Protein 9W1K (pdb70)

B-factor: mean 54.76, std 20.04, range [15.86, 116.11]

InterPro domains:
  IPR011042 Six-bladed beta-propeller, TolB-like [G3DSA:2.120.10.30] (25-412)
  IPR017996 Major royal jelly/yellow-related [PF03022] (119-408)
  IPR017996 Major royal jelly/yellow-related [PTHR10009] (4-417)

Foldseek 3Di:
DKAFAEFELWAAADDDVVQVVPPQSADTLQFFWQDWDDDDQKIKIATFQLDTHDQFGIWIFGGDDDDPPYRTHTYHAPHSQQRGQDPVLADDPSHAHHWAYWAQDPQQKIKTKRLCWHNHVVDTGRSDAMKIWIARNVVSHTDDIAGDDCQAPPGSPFQRDKDWDAQPPDRQAIKMWTQRQPVLKIKIAGRNVSDIHIAHDPQQWADPVQQWAAAPNDTDGDGGGKAEWEWAQQDPVHRWTWIWITTQRYQWIKIAICVLVVDRVCRVDPDNDCRIGTLDGQDPQFRFHYWYADHVQCKIWTHRARQLFIKIARPVDRRDNQLMDTLTHDSPQRRGFSDWHADPPQKIKTKHRNVVCSVPHPRRSVDTRIIMMMDRNCVSCPVHSRGPVHDGDDD/DVFWAFAEFELWAAADDDCVLVVDPQSADTLQWFWLEWADDDQKIWTATFAQDTNDQFGIWIGGGDDDPHPYRDHTYHAPHSVQGGQDPVLADDPRHAHGWAYWAADDQQKIKTKRLCWHNYVVDTDNSDAIKMWIARNVVRHTDDIAGADCQAPPRSVQQRDKDKDAAPPDGQFIKMWTQRFDVQWIKIATRNVSHIHIAHDPQQWADPVQFWAAAPNFTDGDGTGKAEWEWEQQDPVPRWIKIWITTQRYQWIKIAIVVQVVDRVCRPDPDNDCRIGTLGGQDDQFRFHYWYADHPQRKIWTHRARQQFIKMARPVDRRDNQLMDTLGHDSPQAHGFSDWHADPPQKIKIKHQQVSCSVRHPRGSVDIRIIIMIGHNQVSCVPHSSGPVDDGDDDD/DKFFAEFELWAAADDDCCCVPPPQLADTLQWFWQEWDDDDQKIKTATFAQATNDQFGIWMDGGDDDPRDYHTYTYHAPHSVQRGDDPVLADDQSHAHGWAYWAADPQQKIKTKRQCWHNYVPDTDRSYAIKIWIANNVVSHTDDIAGDDCQAPNGSPFQRDKDKDAQPPDRQFIWIWTQGFPVQKIKIAGRNVSDIFIAHDPQQWADVVQFWAQAPNDTDGDRTGKAEWEWEQQDPPVRKTWIWITTQRFQWIKIAIVVLVVDRVSRPDPDNPPGIGTQDGQDDQQRFHYKYADHPQRKIWTHRQRQLFIKMARPVARRDNQLIGTLDHDSPQRRGWSDWYADPPQKIKIKFGQVVCVVPNNRRSVDTRIIMMIDRNCVRCPPHSSGPVDDTPDND/DWFFAEFALWAAADDPVCQVPPDQSADGLQFFWQEWDDDPQKTKIAGFQQDGHDQFGIWIDGGDDDPNPYHTHTYHAPHSQQGGQDPVLADDPSHQHGWAYWAADPQQKIKTKRLQWHNHPPDIGRSDAIKIWIARNVVRHTDDIAGDDCQADPRSPFQREKDWQADPVDRQFIKIWTQRFPVLKIKIAGRNVSDIHIAHDPQQWADPVQQWAAAPNDTDGDRTGKAEWEWAAADPPPGKTWIWITTQRYQWIKIAIVVQVVDRVCRPDPDNPCRIGTLGGQDPQFRFHYKYADHVLCKIWTHRARQLFIKIARPVARRDNQLMDTLDHDSPQSGGFSDWHQDPPQKIKTKHRNVSCSVRHHRDSVDTRIIMIMDRNCVSCVPHSSGPVDDGPDRD

Radius of gyration: 39.36 Å; Cα contacts (8 Å, |Δi|>4): 4358; chains: 4; bounding box: 114×80×109 Å

Sequence (1585 aa):
QVEEVLKWQQVEFDVPASVLSAPDGYIPINNIPMSGVHYKNRVFVTVPRRRWGIPSTLNVVELEPPYPVTNPVLKPYPSFELNELRADLQPDANRLVTVYRPRVDRCDRLWFVDTGMMEIPGNFTVVQRPSIWSIDLKTNQPLSRYEIPQKDVETGYGLTSITLDVDPDDCSKVFVYISDLQTYRMVVYDHENQKSWRFLHNYFFLNPLEGDFNIQGIPFAWDDGIFSIALSNPDPMTKFRTAYFHALSSNSEFTVSTAVLRNETASKRGYHGDDFKLLGYRGAQSQSSIHGFHPETGVIFFALIQLNAVSCWDTRKPFAPQNMAIVYKNDRDIIYPNDLSIDQEGNVWFMSNSIIKLLYTQLSLEEFNFHIWRANIKEIIKGTVCDPTVPPNVDQRQVEEVLKWQQVEFDVPASVLSAPDGYIPINNIPMSGVHYKNRVFVTVPRRRWGIPSTLNVVELEPPYPVTNPVLKPYPSFELNELRADLQPDANRLVTVYRPRVDRCDRLWFVDTGMMEIPGNFTVVQRPSIWSIDLKTNQPLSRYEIPQKDVETGYGLTSITLDVDPDDCSKVFVYISDLQTYRMVVYDHENQKSWRFLHNYFFLNPLEGDFNIQGIPFAWDDGIFSIALSNPDPMTKFRTAYFHALSSNSEFTVSTAVLRNETASKRGYHGDDFKLLGYRGAQSQSSIHGFHPETGVIFFALIQLNAVSCWDTRKPFAPQNMAIVYKNDRDIIYPNDLSIDQEGNVWFMSNSIIKLLYTQLSLEEFNFHIWRANIKEIIKGTVCDPTVPPNVDHQVEEVLKWQQVEFDVPASVLSAPDGYIPINNIPMSGVHYKNRVFVTVPRRRWGIPSTLNVVELEPPYPVTNPVLKPYPSFELNELRADLQPDANRLVTVYRPRVDRCDRLWFVDTGMMEIPGNFTVVQRPSIWSIDLKTNQPLSRYEIPQKDVETGYGLTSITLDVDPDDCSKVFVYISDLQTYRMVVYDHENQKSWRFLHNYFFLNPLEGDFNIQGIPFAWDDGIFSIALSNPDPMTKFRTAYFHALSSNSEFTVSTAVLRNETASKRGYHGDDFKLLGYRGAQSQSSIHGFHPETGVIFFALIQLNAVSCWDTRKPFAPQNMAIVYKNDRDIIYPNDLSIDQEGNVWFMSNSIIKLLYTQLSLEEFNFHIWRANIKEIIKGTVCDPTVPPNVDHQVEEVLKWQQVEFDVPASVLSAPDGYIPINNIPMSGVHYKNRVFVTVPRRRWGIPSTLNVVELEPPYPVTNPVLKPYPSFELNELRADLQPDANRLVTVYRPRVDRCDRLWFVDTGMMEIPGNFTVVQRPSIWSIDLKTNQPLSRYEIPQKDVETGYGLTSITLDVDPDDCSKVFVYISDLQTYRMVVYDHENQKSWRFLHNYFFLNPLEGDFNIQGIPFAWDDGIFSIALSNPDPMTKFRTAYFHALSSNSEFTVSTAVLRNETASKRGYHGDDFKLLGYRGAQSQSSIHGFHPETGVIFFALIQLNAVSCWDTRKPFAPQNMAIVYKNDRDIIYPNDLSIDQEGNVWFMSNSIIKLLYTQLSLEEFNFHIWRANIKEIIKGTVCDPTVPPNVDH

Nearest PDB structures (foldseek):
  3q6k-assembly1_A  TM=8.637E-01  e=5.151E-32  Lutzomyia longipalpis
  5yyl-assembly1_A-2  TM=8.423E-01  e=3.377E-31  Apis mellifera
  7asd-assembly1_AA  TM=8.456E-01  e=2.095E-30  Apis mellifera
  5yyl-assembly1_B-2  TM=8.384E-01  e=1.630E-26  Apis mellifera
  4qrj-assembly2_B  TM=5.498E-01  e=7.530E-05  Bacteroides uniformis ATCC 8492

Organism: Aedes aegypti (NCBI:txid7159)

Structure (mmCIF, N/CA/C/O backbone):
data_9W1K
#
_entry.id   9W1K
#
_cell.length_a   88.760
_cell.length_b   105.073
_cell.length_c   101.404
_cell.angle_alpha   90.00
_cell.angle_beta   109.97
_cell.angle_gamma   90.00
#
_symmetry.space_group_name_H-M   'P 1 21 1'
#
loop_
_entity.id
_entity.type
_entity.pdbx_description
1 polymer 'Dopachrome conversion enzyme'
2 branched beta-D-mannopyranose-(1-3)-[alpha-L-fucopyranose-(1-6)]2-acetamido-2-deoxy-beta-D-glucopyranose
3 branched beta-D-mannopyranose-(1-3)-[alpha-L-fucopyranose-(1-6)]2-acetamido-2-deoxy-alpha-D-glucopyranose
4 branched beta-D-mannopyranose-(1-4)-[alpha-L-fucopyranose-(1-6)]2-acetamido-2-deoxy-alpha-D-glucopyranose
5 branched beta-D-mannopyranose-(1-3)-[alpha-L-arabinopyranose-(1-6)]beta-D-mannopyranose-(1-4)-beta-D-mannopyranose-(1-3)-[alpha-L-fucopyranose-(1-6)]2-acetamido-2-deoxy-alpha-D-glucopyranose
6 branched alpha-L-fucopyranose-(1-4)-2-acetamido-2-deoxy-beta-D-glucopyranose-(1-3)-[alpha-L-fucopyranose-(1-6)]2-acetamido-2-deoxy-beta-D-glucopyranose
7 branched beta-D-mannopyranose-(1-4)-2-acetamido-2-deoxy-beta-D-glucopyranose
8 branched beta-D-mannopyranose-(1-4)-2-acetamido-2-deoxy-alpha-D-glucopyranose
9 branched 2-acetamido-2-deoxy-beta-D-glucopyranose-(1-3)-[alpha-L-fucopyranose-(1-6)]2-acetamido-2-deoxy-beta-D-glucopyranose
10 non-polymer 'CALCIUM ION'
11 non-polymer 'ACETIC ACID'
12 water water
#
loop_
_atom_site.group_PDB
_atom_site.id
_atom_site.type_symbol
_atom_site.label_atom_id
_atom_site.label_alt_id
_atom_site.label_comp_id
_atom_site.label_asym_id
_atom_site.label_entity_id
_atom_site.label_seq_id
_atom_site.pdbx_PDB_ins_code
_atom_site.Cartn_x
_atom_site.Cartn_y
_atom_site.Cartn_z
_atom_site.occupancy
_atom_site.B_iso_or_equiv
_atom_site.auth_seq_id
_atom_site.auth_comp_id
_atom_site.auth_asym_id
_atom_site.auth_atom_id
_atom_site.pdbx_PDB_model_num
ATOM 1 N N . GLN A 1 23 ? 66.654 2.572 6.150 1.00 48.75 23 GLN A N 1
ATOM 2 C CA . GLN A 1 23 ? 65.862 1.908 7.227 1.00 49.28 23 GLN A CA 1
ATOM 3 C C . GLN A 1 23 ? 64.764 1.016 6.637 1.00 49.39 23 GLN A C 1
ATOM 4 O O . GLN A 1 23 ? 64.433 -0.033 7.197 1.00 49.17 23 GLN A O 1
ATOM 10 N N . VAL A 1 24 ? 64.198 1.454 5.514 1.00 49.39 24 VAL A N 1
ATOM 11 C CA . VAL A 1 24 ? 63.309 0.629 4.698 1.00 49.00 24 VAL A CA 1
ATOM 12 C C . VAL A 1 24 ? 63.972 0.472 3.333 1.00 48.71 24 VAL A C 1
ATOM 13 O O . VAL A 1 24 ? 64.141 1.451 2.603 1.00 48.80 24 VAL A O 1
ATOM 17 N N . GLU A 1 25 ? 64.366 -0.752 2.995 1.00 48.28 25 GLU A N 1
ATOM 18 C CA . GLU A 1 25 ? 64.969 -0.997 1.688 1.00 48.36 25 GLU A CA 1
ATOM 19 C C . GLU A 1 25 ? 63.999 -1.656 0.716 1.00 47.52 25 GLU A C 1
ATOM 20 O O . GLU A 1 25 ? 63.284 -2.598 1.072 1.00 46.93 25 GLU A O 1
ATOM 26 N N . GLU A 1 26 ? 63.978 -1.138 -0.509 1.00 46.73 26 GLU A N 1
ATOM 27 C CA . GLU A 1 26 ? 63.202 -1.732 -1.587 1.00 46.14 26 GLU A CA 1
ATOM 28 C C . GLU A 1 26 ? 63.985 -2.904 -2.167 1.00 45.53 26 GLU A C 1
ATOM 29 O O . GLU A 1 26 ? 65.008 -2.713 -2.825 1.00 45.88 26 GLU A O 1
ATOM 35 N N . VAL A 1 27 ? 63.501 -4.114 -1.905 1.00 44.55 27 VAL A N 1
ATOM 36 C CA . VAL A 1 27 ? 64.188 -5.334 -2.318 1.00 44.10 27 VAL A CA 1
ATOM 37 C C . VAL A 1 27 ? 63.954 -5.637 -3.798 1.00 44.07 27 VAL A C 1
ATOM 38 O O . VAL A 1 27 ? 64.905 -5.876 -4.543 1.00 44.27 27 VAL A O 1
ATOM 42 N N . LEU A 1 28 ? 62.689 -5.626 -4.213 1.00 43.67 28 LEU A N 1
ATOM 43 C CA . LEU A 1 28 ? 62.313 -6.040 -5.562 1.00 43.45 28 LEU A CA 1
ATOM 44 C C . LEU A 1 28 ? 61.394 -5.034 -6.240 1.00 43.84 28 LEU A C 1
ATOM 45 O O . LEU A 1 28 ? 60.543 -4.426 -5.590 1.00 44.17 28 LEU A O 1
ATOM 50 N N . LYS A 1 29 ? 61.572 -4.865 -7.548 1.00 44.44 29 LYS A N 1
ATOM 51 C CA . LYS A 1 29 ? 60.656 -4.056 -8.357 1.00 45.07 29 LYS A CA 1
ATOM 52 C C . LYS A 1 29 ? 60.553 -4.538 -9.806 1.00 45.82 29 LYS A C 1
ATOM 53 O O . LYS A 1 29 ? 61.524 -5.045 -10.377 1.00 45.67 29 LYS A O 1
ATOM 59 N N . TRP A 1 30 ? 59.364 -4.375 -10.383 1.00 46.60 30 TRP A N 1
ATOM 60 C CA . TRP A 1 30 ? 59.096 -4.777 -11.759 1.00 47.32 30 TRP A CA 1
ATOM 61 C C . TRP A 1 30 ? 58.430 -3.673 -12.562 1.00 48.23 30 TRP A C 1
ATOM 62 O O . TRP A 1 30 ? 57.595 -2.928 -12.045 1.00 48.54 30 TRP A O 1
ATOM 73 N N . GLN A 1 31 ? 58.804 -3.584 -13.834 1.00 49.42 31 GLN A N 1
ATOM 74 C CA . GLN A 1 31 ? 58.041 -2.821 -14.812 1.00 50.55 31 GLN A CA 1
ATOM 75 C C . GLN A 1 31 ? 56.929 -3.729 -15.322 1.00 50.89 31 GLN A C 1
ATOM 76 O O . GLN A 1 31 ? 55.793 -3.294 -15.528 1.00 50.58 31 GLN A O 1
ATOM 82 N N . GLN A 1 32 ? 57.285 -4.998 -15.518 1.00 51.16 32 GLN A N 1
ATOM 83 C CA . GLN A 1 32 ? 56.352 -6.055 -15.887 1.00 51.41 32 GLN A CA 1
ATOM 84 C C . GLN A 1 32 ? 56.894 -7.393 -15.390 1.00 52.05 32 GLN A C 1
ATOM 85 O O . GLN A 1 32 ? 58.075 -7.506 -15.047 1.00 51.80 32 GLN A O 1
ATOM 91 N N . VAL A 1 33 ? 56.030 -8.402 -15.364 1.00 53.03 33 VAL A N 1
ATOM 92 C CA . VAL A 1 33 ? 56.395 -9.725 -14.865 1.00 53.59 33 VAL A CA 1
ATOM 93 C C . VAL A 1 33 ? 56.687 -10.705 -16.006 1.00 54.47 33 VAL A C 1
ATOM 94 O O . VAL A 1 33 ? 55.902 -10.827 -16.948 1.00 54.36 33 VAL A O 1
ATOM 98 N N . GLU A 1 34 ? 57.831 -11.381 -15.912 1.00 55.58 34 GLU A N 1
ATOM 99 C CA . GLU A 1 34 ? 58.238 -12.394 -16.887 1.00 56.49 34 GLU A CA 1
ATOM 100 C C . GLU A 1 34 ? 58.473 -13.744 -16.215 1.00 57.10 34 GLU A C 1
ATOM 101 O O . GLU A 1 34 ? 58.741 -13.813 -15.011 1.00 56.49 34 GLU A O 1
ATOM 107 N N . PHE A 1 35 ? 58.380 -14.810 -17.005 1.00 58.25 35 PHE A N 1
ATOM 108 C CA . PHE A 1 35 ? 58.409 -16.170 -16.479 1.00 59.30 35 PHE A CA 1
ATOM 109 C C . PHE A 1 35 ? 59.502 -17.029 -17.107 1.00 60.31 35 PHE A C 1
ATOM 110 O O . PHE A 1 35 ? 59.894 -16.814 -18.256 1.00 59.96 35 PHE A O 1
ATOM 118 N N . ASP A 1 36 ? 59.983 -18.003 -16.337 1.00 61.94 36 ASP A N 1
ATOM 119 C CA . ASP A 1 36 ? 60.963 -18.975 -16.814 1.00 63.92 36 ASP A CA 1
ATOM 120 C C . ASP A 1 36 ? 60.244 -20.235 -17.300 1.00 64.90 36 ASP A C 1
ATOM 121 O O . ASP A 1 36 ? 60.208 -21.261 -16.613 1.00 64.23 36 ASP A O 1
ATOM 126 N N . VAL A 1 37 ? 59.653 -20.132 -18.488 1.00 66.28 37 VAL A N 1
ATOM 127 C CA . VAL A 1 37 ? 58.910 -21.233 -19.103 1.00 67.66 37 VAL A CA 1
ATOM 128 C C . VAL A 1 37 ? 59.395 -21.436 -20.545 1.00 68.96 37 VAL A C 1
ATOM 129 O O . VAL A 1 37 ? 60.081 -20.562 -21.086 1.00 69.03 37 VAL A O 1
ATOM 133 N N . PRO A 1 38 ? 59.057 -22.587 -21.171 1.00 70.09 38 PRO A N 1
ATOM 134 C CA . PRO A 1 38 ? 59.472 -22.815 -22.559 1.00 70.65 38 PRO A CA 1
ATOM 135 C C . PRO A 1 38 ? 58.880 -21.792 -23.525 1.00 71.37 38 PRO A C 1
ATOM 136 O O . PRO A 1 38 ? 57.763 -21.310 -23.309 1.00 71.70 38 PRO A O 1
ATOM 140 N N . ALA A 1 39 ? 59.630 -21.472 -24.580 1.00 71.81 39 ALA A N 1
ATOM 141 C CA . ALA A 1 39 ? 59.168 -20.560 -25.629 1.00 72.85 39 ALA A CA 1
ATOM 142 C C . ALA A 1 39 ? 57.858 -21.056 -26.240 1.00 73.40 39 ALA A C 1
ATOM 143 O O . ALA A 1 39 ? 57.123 -20.291 -26.865 1.00 73.80 39 ALA A O 1
ATOM 145 N N . SER A 1 40 ? 57.588 -22.345 -26.041 1.00 74.05 40 SER A N 1
ATOM 146 C CA . SER A 1 40 ? 56.329 -22.979 -26.411 1.00 74.72 40 SER A CA 1
ATOM 147 C C . SER A 1 40 ? 55.120 -22.228 -25.845 1.00 75.55 40 SER A C 1
ATOM 148 O O . SER A 1 40 ? 54.144 -21.979 -26.559 1.00 75.71 40 SER A O 1
ATOM 151 N N . VAL A 1 41 ? 55.205 -21.861 -24.567 1.00 76.09 41 VAL A N 1
ATOM 152 C CA . VAL A 1 41 ? 54.120 -21.176 -23.864 1.00 76.12 41 VAL A CA 1
ATOM 153 C C . VAL A 1 41 ? 54.074 -19.682 -24.207 1.00 76.87 41 VAL A C 1
ATOM 154 O O . VAL A 1 41 ? 52.992 -19.105 -24.343 1.00 77.44 41 VAL A O 1
ATOM 158 N N . LEU A 1 42 ? 55.248 -19.069 -24.353 1.00 77.48 42 LEU A N 1
ATOM 159 C CA . LEU A 1 42 ? 55.355 -17.649 -24.699 1.00 78.39 42 LEU A CA 1
ATOM 160 C C . LEU A 1 42 ? 54.924 -17.322 -26.131 1.00 79.26 42 LEU A C 1
ATOM 161 O O . LEU A 1 42 ? 54.447 -16.217 -26.397 1.00 79.46 42 LEU A O 1
ATOM 166 N N . SER A 1 43 ? 55.095 -18.278 -27.044 1.00 80.64 43 SER A N 1
ATOM 167 C CA . SER A 1 43 ? 54.760 -18.076 -28.459 1.00 81.55 43 SER A CA 1
ATOM 168 C C . SER A 1 43 ? 53.285 -18.324 -28.780 1.00 81.67 43 SER A C 1
ATOM 169 O O . SER A 1 43 ? 52.717 -17.656 -29.648 1.00 81.49 43 SER A O 1
ATOM 172 N N . ALA A 1 44 ? 52.682 -19.292 -28.087 1.00 81.61 44 ALA A N 1
ATOM 173 C CA . ALA A 1 44 ? 51.276 -19.656 -28.280 1.00 81.66 44 ALA A CA 1
ATOM 174 C C . ALA A 1 44 ? 50.343 -18.459 -28.063 1.00 82.03 44 ALA A C 1
ATOM 175 O O . ALA A 1 44 ? 50.580 -17.652 -27.158 1.00 81.74 44 ALA A O 1
ATOM 177 N N . PRO A 1 45 ? 49.287 -18.337 -28.899 1.00 82.44 45 PRO A N 1
ATOM 178 C CA . PRO A 1 45 ? 48.352 -17.207 -28.826 1.00 82.08 45 PRO A CA 1
ATOM 179 C C . PRO A 1 45 ? 47.683 -17.079 -27.459 1.00 81.44 45 PRO A C 1
ATOM 180 O O . PRO A 1 45 ? 47.075 -18.037 -26.969 1.00 81.57 45 PRO A O 1
ATOM 184 N N . ASP A 1 46 ? 47.819 -15.898 -26.858 1.00 79.59 46 ASP A N 1
ATOM 185 C CA . ASP A 1 46 ? 47.264 -15.591 -25.534 1.00 77.84 46 ASP A CA 1
ATOM 186 C C . ASP A 1 46 ? 47.833 -16.482 -24.424 1.00 76.36 46 ASP A C 1
ATOM 187 O O . ASP A 1 46 ? 47.181 -16.719 -23.404 1.00 76.55 46 ASP A O 1
ATOM 192 N N . GLY A 1 47 ? 49.052 -16.973 -24.637 1.00 74.25 47 GLY A N 1
ATOM 193 C CA . GLY A 1 47 ? 49.758 -17.766 -23.637 1.00 71.79 47 GLY A CA 1
ATOM 194 C C . GLY A 1 47 ? 50.341 -16.880 -22.552 1.00 70.27 47 GLY A C 1
ATOM 195 O O . GLY A 1 47 ? 50.421 -17.280 -21.387 1.00 70.58 47 GLY A O 1
ATOM 196 N N . TYR A 1 48 ? 50.744 -15.673 -22.943 1.00 67.67 48 TYR A N 1
ATOM 197 C CA . TYR A 1 48 ? 51.311 -14.694 -22.021 1.00 65.25 48 TYR A CA 1
ATOM 198 C C . TYR A 1 48 ? 50.991 -13.271 -22.470 1.00 64.11 48 TYR A C 1
ATOM 199 O O . TYR A 1 48 ? 51.443 -12.826 -23.528 1.00 63.88 48 TYR A O 1
ATOM 208 N N . ILE A 1 49 ? 50.193 -12.575 -21.664 1.00 62.80 49 ILE A N 1
ATOM 209 C CA . ILE A 1 49 ? 49.921 -11.153 -21.868 1.00 61.79 49 ILE A CA 1
ATOM 210 C C . ILE A 1 49 ? 50.519 -10.374 -20.691 1.00 61.18 49 ILE A C 1
ATOM 211 O O . ILE A 1 49 ? 50.124 -10.590 -19.542 1.00 60.96 49 ILE A O 1
ATOM 216 N N . PRO A 1 50 ? 51.482 -9.474 -20.975 1.00 60.57 50 PRO A N 1
ATOM 217 C CA . PRO A 1 50 ? 52.252 -8.789 -19.930 1.00 59.96 50 PRO A CA 1
ATOM 218 C C . PRO A 1 50 ? 51.399 -7.923 -19.001 1.00 59.00 50 PRO A C 1
ATOM 219 O O . PRO A 1 50 ? 51.548 -8.004 -17.779 1.00 58.91 50 PRO A O 1
ATOM 223 N N . ILE A 1 51 ? 50.510 -7.115 -19.581 1.00 57.70 51 ILE A N 1
ATOM 224 C CA . ILE A 1 51 ? 49.669 -6.186 -18.816 1.00 56.71 51 ILE A CA 1
ATOM 225 C C . ILE A 1 51 ? 48.658 -6.917 -17.920 1.00 56.11 51 ILE A C 1
ATOM 226 O O . ILE A 1 51 ? 48.148 -6.351 -16.949 1.00 56.29 51 ILE A O 1
ATOM 231 N N . ASN A 1 52 ? 48.395 -8.179 -18.253 1.00 54.85 52 ASN A N 1
ATOM 232 C CA . ASN A 1 52 ? 47.479 -9.023 -17.497 1.00 53.56 52 ASN A CA 1
ATOM 233 C C . ASN A 1 52 ? 48.111 -9.610 -16.241 1.00 52.63 52 ASN A C 1
ATOM 234 O O . ASN A 1 52 ? 47.403 -9.999 -15.310 1.00 52.81 52 ASN A O 1
ATOM 239 N N . ASN A 1 53 ? 49.440 -9.672 -16.219 1.00 51.34 53 ASN A N 1
ATOM 240 C CA . ASN A 1 53 ? 50.156 -10.308 -15.115 1.00 50.17 53 ASN A CA 1
ATOM 241 C C . ASN A 1 53 ? 50.477 -9.382 -13.942 1.00 49.41 53 ASN A C 1
ATOM 242 O O . ASN A 1 53 ? 51.553 -8.777 -13.877 1.00 49.49 53 ASN A O 1
ATOM 247 N N . ILE A 1 54 ? 49.519 -9.277 -13.024 1.00 48.20 54 ILE A N 1
ATOM 248 C CA . ILE A 1 54 ? 49.678 -8.478 -11.815 1.00 46.60 54 ILE A CA 1
ATOM 249 C C . ILE A 1 54 ? 49.991 -9.396 -10.637 1.00 45.84 54 ILE A C 1
ATOM 250 O O . ILE A 1 54 ? 49.196 -10.283 -10.308 1.00 45.38 54 ILE A O 1
ATOM 255 N N . PRO A 1 55 ? 51.160 -9.194 -10.010 1.00 45.62 55 PRO A N 1
ATOM 256 C CA . PRO A 1 55 ? 51.514 -9.976 -8.831 1.00 45.65 55 PRO A CA 1
ATOM 257 C C . PRO A 1 55 ? 50.743 -9.506 -7.599 1.00 45.76 55 PRO A C 1
ATOM 258 O O . PRO A 1 55 ? 50.475 -8.313 -7.451 1.00 45.77 55 PRO A O 1
ATOM 262 N N . MET A 1 56 ? 50.387 -10.444 -6.730 1.00 46.14 56 MET A N 1
ATOM 263 C CA . MET A 1 56 ? 49.506 -10.145 -5.614 1.00 46.53 56 MET A CA 1
ATOM 264 C C . MET A 1 56 ? 50.188 -10.288 -4.265 1.00 46.41 56 MET A C 1
ATOM 265 O O . MET A 1 56 ? 49.728 -9.719 -3.277 1.00 46.61 56 MET A O 1
ATOM 270 N N . SER A 1 57 ? 51.270 -11.057 -4.216 1.00 46.22 57 SER A N 1
ATOM 271 C CA . SER A 1 57 ? 52.020 -11.198 -2.976 1.00 46.55 57 SER A CA 1
ATOM 272 C C . SER A 1 57 ? 53.469 -11.566 -3.229 1.00 46.95 57 SER A C 1
ATOM 273 O O . SER A 1 57 ? 53.794 -12.210 -4.229 1.00 47.23 57 SER A O 1
ATOM 276 N N . GLY A 1 58 ? 54.330 -11.140 -2.309 1.00 47.16 58 GLY A N 1
ATOM 277 C CA . GLY A 1 58 ? 55.710 -11.603 -2.246 1.00 47.64 58 GLY A CA 1
ATOM 278 C C . GLY A 1 58 ? 56.125 -11.869 -0.809 1.00 48.06 58 GLY A C 1
ATOM 279 O O . GLY A 1 58 ? 56.279 -10.931 -0.023 1.00 48.14 58 GLY A O 1
ATOM 280 N N . VAL A 1 59 ? 56.297 -13.145 -0.460 1.00 48.05 59 VAL A N 1
ATOM 281 C CA . VAL A 1 59 ? 56.726 -13.528 0.892 1.00 47.96 59 VAL A CA 1
ATOM 282 C C . VAL A 1 59 ? 58.151 -14.081 0.904 1.00 48.06 59 VAL A C 1
ATOM 283 O O . VAL A 1 59 ? 58.615 -14.650 -0.086 1.00 48.05 59 VAL A O 1
ATOM 287 N N . HIS A 1 60 ? 58.823 -13.921 2.040 1.00 47.89 60 HIS A N 1
ATOM 288 C CA . HIS A 1 60 ? 60.247 -14.202 2.152 1.00 48.41 60 HIS A CA 1
ATOM 289 C C . HIS A 1 60 ? 60.542 -15.477 2.931 1.00 49.15 60 HIS A C 1
ATOM 290 O O . HIS A 1 60 ? 59.885 -15.775 3.930 1.00 49.38 60 HIS A O 1
ATOM 297 N N . TYR A 1 61 ? 61.542 -16.216 2.454 1.00 50.04 61 TYR A N 1
ATOM 298 C CA . TYR A 1 61 ? 62.080 -17.379 3.153 1.00 51.21 61 TYR A CA 1
ATOM 299 C C . TYR A 1 61 ? 63.517 -17.656 2.706 1.00 52.16 61 TYR A C 1
ATOM 300 O O . TYR A 1 61 ? 63.755 -17.979 1.540 1.00 52.42 61 TYR A O 1
ATOM 309 N N . LYS A 1 62 ? 64.459 -17.526 3.641 1.00 52.62 62 LYS A N 1
ATOM 310 C CA . LYS A 1 62 ? 65.887 -17.807 3.409 1.00 52.98 62 LYS A CA 1
ATOM 311 C C . LYS A 1 62 ? 66.382 -17.370 2.026 1.00 53.03 62 LYS A C 1
ATOM 312 O O . LYS A 1 62 ? 66.702 -18.206 1.176 1.00 53.46 62 LYS A O 1
ATOM 318 N N . ASN A 1 63 ? 66.427 -16.055 1.814 1.00 52.99 63 ASN A N 1
ATOM 319 C CA . ASN A 1 63 ? 66.876 -15.448 0.550 1.00 53.25 63 ASN A CA 1
ATOM 320 C C . ASN A 1 63 ? 66.047 -15.791 -0.696 1.00 52.89 63 ASN A C 1
ATOM 321 O O . ASN A 1 63 ? 66.463 -15.517 -1.823 1.00 53.06 63 ASN A O 1
ATOM 326 N N . ARG A 1 64 ? 64.879 -16.394 -0.488 1.00 52.80 64 ARG A N 1
ATOM 327 C CA . ARG A 1 64 ? 63.959 -16.692 -1.584 1.00 52.29 64 ARG A CA 1
ATOM 328 C C . ARG A 1 64 ? 62.634 -15.978 -1.351 1.00 51.21 64 ARG A C 1
ATOM 329 O O . ARG A 1 64 ? 62.044 -16.078 -0.270 1.00 50.28 64 ARG A O 1
ATOM 337 N N . VAL A 1 65 ? 62.178 -15.250 -2.368 1.00 50.39 65 VAL A N 1
ATOM 338 C CA . VAL A 1 65 ? 60.907 -14.532 -2.297 1.00 49.58 65 VAL A CA 1
ATOM 339 C C . VAL A 1 65 ? 59.885 -15.133 -3.261 1.00 49.12 65 VAL A C 1
ATOM 340 O O . VAL A 1 65 ? 60.086 -15.136 -4.480 1.00 48.89 65 VAL A O 1
ATOM 344 N N . PHE A 1 66 ? 58.794 -15.644 -2.694 1.00 48.66 66 PHE A N 1
ATOM 345 C CA . PHE A 1 66 ? 57.718 -16.252 -3.472 1.00 48.58 66 PHE A CA 1
ATOM 346 C C . PHE A 1 66 ? 56.723 -15.204 -3.947 1.00 48.12 66 PHE A C 1
ATOM 347 O O . PHE A 1 66 ? 56.187 -14.439 -3.147 1.00 48.89 66 PHE A O 1
ATOM 355 N N . VAL A 1 67 ? 56.485 -15.179 -5.255 1.00 46.96 67 VAL A N 1
ATOM 356 C CA . VAL A 1 67 ? 55.606 -14.187 -5.865 1.00 46.07 67 VAL A CA 1
ATOM 357 C C . VAL A 1 67 ? 54.423 -14.861 -6.558 1.00 45.48 67 VAL A C 1
ATOM 358 O O . VAL A 1 67 ? 54.602 -15.776 -7.360 1.00 45.39 67 VAL A O 1
ATOM 362 N N . THR A 1 68 ? 53.217 -14.402 -6.240 1.00 44.88 68 THR A N 1
ATOM 363 C CA . THR A 1 68 ? 52.005 -14.968 -6.825 1.00 44.55 68 THR A CA 1
ATOM 364 C C . THR A 1 68 ? 51.400 -14.058 -7.881 1.00 44.23 68 THR A C 1
ATOM 365 O O . THR A 1 68 ? 51.435 -12.837 -7.748 1.00 44.03 68 THR A O 1
ATOM 369 N N . VAL A 1 69 ? 50.854 -14.667 -8.931 1.00 44.15 69 VAL A N 1
ATOM 370 C CA . VAL A 1 69 ? 50.105 -13.945 -9.956 1.00 44.26 69 VAL A CA 1
ATOM 371 C C . VAL A 1 69 ? 48.754 -14.640 -10.153 1.00 44.52 69 VAL A C 1
ATOM 372 O O . VAL A 1 69 ? 48.653 -15.592 -10.933 1.00 44.38 69 VAL A O 1
ATOM 376 N N . PRO A 1 70 ? 47.716 -14.178 -9.426 1.00 44.74 70 PRO A N 1
ATOM 377 C CA . PRO A 1 70 ? 46.361 -14.730 -9.521 1.00 44.95 70 PRO A CA 1
ATOM 378 C C . PRO A 1 70 ? 45.799 -14.578 -10.927 1.00 45.28 70 PRO A C 1
ATOM 379 O O . PRO A 1 70 ? 46.045 -13.560 -11.579 1.00 45.17 70 PRO A O 1
ATOM 383 N N . ARG A 1 71 ? 45.051 -15.580 -11.384 1.00 45.88 71 ARG A N 1
ATOM 384 C CA . ARG A 1 71 ? 44.566 -15.599 -12.767 1.00 46.44 71 ARG A CA 1
ATOM 385 C C . ARG A 1 71 ? 43.224 -14.888 -12.949 1.00 46.21 71 ARG A C 1
ATOM 386 O O . ARG A 1 71 ? 42.206 -15.512 -13.246 1.00 45.77 71 ARG A O 1
ATOM 394 N N . ARG A 1 72 ? 43.247 -13.571 -12.772 1.00 46.58 72 ARG A N 1
ATOM 395 C CA . ARG A 1 72 ? 42.079 -12.724 -13.000 1.00 47.10 72 ARG A CA 1
ATOM 396 C C . ARG A 1 72 ? 41.990 -12.362 -14.479 1.00 47.48 72 ARG A C 1
ATOM 397 O O . ARG A 1 72 ? 41.076 -11.654 -14.903 1.00 47.44 72 ARG A O 1
ATOM 405 N N . ARG A 1 73 ? 42.962 -12.843 -15.252 1.00 47.89 73 ARG A N 1
ATOM 406 C CA . ARG A 1 73 ? 43.052 -12.577 -16.682 1.00 48.36 73 ARG A CA 1
ATOM 407 C C . ARG A 1 73 ? 43.546 -13.816 -17.422 1.00 49.31 73 ARG A C 1
ATOM 408 O O . ARG A 1 73 ? 44.006 -14.780 -16.804 1.00 49.00 73 ARG A O 1
ATOM 416 N N . TRP A 1 74 ? 43.450 -13.779 -18.749 1.00 50.53 74 TRP A N 1
ATOM 417 C CA . TRP A 1 74 ? 44.090 -14.774 -19.601 1.00 51.15 74 TRP A CA 1
ATOM 418 C C . TRP A 1 74 ? 45.564 -14.425 -19.788 1.00 51.51 74 TRP A C 1
ATOM 419 O O . TRP A 1 74 ? 45.965 -13.274 -19.603 1.00 51.92 74 TRP A O 1
ATOM 430 N N . GLY A 1 75 ? 46.366 -15.423 -20.151 1.00 51.46 75 GLY A N 1
ATOM 431 C CA . GLY A 1 75 ? 47.781 -15.210 -20.443 1.00 51.29 75 GLY A CA 1
ATOM 432 C C . GLY A 1 75 ? 48.648 -15.079 -19.207 1.00 51.30 75 GLY A C 1
ATOM 433 O O . GLY A 1 75 ? 49.557 -14.245 -19.161 1.00 51.12 75 GLY A O 1
ATOM 434 N N . ILE A 1 76 ? 48.361 -15.903 -18.203 1.00 51.29 76 ILE A N 1
ATOM 435 C CA . ILE A 1 76 ? 49.150 -15.949 -16.975 1.00 51.60 76 ILE A CA 1
ATOM 436 C C . ILE A 1 76 ? 49.741 -17.354 -16.834 1.00 51.88 76 ILE A C 1
ATOM 437 O O . ILE A 1 76 ? 49.066 -18.268 -16.352 1.00 51.86 76 ILE A O 1
ATOM 442 N N . PRO A 1 77 ? 51.003 -17.527 -17.275 1.00 52.20 77 PRO A N 1
ATOM 443 C CA . PRO A 1 77 ? 51.681 -18.827 -17.349 1.00 52.38 77 PRO A CA 1
ATOM 444 C C . PRO A 1 77 ? 51.760 -19.594 -16.028 1.00 52.26 77 PRO A C 1
ATOM 445 O O . PRO A 1 77 ? 51.540 -20.806 -16.012 1.00 52.11 77 PRO A O 1
ATOM 449 N N . SER A 1 78 ? 52.069 -18.896 -14.938 1.00 52.20 78 SER A N 1
ATOM 450 C CA . SER A 1 78 ? 52.253 -19.537 -13.641 1.00 51.82 78 SER A CA 1
ATOM 451 C C . SER A 1 78 ? 51.644 -18.696 -12.526 1.00 51.20 78 SER A C 1
ATOM 452 O O . SER A 1 78 ? 51.917 -17.499 -12.427 1.00 51.07 78 SER A O 1
ATOM 455 N N . THR A 1 79 ? 50.818 -19.322 -11.693 1.00 50.64 79 THR A N 1
ATOM 456 C CA . THR A 1 79 ? 50.181 -18.608 -10.585 1.00 50.34 79 THR A CA 1
ATOM 457 C C . THR A 1 79 ? 51.117 -18.456 -9.380 1.00 50.19 79 THR A C 1
ATOM 458 O O . THR A 1 79 ? 51.156 -17.397 -8.753 1.00 49.94 79 THR A O 1
ATOM 462 N N . LEU A 1 80 ? 51.873 -19.507 -9.071 1.00 50.15 80 LEU A N 1
ATOM 463 C CA . LEU A 1 80 ? 52.827 -19.473 -7.966 1.00 50.51 80 LEU A CA 1
ATOM 464 C C . LEU A 1 80 ? 54.253 -19.454 -8.497 1.00 50.96 80 LEU A C 1
ATOM 465 O O . LEU A 1 80 ? 54.604 -20.223 -9.395 1.00 51.16 80 LEU A O 1
ATOM 470 N N . ASN A 1 81 ? 55.069 -18.565 -7.938 1.00 51.20 81 ASN A N 1
ATOM 471 C CA . ASN A 1 81 ? 56.427 -18.358 -8.426 1.00 51.46 81 ASN A CA 1
ATOM 472 C C . ASN A 1 81 ? 57.434 -18.148 -7.300 1.00 51.74 81 ASN A C 1
ATOM 473 O O . ASN A 1 81 ? 57.056 -17.937 -6.146 1.00 51.77 81 ASN A O 1
ATOM 478 N N . VAL A 1 82 ? 58.715 -18.227 -7.650 1.00 52.02 82 VAL A N 1
ATOM 479 C CA . VAL A 1 82 ? 59.807 -17.952 -6.723 1.00 52.19 82 VAL A CA 1
ATOM 480 C C . VAL A 1 82 ? 60.847 -17.055 -7.399 1.00 52.61 82 VAL A C 1
ATOM 481 O O . VAL A 1 82 ? 61.008 -17.082 -8.623 1.00 52.73 82 VAL A O 1
ATOM 485 N N . VAL A 1 83 ? 61.525 -16.245 -6.593 1.00 52.79 83 VAL A N 1
ATOM 486 C CA . VAL A 1 83 ? 62.644 -15.434 -7.052 1.00 53.14 83 VAL A CA 1
ATOM 487 C C . VAL A 1 83 ? 63.790 -15.562 -6.050 1.00 54.29 83 VAL A C 1
ATOM 488 O O . VAL A 1 83 ? 63.568 -15.553 -4.836 1.00 54.66 83 VAL A O 1
ATOM 492 N N . GLU A 1 84 ? 65.008 -15.707 -6.568 1.00 55.42 84 GLU A N 1
ATOM 493 C CA . GLU A 1 84 ? 66.202 -15.834 -5.733 1.00 56.02 84 GLU A CA 1
ATOM 494 C C . GLU A 1 84 ? 66.819 -14.463 -5.457 1.00 55.75 84 GLU A C 1
ATOM 495 O O . GLU A 1 84 ? 67.009 -13.663 -6.377 1.00 55.08 84 GLU A O 1
ATOM 501 N N . LEU A 1 85 ? 67.129 -14.199 -4.190 1.00 56.26 85 LEU A N 1
ATOM 502 C CA . LEU A 1 85 ? 67.670 -12.900 -3.787 1.00 57.07 85 LEU A CA 1
ATOM 503 C C . LEU A 1 85 ? 69.190 -12.830 -3.844 1.00 57.28 85 LEU A C 1
ATOM 504 O O . LEU A 1 85 ? 69.889 -13.727 -3.363 1.00 56.96 85 LEU A O 1
ATOM 509 N N . GLU A 1 86 ? 69.684 -11.746 -4.433 1.00 57.08 86 GLU A N 1
ATOM 510 C CA . GLU A 1 86 ? 71.106 -11.442 -4.448 1.00 57.51 86 GLU A CA 1
ATOM 511 C C . GLU A 1 86 ? 71.307 -9.926 -4.444 1.00 56.71 86 GLU A C 1
ATOM 512 O O . GLU A 1 86 ? 70.790 -9.227 -5.321 1.00 56.48 86 GLU A O 1
ATOM 518 N N . PRO A 1 87 ? 72.047 -9.413 -3.443 1.00 55.56 87 PRO A N 1
ATOM 519 C CA . PRO A 1 87 ? 72.404 -7.995 -3.363 1.00 54.77 87 PRO A CA 1
ATOM 520 C C . PRO A 1 87 ? 73.255 -7.563 -4.564 1.00 54.07 87 PRO A C 1
ATOM 521 O O . PRO A 1 87 ? 73.903 -8.412 -5.180 1.00 53.86 87 PRO A O 1
ATOM 525 N N . PRO A 1 88 ? 73.257 -6.256 -4.901 1.00 53.44 88 PRO A N 1
ATOM 526 C CA . PRO A 1 88 ? 72.560 -5.174 -4.208 1.00 52.89 88 PRO A CA 1
ATOM 527 C C . PRO A 1 88 ? 71.097 -5.023 -4.631 1.00 52.24 88 PRO A C 1
ATOM 528 O O . PRO A 1 88 ? 70.720 -5.425 -5.736 1.00 52.15 88 PRO A O 1
ATOM 532 N N . TYR A 1 89 ? 70.293 -4.450 -3.738 1.00 51.65 89 TYR A N 1
ATOM 533 C CA . TYR A 1 89 ? 68.871 -4.208 -3.982 1.00 50.86 89 TYR A CA 1
ATOM 534 C C . TYR A 1 89 ? 68.648 -2.747 -4.395 1.00 50.77 89 TYR A C 1
ATOM 535 O O . TYR A 1 89 ? 69.413 -1.871 -3.985 1.00 50.88 89 TYR A O 1
ATOM 544 N N . PRO A 1 90 ? 67.598 -2.470 -5.196 1.00 50.76 90 PRO A N 1
ATOM 545 C CA . PRO A 1 90 ? 66.551 -3.379 -5.672 1.00 50.48 90 PRO A CA 1
ATOM 546 C C . PRO A 1 90 ? 66.987 -4.273 -6.830 1.00 50.09 90 PRO A C 1
ATOM 547 O O . PRO A 1 90 ? 67.641 -3.803 -7.764 1.00 50.52 90 PRO A O 1
ATOM 551 N N . VAL A 1 91 ? 66.634 -5.555 -6.747 1.00 49.39 91 VAL A N 1
ATOM 552 C CA . VAL A 1 91 ? 66.828 -6.485 -7.855 1.00 48.61 91 VAL A CA 1
ATOM 553 C C . VAL A 1 91 ? 65.751 -6.179 -8.889 1.00 48.36 91 VAL A C 1
ATOM 554 O O . VAL A 1 91 ? 64.561 -6.388 -8.643 1.00 48.37 91 VAL A O 1
ATOM 558 N N . THR A 1 92 ? 66.188 -5.666 -10.034 1.00 48.33 92 THR A N 1
ATOM 559 C CA . THR A 1 92 ? 65.299 -5.147 -11.066 1.00 48.38 92 THR A CA 1
ATOM 560 C C . THR A 1 92 ? 64.795 -6.245 -12.001 1.00 48.88 92 THR A C 1
ATOM 561 O O . THR A 1 92 ? 65.589 -6.985 -12.586 1.00 49.33 92 THR A O 1
ATOM 565 N N . ASN A 1 93 ? 63.470 -6.337 -12.121 1.00 49.23 93 ASN A N 1
ATOM 566 C CA . ASN A 1 93 ? 62.798 -7.251 -13.054 1.00 49.80 93 ASN A CA 1
ATOM 567 C C . ASN A 1 93 ? 63.248 -8.718 -12.993 1.00 50.34 93 ASN A C 1
ATOM 568 O O . ASN A 1 93 ? 63.537 -9.317 -14.031 1.00 50.30 93 ASN A O 1
ATOM 573 N N . PRO A 1 94 ? 63.302 -9.307 -11.783 1.00 51.09 94 PRO A N 1
ATOM 574 C CA . PRO A 1 94 ? 63.696 -10.713 -11.712 1.00 51.97 94 PRO A CA 1
ATOM 575 C C . PRO A 1 94 ? 62.673 -11.610 -12.396 1.00 52.92 94 PRO A C 1
ATOM 576 O O . PRO A 1 94 ? 61.468 -11.438 -12.203 1.00 53.94 94 PRO A O 1
ATOM 580 N N . VAL A 1 95 ? 63.161 -12.548 -13.201 1.00 53.19 95 VAL A N 1
ATOM 581 C CA . VAL A 1 95 ? 62.306 -13.520 -13.871 1.00 53.30 95 VAL A CA 1
ATOM 582 C C . VAL A 1 95 ? 61.698 -14.451 -12.823 1.00 53.59 95 VAL A C 1
ATOM 583 O O . VAL A 1 95 ? 62.388 -14.901 -11.908 1.00 53.85 95 VAL A O 1
ATOM 587 N N . LEU A 1 96 ? 60.400 -14.710 -12.948 1.00 54.08 96 LEU A N 1
ATOM 588 C CA . LEU A 1 96 ? 59.710 -15.603 -12.027 1.00 54.56 96 LEU A CA 1
ATOM 589 C C . LEU A 1 96 ? 59.831 -17.047 -12.500 1.00 55.18 96 LEU A C 1
ATOM 590 O O . LEU A 1 96 ? 59.584 -17.344 -13.669 1.00 55.80 96 LEU A O 1
ATOM 595 N N . LYS A 1 97 ? 60.221 -17.938 -11.592 1.00 55.82 97 LYS A N 1
ATOM 596 C CA . LYS A 1 97 ? 60.296 -19.368 -11.892 1.00 56.00 97 LYS A CA 1
ATOM 597 C C . LYS A 1 97 ? 59.125 -20.097 -11.232 1.00 55.42 97 LYS A C 1
ATOM 598 O O . LYS A 1 97 ? 58.956 -20.011 -10.014 1.00 55.49 97 LYS A O 1
ATOM 604 N N . PRO A 1 98 ? 58.312 -20.812 -12.033 1.00 54.96 98 PRO A N 1
ATOM 605 C CA . PRO A 1 98 ? 57.108 -21.496 -11.550 1.00 55.19 98 PRO A CA 1
ATOM 606 C C . PRO A 1 98 ? 57.390 -22.481 -10.420 1.00 55.57 98 PRO A C 1
ATOM 607 O O . PRO A 1 98 ? 57.930 -23.563 -10.654 1.00 56.53 98 PRO A O 1
ATOM 611 N N . TYR A 1 99 ? 57.025 -22.084 -9.204 1.00 55.73 99 TYR A N 1
ATOM 612 C CA . TYR A 1 99 ? 57.236 -22.891 -8.009 1.00 56.31 99 TYR A CA 1
ATOM 613 C C . TYR A 1 99 ? 55.952 -23.653 -7.662 1.00 56.78 99 TYR A C 1
ATOM 614 O O . TYR A 1 99 ? 54.860 -23.091 -7.775 1.00 57.07 99 TYR A O 1
ATOM 623 N N . PRO A 1 100 ? 56.070 -24.934 -7.247 1.00 56.86 100 PRO A N 1
ATOM 624 C CA . PRO A 1 100 ? 57.280 -25.754 -7.101 1.00 57.00 100 PRO A CA 1
ATOM 625 C C . PRO A 1 100 ? 57.800 -26.298 -8.429 1.00 57.53 100 PRO A C 1
ATOM 626 O O . PRO A 1 100 ? 58.963 -26.698 -8.519 1.00 58.04 100 PRO A O 1
ATOM 630 N N . SER A 1 101 ? 56.935 -26.316 -9.440 1.00 58.19 101 SER A N 1
ATOM 631 C CA . SER A 1 101 ? 57.293 -26.744 -10.790 1.00 58.98 101 SER A CA 1
ATOM 632 C C . SER A 1 101 ? 56.231 -26.268 -11.763 1.00 59.61 101 SER A C 1
ATOM 633 O O . SER A 1 101 ? 55.043 -26.266 -11.434 1.00 59.84 101 SER A O 1
ATOM 636 N N . PHE A 1 102 ? 56.660 -25.876 -12.959 1.00 60.49 102 PHE A N 1
ATOM 637 C CA . PHE A 1 102 ? 55.738 -25.458 -14.015 1.00 61.61 102 PHE A CA 1
ATOM 638 C C . PHE A 1 102 ? 54.667 -26.511 -14.299 1.00 62.83 102 PHE A C 1
ATOM 639 O O . PHE A 1 102 ? 53.557 -26.174 -14.716 1.00 63.36 102 PHE A O 1
ATOM 647 N N . GLU A 1 103 ? 55.007 -27.777 -14.049 1.00 64.03 103 GLU A N 1
ATOM 648 C CA . GLU A 1 103 ? 54.081 -28.905 -14.198 1.00 64.95 103 GLU A CA 1
ATOM 649 C C . GLU A 1 103 ? 52.799 -28.734 -13.379 1.00 64.60 103 GLU A C 1
ATOM 650 O O . GLU A 1 103 ? 51.732 -29.193 -13.790 1.00 64.49 103 GLU A O 1
ATOM 656 N N . LEU A 1 104 ? 52.916 -28.081 -12.224 1.00 64.40 104 LEU A N 1
ATOM 657 C CA . LEU A 1 104 ? 51.761 -27.761 -11.385 1.00 64.07 104 LEU A CA 1
ATOM 658 C C . LEU A 1 104 ? 51.083 -26.465 -11.827 1.00 64.29 104 LEU A C 1
ATOM 659 O O . LEU A 1 104 ? 49.853 -26.375 -11.853 1.00 64.45 104 LEU A O 1
ATOM 664 N N . ASN A 1 105 ? 51.895 -25.472 -12.183 1.00 64.51 105 ASN A N 1
ATOM 665 C CA . ASN A 1 105 ? 51.402 -24.155 -12.575 1.00 64.76 105 ASN A CA 1
ATOM 666 C C . ASN A 1 105 ? 50.897 -24.087 -14.015 1.00 65.29 105 ASN A C 1
ATOM 667 O O . ASN A 1 105 ? 50.532 -23.016 -14.503 1.00 65.39 105 ASN A O 1
ATOM 672 N N . GLU A 1 106 ? 50.892 -25.230 -14.691 1.00 65.99 106 GLU A N 1
ATOM 673 C CA . GLU A 1 106 ? 50.263 -25.339 -15.997 1.00 66.39 106 GLU A CA 1
ATOM 674 C C . GLU A 1 106 ? 48.751 -25.266 -15.845 1.00 65.84 106 GLU A C 1
ATOM 675 O O . GLU A 1 106 ? 48.184 -25.820 -14.899 1.00 65.96 106 GLU A O 1
ATOM 681 N N . LEU A 1 107 ? 48.109 -24.563 -16.770 1.00 64.90 107 LEU A N 1
ATOM 682 C CA . LEU A 1 107 ? 46.658 -24.515 -16.822 1.00 64.07 107 LEU A CA 1
ATOM 683 C C . LEU A 1 107 ? 46.182 -25.530 -17.853 1.00 63.90 107 LEU A C 1
ATOM 684 O O . LEU A 1 107 ? 46.593 -25.480 -19.015 1.00 63.86 107 LEU A O 1
ATOM 689 N N . ARG A 1 108 ? 45.332 -26.457 -17.416 1.00 63.79 108 ARG A N 1
ATOM 690 C CA . ARG A 1 108 ? 44.784 -27.487 -18.298 1.00 63.85 108 ARG A CA 1
ATOM 691 C C . ARG A 1 108 ? 43.942 -26.870 -19.411 1.00 64.54 108 ARG A C 1
ATOM 692 O O . ARG A 1 108 ? 43.117 -25.989 -19.159 1.00 64.76 108 ARG A O 1
ATOM 700 N N . ALA A 1 109 ? 44.168 -27.332 -20.639 1.00 65.10 109 ALA A N 1
ATOM 701 C CA . ALA A 1 109 ? 43.448 -26.832 -21.811 1.00 65.55 109 ALA A CA 1
ATOM 702 C C . ALA A 1 109 ? 41.961 -27.171 -21.749 1.00 66.21 109 ALA A C 1
ATOM 703 O O . ALA A 1 109 ? 41.119 -26.391 -22.198 1.00 66.79 109 ALA A O 1
ATOM 705 N N . ASP A 1 110 ? 41.650 -28.336 -21.185 1.00 66.48 110 ASP A N 1
ATOM 706 C CA . ASP A 1 110 ? 40.267 -28.770 -20.998 1.00 67.01 110 ASP A CA 1
ATOM 707 C C . ASP A 1 110 ? 39.587 -28.057 -19.826 1.00 66.66 110 ASP A C 1
ATOM 708 O O . ASP A 1 110 ? 38.362 -28.118 -19.683 1.00 67.08 110 ASP A O 1
ATOM 713 N N . LEU A 1 111 ? 40.395 -27.395 -18.994 1.00 65.49 111 LEU A N 1
ATOM 714 C CA . LEU A 1 111 ? 39.925 -26.635 -17.826 1.00 63.96 111 LEU A CA 1
ATOM 715 C C . LEU A 1 111 ? 39.141 -27.490 -16.829 1.00 63.06 111 LEU A C 1
ATOM 716 O O . LEU A 1 111 ? 38.152 -27.041 -16.246 1.00 62.81 111 LEU A O 1
ATOM 721 N N . GLN A 1 112 ? 39.601 -28.722 -16.635 1.00 62.45 112 GLN A N 1
ATOM 722 C CA . GLN A 1 112 ? 38.924 -29.679 -15.763 1.00 62.17 112 GLN A CA 1
ATOM 723 C C . GLN A 1 112 ? 39.580 -29.760 -14.382 1.00 61.21 112 GLN A C 1
ATOM 724 O O . GLN A 1 112 ? 40.747 -29.390 -14.231 1.00 60.85 112 GLN A O 1
ATOM 730 N N . PRO A 1 113 ? 38.827 -30.234 -13.367 1.00 60.82 113 PRO A N 1
ATOM 731 C CA . PRO A 1 113 ? 39.376 -30.407 -12.019 1.00 60.52 113 PRO A CA 1
ATOM 732 C C . PRO A 1 113 ? 40.628 -31.278 -12.020 1.00 60.51 113 PRO A C 1
ATOM 733 O O . PRO A 1 113 ? 40.703 -32.251 -12.773 1.00 61.54 113 PRO A O 1
ATOM 737 N N . ASP A 1 114 ? 41.602 -30.915 -11.189 1.00 59.82 114 ASP A N 1
ATOM 738 C CA . ASP A 1 114 ? 42.850 -31.662 -11.067 1.00 59.23 114 ASP A CA 1
ATOM 739 C C . ASP A 1 114 ? 43.509 -31.324 -9.735 1.00 58.21 114 ASP A C 1
ATOM 740 O O . ASP A 1 114 ? 43.817 -30.162 -9.465 1.00 58.45 114 ASP A O 1
ATOM 745 N N . ALA A 1 115 ? 43.720 -32.345 -8.907 1.00 56.88 115 ALA A N 1
ATOM 746 C CA . ALA A 1 115 ? 44.347 -32.168 -7.595 1.00 55.88 115 ALA A CA 1
ATOM 747 C C . ALA A 1 115 ? 45.846 -31.880 -7.696 1.00 55.53 115 ALA A C 1
ATOM 748 O O . ALA A 1 115 ? 46.482 -31.510 -6.706 1.00 55.20 115 ALA A O 1
ATOM 750 N N . ASN A 1 116 ? 46.401 -32.050 -8.895 1.00 55.37 116 ASN A N 1
ATOM 751 C CA . ASN A 1 116 ? 47.815 -31.782 -9.149 1.00 55.37 116 ASN A CA 1
ATOM 752 C C . ASN A 1 116 ? 48.039 -30.608 -10.104 1.00 55.31 116 ASN A C 1
ATOM 753 O O . ASN A 1 116 ? 48.999 -30.591 -10.880 1.00 55.09 116 ASN A O 1
ATOM 758 N N . ARG A 1 117 ? 47.138 -29.630 -10.041 1.00 55.08 117 ARG A N 1
ATOM 759 C CA . ARG A 1 117 ? 47.284 -28.384 -10.786 1.00 54.67 117 ARG A CA 1
ATOM 760 C C . ARG A 1 117 ? 46.925 -27.197 -9.897 1.00 53.78 117 ARG A C 1
ATOM 761 O O . ARG A 1 117 ? 46.012 -27.278 -9.070 1.00 53.64 117 ARG A O 1
ATOM 769 N N . LEU A 1 118 ? 47.659 -26.102 -10.064 1.00 52.88 118 LEU A N 1
ATOM 770 C CA . LEU A 1 118 ? 47.391 -24.872 -9.329 1.00 51.89 118 LEU A CA 1
ATOM 771 C C . LEU A 1 118 ? 46.681 -23.890 -10.247 1.00 51.26 118 LEU A C 1
ATOM 772 O O . LEU A 1 118 ? 47.227 -23.478 -11.275 1.00 51.39 118 LEU A O 1
ATOM 777 N N . VAL A 1 119 ? 45.457 -23.529 -9.879 1.00 50.26 119 VAL A N 1
ATOM 778 C CA . VAL A 1 119 ? 44.634 -22.661 -10.713 1.00 49.48 119 VAL A CA 1
ATOM 779 C C . VAL A 1 119 ? 44.923 -21.193 -10.408 1.00 48.85 119 VAL A C 1
ATOM 780 O O . VAL A 1 119 ? 45.368 -20.452 -11.286 1.00 48.45 119 VAL A O 1
ATOM 784 N N . THR A 1 120 ? 44.675 -20.788 -9.163 1.00 48.53 120 THR A N 1
ATOM 785 C CA . THR A 1 120 ? 44.895 -19.411 -8.720 1.00 47.72 120 THR A CA 1
ATOM 786 C C . THR A 1 120 ? 45.245 -19.359 -7.232 1.00 46.85 120 THR A C 1
ATOM 787 O O . THR A 1 120 ? 44.502 -19.862 -6.384 1.00 46.77 120 THR A O 1
ATOM 791 N N . VAL A 1 121 ? 46.391 -18.750 -6.938 1.00 45.84 121 VAL A N 1
ATOM 792 C CA . VAL A 1 121 ? 46.871 -18.570 -5.571 1.00 44.77 121 VAL A CA 1
ATOM 793 C C . VAL A 1 121 ? 47.046 -17.071 -5.308 1.00 44.10 121 VAL A C 1
ATOM 794 O O . VAL A 1 121 ? 47.519 -16.338 -6.180 1.00 43.87 121 VAL A O 1
ATOM 798 N N . TYR A 1 122 ? 46.654 -16.623 -4.116 1.00 43.48 122 TYR A N 1
ATOM 799 C CA . TYR A 1 122 ? 46.750 -15.207 -3.751 1.00 42.99 122 TYR A CA 1
ATOM 800 C C . TYR A 1 122 ? 47.917 -14.875 -2.809 1.00 42.95 122 TYR A C 1
ATOM 801 O O . TYR A 1 122 ? 48.976 -14.460 -3.269 1.00 43.06 122 TYR A O 1
ATOM 810 N N . ARG A 1 123 ? 47.718 -15.053 -1.502 1.00 42.66 123 ARG A N 1
ATOM 811 C CA . ARG A 1 123 ? 48.718 -14.666 -0.500 1.00 42.02 123 ARG A CA 1
ATOM 812 C C . ARG A 1 123 ? 49.137 -15.841 0.380 1.00 42.58 123 ARG A C 1
ATOM 813 O O . ARG A 1 123 ? 48.415 -16.204 1.312 1.00 43.26 123 ARG A O 1
ATOM 821 N N . PRO A 1 124 ? 50.306 -16.442 0.089 1.00 42.85 124 PRO A N 1
ATOM 822 C CA . PRO A 1 124 ? 50.826 -17.535 0.909 1.00 43.18 124 PRO A CA 1
ATOM 823 C C . PRO A 1 124 ? 51.499 -17.023 2.178 1.00 43.28 124 PRO A C 1
ATOM 824 O O . PRO A 1 124 ? 51.840 -15.843 2.261 1.00 42.92 124 PRO A O 1
ATOM 828 N N . ARG A 1 125 ? 51.677 -17.906 3.158 1.00 43.62 125 ARG A N 1
ATOM 829 C CA . ARG A 1 125 ? 52.391 -17.563 4.389 1.00 44.56 125 ARG A CA 1
ATOM 830 C C . ARG A 1 125 ? 53.407 -18.645 4.763 1.00 45.67 125 ARG A C 1
ATOM 831 O O . ARG A 1 125 ? 53.158 -19.842 4.577 1.00 45.57 125 ARG A O 1
ATOM 839 N N . VAL A 1 126 ? 54.548 -18.207 5.291 1.00 46.60 126 VAL A N 1
ATOM 840 C CA . VAL A 1 126 ? 55.614 -19.104 5.738 1.00 47.39 126 VAL A CA 1
ATOM 841 C C . VAL A 1 126 ? 55.535 -19.291 7.252 1.00 48.49 126 VAL A C 1
ATOM 842 O O . VAL A 1 126 ? 55.454 -18.314 8.000 1.00 48.31 126 VAL A O 1
ATOM 846 N N . ASP A 1 127 ? 55.556 -20.545 7.699 1.00 50.21 127 ASP A N 1
ATOM 847 C CA . ASP A 1 127 ? 55.600 -20.856 9.129 1.00 51.61 127 ASP A CA 1
ATOM 848 C C . ASP A 1 127 ? 57.034 -21.106 9.610 1.00 52.45 127 ASP A C 1
ATOM 849 O O . ASP A 1 127 ? 57.977 -21.078 8.815 1.00 51.74 127 ASP A O 1
ATOM 854 N N . ARG A 1 128 ? 57.185 -21.358 10.908 1.00 53.94 128 ARG A N 1
ATOM 855 C CA . ARG A 1 128 ? 58.491 -21.637 11.507 1.00 55.32 128 ARG A CA 1
ATOM 856 C C . ARG A 1 128 ? 59.008 -23.036 11.158 1.00 56.30 128 ARG A C 1
ATOM 857 O O . ARG A 1 128 ? 60.164 -23.364 11.431 1.00 56.69 128 ARG A O 1
ATOM 865 N N . CYS A 1 129 ? 58.147 -23.848 10.551 1.00 57.65 129 CYS A N 1
ATOM 866 C CA . CYS A 1 129 ? 58.473 -25.234 10.228 1.00 58.71 129 CYS A CA 1
ATOM 867 C C . CYS A 1 129 ? 59.001 -25.435 8.804 1.00 57.53 129 CYS A C 1
ATOM 868 O O . CYS A 1 129 ? 58.966 -26.553 8.281 1.00 57.33 129 CYS A O 1
ATOM 871 N N . ASP A 1 130 ? 59.497 -24.360 8.192 1.00 56.31 130 ASP A N 1
ATOM 872 C CA . ASP A 1 130 ? 59.981 -24.379 6.804 1.00 55.84 130 ASP A CA 1
ATOM 873 C C . ASP A 1 130 ? 58.918 -24.888 5.818 1.00 55.17 130 ASP A C 1
ATOM 874 O O . ASP A 1 130 ? 59.221 -25.652 4.896 1.00 55.18 130 ASP A O 1
ATOM 879 N N . ARG A 1 131 ? 57.673 -24.466 6.028 1.00 54.03 131 ARG A N 1
ATOM 880 C CA . ARG A 1 131 ? 56.564 -24.834 5.149 1.00 52.66 131 ARG A CA 1
ATOM 881 C C . ARG A 1 131 ? 55.951 -23.614 4.484 1.00 52.07 131 ARG A C 1
ATOM 882 O O . ARG A 1 131 ? 55.890 -22.535 5.079 1.00 51.94 131 ARG A O 1
ATOM 890 N N . LEU A 1 132 ? 55.502 -23.793 3.247 1.00 51.40 132 LEU A N 1
ATOM 891 C CA . LEU A 1 132 ? 54.758 -22.759 2.549 1.00 51.11 132 LEU A CA 1
ATOM 892 C C . LEU A 1 132 ? 53.298 -23.166 2.480 1.00 51.14 132 LEU A C 1
ATOM 893 O O . LEU A 1 132 ? 52.957 -24.190 1.887 1.00 51.81 132 LEU A O 1
ATOM 898 N N . TRP A 1 133 ? 52.444 -22.365 3.104 1.00 51.07 133 TRP A N 1
ATOM 899 C CA . TRP A 1 133 ? 51.009 -22.590 3.057 1.00 50.69 133 TRP A CA 1
ATOM 900 C C . TRP A 1 133 ? 50.360 -21.605 2.095 1.00 50.66 133 TRP A C 1
ATOM 901 O O . TRP A 1 133 ? 50.684 -20.416 2.103 1.00 50.68 133 TRP A O 1
ATOM 912 N N . PHE A 1 134 ? 49.447 -22.104 1.268 1.00 50.53 134 PHE A N 1
ATOM 913 C CA . PHE A 1 134 ? 48.671 -21.246 0.374 1.00 50.63 134 PHE A CA 1
ATOM 914 C C . PHE A 1 134 ? 47.287 -21.821 0.085 1.00 50.29 134 PHE A C 1
ATOM 915 O O . PHE A 1 134 ? 46.978 -22.946 0.481 1.00 50.77 134 PHE A O 1
ATOM 923 N N . VAL A 1 135 ? 46.456 -21.035 -0.593 1.00 49.55 135 VAL A N 1
ATOM 924 C CA . VAL A 1 135 ? 45.145 -21.501 -1.025 1.00 49.34 135 VAL A CA 1
ATOM 925 C C . VAL A 1 135 ? 45.017 -21.396 -2.542 1.00 49.72 135 VAL A C 1
ATOM 926 O O . VAL A 1 135 ? 45.217 -20.328 -3.126 1.00 49.81 135 VAL A O 1
ATOM 930 N N . ASP A 1 136 ? 44.715 -22.528 -3.171 1.00 50.19 136 ASP A N 1
ATOM 931 C CA . ASP A 1 136 ? 44.355 -22.556 -4.577 1.00 50.81 136 ASP A CA 1
ATOM 932 C C . ASP A 1 136 ? 42.844 -22.395 -4.662 1.00 51.33 136 ASP A C 1
ATOM 933 O O . ASP A 1 136 ? 42.097 -23.336 -4.382 1.00 52.25 136 ASP A O 1
ATOM 938 N N . THR A 1 137 ? 42.405 -21.195 -5.040 1.00 50.71 137 THR A N 1
ATOM 939 C CA . THR A 1 137 ? 40.977 -20.865 -5.125 1.00 50.11 137 THR A CA 1
ATOM 940 C C . THR A 1 137 ? 40.232 -21.745 -6.132 1.00 49.89 137 THR A C 1
ATOM 941 O O . THR A 1 137 ? 39.040 -22.014 -5.970 1.00 49.88 137 THR A O 1
ATOM 945 N N . GLY A 1 138 ? 40.945 -22.185 -7.167 1.00 49.61 138 GLY A N 1
ATOM 946 C CA . GLY A 1 138 ? 40.373 -23.032 -8.209 1.00 49.07 138 GLY A CA 1
ATOM 947 C C . GLY A 1 138 ? 39.480 -22.256 -9.154 1.00 48.63 138 GLY A C 1
ATOM 948 O O . GLY A 1 138 ? 38.760 -22.839 -9.966 1.00 48.82 138 GLY A O 1
ATOM 949 N N . MET A 1 139 ? 39.544 -20.933 -9.049 1.00 48.25 139 MET A N 1
ATOM 950 C CA . MET A 1 139 ? 38.658 -20.048 -9.781 1.00 47.70 139 MET A CA 1
ATOM 951 C C . MET A 1 139 ? 39.454 -18.928 -10.437 1.00 47.53 139 MET A C 1
ATOM 952 O O . MET A 1 139 ? 40.396 -18.392 -9.847 1.00 47.76 139 MET A O 1
ATOM 957 N N . MET A 1 140 ? 39.068 -18.587 -11.661 1.00 47.16 140 MET A N 1
ATOM 958 C CA . MET A 1 140 ? 39.695 -17.499 -12.392 1.00 47.11 140 MET A CA 1
ATOM 959 C C . MET A 1 140 ? 38.687 -16.376 -12.603 1.00 46.71 140 MET A C 1
ATOM 960 O O . MET A 1 140 ? 37.679 -16.550 -13.291 1.00 46.78 140 MET A O 1
ATOM 965 N N . GLU A 1 141 ? 38.971 -15.225 -12.001 1.00 46.71 141 GLU A N 1
ATOM 966 C CA . GLU A 1 141 ? 38.030 -14.107 -11.965 1.00 46.72 141 GLU A CA 1
ATOM 967 C C . GLU A 1 141 ? 38.173 -13.176 -13.167 1.00 46.17 141 GLU A C 1
ATOM 968 O O . GLU A 1 141 ? 38.280 -11.957 -13.007 1.00 46.11 141 GLU A O 1
ATOM 974 N N . ILE A 1 142 ? 38.168 -13.754 -14.366 1.00 45.81 142 ILE A N 1
ATOM 975 C CA . ILE A 1 142 ? 38.235 -12.974 -15.600 1.00 45.87 142 ILE A CA 1
ATOM 976 C C . ILE A 1 142 ? 36.991 -12.093 -15.712 1.00 46.39 142 ILE A C 1
ATOM 977 O O . ILE A 1 142 ? 35.869 -12.605 -15.673 1.00 46.08 142 ILE A O 1
ATOM 982 N N . PRO A 1 143 ? 37.185 -10.763 -15.837 1.00 46.96 143 PRO A N 1
ATOM 983 C CA . PRO A 1 143 ? 36.037 -9.878 -16.009 1.00 47.76 143 PRO A CA 1
ATOM 984 C C . PRO A 1 143 ? 35.354 -10.218 -17.322 1.00 49.10 143 PRO A C 1
ATOM 985 O O . PRO A 1 143 ? 35.991 -10.180 -18.376 1.00 49.33 143 PRO A O 1
ATOM 989 N N . GLY A 1 144 ? 34.076 -10.576 -17.247 1.00 50.72 144 GLY A N 1
ATOM 990 C CA . GLY A 1 144 ? 33.341 -11.061 -18.408 1.00 52.93 144 GLY A CA 1
ATOM 991 C C . GLY A 1 144 ? 33.004 -12.533 -18.274 1.00 54.73 144 GLY A C 1
ATOM 992 O O . GLY A 1 144 ? 31.839 -12.917 -18.389 1.00 55.02 144 GLY A O 1
ATOM 993 N N . ASN A 1 145 ? 34.023 -13.363 -18.044 1.00 56.29 145 ASN A N 1
ATOM 994 C CA . ASN A 1 145 ? 33.814 -14.798 -17.825 1.00 57.67 145 ASN A CA 1
ATOM 995 C C . ASN A 1 145 ? 34.499 -15.316 -16.561 1.00 55.53 145 ASN A C 1
ATOM 996 O O . ASN A 1 145 ? 35.659 -15.737 -16.605 1.00 54.93 145 ASN A O 1
ATOM 1001 N N . PHE A 1 146 ? 33.784 -15.294 -15.440 1.00 52.98 146 PHE A N 1
ATOM 1002 C CA . PHE A 1 146 ? 34.265 -15.939 -14.223 1.00 50.57 146 PHE A CA 1
ATOM 1003 C C . PHE A 1 146 ? 34.311 -17.443 -14.475 1.00 49.23 146 PHE A C 1
ATOM 1004 O O . PHE A 1 146 ? 33.292 -18.051 -14.798 1.00 49.22 146 PHE A O 1
ATOM 1012 N N . THR A 1 147 ? 35.499 -18.030 -14.362 1.00 47.95 147 THR A N 1
ATOM 1013 C CA . THR A 1 147 ? 35.683 -19.453 -14.649 1.00 46.95 147 THR A CA 1
ATOM 1014 C C . THR A 1 147 ? 36.028 -20.257 -13.391 1.00 46.49 147 THR A C 1
ATOM 1015 O O . THR A 1 147 ? 37.141 -20.167 -12.867 1.00 46.41 147 THR A O 1
ATOM 1019 N N . VAL A 1 148 ? 35.058 -21.034 -12.910 1.00 46.00 148 VAL A N 1
ATOM 1020 C CA . VAL A 1 148 ? 35.275 -21.933 -11.779 1.00 45.82 148 VAL A CA 1
ATOM 1021 C C . VAL A 1 148 ? 35.800 -23.267 -12.306 1.00 45.98 148 VAL A C 1
ATOM 1022 O O . VAL A 1 148 ? 35.036 -24.096 -12.808 1.00 46.44 148 VAL A O 1
ATOM 1026 N N . VAL A 1 149 ? 37.112 -23.456 -12.199 1.00 45.90 149 VAL A N 1
ATOM 1027 C CA . VAL A 1 149 ? 37.773 -24.656 -12.706 1.00 45.68 149 VAL A CA 1
ATOM 1028 C C . VAL A 1 149 ? 37.560 -25.825 -11.746 1.00 45.91 149 VAL A C 1
ATOM 1029 O O . VAL A 1 149 ? 37.143 -26.911 -12.156 1.00 45.71 149 VAL A O 1
ATOM 1033 N N . GLN A 1 150 ? 37.837 -25.585 -10.467 1.00 46.32 150 GLN A N 1
ATOM 1034 C CA . GLN A 1 150 ? 37.765 -26.616 -9.437 1.00 46.69 150 GLN A CA 1
ATOM 1035 C C . GLN A 1 150 ? 37.511 -25.986 -8.072 1.00 46.40 150 GLN A C 1
ATOM 1036 O O . GLN A 1 150 ? 37.578 -24.766 -7.923 1.00 46.66 150 GLN A O 1
ATOM 1042 N N . ARG A 1 151 ? 37.230 -26.830 -7.083 1.00 46.19 151 ARG A N 1
ATOM 1043 C CA . ARG A 1 151 ? 36.994 -26.384 -5.713 1.00 46.13 151 ARG A CA 1
ATOM 1044 C C . ARG A 1 151 ? 38.278 -25.859 -5.059 1.00 46.39 151 ARG A C 1
ATOM 1045 O O . ARG A 1 151 ? 39.377 -26.266 -5.447 1.00 46.85 151 ARG A O 1
ATOM 1053 N N . PRO A 1 152 ? 38.143 -24.943 -4.075 1.00 46.56 152 PRO A N 1
ATOM 1054 C CA . PRO A 1 152 ? 39.310 -24.366 -3.400 1.00 46.28 152 PRO A CA 1
ATOM 1055 C C . PRO A 1 152 ? 40.049 -25.371 -2.522 1.00 46.07 152 PRO A C 1
ATOM 1056 O O . PRO A 1 152 ? 39.420 -26.232 -1.900 1.00 45.81 152 PRO A O 1
ATOM 1060 N N . SER A 1 153 ? 41.374 -25.252 -2.479 1.00 46.49 153 SER A N 1
ATOM 1061 C CA . SER A 1 153 ? 42.214 -26.194 -1.743 1.00 46.89 153 SER A CA 1
ATOM 1062 C C . SER A 1 153 ? 43.320 -25.525 -0.934 1.00 47.37 153 SER A C 1
ATOM 1063 O O . SER A 1 153 ? 43.914 -24.538 -1.368 1.00 46.83 153 SER A O 1
ATOM 1066 N N . ILE A 1 154 ? 43.586 -26.085 0.244 1.00 48.46 154 ILE A N 1
ATOM 1067 C CA . ILE A 1 154 ? 44.644 -25.613 1.134 1.00 49.91 154 ILE A CA 1
ATOM 1068 C C . ILE A 1 154 ? 45.856 -26.538 1.031 1.00 51.26 154 ILE A C 1
ATOM 1069 O O . ILE A 1 154 ? 45.737 -27.751 1.221 1.00 51.65 154 ILE A O 1
ATOM 1074 N N . TRP A 1 155 ? 47.016 -25.955 0.735 1.00 52.54 155 TRP A N 1
ATOM 1075 C CA . TRP A 1 155 ? 48.250 -26.716 0.542 1.00 53.91 155 TRP A CA 1
ATOM 1076 C C . TRP A 1 155 ? 49.317 -26.366 1.576 1.00 54.24 155 TRP A C 1
ATOM 1077 O O . TRP A 1 155 ? 49.268 -25.307 2.206 1.00 54.47 155 TRP A O 1
ATOM 1088 N N . SER A 1 156 ? 50.280 -27.272 1.732 1.00 54.61 156 SER A N 1
ATOM 1089 C CA . SER A 1 156 ? 51.520 -26.997 2.449 1.00 55.04 156 SER A CA 1
ATOM 1090 C C . SER A 1 156 ? 52.675 -27.601 1.658 1.00 55.66 156 SER A C 1
ATOM 1091 O O . SER A 1 156 ? 52.567 -28.720 1.150 1.00 56.09 156 SER A O 1
ATOM 1094 N N . ILE A 1 157 ? 53.768 -26.851 1.539 1.00 56.07 157 ILE A N 1
ATOM 1095 C CA . ILE A 1 157 ? 54.941 -27.291 0.783 1.00 56.11 157 ILE A CA 1
ATOM 1096 C C . ILE A 1 157 ? 56.164 -27.300 1.693 1.00 57.04 157 ILE A C 1
ATOM 1097 O O . ILE A 1 157 ? 56.429 -26.316 2.383 1.00 57.00 157 ILE A O 1
ATOM 1102 N N . ASP A 1 158 ? 56.901 -28.409 1.698 1.00 58.78 158 ASP A N 1
ATOM 1103 C CA . ASP A 1 158 ? 58.173 -28.469 2.413 1.00 60.04 158 ASP A CA 1
ATOM 1104 C C . ASP A 1 158 ? 59.209 -27.650 1.650 1.00 60.67 158 ASP A C 1
ATOM 1105 O O . ASP A 1 158 ? 59.522 -27.947 0.494 1.00 60.59 158 ASP A O 1
ATOM 1110 N N . LEU A 1 159 ? 59.725 -26.615 2.307 1.00 60.95 159 LEU A N 1
ATOM 1111 C CA . LEU A 1 159 ? 60.652 -25.674 1.681 1.00 61.18 159 LEU A CA 1
ATOM 1112 C C . LEU A 1 159 ? 62.094 -26.176 1.686 1.00 61.55 159 LEU A C 1
ATOM 1113 O O . LEU A 1 159 ? 62.964 -25.590 1.037 1.00 61.24 159 LEU A O 1
ATOM 1118 N N . LYS A 1 160 ? 62.338 -27.257 2.424 1.00 62.49 160 LYS A N 1
ATOM 1119 C CA . LYS A 1 160 ? 63.643 -27.914 2.440 1.00 62.64 160 LYS A CA 1
ATOM 1120 C C . LYS A 1 160 ? 63.819 -28.815 1.218 1.00 62.78 160 LYS A C 1
ATOM 1121 O O . LYS A 1 160 ? 64.912 -28.893 0.653 1.00 63.15 160 LYS A O 1
ATOM 1127 N N . THR A 1 161 ? 62.737 -29.480 0.816 1.00 62.84 161 THR A N 1
ATOM 1128 C CA . THR A 1 161 ? 62.769 -30.447 -0.286 1.00 62.29 161 THR A CA 1
ATOM 1129 C C . THR A 1 161 ? 62.042 -29.959 -1.542 1.00 62.05 161 THR A C 1
ATOM 1130 O O . THR A 1 161 ? 62.064 -30.638 -2.573 1.00 62.00 161 THR A O 1
ATOM 1134 N N . ASN A 1 162 ? 61.406 -28.788 -1.448 1.00 61.88 162 ASN A N 1
ATOM 1135 C CA . ASN A 1 162 ? 60.589 -28.216 -2.533 1.00 61.51 162 ASN A CA 1
ATOM 1136 C C . ASN A 1 162 ? 59.483 -29.149 -3.042 1.00 60.95 162 ASN A C 1
ATOM 1137 O O . ASN A 1 162 ? 59.053 -29.048 -4.195 1.00 60.96 162 ASN A O 1
ATOM 1142 N N . GLN A 1 163 ? 59.029 -30.050 -2.173 1.00 60.02 163 GLN A N 1
ATOM 1143 C CA . GLN A 1 163 ? 57.994 -31.020 -2.526 1.00 59.31 163 GLN A CA 1
ATOM 1144 C C . GLN A 1 163 ? 56.702 -30.753 -1.757 1.00 58.43 163 GLN A C 1
ATOM 1145 O O . GLN A 1 163 ? 56.743 -30.505 -0.548 1.00 58.67 163 GLN A O 1
ATOM 1151 N N . PRO A 1 164 ? 55.551 -30.797 -2.460 1.00 57.45 164 PRO A N 1
ATOM 1152 C CA . PRO A 1 164 ? 54.234 -30.669 -1.829 1.00 56.86 164 PRO A CA 1
ATOM 1153 C C . PRO A 1 164 ? 54.020 -31.695 -0.716 1.00 56.20 164 PRO A C 1
ATOM 1154 O O . PRO A 1 164 ? 54.341 -32.873 -0.891 1.00 56.50 164 PRO A O 1
ATOM 1158 N N . LEU A 1 165 ? 53.496 -31.241 0.419 1.00 55.47 165 LEU A N 1
ATOM 1159 C CA . LEU A 1 165 ? 53.224 -32.126 1.549 1.00 55.18 165 LEU A CA 1
ATOM 1160 C C . LEU A 1 165 ? 51.757 -32.546 1.592 1.00 54.73 165 LEU A C 1
ATOM 1161 O O . LEU A 1 165 ? 51.408 -33.637 1.139 1.00 54.92 165 LEU A O 1
ATOM 1166 N N . SER A 1 166 ? 50.903 -31.676 2.126 1.00 54.25 166 SER A N 1
ATOM 1167 C CA . SER A 1 166 ? 49.480 -31.973 2.263 1.00 53.11 166 SER A CA 1
ATOM 1168 C C . SER A 1 166 ? 48.619 -31.087 1.370 1.00 51.93 166 SER A C 1
ATOM 1169 O O . SER A 1 166 ? 48.996 -29.962 1.035 1.00 51.38 166 SER A O 1
ATOM 1172 N N . ARG A 1 167 ? 47.460 -31.614 0.990 1.00 51.29 167 ARG A N 1
ATOM 1173 C CA . ARG A 1 167 ? 46.452 -30.856 0.262 1.00 50.78 167 ARG A CA 1
ATOM 1174 C C . ARG A 1 167 ? 45.080 -31.181 0.838 1.00 50.93 167 ARG A C 1
ATOM 1175 O O . ARG A 1 167 ? 44.797 -32.333 1.173 1.00 51.49 167 ARG A O 1
ATOM 1183 N N . TYR A 1 168 ? 44.240 -30.159 0.961 1.00 50.84 168 TYR A N 1
ATOM 1184 C CA . TYR A 1 168 ? 42.880 -30.333 1.454 1.00 50.80 168 TYR A CA 1
ATOM 1185 C C . TYR A 1 168 ? 41.902 -29.576 0.573 1.00 50.75 168 TYR A C 1
ATOM 1186 O O . TYR A 1 168 ? 42.039 -28.370 0.382 1.00 51.07 168 TYR A O 1
ATOM 1195 N N . GLU A 1 169 ? 40.915 -30.289 0.040 1.00 50.63 169 GLU A N 1
ATOM 1196 C CA . GLU A 1 169 ? 39.841 -29.651 -0.710 1.00 50.83 169 GLU A CA 1
ATOM 1197 C C . GLU A 1 169 ? 38.760 -29.182 0.262 1.00 50.18 169 GLU A C 1
ATOM 1198 O O . GLU A 1 169 ? 38.254 -29.970 1.066 1.00 50.31 169 GLU A O 1
ATOM 1204 N N . ILE A 1 170 ? 38.422 -27.895 0.189 1.00 48.98 170 ILE A N 1
ATOM 1205 C CA . ILE A 1 170 ? 37.410 -27.310 1.069 1.00 48.01 170 ILE A CA 1
ATOM 1206 C C . ILE A 1 170 ? 36.006 -27.644 0.551 1.00 47.70 170 ILE A C 1
ATOM 1207 O O . ILE A 1 170 ? 35.674 -27.309 -0.588 1.00 47.40 170 ILE A O 1
ATOM 1212 N N . PRO A 1 171 ? 35.187 -28.316 1.385 1.00 47.36 171 PRO A N 1
ATOM 1213 C CA . PRO A 1 171 ? 33.851 -28.776 0.988 1.00 47.78 171 PRO A CA 1
ATOM 1214 C C . PRO A 1 171 ? 32.842 -27.644 0.771 1.00 48.51 171 PRO A C 1
ATOM 1215 O O . PRO A 1 171 ? 33.030 -26.533 1.276 1.00 48.80 171 PRO A O 1
ATOM 1219 N N . GLN A 1 172 ? 31.784 -27.950 0.021 1.00 49.08 172 GLN A N 1
ATOM 1220 C CA . GLN A 1 172 ? 30.732 -26.997 -0.342 1.00 49.33 172 GLN A CA 1
ATOM 1221 C C . GLN A 1 172 ? 30.068 -26.366 0.879 1.00 49.09 172 GLN A C 1
ATOM 1222 O O . GLN A 1 172 ? 29.672 -25.200 0.842 1.00 49.20 172 GLN A O 1
ATOM 1228 N N . LYS A 1 173 ? 29.967 -27.146 1.955 1.00 48.70 173 LYS A N 1
ATOM 1229 C CA . LYS A 1 173 ? 29.314 -26.723 3.197 1.00 48.36 173 LYS A CA 1
ATOM 1230 C C . LYS A 1 173 ? 29.995 -25.533 3.878 1.00 48.19 173 LYS A C 1
ATOM 1231 O O . LYS A 1 173 ? 29.377 -24.846 4.693 1.00 48.07 173 LYS A O 1
ATOM 1237 N N . ASP A 1 174 ? 31.260 -25.295 3.542 1.00 48.14 174 ASP A N 1
ATOM 1238 C CA . ASP A 1 174 ? 32.022 -24.203 4.140 1.00 48.34 174 ASP A CA 1
ATOM 1239 C C . ASP A 1 174 ? 32.076 -22.975 3.235 1.00 47.99 174 ASP A C 1
ATOM 1240 O O . ASP A 1 174 ? 31.833 -21.856 3.689 1.00 47.76 174 ASP A O 1
ATOM 1245 N N . VAL A 1 175 ? 32.395 -23.195 1.961 1.00 47.83 175 VAL A N 1
ATOM 1246 C CA . VAL A 1 175 ? 32.446 -22.136 0.951 1.00 47.86 175 VAL A CA 1
ATOM 1247 C C . VAL A 1 175 ? 31.956 -22.686 -0.384 1.00 47.89 175 VAL A C 1
ATOM 1248 O O . VAL A 1 175 ? 32.261 -23.824 -0.741 1.00 48.09 175 VAL A O 1
ATOM 1252 N N . GLU A 1 176 ? 31.195 -21.877 -1.114 1.00 48.17 176 GLU A N 1
ATOM 1253 C CA . GLU A 1 176 ? 30.626 -22.309 -2.384 1.00 48.49 176 GLU A CA 1
ATOM 1254 C C . GLU A 1 176 ? 31.665 -22.446 -3.502 1.00 48.49 176 GLU A C 1
ATOM 1255 O O . GLU A 1 176 ? 31.695 -23.467 -4.188 1.00 48.95 176 GLU A O 1
ATOM 1261 N N . THR A 1 177 ? 32.512 -21.432 -3.687 1.00 48.14 177 THR A N 1
ATOM 1262 C CA . THR A 1 177 ? 33.458 -21.436 -4.816 1.00 47.68 177 THR A CA 1
ATOM 1263 C C . THR A 1 177 ? 34.922 -21.160 -4.469 1.00 47.58 177 THR A C 1
ATOM 1264 O O . THR A 1 177 ? 35.815 -21.844 -4.969 1.00 49.16 177 THR A O 1
ATOM 1268 N N . GLY A 1 178 ? 35.171 -20.149 -3.644 1.00 46.14 178 GLY A N 1
ATOM 1269 C CA . GLY A 1 178 ? 36.539 -19.703 -3.380 1.00 44.92 178 GLY A CA 1
ATOM 1270 C C . GLY A 1 178 ? 36.864 -18.417 -4.118 1.00 44.15 178 GLY A C 1
ATOM 1271 O O . GLY A 1 178 ? 38.029 -18.121 -4.394 1.00 44.31 178 GLY A O 1
ATOM 1272 N N . TYR A 1 179 ? 35.813 -17.663 -4.435 1.00 43.46 179 TYR A N 1
ATOM 1273 C CA . TYR A 1 179 ? 35.893 -16.347 -5.069 1.00 42.19 179 TYR A CA 1
ATOM 1274 C C . TYR A 1 179 ? 36.673 -15.342 -4.213 1.00 41.91 179 TYR A C 1
ATOM 1275 O O . TYR A 1 179 ? 37.449 -14.544 -4.741 1.00 41.69 179 TYR A O 1
ATOM 1284 N N . GLY A 1 180 ? 36.492 -15.411 -2.896 1.00 41.66 180 GLY A N 1
ATOM 1285 C CA . GLY A 1 180 ? 37.093 -14.439 -1.986 1.00 41.22 180 GLY A CA 1
ATOM 1286 C C . GLY A 1 180 ? 38.181 -14.932 -1.053 1.00 41.16 180 GLY A C 1
ATOM 1287 O O . GLY A 1 180 ? 38.601 -14.202 -0.154 1.00 41.14 180 GLY A O 1
ATOM 1288 N N . LEU A 1 181 ? 38.652 -16.159 -1.262 1.00 40.93 181 LEU A N 1
ATOM 1289 C CA . LEU A 1 181 ? 39.688 -16.729 -0.402 1.00 40.95 181 LEU A CA 1
ATOM 1290 C C . LEU A 1 181 ? 41.069 -16.222 -0.817 1.00 41.00 181 LEU A C 1
ATOM 1291 O O . LEU A 1 181 ? 41.843 -16.937 -1.458 1.00 41.52 181 LEU A O 1
ATOM 1296 N N . THR A 1 182 ? 41.365 -14.981 -0.435 1.00 40.71 182 THR A N 1
ATOM 1297 C CA . THR A 1 182 ? 42.576 -14.283 -0.877 1.00 40.42 182 THR A CA 1
ATOM 1298 C C . THR A 1 182 ? 43.653 -14.164 0.201 1.00 39.86 182 THR A C 1
ATOM 1299 O O . THR A 1 182 ? 44.787 -13.781 -0.090 1.00 39.73 182 THR A O 1
ATOM 1303 N N . SER A 1 183 ? 43.297 -14.486 1.441 1.00 39.67 183 SER A N 1
ATOM 1304 C CA . SER A 1 183 ? 44.203 -14.299 2.569 1.00 39.65 183 SER A CA 1
ATOM 1305 C C . SER A 1 183 ? 44.065 -15.403 3.610 1.00 39.73 183 SER A C 1
ATOM 1306 O O . SER A 1 183 ? 42.964 -15.898 3.856 1.00 40.00 183 SER A O 1
ATOM 1309 N N . ILE A 1 184 ? 45.189 -15.778 4.218 1.00 39.72 184 ILE A N 1
ATOM 1310 C CA . ILE A 1 184 ? 45.212 -16.809 5.262 1.00 39.64 184 ILE A CA 1
ATOM 1311 C C . ILE A 1 184 ? 46.146 -16.455 6.421 1.00 39.69 184 ILE A C 1
ATOM 1312 O O . ILE A 1 184 ? 47.145 -15.759 6.234 1.00 39.62 184 ILE A O 1
ATOM 1317 N N . THR A 1 185 ? 45.802 -16.932 7.615 1.00 40.05 185 THR A N 1
ATOM 1318 C CA . THR A 1 185 ? 46.635 -16.751 8.803 1.00 40.55 185 THR A CA 1
ATOM 1319 C C . THR A 1 185 ? 46.917 -18.106 9.445 1.00 41.77 185 THR A C 1
ATOM 1320 O O . THR A 1 185 ? 45.999 -18.903 9.658 1.00 41.86 185 THR A O 1
ATOM 1324 N N . LEU A 1 186 ? 48.188 -18.353 9.756 1.00 43.11 186 LEU A N 1
ATOM 1325 C CA . LEU A 1 186 ? 48.627 -19.642 10.288 1.00 44.61 186 LEU A CA 1
ATOM 1326 C C . LEU A 1 186 ? 48.623 -19.681 11.809 1.00 45.99 186 LEU A C 1
ATOM 1327 O O . LEU A 1 186 ? 49.154 -18.780 12.462 1.00 46.41 186 LEU A O 1
ATOM 1332 N N . ASP A 1 187 ? 48.020 -20.730 12.361 1.00 47.58 187 ASP A N 1
ATOM 1333 C CA . ASP A 1 187 ? 48.039 -20.973 13.802 1.00 49.33 187 ASP A CA 1
ATOM 1334 C C . ASP A 1 187 ? 48.770 -22.282 14.101 1.00 50.76 187 ASP A C 1
ATOM 1335 O O . ASP A 1 187 ? 48.164 -23.357 14.137 1.00 51.35 187 ASP A O 1
ATOM 1340 N N . VAL A 1 188 ? 50.081 -22.174 14.301 1.00 52.30 188 VAL A N 1
ATOM 1341 C CA . VAL A 1 188 ? 50.938 -23.326 14.574 1.00 53.61 188 VAL A CA 1
ATOM 1342 C C . VAL A 1 188 ? 51.285 -23.365 16.061 1.00 55.13 188 VAL A C 1
ATOM 1343 O O . VAL A 1 188 ? 51.663 -22.347 16.644 1.00 55.51 188 VAL A O 1
ATOM 1347 N N . ASP A 1 189 ? 51.137 -24.541 16.667 1.00 57.05 189 ASP A N 1
ATOM 1348 C CA . ASP A 1 189 ? 51.528 -24.760 18.057 1.00 59.15 189 ASP A CA 1
ATOM 1349 C C . ASP A 1 189 ? 53.031 -24.515 18.224 1.00 59.91 189 ASP A C 1
ATOM 1350 O O . ASP A 1 189 ? 53.818 -24.925 17.369 1.00 60.05 189 ASP A O 1
ATOM 1355 N N . PRO A 1 190 ? 53.431 -23.832 19.315 1.00 60.75 190 PRO A N 1
ATOM 1356 C CA . PRO A 1 190 ? 54.851 -23.541 19.540 1.00 61.76 190 PRO A CA 1
ATOM 1357 C C . PRO A 1 190 ? 55.723 -24.795 19.656 1.00 62.90 190 PRO A C 1
ATOM 1358 O O . PRO A 1 190 ? 56.857 -24.798 19.172 1.00 63.02 190 PRO A O 1
ATOM 1362 N N . ASP A 1 191 ? 55.185 -25.846 20.273 1.00 64.04 191 ASP A N 1
ATOM 1363 C CA . ASP A 1 191 ? 55.927 -27.088 20.500 1.00 64.75 191 ASP A CA 1
ATOM 1364 C C . ASP A 1 191 ? 55.732 -28.102 19.369 1.00 64.77 191 ASP A C 1
ATOM 1365 O O . ASP A 1 191 ? 56.675 -28.405 18.633 1.00 64.69 191 ASP A O 1
ATOM 1370 N N . ASP A 1 192 ? 54.512 -28.620 19.234 1.00 65.10 192 ASP A N 1
ATOM 1371 C CA . ASP A 1 192 ? 54.191 -29.587 18.186 1.00 65.20 192 ASP A CA 1
ATOM 1372 C C . ASP A 1 192 ? 54.024 -28.885 16.840 1.00 65.20 192 ASP A C 1
ATOM 1373 O O . ASP A 1 192 ? 53.158 -28.024 16.677 1.00 65.97 192 ASP A O 1
ATOM 1378 N N . CYS A 1 193 ? 54.864 -29.265 15.881 1.00 64.55 193 CYS A N 1
ATOM 1379 C CA . CYS A 1 193 ? 54.843 -28.690 14.537 1.00 63.95 193 CYS A CA 1
ATOM 1380 C C . CYS A 1 193 ? 53.680 -29.228 13.688 1.00 63.13 193 CYS A C 1
ATOM 1381 O O . CYS A 1 193 ? 53.387 -28.699 12.612 1.00 63.26 193 CYS A O 1
ATOM 1384 N N . SER A 1 194 ? 53.011 -30.265 14.184 1.00 61.96 194 SER A N 1
ATOM 1385 C CA . SER A 1 194 ? 51.943 -30.926 13.440 1.00 60.88 194 SER A CA 1
ATOM 1386 C C . SER A 1 194 ? 50.558 -30.344 13.743 1.00 60.25 194 SER A C 1
ATOM 1387 O O . SER A 1 194 ? 49.645 -30.445 12.920 1.00 60.30 194 SER A O 1
ATOM 1390 N N . LYS A 1 195 ? 50.414 -29.740 14.923 1.00 59.46 195 LYS A N 1
ATOM 1391 C CA . LYS A 1 195 ? 49.148 -29.141 15.358 1.00 58.48 195 LYS A CA 1
ATOM 1392 C C . LYS A 1 195 ? 48.962 -27.748 14.755 1.00 57.24 195 LYS A C 1
ATOM 1393 O O . LYS A 1 195 ? 49.372 -26.740 15.339 1.00 56.89 195 LYS A O 1
ATOM 1399 N N . VAL A 1 196 ? 48.341 -27.706 13.579 1.00 55.99 196 VAL A N 1
ATOM 1400 C CA . VAL A 1 196 ? 48.195 -26.466 12.820 1.00 54.80 196 VAL A CA 1
ATOM 1401 C C . VAL A 1 196 ? 46.734 -26.174 12.477 1.00 53.45 196 VAL A C 1
ATOM 1402 O O . VAL A 1 196 ? 46.015 -27.042 11.976 1.00 52.82 196 VAL A O 1
ATOM 1406 N N . PHE A 1 197 ? 46.307 -24.949 12.775 1.00 52.09 197 PHE A N 1
ATOM 1407 C CA . PHE A 1 197 ? 45.051 -24.406 12.270 1.00 50.25 197 PHE A CA 1
ATOM 1408 C C . PHE A 1 197 ? 45.341 -23.309 11.253 1.00 48.53 197 PHE A C 1
ATOM 1409 O O . PHE A 1 197 ? 46.377 -22.645 11.323 1.00 47.90 197 PHE A O 1
ATOM 1417 N N . VAL A 1 198 ? 44.425 -23.134 10.305 1.00 46.93 198 VAL A N 1
ATOM 1418 C CA . VAL A 1 198 ? 44.520 -22.065 9.313 1.00 45.50 198 VAL A CA 1
ATOM 1419 C C . VAL A 1 198 ? 43.190 -21.312 9.231 1.00 44.94 198 VAL A C 1
ATOM 1420 O O . VAL A 1 198 ? 42.126 -21.925 9.116 1.00 44.72 198 VAL A O 1
ATOM 1424 N N . TYR A 1 199 ? 43.259 -19.985 9.308 1.00 44.02 199 TYR A N 1
ATOM 1425 C CA . TYR A 1 199 ? 42.074 -19.140 9.185 1.00 42.70 199 TYR A CA 1
ATOM 1426 C C . TYR A 1 199 ? 42.100 -18.400 7.853 1.00 42.17 199 TYR A C 1
ATOM 1427 O O . TYR A 1 199 ? 43.086 -17.739 7.521 1.00 42.30 199 TYR A O 1
ATOM 1436 N N . ILE A 1 200 ? 41.015 -18.536 7.093 1.00 41.34 200 ILE A N 1
ATOM 1437 C CA . ILE A 1 200 ? 40.905 -17.954 5.755 1.00 40.55 200 ILE A CA 1
ATOM 1438 C C . ILE A 1 200 ? 39.863 -16.842 5.767 1.00 39.92 200 ILE A C 1
ATOM 1439 O O . ILE A 1 200 ? 38.740 -17.044 6.233 1.00 39.86 200 ILE A O 1
ATOM 1444 N N . SER A 1 201 ? 40.241 -15.673 5.253 1.00 39.46 201 SER A N 1
ATOM 1445 C CA . SER A 1 201 ? 39.344 -14.520 5.185 1.00 38.74 201 SER A CA 1
ATOM 1446 C C . SER A 1 201 ? 38.729 -14.387 3.801 1.00 38.42 201 SER A C 1
ATOM 1447 O O . SER A 1 201 ? 39.441 -14.186 2.812 1.00 38.37 201 SER A O 1
ATOM 1450 N N . ASP A 1 202 ? 37.405 -14.510 3.744 1.00 37.99 202 ASP A N 1
ATOM 1451 C CA . ASP A 1 202 ? 36.651 -14.336 2.509 1.00 37.74 202 ASP A CA 1
ATOM 1452 C C . ASP A 1 202 ? 36.090 -12.920 2.467 1.00 37.48 202 ASP A C 1
ATOM 1453 O O . ASP A 1 202 ? 35.113 -12.609 3.154 1.00 37.73 202 ASP A O 1
ATOM 1458 N N . LEU A 1 203 ? 36.719 -12.073 1.655 1.00 36.77 203 LEU A N 1
ATOM 1459 C CA . LEU A 1 203 ? 36.318 -10.675 1.505 1.00 35.83 203 LEU A CA 1
ATOM 1460 C C . LEU A 1 203 ? 35.106 -10.491 0.589 1.00 35.28 203 LEU A C 1
ATOM 1461 O O . LEU A 1 203 ? 34.512 -9.411 0.556 1.00 35.40 203 LEU A O 1
ATOM 1466 N N . GLN A 1 204 ? 34.752 -11.542 -0.151 1.00 34.69 204 GLN A N 1
ATOM 1467 C CA . GLN A 1 204 ? 33.641 -11.486 -1.108 1.00 34.24 204 GLN A CA 1
ATOM 1468 C C . GLN A 1 204 ? 32.305 -11.939 -0.521 1.00 33.88 204 GLN A C 1
ATOM 1469 O O . GLN A 1 204 ? 31.275 -11.312 -0.772 1.00 33.98 204 GLN A O 1
ATOM 1475 N N . THR A 1 205 ? 32.321 -13.030 0.243 1.00 33.42 205 THR A N 1
ATOM 1476 C CA . THR A 1 205 ? 31.099 -13.555 0.860 1.00 33.14 205 THR A CA 1
ATOM 1477 C C . THR A 1 205 ? 31.061 -13.307 2.373 1.00 33.08 205 THR A C 1
ATOM 1478 O O . THR A 1 205 ? 30.191 -13.827 3.077 1.00 32.80 205 THR A O 1
ATOM 1482 N N . TYR A 1 206 ? 32.013 -12.508 2.855 1.00 33.28 206 TYR A N 1
ATOM 1483 C CA . TYR A 1 206 ? 32.022 -11.992 4.233 1.00 33.60 206 TYR A CA 1
ATOM 1484 C C . TYR A 1 206 ? 32.003 -13.091 5.295 1.00 34.10 206 TYR A C 1
ATOM 1485 O O . TYR A 1 206 ? 31.183 -13.078 6.218 1.00 34.22 206 TYR A O 1
ATOM 1494 N N . ARG A 1 207 ? 32.921 -14.043 5.145 1.00 34.90 207 ARG A N 1
ATOM 1495 C CA . ARG A 1 207 ? 33.023 -15.182 6.051 1.00 35.52 207 ARG A CA 1
ATOM 1496 C C . ARG A 1 207 ? 34.470 -15.580 6.310 1.00 36.33 207 ARG A C 1
ATOM 1497 O O . ARG A 1 207 ? 35.377 -15.224 5.554 1.00 36.28 207 ARG A O 1
ATOM 1505 N N . MET A 1 208 ? 34.670 -16.323 7.391 1.00 37.52 208 MET A N 1
ATOM 1506 C CA . MET A 1 208 ? 35.980 -16.818 7.754 1.00 38.74 208 MET A CA 1
ATOM 1507 C C . MET A 1 208 ? 35.918 -18.334 7.804 1.00 39.15 208 MET A C 1
ATOM 1508 O O . MET A 1 208 ? 35.057 -18.906 8.475 1.00 39.18 208 MET A O 1
ATOM 1513 N N . VAL A 1 209 ? 36.825 -18.979 7.082 1.00 39.64 209 VAL A N 1
ATOM 1514 C CA . VAL A 1 209 ? 36.857 -20.433 7.022 1.00 40.11 209 VAL A CA 1
ATOM 1515 C C . VAL A 1 209 ? 38.022 -20.947 7.855 1.00 40.44 209 VAL A C 1
ATOM 1516 O O . VAL A 1 209 ? 39.180 -20.614 7.594 1.00 40.59 209 VAL A O 1
ATOM 1520 N N . VAL A 1 210 ? 37.696 -21.746 8.865 1.00 41.06 210 VAL A N 1
ATOM 1521 C CA . VAL A 1 210 ? 38.695 -22.341 9.747 1.00 42.08 210 VAL A CA 1
ATOM 1522 C C . VAL A 1 210 ? 39.044 -23.744 9.247 1.00 43.05 210 VAL A C 1
ATOM 1523 O O . VAL A 1 210 ? 38.159 -24.527 8.898 1.00 43.10 210 VAL A O 1
ATOM 1527 N N . TYR A 1 211 ? 40.340 -24.041 9.209 1.00 44.44 211 TYR A N 1
ATOM 1528 C CA . TYR A 1 211 ? 40.847 -25.317 8.717 1.00 45.85 211 TYR A CA 1
ATOM 1529 C C . TYR A 1 211 ? 41.583 -26.074 9.818 1.00 46.98 211 TYR A C 1
ATOM 1530 O O . TYR A 1 211 ? 42.590 -25.596 10.346 1.00 47.12 211 TYR A O 1
ATOM 1539 N N . ASP A 1 212 ? 41.059 -27.245 10.171 1.00 48.12 212 ASP A N 1
ATOM 1540 C CA . ASP A 1 212 ? 41.734 -28.142 11.103 1.00 49.85 212 ASP A CA 1
ATOM 1541 C C . ASP A 1 212 ? 42.618 -29.105 10.313 1.00 50.76 212 ASP A C 1
ATOM 1542 O O . ASP A 1 212 ? 42.149 -30.139 9.832 1.00 50.95 212 ASP A O 1
ATOM 1547 N N . HIS A 1 213 ? 43.895 -28.748 10.180 1.00 51.99 213 HIS A N 1
ATOM 1548 C CA . HIS A 1 213 ? 44.866 -29.539 9.420 1.00 53.64 213 HIS A CA 1
ATOM 1549 C C . HIS A 1 213 ? 45.081 -30.929 10.016 1.00 54.85 213 HIS A C 1
ATOM 1550 O O . HIS A 1 213 ? 45.093 -31.928 9.290 1.00 54.81 213 HIS A O 1
ATOM 1557 N N . GLU A 1 214 ? 45.242 -30.976 11.338 1.00 55.98 214 GLU A N 1
ATOM 1558 C CA . GLU A 1 214 ? 45.455 -32.220 12.074 1.00 57.10 214 GLU A CA 1
ATOM 1559 C C . GLU A 1 214 ? 44.349 -33.250 11.820 1.00 56.93 214 GLU A C 1
ATOM 1560 O O . GLU A 1 214 ? 44.630 -34.433 11.618 1.00 57.68 214 GLU A O 1
ATOM 1566 N N . ASN A 1 215 ? 43.100 -32.789 11.822 1.00 55.94 215 ASN A N 1
ATOM 1567 C CA . ASN A 1 215 ? 41.947 -33.672 11.653 1.00 55.19 215 ASN A CA 1
ATOM 1568 C C . ASN A 1 215 ? 41.367 -33.662 10.238 1.00 54.90 215 ASN A C 1
ATOM 1569 O O . ASN A 1 215 ? 40.320 -34.267 9.989 1.00 54.69 215 ASN A O 1
ATOM 1574 N N . GLN A 1 216 ? 42.059 -32.988 9.318 1.00 54.57 216 GLN A N 1
ATOM 1575 C CA . GLN A 1 216 ? 41.563 -32.752 7.953 1.00 54.32 216 GLN A CA 1
ATOM 1576 C C . GLN A 1 216 ? 40.065 -32.406 7.923 1.00 53.84 216 GLN A C 1
ATOM 1577 O O . GLN A 1 216 ? 39.291 -32.972 7.146 1.00 54.20 216 GLN A O 1
ATOM 1583 N N . LYS A 1 217 ? 39.677 -31.483 8.799 1.00 52.90 217 LYS A N 1
ATOM 1584 C CA . LYS A 1 217 ? 38.315 -30.966 8.870 1.00 51.74 217 LYS A CA 1
ATOM 1585 C C . LYS A 1 217 ? 38.331 -29.459 8.625 1.00 50.39 217 LYS A C 1
ATOM 1586 O O . LYS A 1 217 ? 39.386 -28.825 8.702 1.00 50.75 217 LYS A O 1
ATOM 1592 N N . SER A 1 218 ? 37.163 -28.892 8.329 1.00 48.18 218 SER A N 1
ATOM 1593 C CA . SER A 1 218 ? 37.020 -27.444 8.174 1.00 46.12 218 SER A CA 1
ATOM 1594 C C . SER A 1 218 ? 35.592 -26.974 8.428 1.00 44.76 218 SER A C 1
ATOM 1595 O O . SER A 1 218 ? 34.635 -27.724 8.233 1.00 44.63 218 SER A O 1
ATOM 1598 N N . TRP A 1 219 ? 35.463 -25.728 8.873 1.00 43.37 219 TRP A N 1
ATOM 1599 C CA . TRP A 1 219 ? 34.160 -25.097 9.064 1.00 41.58 219 TRP A CA 1
ATOM 1600 C C . TRP A 1 219 ? 34.226 -23.606 8.763 1.00 39.72 219 TRP A C 1
ATOM 1601 O O . TRP A 1 219 ? 35.296 -23.070 8.472 1.00 39.63 219 TRP A O 1
ATOM 1612 N N . ARG A 1 220 ? 33.076 -22.944 8.835 1.00 37.83 220 ARG A N 1
ATOM 1613 C CA . ARG A 1 220 ? 32.976 -21.538 8.464 1.00 36.11 220 ARG A CA 1
ATOM 1614 C C . ARG A 1 220 ? 32.225 -20.711 9.503 1.00 35.01 220 ARG A C 1
ATOM 1615 O O . ARG A 1 220 ? 31.250 -21.177 10.099 1.00 34.83 220 ARG A O 1
ATOM 1623 N N . PHE A 1 221 ? 32.693 -19.484 9.708 1.00 33.80 221 PHE A N 1
ATOM 1624 C CA . PHE A 1 221 ? 32.014 -18.524 10.568 1.00 32.68 221 PHE A CA 1
ATOM 1625 C C . PHE A 1 221 ? 31.328 -17.438 9.750 1.00 32.00 221 PHE A C 1
ATOM 1626 O O . PHE A 1 221 ? 31.878 -16.955 8.755 1.00 31.97 221 PHE A O 1
ATOM 1634 N N . LEU A 1 222 ? 30.121 -17.074 10.175 1.00 31.16 222 LEU A N 1
ATOM 1635 C CA . LEU A 1 222 ? 29.403 -15.929 9.626 1.00 30.15 222 LEU A CA 1
ATOM 1636 C C . LEU A 1 222 ? 29.134 -14.948 10.755 1.00 29.56 222 LEU A C 1
ATOM 1637 O O . LEU A 1 222 ? 28.675 -15.342 11.829 1.00 29.53 222 LEU A O 1
ATOM 1642 N N . HIS A 1 223 ? 29.434 -13.675 10.514 1.00 28.96 223 HIS A N 1
ATOM 1643 C CA . HIS A 1 223 ? 29.270 -12.636 11.528 1.00 28.22 223 HIS A CA 1
ATOM 1644 C C . HIS A 1 223 ? 29.156 -11.249 10.909 1.00 27.85 223 HIS A C 1
ATOM 1645 O O . HIS A 1 223 ? 29.787 -10.966 9.891 1.00 27.75 223 HIS A O 1
ATOM 1652 N N . ASN A 1 224 ? 28.359 -10.391 11.545 1.00 27.47 224 ASN A N 1
ATOM 1653 C CA . ASN A 1 224 ? 28.160 -9.006 11.107 1.00 27.29 224 ASN A CA 1
ATOM 1654 C C . ASN A 1 224 ? 29.447 -8.191 10.986 1.00 27.03 224 ASN A C 1
ATOM 1655 O O . ASN A 1 224 ? 29.540 -7.287 10.152 1.00 26.91 224 ASN A O 1
ATOM 1660 N N . TYR A 1 225 ? 30.434 -8.518 11.814 1.00 26.61 225 TYR A N 1
ATOM 1661 C CA . TYR A 1 225 ? 31.690 -7.778 11.840 1.00 26.18 225 TYR A CA 1
ATOM 1662 C C . TYR A 1 225 ? 32.603 -8.129 10.668 1.00 26.18 225 TYR A C 1
ATOM 1663 O O . TYR A 1 225 ? 33.634 -7.486 10.467 1.00 26.30 225 TYR A O 1
ATOM 1672 N N . PHE A 1 226 ? 32.226 -9.146 9.897 1.00 26.12 226 PHE A N 1
ATOM 1673 C CA . PHE A 1 226 ? 32.995 -9.520 8.713 1.00 26.13 226 PHE A CA 1
ATOM 1674 C C . PHE A 1 226 ? 32.640 -8.609 7.546 1.00 26.04 226 PHE A C 1
ATOM 1675 O O . PHE A 1 226 ? 33.338 -8.581 6.533 1.00 26.14 226 PHE A O 1
ATOM 1683 N N . PHE A 1 227 ? 31.548 -7.868 7.699 1.00 25.92 227 PHE A N 1
ATOM 1684 C CA . PHE A 1 227 ? 31.108 -6.927 6.679 1.00 25.90 227 PHE A CA 1
ATOM 1685 C C . PHE A 1 227 ? 31.907 -5.626 6.697 1.00 25.94 227 PHE A C 1
ATOM 1686 O O . PHE A 1 227 ? 32.587 -5.306 7.674 1.00 25.90 227 PHE A O 1
ATOM 1694 N N . LEU A 1 228 ? 31.817 -4.892 5.593 1.00 26.05 228 LEU A N 1
ATOM 1695 C CA . LEU A 1 228 ? 32.418 -3.575 5.466 1.00 26.33 228 LEU A CA 1
ATOM 1696 C C . LEU A 1 228 ? 31.612 -2.567 6.273 1.00 26.70 228 LEU A C 1
ATOM 1697 O O . LEU A 1 228 ? 30.485 -2.853 6.685 1.00 26.74 228 LEU A O 1
ATOM 1702 N N . ASN A 1 229 ? 32.188 -1.389 6.490 1.00 27.03 229 ASN A N 1
ATOM 1703 C CA . ASN A 1 229 ? 31.420 -0.257 6.985 1.00 27.28 229 ASN A CA 1
ATOM 1704 C C . ASN A 1 229 ? 30.951 0.578 5.798 1.00 27.46 229 ASN A C 1
ATOM 1705 O O . ASN A 1 229 ? 31.781 1.088 5.040 1.00 27.63 229 ASN A O 1
ATOM 1710 N N . PRO A 1 230 ? 29.619 0.722 5.632 1.00 27.51 230 PRO A N 1
ATOM 1711 C CA . PRO A 1 230 ? 29.026 1.410 4.481 1.00 27.65 230 PRO A CA 1
ATOM 1712 C C . PRO A 1 230 ? 29.706 2.736 4.139 1.00 27.95 230 PRO A C 1
ATOM 1713 O O . PRO A 1 230 ? 29.897 3.039 2.959 1.00 27.95 230 PRO A O 1
ATOM 1717 N N . LEU A 1 231 ? 30.086 3.498 5.164 1.00 28.28 231 LEU A N 1
ATOM 1718 C CA . LEU A 1 231 ? 30.667 4.830 4.979 1.00 28.95 231 LEU A CA 1
ATOM 1719 C C . LEU A 1 231 ? 32.194 4.830 4.868 1.00 29.51 231 LEU A C 1
ATOM 1720 O O . LEU A 1 231 ? 32.810 5.893 4.774 1.00 29.60 231 LEU A O 1
ATOM 1725 N N . GLU A 1 232 ? 32.802 3.648 4.876 1.00 30.20 232 GLU A N 1
ATOM 1726 C CA . GLU A 1 232 ? 34.259 3.553 4.946 1.00 31.10 232 GLU A CA 1
ATOM 1727 C C . GLU A 1 232 ? 34.856 2.693 3.831 1.00 31.50 232 GLU A C 1
ATOM 1728 O O . GLU A 1 232 ? 35.943 2.131 3.976 1.00 31.54 232 GLU A O 1
ATOM 1734 N N . GLY A 1 233 ? 34.140 2.616 2.713 1.00 31.97 233 GLY A N 1
ATOM 1735 C CA . GLY A 1 233 ? 34.604 1.882 1.541 1.00 32.45 233 GLY A CA 1
ATOM 1736 C C . GLY A 1 233 ? 34.888 2.787 0.361 1.00 33.10 233 GLY A C 1
ATOM 1737 O O . GLY A 1 233 ? 34.903 2.335 -0.783 1.00 33.38 233 GLY A O 1
ATOM 1738 N N . ASP A 1 234 ? 35.111 4.069 0.646 1.00 33.83 234 ASP A N 1
ATOM 1739 C CA . ASP A 1 234 ? 35.401 5.068 -0.382 1.00 34.14 234 ASP A CA 1
ATOM 1740 C C . ASP A 1 234 ? 36.850 5.525 -0.327 1.00 34.07 234 ASP A C 1
ATOM 1741 O O . ASP A 1 234 ? 37.361 5.880 0.738 1.00 34.08 234 ASP A O 1
ATOM 1746 N N . PHE A 1 235 ? 37.504 5.519 -1.484 1.00 34.28 235 PHE A N 1
ATOM 1747 C CA . PHE A 1 235 ? 38.919 5.858 -1.568 1.00 34.54 235 PHE A CA 1
ATOM 1748 C C . PHE A 1 235 ? 39.235 6.841 -2.687 1.00 34.82 235 PHE A C 1
ATOM 1749 O O . PHE A 1 235 ? 38.510 6.936 -3.679 1.00 34.91 235 PHE A O 1
ATOM 1757 N N . ASN A 1 236 ? 40.326 7.575 -2.508 1.00 35.29 236 ASN A N 1
ATOM 1758 C CA . ASN A 1 236 ? 40.924 8.346 -3.584 1.00 35.53 236 ASN A CA 1
ATOM 1759 C C . ASN A 1 236 ? 42.432 8.153 -3.553 1.00 35.68 236 ASN A C 1
ATOM 1760 O O . ASN A 1 236 ? 43.111 8.599 -2.626 1.00 35.77 236 ASN A O 1
ATOM 1765 N N . ILE A 1 237 ? 42.944 7.467 -4.566 1.00 36.01 237 ILE A N 1
ATOM 1766 C CA . ILE A 1 237 ? 44.360 7.134 -4.638 1.00 36.41 237 ILE A CA 1
ATOM 1767 C C . ILE A 1 237 ? 44.916 7.581 -5.984 1.00 36.67 237 ILE A C 1
ATOM 1768 O O . ILE A 1 237 ? 44.350 7.265 -7.034 1.00 36.77 237 ILE A O 1
ATOM 1773 N N . GLN A 1 238 ? 46.016 8.332 -5.934 1.00 36.93 238 GLN A N 1
ATOM 1774 C CA . GLN A 1 238 ? 46.671 8.880 -7.124 1.00 36.99 238 GLN A CA 1
ATOM 1775 C C . GLN A 1 238 ? 45.682 9.680 -7.982 1.00 36.98 238 GLN A C 1
ATOM 1776 O O . GLN A 1 238 ? 45.742 9.657 -9.214 1.00 36.87 238 GLN A O 1
ATOM 1782 N N . GLY A 1 239 ? 44.764 10.376 -7.315 1.00 36.92 239 GLY A N 1
ATOM 1783 C CA . GLY A 1 239 ? 43.750 11.176 -7.996 1.00 37.13 239 GLY A CA 1
ATOM 1784 C C . GLY A 1 239 ? 42.565 10.384 -8.522 1.00 37.56 239 GLY A C 1
ATOM 1785 O O . GLY A 1 239 ? 41.601 10.968 -9.023 1.00 37.97 239 GLY A O 1
ATOM 1786 N N . ILE A 1 240 ? 42.631 9.058 -8.410 1.00 37.70 240 ILE A N 1
ATOM 1787 C CA . ILE A 1 240 ? 41.550 8.185 -8.866 1.00 37.76 240 ILE A CA 1
ATOM 1788 C C . ILE A 1 240 ? 40.608 7.848 -7.709 1.00 38.13 240 ILE A C 1
ATOM 1789 O O . ILE A 1 240 ? 41.044 7.294 -6.697 1.00 38.59 240 ILE A O 1
ATOM 1794 N N . PRO A 1 241 ? 39.314 8.188 -7.853 1.00 38.02 241 PRO A N 1
ATOM 1795 C CA . PRO A 1 241 ? 38.335 7.796 -6.847 1.00 37.89 241 PRO A CA 1
ATOM 1796 C C . PRO A 1 241 ? 37.679 6.454 -7.171 1.00 37.74 241 PRO A C 1
ATOM 1797 O O . PRO A 1 241 ? 37.503 6.114 -8.344 1.00 38.10 241 PRO A O 1
ATOM 1801 N N . PHE A 1 242 ? 37.334 5.703 -6.128 1.00 37.24 242 PHE A N 1
ATOM 1802 C CA . PHE A 1 242 ? 36.645 4.421 -6.269 1.00 36.32 242 PHE A CA 1
ATOM 1803 C C . PHE A 1 242 ? 36.029 3.987 -4.942 1.00 35.88 242 PHE A C 1
ATOM 1804 O O . PHE A 1 242 ? 36.440 4.454 -3.873 1.00 35.45 242 PHE A O 1
ATOM 1812 N N . ALA A 1 243 ? 35.044 3.095 -5.021 1.00 35.50 243 ALA A N 1
ATOM 1813 C CA . ALA A 1 243 ? 34.423 2.513 -3.836 1.00 34.84 243 ALA A CA 1
ATOM 1814 C C . ALA A 1 243 ? 34.469 0.991 -3.893 1.00 34.52 243 ALA A C 1
ATOM 1815 O O . ALA A 1 243 ? 34.166 0.395 -4.927 1.00 34.53 243 ALA A O 1
ATOM 1817 N N . TRP A 1 244 ? 34.868 0.373 -2.785 1.00 34.47 244 TRP A N 1
ATOM 1818 C CA . TRP A 1 244 ? 34.870 -1.082 -2.666 1.00 34.51 244 TRP A CA 1
ATOM 1819 C C . TRP A 1 244 ? 34.000 -1.538 -1.506 1.00 34.69 244 TRP A C 1
ATOM 1820 O O . TRP A 1 244 ? 33.870 -0.832 -0.502 1.00 34.53 244 TRP A O 1
ATOM 1831 N N . ASP A 1 245 ? 33.420 -2.728 -1.653 1.00 34.89 245 ASP A N 1
ATOM 1832 C CA . ASP A 1 245 ? 32.593 -3.336 -0.611 1.00 34.79 245 ASP A CA 1
ATOM 1833 C C . ASP A 1 245 ? 33.278 -4.527 0.075 1.00 34.89 245 ASP A C 1
ATOM 1834 O O . ASP A 1 245 ? 32.626 -5.306 0.769 1.00 34.91 245 ASP A O 1
ATOM 1839 N N . ASP A 1 246 ? 34.592 -4.648 -0.110 1.00 35.31 246 ASP A N 1
ATOM 1840 C CA . ASP A 1 246 ? 35.363 -5.791 0.398 1.00 35.28 246 ASP A CA 1
ATOM 1841 C C . ASP A 1 246 ? 35.345 -5.910 1.926 1.00 34.63 246 ASP A C 1
ATOM 1842 O O . ASP A 1 246 ? 35.627 -4.943 2.639 1.00 34.42 246 ASP A O 1
ATOM 1847 N N . GLY A 1 247 ? 35.014 -7.104 2.413 1.00 33.92 247 GLY A N 1
ATOM 1848 C CA . GLY A 1 247 ? 34.867 -7.352 3.848 1.00 33.43 247 GLY A CA 1
ATOM 1849 C C . GLY A 1 247 ? 36.106 -7.918 4.514 1.00 33.07 247 GLY A C 1
ATOM 1850 O O . GLY A 1 247 ? 37.225 -7.525 4.181 1.00 33.28 247 GLY A O 1
ATOM 1851 N N . ILE A 1 248 ? 35.907 -8.841 5.457 1.00 32.61 248 ILE A N 1
ATOM 1852 C CA . ILE A 1 248 ? 37.021 -9.422 6.220 1.00 32.37 248 ILE A CA 1
ATOM 1853 C C . ILE A 1 248 ? 38.176 -9.828 5.300 1.00 32.42 248 ILE A C 1
ATOM 1854 O O . ILE A 1 248 ? 37.995 -10.591 4.347 1.00 32.45 248 ILE A O 1
ATOM 1859 N N . PHE A 1 249 ? 39.356 -9.291 5.592 1.00 32.47 249 PHE A N 1
ATOM 1860 C CA . PHE A 1 249 ? 40.483 -9.370 4.675 1.00 32.75 249 PHE A CA 1
ATOM 1861 C C . PHE A 1 249 ? 41.747 -9.886 5.345 1.00 33.08 249 PHE A C 1
ATOM 1862 O O . PHE A 1 249 ? 42.469 -10.692 4.766 1.00 33.32 249 PHE A O 1
ATOM 1870 N N . SER A 1 250 ? 42.012 -9.428 6.561 1.00 33.59 250 SER A N 1
ATOM 1871 C CA . SER A 1 250 ? 43.223 -9.835 7.257 1.00 34.12 250 SER A CA 1
ATOM 1872 C C . SER A 1 250 ? 42.954 -10.219 8.708 1.00 34.31 250 SER A C 1
ATOM 1873 O O . SER A 1 250 ? 42.086 -9.638 9.363 1.00 34.49 250 SER A O 1
ATOM 1876 N N . ILE A 1 251 ? 43.692 -11.219 9.187 1.00 34.49 251 ILE A N 1
ATOM 1877 C CA . ILE A 1 251 ? 43.622 -11.671 10.576 1.00 34.55 251 ILE A CA 1
ATOM 1878 C C . ILE A 1 251 ? 45.041 -11.761 11.130 1.00 34.83 251 ILE A C 1
ATOM 1879 O O . ILE A 1 251 ? 45.931 -12.312 10.483 1.00 34.80 251 ILE A O 1
ATOM 1884 N N . ALA A 1 252 ? 45.246 -11.213 12.323 1.00 35.31 252 ALA A N 1
ATOM 1885 C CA . ALA A 1 252 ? 46.549 -11.249 12.975 1.00 35.60 252 ALA A CA 1
ATOM 1886 C C . ALA A 1 252 ? 46.422 -11.841 14.372 1.00 36.23 252 ALA A C 1
ATOM 1887 O O . ALA A 1 252 ? 45.602 -11.393 15.176 1.00 36.32 252 ALA A O 1
ATOM 1889 N N . LEU A 1 253 ? 47.237 -12.855 14.646 1.00 36.93 253 LEU A N 1
ATOM 1890 C CA . LEU A 1 253 ? 47.158 -13.595 15.898 1.00 37.44 253 LEU A CA 1
ATOM 1891 C C . LEU A 1 253 ? 48.250 -13.167 16.857 1.00 38.05 253 LEU A C 1
ATOM 1892 O O . LEU A 1 253 ? 49.414 -13.063 16.473 1.00 38.40 253 LEU A O 1
ATOM 1897 N N . SER A 1 254 ? 47.865 -12.928 18.107 1.00 38.98 254 SER A N 1
ATOM 1898 C CA . SER A 1 254 ? 48.815 -12.605 19.164 1.00 39.76 254 SER A CA 1
ATOM 1899 C C . SER A 1 254 ? 49.569 -13.865 19.586 1.00 40.98 254 SER A C 1
ATOM 1900 O O . SER A 1 254 ? 49.366 -14.941 19.018 1.00 40.96 254 SER A O 1
ATOM 1903 N N . ASN A 1 255 ? 50.444 -13.722 20.576 1.00 42.36 255 ASN A N 1
ATOM 1904 C CA . ASN A 1 255 ? 51.129 -14.862 21.164 1.00 43.18 255 ASN A CA 1
ATOM 1905 C C . ASN A 1 255 ? 50.164 -15.658 22.037 1.00 44.62 255 ASN A C 1
ATOM 1906 O O . ASN A 1 255 ? 49.238 -15.078 22.610 1.00 45.10 255 ASN A O 1
ATOM 1911 N N . PRO A 1 256 ? 50.355 -16.992 22.120 1.00 45.70 256 PRO A N 1
ATOM 1912 C CA . PRO A 1 256 ? 49.470 -17.786 22.971 1.00 46.41 256 PRO A CA 1
ATOM 1913 C C . PRO A 1 256 ? 49.509 -17.293 24.410 1.00 47.57 256 PRO A C 1
ATOM 1914 O O . PRO A 1 256 ? 50.578 -16.940 24.914 1.00 47.41 256 PRO A O 1
ATOM 1918 N N . ASP A 1 257 ? 48.342 -17.242 25.048 1.00 49.48 257 ASP A N 1
ATOM 1919 C CA . ASP A 1 257 ? 48.239 -16.833 26.445 1.00 51.16 257 ASP A CA 1
ATOM 1920 C C . ASP A 1 257 ? 48.941 -17.856 27.336 1.00 52.17 257 ASP A C 1
ATOM 1921 O O . ASP A 1 257 ? 48.766 -19.060 27.146 1.00 52.38 257 ASP A O 1
ATOM 1926 N N . PRO A 1 258 ? 49.757 -17.380 28.297 1.00 53.35 258 PRO A N 1
ATOM 1927 C CA . PRO A 1 258 ? 50.447 -18.272 29.236 1.00 54.14 258 PRO A CA 1
ATOM 1928 C C . PRO A 1 258 ? 49.513 -19.215 30.011 1.00 54.61 258 PRO A C 1
ATOM 1929 O O . PRO A 1 258 ? 49.825 -20.400 30.151 1.00 54.76 258 PRO A O 1
ATOM 1933 N N . MET A 1 259 ? 48.363 -18.723 30.465 1.00 55.10 259 MET A N 1
ATOM 1934 C CA . MET A 1 259 ? 47.487 -19.571 31.315 1.00 55.97 259 MET A CA 1
ATOM 1935 C C . MET A 1 259 ? 46.383 -20.284 30.513 1.00 55.90 259 MET A C 1
ATOM 1936 O O . MET A 1 259 ? 45.674 -21.106 31.120 1.00 56.22 259 MET A O 1
ATOM 1941 N N . THR A 1 260 ? 46.222 -19.985 29.225 1.00 55.31 260 THR A N 1
ATOM 1942 C CA . THR A 1 260 ? 45.128 -20.583 28.444 1.00 54.45 260 THR A CA 1
ATOM 1943 C C . THR A 1 260 ? 45.568 -21.260 27.138 1.00 53.88 260 THR A C 1
ATOM 1944 O O . THR A 1 260 ? 44.856 -22.119 26.613 1.00 54.08 260 THR A O 1
ATOM 1948 N N . LYS A 1 261 ? 46.734 -20.867 26.624 1.00 52.95 261 LYS A N 1
ATOM 1949 C CA . LYS A 1 261 ? 47.299 -21.410 25.372 1.00 52.10 261 LYS A CA 1
ATOM 1950 C C . LYS A 1 261 ? 46.579 -20.918 24.106 1.00 50.65 261 LYS A C 1
ATOM 1951 O O . LYS A 1 261 ? 46.919 -21.332 22.994 1.00 50.71 261 LYS A O 1
ATOM 1957 N N . PHE A 1 262 ? 45.598 -20.034 24.276 1.00 49.07 262 PHE A N 1
ATOM 1958 C CA . PHE A 1 262 ? 44.836 -19.495 23.148 1.00 47.25 262 PHE A CA 1
ATOM 1959 C C . PHE A 1 262 ? 45.308 -18.103 22.727 1.00 45.96 262 PHE A C 1
ATOM 1960 O O . PHE A 1 262 ? 46.058 -17.447 23.454 1.00 46.17 262 PHE A O 1
ATOM 1968 N N . ARG A 1 263 ? 44.865 -17.662 21.551 1.00 44.01 263 ARG A N 1
ATOM 1969 C CA . ARG A 1 263 ? 45.347 -16.414 20.954 1.00 42.61 263 ARG A CA 1
ATOM 1970 C C . ARG A 1 263 ? 44.222 -15.427 20.628 1.00 41.19 263 ARG A C 1
ATOM 1971 O O . ARG A 1 263 ? 43.099 -15.832 20.319 1.00 41.06 263 ARG A O 1
ATOM 1979 N N . THR A 1 264 ? 44.533 -14.133 20.707 1.00 39.14 264 THR A N 1
ATOM 1980 C CA . THR A 1 264 ? 43.629 -13.081 20.241 1.00 37.27 264 THR A CA 1
ATOM 1981 C C . THR A 1 264 ? 43.775 -12.924 18.729 1.00 36.37 264 THR A C 1
ATOM 1982 O O . THR A 1 264 ? 44.877 -12.704 18.223 1.00 36.25 264 THR A O 1
ATOM 1986 N N . ALA A 1 265 ? 42.662 -13.051 18.012 1.00 35.41 265 ALA A N 1
ATOM 1987 C CA . ALA A 1 265 ? 42.653 -12.835 16.570 1.00 34.77 265 ALA A CA 1
ATOM 1988 C C . ALA A 1 265 ? 42.196 -11.415 16.253 1.00 34.21 265 ALA A C 1
ATOM 1989 O O . ALA A 1 265 ? 41.012 -11.091 16.362 1.00 34.37 265 ALA A O 1
ATOM 1991 N N . TYR A 1 266 ? 43.150 -10.568 15.884 1.00 33.28 266 TYR A N 1
ATOM 1992 C CA . TYR A 1 266 ? 42.848 -9.215 15.453 1.00 32.42 266 TYR A CA 1
ATOM 1993 C C . TYR A 1 266 ? 42.450 -9.274 13.990 1.00 31.72 266 TYR A C 1
ATOM 1994 O O . TYR A 1 266 ? 43.204 -9.778 13.158 1.00 31.77 266 TYR A O 1
ATOM 2003 N N . PHE A 1 267 ? 41.260 -8.779 13.676 1.00 30.65 267 PHE A N 1
ATOM 2004 C CA . PHE A 1 267 ? 40.776 -8.822 12.303 1.00 29.94 267 PHE A CA 1
ATOM 2005 C C . PHE A 1 267 ? 40.020 -7.559 11.914 1.00 29.67 267 PHE A C 1
ATOM 2006 O O . PHE A 1 267 ? 39.454 -6.870 12.766 1.00 29.32 267 PHE A O 1
ATOM 2014 N N . HIS A 1 268 ? 40.021 -7.268 10.615 1.00 29.55 268 HIS A N 1
ATOM 2015 C CA . HIS A 1 268 ? 39.345 -6.093 10.076 1.00 29.77 268 HIS A CA 1
ATOM 2016 C C . HIS A 1 268 ? 38.912 -6.301 8.630 1.00 29.78 268 HIS A C 1
ATOM 2017 O O . HIS A 1 268 ? 39.514 -7.087 7.894 1.00 29.60 268 HIS A O 1
ATOM 2024 N N . ALA A 1 269 ? 37.864 -5.585 8.234 1.00 30.02 269 ALA A N 1
ATOM 2025 C CA . ALA A 1 269 ? 37.460 -5.519 6.839 1.00 30.21 269 ALA A CA 1
ATOM 2026 C C . ALA A 1 269 ? 38.389 -4.566 6.091 1.00 30.34 269 ALA A C 1
ATOM 2027 O O . ALA A 1 269 ? 39.022 -3.697 6.700 1.00 30.46 269 ALA A O 1
ATOM 2029 N N . LEU A 1 270 ? 38.483 -4.747 4.777 1.00 30.42 270 LEU A N 1
ATOM 2030 C CA . LEU A 1 270 ? 39.240 -3.837 3.932 1.00 30.63 270 LEU A CA 1
ATOM 2031 C C . LEU A 1 270 ? 38.595 -2.459 4.010 1.00 30.96 270 LEU A C 1
ATOM 2032 O O . LEU A 1 270 ? 39.273 -1.466 4.274 1.00 31.46 270 LEU A O 1
ATOM 2037 N N . SER A 1 271 ? 37.280 -2.421 3.796 1.00 30.86 271 SER A N 1
ATOM 2038 C CA . SER A 1 271 ? 36.505 -1.185 3.807 1.00 30.63 271 SER A CA 1
ATOM 2039 C C . SER A 1 271 ? 36.000 -0.857 5.209 1.00 30.95 271 SER A C 1
ATOM 2040 O O . SER A 1 271 ? 34.788 -0.848 5.460 1.00 30.98 271 SER A O 1
ATOM 2043 N N . SER A 1 272 ? 36.938 -0.592 6.116 1.00 30.99 272 SER A N 1
ATOM 2044 C CA . SER A 1 272 ? 36.611 -0.261 7.502 1.00 31.29 272 SER A CA 1
ATOM 2045 C C . SER A 1 272 ? 37.759 0.472 8.195 1.00 31.52 272 SER A C 1
ATOM 2046 O O . SER A 1 272 ? 38.930 0.237 7.894 1.00 31.66 272 SER A O 1
ATOM 2049 N N . ASN A 1 273 ? 37.406 1.367 9.115 1.00 31.77 273 ASN A N 1
ATOM 2050 C CA . ASN A 1 273 ? 38.381 2.030 9.978 1.00 32.09 273 ASN A CA 1
ATOM 2051 C C . ASN A 1 273 ? 38.360 1.420 11.377 1.00 32.03 273 ASN A C 1
ATOM 2052 O O . ASN A 1 273 ? 38.826 2.030 12.341 1.00 32.13 273 ASN A O 1
ATOM 2057 N N . SER A 1 274 ? 37.815 0.211 11.476 1.00 31.83 274 SER A N 1
ATOM 2058 C CA . SER A 1 274 ? 37.655 -0.457 12.756 1.00 31.78 274 SER A CA 1
ATOM 2059 C C . SER A 1 274 ? 38.384 -1.793 12.801 1.00 31.72 274 SER A C 1
ATOM 2060 O O . SER A 1 274 ? 38.479 -2.496 11.796 1.00 31.87 274 SER A O 1
ATOM 2063 N N . GLU A 1 275 ? 38.899 -2.124 13.981 1.00 31.79 275 GLU A N 1
ATOM 2064 C CA . GLU A 1 275 ? 39.561 -3.396 14.231 1.00 32.01 275 GLU A CA 1
ATOM 2065 C C . GLU A 1 275 ? 38.744 -4.176 15.259 1.00 32.20 275 GLU A C 1
ATOM 2066 O O . GLU A 1 275 ? 38.242 -3.597 16.225 1.00 32.34 275 GLU A O 1
ATOM 2072 N N . PHE A 1 276 ? 38.608 -5.482 15.039 1.00 32.20 276 PHE A N 1
ATOM 2073 C CA . PHE A 1 276 ? 37.856 -6.353 15.943 1.00 32.03 276 PHE A CA 1
ATOM 2074 C C . PHE A 1 276 ? 38.723 -7.521 16.420 1.00 32.08 276 PHE A C 1
ATOM 2075 O O . PHE A 1 276 ? 39.721 -7.862 15.779 1.00 31.80 276 PHE A O 1
ATOM 2083 N N . THR A 1 277 ? 38.330 -8.132 17.541 1.00 32.48 277 THR A N 1
ATOM 2084 C CA . THR A 1 277 ? 39.071 -9.254 18.138 1.00 32.76 277 THR A CA 1
ATOM 2085 C C . THR A 1 277 ? 38.184 -10.451 18.499 1.00 33.14 277 THR A C 1
ATOM 2086 O O . THR A 1 277 ? 37.031 -10.283 18.911 1.00 33.02 277 THR A O 1
ATOM 2090 N N . VAL A 1 278 ? 38.743 -11.652 18.345 1.00 33.52 278 VAL A N 1
ATOM 2091 C CA . VAL A 1 278 ? 38.099 -12.900 18.771 1.00 33.66 278 VAL A CA 1
ATOM 2092 C C . VAL A 1 278 ? 39.158 -13.913 19.211 1.00 34.11 278 VAL A C 1
ATOM 2093 O O . VAL A 1 278 ? 40.180 -14.074 18.547 1.00 34.20 278 VAL A O 1
ATOM 2097 N N . SER A 1 279 ? 38.914 -14.575 20.341 1.00 34.88 279 SER A N 1
ATOM 2098 C CA . SER A 1 279 ? 39.807 -15.623 20.839 1.00 35.32 279 SER A CA 1
ATOM 2099 C C . SER A 1 279 ? 39.777 -16.836 19.911 1.00 35.39 279 SER A C 1
ATOM 2100 O O . SER A 1 279 ? 38.712 -17.208 19.409 1.00 35.40 279 SER A O 1
ATOM 2103 N N . THR A 1 280 ? 40.943 -17.443 19.684 1.00 35.55 280 THR A N 1
ATOM 2104 C CA . THR A 1 280 ? 41.048 -18.610 18.799 1.00 35.77 280 THR A CA 1
ATOM 2105 C C . THR A 1 280 ? 40.271 -19.796 19.351 1.00 35.87 280 THR A C 1
ATOM 2106 O O . THR A 1 280 ? 39.824 -20.650 18.590 1.00 36.08 280 THR A O 1
ATOM 2110 N N . ALA A 1 281 ? 40.105 -19.826 20.675 1.00 36.09 281 ALA A N 1
ATOM 2111 C CA . ALA A 1 281 ? 39.218 -20.779 21.346 1.00 36.45 281 ALA A CA 1
ATOM 2112 C C . ALA A 1 281 ? 37.844 -20.843 20.679 1.00 36.80 281 ALA A C 1
ATOM 2113 O O . ALA A 1 281 ? 37.245 -21.915 20.573 1.00 36.91 281 ALA A O 1
ATOM 2115 N N . VAL A 1 282 ? 37.357 -19.688 20.232 1.00 37.26 282 VAL A N 1
ATOM 2116 C CA . VAL A 1 282 ? 36.097 -19.609 19.503 1.00 37.86 282 VAL A CA 1
ATOM 2117 C C . VAL A 1 282 ? 36.286 -20.125 18.077 1.00 38.74 282 VAL A C 1
ATOM 2118 O O . VAL A 1 282 ? 35.463 -20.890 17.575 1.00 38.58 282 VAL A O 1
ATOM 2122 N N . LEU A 1 283 ? 37.380 -19.717 17.439 1.00 40.30 283 LEU A N 1
ATOM 2123 C CA . LEU A 1 283 ? 37.637 -20.072 16.043 1.00 42.10 283 LEU A CA 1
ATOM 2124 C C . LEU A 1 283 ? 37.966 -21.552 15.862 1.00 43.65 283 LEU A C 1
ATOM 2125 O O . LEU A 1 283 ? 37.604 -22.158 14.852 1.00 43.98 283 LEU A O 1
ATOM 2130 N N . ARG A 1 284 ? 38.639 -22.128 16.853 1.00 45.58 284 ARG A N 1
ATOM 2131 C CA . ARG A 1 284 ? 39.056 -23.528 16.811 1.00 47.39 284 ARG A CA 1
ATOM 2132 C C . ARG A 1 284 ? 37.928 -24.493 17.184 1.00 48.68 284 ARG A C 1
ATOM 2133 O O . ARG A 1 284 ? 38.103 -25.710 17.133 1.00 49.25 284 ARG A O 1
ATOM 2141 N N . ASN A 1 285 ? 36.773 -23.942 17.544 1.00 50.52 285 ASN A N 1
ATOM 2142 C CA . ASN A 1 285 ? 35.638 -24.730 18.019 1.00 52.88 285 ASN A CA 1
ATOM 2143 C C . ASN A 1 285 ? 34.531 -24.799 16.959 1.00 51.99 285 ASN A C 1
ATOM 2144 O O . ASN A 1 285 ? 33.843 -23.811 16.695 1.00 51.56 285 ASN A O 1
ATOM 2149 N N . GLU 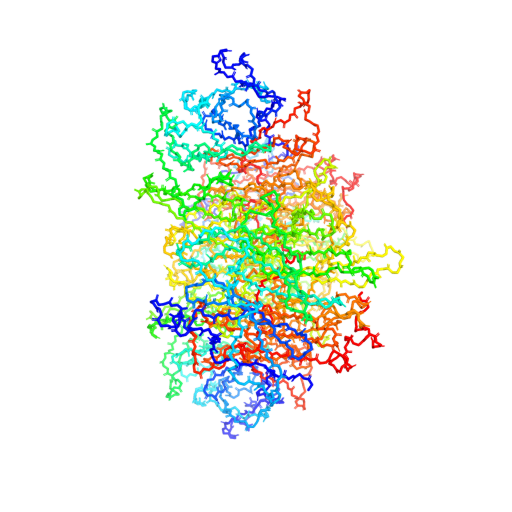A 1 286 ? 34.379 -25.982 16.363 1.00 51.54 286 GLU A N 1
ATOM 2150 C CA . GLU A 1 286 ? 33.452 -26.221 15.247 1.00 51.02 286 GLU A CA 1
ATOM 2151 C C . GLU A 1 286 ? 31.983 -25.967 15.593 1.00 50.45 286 GLU A C 1
ATOM 2152 O O . GLU A 1 286 ? 31.248 -25.368 14.804 1.00 49.96 286 GLU A O 1
ATOM 2158 N N . THR A 1 287 ? 31.564 -26.434 16.766 1.00 50.08 287 THR A N 1
ATOM 2159 C CA . THR A 1 287 ? 30.187 -26.262 17.226 1.00 50.04 287 THR A CA 1
ATOM 2160 C C . THR A 1 287 ? 29.833 -24.782 17.404 1.00 49.79 287 THR A C 1
ATOM 2161 O O . THR A 1 287 ? 28.678 -24.387 17.227 1.00 50.23 287 THR A O 1
ATOM 2165 N N . ALA A 1 288 ? 30.835 -23.972 17.741 1.00 48.87 288 ALA A N 1
ATOM 2166 C CA . ALA A 1 288 ? 30.664 -22.524 17.836 1.00 47.91 288 ALA A CA 1
ATOM 2167 C C . ALA A 1 288 ? 30.345 -21.893 16.476 1.00 47.43 288 ALA A C 1
ATOM 2168 O O . ALA A 1 288 ? 29.573 -20.935 16.399 1.00 47.60 288 ALA A O 1
ATOM 2170 N N . SER A 1 289 ? 30.925 -22.440 15.409 1.00 46.31 289 SER A N 1
ATOM 2171 C CA . SER A 1 289 ? 30.687 -21.931 14.057 1.00 45.82 289 SER A CA 1
ATOM 2172 C C . SER A 1 289 ? 29.263 -22.196 13.577 1.00 45.82 289 SER A C 1
ATOM 2173 O O . SER A 1 289 ? 28.675 -21.374 12.874 1.00 45.99 289 SER A O 1
ATOM 2176 N N . LYS A 1 290 ? 28.721 -23.344 13.974 1.00 46.17 290 LYS A N 1
ATOM 2177 C CA . LYS A 1 290 ? 27.408 -23.803 13.520 1.00 46.26 290 LYS A CA 1
ATOM 2178 C C . LYS A 1 290 ? 26.232 -23.031 14.133 1.00 46.07 290 LYS A C 1
ATOM 2179 O O . LYS A 1 290 ? 25.092 -23.186 13.689 1.00 46.05 290 LYS A O 1
ATOM 2185 N N . ARG A 1 291 ? 26.513 -22.204 15.139 1.00 45.94 291 ARG A N 1
ATOM 2186 C CA . ARG A 1 291 ? 25.486 -21.410 15.824 1.00 46.41 291 ARG A CA 1
ATOM 2187 C C . ARG A 1 291 ? 24.823 -20.375 14.909 1.00 46.71 291 ARG A C 1
ATOM 2188 O O . ARG A 1 291 ? 25.400 -19.953 13.903 1.00 46.99 291 ARG A O 1
ATOM 2196 N N . GLY A 1 292 ? 23.607 -19.970 15.268 1.00 46.66 292 GLY A N 1
ATOM 2197 C CA . GLY A 1 292 ? 22.920 -18.883 14.575 1.00 46.82 292 GLY A CA 1
ATOM 2198 C C . GLY A 1 292 ? 23.283 -17.528 15.155 1.00 46.97 292 GLY A C 1
ATOM 2199 O O . GLY A 1 292 ? 23.107 -16.495 14.505 1.00 47.13 292 GLY A O 1
ATOM 2200 N N . TYR A 1 293 ? 23.799 -17.543 16.382 1.00 46.71 293 TYR A N 1
ATOM 2201 C CA . TYR A 1 293 ? 24.123 -16.334 17.131 1.00 46.32 293 TYR A CA 1
ATOM 2202 C C . TYR A 1 293 ? 25.362 -16.604 17.982 1.00 46.65 293 TYR A C 1
ATOM 2203 O O . TYR A 1 293 ? 25.403 -17.579 18.736 1.00 47.42 293 TYR A O 1
ATOM 2212 N N . HIS A 1 294 ? 26.371 -15.744 17.847 1.00 46.10 294 HIS A N 1
ATOM 2213 C CA . HIS A 1 294 ? 27.659 -15.944 18.516 1.00 45.31 294 HIS A CA 1
ATOM 2214 C C . HIS A 1 294 ? 27.785 -15.175 19.828 1.00 44.94 294 HIS A C 1
ATOM 2215 O O . HIS A 1 294 ? 28.843 -15.188 20.461 1.00 44.58 294 HIS A O 1
ATOM 2222 N N . GLY A 1 295 ? 26.704 -14.513 20.232 1.00 44.98 295 GLY A N 1
ATOM 2223 C CA . GLY A 1 295 ? 26.675 -13.761 21.482 1.00 45.09 295 GLY A CA 1
ATOM 2224 C C . GLY A 1 295 ? 27.617 -12.580 21.444 1.00 45.38 295 GLY A C 1
ATOM 2225 O O . GLY A 1 295 ? 27.576 -11.777 20.512 1.00 45.68 295 GLY A O 1
ATOM 2226 N N . ASP A 1 296 ? 28.469 -12.483 22.458 1.00 45.90 296 ASP A N 1
ATOM 2227 C CA . ASP A 1 296 ? 29.483 -11.433 22.521 1.00 46.30 296 ASP A CA 1
ATOM 2228 C C . ASP A 1 296 ? 30.904 -12.009 22.441 1.00 45.36 296 ASP A C 1
ATOM 2229 O O . ASP A 1 296 ? 31.834 -11.497 23.069 1.00 45.51 296 ASP A O 1
ATOM 2234 N N . ASP A 1 297 ? 31.058 -13.073 21.655 1.00 44.18 297 ASP A N 1
ATOM 2235 C CA . ASP A 1 297 ? 32.361 -13.699 21.426 1.00 43.41 297 ASP A CA 1
ATOM 2236 C C . ASP A 1 297 ? 33.272 -12.821 20.565 1.00 42.31 297 ASP A C 1
ATOM 2237 O O . ASP A 1 297 ? 34.473 -12.732 20.819 1.00 42.59 297 ASP A O 1
ATOM 2242 N N . PHE A 1 298 ? 32.690 -12.187 19.548 1.00 40.63 298 PHE A N 1
ATOM 2243 C CA . PHE A 1 298 ? 33.404 -11.256 18.674 1.00 39.01 298 PHE A CA 1
ATOM 2244 C C . PHE A 1 298 ? 33.233 -9.833 19.208 1.00 38.38 298 PHE A C 1
ATOM 2245 O O . PHE A 1 298 ? 32.105 -9.389 19.430 1.00 38.66 298 PHE A O 1
ATOM 2253 N N . LYS A 1 299 ? 34.343 -9.123 19.414 1.00 37.69 299 LYS A N 1
ATOM 2254 C CA . LYS A 1 299 ? 34.302 -7.792 20.040 1.00 37.14 299 LYS A CA 1
ATOM 2255 C C . LYS A 1 299 ? 35.021 -6.710 19.238 1.00 35.88 299 LYS A C 1
ATOM 2256 O O . LYS A 1 299 ? 35.967 -6.995 18.504 1.00 35.60 299 LYS A O 1
ATOM 2262 N N . LEU A 1 300 ? 34.566 -5.467 19.391 1.00 34.64 300 LEU A N 1
ATOM 2263 C CA . LEU A 1 300 ? 35.229 -4.324 18.768 1.00 33.73 300 LEU A CA 1
ATOM 2264 C C . LEU A 1 300 ? 36.426 -3.882 19.595 1.00 33.41 300 LEU A C 1
ATOM 2265 O O . LEU A 1 300 ? 36.296 -3.583 20.783 1.00 33.43 300 LEU A O 1
ATOM 2270 N N . LEU A 1 301 ? 37.593 -3.845 18.962 1.00 32.99 301 LEU A N 1
ATOM 2271 C CA . LEU A 1 301 ? 38.775 -3.301 19.609 1.00 32.77 301 LEU A CA 1
ATOM 2272 C C . LEU A 1 301 ? 38.752 -1.776 19.553 1.00 32.85 301 LEU A C 1
ATOM 2273 O O . LEU A 1 301 ? 39.060 -1.114 20.545 1.00 33.05 301 LEU A O 1
ATOM 2278 N N . GLY A 1 302 ? 38.389 -1.219 18.401 1.00 32.72 302 GLY A N 1
ATOM 2279 C CA . GLY A 1 302 ? 38.239 0.226 18.295 1.00 32.90 302 GLY A CA 1
ATOM 2280 C C . GLY A 1 302 ? 38.550 0.863 16.956 1.00 33.01 302 GLY A C 1
ATOM 2281 O O . GLY A 1 302 ? 38.609 0.193 15.924 1.00 32.61 302 GLY A O 1
ATOM 2282 N N . TYR A 1 303 ? 38.762 2.176 17.004 1.00 33.38 303 TYR A N 1
ATOM 2283 C CA . TYR A 1 303 ? 38.892 3.024 15.827 1.00 33.83 303 TYR A CA 1
ATOM 2284 C C . TYR A 1 303 ? 40.357 3.261 15.457 1.00 34.10 303 TYR A C 1
ATOM 2285 O O . TYR A 1 303 ? 41.166 3.654 16.302 1.00 34.37 303 TYR A O 1
ATOM 2294 N N . ARG A 1 304 ? 40.682 3.022 14.188 1.00 34.10 304 ARG A N 1
ATOM 2295 C CA . ARG A 1 304 ? 42.063 3.064 13.699 1.00 34.27 304 ARG A CA 1
ATOM 2296 C C . ARG A 1 304 ? 42.481 4.462 13.237 1.00 34.39 304 ARG A C 1
ATOM 2297 O O . ARG A 1 304 ? 43.674 4.757 13.123 1.00 34.20 304 ARG A O 1
ATOM 2305 N N . GLY A 1 305 ? 41.494 5.316 12.982 1.00 34.54 305 GLY A N 1
ATOM 2306 C CA . GLY A 1 305 ? 41.742 6.689 12.552 1.00 34.85 305 GLY A CA 1
ATOM 2307 C C . GLY A 1 305 ? 40.988 7.039 11.286 1.00 35.19 305 GLY A C 1
ATOM 2308 O O . GLY A 1 305 ? 40.435 6.163 10.618 1.00 35.35 305 GLY A O 1
ATOM 2309 N N . ALA A 1 306 ? 40.956 8.327 10.961 1.00 35.76 306 ALA A N 1
ATOM 2310 C CA . ALA A 1 306 ? 40.368 8.781 9.707 1.00 36.28 306 ALA A CA 1
ATOM 2311 C C . ALA A 1 306 ? 41.211 8.298 8.532 1.00 36.86 306 ALA A C 1
ATOM 2312 O O . ALA A 1 306 ? 42.444 8.336 8.584 1.00 36.89 306 ALA A O 1
ATOM 2314 N N . GLN A 1 307 ? 40.533 7.818 7.491 1.00 37.22 307 GLN A N 1
ATOM 2315 C CA . GLN A 1 307 ? 41.183 7.324 6.277 1.00 37.23 307 GLN A CA 1
ATOM 2316 C C . GLN A 1 307 ? 42.226 6.248 6.584 1.00 37.18 307 GLN A C 1
ATOM 2317 O O . GLN A 1 307 ? 43.218 6.109 5.864 1.00 37.52 307 GLN A O 1
ATOM 2323 N N . SER A 1 308 ? 41.994 5.490 7.652 1.00 36.60 308 SER A N 1
ATOM 2324 C CA . SER A 1 308 ? 42.963 4.500 8.118 1.00 36.07 308 SER A CA 1
ATOM 2325 C C . SER A 1 308 ? 42.582 3.061 7.761 1.00 35.62 308 SER A C 1
ATOM 2326 O O . SER A 1 308 ? 42.947 2.122 8.474 1.00 35.70 308 SER A O 1
ATOM 2329 N N . GLN A 1 309 ? 41.855 2.895 6.656 1.00 34.95 309 GLN A N 1
ATOM 2330 C CA . GLN A 1 309 ? 41.498 1.567 6.162 1.00 34.34 309 GLN A CA 1
ATOM 2331 C C . GLN A 1 309 ? 42.748 0.772 5.841 1.00 34.22 309 GLN A C 1
ATOM 2332 O O . GLN A 1 309 ? 43.638 1.251 5.136 1.00 34.25 309 GLN A O 1
ATOM 2338 N N . SER A 1 310 ? 42.809 -0.445 6.363 1.00 34.29 310 SER A N 1
ATOM 2339 C CA . SER A 1 310 ? 43.956 -1.306 6.139 1.00 34.52 310 SER A CA 1
ATOM 2340 C C . SER A 1 310 ? 43.617 -2.458 5.205 1.00 34.77 310 SER A C 1
ATOM 2341 O O . SER A 1 310 ? 42.459 -2.872 5.106 1.00 35.12 310 SER A O 1
ATOM 2344 N N . SER A 1 311 ? 44.637 -2.963 4.519 1.00 34.76 311 SER A N 1
ATOM 2345 C CA . SER A 1 311 ? 44.500 -4.176 3.727 1.00 34.98 311 SER A CA 1
ATOM 2346 C C . SER A 1 311 ? 45.000 -5.385 4.525 1.00 35.28 311 SER A C 1
ATOM 2347 O O . SER A 1 311 ? 44.205 -6.114 5.118 1.00 35.60 311 SER A O 1
ATOM 2350 N N . ILE A 1 312 ? 46.314 -5.589 4.551 1.00 35.30 312 ILE A N 1
ATOM 2351 C CA . ILE A 1 312 ? 46.898 -6.700 5.295 1.00 35.28 312 ILE A CA 1
ATOM 2352 C C . ILE A 1 312 ? 47.653 -6.173 6.508 1.00 35.45 312 ILE A C 1
ATOM 2353 O O . ILE A 1 312 ? 48.356 -5.162 6.425 1.00 35.46 312 ILE A O 1
ATOM 2358 N N . HIS A 1 313 ? 47.497 -6.857 7.636 1.00 35.45 313 HIS A N 1
ATOM 2359 C CA . HIS A 1 313 ? 48.278 -6.544 8.823 1.00 35.60 313 HIS A CA 1
ATOM 2360 C C . HIS A 1 313 ? 48.878 -7.805 9.432 1.00 35.89 313 HIS A C 1
ATOM 2361 O O . HIS A 1 313 ? 48.356 -8.905 9.239 1.00 36.40 313 HIS A O 1
ATOM 2368 N N . GLY A 1 314 ? 49.989 -7.643 10.145 1.00 35.87 314 GLY A N 1
ATOM 2369 C CA . GLY A 1 314 ? 50.688 -8.773 10.746 1.00 35.73 314 GLY A CA 1
ATOM 2370 C C . GLY A 1 314 ? 51.147 -8.493 12.159 1.00 35.89 314 GLY A C 1
ATOM 2371 O O . GLY A 1 314 ? 51.493 -7.359 12.495 1.00 36.01 314 GLY A O 1
ATOM 2372 N N . PHE A 1 315 ? 51.155 -9.535 12.983 1.00 35.72 315 PHE A N 1
ATOM 2373 C CA . PHE A 1 315 ? 51.613 -9.440 14.365 1.00 35.79 315 PHE A CA 1
ATOM 2374 C C . PHE A 1 315 ? 53.004 -10.052 14.495 1.00 35.81 315 PHE A C 1
ATOM 2375 O O . PHE A 1 315 ? 53.187 -11.241 14.233 1.00 35.92 315 PHE A O 1
ATOM 2383 N N . HIS A 1 316 ? 53.984 -9.243 14.888 1.00 35.84 316 HIS A N 1
ATOM 2384 C CA . HIS A 1 316 ? 55.331 -9.756 15.122 1.00 36.18 316 HIS A CA 1
ATOM 2385 C C . HIS A 1 316 ? 55.449 -10.313 16.538 1.00 36.42 316 HIS A C 1
ATOM 2386 O O . HIS A 1 316 ? 55.316 -9.560 17.507 1.00 36.53 316 HIS A O 1
ATOM 2393 N N . PRO A 1 317 ? 55.698 -11.634 16.660 1.00 36.58 317 PRO A N 1
ATOM 2394 C CA . PRO A 1 317 ? 55.706 -12.328 17.954 1.00 36.50 317 PRO A CA 1
ATOM 2395 C C . PRO A 1 317 ? 56.709 -11.778 18.968 1.00 36.61 317 PRO A C 1
ATOM 2396 O O . PRO A 1 317 ? 56.375 -11.642 20.146 1.00 36.36 317 PRO A O 1
ATOM 2400 N N . GLU A 1 318 ? 57.913 -11.444 18.509 1.00 37.10 318 GLU A N 1
ATOM 2401 C CA . GLU A 1 318 ? 58.992 -11.024 19.405 1.00 37.65 318 GLU A CA 1
ATOM 2402 C C . GLU A 1 318 ? 58.793 -9.635 20.014 1.00 37.44 318 GLU A C 1
ATOM 2403 O O . GLU A 1 318 ? 59.325 -9.350 21.088 1.00 37.40 318 GLU A O 1
ATOM 2409 N N . THR A 1 319 ? 58.029 -8.782 19.335 1.00 37.24 319 THR A N 1
ATOM 2410 C CA . THR A 1 319 ? 57.805 -7.408 19.802 1.00 37.00 319 THR A CA 1
ATOM 2411 C C . THR A 1 319 ? 56.376 -7.135 20.272 1.00 36.80 319 THR A C 1
ATOM 2412 O O . THR A 1 319 ? 56.134 -6.171 21.004 1.00 37.08 319 THR A O 1
ATOM 2416 N N . GLY A 1 320 ? 55.435 -7.977 19.852 1.00 36.48 320 GLY A N 1
ATOM 2417 C CA . GLY A 1 320 ? 54.020 -7.764 20.153 1.00 35.81 320 GLY A CA 1
ATOM 2418 C C . GLY A 1 320 ? 53.486 -6.547 19.420 1.00 35.36 320 GLY A C 1
ATOM 2419 O O . GLY A 1 320 ? 52.586 -5.853 19.905 1.00 35.10 320 GLY A O 1
ATOM 2420 N N . VAL A 1 321 ? 54.058 -6.288 18.248 1.00 34.56 321 VAL A N 1
ATOM 2421 C CA . VAL A 1 321 ? 53.701 -5.127 17.450 1.00 33.92 321 VAL A CA 1
ATOM 2422 C C . VAL A 1 321 ? 52.958 -5.567 16.199 1.00 33.67 321 VAL A C 1
ATOM 2423 O O . VAL A 1 321 ? 53.392 -6.484 15.494 1.00 33.72 321 VAL A O 1
ATOM 2427 N N . ILE A 1 322 ? 51.824 -4.921 15.946 1.00 33.18 322 ILE A N 1
ATOM 2428 C CA . ILE A 1 322 ? 51.068 -5.149 14.725 1.00 32.52 322 ILE A CA 1
ATOM 2429 C C . ILE A 1 322 ? 51.463 -4.106 13.686 1.00 32.14 322 ILE A C 1
ATOM 2430 O O . ILE A 1 322 ? 51.504 -2.909 13.981 1.00 31.91 322 ILE A O 1
ATOM 2435 N N . PHE A 1 323 ? 51.774 -4.576 12.482 1.00 31.57 323 PHE A N 1
ATOM 2436 C CA . PHE A 1 323 ? 52.046 -3.697 11.356 1.00 30.96 323 PHE A CA 1
ATOM 2437 C C . PHE A 1 323 ? 50.861 -3.692 10.404 1.00 30.59 323 PHE A C 1
ATOM 2438 O O . PHE A 1 323 ? 50.405 -4.749 9.971 1.00 30.81 323 PHE A O 1
ATOM 2446 N N . PHE A 1 324 ? 50.363 -2.495 10.105 1.00 29.84 324 PHE A N 1
ATOM 2447 C CA . PHE A 1 324 ? 49.222 -2.306 9.214 1.00 29.48 324 PHE A CA 1
ATOM 2448 C C . PHE A 1 324 ? 49.679 -1.762 7.866 1.00 29.36 324 PHE A C 1
ATOM 2449 O O . PHE A 1 324 ? 50.518 -0.864 7.809 1.00 29.64 324 PHE A O 1
ATOM 2457 N N . ALA A 1 325 ? 49.123 -2.299 6.785 1.00 29.16 325 ALA A N 1
ATOM 2458 C CA . ALA A 1 325 ? 49.278 -1.683 5.473 1.00 28.97 325 ALA A CA 1
ATOM 2459 C C . ALA A 1 325 ? 48.072 -0.783 5.248 1.00 28.91 325 ALA A C 1
ATOM 2460 O O . ALA A 1 325 ? 46.942 -1.264 5.179 1.00 28.97 325 ALA A O 1
ATOM 2462 N N . LEU A 1 326 ? 48.315 0.522 5.153 1.00 28.85 326 LEU A N 1
ATOM 2463 C CA . LEU A 1 326 ? 47.234 1.505 5.045 1.00 28.94 326 LEU A CA 1
ATOM 2464 C C . LEU A 1 326 ? 46.948 1.899 3.599 1.00 29.14 326 LEU A C 1
ATOM 2465 O O . LEU A 1 326 ? 47.800 2.482 2.924 1.00 29.46 326 LEU A O 1
ATOM 2470 N N . ILE A 1 327 ? 45.737 1.584 3.140 1.00 29.22 327 ILE A N 1
ATOM 2471 C CA . ILE A 1 327 ? 45.350 1.748 1.730 1.00 29.38 327 ILE A CA 1
ATOM 2472 C C . ILE A 1 327 ? 45.316 3.207 1.255 1.00 29.70 327 ILE A C 1
ATOM 2473 O O . ILE A 1 327 ? 46.003 3.565 0.293 1.00 29.67 327 ILE A O 1
ATOM 2478 N N . GLN A 1 328 ? 44.521 4.032 1.937 1.00 30.03 328 GLN A N 1
ATOM 2479 C CA . GLN A 1 328 ? 44.314 5.434 1.567 1.00 30.29 328 GLN A CA 1
ATOM 2480 C C . GLN A 1 328 ? 45.539 6.310 1.846 1.00 30.59 328 GLN A C 1
ATOM 2481 O O . GLN A 1 328 ? 45.892 7.168 1.033 1.00 30.64 328 GLN A O 1
ATOM 2487 N N . LEU A 1 329 ? 46.185 6.082 2.988 1.00 30.86 329 LEU A N 1
ATOM 2488 C CA . LEU A 1 329 ? 47.311 6.911 3.418 1.00 31.11 329 LEU A CA 1
ATOM 2489 C C . LEU A 1 329 ? 48.633 6.567 2.722 1.00 31.66 329 LEU A C 1
ATOM 2490 O O . LEU A 1 329 ? 49.659 7.201 2.990 1.00 31.93 329 LEU A O 1
ATOM 2495 N N . ASN A 1 330 ? 48.593 5.573 1.831 1.00 32.22 330 ASN A N 1
ATOM 2496 C CA . ASN A 1 330 ? 49.753 5.133 1.035 1.00 32.56 330 ASN A CA 1
ATOM 2497 C C . ASN A 1 330 ? 50.986 4.832 1.887 1.00 32.58 330 ASN A C 1
ATOM 2498 O O . ASN A 1 330 ? 52.105 5.226 1.546 1.00 32.75 330 ASN A O 1
ATOM 2503 N N . ALA A 1 331 ? 50.766 4.125 2.993 1.00 32.56 331 ALA A N 1
ATOM 2504 C CA . ALA A 1 331 ? 51.782 3.979 4.029 1.00 32.41 331 ALA A CA 1
ATOM 2505 C C . ALA A 1 331 ? 51.689 2.660 4.797 1.00 32.34 331 ALA A C 1
ATOM 2506 O O . ALA A 1 331 ? 50.770 1.863 4.590 1.00 32.37 331 ALA A O 1
ATOM 2508 N N . VAL A 1 332 ? 52.665 2.441 5.675 1.00 32.27 332 VAL A N 1
ATOM 2509 C CA . VAL A 1 332 ? 52.662 1.319 6.606 1.00 32.34 332 VAL A CA 1
ATOM 2510 C C . VAL A 1 332 ? 52.773 1.895 8.014 1.00 32.37 332 VAL A C 1
ATOM 2511 O O . VAL A 1 332 ? 53.696 2.651 8.311 1.00 32.40 332 VAL A O 1
ATOM 2515 N N . SER A 1 333 ? 51.818 1.552 8.869 1.00 32.85 333 SER A N 1
ATOM 2516 C CA . SER A 1 333 ? 51.858 1.984 10.260 1.00 33.46 333 SER A CA 1
ATOM 2517 C C . SER A 1 333 ? 52.030 0.789 11.188 1.00 33.77 333 SER A C 1
ATOM 2518 O O . SER A 1 333 ? 51.886 -0.358 10.770 1.00 33.69 333 SER A O 1
ATOM 2521 N N . CYS A 1 334 ? 52.344 1.065 12.447 1.00 34.45 334 CYS A N 1
ATOM 2522 C CA . CYS A 1 334 ? 52.474 0.016 13.448 1.00 34.92 334 CYS A CA 1
ATOM 2523 C C . CYS A 1 334 ? 51.697 0.360 14.708 1.00 34.22 334 CYS A C 1
ATOM 2524 O O . CYS A 1 334 ? 51.269 1.500 14.889 1.00 34.15 334 CYS A O 1
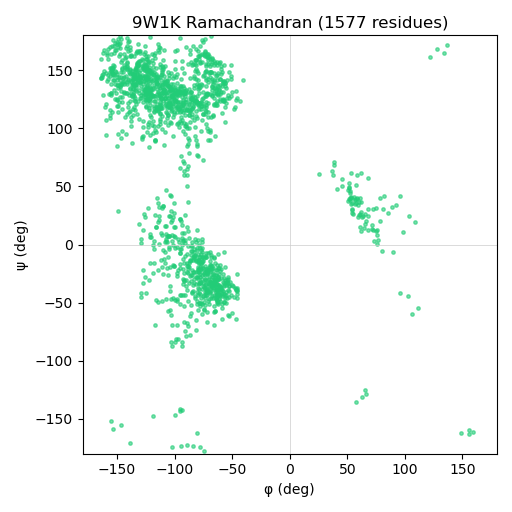ATOM 2527 N N . TRP A 1 335 ? 51.525 -0.635 15.572 1.00 33.49 335 TRP A N 1
ATOM 2528 C CA . TRP A 1 335 ? 50.887 -0.450 16.869 1.00 32.97 335 TRP A CA 1
ATOM 2529 C C . TRP A 1 335 ? 51.406 -1.483 17.863 1.00 33.09 335 TRP A C 1
ATOM 2530 O O . TRP A 1 335 ? 51.504 -2.669 17.542 1.00 33.08 335 TRP A O 1
ATOM 2541 N N . ASP A 1 336 ? 51.757 -1.014 19.057 1.00 33.28 336 ASP A N 1
ATOM 2542 C CA . ASP A 1 336 ? 52.122 -1.883 20.169 1.00 33.35 336 ASP A CA 1
ATOM 2543 C C . ASP A 1 336 ? 50.832 -2.371 20.819 1.00 33.68 336 ASP A C 1
ATOM 2544 O O . ASP A 1 336 ? 50.002 -1.564 21.242 1.00 33.70 336 ASP A O 1
ATOM 2549 N N . THR A 1 337 ? 50.668 -3.691 20.891 1.00 34.18 337 THR A N 1
ATOM 2550 C CA . THR A 1 337 ? 49.433 -4.299 21.402 1.00 34.76 337 THR A CA 1
ATOM 2551 C C . THR A 1 337 ? 49.196 -4.056 22.893 1.00 35.31 337 THR A C 1
ATOM 2552 O O . THR A 1 337 ? 48.050 -4.071 23.352 1.00 35.50 337 THR A O 1
ATOM 2556 N N . ARG A 1 338 ? 50.278 -3.832 23.637 1.00 35.87 338 ARG A N 1
ATOM 2557 C CA . ARG A 1 338 ? 50.198 -3.536 25.068 1.00 36.15 338 ARG A CA 1
ATOM 2558 C C . ARG A 1 338 ? 49.534 -2.186 25.327 1.00 35.76 338 ARG A C 1
ATOM 2559 O O . ARG A 1 338 ? 48.936 -1.976 26.382 1.00 36.13 338 ARG A O 1
ATOM 2567 N N . LYS A 1 339 ? 49.650 -1.278 24.362 1.00 35.42 339 LYS A N 1
ATOM 2568 C CA . LYS A 1 339 ? 49.046 0.049 24.466 1.00 35.28 339 LYS A CA 1
ATOM 2569 C C . LYS A 1 339 ? 47.562 0.003 24.100 1.00 35.11 339 LYS A C 1
ATOM 2570 O O . LYS A 1 339 ? 47.121 -0.946 23.442 1.00 35.01 339 LYS A O 1
ATOM 2576 N N . PRO A 1 340 ? 46.782 1.012 24.549 1.00 34.89 340 PRO A N 1
ATOM 2577 C CA . PRO A 1 340 ? 45.393 1.154 24.109 1.00 34.76 340 PRO A CA 1
ATOM 2578 C C . PRO A 1 340 ? 45.312 1.394 22.607 1.00 34.83 340 PRO A C 1
ATOM 2579 O O . PRO A 1 340 ? 46.102 2.169 22.063 1.00 34.89 340 PRO A O 1
ATOM 2583 N N . PHE A 1 341 ? 44.373 0.719 21.948 1.00 35.22 341 PHE A N 1
ATOM 2584 C CA . PHE A 1 341 ? 44.167 0.879 20.511 1.00 35.80 341 PHE A CA 1
ATOM 2585 C C . PHE A 1 341 ? 43.591 2.260 20.197 1.00 36.69 341 PHE A C 1
ATOM 2586 O O . PHE A 1 341 ? 42.388 2.492 20.326 1.00 36.84 341 PHE A O 1
ATOM 2594 N N . ALA A 1 342 ? 44.475 3.171 19.795 1.00 38.06 342 ALA A N 1
ATOM 2595 C CA . ALA A 1 342 ? 44.121 4.566 19.532 1.00 39.59 342 ALA A CA 1
ATOM 2596 C C . ALA A 1 342 ? 45.101 5.173 18.526 1.00 40.72 342 ALA A C 1
ATOM 2597 O O . ALA A 1 342 ? 46.273 4.793 18.508 1.00 41.31 342 ALA A O 1
ATOM 2599 N N . PRO A 1 343 ? 44.628 6.115 17.680 1.00 41.52 343 PRO A N 1
ATOM 2600 C CA . PRO A 1 343 ? 45.485 6.730 16.657 1.00 42.05 343 PRO A CA 1
ATOM 2601 C C . PRO A 1 343 ? 46.801 7.318 17.184 1.00 42.65 343 PRO A C 1
ATOM 2602 O O . PRO A 1 343 ? 47.822 7.244 16.494 1.00 42.92 343 PRO A O 1
ATOM 2606 N N . GLN A 1 344 ? 46.781 7.883 18.390 1.00 42.87 344 GLN A N 1
ATOM 2607 C CA . GLN A 1 344 ? 47.987 8.479 18.966 1.00 43.14 344 GLN A CA 1
ATOM 2608 C C . GLN A 1 344 ? 48.918 7.438 19.603 1.00 42.71 344 GLN A C 1
ATOM 2609 O O . GLN A 1 344 ? 49.964 7.782 20.157 1.00 43.05 344 GLN A O 1
ATOM 2615 N N . ASN A 1 345 ? 48.533 6.167 19.513 1.00 42.13 345 ASN A N 1
ATOM 2616 C CA . ASN A 1 345 ? 49.380 5.062 19.967 1.00 41.41 345 ASN A CA 1
ATOM 2617 C C . ASN A 1 345 ? 49.897 4.233 18.793 1.00 41.09 345 ASN A C 1
ATOM 2618 O O . ASN A 1 345 ? 50.505 3.172 18.972 1.00 40.86 345 ASN A O 1
ATOM 2623 N N . MET A 1 346 ? 49.644 4.745 17.593 1.00 40.95 346 MET A N 1
ATOM 2624 C CA . MET A 1 346 ? 50.151 4.171 16.358 1.00 40.88 346 MET A CA 1
ATOM 2625 C C . MET A 1 346 ? 51.024 5.198 15.655 1.00 41.25 346 MET A C 1
ATOM 2626 O O . MET A 1 346 ? 50.798 6.407 15.772 1.00 41.61 346 MET A O 1
ATOM 2631 N N . ALA A 1 347 ? 52.019 4.709 14.922 1.00 41.13 347 ALA A N 1
ATOM 2632 C CA . ALA A 1 347 ? 52.931 5.569 14.183 1.00 40.32 347 ALA A CA 1
ATOM 2633 C C . ALA A 1 347 ? 53.145 5.027 12.780 1.00 39.88 347 ALA A C 1
ATOM 2634 O O . ALA A 1 347 ? 53.189 3.813 12.577 1.00 39.98 347 ALA A O 1
ATOM 2636 N N . ILE A 1 348 ? 53.266 5.938 11.820 1.00 39.34 348 ILE A N 1
ATOM 2637 C CA . ILE A 1 348 ? 53.572 5.581 10.439 1.00 38.87 348 ILE A CA 1
ATOM 2638 C C . ILE A 1 348 ? 55.081 5.370 10.297 1.00 38.76 348 ILE A C 1
ATOM 2639 O O . ILE A 1 348 ? 55.865 6.306 10.467 1.00 38.86 348 ILE A O 1
ATOM 2644 N N . VAL A 1 349 ? 55.479 4.134 10.002 1.00 38.48 349 VAL A N 1
ATOM 2645 C CA . VAL A 1 349 ? 56.901 3.797 9.857 1.00 38.35 349 VAL A CA 1
ATOM 2646 C C . VAL A 1 349 ? 57.436 4.004 8.440 1.00 38.52 349 VAL A C 1
ATOM 2647 O O . VAL A 1 349 ? 58.640 4.194 8.250 1.00 38.51 349 VAL A O 1
ATOM 2651 N N . TYR A 1 350 ? 56.545 3.960 7.453 1.00 38.66 350 TYR A N 1
ATOM 2652 C CA . TYR A 1 350 ? 56.924 4.225 6.067 1.00 39.17 350 TYR A CA 1
ATOM 2653 C C . TYR A 1 350 ? 55.779 4.862 5.286 1.00 39.05 350 TYR A C 1
ATOM 2654 O O . TYR A 1 350 ? 54.617 4.534 5.510 1.00 38.95 350 TYR A O 1
ATOM 2663 N N . LYS A 1 351 ? 56.121 5.773 4.375 1.00 39.05 351 LYS A N 1
ATOM 2664 C CA . LYS A 1 351 ? 55.139 6.466 3.539 1.00 39.26 351 LYS A CA 1
ATOM 2665 C C . LYS A 1 351 ? 55.727 6.769 2.164 1.00 39.91 351 LYS A C 1
ATOM 2666 O O . LYS A 1 351 ? 56.873 7.208 2.056 1.00 40.19 351 LYS A O 1
ATOM 2672 N N . ASN A 1 352 ? 54.936 6.537 1.119 1.00 40.49 352 ASN A N 1
ATOM 2673 C CA . ASN A 1 352 ? 55.392 6.717 -0.255 1.00 41.31 352 ASN A CA 1
ATOM 2674 C C . ASN A 1 352 ? 54.214 6.876 -1.208 1.00 41.85 352 ASN A C 1
ATOM 2675 O O . ASN A 1 352 ? 53.656 5.891 -1.690 1.00 41.89 352 ASN A O 1
ATOM 2680 N N . ASP A 1 353 ? 53.850 8.126 -1.481 1.00 42.66 353 ASP A N 1
ATOM 2681 C CA . ASP A 1 353 ? 52.721 8.442 -2.359 1.00 43.37 353 ASP A CA 1
ATOM 2682 C C . ASP A 1 353 ? 52.978 8.096 -3.826 1.00 43.83 353 ASP A C 1
ATOM 2683 O O . ASP A 1 353 ? 52.037 7.967 -4.611 1.00 44.05 353 ASP A O 1
ATOM 2688 N N . ARG A 1 354 ? 54.249 7.949 -4.188 1.00 44.31 354 ARG A N 1
ATOM 2689 C CA . ARG A 1 354 ? 54.637 7.691 -5.571 1.00 44.77 354 ARG A CA 1
ATOM 2690 C C . ARG A 1 354 ? 54.688 6.195 -5.890 1.00 44.69 354 ARG A C 1
ATOM 2691 O O . ARG A 1 354 ? 54.274 5.774 -6.973 1.00 45.02 354 ARG A O 1
ATOM 2699 N N . ASP A 1 355 ? 55.185 5.400 -4.944 1.00 44.15 355 ASP A N 1
ATOM 2700 C CA . ASP A 1 355 ? 55.421 3.973 -5.183 1.00 43.40 355 ASP A CA 1
ATOM 2701 C C . ASP A 1 355 ? 54.403 3.030 -4.521 1.00 42.84 355 ASP A C 1
ATOM 2702 O O . ASP A 1 355 ? 54.195 1.915 -5.005 1.00 42.82 355 ASP A O 1
ATOM 2707 N N . ILE A 1 356 ? 53.779 3.464 -3.426 1.00 41.93 356 ILE A N 1
ATOM 2708 C CA . ILE A 1 356 ? 52.683 2.693 -2.822 1.00 41.10 356 ILE A CA 1
ATOM 2709 C C . ILE A 1 356 ? 51.341 3.172 -3.378 1.00 40.88 356 ILE A C 1
ATOM 2710 O O . ILE A 1 356 ? 50.784 4.173 -2.920 1.00 40.83 356 ILE A O 1
ATOM 2715 N N . ILE A 1 357 ? 50.831 2.453 -4.372 1.00 40.58 357 ILE A N 1
ATOM 2716 C CA . ILE A 1 357 ? 49.541 2.791 -4.967 1.00 40.66 357 ILE A CA 1
ATOM 2717 C C . ILE A 1 357 ? 48.417 1.932 -4.366 1.00 40.90 357 ILE A C 1
ATOM 2718 O O . ILE A 1 357 ? 47.369 2.453 -3.982 1.00 42.07 357 ILE A O 1
ATOM 2723 N N . TYR A 1 358 ? 48.640 0.627 -4.264 1.00 40.07 358 TYR A N 1
ATOM 2724 C CA . TYR A 1 358 ? 47.800 -0.212 -3.417 1.00 39.22 358 TYR A CA 1
ATOM 2725 C C . TYR A 1 358 ? 48.676 -1.217 -2.688 1.00 38.77 358 TYR A C 1
ATOM 2726 O O . TYR A 1 358 ? 49.286 -2.077 -3.322 1.00 38.66 358 TYR A O 1
ATOM 2735 N N . PRO A 1 359 ? 48.764 -1.096 -1.352 1.00 38.44 359 PRO A N 1
ATOM 2736 C CA . PRO A 1 359 ? 49.530 -2.069 -0.579 1.00 38.52 359 PRO A CA 1
ATOM 2737 C C . PRO A 1 359 ? 48.805 -3.416 -0.557 1.00 38.52 359 PRO A C 1
ATOM 2738 O O . PRO A 1 359 ? 47.978 -3.672 0.321 1.00 38.72 359 PRO A O 1
ATOM 2742 N N . ASN A 1 360 ? 49.115 -4.258 -1.540 1.00 38.28 360 ASN A N 1
ATOM 2743 C CA . ASN A 1 360 ? 48.394 -5.513 -1.742 1.00 38.01 360 ASN A CA 1
ATOM 2744 C C . ASN A 1 360 ? 48.730 -6.603 -0.733 1.00 38.04 360 ASN A C 1
ATOM 2745 O O . ASN A 1 360 ? 47.908 -7.487 -0.483 1.00 38.10 360 ASN A O 1
ATOM 2750 N N . ASP A 1 361 ? 49.926 -6.544 -0.154 1.00 37.84 361 ASP A N 1
ATOM 2751 C CA . ASP A 1 361 ? 50.341 -7.566 0.801 1.00 37.93 361 ASP A CA 1
ATOM 2752 C C . ASP A 1 361 ? 51.349 -7.094 1.846 1.00 37.88 361 ASP A C 1
ATOM 2753 O O . ASP A 1 361 ? 52.250 -6.303 1.557 1.00 37.80 361 ASP A O 1
ATOM 2758 N N . LEU A 1 362 ? 51.166 -7.591 3.065 1.00 37.71 362 LEU A N 1
ATOM 2759 C CA . LEU A 1 362 ? 52.105 -7.392 4.158 1.00 37.77 362 LEU A CA 1
ATOM 2760 C C . LEU A 1 362 ? 52.331 -8.744 4.827 1.00 38.27 362 LEU A C 1
ATOM 2761 O O . LEU A 1 362 ? 51.405 -9.548 4.946 1.00 38.04 362 LEU A O 1
ATOM 2766 N N . SER A 1 363 ? 53.567 -8.989 5.255 1.00 38.94 363 SER A N 1
ATOM 2767 C CA . SER A 1 363 ? 53.957 -10.286 5.803 1.00 39.64 363 SER A CA 1
ATOM 2768 C C . SER A 1 363 ? 55.158 -10.171 6.734 1.00 40.41 363 SER A C 1
ATOM 2769 O O . SER A 1 363 ? 56.022 -9.312 6.547 1.00 40.62 363 SER A O 1
ATOM 2772 N N . ILE A 1 364 ? 55.205 -11.046 7.735 1.00 41.17 364 ILE A N 1
ATOM 2773 C CA . ILE A 1 364 ? 56.286 -11.056 8.716 1.00 42.08 364 ILE A CA 1
ATOM 2774 C C . ILE A 1 364 ? 57.079 -12.357 8.601 1.00 43.11 364 ILE A C 1
ATOM 2775 O O . ILE A 1 364 ? 56.539 -13.447 8.805 1.00 43.50 364 ILE A O 1
ATOM 2780 N N . ASP A 1 365 ? 58.361 -12.229 8.261 1.00 44.22 365 ASP A N 1
ATOM 2781 C CA . ASP A 1 365 ? 59.216 -13.390 8.010 1.00 45.36 365 ASP A CA 1
ATOM 2782 C C . ASP A 1 365 ? 59.699 -14.057 9.300 1.00 45.97 365 ASP A C 1
ATOM 2783 O O . ASP A 1 365 ? 59.285 -13.681 10.399 1.00 46.24 365 ASP A O 1
ATOM 2788 N N . GLN A 1 366 ? 60.580 -15.042 9.152 1.00 46.45 366 GLN A N 1
ATOM 2789 C CA . GLN A 1 366 ? 61.134 -15.768 10.290 1.00 46.69 366 GLN A CA 1
ATOM 2790 C C . GLN A 1 366 ? 62.457 -15.158 10.760 1.00 47.03 366 GLN A C 1
ATOM 2791 O O . GLN A 1 366 ? 63.213 -15.791 11.502 1.00 47.67 366 GLN A O 1
ATOM 2797 N N . GLU A 1 367 ? 62.723 -13.923 10.336 1.00 46.85 367 GLU A N 1
ATOM 2798 C CA . GLU A 1 367 ? 63.992 -13.254 10.629 1.00 46.52 367 GLU A CA 1
ATOM 2799 C C . GLU A 1 367 ? 63.832 -11.834 11.187 1.00 45.76 367 GLU A C 1
ATOM 2800 O O . GLU A 1 367 ? 64.781 -11.046 11.167 1.00 45.52 367 GLU A O 1
ATOM 2806 N N . GLY A 1 368 ? 62.635 -11.516 11.680 1.00 44.98 368 GLY A N 1
ATOM 2807 C CA . GLY A 1 368 ? 62.368 -10.233 12.339 1.00 44.09 368 GLY A CA 1
ATOM 2808 C C . GLY A 1 368 ? 62.239 -9.023 11.427 1.00 43.69 368 GLY A C 1
ATOM 2809 O O . GLY A 1 368 ? 62.584 -7.903 11.817 1.00 43.11 368 GLY A O 1
ATOM 2810 N N . ASN A 1 369 ? 61.737 -9.249 10.214 1.00 43.56 369 ASN A N 1
ATOM 2811 C CA . ASN A 1 369 ? 61.516 -8.181 9.239 1.00 43.35 369 ASN A CA 1
ATOM 2812 C C . ASN A 1 369 ? 60.048 -8.059 8.857 1.00 43.07 369 ASN A C 1
ATOM 2813 O O . ASN A 1 369 ? 59.326 -9.057 8.815 1.00 43.01 369 ASN A O 1
ATOM 2818 N N . VAL A 1 370 ? 59.613 -6.832 8.579 1.00 42.62 370 VAL A N 1
ATOM 2819 C CA . VAL A 1 370 ? 58.285 -6.598 8.015 1.00 42.38 370 VAL A CA 1
ATOM 2820 C C . VAL A 1 370 ? 58.386 -6.415 6.497 1.00 42.36 370 VAL A C 1
ATOM 2821 O O . VAL A 1 370 ? 59.118 -5.554 6.005 1.00 42.34 370 VAL A O 1
ATOM 2825 N N . TRP A 1 371 ? 57.658 -7.253 5.767 1.00 42.51 371 TRP A N 1
ATOM 2826 C CA . TRP A 1 371 ? 57.669 -7.234 4.310 1.00 42.79 371 TRP A CA 1
ATOM 2827 C C . TRP A 1 371 ? 56.349 -6.701 3.782 1.00 42.23 371 TRP A C 1
ATOM 2828 O O . TRP A 1 371 ? 55.283 -7.103 4.248 1.00 42.34 371 TRP A O 1
ATOM 2839 N N . PHE A 1 372 ? 56.421 -5.787 2.819 1.00 41.50 372 PHE A N 1
ATOM 2840 C CA . PHE A 1 372 ? 55.212 -5.260 2.186 1.00 40.84 372 PHE A CA 1
ATOM 2841 C C . PHE A 1 372 ? 55.362 -4.999 0.690 1.00 40.61 372 PHE A C 1
ATOM 2842 O O . PHE A 1 372 ? 56.476 -4.869 0.172 1.00 40.38 372 PHE A O 1
ATOM 2850 N N . MET A 1 373 ? 54.220 -4.921 0.010 1.00 40.43 373 MET A N 1
ATOM 2851 C CA . MET A 1 373 ? 54.178 -4.923 -1.446 1.00 39.76 373 MET A CA 1
ATOM 2852 C C . MET A 1 373 ? 53.077 -4.027 -2.003 1.00 39.00 373 MET A C 1
ATOM 2853 O O . MET A 1 373 ? 51.969 -3.986 -1.466 1.00 38.93 373 MET A O 1
ATOM 2858 N N . SER A 1 374 ? 53.399 -3.316 -3.081 1.00 38.26 374 SER A N 1
ATOM 2859 C CA . SER A 1 374 ? 52.411 -2.567 -3.852 1.00 37.60 374 SER A CA 1
ATOM 2860 C C . SER A 1 374 ? 52.440 -3.002 -5.315 1.00 37.32 374 SER A C 1
ATOM 2861 O O . SER A 1 374 ? 53.513 -3.188 -5.891 1.00 36.95 374 SER A O 1
ATOM 2864 N N . ASN A 1 375 ? 51.258 -3.166 -5.906 1.00 37.59 375 ASN A N 1
ATOM 2865 C CA . ASN A 1 375 ? 51.137 -3.653 -7.287 1.00 37.92 375 ASN A CA 1
ATOM 2866 C C . ASN A 1 375 ? 50.409 -2.705 -8.253 1.00 38.09 375 ASN A C 1
ATOM 2867 O O . ASN A 1 375 ? 50.102 -3.083 -9.389 1.00 37.90 375 ASN A O 1
ATOM 2872 N N . SER A 1 376 ? 50.134 -1.485 -7.789 1.00 38.39 376 SER A N 1
ATOM 2873 C CA . SER A 1 376 ? 49.449 -0.454 -8.583 1.00 39.09 376 SER A CA 1
ATOM 2874 C C . SER A 1 376 ? 48.154 -0.946 -9.247 1.00 39.66 376 SER A C 1
ATOM 2875 O O . SER A 1 376 ? 47.835 -0.551 -10.371 1.00 39.84 376 SER A O 1
ATOM 2878 N N . ILE A 1 377 ? 47.411 -1.797 -8.540 1.00 40.05 377 ILE A N 1
ATOM 2879 C CA . ILE A 1 377 ? 46.207 -2.427 -9.089 1.00 40.41 377 ILE A CA 1
ATOM 2880 C C . ILE A 1 377 ? 45.133 -1.402 -9.477 1.00 40.94 377 ILE A C 1
ATOM 2881 O O . ILE A 1 377 ? 44.414 -1.589 -10.462 1.00 41.36 377 ILE A O 1
ATOM 2886 N N . ILE A 1 378 ? 45.052 -0.320 -8.707 1.00 41.55 378 ILE A N 1
ATOM 2887 C CA . ILE A 1 378 ? 44.088 0.754 -8.941 1.00 42.42 378 ILE A CA 1
ATOM 2888 C C . ILE A 1 378 ? 44.297 1.391 -10.312 1.00 43.08 378 ILE A C 1
ATOM 2889 O O . ILE A 1 378 ? 43.331 1.625 -11.050 1.00 43.23 378 ILE A O 1
ATOM 2894 N N . LYS A 1 379 ? 45.562 1.655 -10.643 1.00 43.96 379 LYS A N 1
ATOM 2895 C CA . LYS A 1 379 ? 45.939 2.156 -11.960 1.00 44.63 379 LYS A CA 1
ATOM 2896 C C . LYS A 1 379 ? 45.426 1.236 -13.061 1.00 45.14 379 LYS A C 1
ATOM 2897 O O . LYS A 1 379 ? 44.787 1.699 -13.999 1.00 45.13 379 LYS A O 1
ATOM 2903 N N . LEU A 1 380 ? 45.700 -0.062 -12.936 1.00 45.90 380 LEU A N 1
ATOM 2904 C CA . LEU A 1 380 ? 45.229 -1.042 -13.912 1.00 46.97 380 LEU A CA 1
ATOM 2905 C C . LEU A 1 380 ? 43.707 -1.024 -14.029 1.00 47.82 380 LEU A C 1
ATOM 2906 O O . LEU A 1 380 ? 43.169 -0.925 -15.132 1.00 48.96 380 LEU A O 1
ATOM 2911 N N . LEU A 1 381 ? 43.026 -1.115 -12.890 1.00 47.97 381 LEU A N 1
ATOM 2912 C CA . LEU A 1 381 ? 41.570 -1.220 -12.868 1.00 48.26 381 LEU A CA 1
ATOM 2913 C C . LEU A 1 381 ? 40.872 0.007 -13.448 1.00 48.52 381 LEU A C 1
ATOM 2914 O O . LEU A 1 381 ? 39.922 -0.126 -14.216 1.00 48.91 381 LEU A O 1
ATOM 2919 N N . TYR A 1 382 ? 41.362 1.193 -13.102 1.00 48.76 382 TYR A N 1
ATOM 2920 C CA . TYR A 1 382 ? 40.593 2.421 -13.312 1.00 49.48 382 TYR A CA 1
ATOM 2921 C C . TYR A 1 382 ? 41.241 3.430 -14.251 1.00 50.08 382 TYR A C 1
ATOM 2922 O O . TYR A 1 382 ? 40.673 4.489 -14.532 1.00 50.25 382 TYR A O 1
ATOM 2931 N N . THR A 1 383 ? 42.421 3.079 -14.748 1.00 50.85 383 THR A N 1
ATOM 2932 C CA . THR A 1 383 ? 43.264 3.982 -15.522 1.00 50.94 383 THR A CA 1
ATOM 2933 C C . THR A 1 383 ? 44.113 3.090 -16.434 1.00 51.49 383 THR A C 1
ATOM 2934 O O . THR A 1 383 ? 43.739 1.945 -16.701 1.00 51.27 383 THR A O 1
ATOM 2938 N N . GLN A 1 384 ? 45.236 3.598 -16.922 1.00 52.50 384 GLN A N 1
ATOM 2939 C CA . GLN A 1 384 ? 46.137 2.775 -17.705 1.00 53.63 384 GLN A CA 1
ATOM 2940 C C . GLN A 1 384 ? 47.488 2.640 -17.017 1.00 53.15 384 GLN A C 1
ATOM 2941 O O . GLN A 1 384 ? 48.144 3.635 -16.695 1.00 52.46 384 GLN A O 1
ATOM 2947 N N . LEU A 1 385 ? 47.878 1.392 -16.779 1.00 53.00 385 LEU A N 1
ATOM 2948 C CA . LEU A 1 385 ? 49.201 1.068 -16.274 1.00 53.50 385 LEU A CA 1
ATOM 2949 C C . LEU A 1 385 ? 50.203 1.280 -17.405 1.00 54.19 385 LEU A C 1
ATOM 2950 O O . LEU A 1 385 ? 49.861 1.125 -18.579 1.00 54.49 385 LEU A O 1
ATOM 2955 N N . SER A 1 386 ? 51.433 1.645 -17.058 1.00 54.88 386 SER A N 1
ATOM 2956 C CA . SER A 1 386 ? 52.456 1.877 -18.071 1.00 55.67 386 SER A CA 1
ATOM 2957 C C . SER A 1 386 ? 53.674 0.987 -17.863 1.00 56.43 386 SER A C 1
ATOM 2958 O O . SER A 1 386 ? 54.384 1.117 -16.863 1.00 56.90 386 SER A O 1
ATOM 2961 N N . LEU A 1 387 ? 53.920 0.095 -18.820 1.00 57.17 387 LEU A N 1
ATOM 2962 C CA . LEU A 1 387 ? 55.029 -0.857 -18.722 1.00 58.47 387 LEU A CA 1
ATOM 2963 C C . LEU A 1 387 ? 56.414 -0.214 -18.847 1.00 59.59 387 LEU A C 1
ATOM 2964 O O . LEU A 1 387 ? 57.433 -0.884 -18.660 1.00 59.52 387 LEU A O 1
ATOM 2969 N N . GLU A 1 388 ? 56.445 1.081 -19.157 1.00 61.19 388 GLU A N 1
ATOM 2970 C CA . GLU A 1 388 ? 57.688 1.850 -19.140 1.00 62.59 388 GLU A CA 1
ATOM 2971 C C . GLU A 1 388 ? 58.139 2.096 -17.695 1.00 62.46 388 GLU A C 1
ATOM 2972 O O . GLU A 1 388 ? 59.331 2.032 -17.389 1.00 62.82 388 GLU A O 1
ATOM 2978 N N . GLU A 1 389 ? 57.172 2.361 -16.817 1.00 61.82 389 GLU A N 1
ATOM 2979 C CA . GLU A 1 389 ? 57.433 2.670 -15.413 1.00 60.65 389 GLU A CA 1
ATOM 2980 C C . GLU A 1 389 ? 57.525 1.401 -14.573 1.00 58.68 389 GLU A C 1
ATOM 2981 O O . GLU A 1 389 ? 57.103 0.328 -15.006 1.00 58.11 389 GLU A O 1
ATOM 2987 N N . PHE A 1 390 ? 58.078 1.537 -13.370 1.00 56.80 390 PHE A N 1
ATOM 2988 C CA . PHE A 1 390 ? 58.064 0.457 -12.388 1.00 54.99 390 PHE A CA 1
ATOM 2989 C C . PHE A 1 390 ? 56.745 0.467 -11.627 1.00 53.27 390 PHE A C 1
ATOM 2990 O O . PHE A 1 390 ? 56.412 1.441 -10.947 1.00 53.14 390 PHE A O 1
ATOM 2998 N N . ASN A 1 391 ? 56.000 -0.627 -11.759 1.00 51.30 391 ASN A N 1
ATOM 2999 C CA . ASN A 1 391 ? 54.637 -0.716 -11.244 1.00 49.55 391 ASN A CA 1
ATOM 3000 C C . ASN A 1 391 ? 54.517 -1.539 -9.966 1.00 48.54 391 ASN A C 1
ATOM 3001 O O . ASN A 1 391 ? 53.713 -1.218 -9.089 1.00 48.45 391 ASN A O 1
ATOM 3006 N N . PHE A 1 392 ? 55.319 -2.597 -9.866 1.00 47.15 392 PHE A N 1
ATOM 3007 C CA . PHE A 1 392 ? 55.229 -3.530 -8.745 1.00 45.85 392 PHE A CA 1
ATOM 3008 C C . PHE A 1 392 ? 56.466 -3.451 -7.858 1.00 44.71 392 PHE A C 1
ATOM 3009 O O . PHE A 1 392 ? 57.589 -3.597 -8.339 1.00 44.82 392 PHE A O 1
ATOM 3017 N N . HIS A 1 393 ? 56.249 -3.222 -6.564 1.00 43.40 393 HIS A N 1
ATOM 3018 C CA . HIS A 1 393 ? 57.337 -2.961 -5.620 1.00 42.03 393 HIS A CA 1
ATOM 3019 C C . HIS A 1 393 ? 57.240 -3.847 -4.377 1.00 41.05 393 HIS A C 1
ATOM 3020 O O . HIS A 1 393 ? 56.141 -4.146 -3.910 1.00 40.91 393 HIS A O 1
ATOM 3027 N N . ILE A 1 394 ? 58.393 -4.253 -3.847 1.00 40.05 394 ILE A N 1
ATOM 3028 C CA . ILE A 1 394 ? 58.470 -5.017 -2.594 1.00 39.29 394 ILE A CA 1
ATOM 3029 C C . ILE A 1 394 ? 59.551 -4.431 -1.680 1.00 39.32 394 ILE A C 1
ATOM 3030 O O . ILE A 1 394 ? 60.724 -4.373 -2.057 1.00 39.40 394 ILE A O 1
ATOM 3035 N N . TRP A 1 395 ? 59.150 -4.005 -0.483 1.00 39.17 395 TRP A N 1
ATOM 3036 C CA . TRP A 1 395 ? 60.085 -3.470 0.508 1.00 39.11 395 TRP A CA 1
ATOM 3037 C C . TRP A 1 395 ? 60.271 -4.426 1.679 1.00 39.71 395 TRP A C 1
ATOM 3038 O O . TRP A 1 395 ? 59.512 -5.386 1.838 1.00 39.77 395 TRP A O 1
ATOM 3049 N N . ARG A 1 396 ? 61.286 -4.145 2.496 1.00 40.43 396 ARG A N 1
ATOM 3050 C CA . ARG A 1 396 ? 61.465 -4.803 3.791 1.00 40.90 396 ARG A CA 1
ATOM 3051 C C . ARG A 1 396 ? 62.063 -3.836 4.808 1.00 40.76 396 ARG A C 1
ATOM 3052 O O . ARG A 1 396 ? 62.783 -2.902 4.442 1.00 40.86 396 ARG A O 1
ATOM 3060 N N . ALA A 1 397 ? 61.753 -4.063 6.081 1.00 40.89 397 ALA A N 1
ATOM 3061 C CA . ALA A 1 397 ? 62.302 -3.264 7.174 1.00 41.05 397 ALA A CA 1
ATOM 3062 C C . ALA A 1 397 ? 62.547 -4.136 8.398 1.00 41.33 397 ALA A C 1
ATOM 3063 O O . ALA A 1 397 ? 61.727 -4.995 8.729 1.00 41.34 397 ALA A O 1
ATOM 3065 N N . ASN A 1 398 ? 63.682 -3.918 9.059 1.00 41.84 398 ASN A N 1
ATOM 3066 C CA . ASN A 1 398 ? 63.986 -4.602 10.311 1.00 42.17 398 ASN A CA 1
ATOM 3067 C C . ASN A 1 398 ? 63.089 -4.071 11.427 1.00 42.27 398 ASN A C 1
ATOM 3068 O O . ASN A 1 398 ? 63.186 -2.901 11.814 1.00 42.01 398 ASN A O 1
ATOM 3073 N N . ILE A 1 399 ? 62.213 -4.938 11.928 1.00 42.62 399 ILE A N 1
ATOM 3074 C CA . ILE A 1 399 ? 61.193 -4.551 12.904 1.00 42.99 399 ILE A CA 1
ATOM 3075 C C . ILE A 1 399 ? 61.786 -3.833 14.120 1.00 43.56 399 ILE A C 1
ATOM 3076 O O . ILE A 1 399 ? 61.470 -2.666 14.357 1.00 43.44 399 ILE A O 1
ATOM 3081 N N . LYS A 1 400 ? 62.662 -4.512 14.862 1.00 44.21 400 LYS A N 1
ATOM 3082 C CA . LYS A 1 400 ? 63.256 -3.942 16.078 1.00 44.74 400 LYS A CA 1
ATOM 3083 C C . LYS A 1 400 ? 63.884 -2.572 15.837 1.00 44.84 400 LYS A C 1
ATOM 3084 O O . LYS A 1 400 ? 63.819 -1.694 16.699 1.00 44.86 400 LYS A O 1
ATOM 3090 N N . GLU A 1 401 ? 64.475 -2.398 14.659 1.00 45.04 401 GLU A N 1
ATOM 3091 C CA . GLU A 1 401 ? 65.129 -1.148 14.299 1.00 45.25 401 GLU A CA 1
ATOM 3092 C C . GLU A 1 401 ? 64.126 -0.056 13.922 1.00 45.10 401 GLU A C 1
ATOM 3093 O O . GLU A 1 401 ? 64.317 1.111 14.269 1.00 45.09 401 GLU A O 1
ATOM 3099 N N . ILE A 1 402 ? 63.059 -0.440 13.223 1.00 44.72 402 ILE A N 1
ATOM 3100 C CA . ILE A 1 402 ? 62.080 0.527 12.717 1.00 44.24 402 ILE A CA 1
ATOM 3101 C C . ILE A 1 402 ? 61.196 1.125 13.826 1.00 44.25 402 ILE A C 1
ATOM 3102 O O . ILE A 1 402 ? 60.658 2.224 13.674 1.00 44.18 402 ILE A O 1
ATOM 3107 N N . ILE A 1 403 ? 61.077 0.416 14.946 1.00 44.15 403 ILE A N 1
ATOM 3108 C CA . ILE A 1 403 ? 60.178 0.834 16.026 1.00 44.42 403 ILE A CA 1
ATOM 3109 C C . ILE A 1 403 ? 60.875 1.561 17.182 1.00 44.96 403 ILE A C 1
ATOM 3110 O O . ILE A 1 403 ? 60.211 2.029 18.110 1.00 44.80 403 ILE A O 1
ATOM 3115 N N . LYS A 1 404 ? 62.200 1.677 17.104 1.00 45.65 404 LYS A N 1
ATOM 3116 C CA . LYS A 1 404 ? 63.023 2.126 18.234 1.00 46.39 404 LYS A CA 1
ATOM 3117 C C . LYS A 1 404 ? 62.593 3.458 18.856 1.00 46.42 404 LYS A C 1
ATOM 3118 O O . LYS A 1 404 ? 62.253 3.510 20.037 1.00 46.90 404 LYS A O 1
ATOM 3124 N N . GLY A 1 405 ? 62.603 4.528 18.070 1.00 46.30 405 GLY A N 1
ATOM 3125 C CA . GLY A 1 405 ? 62.219 5.841 18.584 1.00 46.41 405 GLY A CA 1
ATOM 3126 C C . GLY A 1 405 ? 60.728 5.983 18.841 1.00 46.07 405 GLY A C 1
ATOM 3127 O O . GLY A 1 405 ? 60.312 6.695 19.758 1.00 45.82 405 GLY A O 1
ATOM 3128 N N . THR A 1 406 ? 59.932 5.270 18.046 1.00 45.60 406 THR A N 1
ATOM 3129 C CA . THR A 1 406 ? 58.490 5.509 17.926 1.00 45.06 406 THR A CA 1
ATOM 3130 C C . THR A 1 406 ? 57.632 5.012 19.099 1.00 44.14 406 THR A C 1
ATOM 3131 O O . THR A 1 406 ? 58.127 4.362 20.025 1.00 43.80 406 THR A O 1
ATOM 3135 N N . VAL A 1 407 ? 56.340 5.334 19.031 1.00 43.17 407 VAL A N 1
ATOM 3136 C CA . VAL A 1 407 ? 55.336 4.890 20.001 1.00 42.45 407 VAL A CA 1
ATOM 3137 C C . VAL A 1 407 ? 55.117 3.372 19.915 1.00 42.12 407 VAL A C 1
ATOM 3138 O O . VAL A 1 407 ? 54.592 2.760 20.843 1.00 42.17 407 VAL A O 1
ATOM 3142 N N . CYS A 1 408 ? 55.530 2.774 18.798 1.00 41.36 408 CYS A N 1
ATOM 3143 C CA . CYS A 1 408 ? 55.418 1.329 18.586 1.00 40.59 408 CYS A CA 1
ATOM 3144 C C . CYS A 1 408 ? 56.442 0.533 19.391 1.00 40.63 408 CYS A C 1
ATOM 3145 O O . CYS A 1 408 ? 56.356 -0.693 19.473 1.00 40.26 408 CYS A O 1
ATOM 3148 N N . ASP A 1 409 ? 57.416 1.232 19.970 1.00 41.15 409 ASP A N 1
ATOM 3149 C CA . ASP A 1 409 ? 58.394 0.604 20.849 1.00 41.75 409 ASP A CA 1
ATOM 3150 C C . ASP A 1 409 ? 57.729 0.257 22.181 1.00 41.69 409 ASP A C 1
ATOM 3151 O O . ASP A 1 409 ? 57.088 1.116 22.788 1.00 41.68 409 ASP A O 1
ATOM 3156 N N . PRO A 1 410 ? 57.863 -1.009 22.624 1.00 41.94 410 PRO A N 1
ATOM 3157 C CA . PRO A 1 410 ? 57.360 -1.469 23.925 1.00 42.28 410 PRO A CA 1
ATOM 3158 C C . PRO A 1 410 ? 57.954 -0.719 25.120 1.00 42.59 410 PRO A C 1
ATOM 3159 O O . PRO A 1 410 ? 57.294 -0.591 26.152 1.00 42.52 410 PRO A O 1
ATOM 3163 N N . THR A 1 411 ? 59.184 -0.228 24.973 1.00 43.19 411 THR A N 1
ATOM 3164 C CA . THR A 1 411 ? 59.859 0.513 26.042 1.00 43.59 411 THR A CA 1
ATOM 3165 C C . THR A 1 411 ? 59.370 1.960 26.137 1.00 43.62 411 THR A C 1
ATOM 3166 O O . THR A 1 411 ? 59.608 2.635 27.138 1.00 44.20 411 THR A O 1
ATOM 3170 N N . VAL A 1 412 ? 58.688 2.426 25.093 1.00 43.80 412 VAL A N 1
ATOM 3171 C CA . VAL A 1 412 ? 58.120 3.772 25.063 1.00 44.00 412 VAL A CA 1
ATOM 3172 C C . VAL A 1 412 ? 56.685 3.732 25.594 1.00 44.68 412 VAL A C 1
ATOM 3173 O O . VAL A 1 412 ? 55.890 2.906 25.148 1.00 44.22 412 VAL A O 1
ATOM 3177 N N . PRO A 1 413 ? 56.353 4.614 26.560 1.00 45.90 413 PRO A N 1
ATOM 3178 C CA . PRO A 1 413 ? 54.999 4.691 27.123 1.00 46.67 413 PRO A CA 1
ATOM 3179 C C . PRO A 1 413 ? 53.952 5.158 26.106 1.00 47.45 413 PRO A C 1
ATOM 3180 O O . PRO A 1 413 ? 54.302 5.849 25.146 1.00 47.73 413 PRO A O 1
ATOM 3184 N N . PRO A 1 414 ? 52.674 4.780 26.314 1.00 48.13 414 PRO A N 1
ATOM 3185 C CA . PRO A 1 414 ? 51.573 5.247 25.463 1.00 48.79 414 PRO A CA 1
ATOM 3186 C C . PRO A 1 414 ? 51.305 6.743 25.623 1.00 49.97 414 PRO A C 1
ATOM 3187 O O . PRO A 1 414 ? 51.699 7.339 26.627 1.00 49.93 414 PRO A O 1
ATOM 3191 N N . ASN A 1 415 ? 50.637 7.338 24.638 1.00 52.09 415 ASN A N 1
ATOM 3192 C CA . ASN A 1 415 ? 50.387 8.777 24.643 1.00 54.24 415 ASN A CA 1
ATOM 3193 C C . ASN A 1 415 ? 49.216 9.213 25.522 1.00 56.55 415 ASN A C 1
ATOM 3194 O O . ASN A 1 415 ? 48.246 8.473 25.705 1.00 56.38 415 ASN A O 1
ATOM 3199 N N . VAL A 1 416 ? 49.333 10.428 26.055 1.00 59.55 416 VAL A N 1
ATOM 3200 C CA . VAL A 1 416 ? 48.415 10.963 27.069 1.00 61.91 416 VAL A CA 1
ATOM 3201 C C . VAL A 1 416 ? 46.993 11.230 26.567 1.00 63.21 416 VAL A C 1
ATOM 3202 O O . VAL A 1 416 ? 46.031 11.011 27.306 1.00 63.98 416 VAL A O 1
ATOM 3206 N N . ASP A 1 417 ? 46.882 11.690 25.318 1.00 63.87 417 ASP A N 1
ATOM 3207 C CA . ASP A 1 417 ? 45.618 12.114 24.681 1.00 64.41 417 ASP A CA 1
ATOM 3208 C C . ASP A 1 417 ? 44.613 12.821 25.602 1.00 64.25 417 ASP A C 1
ATOM 3209 O O . ASP A 1 417 ? 43.713 13.522 25.136 1.00 63.92 417 ASP A O 1
ATOM 3214 N N . GLN B 1 21 ? 18.737 11.046 35.881 1.00 95.28 21 GLN B N 1
ATOM 3215 C CA . GLN B 1 21 ? 18.686 12.173 36.861 1.00 94.95 21 GLN B CA 1
ATOM 3216 C C . GLN B 1 21 ? 17.312 12.307 37.517 1.00 94.63 21 GLN B C 1
ATOM 3217 O O . GLN B 1 21 ? 17.208 12.761 38.659 1.00 95.54 21 GLN B O 1
ATOM 3223 N N . ARG B 1 22 ? 16.268 11.903 36.794 1.00 93.47 22 ARG B N 1
ATOM 3224 C CA . ARG B 1 22 ? 14.891 12.027 37.278 1.00 91.77 22 ARG B CA 1
ATOM 3225 C C . ARG B 1 22 ? 14.299 10.698 37.763 1.00 89.46 22 ARG B C 1
ATOM 3226 O O . ARG B 1 22 ? 13.078 10.518 37.783 1.00 88.52 22 ARG B O 1
ATOM 3234 N N . GLN B 1 23 ? 15.179 9.777 38.154 1.00 87.16 23 GLN B N 1
ATOM 3235 C CA . GLN B 1 23 ? 14.779 8.510 38.775 1.00 84.68 23 GLN B CA 1
ATOM 3236 C C . GLN B 1 23 ? 15.835 8.003 39.767 1.00 82.86 23 GLN B C 1
ATOM 3237 O O . GLN B 1 23 ? 15.972 6.796 39.990 1.00 81.81 23 GLN B O 1
ATOM 3243 N N . VAL B 1 24 ? 16.574 8.941 40.357 1.00 81.17 24 VAL B N 1
ATOM 3244 C CA . VAL B 1 24 ? 17.559 8.638 41.393 1.00 79.50 24 VAL B CA 1
ATOM 3245 C C . VAL B 1 24 ? 17.048 9.158 42.737 1.00 78.54 24 VAL B C 1
ATOM 3246 O O . VAL B 1 24 ? 16.644 10.318 42.852 1.00 77.82 24 VAL B O 1
ATOM 3250 N N . GLU B 1 25 ? 17.069 8.288 43.745 1.00 78.28 25 GLU B N 1
ATOM 3251 C CA . GLU B 1 25 ? 16.539 8.602 45.071 1.00 77.75 25 GLU B CA 1
ATOM 3252 C C . GLU B 1 25 ? 17.576 9.206 46.007 1.00 77.48 25 GLU B C 1
ATOM 3253 O O . GLU B 1 25 ? 18.676 8.673 46.149 1.00 77.48 25 GLU B O 1
ATOM 3259 N N . GLU B 1 26 ? 17.211 10.317 46.645 1.00 76.77 26 GLU B N 1
ATOM 3260 C CA . GLU B 1 26 ? 17.976 10.859 47.762 1.00 76.15 26 GLU B CA 1
ATOM 3261 C C . GLU B 1 26 ? 17.439 10.219 49.040 1.00 76.16 26 GLU B C 1
ATOM 3262 O O . GLU B 1 26 ? 16.394 10.623 49.551 1.00 76.42 26 GLU B O 1
ATOM 3268 N N . VAL B 1 27 ? 18.152 9.211 49.538 1.00 76.47 27 VAL B N 1
ATOM 3269 C CA . VAL B 1 27 ? 17.684 8.401 50.669 1.00 77.05 27 VAL B CA 1
ATOM 3270 C C . VAL B 1 27 ? 17.843 9.118 52.011 1.00 77.74 27 VAL B C 1
ATOM 3271 O O . VAL B 1 27 ? 16.900 9.182 52.802 1.00 78.45 27 VAL B O 1
ATOM 3275 N N . LEU B 1 28 ? 19.040 9.640 52.264 1.00 77.81 28 LEU B N 1
ATOM 3276 C CA . LEU B 1 28 ? 19.361 10.263 53.545 1.00 77.69 28 LEU B CA 1
ATOM 3277 C C . LEU B 1 28 ? 19.992 11.632 53.327 1.00 78.88 28 LEU B C 1
ATOM 3278 O O . LEU B 1 28 ? 20.752 11.822 52.378 1.00 79.41 28 LEU B O 1
ATOM 3283 N N . LYS B 1 29 ? 19.669 12.581 54.202 1.00 80.36 29 LYS B N 1
ATOM 3284 C CA . LYS B 1 29 ? 20.306 13.900 54.178 1.00 82.08 29 LYS B CA 1
ATOM 3285 C C . LYS B 1 29 ? 20.368 14.560 55.560 1.00 84.12 29 LYS B C 1
ATOM 3286 O O . LYS B 1 29 ? 19.367 14.623 56.280 1.00 84.46 29 LYS B O 1
ATOM 3292 N N . TRP B 1 30 ? 21.557 15.040 55.916 1.00 85.57 30 TRP B N 1
ATOM 3293 C CA . TRP B 1 30 ? 21.791 15.681 57.207 1.00 86.82 30 TRP B CA 1
ATOM 3294 C C . TRP B 1 30 ? 22.131 17.157 57.066 1.00 88.17 30 TRP B C 1
ATOM 3295 O O . TRP B 1 30 ? 22.329 17.667 55.962 1.00 88.05 30 TRP B O 1
ATOM 3306 N N . GLN B 1 31 ? 22.196 17.822 58.215 1.00 90.25 31 GLN B N 1
ATOM 3307 C CA . GLN B 1 31 ? 22.810 19.133 58.365 1.00 91.57 31 GLN B CA 1
ATOM 3308 C C . GLN B 1 31 ? 23.955 18.938 59.352 1.00 92.22 31 GLN B C 1
ATOM 3309 O O . GLN B 1 31 ? 24.931 19.694 59.363 1.00 91.94 31 GLN B O 1
ATOM 3315 N N . GLN B 1 32 ? 23.803 17.900 60.174 1.00 92.73 32 GLN B N 1
ATOM 3316 C CA . GLN B 1 32 ? 24.733 17.542 61.239 1.00 93.73 32 GLN B CA 1
ATOM 3317 C C . GLN B 1 32 ? 24.520 16.066 61.594 1.00 93.98 32 GLN B C 1
ATOM 3318 O O . GLN B 1 32 ? 23.489 15.485 61.251 1.00 93.42 32 GLN B O 1
ATOM 3324 N N . VAL B 1 33 ? 25.489 15.470 62.287 1.00 95.09 33 VAL B N 1
ATOM 3325 C CA . VAL B 1 33 ? 25.425 14.055 62.665 1.00 97.44 33 VAL B CA 1
ATOM 3326 C C . VAL B 1 33 ? 25.351 13.869 64.187 1.00 99.82 33 VAL B C 1
ATOM 3327 O O . VAL B 1 33 ? 26.281 14.232 64.909 1.00 100.96 33 VAL B O 1
ATOM 3331 N N . GLU B 1 34 ? 24.242 13.296 64.659 1.00 101.39 34 GLU B N 1
ATOM 3332 C CA . GLU B 1 34 ? 24.041 13.018 66.087 1.00 102.48 34 GLU B CA 1
ATOM 3333 C C . GLU B 1 34 ? 24.070 11.516 66.392 1.00 102.84 34 GLU B C 1
ATOM 3334 O O . GLU B 1 34 ? 23.852 10.690 65.502 1.00 102.71 34 GLU B O 1
ATOM 3340 N N . PHE B 1 35 ? 24.340 11.175 67.654 1.00 102.62 35 PHE B N 1
ATOM 3341 C CA . PHE B 1 35 ? 24.632 9.792 68.050 1.00 102.53 35 PHE B CA 1
ATOM 3342 C C . PHE B 1 35 ? 23.700 9.249 69.139 1.00 101.83 35 PHE B C 1
ATOM 3343 O O . PHE B 1 35 ? 23.030 10.014 69.838 1.00 100.54 35 PHE B O 1
ATOM 3351 N N . ASP B 1 36 ? 23.673 7.922 69.272 1.00 101.97 36 ASP B N 1
ATOM 3352 C CA . ASP B 1 36 ? 22.850 7.234 70.269 1.00 102.28 36 ASP B CA 1
ATOM 3353 C C . ASP B 1 36 ? 23.728 6.469 71.265 1.00 103.03 36 ASP B C 1
ATOM 3354 O O . ASP B 1 36 ? 24.058 5.298 71.052 1.00 102.63 36 ASP B O 1
ATOM 3359 N N . VAL B 1 37 ? 24.099 7.150 72.349 1.00 104.56 37 VAL B N 1
ATOM 3360 C CA . VAL B 1 37 ? 24.996 6.611 73.383 1.00 106.31 37 VAL B CA 1
ATOM 3361 C C . VAL B 1 37 ? 24.702 7.243 74.754 1.00 106.84 37 VAL B C 1
ATOM 3362 O O . VAL B 1 37 ? 23.967 8.233 74.823 1.00 108.22 37 VAL B O 1
ATOM 3366 N N . PRO B 1 38 ? 25.262 6.671 75.849 1.00 106.08 38 PRO B N 1
ATOM 3367 C CA . PRO B 1 38 ? 25.114 7.275 77.179 1.00 105.25 38 PRO B CA 1
ATOM 3368 C C . PRO B 1 38 ? 25.477 8.759 77.203 1.00 105.12 38 PRO B C 1
ATOM 3369 O O . PRO B 1 38 ? 26.424 9.180 76.531 1.00 104.85 38 PRO B O 1
ATOM 3373 N N . ALA B 1 39 ? 24.720 9.531 77.981 1.00 104.60 39 ALA B N 1
ATOM 3374 C CA . ALA B 1 39 ? 24.850 10.990 78.028 1.00 103.94 39 ALA B CA 1
ATOM 3375 C C . ALA B 1 39 ? 26.151 11.485 78.669 1.00 103.75 39 ALA B C 1
ATOM 3376 O O . ALA B 1 39 ? 26.499 12.659 78.532 1.00 103.32 39 ALA B O 1
ATOM 3378 N N . SER B 1 40 ? 26.858 10.591 79.362 1.00 103.74 40 SER B N 1
ATOM 3379 C CA . SER B 1 40 ? 28.149 10.912 79.981 1.00 103.01 40 SER B CA 1
ATOM 3380 C C . SER B 1 40 ? 29.204 11.281 78.937 1.00 103.01 40 SER B C 1
ATOM 3381 O O . SER B 1 40 ? 30.070 12.120 79.191 1.00 102.52 40 SER B O 1
ATOM 3384 N N . VAL B 1 41 ? 29.119 10.647 77.769 1.00 103.19 41 VAL B N 1
ATOM 3385 C CA . VAL B 1 41 ? 29.998 10.946 76.639 1.00 102.74 41 VAL B CA 1
ATOM 3386 C C . VAL B 1 41 ? 29.554 12.243 75.955 1.00 102.06 41 VAL B C 1
ATOM 3387 O O . VAL B 1 41 ? 30.377 13.117 75.669 1.00 102.16 41 VAL B O 1
ATOM 3391 N N . LEU B 1 42 ? 28.248 12.360 75.718 1.00 101.46 42 LEU B N 1
ATOM 3392 C CA . LEU B 1 42 ? 27.660 13.505 75.016 1.00 101.35 42 LEU B CA 1
ATOM 3393 C C . LEU B 1 42 ? 27.797 14.822 75.785 1.00 101.82 42 LEU B C 1
ATOM 3394 O O . LEU B 1 42 ? 27.895 15.892 75.177 1.00 101.41 42 LEU B O 1
ATOM 3399 N N . SER B 1 43 ? 27.803 14.738 77.115 1.00 102.77 43 SER B N 1
ATOM 3400 C CA . SER B 1 43 ? 27.877 15.923 77.974 1.00 103.01 43 SER B CA 1
ATOM 3401 C C . SER B 1 43 ? 29.310 16.332 78.322 1.00 103.52 43 SER B C 1
ATOM 3402 O O . SER B 1 43 ? 29.584 17.517 78.530 1.00 102.90 43 SER B O 1
ATOM 3405 N N . ALA B 1 44 ? 30.212 15.351 78.387 1.00 104.26 44 ALA B N 1
ATOM 3406 C CA . ALA B 1 44 ? 31.625 15.598 78.685 1.00 105.38 44 ALA B CA 1
ATOM 3407 C C . ALA B 1 44 ? 32.252 16.558 77.671 1.00 106.74 44 ALA B C 1
ATOM 3408 O O . ALA B 1 44 ? 31.945 16.478 76.478 1.00 107.14 44 ALA B O 1
ATOM 3410 N N . PRO B 1 45 ? 33.120 17.477 78.144 1.00 107.86 45 PRO B N 1
ATOM 3411 C CA . PRO B 1 45 ? 33.792 18.427 77.251 1.00 107.92 45 PRO B CA 1
ATOM 3412 C C . PRO B 1 45 ? 34.642 17.730 76.188 1.00 107.52 45 PRO B C 1
ATOM 3413 O O . PRO B 1 45 ? 35.425 16.829 76.508 1.00 106.95 45 PRO B O 1
ATOM 3417 N N . ASP B 1 46 ? 34.458 18.146 74.934 1.00 106.72 46 ASP B N 1
ATOM 3418 C CA . ASP B 1 46 ? 35.163 17.591 73.766 1.00 105.96 46 ASP B CA 1
ATOM 3419 C C . ASP B 1 46 ? 34.935 16.091 73.534 1.00 105.55 46 ASP B C 1
ATOM 3420 O O . ASP B 1 46 ? 35.766 15.409 72.926 1.00 104.79 46 ASP B O 1
ATOM 3425 N N . GLY B 1 47 ? 33.802 15.590 74.021 1.00 105.12 47 GLY B N 1
ATOM 3426 C CA . GLY B 1 47 ? 33.369 14.224 73.746 1.00 103.88 47 GLY B CA 1
ATOM 3427 C C . GLY B 1 47 ? 32.521 14.171 72.488 1.00 103.29 47 GLY B C 1
ATOM 3428 O O . GLY B 1 47 ? 32.294 13.096 71.927 1.00 103.23 47 GLY B O 1
ATOM 3429 N N . TYR B 1 48 ? 32.056 15.343 72.053 1.00 103.22 48 TYR B N 1
ATOM 3430 C CA . TYR B 1 48 ? 31.222 15.491 70.858 1.00 104.03 48 TYR B CA 1
ATOM 3431 C C . TYR B 1 48 ? 31.209 16.947 70.377 1.00 103.72 48 TYR B C 1
ATOM 3432 O O . TYR B 1 48 ? 30.951 17.867 71.158 1.00 103.62 48 TYR B O 1
ATOM 3441 N N . ILE B 1 49 ? 31.496 17.139 69.090 1.00 103.86 49 ILE B N 1
ATOM 3442 C CA . ILE B 1 49 ? 31.541 18.466 68.462 1.00 104.17 49 ILE B CA 1
ATOM 3443 C C . ILE B 1 49 ? 30.764 18.420 67.135 1.00 105.37 49 ILE B C 1
ATOM 3444 O O . ILE B 1 49 ? 30.917 17.465 66.370 1.00 105.30 49 ILE B O 1
ATOM 3449 N N . PRO B 1 50 ? 29.919 19.442 66.865 1.00 105.77 50 PRO B N 1
ATOM 3450 C CA . PRO B 1 50 ? 29.047 19.434 65.681 1.00 105.17 50 PRO B CA 1
ATOM 3451 C C . PRO B 1 50 ? 29.774 19.325 64.336 1.00 104.17 50 PRO B C 1
ATOM 3452 O O . PRO B 1 50 ? 29.350 18.553 63.470 1.00 105.04 50 PRO B O 1
ATOM 3456 N N . ILE B 1 51 ? 30.857 20.081 64.175 1.00 101.75 51 ILE B N 1
ATOM 3457 C CA . ILE B 1 51 ? 31.526 20.218 62.880 1.00 99.70 51 ILE B CA 1
ATOM 3458 C C . ILE B 1 51 ? 32.607 19.154 62.621 1.00 97.44 51 ILE B C 1
ATOM 3459 O O . ILE B 1 51 ? 32.964 18.886 61.471 1.00 96.16 51 ILE B O 1
ATOM 3464 N N . ASN B 1 52 ? 33.107 18.545 63.694 1.00 95.87 52 ASN B N 1
ATOM 3465 C CA . ASN B 1 52 ? 34.195 17.573 63.609 1.00 94.72 52 ASN B CA 1
ATOM 3466 C C . ASN B 1 52 ? 33.768 16.190 63.111 1.00 93.40 52 ASN B C 1
ATOM 3467 O O . ASN B 1 52 ? 34.611 15.385 62.707 1.00 93.04 52 ASN B O 1
ATOM 3472 N N . ASN B 1 53 ? 32.463 15.926 63.133 1.00 92.21 53 ASN B N 1
ATOM 3473 C CA . ASN B 1 53 ? 31.922 14.628 62.729 1.00 90.47 53 ASN B CA 1
ATOM 3474 C C . ASN B 1 53 ? 31.531 14.569 61.250 1.00 88.95 53 ASN B C 1
ATOM 3475 O O . ASN B 1 53 ? 30.508 15.130 60.842 1.00 89.02 53 ASN B O 1
ATOM 3480 N N . ILE B 1 54 ? 32.362 13.893 60.457 1.00 86.58 54 ILE B N 1
ATOM 3481 C CA . ILE B 1 54 ? 32.125 13.725 59.023 1.00 84.44 54 ILE B CA 1
ATOM 3482 C C . ILE B 1 54 ? 32.132 12.241 58.636 1.00 83.85 54 ILE B C 1
ATOM 3483 O O . ILE B 1 54 ? 33.136 11.551 58.836 1.00 84.59 54 ILE B O 1
ATOM 3488 N N . PRO B 1 55 ? 31.000 11.743 58.102 1.00 82.32 55 PRO B N 1
ATOM 3489 C CA . PRO B 1 55 ? 30.934 10.394 57.544 1.00 80.91 55 PRO B CA 1
ATOM 3490 C C . PRO B 1 55 ? 31.519 10.298 56.135 1.00 79.60 55 PRO B C 1
ATOM 3491 O O . PRO B 1 55 ? 31.263 11.162 55.293 1.00 78.60 55 PRO B O 1
ATOM 3495 N N . MET B 1 56 ? 32.297 9.247 55.896 1.00 78.62 56 MET B N 1
ATOM 3496 C CA . MET B 1 56 ? 32.943 9.040 54.603 1.00 77.90 56 MET B CA 1
ATOM 3497 C C . MET B 1 56 ? 32.258 7.949 53.786 1.00 77.51 56 MET B C 1
ATOM 3498 O O . MET B 1 56 ? 32.645 7.687 52.644 1.00 77.40 56 MET B O 1
ATOM 3503 N N . SER B 1 57 ? 31.234 7.322 54.358 1.00 76.48 57 SER B N 1
ATOM 3504 C CA . SER B 1 57 ? 30.601 6.185 53.700 1.00 75.56 57 SER B CA 1
ATOM 3505 C C . SER B 1 57 ? 29.099 6.083 53.914 1.00 75.13 57 SER B C 1
ATOM 3506 O O . SER B 1 57 ? 28.571 6.488 54.949 1.00 75.19 57 SER B O 1
ATOM 3509 N N . GLY B 1 58 ? 28.429 5.539 52.902 1.00 74.86 58 GLY B N 1
ATOM 3510 C CA . GLY B 1 58 ? 27.049 5.091 53.003 1.00 74.28 58 GLY B CA 1
ATOM 3511 C C . GLY B 1 58 ? 26.948 3.741 52.322 1.00 74.42 58 GLY B C 1
ATOM 3512 O O . GLY B 1 58 ? 27.181 3.630 51.118 1.00 74.05 58 GLY B O 1
ATOM 3513 N N . VAL B 1 59 ? 26.621 2.710 53.095 1.00 74.80 59 VAL B N 1
ATOM 3514 C CA . VAL B 1 59 ? 26.545 1.348 52.573 1.00 75.43 59 VAL B CA 1
ATOM 3515 C C . VAL B 1 59 ? 25.202 0.720 52.927 1.00 76.92 59 VAL B C 1
ATOM 3516 O O . VAL B 1 59 ? 24.670 0.954 54.008 1.00 78.23 59 VAL B O 1
ATOM 3520 N N . HIS B 1 60 ? 24.662 -0.078 52.011 1.00 77.34 60 HIS B N 1
ATOM 3521 C CA . HIS B 1 60 ? 23.339 -0.659 52.183 1.00 77.45 60 HIS B CA 1
ATOM 3522 C C . HIS B 1 60 ? 23.379 -2.150 52.480 1.00 76.93 60 HIS B C 1
ATOM 3523 O O . HIS B 1 60 ? 24.042 -2.923 51.782 1.00 76.90 60 HIS B O 1
ATOM 3530 N N . TYR B 1 61 ? 22.660 -2.534 53.528 1.00 75.85 61 TYR B N 1
ATOM 3531 C CA . TYR B 1 61 ? 22.335 -3.927 53.770 1.00 74.41 61 TYR B CA 1
ATOM 3532 C C . TYR B 1 61 ? 20.885 -4.051 54.202 1.00 74.89 61 TYR B C 1
ATOM 3533 O O . TYR B 1 61 ? 20.444 -3.368 55.124 1.00 75.10 61 TYR B O 1
ATOM 3542 N N . LYS B 1 62 ? 20.154 -4.920 53.510 1.00 74.42 62 LYS B N 1
ATOM 3543 C CA . LYS B 1 62 ? 18.804 -5.331 53.900 1.00 73.60 62 LYS B CA 1
ATOM 3544 C C . LYS B 1 62 ? 18.059 -4.310 54.750 1.00 74.53 62 LYS B C 1
ATOM 3545 O O . LYS B 1 62 ? 17.690 -4.576 55.899 1.00 74.87 62 LYS B O 1
ATOM 3551 N N . ASN B 1 63 ? 17.868 -3.130 54.170 1.00 75.58 63 ASN B N 1
ATOM 3552 C CA . ASN B 1 63 ? 17.051 -2.076 54.769 1.00 76.82 63 ASN B CA 1
ATOM 3553 C C . ASN B 1 63 ? 17.717 -1.341 55.935 1.00 77.68 63 ASN B C 1
ATOM 3554 O O . ASN B 1 63 ? 17.115 -0.448 56.533 1.00 78.40 63 ASN B O 1
ATOM 3559 N N . ARG B 1 64 ? 18.949 -1.720 56.262 1.00 78.23 64 ARG B N 1
ATOM 3560 C CA . ARG B 1 64 ? 19.752 -0.951 57.210 1.00 78.86 64 ARG B CA 1
ATOM 3561 C C . ARG B 1 64 ? 21.070 -0.503 56.582 1.00 79.47 64 ARG B C 1
ATOM 3562 O O . ARG B 1 64 ? 21.806 -1.310 56.005 1.00 79.60 64 ARG B O 1
ATOM 3570 N N . VAL B 1 65 ? 21.348 0.793 56.706 1.00 79.50 65 VAL B N 1
ATOM 3571 C CA . VAL B 1 65 ? 22.468 1.447 56.024 1.00 78.86 65 VAL B CA 1
ATOM 3572 C C . VAL B 1 65 ? 23.601 1.814 56.989 1.00 78.46 65 VAL B C 1
ATOM 3573 O O . VAL B 1 65 ? 23.389 2.532 57.969 1.00 79.97 65 VAL B O 1
ATOM 3577 N N . PHE B 1 66 ? 24.801 1.319 56.695 1.00 76.68 66 PHE B N 1
ATOM 3578 C CA . PHE B 1 66 ? 25.974 1.562 57.534 1.00 75.71 66 PHE B CA 1
ATOM 3579 C C . PHE B 1 66 ? 26.698 2.847 57.149 1.00 75.38 66 PHE B C 1
ATOM 3580 O O . PHE B 1 66 ? 27.138 3.013 56.009 1.00 75.71 66 PHE B O 1
ATOM 3588 N N . VAL B 1 67 ? 26.807 3.752 58.118 1.00 74.81 67 VAL B N 1
ATOM 3589 C CA . VAL B 1 67 ? 27.484 5.034 57.939 1.00 74.70 67 VAL B CA 1
ATOM 3590 C C . VAL B 1 67 ? 28.703 5.058 58.862 1.00 75.21 67 VAL B C 1
ATOM 3591 O O . VAL B 1 67 ? 28.633 4.571 59.987 1.00 75.53 67 VAL B O 1
ATOM 3595 N N . THR B 1 68 ? 29.821 5.603 58.384 1.00 76.09 68 THR B N 1
ATOM 3596 C CA . THR B 1 68 ? 31.051 5.651 59.184 1.00 76.84 68 THR B CA 1
ATOM 3597 C C . THR B 1 68 ? 31.592 7.066 59.337 1.00 77.50 68 THR B C 1
ATOM 3598 O O . THR B 1 68 ? 31.640 7.821 58.369 1.00 77.07 68 THR B O 1
ATOM 3602 N N . VAL B 1 69 ? 32.011 7.406 60.554 1.00 79.21 69 VAL B N 1
ATOM 3603 C CA . VAL B 1 69 ? 32.640 8.698 60.837 1.00 80.51 69 VAL B CA 1
ATOM 3604 C C . VAL B 1 69 ? 34.091 8.492 61.300 1.00 81.08 69 VAL B C 1
ATOM 3605 O O . VAL B 1 69 ? 34.339 8.205 62.476 1.00 80.86 69 VAL B O 1
ATOM 3609 N N . PRO B 1 70 ? 35.051 8.614 60.363 1.00 81.83 70 PRO B N 1
ATOM 3610 C CA . PRO B 1 70 ? 36.481 8.547 60.669 1.00 82.16 70 PRO B CA 1
ATOM 3611 C C . PRO B 1 70 ? 36.944 9.752 61.477 1.00 82.65 70 PRO B C 1
ATOM 3612 O O . PRO B 1 70 ? 36.412 10.855 61.311 1.00 81.88 70 PRO B O 1
ATOM 3616 N N . ARG B 1 71 ? 37.941 9.531 62.328 1.00 83.46 71 ARG B N 1
ATOM 3617 C CA . ARG B 1 71 ? 38.385 10.536 63.292 1.00 84.10 71 ARG B CA 1
ATOM 3618 C C . ARG B 1 71 ? 39.470 11.455 62.732 1.00 84.40 71 ARG B C 1
ATOM 3619 O O . ARG B 1 71 ? 40.669 11.227 62.926 1.00 84.34 71 ARG B O 1
ATOM 3627 N N . ARG B 1 72 ? 39.022 12.490 62.027 1.00 84.56 72 ARG B N 1
ATOM 3628 C CA . ARG B 1 72 ? 39.897 13.534 61.513 1.00 84.81 72 ARG B CA 1
ATOM 3629 C C . ARG B 1 72 ? 40.148 14.579 62.587 1.00 84.69 72 ARG B C 1
ATOM 3630 O O . ARG B 1 72 ? 41.144 15.294 62.544 1.00 85.67 72 ARG B O 1
ATOM 3638 N N . ARG B 1 73 ? 39.223 14.668 63.539 1.00 84.58 73 ARG B N 1
ATOM 3639 C CA . ARG B 1 73 ? 39.290 15.650 64.617 1.00 84.94 73 ARG B CA 1
ATOM 3640 C C . ARG B 1 73 ? 38.810 15.036 65.935 1.00 85.42 73 ARG B C 1
ATOM 3641 O O . ARG B 1 73 ? 38.405 13.872 65.970 1.00 85.27 73 ARG B O 1
ATOM 3649 N N . TRP B 1 74 ? 38.872 15.812 67.016 1.00 86.06 74 TRP B N 1
ATOM 3650 C CA . TRP B 1 74 ? 38.414 15.350 68.328 1.00 86.44 74 TRP B CA 1
ATOM 3651 C C . TRP B 1 74 ? 36.892 15.392 68.445 1.00 85.84 74 TRP B C 1
ATOM 3652 O O . TRP B 1 74 ? 36.225 16.139 67.728 1.00 86.32 74 TRP B O 1
ATOM 3663 N N . GLY B 1 75 ? 36.352 14.589 69.356 1.00 84.59 75 GLY B N 1
ATOM 3664 C CA . GLY B 1 75 ? 34.914 14.559 69.600 1.00 83.84 75 GLY B CA 1
ATOM 3665 C C . GLY B 1 75 ? 34.155 13.701 68.607 1.00 82.94 75 GLY B C 1
ATOM 3666 O O . GLY B 1 75 ? 33.089 14.092 68.126 1.00 83.03 75 GLY B O 1
ATOM 3667 N N . ILE B 1 76 ? 34.720 12.538 68.292 1.00 81.88 76 ILE B N 1
ATOM 3668 C CA . ILE B 1 76 ? 34.042 11.527 67.486 1.00 81.06 76 ILE B CA 1
ATOM 3669 C C . ILE B 1 76 ? 33.665 10.376 68.420 1.00 80.81 76 ILE B C 1
ATOM 3670 O O . ILE B 1 76 ? 34.500 9.526 68.722 1.00 80.76 76 ILE B O 1
ATOM 3675 N N . PRO B 1 77 ? 32.409 10.360 68.904 1.00 80.20 77 PRO B N 1
ATOM 3676 C CA . PRO B 1 77 ? 31.986 9.306 69.831 1.00 80.34 77 PRO B CA 1
ATOM 3677 C C . PRO B 1 77 ? 32.132 7.892 69.258 1.00 80.71 77 PRO B C 1
ATOM 3678 O O . PRO B 1 77 ? 32.597 6.992 69.961 1.00 80.29 77 PRO B O 1
ATOM 3682 N N . SER B 1 78 ? 31.750 7.710 67.994 1.00 81.68 78 SER B N 1
ATOM 3683 C CA . SER B 1 78 ? 31.770 6.395 67.348 1.00 82.29 78 SER B CA 1
ATOM 3684 C C . SER B 1 78 ? 32.135 6.485 65.868 1.00 82.21 78 SER B C 1
ATOM 3685 O O . SER B 1 78 ? 31.730 7.425 65.177 1.00 82.53 78 SER B O 1
ATOM 3688 N N . THR B 1 79 ? 32.892 5.500 65.388 1.00 81.98 79 THR B N 1
ATOM 3689 C CA . THR B 1 79 ? 33.315 5.468 63.984 1.00 82.23 79 THR B CA 1
ATOM 3690 C C . THR B 1 79 ? 32.333 4.698 63.088 1.00 82.31 79 THR B C 1
ATOM 3691 O O . THR B 1 79 ? 31.577 5.310 62.334 1.00 81.86 79 THR B O 1
ATOM 3695 N N . LEU B 1 80 ? 32.336 3.369 63.188 1.00 82.38 80 LEU B N 1
ATOM 3696 C CA . LEU B 1 80 ? 31.432 2.520 62.413 1.00 82.42 80 LEU B CA 1
ATOM 3697 C C . LEU B 1 80 ? 30.036 2.518 63.031 1.00 82.99 80 LEU B C 1
ATOM 3698 O O . LEU B 1 80 ? 29.865 2.154 64.196 1.00 83.20 80 LEU B O 1
ATOM 3703 N N . ASN B 1 81 ? 29.045 2.930 62.243 1.00 84.06 81 ASN B N 1
ATOM 3704 C CA . ASN B 1 81 ? 27.666 3.057 62.716 1.00 84.92 81 ASN B CA 1
ATOM 3705 C C . ASN B 1 81 ? 26.649 2.406 61.775 1.00 85.51 81 ASN B C 1
ATOM 3706 O O . ASN B 1 81 ? 26.996 1.972 60.673 1.00 85.78 81 ASN B O 1
ATOM 3711 N N . VAL B 1 82 ? 25.393 2.343 62.220 1.00 85.79 82 VAL B N 1
ATOM 3712 C CA . VAL B 1 82 ? 24.290 1.825 61.402 1.00 85.14 82 VAL B CA 1
ATOM 3713 C C . VAL B 1 82 ? 23.016 2.667 61.579 1.00 83.62 82 VAL B C 1
ATOM 3714 O O . VAL B 1 82 ? 22.779 3.243 62.645 1.00 82.94 82 VAL B O 1
ATOM 3718 N N . VAL B 1 83 ? 22.224 2.752 60.512 1.00 83.30 83 VAL B N 1
ATOM 3719 C CA . VAL B 1 83 ? 20.923 3.423 60.530 1.00 84.22 83 VAL B CA 1
ATOM 3720 C C . VAL B 1 83 ? 19.885 2.517 59.856 1.00 86.02 83 VAL B C 1
ATOM 3721 O O . VAL B 1 83 ? 20.172 1.893 58.835 1.00 85.28 83 VAL B O 1
ATOM 3725 N N . GLU B 1 84 ? 18.690 2.437 60.442 1.00 88.01 84 GLU B N 1
ATOM 3726 C CA . GLU B 1 84 ? 17.582 1.678 59.854 1.00 89.12 84 GLU B CA 1
ATOM 3727 C C . GLU B 1 84 ? 16.789 2.521 58.855 1.00 89.74 84 GLU B C 1
ATOM 3728 O O . GLU B 1 84 ? 16.593 3.722 59.064 1.00 88.96 84 GLU B O 1
ATOM 3734 N N . LEU B 1 85 ? 16.337 1.885 57.774 1.00 90.66 85 LEU B N 1
ATOM 3735 C CA . LEU B 1 85 ? 15.606 2.579 56.711 1.00 91.71 85 LEU B CA 1
ATOM 3736 C C . LEU B 1 85 ? 14.093 2.572 56.915 1.00 93.11 85 LEU B C 1
ATOM 3737 O O . LEU B 1 85 ? 13.489 1.526 57.170 1.00 93.73 85 LEU B O 1
ATOM 3742 N N . GLU B 1 86 ? 13.498 3.757 56.797 1.00 93.50 86 GLU B N 1
ATOM 3743 C CA . GLU B 1 86 ? 12.055 3.936 56.906 1.00 93.27 86 GLU B CA 1
ATOM 3744 C C . GLU B 1 86 ? 11.626 5.152 56.087 1.00 93.17 86 GLU B C 1
ATOM 3745 O O . GLU B 1 86 ? 12.161 6.246 56.280 1.00 93.03 86 GLU B O 1
ATOM 3751 N N . PRO B 1 87 ? 10.670 4.961 55.158 1.00 93.01 87 PRO B N 1
ATOM 3752 C CA . PRO B 1 87 ? 10.046 6.062 54.410 1.00 92.16 87 PRO B CA 1
ATOM 3753 C C . PRO B 1 87 ? 9.320 7.065 55.326 1.00 91.29 87 PRO B C 1
ATOM 3754 O O . PRO B 1 87 ? 8.932 6.701 56.440 1.00 90.91 87 PRO B O 1
ATOM 3758 N N . PRO B 1 88 ? 9.130 8.320 54.865 1.00 90.47 88 PRO B N 1
ATOM 3759 C CA . PRO B 1 88 ? 9.474 8.837 53.539 1.00 90.33 88 PRO B CA 1
ATOM 3760 C C . PRO B 1 88 ? 10.971 9.058 53.348 1.00 90.34 88 PRO B C 1
ATOM 3761 O O . PRO B 1 88 ? 11.727 9.090 54.322 1.00 91.26 88 PRO B O 1
ATOM 3765 N N . TYR B 1 89 ? 11.379 9.195 52.090 1.00 89.09 89 TYR B N 1
ATOM 3766 C CA . TYR B 1 89 ? 12.747 9.556 51.746 1.00 86.81 89 TYR B CA 1
ATOM 3767 C C . TYR B 1 89 ? 12.764 10.992 51.214 1.00 86.54 89 TYR B C 1
ATOM 3768 O O . TYR B 1 89 ? 11.868 11.379 50.460 1.00 86.94 89 TYR B O 1
ATOM 3777 N N . PRO B 1 90 ? 13.775 11.792 51.609 1.00 85.92 90 PRO B N 1
ATOM 3778 C CA . PRO B 1 90 ? 14.915 11.421 52.454 1.00 85.00 90 PRO B CA 1
ATOM 3779 C C . PRO B 1 90 ? 14.613 11.412 53.953 1.00 84.24 90 PRO B C 1
ATOM 3780 O O . PRO B 1 90 ? 13.867 12.264 54.442 1.00 84.90 90 PRO B O 1
ATOM 3784 N N . VAL B 1 91 ? 15.190 10.444 54.662 1.00 82.94 91 VAL B N 1
ATOM 3785 C CA . VAL B 1 91 ? 15.141 10.417 56.123 1.00 82.45 91 VAL B CA 1
ATOM 3786 C C . VAL B 1 91 ? 16.069 11.523 56.628 1.00 82.20 91 VAL B C 1
ATOM 3787 O O . VAL B 1 91 ? 17.283 11.472 56.413 1.00 82.51 91 VAL B O 1
ATOM 3791 N N . THR B 1 92 ? 15.491 12.523 57.287 1.00 82.06 92 THR B N 1
ATOM 3792 C CA . THR B 1 92 ? 16.220 13.742 57.648 1.00 82.28 92 THR B CA 1
ATOM 3793 C C . THR B 1 92 ? 16.886 13.658 59.026 1.00 82.72 92 THR B C 1
ATOM 3794 O O . THR B 1 92 ? 16.221 13.412 60.035 1.00 83.35 92 THR B O 1
ATOM 3798 N N . ASN B 1 93 ? 18.205 13.862 59.039 1.00 82.16 93 ASN B N 1
ATOM 3799 C CA . ASN B 1 93 ? 19.032 13.876 60.257 1.00 81.53 93 ASN B CA 1
ATOM 3800 C C . ASN B 1 93 ? 18.881 12.662 61.191 1.00 80.85 93 ASN B C 1
ATOM 3801 O O . ASN B 1 93 ? 18.723 12.836 62.403 1.00 79.82 93 ASN B O 1
ATOM 3806 N N . PRO B 1 94 ? 18.943 11.430 60.640 1.00 81.19 94 PRO B N 1
ATOM 3807 C CA . PRO B 1 94 ? 18.771 10.238 61.482 1.00 82.20 94 PRO B CA 1
ATOM 3808 C C . PRO B 1 94 ? 19.809 10.124 62.598 1.00 82.99 94 PRO B C 1
ATOM 3809 O O . PRO B 1 94 ? 20.937 10.600 62.453 1.00 83.58 94 PRO B O 1
ATOM 3813 N N . VAL B 1 95 ? 19.417 9.495 63.702 1.00 83.70 95 VAL B N 1
ATOM 3814 C CA . VAL B 1 95 ? 20.305 9.312 64.848 1.00 84.07 95 VAL B CA 1
ATOM 3815 C C . VAL B 1 95 ? 21.162 8.060 64.648 1.00 83.39 95 VAL B C 1
ATOM 3816 O O . VAL B 1 95 ? 20.654 6.934 64.643 1.00 83.24 95 VAL B O 1
ATOM 3820 N N . LEU B 1 96 ? 22.463 8.277 64.474 1.00 82.22 96 LEU B N 1
ATOM 3821 C CA . LEU B 1 96 ? 23.407 7.198 64.195 1.00 81.67 96 LEU B CA 1
ATOM 3822 C C . LEU B 1 96 ? 23.634 6.300 65.402 1.00 80.88 96 LEU B C 1
ATOM 3823 O O . LEU B 1 96 ? 23.912 6.779 66.503 1.00 80.82 96 LEU B O 1
ATOM 3828 N N . LYS B 1 97 ? 23.508 4.996 65.178 1.00 80.60 97 LYS B N 1
ATOM 3829 C CA . LYS B 1 97 ? 23.702 3.998 66.225 1.00 80.89 97 LYS B CA 1
ATOM 3830 C C . LYS B 1 97 ? 25.024 3.247 66.030 1.00 80.63 97 LYS B C 1
ATOM 3831 O O . LYS B 1 97 ? 25.223 2.601 64.997 1.00 81.21 97 LYS B O 1
ATOM 3837 N N . PRO B 1 98 ? 25.937 3.348 67.018 1.00 79.97 98 PRO B N 1
ATOM 3838 C CA . PRO B 1 98 ? 27.221 2.642 67.009 1.00 79.36 98 PRO B CA 1
ATOM 3839 C C . PRO B 1 98 ? 27.073 1.146 66.747 1.00 78.83 98 PRO B C 1
ATOM 3840 O O . PRO B 1 98 ? 26.295 0.467 67.421 1.00 78.27 98 PRO B O 1
ATOM 3844 N N . TYR B 1 99 ? 27.821 0.656 65.762 1.00 79.22 99 TYR B N 1
ATOM 3845 C CA . TYR B 1 99 ? 27.744 -0.730 65.316 1.00 80.07 99 TYR B CA 1
ATOM 3846 C C . TYR B 1 99 ? 29.129 -1.381 65.392 1.00 80.59 99 TYR B C 1
ATOM 3847 O O . TYR B 1 99 ? 30.128 -0.720 65.109 1.00 80.53 99 TYR B O 1
ATOM 3856 N N . PRO B 1 100 ? 29.203 -2.673 65.788 1.00 81.60 100 PRO B N 1
ATOM 3857 C CA . PRO B 1 100 ? 28.130 -3.570 66.246 1.00 82.61 100 PRO B CA 1
ATOM 3858 C C . PRO B 1 100 ? 27.599 -3.174 67.620 1.00 83.71 100 PRO B C 1
ATOM 3859 O O . PRO B 1 100 ? 26.477 -3.535 67.982 1.00 83.98 100 PRO B O 1
ATOM 3863 N N . SER B 1 101 ? 28.423 -2.444 68.369 1.00 84.91 101 SER B N 1
ATOM 3864 C CA . SER B 1 101 ? 28.047 -1.866 69.654 1.00 85.44 101 SER B CA 1
ATOM 3865 C C . SER B 1 101 ? 28.900 -0.626 69.912 1.00 86.34 101 SER B C 1
ATOM 3866 O O . SER B 1 101 ? 29.796 -0.307 69.126 1.00 86.95 101 SER B O 1
ATOM 3869 N N . PHE B 1 102 ? 28.617 0.068 71.011 1.00 87.06 102 PHE B N 1
ATOM 3870 C CA . PHE B 1 102 ? 29.411 1.222 71.419 1.00 87.32 102 PHE B CA 1
ATOM 3871 C C . PHE B 1 102 ? 30.701 0.790 72.122 1.00 87.88 102 PHE B C 1
ATOM 3872 O O . PHE B 1 102 ? 31.685 1.533 72.139 1.00 87.64 102 PHE B O 1
ATOM 3880 N N . GLU B 1 103 ? 30.696 -0.422 72.676 1.00 88.50 103 GLU B N 1
ATOM 3881 C CA . GLU B 1 103 ? 31.839 -0.938 73.437 1.00 89.11 103 GLU B CA 1
ATOM 3882 C C . GLU B 1 103 ? 33.010 -1.389 72.552 1.00 89.50 103 GLU B C 1
ATOM 3883 O O . GLU B 1 103 ? 34.062 -1.793 73.056 1.00 89.68 103 GLU B O 1
ATOM 3889 N N . LEU B 1 104 ? 32.815 -1.317 71.238 1.00 89.56 104 LEU B N 1
ATOM 3890 C CA . LEU B 1 104 ? 33.899 -1.498 70.278 1.00 89.78 104 LEU B CA 1
ATOM 3891 C C . LEU B 1 104 ? 34.239 -0.167 69.606 1.00 90.03 104 LEU B C 1
ATOM 3892 O O . LEU B 1 104 ? 35.267 -0.041 68.946 1.00 89.83 104 LEU B O 1
ATOM 3897 N N . ASN B 1 105 ? 33.368 0.823 69.788 1.00 90.34 105 ASN B N 1
ATOM 3898 C CA . ASN B 1 105 ? 33.548 2.144 69.189 1.00 90.65 105 ASN B CA 1
ATOM 3899 C C . ASN B 1 105 ? 33.993 3.221 70.176 1.00 91.58 105 ASN B C 1
ATOM 3900 O O . ASN B 1 105 ? 34.253 4.362 69.778 1.00 91.29 105 ASN B O 1
ATOM 3905 N N . GLU B 1 106 ? 34.079 2.858 71.455 1.00 92.61 106 GLU B N 1
ATOM 3906 C CA . GLU B 1 106 ? 34.439 3.804 72.513 1.00 92.22 106 GLU B CA 1
ATOM 3907 C C . GLU B 1 106 ? 35.921 4.164 72.468 1.00 91.56 106 GLU B C 1
ATOM 3908 O O . GLU B 1 106 ? 36.789 3.289 72.547 1.00 90.73 106 GLU B O 1
ATOM 3914 N N . LEU B 1 107 ? 36.195 5.461 72.334 1.00 91.23 107 LEU B N 1
ATOM 3915 C CA . LEU B 1 107 ? 37.565 5.970 72.314 1.00 90.83 107 LEU B CA 1
ATOM 3916 C C . LEU B 1 107 ? 38.178 5.907 73.712 1.00 90.18 107 LEU B C 1
ATOM 3917 O O . LEU B 1 107 ? 37.574 6.358 74.690 1.00 90.53 107 LEU B O 1
ATOM 3922 N N . ARG B 1 108 ? 39.370 5.325 73.799 1.00 88.57 108 ARG B N 1
ATOM 3923 C CA . ARG B 1 108 ? 40.075 5.206 75.069 1.00 87.32 108 ARG B CA 1
ATOM 3924 C C . ARG B 1 108 ? 40.782 6.514 75.408 1.00 87.06 108 ARG B C 1
ATOM 3925 O O . ARG B 1 108 ? 41.375 7.151 74.535 1.00 87.33 108 ARG B O 1
ATOM 3933 N N . ALA B 1 109 ? 40.702 6.914 76.675 1.00 86.64 109 ALA B N 1
ATOM 3934 C CA . ALA B 1 109 ? 41.374 8.122 77.155 1.00 85.93 109 ALA B CA 1
ATOM 3935 C C . ALA B 1 109 ? 42.885 7.910 77.262 1.00 84.95 109 ALA B C 1
ATOM 3936 O O . ALA B 1 109 ? 43.667 8.852 77.110 1.00 83.87 109 ALA B O 1
ATOM 3938 N N . ASP B 1 110 ? 43.279 6.665 77.522 1.00 84.00 110 ASP B N 1
ATOM 3939 C CA . ASP B 1 110 ? 44.686 6.276 77.618 1.00 83.84 110 ASP B CA 1
ATOM 3940 C C . ASP B 1 110 ? 45.334 6.081 76.243 1.00 83.81 110 ASP B C 1
ATOM 3941 O O . ASP B 1 110 ? 46.561 6.130 76.117 1.00 83.86 110 ASP B O 1
ATOM 3946 N N . LEU B 1 111 ? 44.497 5.848 75.229 1.00 83.11 111 LEU B N 1
ATOM 3947 C CA . LEU B 1 111 ? 44.912 5.730 73.819 1.00 81.66 111 LEU B CA 1
ATOM 3948 C C . LEU B 1 111 ? 45.874 4.565 73.527 1.00 81.44 111 LEU B C 1
ATOM 3949 O O . LEU B 1 111 ? 46.669 4.627 72.586 1.00 81.27 111 LEU B O 1
ATOM 3954 N N . GLN B 1 112 ? 45.790 3.508 74.330 1.00 81.64 112 GLN B N 1
ATOM 3955 C CA . GLN B 1 112 ? 46.586 2.300 74.110 1.00 82.25 112 GLN B CA 1
ATOM 3956 C C . GLN B 1 112 ? 45.951 1.433 73.017 1.00 82.75 112 GLN B C 1
ATOM 3957 O O . GLN B 1 112 ? 44.805 1.678 72.631 1.00 82.31 112 GLN B O 1
ATOM 3963 N N . PRO B 1 113 ? 46.695 0.431 72.499 1.00 83.91 113 PRO B N 1
ATOM 3964 C CA . PRO B 1 113 ? 46.108 -0.470 71.503 1.00 85.02 113 PRO B CA 1
ATOM 3965 C C . PRO B 1 113 ? 44.941 -1.280 72.063 1.00 86.13 113 PRO B C 1
ATOM 3966 O O . PRO B 1 113 ? 45.106 -2.025 73.032 1.00 86.65 113 PRO B O 1
ATOM 3970 N N . ASP B 1 114 ? 43.770 -1.112 71.456 1.00 86.96 114 ASP B N 1
ATOM 3971 C CA . ASP B 1 114 ? 42.568 -1.839 71.855 1.00 87.54 114 ASP B CA 1
ATOM 3972 C C . ASP B 1 114 ? 42.179 -2.872 70.796 1.00 86.89 114 ASP B C 1
ATOM 3973 O O . ASP B 1 114 ? 41.352 -2.608 69.915 1.00 85.97 114 ASP B O 1
ATOM 3978 N N . ALA B 1 115 ? 42.790 -4.052 70.904 1.00 86.08 115 ALA B N 1
ATOM 3979 C CA . ALA B 1 115 ? 42.622 -5.150 69.942 1.00 85.42 115 ALA B CA 1
ATOM 3980 C C . ALA B 1 115 ? 41.167 -5.595 69.750 1.00 85.14 115 ALA B C 1
ATOM 3981 O O . ALA B 1 115 ? 40.871 -6.425 68.884 1.00 84.64 115 ALA B O 1
ATOM 3983 N N . ASN B 1 116 ? 40.269 -5.042 70.562 1.00 85.15 116 ASN B N 1
ATOM 3984 C CA . ASN B 1 116 ? 38.838 -5.288 70.428 1.00 85.58 116 ASN B CA 1
ATOM 3985 C C . ASN B 1 116 ? 38.016 -4.007 70.299 1.00 85.82 116 ASN B C 1
ATOM 3986 O O . ASN B 1 116 ? 36.822 -3.992 70.608 1.00 86.28 116 ASN B O 1
ATOM 3991 N N . ARG B 1 117 ? 38.660 -2.936 69.841 1.00 85.86 117 ARG B N 1
ATOM 3992 C CA . ARG B 1 117 ? 37.963 -1.679 69.568 1.00 85.90 117 ARG B CA 1
ATOM 3993 C C . ARG B 1 117 ? 38.325 -1.066 68.215 1.00 85.47 117 ARG B C 1
ATOM 3994 O O . ARG B 1 117 ? 39.295 -1.472 67.566 1.00 85.53 117 ARG B O 1
ATOM 4002 N N . LEU B 1 118 ? 37.528 -0.083 67.807 1.00 84.62 118 LEU B N 1
ATOM 4003 C CA . LEU B 1 118 ? 37.641 0.529 66.493 1.00 83.60 118 LEU B CA 1
ATOM 4004 C C . LEU B 1 118 ? 37.972 2.011 66.624 1.00 82.45 118 LEU B C 1
ATOM 4005 O O . LEU B 1 118 ? 37.177 2.793 67.156 1.00 81.55 118 LEU B O 1
ATOM 4010 N N . VAL B 1 119 ? 39.157 2.381 66.145 1.00 81.22 119 VAL B N 1
ATOM 4011 C CA . VAL B 1 119 ? 39.609 3.768 66.168 1.00 79.53 119 VAL B CA 1
ATOM 4012 C C . VAL B 1 119 ? 38.995 4.512 64.984 1.00 78.58 119 VAL B C 1
ATOM 4013 O O . VAL B 1 119 ? 38.069 5.305 65.156 1.00 78.50 119 VAL B O 1
ATOM 4017 N N . THR B 1 120 ? 39.499 4.231 63.785 1.00 77.00 120 THR B N 1
ATOM 4018 C CA . THR B 1 120 ? 39.016 4.879 62.570 1.00 75.13 120 THR B CA 1
ATOM 4019 C C . THR B 1 120 ? 38.735 3.857 61.464 1.00 73.59 120 THR B C 1
ATOM 4020 O O . THR B 1 120 ? 39.605 3.063 61.092 1.00 72.63 120 THR B O 1
ATOM 4024 N N . VAL B 1 121 ? 37.497 3.880 60.973 1.00 72.32 121 VAL B N 1
ATOM 4025 C CA . VAL B 1 121 ? 37.059 3.043 59.859 1.00 71.14 121 VAL B CA 1
ATOM 4026 C C . VAL B 1 121 ? 36.535 3.956 58.753 1.00 70.15 121 VAL B C 1
ATOM 4027 O O . VAL B 1 121 ? 35.763 4.880 59.023 1.00 68.98 121 VAL B O 1
ATOM 4031 N N . TYR B 1 122 ? 36.949 3.687 57.515 1.00 69.31 122 TYR B N 1
ATOM 4032 C CA . TYR B 1 122 ? 36.631 4.565 56.380 1.00 68.37 122 TYR B CA 1
ATOM 4033 C C . TYR B 1 122 ? 35.457 4.127 55.493 1.00 67.57 122 TYR B C 1
ATOM 4034 O O . TYR B 1 122 ? 34.335 4.605 55.669 1.00 67.97 122 TYR B O 1
ATOM 4043 N N . ARG B 1 123 ? 35.716 3.237 54.537 1.00 66.00 123 ARG B N 1
ATOM 4044 C CA . ARG B 1 123 ? 34.685 2.789 53.600 1.00 64.39 123 ARG B CA 1
ATOM 4045 C C . ARG B 1 123 ? 34.522 1.272 53.648 1.00 64.48 123 ARG B C 1
ATOM 4046 O O . ARG B 1 123 ? 35.363 0.546 53.119 1.00 64.49 123 ARG B O 1
ATOM 4054 N N . PRO B 1 124 ? 33.445 0.786 54.294 1.00 64.05 124 PRO B N 1
ATOM 4055 C CA . PRO B 1 124 ? 33.226 -0.655 54.317 1.00 63.75 124 PRO B CA 1
ATOM 4056 C C . PRO B 1 124 ? 32.467 -1.144 53.087 1.00 63.64 124 PRO B C 1
ATOM 4057 O O . PRO B 1 124 ? 31.765 -0.366 52.441 1.00 63.88 124 PRO B O 1
ATOM 4061 N N . ARG B 1 125 ? 32.621 -2.425 52.767 1.00 63.18 125 ARG B N 1
ATOM 4062 C CA . ARG B 1 125 ? 31.905 -3.031 51.649 1.00 63.28 125 ARG B CA 1
ATOM 4063 C C . ARG B 1 125 ? 31.084 -4.229 52.118 1.00 64.00 125 ARG B C 1
ATOM 4064 O O . ARG B 1 125 ? 31.471 -4.923 53.063 1.00 63.96 125 ARG B O 1
ATOM 4072 N N . VAL B 1 126 ? 29.951 -4.455 51.453 1.00 64.71 126 VAL B N 1
ATOM 4073 C CA . VAL B 1 126 ? 29.059 -5.579 51.753 1.00 65.31 126 VAL B CA 1
ATOM 4074 C C . VAL B 1 126 ? 29.195 -6.667 50.686 1.00 65.93 126 VAL B C 1
ATOM 4075 O O . VAL B 1 126 ? 28.931 -6.422 49.507 1.00 66.57 126 VAL B O 1
ATOM 4079 N N . ASP B 1 127 ? 29.610 -7.862 51.104 1.00 66.24 127 ASP B N 1
ATOM 4080 C CA . ASP B 1 127 ? 29.748 -8.991 50.184 1.00 67.33 127 ASP B CA 1
ATOM 4081 C C . ASP B 1 127 ? 28.445 -9.795 50.073 1.00 67.96 127 ASP B C 1
ATOM 4082 O O . ASP B 1 127 ? 27.410 -9.387 50.608 1.00 67.86 127 ASP B O 1
ATOM 4087 N N . ARG B 1 128 ? 28.505 -10.930 49.380 1.00 68.90 128 ARG B N 1
ATOM 4088 C CA . ARG B 1 128 ? 27.328 -11.778 49.163 1.00 70.09 128 ARG B CA 1
ATOM 4089 C C . ARG B 1 128 ? 26.954 -12.645 50.370 1.00 71.14 128 ARG B C 1
ATOM 4090 O O . ARG B 1 128 ? 25.784 -12.986 50.550 1.00 71.01 128 ARG B O 1
ATOM 4098 N N . CYS B 1 129 ? 27.946 -12.993 51.189 1.00 72.21 129 CYS B N 1
ATOM 4099 C CA . CYS B 1 129 ? 27.744 -13.922 52.302 1.00 73.11 129 CYS B CA 1
ATOM 4100 C C . CYS B 1 129 ? 27.310 -13.251 53.605 1.00 72.94 129 CYS B C 1
ATOM 4101 O O . CYS B 1 129 ? 27.723 -13.671 54.690 1.00 72.77 129 CYS B O 1
ATOM 4104 N N . ASP B 1 130 ? 26.483 -12.212 53.490 1.00 72.70 130 ASP B N 1
ATOM 4105 C CA . ASP B 1 130 ? 25.915 -11.514 54.650 1.00 73.30 130 ASP B CA 1
ATOM 4106 C C . ASP B 1 130 ? 26.987 -11.079 55.661 1.00 73.56 130 ASP B C 1
ATOM 4107 O O . ASP B 1 130 ? 26.795 -11.182 56.877 1.00 73.67 130 ASP B O 1
ATOM 4112 N N . ARG B 1 131 ? 28.116 -10.604 55.137 1.00 73.84 131 ARG B N 1
ATOM 4113 C CA . ARG B 1 131 ? 29.227 -10.121 55.955 1.00 73.32 131 ARG B CA 1
ATOM 4114 C C . ARG B 1 131 ? 29.565 -8.671 55.627 1.00 73.44 131 ARG B C 1
ATOM 4115 O O . ARG B 1 131 ? 29.372 -8.217 54.497 1.00 73.69 131 ARG B O 1
ATOM 4123 N N . LEU B 1 132 ? 30.057 -7.948 56.627 1.00 73.70 132 LEU B N 1
ATOM 4124 C CA . LEU B 1 132 ? 30.596 -6.610 56.419 1.00 73.92 132 LEU B CA 1
ATOM 4125 C C . LEU B 1 132 ? 32.114 -6.664 56.528 1.00 74.61 132 LEU B C 1
ATOM 4126 O O . LEU B 1 132 ? 32.657 -7.377 57.374 1.00 75.82 132 LEU B O 1
ATOM 4131 N N . TRP B 1 133 ? 32.792 -5.920 55.662 1.00 74.57 133 TRP B N 1
ATOM 4132 C CA . TRP B 1 133 ? 34.248 -5.863 55.680 1.00 74.09 133 TRP B CA 1
ATOM 4133 C C . TRP B 1 133 ? 34.715 -4.423 55.741 1.00 74.56 133 TRP B C 1
ATOM 4134 O O . TRP B 1 133 ? 34.171 -3.558 55.055 1.00 74.14 133 TRP B O 1
ATOM 4145 N N . PHE B 1 134 ? 35.729 -4.178 56.566 1.00 75.89 134 PHE B N 1
ATOM 4146 C CA . PHE B 1 134 ? 36.282 -2.840 56.748 1.00 77.49 134 PHE B CA 1
ATOM 4147 C C . PHE B 1 134 ? 37.680 -2.892 57.352 1.00 77.97 134 PHE B C 1
ATOM 4148 O O . PHE B 1 134 ? 38.125 -3.940 57.832 1.00 77.26 134 PHE B O 1
ATOM 4156 N N . VAL B 1 135 ? 38.367 -1.753 57.315 1.00 78.50 135 VAL B N 1
ATOM 4157 C CA . VAL B 1 135 ? 39.694 -1.626 57.908 1.00 78.51 135 VAL B CA 1
ATOM 4158 C C . VAL B 1 135 ? 39.666 -0.727 59.138 1.00 78.92 135 VAL B C 1
ATOM 4159 O O . VAL B 1 135 ? 39.007 0.317 59.145 1.00 79.03 135 VAL B O 1
ATOM 4163 N N . ASP B 1 136 ? 40.365 -1.159 60.180 1.00 79.20 136 ASP B N 1
ATOM 4164 C CA . ASP B 1 136 ? 40.652 -0.303 61.316 1.00 80.19 136 ASP B CA 1
ATOM 4165 C C . ASP B 1 136 ? 42.022 0.300 61.049 1.00 80.80 136 ASP B C 1
ATOM 4166 O O . ASP B 1 136 ? 43.042 -0.385 61.167 1.00 80.50 136 ASP B O 1
ATOM 4171 N N . THR B 1 137 ? 42.035 1.574 60.659 1.00 81.28 137 THR B N 1
ATOM 4172 C CA . THR B 1 137 ? 43.282 2.286 60.377 1.00 82.18 137 THR B CA 1
ATOM 4173 C C . THR B 1 137 ? 44.149 2.345 61.632 1.00 82.75 137 THR B C 1
ATOM 4174 O O . THR B 1 137 ? 45.376 2.230 61.558 1.00 82.99 137 THR B O 1
ATOM 4178 N N . GLY B 1 138 ? 43.491 2.514 62.779 1.00 83.03 138 GLY B N 1
ATOM 4179 C CA . GLY B 1 138 ? 44.161 2.627 64.069 1.00 83.73 138 GLY B CA 1
ATOM 4180 C C . GLY B 1 138 ? 44.893 3.945 64.219 1.00 84.28 138 GLY B C 1
ATOM 4181 O O . GLY B 1 138 ? 45.742 4.097 65.099 1.00 84.57 138 GLY B O 1
ATOM 4182 N N . MET B 1 139 ? 44.552 4.900 63.359 1.00 84.57 139 MET B N 1
ATOM 4183 C CA . MET B 1 139 ? 45.245 6.177 63.297 1.00 84.97 139 MET B CA 1
ATOM 4184 C C . MET B 1 139 ? 44.259 7.334 63.174 1.00 84.78 139 MET B C 1
ATOM 4185 O O . MET B 1 139 ? 43.324 7.286 62.369 1.00 84.64 139 MET B O 1
ATOM 4190 N N . MET B 1 140 ? 44.480 8.368 63.982 1.00 84.94 140 MET B N 1
ATOM 4191 C CA . MET B 1 140 ? 43.678 9.588 63.939 1.00 85.47 140 MET B CA 1
ATOM 4192 C C . MET B 1 140 ? 44.475 10.715 63.284 1.00 85.40 140 MET B C 1
ATOM 4193 O O . MET B 1 140 ? 45.630 10.960 63.642 1.00 85.06 140 MET B O 1
ATOM 4198 N N . GLU B 1 141 ? 43.845 11.398 62.331 1.00 85.93 141 GLU B N 1
ATOM 4199 C CA . GLU B 1 141 ? 44.532 12.372 61.480 1.00 86.30 141 GLU B CA 1
ATOM 4200 C C . GLU B 1 141 ? 44.164 13.822 61.808 1.00 86.15 141 GLU B C 1
ATOM 4201 O O . GLU B 1 141 ? 43.880 14.616 60.905 1.00 86.06 141 GLU B O 1
ATOM 4207 N N . ILE B 1 142 ? 44.181 14.161 63.097 1.00 86.12 142 ILE B N 1
ATOM 4208 C CA . ILE B 1 142 ? 43.859 15.519 63.559 1.00 86.46 142 ILE B CA 1
ATOM 4209 C C . ILE B 1 142 ? 44.855 16.544 63.000 1.00 86.54 142 ILE B C 1
ATOM 4210 O O . ILE B 1 142 ? 46.066 16.327 63.071 1.00 86.52 142 ILE B O 1
ATOM 4215 N N . PRO B 1 143 ? 44.345 17.652 62.418 1.00 86.51 143 PRO B N 1
ATOM 4216 C CA . PRO B 1 143 ? 45.227 18.732 61.967 1.00 87.14 143 PRO B CA 1
ATOM 4217 C C . PRO B 1 143 ? 46.077 19.277 63.115 1.00 87.03 143 PRO B C 1
ATOM 4218 O O . PRO B 1 143 ? 45.541 19.699 64.144 1.00 86.35 143 PRO B O 1
ATOM 4222 N N . GLY B 1 144 ? 47.395 19.242 62.934 1.00 87.51 144 GLY B N 1
ATOM 4223 C CA . GLY B 1 144 ? 48.335 19.644 63.975 1.00 88.03 144 GLY B CA 1
ATOM 4224 C C . GLY B 1 144 ? 48.854 18.466 64.780 1.00 88.25 144 GLY B C 1
ATOM 4225 O O . GLY B 1 144 ? 50.046 18.396 65.084 1.00 88.48 144 GLY B O 1
ATOM 4226 N N . ASN B 1 145 ? 47.959 17.540 65.119 1.00 89.31 145 ASN B N 1
ATOM 4227 C CA . ASN B 1 145 ? 48.309 16.382 65.942 1.00 91.13 145 ASN B CA 1
ATOM 4228 C C . ASN B 1 145 ? 47.902 15.042 65.323 1.00 89.13 145 ASN B C 1
ATOM 4229 O O . ASN B 1 145 ? 46.725 14.682 65.313 1.00 89.50 145 ASN B O 1
ATOM 4234 N N . PHE B 1 146 ? 48.889 14.301 64.826 1.00 86.09 146 PHE B N 1
ATOM 4235 C CA . PHE B 1 146 ? 48.662 12.955 64.303 1.00 83.52 146 PHE B CA 1
ATOM 4236 C C . PHE B 1 146 ? 48.910 11.923 65.398 1.00 82.27 146 PHE B C 1
ATOM 4237 O O . PHE B 1 146 ? 49.929 11.978 66.089 1.00 82.63 146 PHE B O 1
ATOM 4245 N N . THR B 1 147 ? 47.975 10.989 65.559 1.00 80.80 147 THR B N 1
ATOM 4246 C CA . THR B 1 147 ? 48.061 9.998 66.631 1.00 80.50 147 THR B CA 1
ATOM 4247 C C . THR B 1 147 ? 47.798 8.578 66.129 1.00 79.37 147 THR B C 1
ATOM 4248 O O . THR B 1 147 ? 46.677 8.242 65.737 1.00 79.60 147 THR B O 1
ATOM 4252 N N . VAL B 1 148 ? 48.842 7.753 66.147 1.00 78.06 148 VAL B N 1
ATOM 4253 C CA . VAL B 1 148 ? 48.723 6.345 65.776 1.00 77.31 148 VAL B CA 1
ATOM 4254 C C . VAL B 1 148 ? 48.358 5.533 67.019 1.00 77.14 148 VAL B C 1
ATOM 4255 O O . VAL B 1 148 ? 49.235 5.088 67.766 1.00 77.55 148 VAL B O 1
ATOM 4259 N N . VAL B 1 149 ? 47.056 5.360 67.238 1.00 76.64 149 VAL B N 1
ATOM 4260 C CA . VAL B 1 149 ? 46.541 4.616 68.390 1.00 76.59 149 VAL B CA 1
ATOM 4261 C C . VAL B 1 149 ? 46.971 3.147 68.339 1.00 77.22 149 VAL B C 1
ATOM 4262 O O . VAL B 1 149 ? 47.500 2.617 69.317 1.00 77.62 149 VAL B O 1
ATOM 4266 N N . GLN B 1 150 ? 46.750 2.504 67.194 1.00 78.26 150 GLN B N 1
ATOM 4267 C CA . GLN B 1 150 ? 47.151 1.111 66.991 1.00 79.61 150 GLN B CA 1
ATOM 4268 C C . GLN B 1 150 ? 47.448 0.809 65.520 1.00 79.92 150 GLN B C 1
ATOM 4269 O O . GLN B 1 150 ? 47.235 1.653 64.647 1.00 80.23 150 GLN B O 1
ATOM 4275 N N . ARG B 1 151 ? 47.947 -0.397 65.259 1.00 80.01 151 ARG B N 1
ATOM 4276 C CA . ARG B 1 151 ? 48.280 -0.829 63.903 1.00 80.33 151 ARG B CA 1
ATOM 4277 C C . ARG B 1 151 ? 47.026 -1.081 63.051 1.00 81.08 151 ARG B C 1
ATOM 4278 O O . ARG B 1 151 ? 45.939 -1.289 63.599 1.00 80.56 151 ARG B O 1
ATOM 4286 N N . PRO B 1 152 ? 47.172 -1.052 61.707 1.00 81.91 152 PRO B N 1
ATOM 4287 C CA . PRO B 1 152 ? 46.034 -1.296 60.821 1.00 81.96 152 PRO B CA 1
ATOM 4288 C C . PRO B 1 152 ? 45.522 -2.727 60.931 1.00 82.35 152 PRO B C 1
ATOM 4289 O O . PRO B 1 152 ? 46.316 -3.667 61.030 1.00 82.32 152 PRO B O 1
ATOM 4293 N N . SER B 1 153 ? 44.202 -2.881 60.916 1.00 83.04 153 SER B N 1
ATOM 4294 C CA . SER B 1 153 ? 43.583 -4.188 61.085 1.00 83.29 153 SER B CA 1
ATOM 4295 C C . SER B 1 153 ? 42.287 -4.295 60.291 1.00 83.63 153 SER B C 1
ATOM 4296 O O . SER B 1 153 ? 41.521 -3.334 60.212 1.00 81.79 153 SER B O 1
ATOM 4299 N N . ILE B 1 154 ? 42.049 -5.464 59.700 1.00 85.20 154 ILE B N 1
ATOM 4300 C CA . ILE B 1 154 ? 40.831 -5.686 58.917 1.00 86.62 154 ILE B CA 1
ATOM 4301 C C . ILE B 1 154 ? 39.864 -6.637 59.624 1.00 87.66 154 ILE B C 1
ATOM 4302 O O . ILE B 1 154 ? 40.283 -7.577 60.305 1.00 87.63 154 ILE B O 1
ATOM 4307 N N . TRP B 1 155 ? 38.571 -6.379 59.451 1.00 88.89 155 TRP B N 1
ATOM 4308 C CA . TRP B 1 155 ? 37.526 -7.148 60.115 1.00 89.60 155 TRP B CA 1
ATOM 4309 C C . TRP B 1 155 ? 36.618 -7.884 59.133 1.00 89.13 155 TRP B C 1
ATOM 4310 O O . TRP B 1 155 ? 36.585 -7.572 57.939 1.00 89.80 155 TRP B O 1
ATOM 4321 N N . SER B 1 156 ? 35.884 -8.861 59.660 1.00 87.91 156 SER B N 1
ATOM 4322 C CA . SER B 1 156 ? 34.746 -9.465 58.972 1.00 86.20 156 SER B CA 1
ATOM 4323 C C . SER B 1 156 ? 33.600 -9.588 59.970 1.00 86.02 156 SER B C 1
ATOM 4324 O O . SER B 1 156 ? 33.784 -10.118 61.067 1.00 86.67 156 SER B O 1
ATOM 4327 N N . ILE B 1 157 ? 32.428 -9.079 59.596 1.00 85.89 157 ILE B N 1
ATOM 4328 C CA . ILE B 1 157 ? 31.275 -9.010 60.500 1.00 85.33 157 ILE B CA 1
ATOM 4329 C C . ILE B 1 157 ? 30.101 -9.843 59.988 1.00 87.12 157 ILE B C 1
ATOM 4330 O O . ILE B 1 157 ? 29.632 -9.638 58.870 1.00 88.43 157 ILE B O 1
ATOM 4335 N N . ASP B 1 158 ? 29.628 -10.776 60.814 1.00 88.05 158 ASP B N 1
ATOM 4336 C CA . ASP B 1 158 ? 28.403 -11.522 60.526 1.00 88.72 158 ASP B CA 1
ATOM 4337 C C . ASP B 1 158 ? 27.203 -10.589 60.676 1.00 87.90 158 ASP B C 1
ATOM 4338 O O . ASP B 1 158 ? 26.858 -10.188 61.787 1.00 87.31 158 ASP B O 1
ATOM 4343 N N . LEU B 1 159 ? 26.577 -10.245 59.554 1.00 87.68 159 LEU B N 1
ATOM 4344 C CA . LEU B 1 159 ? 25.472 -9.281 59.543 1.00 87.87 159 LEU B CA 1
ATOM 4345 C C . LEU B 1 159 ? 24.140 -9.883 59.996 1.00 87.14 159 LEU B C 1
ATOM 4346 O O . LEU B 1 159 ? 23.168 -9.157 60.226 1.00 86.65 159 LEU B O 1
ATOM 4351 N N . LYS B 1 160 ? 24.109 -11.208 60.124 1.00 86.46 160 LYS B N 1
ATOM 4352 C CA . LYS B 1 160 ? 22.951 -11.919 60.659 1.00 85.78 160 LYS B CA 1
ATOM 4353 C C . LYS B 1 160 ? 22.864 -11.735 62.175 1.00 85.08 160 LYS B C 1
ATOM 4354 O O . LYS B 1 160 ? 21.853 -11.254 62.692 1.00 84.97 160 LYS B O 1
ATOM 4360 N N . THR B 1 161 ? 23.937 -12.106 62.873 1.00 84.02 161 THR B N 1
ATOM 4361 C CA . THR B 1 161 ? 23.985 -12.057 64.337 1.00 83.10 161 THR B CA 1
ATOM 4362 C C . THR B 1 161 ? 24.554 -10.743 64.881 1.00 82.36 161 THR B C 1
ATOM 4363 O O . THR B 1 161 ? 24.439 -10.463 66.077 1.00 82.75 161 THR B O 1
ATOM 4367 N N . ASN B 1 162 ? 25.160 -9.948 63.997 1.00 81.39 162 ASN B N 1
ATOM 4368 C CA . ASN B 1 162 ? 25.862 -8.705 64.363 1.00 80.47 162 ASN B CA 1
ATOM 4369 C C . ASN B 1 162 ? 27.143 -8.947 65.169 1.00 80.38 162 ASN B C 1
ATOM 4370 O O . ASN B 1 162 ? 27.598 -8.073 65.912 1.00 80.07 162 ASN B O 1
ATOM 4375 N N . GLN B 1 163 ? 27.725 -10.134 65.003 1.00 80.27 163 GLN B N 1
ATOM 4376 C CA . GLN B 1 163 ? 28.922 -10.525 65.747 1.00 80.20 163 GLN B CA 1
ATOM 4377 C C . GLN B 1 163 ? 30.156 -10.582 64.850 1.00 79.63 163 GLN B C 1
ATOM 4378 O O . GLN B 1 163 ? 30.101 -11.151 63.757 1.00 80.05 163 GLN B O 1
ATOM 4384 N N . PRO B 1 164 ? 31.272 -9.980 65.307 1.00 79.06 164 PRO B N 1
ATOM 4385 C CA . PRO B 1 164 ? 32.559 -10.061 64.614 1.00 78.54 164 PRO B CA 1
ATOM 4386 C C . PRO B 1 164 ? 33.005 -11.505 64.394 1.00 78.06 164 PRO B C 1
ATOM 4387 O O . PRO B 1 164 ? 32.880 -12.337 65.295 1.00 79.07 164 PRO B O 1
ATOM 4391 N N . LEU B 1 165 ? 33.510 -11.791 63.197 1.00 77.16 165 LEU B N 1
ATOM 4392 C CA . LEU B 1 165 ? 33.931 -13.143 62.830 1.00 77.17 165 LEU B CA 1
ATOM 4393 C C . LEU B 1 165 ? 35.444 -13.304 62.908 1.00 77.22 165 LEU B C 1
ATOM 4394 O O . LEU B 1 165 ? 35.941 -14.293 63.451 1.00 77.32 165 LEU B O 1
ATOM 4399 N N . SER B 1 166 ? 36.167 -12.330 62.354 1.00 77.72 166 SER B N 1
ATOM 4400 C CA . SER B 1 166 ? 37.631 -12.346 62.327 1.00 77.27 166 SER B CA 1
ATOM 4401 C C . SER B 1 166 ? 38.223 -10.938 62.312 1.00 76.61 166 SER B C 1
ATOM 4402 O O . SER B 1 166 ? 37.618 -10.001 61.782 1.00 76.18 166 SER B O 1
ATOM 4405 N N . ARG B 1 167 ? 39.404 -10.806 62.913 1.00 76.54 167 ARG B N 1
ATOM 4406 C CA . ARG B 1 167 ? 40.218 -9.599 62.813 1.00 76.67 167 ARG B CA 1
ATOM 4407 C C . ARG B 1 167 ? 41.642 -10.002 62.430 1.00 76.47 167 ARG B C 1
ATOM 4408 O O . ARG B 1 167 ? 42.156 -11.016 62.911 1.00 75.38 167 ARG B O 1
ATOM 4416 N N . TYR B 1 168 ? 42.264 -9.218 61.551 1.00 76.97 168 TYR B N 1
ATOM 4417 C CA . TYR B 1 168 ? 43.643 -9.460 61.128 1.00 77.14 168 TYR B CA 1
ATOM 4418 C C . TYR B 1 168 ? 44.447 -8.168 61.134 1.00 77.81 168 TYR B C 1
ATOM 4419 O O . TYR B 1 168 ? 44.158 -7.249 60.365 1.00 78.64 168 TYR B O 1
ATOM 4428 N N . GLU B 1 169 ? 45.454 -8.105 62.001 1.00 77.77 169 GLU B N 1
ATOM 4429 C CA . GLU B 1 169 ? 46.349 -6.957 62.049 1.00 77.11 169 GLU B CA 1
ATOM 4430 C C . GLU B 1 169 ? 47.385 -7.092 60.943 1.00 76.75 169 GLU B C 1
ATOM 4431 O O . GLU B 1 169 ? 48.036 -8.132 60.814 1.00 76.68 169 GLU B O 1
ATOM 4437 N N . ILE B 1 170 ? 47.519 -6.041 60.141 1.00 76.42 170 ILE B N 1
ATOM 4438 C CA . ILE B 1 170 ? 48.441 -6.044 59.010 1.00 75.78 170 ILE B CA 1
ATOM 4439 C C . ILE B 1 170 ? 49.855 -5.700 59.488 1.00 75.36 170 ILE B C 1
ATOM 4440 O O . ILE B 1 170 ? 50.060 -4.660 60.119 1.00 74.83 170 ILE B O 1
ATOM 4445 N N . PRO B 1 171 ? 50.830 -6.587 59.200 1.00 75.10 171 PRO B N 1
ATOM 4446 C CA . PRO B 1 171 ? 52.233 -6.411 59.590 1.00 75.61 171 PRO B CA 1
ATOM 4447 C C . PRO B 1 171 ? 52.860 -5.115 59.075 1.00 76.11 171 PRO B C 1
ATOM 4448 O O . PRO B 1 171 ? 52.426 -4.574 58.054 1.00 76.66 171 PRO B O 1
ATOM 4452 N N . GLN B 1 172 ? 53.878 -4.639 59.790 1.00 76.05 172 GLN B N 1
ATOM 4453 C CA . GLN B 1 172 ? 54.622 -3.434 59.422 1.00 75.80 172 GLN B CA 1
ATOM 4454 C C . GLN B 1 172 ? 55.310 -3.570 58.061 1.00 75.40 172 GLN B C 1
ATOM 4455 O O . GLN B 1 172 ? 55.562 -2.570 57.383 1.00 75.43 172 GLN B O 1
ATOM 4461 N N . LYS B 1 173 ? 55.600 -4.810 57.668 1.00 74.94 173 LYS B N 1
ATOM 4462 C CA . LYS B 1 173 ? 56.231 -5.106 56.379 1.00 74.96 173 LYS B CA 1
ATOM 4463 C C . LYS B 1 173 ? 55.387 -4.640 55.185 1.00 75.29 173 LYS B C 1
ATOM 4464 O O . LYS B 1 173 ? 55.897 -4.505 54.071 1.00 76.44 173 LYS B O 1
ATOM 4470 N N . ASP B 1 174 ? 54.101 -4.390 55.433 1.00 74.22 174 ASP B N 1
ATOM 4471 C CA . ASP B 1 174 ? 53.163 -4.002 54.384 1.00 72.92 174 ASP B CA 1
ATOM 4472 C C . ASP B 1 174 ? 52.797 -2.522 54.436 1.00 71.95 174 ASP B C 1
ATOM 4473 O O . ASP B 1 174 ? 52.972 -1.801 53.454 1.00 71.32 174 ASP B O 1
ATOM 4478 N N . VAL B 1 175 ? 52.276 -2.080 55.578 1.00 71.42 175 VAL B N 1
ATOM 4479 C CA . VAL B 1 175 ? 51.934 -0.674 55.787 1.00 71.51 175 VAL B CA 1
ATOM 4480 C C . VAL B 1 175 ? 52.536 -0.199 57.105 1.00 71.24 175 VAL B C 1
ATOM 4481 O O . VAL B 1 175 ? 52.528 -0.927 58.099 1.00 71.80 175 VAL B O 1
ATOM 4485 N N . GLU B 1 176 ? 53.061 1.022 57.101 1.00 70.29 176 GLU B N 1
ATOM 4486 C CA . GLU B 1 176 ? 53.668 1.602 58.290 1.00 70.03 176 GLU B CA 1
ATOM 4487 C C . GLU B 1 176 ? 52.619 1.968 59.341 1.00 68.91 176 GLU B C 1
ATOM 4488 O O . GLU B 1 176 ? 52.659 1.462 60.462 1.00 68.35 176 GLU B O 1
ATOM 4494 N N . THR B 1 177 ? 51.674 2.828 58.968 1.00 68.05 177 THR B N 1
ATOM 4495 C CA . THR B 1 177 ? 50.705 3.365 59.923 1.00 67.81 177 THR B CA 1
ATOM 4496 C C . THR B 1 177 ? 49.262 2.942 59.654 1.00 67.67 177 THR B C 1
ATOM 4497 O O . THR B 1 177 ? 48.567 2.482 60.560 1.00 68.60 177 THR B O 1
ATOM 4501 N N . GLY B 1 178 ? 48.820 3.102 58.409 1.00 66.47 178 GLY B N 1
ATOM 4502 C CA . GLY B 1 178 ? 47.412 2.934 58.054 1.00 65.53 178 GLY B CA 1
ATOM 4503 C C . GLY B 1 178 ? 46.795 4.285 57.747 1.00 64.82 178 GLY B C 1
ATOM 4504 O O . GLY B 1 178 ? 45.573 4.448 57.773 1.00 64.54 178 GLY B O 1
ATOM 4505 N N . TYR B 1 179 ? 47.667 5.249 57.456 1.00 64.37 179 TYR B N 1
ATOM 4506 C CA . TYR B 1 179 ? 47.306 6.635 57.158 1.00 63.49 179 TYR B CA 1
ATOM 4507 C C . TYR B 1 179 ? 46.341 6.744 55.974 1.00 63.63 179 TYR B C 1
ATOM 4508 O O . TYR B 1 179 ? 45.297 7.395 56.075 1.00 63.88 179 TYR B O 1
ATOM 4517 N N . GLY B 1 180 ? 46.679 6.082 54.872 1.00 63.06 180 GLY B N 1
ATOM 4518 C CA . GLY B 1 180 ? 45.909 6.209 53.640 1.00 62.42 180 GLY B CA 1
ATOM 4519 C C . GLY B 1 180 ? 45.006 5.044 53.290 1.00 62.05 180 GLY B C 1
ATOM 4520 O O . GLY B 1 180 ? 44.425 5.023 52.204 1.00 63.26 180 GLY B O 1
ATOM 4521 N N . LEU B 1 181 ? 44.878 4.078 54.197 1.00 60.72 181 LEU B N 1
ATOM 4522 C CA . LEU B 1 181 ? 44.010 2.920 53.965 1.00 60.15 181 LEU B CA 1
ATOM 4523 C C . LEU B 1 181 ? 42.535 3.310 54.122 1.00 60.30 181 LEU B C 1
ATOM 4524 O O . LEU B 1 181 ? 41.878 2.941 55.099 1.00 61.07 181 LEU B O 1
ATOM 4529 N N . THR B 1 182 ? 42.028 4.056 53.143 1.00 59.76 182 THR B N 1
ATOM 4530 C CA . THR B 1 182 ? 40.694 4.651 53.219 1.00 59.10 182 THR B CA 1
ATOM 4531 C C . THR B 1 182 ? 39.687 3.961 52.295 1.00 58.84 182 THR B C 1
ATOM 4532 O O . THR B 1 182 ? 38.537 4.396 52.187 1.00 58.50 182 THR B O 1
ATOM 4536 N N . SER B 1 183 ? 40.121 2.888 51.637 1.00 58.55 183 SER B N 1
ATOM 4537 C CA . SER B 1 183 ? 39.293 2.200 50.646 1.00 58.19 183 SER B CA 1
ATOM 4538 C C . SER B 1 183 ? 39.586 0.705 50.553 1.00 58.20 183 SER B C 1
ATOM 4539 O O . SER B 1 183 ? 40.740 0.281 50.620 1.00 58.77 183 SER B O 1
ATOM 4542 N N . ILE B 1 184 ? 38.525 -0.077 50.372 1.00 57.87 184 ILE B N 1
ATOM 4543 C CA . ILE B 1 184 ? 38.621 -1.532 50.293 1.00 57.50 184 ILE B CA 1
ATOM 4544 C C . ILE B 1 184 ? 37.830 -2.070 49.095 1.00 57.46 184 ILE B C 1
ATOM 4545 O O . ILE B 1 184 ? 36.806 -1.499 48.709 1.00 57.02 184 ILE B O 1
ATOM 4550 N N . THR B 1 185 ? 38.326 -3.154 48.501 1.00 57.49 185 THR B N 1
ATOM 4551 C CA . THR B 1 185 ? 37.595 -3.878 47.464 1.00 58.17 185 THR B CA 1
ATOM 4552 C C . THR B 1 185 ? 37.634 -5.383 47.742 1.00 58.80 185 THR B C 1
ATOM 4553 O O . THR B 1 185 ? 38.696 -5.947 48.025 1.00 59.19 185 THR B O 1
ATOM 4557 N N . LEU B 1 186 ? 36.467 -6.017 47.658 1.00 59.07 186 LEU B N 1
ATOM 4558 C CA . LEU B 1 186 ? 36.296 -7.411 48.058 1.00 59.29 186 LEU B CA 1
ATOM 4559 C C . LEU B 1 186 ? 36.387 -8.392 46.899 1.00 59.65 186 LEU B C 1
ATOM 4560 O O . LEU B 1 186 ? 35.748 -8.204 45.865 1.00 60.04 186 LEU B O 1
ATOM 4565 N N . ASP B 1 187 ? 37.181 -9.442 47.090 1.00 60.47 187 ASP B N 1
ATOM 4566 C CA . ASP B 1 187 ? 37.274 -10.529 46.123 1.00 61.96 187 ASP B CA 1
ATOM 4567 C C . ASP B 1 187 ? 36.905 -11.855 46.789 1.00 63.46 187 ASP B C 1
ATOM 4568 O O . ASP B 1 187 ? 37.777 -12.600 47.246 1.00 63.92 187 ASP B O 1
ATOM 4573 N N . VAL B 1 188 ? 35.603 -12.126 46.844 1.00 64.92 188 VAL B N 1
ATOM 4574 C CA . VAL B 1 188 ? 35.067 -13.354 47.432 1.00 66.38 188 VAL B CA 1
ATOM 4575 C C . VAL B 1 188 ? 34.855 -14.407 46.341 1.00 67.54 188 VAL B C 1
ATOM 4576 O O . VAL B 1 188 ? 34.449 -14.078 45.225 1.00 68.23 188 VAL B O 1
ATOM 4580 N N . ASP B 1 189 ? 35.137 -15.667 46.670 1.00 69.04 189 ASP B N 1
ATOM 4581 C CA . ASP B 1 189 ? 34.946 -16.786 45.746 1.00 71.46 189 ASP B CA 1
ATOM 4582 C C . ASP B 1 189 ? 33.471 -16.918 45.330 1.00 73.49 189 ASP B C 1
ATOM 4583 O O . ASP B 1 189 ? 32.577 -16.677 46.145 1.00 73.51 189 ASP B O 1
ATOM 4588 N N . PRO B 1 190 ? 33.217 -17.269 44.051 1.00 75.49 190 PRO B N 1
ATOM 4589 C CA . PRO B 1 190 ? 31.851 -17.479 43.554 1.00 76.70 190 PRO B CA 1
ATOM 4590 C C . PRO B 1 190 ? 31.103 -18.635 44.231 1.00 78.00 190 PRO B C 1
ATOM 4591 O O . PRO B 1 190 ? 29.948 -18.464 44.628 1.00 77.51 190 PRO B O 1
ATOM 4595 N N . ASP B 1 191 ? 31.753 -19.792 44.355 1.00 79.40 191 ASP B N 1
ATOM 4596 C CA . ASP B 1 191 ? 31.141 -20.975 44.967 1.00 80.62 191 ASP B CA 1
ATOM 4597 C C . ASP B 1 191 ? 31.380 -21.020 46.478 1.00 80.76 191 ASP B C 1
ATOM 4598 O O . ASP B 1 191 ? 30.441 -20.880 47.266 1.00 80.46 191 ASP B O 1
ATOM 4603 N N . ASP B 1 192 ? 32.640 -21.217 46.864 1.00 81.07 192 ASP B N 1
ATOM 4604 C CA . ASP B 1 192 ? 33.059 -21.237 48.267 1.00 80.91 192 ASP B CA 1
ATOM 4605 C C . ASP B 1 192 ? 33.008 -19.822 48.854 1.00 80.64 192 ASP B C 1
ATOM 4606 O O . ASP B 1 192 ? 32.979 -18.839 48.113 1.00 81.34 192 ASP B O 1
ATOM 4611 N N . CYS B 1 193 ? 32.984 -19.724 50.180 1.00 79.83 193 CYS B N 1
ATOM 4612 C CA . CYS B 1 193 ? 32.984 -18.421 50.842 1.00 79.05 193 CYS B CA 1
ATOM 4613 C C . CYS B 1 193 ? 34.054 -18.294 51.936 1.00 78.69 193 CYS B C 1
ATOM 4614 O O . CYS B 1 193 ? 34.163 -17.259 52.601 1.00 77.37 193 CYS B O 1
ATOM 4617 N N . SER B 1 194 ? 34.844 -19.352 52.109 1.00 79.21 194 SER B N 1
ATOM 4618 C CA . SER B 1 194 ? 36.001 -19.319 53.001 1.00 79.84 194 SER B CA 1
ATOM 4619 C C . SER B 1 194 ? 37.197 -18.669 52.302 1.00 80.22 194 SER B C 1
ATOM 4620 O O . SER B 1 194 ? 38.068 -18.086 52.954 1.00 80.30 194 SER B O 1
ATOM 4623 N N . LYS B 1 195 ? 37.225 -18.779 50.974 1.00 79.86 195 LYS B N 1
ATOM 4624 C CA . LYS B 1 195 ? 38.279 -18.183 50.153 1.00 79.09 195 LYS B CA 1
ATOM 4625 C C . LYS B 1 195 ? 37.928 -16.735 49.811 1.00 77.55 195 LYS B C 1
ATOM 4626 O O . LYS B 1 195 ? 37.047 -16.474 48.984 1.00 77.69 195 LYS B O 1
ATOM 4632 N N . VAL B 1 196 ? 38.612 -15.800 50.467 1.00 75.00 196 VAL B N 1
ATOM 4633 C CA . VAL B 1 196 ? 38.364 -14.370 50.288 1.00 72.54 196 VAL B CA 1
ATOM 4634 C C . VAL B 1 196 ? 39.683 -13.609 50.183 1.00 71.32 196 VAL B C 1
ATOM 4635 O O . VAL B 1 196 ? 40.580 -13.787 51.007 1.00 71.74 196 VAL B O 1
ATOM 4639 N N . PHE B 1 197 ? 39.798 -12.779 49.151 1.00 69.44 197 PHE B N 1
ATOM 4640 C CA . PHE B 1 197 ? 40.905 -11.836 49.032 1.00 67.17 197 PHE B CA 1
ATOM 4641 C C . PHE B 1 197 ? 40.389 -10.413 49.205 1.00 65.34 197 PHE B C 1
ATOM 4642 O O . PHE B 1 197 ? 39.219 -10.132 48.936 1.00 65.18 197 PHE B O 1
ATOM 4650 N N . VAL B 1 198 ? 41.263 -9.522 49.664 1.00 63.64 198 VAL B N 1
ATOM 4651 C CA . VAL B 1 198 ? 40.917 -8.113 49.840 1.00 62.63 198 VAL B CA 1
ATOM 4652 C C . VAL B 1 198 ? 42.022 -7.223 49.278 1.00 61.95 198 VAL B C 1
ATOM 4653 O O . VAL B 1 198 ? 43.207 -7.497 49.473 1.00 62.26 198 VAL B O 1
ATOM 4657 N N . TYR B 1 199 ? 41.625 -6.166 48.575 1.00 61.00 199 TYR B N 1
ATOM 4658 C CA . TYR B 1 199 ? 42.577 -5.217 48.010 1.00 59.92 199 TYR B CA 1
ATOM 4659 C C . TYR B 1 199 ? 42.322 -3.808 48.549 1.00 59.89 199 TYR B C 1
ATOM 4660 O O . TYR B 1 199 ? 41.314 -3.175 48.218 1.00 60.04 199 TYR B O 1
ATOM 4669 N N . ILE B 1 200 ? 43.242 -3.334 49.386 1.00 59.34 200 ILE B N 1
ATOM 4670 C CA . ILE B 1 200 ? 43.113 -2.030 50.040 1.00 58.67 200 ILE B CA 1
ATOM 4671 C C . ILE B 1 200 ? 43.917 -0.962 49.299 1.00 57.80 200 ILE B C 1
ATOM 4672 O O . ILE B 1 200 ? 45.096 -1.159 48.995 1.00 58.13 200 ILE B O 1
ATOM 4677 N N . SER B 1 201 ? 43.267 0.165 49.014 1.00 56.59 201 SER B N 1
ATOM 4678 C CA . SER B 1 201 ? 43.896 1.273 48.298 1.00 55.52 201 SER B CA 1
ATOM 4679 C C . SER B 1 201 ? 44.473 2.330 49.242 1.00 54.96 201 SER B C 1
ATOM 4680 O O . SER B 1 201 ? 43.729 3.064 49.902 1.00 55.04 201 SER B O 1
ATOM 4683 N N . ASP B 1 202 ? 45.802 2.395 49.293 1.00 53.83 202 ASP B N 1
ATOM 4684 C CA . ASP B 1 202 ? 46.514 3.387 50.094 1.00 52.66 202 ASP B CA 1
ATOM 4685 C C . ASP B 1 202 ? 46.784 4.630 49.246 1.00 52.10 202 ASP B C 1
ATOM 4686 O O . ASP B 1 202 ? 47.698 4.634 48.416 1.00 52.65 202 ASP B O 1
ATOM 4691 N N . LEU B 1 203 ? 45.988 5.677 49.454 1.00 51.02 203 LEU B N 1
ATOM 4692 C CA . LEU B 1 203 ? 46.141 6.918 48.692 1.00 50.56 203 LEU B CA 1
ATOM 4693 C C . LEU B 1 203 ? 47.209 7.843 49.263 1.00 50.90 203 LEU B C 1
ATOM 4694 O O . LEU B 1 203 ? 47.490 8.897 48.687 1.00 51.40 203 LEU B O 1
ATOM 4699 N N . GLN B 1 204 ? 47.796 7.462 50.394 1.00 50.69 204 GLN B N 1
ATOM 4700 C CA . GLN B 1 204 ? 48.789 8.316 51.040 1.00 50.62 204 GLN B CA 1
ATOM 4701 C C . GLN B 1 204 ? 50.237 7.880 50.857 1.00 50.70 204 GLN B C 1
ATOM 4702 O O . GLN B 1 204 ? 51.091 8.707 50.529 1.00 50.94 204 GLN B O 1
ATOM 4708 N N . THR B 1 205 ? 50.515 6.596 51.067 1.00 50.20 205 THR B N 1
ATOM 4709 C CA . THR B 1 205 ? 51.863 6.075 50.841 1.00 50.07 205 THR B CA 1
ATOM 4710 C C . THR B 1 205 ? 52.017 5.515 49.422 1.00 50.11 205 THR B C 1
ATOM 4711 O O . THR B 1 205 ? 53.071 4.979 49.074 1.00 50.50 205 THR B O 1
ATOM 4715 N N . TYR B 1 206 ? 50.963 5.653 48.614 1.00 49.85 206 TYR B N 1
ATOM 4716 C CA . TYR B 1 206 ? 50.946 5.253 47.195 1.00 49.75 206 TYR B CA 1
ATOM 4717 C C . TYR B 1 206 ? 51.250 3.770 46.976 1.00 50.70 206 TYR B C 1
ATOM 4718 O O . TYR B 1 206 ? 52.212 3.409 46.292 1.00 50.57 206 TYR B O 1
ATOM 4727 N N . ARG B 1 207 ? 50.413 2.919 47.562 1.00 52.04 207 ARG B N 1
ATOM 4728 C CA . ARG B 1 207 ? 50.583 1.475 47.460 1.00 53.64 207 ARG B CA 1
ATOM 4729 C C . ARG B 1 207 ? 49.247 0.747 47.559 1.00 55.16 207 ARG B C 1
ATOM 4730 O O . ARG B 1 207 ? 48.230 1.336 47.931 1.00 55.16 207 ARG B O 1
ATOM 4738 N N . MET B 1 208 ? 49.268 -0.539 47.224 1.00 56.95 208 MET B N 1
ATOM 4739 C CA . MET B 1 208 ? 48.100 -1.396 47.347 1.00 58.91 208 MET B CA 1
ATOM 4740 C C . MET B 1 208 ? 48.459 -2.602 48.205 1.00 60.32 208 MET B C 1
ATOM 4741 O O . MET B 1 208 ? 49.347 -3.382 47.848 1.00 60.12 208 MET B O 1
ATOM 4746 N N . VAL B 1 209 ? 47.778 -2.745 49.338 1.00 62.17 209 VAL B N 1
ATOM 4747 C CA . VAL B 1 209 ? 47.977 -3.908 50.203 1.00 64.07 209 VAL B CA 1
ATOM 4748 C C . VAL B 1 209 ? 46.886 -4.957 49.980 1.00 65.39 209 VAL B C 1
ATOM 4749 O O . VAL B 1 209 ? 45.690 -4.671 50.089 1.00 65.85 209 VAL B O 1
ATOM 4753 N N . VAL B 1 210 ? 47.328 -6.166 49.642 1.00 66.69 210 VAL B N 1
ATOM 4754 C CA . VAL B 1 210 ? 46.440 -7.303 49.418 1.00 68.29 210 VAL B CA 1
ATOM 4755 C C . VAL B 1 210 ? 46.415 -8.214 50.651 1.00 70.34 210 VAL B C 1
ATOM 4756 O O . VAL B 1 210 ? 47.425 -8.371 51.341 1.00 70.80 210 VAL B O 1
ATOM 4760 N N . TYR B 1 211 ? 45.248 -8.798 50.918 1.00 72.64 211 TYR B N 1
ATOM 4761 C CA . TYR B 1 211 ? 45.041 -9.655 52.080 1.00 74.76 211 TYR B CA 1
ATOM 4762 C C . TYR B 1 211 ? 44.415 -11.002 51.696 1.00 75.10 211 TYR B C 1
ATOM 4763 O O . TYR B 1 211 ? 43.393 -11.047 51.008 1.00 75.00 211 TYR B O 1
ATOM 4772 N N . ASP B 1 212 ? 45.037 -12.087 52.155 1.00 75.69 212 ASP B N 1
ATOM 4773 C CA . ASP B 1 212 ? 44.583 -13.453 51.876 1.00 76.19 212 ASP B CA 1
ATOM 4774 C C . ASP B 1 212 ? 43.878 -14.034 53.104 1.00 76.00 212 ASP B C 1
ATOM 4775 O O . ASP B 1 212 ? 44.535 -14.425 54.070 1.00 76.12 212 ASP B O 1
ATOM 4780 N N . HIS B 1 213 ? 42.548 -14.109 53.052 1.00 76.26 213 HIS B N 1
ATOM 4781 C CA . HIS B 1 213 ? 41.741 -14.430 54.240 1.00 77.01 213 HIS B CA 1
ATOM 4782 C C . HIS B 1 213 ? 41.922 -15.832 54.807 1.00 76.96 213 HIS B C 1
ATOM 4783 O O . HIS B 1 213 ? 42.192 -15.983 56.000 1.00 76.70 213 HIS B O 1
ATOM 4790 N N . GLU B 1 214 ? 41.768 -16.850 53.964 1.00 76.98 214 GLU B N 1
ATOM 4791 C CA . GLU B 1 214 ? 41.862 -18.237 54.425 1.00 77.22 214 GLU B CA 1
ATOM 4792 C C . GLU B 1 214 ? 43.235 -18.559 55.027 1.00 77.49 214 GLU B C 1
ATOM 4793 O O . GLU B 1 214 ? 43.328 -19.308 56.001 1.00 78.73 214 GLU B O 1
ATOM 4799 N N . ASN B 1 215 ? 44.285 -17.972 54.456 1.00 76.48 215 ASN B N 1
ATOM 4800 C CA . ASN B 1 215 ? 45.651 -18.177 54.936 1.00 75.67 215 ASN B CA 1
ATOM 4801 C C . ASN B 1 215 ? 46.084 -17.177 56.010 1.00 75.11 215 ASN B C 1
ATOM 4802 O O . ASN B 1 215 ? 47.148 -17.338 56.616 1.00 74.17 215 ASN B O 1
ATOM 4807 N N . GLN B 1 216 ? 45.252 -16.160 56.243 1.00 74.83 216 GLN B N 1
ATOM 4808 C CA . GLN B 1 216 ? 45.558 -15.069 57.180 1.00 74.76 216 GLN B CA 1
ATOM 4809 C C . GLN B 1 216 ? 46.993 -14.548 57.001 1.00 74.65 216 GLN B C 1
ATOM 4810 O O . GLN B 1 216 ? 47.795 -14.544 57.937 1.00 74.63 216 GLN B O 1
ATOM 4816 N N . LYS B 1 217 ? 47.295 -14.135 55.772 1.00 74.67 217 LYS B N 1
ATOM 4817 C CA . LYS B 1 217 ? 48.582 -13.550 55.400 1.00 74.11 217 LYS B CA 1
ATOM 4818 C C . LYS B 1 217 ? 48.337 -12.368 54.469 1.00 74.20 217 LYS B C 1
ATOM 4819 O O . LYS B 1 217 ? 47.395 -12.384 53.673 1.00 74.86 217 LYS B O 1
ATOM 4825 N N . SER B 1 218 ? 49.183 -11.347 54.566 1.00 73.11 218 SER B N 1
ATOM 4826 C CA . SER B 1 218 ? 49.049 -10.167 53.716 1.00 72.07 218 SER B CA 1
ATOM 4827 C C . SER B 1 218 ? 50.386 -9.708 53.144 1.00 71.34 218 SER B C 1
ATOM 4828 O O . SER B 1 218 ? 51.429 -9.849 53.786 1.00 72.04 218 SER B O 1
ATOM 4831 N N . TRP B 1 219 ? 50.339 -9.168 51.929 1.00 70.01 219 TRP B N 1
ATOM 4832 C CA . TRP B 1 219 ? 51.505 -8.551 51.296 1.00 68.21 219 TRP B CA 1
ATOM 4833 C C . TRP B 1 219 ? 51.107 -7.271 50.548 1.00 65.07 219 TRP B C 1
ATOM 4834 O O . TRP B 1 219 ? 49.922 -6.937 50.478 1.00 64.70 219 TRP B O 1
ATOM 4845 N N . ARG B 1 220 ? 52.091 -6.548 50.012 1.00 61.56 220 ARG B N 1
ATOM 4846 C CA . ARG B 1 220 ? 51.825 -5.257 49.356 1.00 58.53 220 ARG B CA 1
ATOM 4847 C C . ARG B 1 220 ? 52.496 -5.059 47.994 1.00 56.33 220 ARG B C 1
ATOM 4848 O O . ARG B 1 220 ? 53.550 -5.634 47.710 1.00 55.93 220 ARG B O 1
ATOM 4856 N N . PHE B 1 221 ? 51.863 -4.228 47.167 1.00 53.62 221 PHE B N 1
ATOM 4857 C CA . PHE B 1 221 ? 52.371 -3.873 45.846 1.00 51.23 221 PHE B CA 1
ATOM 4858 C C . PHE B 1 221 ? 52.780 -2.406 45.778 1.00 49.90 221 PHE B C 1
ATOM 4859 O O . PHE B 1 221 ? 52.052 -1.525 46.243 1.00 49.40 221 PHE B O 1
ATOM 4867 N N . LEU B 1 222 ? 53.952 -2.160 45.201 1.00 48.91 222 LEU B N 1
ATOM 4868 C CA . LEU B 1 222 ? 54.414 -0.809 44.899 1.00 48.37 222 LEU B CA 1
ATOM 4869 C C . LEU B 1 222 ? 54.503 -0.636 43.388 1.00 47.81 222 LEU B C 1
ATOM 4870 O O . LEU B 1 222 ? 55.069 -1.488 42.699 1.00 48.36 222 LEU B O 1
ATOM 4875 N N . HIS B 1 223 ? 53.944 0.459 42.876 1.00 46.58 223 HIS B N 1
ATOM 4876 C CA . HIS B 1 223 ? 53.950 0.722 41.433 1.00 45.11 223 HIS B CA 1
ATOM 4877 C C . HIS B 1 223 ? 53.846 2.210 41.104 1.00 44.80 223 HIS B C 1
ATOM 4878 O O . HIS B 1 223 ? 53.279 2.990 41.875 1.00 44.74 223 HIS B O 1
ATOM 4885 N N . ASN B 1 224 ? 54.399 2.588 39.952 1.00 44.45 224 ASN B N 1
ATOM 4886 C CA . ASN B 1 224 ? 54.357 3.969 39.468 1.00 44.33 224 ASN B CA 1
ATOM 4887 C C . ASN B 1 224 ? 52.948 4.446 39.120 1.00 43.90 224 ASN B C 1
ATOM 4888 O O . ASN B 1 224 ? 52.650 5.636 39.227 1.00 44.09 224 ASN B O 1
ATOM 4893 N N . TYR B 1 225 ? 52.090 3.515 38.711 1.00 43.41 225 TYR B N 1
ATOM 4894 C CA . TYR B 1 225 ? 50.719 3.840 38.318 1.00 43.18 225 TYR B CA 1
ATOM 4895 C C . TYR B 1 225 ? 49.803 4.102 39.517 1.00 42.78 225 TYR B C 1
ATOM 4896 O O . TYR B 1 225 ? 48.650 4.506 39.346 1.00 42.43 225 TYR B O 1
ATOM 4905 N N . PHE B 1 226 ? 50.321 3.872 40.722 1.00 42.30 226 PHE B N 1
ATOM 4906 C CA . PHE B 1 226 ? 49.573 4.132 41.949 1.00 41.60 226 PHE B CA 1
ATOM 4907 C C . PHE B 1 226 ? 49.641 5.603 42.347 1.00 41.62 226 PHE B C 1
ATOM 4908 O O . PHE B 1 226 ? 48.942 6.035 43.263 1.00 42.00 226 PHE B O 1
ATOM 4916 N N . PHE B 1 227 ? 50.488 6.363 41.659 1.00 41.40 227 PHE B N 1
ATOM 4917 C CA . PHE B 1 227 ? 50.664 7.785 41.936 1.00 41.33 227 PHE B CA 1
ATOM 4918 C C . PHE B 1 227 ? 49.657 8.651 41.180 1.00 41.69 227 PHE B C 1
ATOM 4919 O O . PHE B 1 227 ? 48.974 8.178 40.268 1.00 41.76 227 PHE B O 1
ATOM 4927 N N . LEU B 1 228 ? 49.579 9.920 41.578 1.00 41.90 228 LEU B N 1
ATOM 4928 C CA . LEU B 1 228 ? 48.746 10.917 40.910 1.00 42.10 228 LEU B CA 1
ATOM 4929 C C . LEU B 1 228 ? 49.393 11.388 39.612 1.00 42.50 228 LEU B C 1
ATOM 4930 O O . LEU B 1 228 ? 50.588 11.181 39.395 1.00 42.63 228 LEU B O 1
ATOM 4935 N N . ASN B 1 229 ? 48.598 12.028 38.760 1.00 43.12 229 ASN B N 1
ATOM 4936 C CA . ASN B 1 229 ? 49.120 12.718 37.590 1.00 43.49 229 ASN B CA 1
ATOM 4937 C C . ASN B 1 229 ? 49.315 14.197 37.934 1.00 43.54 229 ASN B C 1
ATOM 4938 O O . ASN B 1 229 ? 48.338 14.905 38.196 1.00 43.15 229 ASN B O 1
ATOM 4943 N N . PRO B 1 230 ? 50.580 14.664 37.943 1.00 43.87 230 PRO B N 1
ATOM 4944 C CA . PRO B 1 230 ? 50.944 16.007 38.413 1.00 44.09 230 PRO B CA 1
ATOM 4945 C C . PRO B 1 230 ? 50.042 17.126 37.893 1.00 44.85 230 PRO B C 1
ATOM 4946 O O . PRO B 1 230 ? 49.740 18.063 38.633 1.00 45.09 230 PRO B O 1
ATOM 4950 N N . LEU B 1 231 ? 49.612 17.017 36.638 1.00 45.85 231 LEU B N 1
ATOM 4951 C CA . LEU B 1 231 ? 48.809 18.058 35.997 1.00 46.98 231 LEU B CA 1
ATOM 4952 C C . LEU B 1 231 ? 47.316 17.919 36.297 1.00 47.86 231 LEU B C 1
ATOM 4953 O O . LEU B 1 231 ? 46.578 18.907 36.282 1.00 47.95 231 LEU B O 1
ATOM 4958 N N . GLU B 1 232 ? 46.886 16.694 36.585 1.00 49.00 232 GLU B N 1
ATOM 4959 C CA . GLU B 1 232 ? 45.464 16.368 36.685 1.00 50.03 232 GLU B CA 1
ATOM 4960 C C . GLU B 1 232 ? 44.965 16.308 38.132 1.00 50.77 232 GLU B C 1
ATOM 4961 O O . GLU B 1 232 ? 43.990 15.617 38.436 1.00 50.24 232 GLU B O 1
ATOM 4967 N N . GLY B 1 233 ? 45.631 17.050 39.015 1.00 52.03 233 GLY B N 1
ATOM 4968 C CA . GLY B 1 233 ? 45.293 17.057 40.436 1.00 53.33 233 GLY B CA 1
ATOM 4969 C C . GLY B 1 233 ? 44.759 18.375 40.965 1.00 54.43 233 GLY B C 1
ATOM 4970 O O . GLY B 1 233 ? 44.771 18.610 42.173 1.00 54.36 233 GLY B O 1
ATOM 4971 N N . ASP B 1 234 ? 44.281 19.228 40.061 1.00 55.84 234 ASP B N 1
ATOM 4972 C CA . ASP B 1 234 ? 43.787 20.554 40.430 1.00 57.21 234 ASP B CA 1
ATOM 4973 C C . ASP B 1 234 ? 42.276 20.671 40.226 1.00 57.97 234 ASP B C 1
ATOM 4974 O O . ASP B 1 234 ? 41.773 20.511 39.111 1.00 57.58 234 ASP B O 1
ATOM 4979 N N . PHE B 1 235 ? 41.565 20.949 41.317 1.00 59.59 235 PHE B N 1
ATOM 4980 C CA . PHE B 1 235 ? 40.102 20.973 41.315 1.00 60.81 235 PHE B CA 1
ATOM 4981 C C . PHE B 1 235 ? 39.525 22.332 41.705 1.00 61.75 235 PHE B C 1
ATOM 4982 O O . PHE B 1 235 ? 40.195 23.149 42.344 1.00 61.60 235 PHE B O 1
ATOM 4990 N N . ASN B 1 236 ? 38.271 22.556 41.317 1.00 62.98 236 ASN B N 1
ATOM 4991 C CA . ASN B 1 236 ? 37.557 23.785 41.639 1.00 64.49 236 ASN B CA 1
ATOM 4992 C C . ASN B 1 236 ? 36.051 23.543 41.767 1.00 65.62 236 ASN B C 1
ATOM 4993 O O . ASN B 1 236 ? 35.295 23.724 40.808 1.00 65.69 236 ASN B O 1
ATOM 4998 N N . ILE B 1 237 ? 35.629 23.127 42.959 1.00 66.81 237 ILE B N 1
ATOM 4999 C CA . ILE B 1 237 ? 34.217 22.877 43.246 1.00 67.80 237 ILE B CA 1
ATOM 5000 C C . ILE B 1 237 ? 33.635 24.030 44.062 1.00 68.56 237 ILE B C 1
ATOM 5001 O O . ILE B 1 237 ? 34.236 24.467 45.047 1.00 68.61 237 ILE B O 1
ATOM 5006 N N . GLN B 1 238 ? 32.465 24.507 43.634 1.00 69.51 238 GLN B N 1
ATOM 5007 C CA . GLN B 1 238 ? 31.756 25.633 44.254 1.00 69.74 238 GLN B CA 1
ATOM 5008 C C . GLN B 1 238 ? 32.608 26.904 44.308 1.00 69.77 238 GLN B C 1
ATOM 5009 O O . GLN B 1 238 ? 32.572 27.647 45.292 1.00 70.10 238 GLN B O 1
ATOM 5015 N N . GLY B 1 239 ? 33.376 27.141 43.248 1.00 69.58 239 GLY B N 1
ATOM 5016 C CA . GLY B 1 239 ? 34.268 28.295 43.175 1.00 69.69 239 GLY B CA 1
ATOM 5017 C C . GLY B 1 239 ? 35.434 28.245 44.149 1.00 69.75 239 GLY B C 1
ATOM 5018 O O . GLY B 1 239 ? 36.115 29.252 44.353 1.00 70.18 239 GLY B O 1
ATOM 5019 N N . ILE B 1 240 ? 35.661 27.078 44.752 1.00 68.98 240 ILE B N 1
ATOM 5020 C CA . ILE B 1 240 ? 36.766 26.890 45.691 1.00 68.50 240 ILE B CA 1
ATOM 5021 C C . ILE B 1 240 ? 37.902 26.116 45.017 1.00 68.32 240 ILE B C 1
ATOM 5022 O O . ILE B 1 240 ? 37.789 24.904 44.808 1.00 68.68 240 ILE B O 1
ATOM 5027 N N . PRO B 1 241 ? 38.999 26.817 44.671 1.00 67.61 241 PRO B N 1
ATOM 5028 C CA . PRO B 1 241 ? 40.141 26.177 44.026 1.00 66.61 241 PRO B CA 1
ATOM 5029 C C . PRO B 1 241 ? 41.025 25.444 45.033 1.00 65.52 241 PRO B C 1
ATOM 5030 O O . PRO B 1 241 ? 41.340 25.989 46.095 1.00 66.47 241 PRO B O 1
ATOM 5034 N N . PHE B 1 242 ? 41.409 24.216 44.698 1.00 62.98 242 PHE B N 1
ATOM 5035 C CA . PHE B 1 242 ? 42.297 23.415 45.541 1.00 60.77 242 PHE B CA 1
ATOM 5036 C C . PHE B 1 242 ? 43.037 22.364 44.715 1.00 59.74 242 PHE B C 1
ATOM 5037 O O . PHE B 1 242 ? 42.719 22.149 43.545 1.00 59.58 242 PHE B O 1
ATOM 5045 N N . ALA B 1 243 ? 44.024 21.719 45.332 1.00 58.80 243 ALA B N 1
ATOM 5046 C CA . ALA B 1 243 ? 44.782 20.656 44.682 1.00 57.59 243 ALA B CA 1
ATOM 5047 C C . ALA B 1 243 ? 45.154 19.565 45.677 1.00 56.96 243 ALA B C 1
ATOM 5048 O O . ALA B 1 243 ? 45.657 19.856 46.764 1.00 56.65 243 ALA B O 1
ATOM 5050 N N . TRP B 1 244 ? 44.891 18.314 45.303 1.00 57.07 244 TRP B N 1
ATOM 5051 C CA . TRP B 1 244 ? 45.257 17.159 46.127 1.00 57.05 244 TRP B CA 1
ATOM 5052 C C . TRP B 1 244 ? 46.275 16.270 45.427 1.00 56.05 244 TRP B C 1
ATOM 5053 O O . TRP B 1 244 ? 46.313 16.200 44.196 1.00 56.29 244 TRP B O 1
ATOM 5064 N N . ASP B 1 245 ? 47.085 15.582 46.227 1.00 54.55 245 ASP B N 1
ATOM 5065 C CA . ASP B 1 245 ? 48.158 14.738 45.714 1.00 53.43 245 ASP B CA 1
ATOM 5066 C C . ASP B 1 245 ? 47.906 13.257 46.002 1.00 52.30 245 ASP B C 1
ATOM 5067 O O . ASP B 1 245 ? 48.840 12.457 46.042 1.00 51.98 245 ASP B O 1
ATOM 5072 N N . ASP B 1 246 ? 46.639 12.898 46.182 1.00 51.25 246 ASP B N 1
ATOM 5073 C CA . ASP B 1 246 ? 46.272 11.547 46.605 1.00 50.13 246 ASP B CA 1
ATOM 5074 C C . ASP B 1 246 ? 46.312 10.546 45.452 1.00 48.50 246 ASP B C 1
ATOM 5075 O O . ASP B 1 246 ? 45.848 10.838 44.348 1.00 47.87 246 ASP B O 1
ATOM 5080 N N . GLY B 1 247 ? 46.867 9.368 45.729 1.00 47.45 247 GLY B N 1
ATOM 5081 C CA . GLY B 1 247 ? 47.087 8.337 44.716 1.00 46.17 247 GLY B CA 1
ATOM 5082 C C . GLY B 1 247 ? 45.988 7.296 44.631 1.00 45.18 247 GLY B C 1
ATOM 5083 O O . GLY B 1 247 ? 44.809 7.624 44.784 1.00 45.06 247 GLY B O 1
ATOM 5084 N N . ILE B 1 248 ? 46.379 6.045 44.380 1.00 44.38 248 ILE B N 1
ATOM 5085 C CA . ILE B 1 248 ? 45.432 4.937 44.189 1.00 44.05 248 ILE B CA 1
ATOM 5086 C C . ILE B 1 248 ? 44.303 4.995 45.215 1.00 44.71 248 ILE B C 1
ATOM 5087 O O . ILE B 1 248 ? 44.549 5.012 46.422 1.00 45.06 248 ILE B O 1
ATOM 5092 N N . PHE B 1 249 ? 43.069 5.045 44.727 1.00 45.03 249 PHE B N 1
ATOM 5093 C CA . PHE B 1 249 ? 41.931 5.310 45.599 1.00 45.61 249 PHE B CA 1
ATOM 5094 C C . PHE B 1 249 ? 40.844 4.245 45.536 1.00 45.59 249 PHE B C 1
ATOM 5095 O O . PHE B 1 249 ? 40.303 3.850 46.565 1.00 45.81 249 PHE B O 1
ATOM 5103 N N . SER B 1 250 ? 40.531 3.773 44.336 1.00 45.62 250 SER B N 1
ATOM 5104 C CA . SER B 1 250 ? 39.441 2.825 44.172 1.00 45.57 250 SER B CA 1
ATOM 5105 C C . SER B 1 250 ? 39.838 1.691 43.231 1.00 45.66 250 SER B C 1
ATOM 5106 O O . SER B 1 250 ? 40.557 1.907 42.252 1.00 45.58 250 SER B O 1
ATOM 5109 N N . ILE B 1 251 ? 39.391 0.480 43.554 1.00 46.11 251 ILE B N 1
ATOM 5110 C CA . ILE B 1 251 ? 39.598 -0.689 42.700 1.00 46.48 251 ILE B CA 1
ATOM 5111 C C . ILE B 1 251 ? 38.244 -1.331 42.408 1.00 46.84 251 ILE B C 1
ATOM 5112 O O . ILE B 1 251 ? 37.387 -1.409 43.291 1.00 47.54 251 ILE B O 1
ATOM 5117 N N . ALA B 1 252 ? 38.055 -1.770 41.166 1.00 46.94 252 ALA B N 1
ATOM 5118 C CA . ALA B 1 252 ? 36.823 -2.438 40.751 1.00 46.97 252 ALA B CA 1
ATOM 5119 C C . ALA B 1 252 ? 37.135 -3.748 40.034 1.00 47.34 252 ALA B C 1
ATOM 5120 O O . ALA B 1 252 ? 38.029 -3.809 39.188 1.00 47.51 252 ALA B O 1
ATOM 5122 N N . LEU B 1 253 ? 36.391 -4.795 40.372 1.00 47.80 253 LEU B N 1
ATOM 5123 C CA . LEU B 1 253 ? 36.678 -6.123 39.846 1.00 48.26 253 LEU B CA 1
ATOM 5124 C C . LEU B 1 253 ? 35.586 -6.631 38.917 1.00 48.62 253 LEU B C 1
ATOM 5125 O O . LEU B 1 253 ? 34.405 -6.628 39.268 1.00 49.16 253 LEU B O 1
ATOM 5130 N N . SER B 1 254 ? 35.999 -7.067 37.731 1.00 48.88 254 SER B N 1
ATOM 5131 C CA . SER B 1 254 ? 35.110 -7.740 36.793 1.00 49.23 254 SER B CA 1
ATOM 5132 C C . SER B 1 254 ? 34.768 -9.131 37.315 1.00 49.87 254 SER B C 1
ATOM 5133 O O . SER B 1 254 ? 35.440 -9.643 38.210 1.00 49.94 254 SER B O 1
ATOM 5136 N N . ASN B 1 255 ? 33.726 -9.738 36.753 1.00 50.54 255 ASN B N 1
ATOM 5137 C CA . ASN B 1 255 ? 33.369 -11.118 37.074 1.00 51.18 255 ASN B CA 1
ATOM 5138 C C . ASN B 1 255 ? 34.527 -12.057 36.743 1.00 52.45 255 ASN B C 1
ATOM 5139 O O . ASN B 1 255 ? 35.342 -11.740 35.872 1.00 52.40 255 ASN B O 1
ATOM 5144 N N . PRO B 1 256 ? 34.618 -13.208 37.442 1.00 53.72 256 PRO B N 1
ATOM 5145 C CA . PRO B 1 256 ? 35.711 -14.141 37.166 1.00 54.98 256 PRO B CA 1
ATOM 5146 C C . PRO B 1 256 ? 35.709 -14.611 35.713 1.00 56.53 256 PRO B C 1
ATOM 5147 O O . PRO B 1 256 ? 34.647 -14.906 35.158 1.00 56.76 256 PRO B O 1
ATOM 5151 N N . ASP B 1 257 ? 36.891 -14.653 35.104 1.00 58.21 257 ASP B N 1
ATOM 5152 C CA . ASP B 1 257 ? 37.040 -15.128 33.734 1.00 60.00 257 ASP B CA 1
ATOM 5153 C C . ASP B 1 257 ? 36.696 -16.615 33.658 1.00 60.92 257 ASP B C 1
ATOM 5154 O O . ASP B 1 257 ? 37.256 -17.415 34.406 1.00 61.01 257 ASP B O 1
ATOM 5159 N N . PRO B 1 258 ? 35.766 -16.986 32.756 1.00 61.93 258 PRO B N 1
ATOM 5160 C CA . PRO B 1 258 ? 35.334 -18.379 32.599 1.00 62.38 258 PRO B CA 1
ATOM 5161 C C . PRO B 1 258 ? 36.481 -19.362 32.350 1.00 62.59 258 PRO B C 1
ATOM 5162 O O . PRO B 1 258 ? 36.430 -20.493 32.836 1.00 63.01 258 PRO B O 1
ATOM 5166 N N . MET B 1 259 ? 37.542 -18.922 31.682 1.00 62.80 259 MET B N 1
ATOM 5167 C CA . MET B 1 259 ? 38.621 -19.880 31.327 1.00 63.14 259 MET B CA 1
ATOM 5168 C C . MET B 1 259 ? 39.716 -19.906 32.398 1.00 62.99 259 MET B C 1
ATOM 5169 O O . MET B 1 259 ? 40.288 -20.987 32.617 1.00 63.04 259 MET B O 1
ATOM 5174 N N . THR B 1 260 ? 40.001 -18.771 33.031 1.00 62.91 260 THR B N 1
ATOM 5175 C CA . THR B 1 260 ? 41.115 -18.707 33.990 1.00 62.96 260 THR B CA 1
ATOM 5176 C C . THR B 1 260 ? 40.689 -18.596 35.456 1.00 62.81 260 THR B C 1
ATOM 5177 O O . THR B 1 260 ? 41.499 -18.827 36.359 1.00 62.68 260 THR B O 1
ATOM 5181 N N . LYS B 1 261 ? 39.425 -18.238 35.679 1.00 62.50 261 LYS B N 1
ATOM 5182 C CA . LYS B 1 261 ? 38.865 -18.030 37.025 1.00 62.38 261 LYS B CA 1
ATOM 5183 C C . LYS B 1 261 ? 39.528 -16.871 37.776 1.00 60.78 261 LYS B C 1
ATOM 5184 O O . LYS B 1 261 ? 39.520 -16.831 39.010 1.00 60.59 261 LYS B O 1
ATOM 5190 N N . PHE B 1 262 ? 40.097 -15.933 37.019 1.00 58.92 262 PHE B N 1
ATOM 5191 C CA . PHE B 1 262 ? 40.666 -14.704 37.576 1.00 56.61 262 PHE B CA 1
ATOM 5192 C C . PHE B 1 262 ? 39.853 -13.480 37.154 1.00 55.28 262 PHE B C 1
ATOM 5193 O O . PHE B 1 262 ? 38.981 -13.572 36.288 1.00 55.40 262 PHE B O 1
ATOM 5201 N N . ARG B 1 263 ? 40.145 -12.338 37.771 1.00 53.62 263 ARG B N 1
ATOM 5202 C CA . ARG B 1 263 ? 39.378 -11.116 37.543 1.00 52.20 263 ARG B CA 1
ATOM 5203 C C . ARG B 1 263 ? 40.262 -9.956 37.090 1.00 51.14 263 ARG B C 1
ATOM 5204 O O . ARG B 1 263 ? 41.476 -9.967 37.300 1.00 51.40 263 ARG B O 1
ATOM 5212 N N . THR B 1 264 ? 39.643 -8.962 36.459 1.00 49.73 264 THR B N 1
ATOM 5213 C CA . THR B 1 264 ? 40.347 -7.759 36.036 1.00 48.45 264 THR B CA 1
ATOM 5214 C C . THR B 1 264 ? 40.129 -6.655 37.063 1.00 47.63 264 THR B C 1
ATOM 5215 O O . THR B 1 264 ? 38.994 -6.238 37.311 1.00 47.74 264 THR B O 1
ATOM 5219 N N . ALA B 1 265 ? 41.223 -6.199 37.667 1.00 46.44 265 ALA B N 1
ATOM 5220 C CA . ALA B 1 265 ? 41.174 -5.088 38.607 1.00 45.32 265 ALA B CA 1
ATOM 5221 C C . ALA B 1 265 ? 41.301 -3.769 37.856 1.00 44.74 265 ALA B C 1
ATOM 5222 O O . ALA B 1 265 ? 42.295 -3.531 37.165 1.00 45.07 265 ALA B O 1
ATOM 5224 N N . TYR B 1 266 ? 40.275 -2.932 37.981 1.00 43.48 266 TYR B N 1
ATOM 5225 C CA . TYR B 1 266 ? 40.273 -1.597 37.397 1.00 42.51 266 TYR B CA 1
ATOM 5226 C C . TYR B 1 266 ? 40.582 -0.597 38.495 1.00 42.28 266 TYR B C 1
ATOM 5227 O O . TYR B 1 266 ? 39.855 -0.520 39.488 1.00 42.15 266 TYR B O 1
ATOM 5236 N N . PHE B 1 267 ? 41.656 0.166 38.321 1.00 42.00 267 PHE B N 1
ATOM 5237 C CA . PHE B 1 267 ? 42.077 1.115 39.348 1.00 41.75 267 PHE B CA 1
ATOM 5238 C C . PHE B 1 267 ? 42.541 2.446 38.782 1.00 41.99 267 PHE B C 1
ATOM 5239 O O . PHE B 1 267 ? 43.113 2.511 37.691 1.00 42.19 267 PHE B O 1
ATOM 5247 N N . HIS B 1 268 ? 42.289 3.500 39.551 1.00 42.03 268 HIS B N 1
ATOM 5248 C CA . HIS B 1 268 ? 42.721 4.846 39.215 1.00 42.05 268 HIS B CA 1
ATOM 5249 C C . HIS B 1 268 ? 43.158 5.575 40.480 1.00 42.17 268 HIS B C 1
ATOM 5250 O O . HIS B 1 268 ? 42.670 5.285 41.578 1.00 42.21 268 HIS B O 1
ATOM 5257 N N . ALA B 1 269 ? 44.084 6.515 40.321 1.00 42.36 269 ALA B N 1
ATOM 5258 C CA . ALA B 1 269 ? 44.417 7.446 41.390 1.00 42.50 269 ALA B CA 1
ATOM 5259 C C . ALA B 1 269 ? 43.308 8.489 41.488 1.00 42.79 269 ALA B C 1
ATOM 5260 O O . ALA B 1 269 ? 42.569 8.710 40.523 1.00 43.38 269 ALA B O 1
ATOM 5262 N N . LEU B 1 270 ? 43.183 9.117 42.654 1.00 42.96 270 LEU B N 1
ATOM 5263 C CA . LEU B 1 270 ? 42.208 10.187 42.845 1.00 43.11 270 LEU B CA 1
ATOM 5264 C C . LEU B 1 270 ? 42.485 11.315 41.852 1.00 43.57 270 LEU B C 1
ATOM 5265 O O . LEU B 1 270 ? 41.603 11.711 41.088 1.00 43.74 270 LEU B O 1
ATOM 5270 N N . SER B 1 271 ? 43.720 11.810 41.864 1.00 44.09 271 SER B N 1
ATOM 5271 C CA . SER B 1 271 ? 44.128 12.919 41.009 1.00 44.52 271 SER B CA 1
ATOM 5272 C C . SER B 1 271 ? 44.718 12.427 39.687 1.00 44.45 271 SER B C 1
ATOM 5273 O O . SER B 1 271 ? 45.928 12.508 39.457 1.00 44.45 271 SER B O 1
ATOM 5276 N N . SER B 1 272 ? 43.838 11.913 38.831 1.00 44.15 272 SER B N 1
ATOM 5277 C CA . SER B 1 272 ? 44.206 11.406 37.511 1.00 43.61 272 SER B CA 1
ATOM 5278 C C . SER B 1 272 ? 42.973 11.287 36.621 1.00 43.36 272 SER B C 1
ATOM 5279 O O . SER B 1 272 ? 41.873 10.999 37.100 1.00 43.64 272 SER B O 1
ATOM 5282 N N . ASN B 1 273 ? 43.166 11.525 35.328 1.00 42.58 273 ASN B N 1
ATOM 5283 C CA . ASN B 1 273 ? 42.127 11.297 34.332 1.00 42.14 273 ASN B CA 1
ATOM 5284 C C . ASN B 1 273 ? 42.346 9.969 33.614 1.00 41.44 273 ASN B C 1
ATOM 5285 O O . ASN B 1 273 ? 41.749 9.716 32.567 1.00 41.57 273 ASN B O 1
ATOM 5290 N N . SER B 1 274 ? 43.203 9.124 34.182 1.00 40.80 274 SER B N 1
ATOM 5291 C CA . SER B 1 274 ? 43.555 7.850 33.560 1.00 40.50 274 SER B CA 1
ATOM 5292 C C . SER B 1 274 ? 43.113 6.649 34.390 1.00 40.06 274 SER B C 1
ATOM 5293 O O . SER B 1 274 ? 43.098 6.704 35.620 1.00 40.11 274 SER B O 1
ATOM 5296 N N . GLU B 1 275 ? 42.757 5.568 33.701 1.00 39.58 275 GLU B N 1
ATOM 5297 C CA . GLU B 1 275 ? 42.408 4.307 34.348 1.00 39.33 275 GLU B CA 1
ATOM 5298 C C . GLU B 1 275 ? 43.426 3.231 33.980 1.00 39.48 275 GLU B C 1
ATOM 5299 O O . GLU B 1 275 ? 43.902 3.175 32.845 1.00 39.31 275 GLU B O 1
ATOM 5305 N N . PHE B 1 276 ? 43.756 2.383 34.948 1.00 39.89 276 PHE B N 1
ATOM 5306 C CA . PHE B 1 276 ? 44.708 1.299 34.738 1.00 40.38 276 PHE B CA 1
ATOM 5307 C C . PHE B 1 276 ? 44.085 -0.036 35.133 1.00 40.85 276 PHE B C 1
ATOM 5308 O O . PHE B 1 276 ? 43.182 -0.083 35.975 1.00 40.86 276 PHE B O 1
ATOM 5316 N N . THR B 1 277 ? 44.564 -1.116 34.521 1.00 41.37 277 THR B N 1
ATOM 5317 C CA . THR B 1 277 ? 44.072 -2.457 34.840 1.00 42.36 277 THR B CA 1
ATOM 5318 C C . THR B 1 277 ? 45.195 -3.403 35.246 1.00 42.85 277 THR B C 1
ATOM 5319 O O . THR B 1 277 ? 46.338 -3.252 34.808 1.00 42.75 277 THR B O 1
ATOM 5323 N N . VAL B 1 278 ? 44.851 -4.382 36.079 1.00 43.65 278 VAL B N 1
ATOM 5324 C CA . VAL B 1 278 ? 45.761 -5.472 36.436 1.00 44.59 278 VAL B CA 1
ATOM 5325 C C . VAL B 1 278 ? 44.977 -6.753 36.746 1.00 45.42 278 VAL B C 1
ATOM 5326 O O . VAL B 1 278 ? 43.931 -6.706 37.395 1.00 45.76 278 VAL B O 1
ATOM 5330 N N . SER B 1 279 ? 45.475 -7.888 36.256 1.00 46.25 279 SER B N 1
ATOM 5331 C CA . SER B 1 279 ? 44.888 -9.191 36.567 1.00 47.22 279 SER B CA 1
ATOM 5332 C C . SER B 1 279 ? 45.001 -9.488 38.061 1.00 48.40 279 SER B C 1
ATOM 5333 O O . SER B 1 279 ? 45.978 -9.095 38.706 1.00 48.73 279 SER B O 1
ATOM 5336 N N . THR B 1 280 ? 43.999 -10.175 38.607 1.00 49.32 280 THR B N 1
ATOM 5337 C CA . THR B 1 280 ? 44.026 -10.580 40.017 1.00 50.33 280 THR B CA 1
ATOM 5338 C C . THR B 1 280 ? 45.006 -11.733 40.247 1.00 51.21 280 THR B C 1
ATOM 5339 O O . THR B 1 280 ? 45.429 -11.979 41.377 1.00 51.84 280 THR B O 1
ATOM 5343 N N . ALA B 1 281 ? 45.372 -12.424 39.167 1.00 51.82 281 ALA B N 1
ATOM 5344 C CA . ALA B 1 281 ? 46.422 -13.440 39.202 1.00 52.76 281 ALA B CA 1
ATOM 5345 C C . ALA B 1 281 ? 47.737 -12.847 39.705 1.00 54.17 281 ALA B C 1
ATOM 5346 O O . ALA B 1 281 ? 48.504 -13.516 40.400 1.00 54.97 281 ALA B O 1
ATOM 5348 N N . VAL B 1 282 ? 47.983 -11.588 39.350 1.00 55.43 282 VAL B N 1
ATOM 5349 C CA . VAL B 1 282 ? 49.145 -10.848 39.833 1.00 56.55 282 VAL B CA 1
ATOM 5350 C C . VAL B 1 282 ? 48.949 -10.437 41.293 1.00 57.93 282 VAL B C 1
ATOM 5351 O O . VAL B 1 282 ? 49.822 -10.676 42.126 1.00 58.65 282 VAL B O 1
ATOM 5355 N N . LEU B 1 283 ? 47.795 -9.842 41.597 1.00 59.22 283 LEU B N 1
ATOM 5356 C CA . LEU B 1 283 ? 47.503 -9.325 42.940 1.00 61.13 283 LEU B CA 1
ATOM 5357 C C . LEU B 1 283 ? 47.458 -10.396 44.031 1.00 63.28 283 LEU B C 1
ATOM 5358 O O . LEU B 1 283 ? 47.834 -10.140 45.178 1.00 63.00 283 LEU B O 1
ATOM 5363 N N . ARG B 1 284 ? 46.998 -11.590 43.662 1.00 66.08 284 ARG B N 1
ATOM 5364 C CA . ARG B 1 284 ? 46.879 -12.720 44.586 1.00 67.97 284 ARG B CA 1
ATOM 5365 C C . ARG B 1 284 ? 48.206 -13.462 44.769 1.00 69.36 284 ARG B C 1
ATOM 5366 O O . ARG B 1 284 ? 48.263 -14.486 45.455 1.00 70.17 284 ARG B O 1
ATOM 5374 N N . ASN B 1 285 ? 49.266 -12.932 44.167 1.00 70.52 285 ASN B N 1
ATOM 5375 C CA . ASN B 1 285 ? 50.566 -13.595 44.137 1.00 72.09 285 ASN B CA 1
ATOM 5376 C C . ASN B 1 285 ? 51.610 -12.867 44.989 1.00 72.57 285 ASN B C 1
ATOM 5377 O O . ASN B 1 285 ? 52.048 -11.767 44.643 1.00 72.45 285 ASN B O 1
ATOM 5382 N N . GLU B 1 286 ? 52.004 -13.496 46.096 1.00 73.21 286 GLU B N 1
ATOM 5383 C CA . GLU B 1 286 ? 52.912 -12.885 47.073 1.00 73.26 286 GLU B CA 1
ATOM 5384 C C . GLU B 1 286 ? 54.319 -12.642 46.536 1.00 72.90 286 GLU B C 1
ATOM 5385 O O . GLU B 1 286 ? 54.894 -11.575 46.766 1.00 72.82 286 GLU B O 1
ATOM 5391 N N . THR B 1 287 ? 54.864 -13.627 45.825 1.00 72.32 287 THR B N 1
ATOM 5392 C CA . THR B 1 287 ? 56.218 -13.531 45.267 1.00 72.08 287 THR B CA 1
ATOM 5393 C C . THR B 1 287 ? 56.322 -12.454 44.182 1.00 71.82 287 THR B C 1
ATOM 5394 O O . THR B 1 287 ? 57.404 -11.917 43.932 1.00 71.93 287 THR B O 1
ATOM 5398 N N . ALA B 1 288 ? 55.190 -12.145 43.551 1.00 71.05 288 ALA B N 1
ATOM 5399 C CA . ALA B 1 288 ? 55.114 -11.093 42.538 1.00 69.82 288 ALA B CA 1
ATOM 5400 C C . ALA B 1 288 ? 55.116 -9.691 43.152 1.00 68.78 288 ALA B C 1
ATOM 5401 O O . ALA B 1 288 ? 55.535 -8.729 42.508 1.00 68.94 288 ALA B O 1
ATOM 5403 N N . SER B 1 289 ? 54.651 -9.583 44.395 1.00 67.31 289 SER B N 1
ATOM 5404 C CA . SER B 1 289 ? 54.573 -8.299 45.090 1.00 66.68 289 SER B CA 1
ATOM 5405 C C . SER B 1 289 ? 55.928 -7.832 45.607 1.00 66.40 289 SER B C 1
ATOM 5406 O O . SER B 1 289 ? 56.125 -6.644 45.871 1.00 65.86 289 SER B O 1
ATOM 5409 N N . LYS B 1 290 ? 56.850 -8.778 45.759 1.00 67.07 290 LYS B N 1
ATOM 5410 C CA . LYS B 1 290 ? 58.181 -8.494 46.288 1.00 67.51 290 LYS B CA 1
ATOM 5411 C C . LYS B 1 290 ? 59.204 -8.214 45.182 1.00 67.34 290 LYS B C 1
ATOM 5412 O O . LYS B 1 290 ? 60.395 -8.046 45.454 1.00 67.36 290 LYS B O 1
ATOM 5418 N N . ARG B 1 291 ? 58.728 -8.158 43.939 1.00 67.43 291 ARG B N 1
ATOM 5419 C CA . ARG B 1 291 ? 59.551 -7.746 42.805 1.00 67.20 291 ARG B CA 1
ATOM 5420 C C . ARG B 1 291 ? 59.756 -6.238 42.847 1.00 66.82 291 ARG B C 1
ATOM 5421 O O . ARG B 1 291 ? 58.868 -5.495 43.271 1.00 67.30 291 ARG B O 1
ATOM 5429 N N . GLY B 1 292 ? 60.928 -5.791 42.408 1.00 66.18 292 GLY B N 1
ATOM 5430 C CA . GLY B 1 292 ? 61.199 -4.365 42.255 1.00 65.48 292 GLY B CA 1
ATOM 5431 C C . GLY B 1 292 ? 60.719 -3.870 40.904 1.00 64.73 292 GLY B C 1
ATOM 5432 O O . GLY B 1 292 ? 60.624 -2.663 40.669 1.00 64.19 292 GLY B O 1
ATOM 5433 N N . TYR B 1 293 ? 60.414 -4.815 40.017 1.00 64.34 293 TYR B N 1
ATOM 5434 C CA . TYR B 1 293 ? 59.955 -4.514 38.667 1.00 64.00 293 TYR B CA 1
ATOM 5435 C C . TYR B 1 293 ? 58.825 -5.464 38.268 1.00 63.26 293 TYR B C 1
ATOM 5436 O O . TYR B 1 293 ? 59.033 -6.675 38.139 1.00 63.28 293 TYR B O 1
ATOM 5445 N N . HIS B 1 294 ? 57.633 -4.900 38.075 1.00 62.09 294 HIS B N 1
ATOM 5446 C CA . HIS B 1 294 ? 56.427 -5.684 37.791 1.00 60.86 294 HIS B CA 1
ATOM 5447 C C . HIS B 1 294 ? 56.133 -5.859 36.297 1.00 59.99 294 HIS B C 1
ATOM 5448 O O . HIS B 1 294 ? 55.061 -6.343 35.929 1.00 59.93 294 HIS B O 1
ATOM 5455 N N . GLY B 1 295 ? 57.081 -5.467 35.448 1.00 58.96 295 GLY B N 1
ATOM 5456 C CA . GLY B 1 295 ? 56.943 -5.612 33.996 1.00 58.35 295 GLY B CA 1
ATOM 5457 C C . GLY B 1 295 ? 55.719 -4.924 33.420 1.00 58.27 295 GLY B C 1
ATOM 5458 O O . GLY B 1 295 ? 55.405 -3.789 33.781 1.00 58.52 295 GLY B O 1
ATOM 5459 N N . ASP B 1 296 ? 55.025 -5.621 32.524 1.00 57.88 296 ASP B N 1
ATOM 5460 C CA . ASP B 1 296 ? 53.803 -5.098 31.916 1.00 57.34 296 ASP B CA 1
ATOM 5461 C C . ASP B 1 296 ? 52.529 -5.681 32.543 1.00 55.65 296 ASP B C 1
ATOM 5462 O O . ASP B 1 296 ? 51.467 -5.690 31.915 1.00 55.41 296 ASP B O 1
ATOM 5467 N N . ASP B 1 297 ? 52.645 -6.151 33.787 1.00 53.71 297 ASP B N 1
ATOM 5468 C CA . ASP B 1 297 ? 51.515 -6.727 34.527 1.00 51.85 297 ASP B CA 1
ATOM 5469 C C . ASP B 1 297 ? 50.418 -5.698 34.802 1.00 50.22 297 ASP B C 1
ATOM 5470 O O . ASP B 1 297 ? 49.229 -6.020 34.753 1.00 49.96 297 ASP B O 1
ATOM 5475 N N . PHE B 1 298 ? 50.833 -4.470 35.100 1.00 48.23 298 PHE B N 1
ATOM 5476 C CA . PHE B 1 298 ? 49.919 -3.341 35.229 1.00 46.34 298 PHE B CA 1
ATOM 5477 C C . PHE B 1 298 ? 49.927 -2.578 33.909 1.00 45.62 298 PHE B C 1
ATOM 5478 O O . PHE B 1 298 ? 50.994 -2.319 33.346 1.00 45.91 298 PHE B O 1
ATOM 5486 N N . LYS B 1 299 ? 48.742 -2.231 33.413 1.00 44.38 299 LYS B N 1
ATOM 5487 C CA . LYS B 1 299 ? 48.612 -1.589 32.104 1.00 43.26 299 LYS B CA 1
ATOM 5488 C C . LYS B 1 299 ? 47.677 -0.391 32.142 1.00 42.01 299 LYS B C 1
ATOM 5489 O O . LYS B 1 299 ? 46.741 -0.348 32.942 1.00 41.51 299 LYS B O 1
ATOM 5495 N N . LEU B 1 300 ? 47.936 0.575 31.266 1.00 40.83 300 LEU B N 1
ATOM 5496 C CA . LEU B 1 300 ? 47.037 1.704 31.084 1.00 39.65 300 LEU B CA 1
ATOM 5497 C C . LEU B 1 300 ? 45.826 1.264 30.271 1.00 39.24 300 LEU B C 1
ATOM 5498 O O . LEU B 1 300 ? 45.967 0.706 29.180 1.00 38.93 300 LEU B O 1
ATOM 5503 N N . LEU B 1 301 ? 44.641 1.504 30.822 1.00 38.97 301 LEU B N 1
ATOM 5504 C CA . LEU B 1 301 ? 43.397 1.248 30.109 1.00 38.84 301 LEU B CA 1
ATOM 5505 C C . LEU B 1 301 ? 43.079 2.420 29.185 1.00 38.95 301 LEU B C 1
ATOM 5506 O O . LEU B 1 301 ? 42.734 2.221 28.018 1.00 39.18 301 LEU B O 1
ATOM 5511 N N . GLY B 1 302 ? 43.200 3.638 29.708 1.00 38.78 302 GLY B N 1
ATOM 5512 C CA . GLY B 1 302 ? 43.018 4.828 28.892 1.00 38.74 302 GLY B CA 1
ATOM 5513 C C . GLY B 1 302 ? 42.623 6.086 29.634 1.00 39.11 302 GLY B C 1
ATOM 5514 O O . GLY B 1 302 ? 42.813 6.202 30.848 1.00 39.03 302 GLY B O 1
ATOM 5515 N N . TYR B 1 303 ? 42.061 7.023 28.875 1.00 39.52 303 TYR B N 1
ATOM 5516 C CA . TYR B 1 303 ? 41.706 8.352 29.350 1.00 40.21 303 TYR B CA 1
ATOM 5517 C C . TYR B 1 303 ? 40.214 8.414 29.658 1.00 40.58 303 TYR B C 1
ATOM 5518 O O . TYR B 1 303 ? 39.384 8.011 28.841 1.00 40.79 303 TYR B O 1
ATOM 5527 N N . ARG B 1 304 ? 39.881 8.914 30.843 1.00 40.91 304 ARG B N 1
ATOM 5528 C CA . ARG B 1 304 ? 38.501 8.952 31.313 1.00 41.59 304 ARG B CA 1
ATOM 5529 C C . ARG B 1 304 ? 37.736 10.147 30.742 1.00 42.25 304 ARG B C 1
ATOM 5530 O O . ARG B 1 304 ? 36.507 10.122 30.648 1.00 42.39 304 ARG B O 1
ATOM 5538 N N . GLY B 1 305 ? 38.473 11.183 30.354 1.00 42.95 305 GLY B N 1
ATOM 5539 C CA . GLY B 1 305 ? 37.879 12.409 29.832 1.00 43.73 305 GLY B CA 1
ATOM 5540 C C . GLY B 1 305 ? 38.517 13.632 30.459 1.00 44.49 305 GLY B C 1
ATOM 5541 O O . GLY B 1 305 ? 39.222 13.527 31.467 1.00 44.93 305 GLY B O 1
ATOM 5542 N N . ALA B 1 306 ? 38.289 14.792 29.849 1.00 44.92 306 ALA B N 1
ATOM 5543 C CA . ALA B 1 306 ? 38.777 16.056 30.391 1.00 45.19 306 ALA B CA 1
ATOM 5544 C C . ALA B 1 306 ? 37.968 16.410 31.631 1.00 45.22 306 ALA B C 1
ATOM 5545 O O . ALA B 1 306 ? 36.737 16.383 31.598 1.00 45.21 306 ALA B O 1
ATOM 5547 N N . GLN B 1 307 ? 38.669 16.724 32.720 1.00 45.45 307 GLN B N 1
ATOM 5548 C CA . GLN B 1 307 ? 38.045 16.989 34.022 1.00 45.78 307 GLN B CA 1
ATOM 5549 C C . GLN B 1 307 ? 37.216 15.795 34.505 1.00 45.63 307 GLN B C 1
ATOM 5550 O O . GLN B 1 307 ? 36.126 15.965 35.055 1.00 45.64 307 GLN B O 1
ATOM 5556 N N . SER B 1 308 ? 37.741 14.591 34.293 1.00 45.47 308 SER B N 1
ATOM 5557 C CA . SER B 1 308 ? 37.036 13.365 34.665 1.00 45.25 308 SER B CA 1
ATOM 5558 C C . SER B 1 308 ? 37.756 12.576 35.757 1.00 45.00 308 SER B C 1
ATOM 5559 O O . SER B 1 308 ? 37.813 11.344 35.709 1.00 44.79 308 SER B O 1
ATOM 5562 N N . GLN B 1 309 ? 38.303 13.287 36.741 1.00 45.03 309 GLN B N 1
ATOM 5563 C CA . GLN B 1 309 ? 38.946 12.636 37.880 1.00 45.36 309 GLN B CA 1
ATOM 5564 C C . GLN B 1 309 ? 37.889 12.001 38.774 1.00 45.73 309 GLN B C 1
ATOM 5565 O O . GLN B 1 309 ? 36.899 12.643 39.138 1.00 46.14 309 GLN B O 1
ATOM 5571 N N . SER B 1 310 ? 38.110 10.736 39.118 1.00 46.12 310 SER B N 1
ATOM 5572 C CA . SER B 1 310 ? 37.137 9.957 39.875 1.00 46.47 310 SER B CA 1
ATOM 5573 C C . SER B 1 310 ? 37.617 9.641 41.289 1.00 46.79 310 SER B C 1
ATOM 5574 O O . SER B 1 310 ? 38.801 9.374 41.508 1.00 47.24 310 SER B O 1
ATOM 5577 N N . SER B 1 311 ? 36.691 9.684 42.244 1.00 46.42 311 SER B N 1
ATOM 5578 C CA . SER B 1 311 ? 36.989 9.287 43.612 1.00 46.28 311 SER B CA 1
ATOM 5579 C C . SER B 1 311 ? 36.787 7.783 43.770 1.00 46.26 311 SER B C 1
ATOM 5580 O O . SER B 1 311 ? 37.755 7.023 43.776 1.00 47.01 311 SER B O 1
ATOM 5583 N N . ILE B 1 312 ? 35.532 7.355 43.882 1.00 45.92 312 ILE B N 1
ATOM 5584 C CA . ILE B 1 312 ? 35.214 5.938 44.053 1.00 45.89 312 ILE B CA 1
ATOM 5585 C C . ILE B 1 312 ? 34.430 5.410 42.852 1.00 45.84 312 ILE B C 1
ATOM 5586 O O . ILE B 1 312 ? 33.608 6.122 42.272 1.00 45.58 312 ILE B O 1
ATOM 5591 N N . HIS B 1 313 ? 34.704 4.163 42.477 1.00 46.09 313 HIS B N 1
ATOM 5592 C CA . HIS B 1 313 ? 33.959 3.497 41.411 1.00 46.63 313 HIS B CA 1
ATOM 5593 C C . HIS B 1 313 ? 33.646 2.036 41.749 1.00 46.96 313 HIS B C 1
ATOM 5594 O O . HIS B 1 313 ? 34.258 1.458 42.652 1.00 47.46 313 HIS B O 1
ATOM 5601 N N . GLY B 1 314 ? 32.684 1.453 41.036 1.00 47.26 314 GLY B N 1
ATOM 5602 C CA . GLY B 1 314 ? 32.265 0.071 41.285 1.00 47.37 314 GLY B CA 1
ATOM 5603 C C . GLY B 1 314 ? 31.827 -0.684 40.044 1.00 47.62 314 GLY B C 1
ATOM 5604 O O . GLY B 1 314 ? 31.278 -0.096 39.111 1.00 47.29 314 GLY B O 1
ATOM 5605 N N . PHE B 1 315 ? 32.064 -1.994 40.049 1.00 48.20 315 PHE B N 1
ATOM 5606 C CA . PHE B 1 315 ? 31.691 -2.880 38.946 1.00 49.40 315 PHE B CA 1
ATOM 5607 C C . PHE B 1 315 ? 30.452 -3.691 39.319 1.00 49.97 315 PHE B C 1
ATOM 5608 O O . PHE B 1 315 ? 30.453 -4.411 40.320 1.00 50.51 315 PHE B O 1
ATOM 5616 N N . HIS B 1 316 ? 29.399 -3.570 38.515 1.00 50.71 316 HIS B N 1
ATOM 5617 C CA . HIS B 1 316 ? 28.165 -4.319 38.740 1.00 51.21 316 HIS B CA 1
ATOM 5618 C C . HIS B 1 316 ? 28.256 -5.688 38.069 1.00 51.04 316 HIS B C 1
ATOM 5619 O O . HIS B 1 316 ? 28.316 -5.765 36.843 1.00 51.20 316 HIS B O 1
ATOM 5626 N N . PRO B 1 317 ? 28.253 -6.772 38.869 1.00 51.33 317 PRO B N 1
ATOM 5627 C CA . PRO B 1 317 ? 28.453 -8.129 38.343 1.00 51.59 317 PRO B CA 1
ATOM 5628 C C . PRO B 1 317 ? 27.458 -8.566 37.259 1.00 52.08 317 PRO B C 1
ATOM 5629 O O . PRO B 1 317 ? 27.846 -9.270 36.325 1.00 51.91 317 PRO B O 1
ATOM 5633 N N . GLU B 1 318 ? 26.200 -8.144 37.379 1.00 52.53 318 GLU B N 1
ATOM 5634 C CA . GLU B 1 318 ? 25.141 -8.565 36.454 1.00 52.97 318 GLU B CA 1
ATOM 5635 C C . GLU B 1 318 ? 25.202 -7.873 35.091 1.00 51.94 318 GLU B C 1
ATOM 5636 O O . GLU B 1 318 ? 25.177 -8.540 34.054 1.00 51.77 318 GLU B O 1
ATOM 5642 N N . THR B 1 319 ? 25.282 -6.544 35.100 1.00 50.58 319 THR B N 1
ATOM 5643 C CA . THR B 1 319 ? 25.331 -5.758 33.866 1.00 49.44 319 THR B CA 1
ATOM 5644 C C . THR B 1 319 ? 26.735 -5.709 33.261 1.00 48.41 319 THR B C 1
ATOM 5645 O O . THR B 1 319 ? 26.889 -5.682 32.039 1.00 48.53 319 THR B O 1
ATOM 5649 N N . GLY B 1 320 ? 27.749 -5.701 34.122 1.00 47.22 320 GLY B N 1
ATOM 5650 C CA . GLY B 1 320 ? 29.139 -5.565 33.691 1.00 45.40 320 GLY B CA 1
ATOM 5651 C C . GLY B 1 320 ? 29.533 -4.109 33.532 1.00 44.22 320 GLY B C 1
ATOM 5652 O O . GLY B 1 320 ? 30.429 -3.782 32.753 1.00 43.99 320 GLY B O 1
ATOM 5653 N N . VAL B 1 321 ? 28.862 -3.238 34.284 1.00 43.11 321 VAL B N 1
ATOM 5654 C CA . VAL B 1 321 ? 29.034 -1.791 34.165 1.00 42.22 321 VAL B CA 1
ATOM 5655 C C . VAL B 1 321 ? 29.796 -1.223 35.362 1.00 41.76 321 VAL B C 1
ATOM 5656 O O . VAL B 1 321 ? 29.548 -1.611 36.505 1.00 41.94 321 VAL B O 1
ATOM 5660 N N . ILE B 1 322 ? 30.728 -0.313 35.086 1.00 40.81 322 ILE B N 1
ATOM 5661 C CA . ILE B 1 322 ? 31.412 0.431 36.138 1.00 40.29 322 ILE B CA 1
ATOM 5662 C C . ILE B 1 322 ? 30.790 1.818 36.310 1.00 40.43 322 ILE B C 1
ATOM 5663 O O . ILE B 1 322 ? 30.664 2.579 35.346 1.00 40.22 322 ILE B O 1
ATOM 5668 N N . PHE B 1 323 ? 30.397 2.132 37.544 1.00 40.23 323 PHE B N 1
ATOM 5669 C CA . PHE B 1 323 ? 29.903 3.462 37.893 1.00 40.03 323 PHE B CA 1
ATOM 5670 C C . PHE B 1 323 ? 30.993 4.290 38.564 1.00 40.96 323 PHE B C 1
ATOM 5671 O O . PHE B 1 323 ? 31.544 3.890 39.588 1.00 41.36 323 PHE B O 1
ATOM 5679 N N . PHE B 1 324 ? 31.290 5.445 37.976 1.00 41.55 324 PHE B N 1
ATOM 5680 C CA . PHE B 1 324 ? 32.325 6.336 38.479 1.00 41.64 324 PHE B CA 1
ATOM 5681 C C . PHE B 1 324 ? 31.713 7.493 39.248 1.00 42.22 324 PHE B C 1
ATOM 5682 O O . PHE B 1 324 ? 30.766 8.127 38.778 1.00 42.30 324 PHE B O 1
ATOM 5690 N N . ALA B 1 325 ? 32.259 7.768 40.428 1.00 42.81 325 ALA B N 1
ATOM 5691 C CA . ALA B 1 325 ? 31.971 9.013 41.119 1.00 43.15 325 ALA B CA 1
ATOM 5692 C C . ALA B 1 325 ? 32.929 10.068 40.572 1.00 43.65 325 ALA B C 1
ATOM 5693 O O . ALA B 1 325 ? 34.138 9.995 40.800 1.00 43.67 325 ALA B O 1
ATOM 5695 N N . LEU B 1 326 ? 32.392 11.025 39.819 1.00 44.33 326 LEU B N 1
ATOM 5696 C CA . LEU B 1 326 ? 33.214 12.074 39.213 1.00 44.94 326 LEU B CA 1
ATOM 5697 C C . LEU B 1 326 ? 33.338 13.277 40.139 1.00 45.50 326 LEU B C 1
ATOM 5698 O O . LEU B 1 326 ? 32.332 13.844 40.569 1.00 45.49 326 LEU B O 1
ATOM 5703 N N . ILE B 1 327 ? 34.578 13.660 40.435 1.00 46.45 327 ILE B N 1
ATOM 5704 C CA . ILE B 1 327 ? 34.860 14.710 41.419 1.00 47.69 327 ILE B CA 1
ATOM 5705 C C . ILE B 1 327 ? 34.634 16.115 40.858 1.00 48.91 327 ILE B C 1
ATOM 5706 O O . ILE B 1 327 ? 33.909 16.917 41.453 1.00 48.97 327 ILE B O 1
ATOM 5711 N N . GLN B 1 328 ? 35.254 16.401 39.716 1.00 50.73 328 GLN B N 1
ATOM 5712 C CA . GLN B 1 328 ? 35.250 17.746 39.144 1.00 51.91 328 GLN B CA 1
ATOM 5713 C C . GLN B 1 328 ? 33.927 18.105 38.466 1.00 52.29 328 GLN B C 1
ATOM 5714 O O . GLN B 1 328 ? 33.536 19.275 38.441 1.00 52.57 328 GLN B O 1
ATOM 5720 N N . LEU B 1 329 ? 33.239 17.098 37.935 1.00 52.49 329 LEU B N 1
ATOM 5721 C CA . LEU B 1 329 ? 31.991 17.317 37.199 1.00 52.91 329 LEU B CA 1
ATOM 5722 C C . LEU B 1 329 ? 30.725 17.207 38.061 1.00 53.34 329 LEU B C 1
ATOM 5723 O O . LEU B 1 329 ? 29.607 17.330 37.544 1.00 53.41 329 LEU B O 1
ATOM 5728 N N . ASN B 1 330 ? 30.912 16.988 39.366 1.00 53.59 330 ASN B N 1
ATOM 5729 C CA . ASN B 1 330 ? 29.815 16.866 40.342 1.00 53.52 330 ASN B CA 1
ATOM 5730 C C . ASN B 1 330 ? 28.741 15.867 39.905 1.00 52.68 330 ASN B C 1
ATOM 5731 O O . ASN B 1 330 ? 27.538 16.149 39.972 1.00 52.65 330 ASN B O 1
ATOM 5736 N N . ALA B 1 331 ? 29.188 14.696 39.464 1.00 51.39 331 ALA B N 1
ATOM 5737 C CA . ALA B 1 331 ? 28.313 13.759 38.779 1.00 50.34 331 ALA B CA 1
ATOM 5738 C C . ALA B 1 331 ? 28.692 12.301 39.001 1.00 49.79 331 ALA B C 1
ATOM 5739 O O . ALA B 1 331 ? 29.748 11.992 39.560 1.00 50.03 331 ALA B O 1
ATOM 5741 N N . VAL B 1 332 ? 27.801 11.415 38.566 1.00 48.75 332 VAL B N 1
ATOM 5742 C CA . VAL B 1 332 ? 28.086 9.991 38.476 1.00 47.85 332 VAL B CA 1
ATOM 5743 C C . VAL B 1 332 ? 27.980 9.583 37.009 1.00 47.34 332 VAL B C 1
ATOM 5744 O O . VAL B 1 332 ? 26.984 9.880 36.342 1.00 47.25 332 VAL B O 1
ATOM 5748 N N . SER B 1 333 ? 29.025 8.930 36.509 1.00 46.84 333 SER B N 1
ATOM 5749 C CA . SER B 1 333 ? 29.040 8.421 35.143 1.00 46.17 333 SER B CA 1
ATOM 5750 C C . SER B 1 333 ? 29.073 6.895 35.136 1.00 45.69 333 SER B C 1
ATOM 5751 O O . SER B 1 333 ? 29.340 6.269 36.161 1.00 45.63 333 SER B O 1
ATOM 5754 N N . CYS B 1 334 ? 28.797 6.305 33.977 1.00 45.36 334 CYS B N 1
ATOM 5755 C CA . CYS B 1 334 ? 28.855 4.853 33.818 1.00 44.96 334 CYS B CA 1
ATOM 5756 C C . CYS B 1 334 ? 29.667 4.438 32.591 1.00 43.68 334 CYS B C 1
ATOM 5757 O O . CYS B 1 334 ? 29.854 5.229 31.660 1.00 43.49 334 CYS B O 1
ATOM 5760 N N . TRP B 1 335 ? 30.149 3.196 32.606 1.00 41.93 335 TRP B N 1
ATOM 5761 C CA . TRP B 1 335 ? 30.845 2.615 31.463 1.00 40.58 335 TRP B CA 1
ATOM 5762 C C . TRP B 1 335 ? 30.654 1.106 31.414 1.00 40.38 335 TRP B C 1
ATOM 5763 O O . TRP B 1 335 ? 30.932 0.404 32.389 1.00 40.69 335 TRP B O 1
ATOM 5774 N N . ASP B 1 336 ? 30.165 0.624 30.273 1.00 40.02 336 ASP B N 1
ATOM 5775 C CA . ASP B 1 336 ? 30.047 -0.805 30.000 1.00 39.47 336 ASP B CA 1
ATOM 5776 C C . ASP B 1 336 ? 31.438 -1.339 29.670 1.00 39.15 336 ASP B C 1
ATOM 5777 O O . ASP B 1 336 ? 32.063 -0.899 28.703 1.00 39.20 336 ASP B O 1
ATOM 5782 N N . THR B 1 337 ? 31.918 -2.281 30.480 1.00 39.10 337 THR B N 1
ATOM 5783 C CA . THR B 1 337 ? 33.278 -2.818 30.340 1.00 39.36 337 THR B CA 1
ATOM 5784 C C . THR B 1 337 ? 33.512 -3.574 29.035 1.00 39.75 337 THR B C 1
ATOM 5785 O O . THR B 1 337 ? 34.658 -3.823 28.662 1.00 39.92 337 THR B O 1
ATOM 5789 N N . ARG B 1 338 ? 32.429 -3.936 28.350 1.00 40.66 338 ARG B N 1
ATOM 5790 C CA . ARG B 1 338 ? 32.514 -4.594 27.047 1.00 41.23 338 ARG B CA 1
ATOM 5791 C C . ARG B 1 338 ? 32.982 -3.626 25.966 1.00 40.38 338 ARG B C 1
ATOM 5792 O O . ARG B 1 338 ? 33.671 -4.017 25.026 1.00 40.49 338 ARG B O 1
ATOM 5800 N N . LYS B 1 339 ? 32.603 -2.361 26.114 1.00 39.85 339 LYS B N 1
ATOM 5801 C CA . LYS B 1 339 ? 32.937 -1.327 25.140 1.00 39.53 339 LYS B CA 1
ATOM 5802 C C . LYS B 1 339 ? 34.347 -0.777 25.361 1.00 39.19 339 LYS B C 1
ATOM 5803 O O . LYS B 1 339 ? 34.831 -0.762 26.494 1.00 38.72 339 LYS B O 1
ATOM 5809 N N . PRO B 1 340 ? 35.017 -0.340 24.274 1.00 39.09 340 PRO B N 1
ATOM 5810 C CA . PRO B 1 340 ? 36.325 0.303 24.411 1.00 39.22 340 PRO B CA 1
ATOM 5811 C C . PRO B 1 340 ? 36.276 1.506 25.351 1.00 39.40 340 PRO B C 1
ATOM 5812 O O . PRO B 1 340 ? 35.318 2.283 25.319 1.00 39.57 340 PRO B O 1
ATOM 5816 N N . PHE B 1 341 ? 37.303 1.635 26.187 1.00 39.69 341 PHE B N 1
ATOM 5817 C CA . PHE B 1 341 ? 37.382 2.704 27.173 1.00 40.02 341 PHE B CA 1
ATOM 5818 C C . PHE B 1 341 ? 37.637 4.052 26.506 1.00 40.80 341 PHE B C 1
ATOM 5819 O O . PHE B 1 341 ? 38.778 4.397 26.187 1.00 40.98 341 PHE B O 1
ATOM 5827 N N . ALA B 1 342 ? 36.558 4.803 26.298 1.00 41.59 342 ALA B N 1
ATOM 5828 C CA . ALA B 1 342 ? 36.606 6.084 25.597 1.00 42.83 342 ALA B CA 1
ATOM 5829 C C . ALA B 1 342 ? 35.448 6.980 26.041 1.00 43.86 342 ALA B C 1
ATOM 5830 O O . ALA B 1 342 ? 34.372 6.472 26.366 1.00 44.15 342 ALA B O 1
ATOM 5832 N N . PRO B 1 343 ? 35.659 8.314 26.054 1.00 44.53 343 PRO B N 1
ATOM 5833 C CA . PRO B 1 343 ? 34.652 9.262 26.547 1.00 45.10 343 PRO B CA 1
ATOM 5834 C C . PRO B 1 343 ? 33.285 9.147 25.871 1.00 45.69 343 PRO B C 1
ATOM 5835 O O . PRO B 1 343 ? 32.263 9.341 26.534 1.00 46.10 343 PRO B O 1
ATOM 5839 N N . GLN B 1 344 ? 33.264 8.830 24.577 1.00 45.97 344 GLN B N 1
ATOM 5840 C CA . GLN B 1 344 ? 32.000 8.694 23.847 1.00 46.33 344 GLN B CA 1
ATOM 5841 C C . GLN B 1 344 ? 31.265 7.390 24.187 1.00 46.44 344 GLN B C 1
ATOM 5842 O O . GLN B 1 344 ? 30.102 7.209 23.820 1.00 46.07 344 GLN B O 1
ATOM 5848 N N . ASN B 1 345 ? 31.953 6.492 24.890 1.00 46.88 345 ASN B N 1
ATOM 5849 C CA . ASN B 1 345 ? 31.342 5.270 25.407 1.00 47.32 345 ASN B CA 1
ATOM 5850 C C . ASN B 1 345 ? 31.045 5.377 26.904 1.00 47.92 345 ASN B C 1
ATOM 5851 O O . ASN B 1 345 ? 30.892 4.370 27.604 1.00 47.53 345 ASN B O 1
ATOM 5856 N N . MET B 1 346 ? 30.962 6.619 27.375 1.00 49.01 346 MET B N 1
ATOM 5857 C CA . MET B 1 346 ? 30.613 6.926 28.755 1.00 49.64 346 MET B CA 1
ATOM 5858 C C . MET B 1 346 ? 29.457 7.910 28.814 1.00 50.07 346 MET B C 1
ATOM 5859 O O . MET B 1 346 ? 29.284 8.738 27.915 1.00 50.12 346 MET B O 1
ATOM 5864 N N . ALA B 1 347 ? 28.669 7.814 29.880 1.00 50.63 347 ALA B N 1
ATOM 5865 C CA . ALA B 1 347 ? 27.500 8.665 30.055 1.00 50.94 347 ALA B CA 1
ATOM 5866 C C . ALA B 1 347 ? 27.342 9.096 31.506 1.00 51.03 347 ALA B C 1
ATOM 5867 O O . ALA B 1 347 ? 27.601 8.318 32.425 1.00 50.78 347 ALA B O 1
ATOM 5869 N N . ILE B 1 348 ? 26.921 10.343 31.696 1.00 51.11 348 ILE B N 1
ATOM 5870 C CA . ILE B 1 348 ? 26.558 10.851 33.012 1.00 51.48 348 ILE B CA 1
ATOM 5871 C C . ILE B 1 348 ? 25.128 10.410 33.322 1.00 52.07 348 ILE B C 1
ATOM 5872 O O . ILE B 1 348 ? 24.204 10.715 32.565 1.00 51.55 348 ILE B O 1
ATOM 5877 N N . VAL B 1 349 ? 24.954 9.684 34.425 1.00 53.53 349 VAL B N 1
ATOM 5878 C CA . VAL B 1 349 ? 23.626 9.207 34.835 1.00 54.75 349 VAL B CA 1
ATOM 5879 C C . VAL B 1 349 ? 22.980 10.094 35.894 1.00 55.79 349 VAL B C 1
ATOM 5880 O O . VAL B 1 349 ? 21.755 10.116 36.027 1.00 56.57 349 VAL B O 1
ATOM 5884 N N . TYR B 1 350 ? 23.808 10.813 36.647 1.00 56.68 350 TYR B N 1
ATOM 5885 C CA . TYR B 1 350 ? 23.328 11.764 37.644 1.00 57.96 350 TYR B CA 1
ATOM 5886 C C . TYR B 1 350 ? 24.296 12.932 37.763 1.00 58.25 350 TYR B C 1
ATOM 5887 O O . TYR B 1 350 ? 25.509 12.740 37.758 1.00 58.04 350 TYR B O 1
ATOM 5896 N N . LYS B 1 351 ? 23.747 14.139 37.864 1.00 59.17 351 LYS B N 1
ATOM 5897 C CA . LYS B 1 351 ? 24.548 15.349 37.999 1.00 60.56 351 LYS B CA 1
ATOM 5898 C C . LYS B 1 351 ? 23.837 16.335 38.918 1.00 62.25 351 LYS B C 1
ATOM 5899 O O . LYS B 1 351 ? 22.650 16.615 38.739 1.00 62.90 351 LYS B O 1
ATOM 5905 N N . ASN B 1 352 ? 24.566 16.853 39.903 1.00 64.02 352 ASN B N 1
ATOM 5906 C CA . ASN B 1 352 ? 24.006 17.804 40.859 1.00 65.82 352 ASN B CA 1
ATOM 5907 C C . ASN B 1 352 ? 25.059 18.785 41.370 1.00 67.40 352 ASN B C 1
ATOM 5908 O O . ASN B 1 352 ? 25.784 18.492 42.320 1.00 67.26 352 ASN B O 1
ATOM 5913 N N . ASP B 1 353 ? 25.135 19.950 40.730 1.00 69.35 353 ASP B N 1
ATOM 5914 C CA . ASP B 1 353 ? 26.137 20.963 41.069 1.00 71.48 353 ASP B CA 1
ATOM 5915 C C . ASP B 1 353 ? 25.909 21.594 42.442 1.00 73.18 353 ASP B C 1
ATOM 5916 O O . ASP B 1 353 ? 26.865 21.876 43.171 1.00 72.64 353 ASP B O 1
ATOM 5921 N N . ARG B 1 354 ? 24.641 21.802 42.785 1.00 75.57 354 ARG B N 1
ATOM 5922 C CA . ARG B 1 354 ? 24.258 22.418 44.052 1.00 77.26 354 ARG B CA 1
ATOM 5923 C C . ARG B 1 354 ? 24.454 21.467 45.237 1.00 76.55 354 ARG B C 1
ATOM 5924 O O . ARG B 1 354 ? 25.006 21.861 46.265 1.00 76.08 354 ARG B O 1
ATOM 5932 N N . ASP B 1 355 ? 24.012 20.220 45.082 1.00 76.50 355 ASP B N 1
ATOM 5933 C CA . ASP B 1 355 ? 24.038 19.241 46.176 1.00 77.09 355 ASP B CA 1
ATOM 5934 C C . ASP B 1 355 ? 25.301 18.377 46.247 1.00 76.66 355 ASP B C 1
ATOM 5935 O O . ASP B 1 355 ? 25.697 17.953 47.336 1.00 76.76 355 ASP B O 1
ATOM 5940 N N . ILE B 1 356 ? 25.923 18.106 45.101 1.00 75.56 356 ILE B N 1
ATOM 5941 C CA . ILE B 1 356 ? 27.162 17.326 45.085 1.00 74.11 356 ILE B CA 1
ATOM 5942 C C . ILE B 1 356 ? 28.380 18.240 45.191 1.00 72.70 356 ILE B C 1
ATOM 5943 O O . ILE B 1 356 ? 28.680 19.020 44.280 1.00 72.34 356 ILE B O 1
ATOM 5948 N N . ILE B 1 357 ? 29.060 18.142 46.329 1.00 70.68 357 ILE B N 1
ATOM 5949 C CA . ILE B 1 357 ? 30.293 18.875 46.565 1.00 68.59 357 ILE B CA 1
ATOM 5950 C C . ILE B 1 357 ? 31.447 17.928 46.266 1.00 67.15 357 ILE B C 1
ATOM 5951 O O . ILE B 1 357 ? 32.161 18.097 45.276 1.00 68.24 357 ILE B O 1
ATOM 5956 N N . TYR B 1 358 ? 31.611 16.921 47.118 1.00 64.04 358 TYR B N 1
ATOM 5957 C CA . TYR B 1 358 ? 32.617 15.890 46.907 1.00 61.75 358 TYR B CA 1
ATOM 5958 C C . TYR B 1 358 ? 32.000 14.500 47.070 1.00 60.67 358 TYR B C 1
ATOM 5959 O O . TYR B 1 358 ? 31.666 14.095 48.188 1.00 60.57 358 TYR B O 1
ATOM 5968 N N . PRO B 1 359 ? 31.829 13.771 45.949 1.00 59.12 359 PRO B N 1
ATOM 5969 C CA . PRO B 1 359 ? 31.353 12.391 46.029 1.00 58.02 359 PRO B CA 1
ATOM 5970 C C . PRO B 1 359 ? 32.373 11.508 46.751 1.00 56.86 359 PRO B C 1
ATOM 5971 O O . PRO B 1 359 ? 33.308 10.995 46.135 1.00 56.48 359 PRO B O 1
ATOM 5975 N N . ASN B 1 360 ? 32.185 11.354 48.058 1.00 55.80 360 ASN B N 1
ATOM 5976 C CA . ASN B 1 360 ? 33.143 10.648 48.909 1.00 54.84 360 ASN B CA 1
ATOM 5977 C C . ASN B 1 360 ? 33.030 9.128 48.881 1.00 54.09 360 ASN B C 1
ATOM 5978 O O . ASN B 1 360 ? 33.931 8.429 49.351 1.00 53.45 360 ASN B O 1
ATOM 5983 N N . ASP B 1 361 ? 31.929 8.614 48.341 1.00 53.66 361 ASP B N 1
ATOM 5984 C CA . ASP B 1 361 ? 31.741 7.171 48.266 1.00 53.88 361 ASP B CA 1
ATOM 5985 C C . ASP B 1 361 ? 30.797 6.733 47.152 1.00 53.95 361 ASP B C 1
ATOM 5986 O O . ASP B 1 361 ? 29.873 7.457 46.775 1.00 54.67 361 ASP B O 1
ATOM 5991 N N . LEU B 1 362 ? 31.062 5.540 46.629 1.00 53.64 362 LEU B N 1
ATOM 5992 C CA . LEU B 1 362 ? 30.178 4.862 45.694 1.00 53.40 362 LEU B CA 1
ATOM 5993 C C . LEU B 1 362 ? 30.300 3.359 45.923 1.00 53.98 362 LEU B C 1
ATOM 5994 O O . LEU B 1 362 ? 31.402 2.806 45.926 1.00 53.37 362 LEU B O 1
ATOM 5999 N N . SER B 1 363 ? 29.162 2.706 46.131 1.00 55.09 363 SER B N 1
ATOM 6000 C CA . SER B 1 363 ? 29.135 1.266 46.354 1.00 55.80 363 SER B CA 1
ATOM 6001 C C . SER B 1 363 ? 27.940 0.622 45.675 1.00 55.88 363 SER B C 1
ATOM 6002 O O . SER B 1 363 ? 26.898 1.254 45.488 1.00 55.63 363 SER B O 1
ATOM 6005 N N . ILE B 1 364 ? 28.113 -0.641 45.304 1.00 56.83 364 ILE B N 1
ATOM 6006 C CA . ILE B 1 364 ? 27.058 -1.433 44.689 1.00 58.35 364 ILE B CA 1
ATOM 6007 C C . ILE B 1 364 ? 26.647 -2.548 45.654 1.00 59.26 364 ILE B C 1
ATOM 6008 O O . ILE B 1 364 ? 27.480 -3.358 46.074 1.00 59.08 364 ILE B O 1
ATOM 6013 N N . ASP B 1 365 ? 25.361 -2.570 46.006 1.00 59.96 365 ASP B N 1
ATOM 6014 C CA . ASP B 1 365 ? 24.822 -3.542 46.962 1.00 60.36 365 ASP B CA 1
ATOM 6015 C C . ASP B 1 365 ? 24.544 -4.914 46.340 1.00 60.83 365 ASP B C 1
ATOM 6016 O O . ASP B 1 365 ? 25.058 -5.239 45.266 1.00 60.86 365 ASP B O 1
ATOM 6021 N N . GLN B 1 366 ? 23.730 -5.712 47.028 1.00 61.30 366 GLN B N 1
ATOM 6022 C CA . GLN B 1 366 ? 23.344 -7.038 46.549 1.00 62.15 366 GLN B CA 1
ATOM 6023 C C . GLN B 1 366 ? 21.977 -7.036 45.849 1.00 63.19 366 GLN B C 1
ATOM 6024 O O . GLN B 1 366 ? 21.531 -8.069 45.342 1.00 63.32 366 GLN B O 1
ATOM 6030 N N . GLU B 1 367 ? 21.327 -5.872 45.811 1.00 64.69 367 GLU B N 1
ATOM 6031 C CA . GLU B 1 367 ? 19.978 -5.741 45.247 1.00 66.15 367 GLU B CA 1
ATOM 6032 C C . GLU B 1 367 ? 19.932 -5.052 43.875 1.00 66.30 367 GLU B C 1
ATOM 6033 O O . GLU B 1 367 ? 18.850 -4.758 43.361 1.00 66.38 367 GLU B O 1
ATOM 6039 N N . GLY B 1 368 ? 21.102 -4.798 43.289 1.00 66.47 368 GLY B N 1
ATOM 6040 C CA . GLY B 1 368 ? 21.199 -4.166 41.969 1.00 65.55 368 GLY B CA 1
ATOM 6041 C C . GLY B 1 368 ? 21.056 -2.652 41.971 1.00 64.94 368 GLY B C 1
ATOM 6042 O O . GLY B 1 368 ? 20.576 -2.063 40.996 1.00 64.17 368 GLY B O 1
ATOM 6043 N N . ASN B 1 369 ? 21.478 -2.022 43.065 1.00 64.43 369 ASN B N 1
ATOM 6044 C CA . ASN B 1 369 ? 21.404 -0.570 43.198 1.00 64.79 369 ASN B CA 1
ATOM 6045 C C . ASN B 1 369 ? 22.782 0.073 43.292 1.00 64.54 369 ASN B C 1
ATOM 6046 O O . ASN B 1 369 ? 23.710 -0.506 43.863 1.00 64.03 369 ASN B O 1
ATOM 6051 N N . VAL B 1 370 ? 22.911 1.267 42.721 1.00 64.49 370 VAL B N 1
ATOM 6052 C CA . VAL B 1 370 ? 24.128 2.058 42.880 1.00 64.80 370 VAL B CA 1
ATOM 6053 C C . VAL B 1 370 ? 23.938 3.088 43.997 1.00 64.84 370 VAL B C 1
ATOM 6054 O O . VAL B 1 370 ? 23.082 3.973 43.910 1.00 64.44 370 VAL B O 1
ATOM 6058 N N . TRP B 1 371 ? 24.729 2.939 45.055 1.00 65.26 371 TRP B N 1
ATOM 6059 C CA . TRP B 1 371 ? 24.675 3.839 46.201 1.00 65.76 371 TRP B CA 1
ATOM 6060 C C . TRP B 1 371 ? 25.857 4.800 46.168 1.00 65.31 371 TRP B C 1
ATOM 6061 O O . TRP B 1 371 ? 27.011 4.368 46.166 1.00 65.45 371 TRP B O 1
ATOM 6072 N N . PHE B 1 372 ? 25.571 6.099 46.127 1.00 64.42 372 PHE B N 1
ATOM 6073 C CA . PHE B 1 372 ? 26.629 7.110 46.125 1.00 64.47 372 PHE B CA 1
ATOM 6074 C C . PHE B 1 372 ? 26.347 8.281 47.064 1.00 64.62 372 PHE B C 1
ATOM 6075 O O . PHE B 1 372 ? 25.194 8.675 47.255 1.00 64.64 372 PHE B O 1
ATOM 6083 N N . MET B 1 373 ? 27.416 8.833 47.634 1.00 64.75 373 MET B N 1
ATOM 6084 C CA . MET B 1 373 ? 27.315 9.816 48.711 1.00 64.41 373 MET B CA 1
ATOM 6085 C C . MET B 1 373 ? 28.234 11.024 48.520 1.00 63.58 373 MET B C 1
ATOM 6086 O O . MET B 1 373 ? 29.378 10.878 48.084 1.00 63.57 373 MET B O 1
ATOM 6091 N N . SER B 1 374 ? 27.717 12.206 48.856 1.00 63.03 374 SER B N 1
ATOM 6092 C CA . SER B 1 374 ? 28.504 13.442 48.921 1.00 63.11 374 SER B CA 1
ATOM 6093 C C . SER B 1 374 ? 28.472 14.001 50.346 1.00 63.27 374 SER B C 1
ATOM 6094 O O . SER B 1 374 ? 27.406 14.055 50.963 1.00 63.64 374 SER B O 1
ATOM 6097 N N . ASN B 1 375 ? 29.630 14.417 50.861 1.00 63.47 375 ASN B N 1
ATOM 6098 C CA . ASN B 1 375 ? 29.735 14.859 52.261 1.00 63.55 375 ASN B CA 1
ATOM 6099 C C . ASN B 1 375 ? 30.208 16.298 52.495 1.00 64.53 375 ASN B C 1
ATOM 6100 O O . ASN B 1 375 ? 30.431 16.698 53.641 1.00 65.29 375 ASN B O 1
ATOM 6105 N N . SER B 1 376 ? 30.360 17.063 51.414 1.00 65.36 376 SER B N 1
ATOM 6106 C CA . SER B 1 376 ? 30.758 18.481 51.474 1.00 66.23 376 SER B CA 1
ATOM 6107 C C . SER B 1 376 ? 32.082 18.753 52.203 1.00 67.75 376 SER B C 1
ATOM 6108 O O . SER B 1 376 ? 32.230 19.790 52.858 1.00 68.15 376 SER B O 1
ATOM 6111 N N . ILE B 1 377 ? 33.041 17.836 52.073 1.00 69.31 377 ILE B N 1
ATOM 6112 C CA . ILE B 1 377 ? 34.334 17.948 52.768 1.00 70.44 377 ILE B CA 1
ATOM 6113 C C . ILE B 1 377 ? 35.112 19.224 52.404 1.00 70.97 377 ILE B C 1
ATOM 6114 O O . ILE B 1 377 ? 35.723 19.846 53.275 1.00 71.14 377 ILE B O 1
ATOM 6119 N N . ILE B 1 378 ? 35.054 19.619 51.130 1.00 71.71 378 ILE B N 1
ATOM 6120 C CA . ILE B 1 378 ? 35.757 20.806 50.620 1.00 72.26 378 ILE B CA 1
ATOM 6121 C C . ILE B 1 378 ? 35.399 22.081 51.384 1.00 72.52 378 ILE B C 1
ATOM 6122 O O . ILE B 1 378 ? 36.288 22.853 51.762 1.00 72.80 378 ILE B O 1
ATOM 6127 N N . LYS B 1 379 ? 34.104 22.291 51.612 1.00 72.54 379 LYS B N 1
ATOM 6128 C CA . LYS B 1 379 ? 33.636 23.479 52.321 1.00 72.97 379 LYS B CA 1
ATOM 6129 C C . LYS B 1 379 ? 34.136 23.520 53.761 1.00 72.89 379 LYS B C 1
ATOM 6130 O O . LYS B 1 379 ? 34.509 24.573 54.251 1.00 72.86 379 LYS B O 1
ATOM 6136 N N . LEU B 1 380 ? 34.157 22.369 54.427 1.00 72.68 380 LEU B N 1
ATOM 6137 C CA . LEU B 1 380 ? 34.735 22.284 55.764 1.00 72.72 380 LEU B CA 1
ATOM 6138 C C . LEU B 1 380 ? 36.227 22.609 55.732 1.00 72.99 380 LEU B C 1
ATOM 6139 O O . LEU B 1 380 ? 36.707 23.420 56.527 1.00 74.20 380 LEU B O 1
ATOM 6144 N N . LEU B 1 381 ? 36.942 21.975 54.803 1.00 72.28 381 LEU B N 1
ATOM 6145 C CA . LEU B 1 381 ? 38.400 22.086 54.713 1.00 71.49 381 LEU B CA 1
ATOM 6146 C C . LEU B 1 381 ? 38.880 23.480 54.321 1.00 71.85 381 LEU B C 1
ATOM 6147 O O . LEU B 1 381 ? 39.800 24.021 54.933 1.00 71.46 381 LEU B O 1
ATOM 6152 N N . TYR B 1 382 ? 38.251 24.055 53.301 1.00 73.18 382 TYR B N 1
ATOM 6153 C CA . TYR B 1 382 ? 38.762 25.269 52.677 1.00 74.72 382 TYR B CA 1
ATOM 6154 C C . TYR B 1 382 ? 37.812 26.459 52.782 1.00 75.22 382 TYR B C 1
ATOM 6155 O O . TYR B 1 382 ? 38.159 27.569 52.370 1.00 74.96 382 TYR B O 1
ATOM 6164 N N . THR B 1 383 ? 36.625 26.230 53.341 1.00 76.79 383 THR B N 1
ATOM 6165 C CA . THR B 1 383 ? 35.613 27.287 53.445 1.00 77.99 383 THR B CA 1
ATOM 6166 C C . THR B 1 383 ? 34.765 27.137 54.735 1.00 79.52 383 THR B C 1
ATOM 6167 O O . THR B 1 383 ? 35.236 26.563 55.723 1.00 79.51 383 THR B O 1
ATOM 6171 N N . GLN B 1 384 ? 33.541 27.662 54.728 1.00 81.74 384 GLN B N 1
ATOM 6172 C CA . GLN B 1 384 ? 32.649 27.615 55.886 1.00 83.19 384 GLN B CA 1
ATOM 6173 C C . GLN B 1 384 ? 31.630 26.487 55.732 1.00 83.94 384 GLN B C 1
ATOM 6174 O O . GLN B 1 384 ? 31.007 26.346 54.676 1.00 83.58 384 GLN B O 1
ATOM 6180 N N . LEU B 1 385 ? 31.460 25.692 56.786 1.00 85.70 385 LEU B N 1
ATOM 6181 C CA . LEU B 1 385 ? 30.459 24.626 56.791 1.00 87.74 385 LEU B CA 1
ATOM 6182 C C . LEU B 1 385 ? 29.290 24.973 57.715 1.00 89.71 385 LEU B C 1
ATOM 6183 O O . LEU B 1 385 ? 29.412 24.914 58.941 1.00 90.57 385 LEU B O 1
ATOM 6188 N N . SER B 1 386 ? 28.163 25.339 57.109 1.00 91.26 386 SER B N 1
ATOM 6189 C CA . SER B 1 386 ? 26.971 25.757 57.844 1.00 92.26 386 SER B CA 1
ATOM 6190 C C . SER B 1 386 ? 26.051 24.580 58.150 1.00 93.35 386 SER B C 1
ATOM 6191 O O . SER B 1 386 ? 25.726 23.787 57.265 1.00 94.16 386 SER B O 1
ATOM 6194 N N . LEU B 1 387 ? 25.632 24.483 59.408 1.00 94.43 387 LEU B N 1
ATOM 6195 C CA . LEU B 1 387 ? 24.703 23.444 59.842 1.00 96.07 387 LEU B CA 1
ATOM 6196 C C . LEU B 1 387 ? 23.251 23.872 59.610 1.00 97.07 387 LEU B C 1
ATOM 6197 O O . LEU B 1 387 ? 22.318 23.117 59.892 1.00 96.51 387 LEU B O 1
ATOM 6202 N N . GLU B 1 388 ? 23.074 25.090 59.103 1.00 98.68 388 GLU B N 1
ATOM 6203 C CA . GLU B 1 388 ? 21.764 25.584 58.689 1.00 100.22 388 GLU B CA 1
ATOM 6204 C C . GLU B 1 388 ? 21.342 24.890 57.394 1.00 100.38 388 GLU B C 1
ATOM 6205 O O . GLU B 1 388 ? 20.182 24.505 57.236 1.00 100.68 388 GLU B O 1
ATOM 6211 N N . GLU B 1 389 ? 22.300 24.730 56.481 1.00 100.00 389 GLU B N 1
ATOM 6212 C CA . GLU B 1 389 ? 22.081 24.031 55.218 1.00 98.39 389 GLU B CA 1
ATOM 6213 C C . GLU B 1 389 ? 22.237 22.524 55.396 1.00 97.33 389 GLU B C 1
ATOM 6214 O O . GLU B 1 389 ? 22.686 22.051 56.446 1.00 96.54 389 GLU B O 1
ATOM 6220 N N . PHE B 1 390 ? 21.869 21.781 54.356 1.00 95.75 390 PHE B N 1
ATOM 6221 C CA . PHE B 1 390 ? 22.121 20.348 54.301 1.00 94.03 390 PHE B CA 1
ATOM 6222 C C . PHE B 1 390 ? 23.472 20.093 53.639 1.00 92.39 390 PHE B C 1
ATOM 6223 O O . PHE B 1 390 ? 23.745 20.598 52.546 1.00 92.11 390 PHE B O 1
ATOM 6231 N N . ASN B 1 391 ? 24.314 19.317 54.318 1.00 90.03 391 ASN B N 1
ATOM 6232 C CA . ASN B 1 391 ? 25.710 19.133 53.919 1.00 87.76 391 ASN B CA 1
ATOM 6233 C C . ASN B 1 391 ? 26.055 17.690 53.562 1.00 85.48 391 ASN B C 1
ATOM 6234 O O . ASN B 1 391 ? 27.086 17.424 52.944 1.00 84.65 391 ASN B O 1
ATOM 6239 N N . PHE B 1 392 ? 25.187 16.766 53.959 1.00 83.79 392 PHE B N 1
ATOM 6240 C CA . PHE B 1 392 ? 25.417 15.343 53.743 1.00 82.90 392 PHE B CA 1
ATOM 6241 C C . PHE B 1 392 ? 24.250 14.737 52.976 1.00 81.31 392 PHE B C 1
ATOM 6242 O O . PHE B 1 392 ? 23.091 15.007 53.291 1.00 82.27 392 PHE B O 1
ATOM 6250 N N . HIS B 1 393 ? 24.560 13.934 51.959 1.00 77.99 393 HIS B N 1
ATOM 6251 C CA . HIS B 1 393 ? 23.532 13.310 51.128 1.00 74.92 393 HIS B CA 1
ATOM 6252 C C . HIS B 1 393 ? 23.906 11.883 50.741 1.00 73.33 393 HIS B C 1
ATOM 6253 O O . HIS B 1 393 ? 25.055 11.607 50.394 1.00 73.96 393 HIS B O 1
ATOM 6260 N N . ILE B 1 394 ? 22.924 10.988 50.799 1.00 71.09 394 ILE B N 1
ATOM 6261 C CA . ILE B 1 394 ? 23.073 9.614 50.320 1.00 69.04 394 ILE B CA 1
ATOM 6262 C C . ILE B 1 394 ? 22.061 9.386 49.201 1.00 68.22 394 ILE B C 1
ATOM 6263 O O . ILE B 1 394 ? 20.888 9.749 49.334 1.00 68.53 394 ILE B O 1
ATOM 6268 N N . TRP B 1 395 ? 22.518 8.792 48.103 1.00 66.60 395 TRP B N 1
ATOM 6269 C CA . TRP B 1 395 ? 21.642 8.484 46.980 1.00 64.94 395 TRP B CA 1
ATOM 6270 C C . TRP B 1 395 ? 21.637 6.999 46.631 1.00 64.67 395 TRP B C 1
ATOM 6271 O O . TRP B 1 395 ? 22.612 6.287 46.883 1.00 64.52 395 TRP B O 1
ATOM 6282 N N . ARG B 1 396 ? 20.526 6.546 46.055 1.00 64.60 396 ARG B N 1
ATOM 6283 C CA . ARG B 1 396 ? 20.449 5.226 45.438 1.00 64.66 396 ARG B CA 1
ATOM 6284 C C . ARG B 1 396 ? 19.714 5.306 44.101 1.00 63.98 396 ARG B C 1
ATOM 6285 O O . ARG B 1 396 ? 18.846 6.162 43.908 1.00 63.90 396 ARG B O 1
ATOM 6293 N N . ALA B 1 397 ? 20.084 4.421 43.181 1.00 63.17 397 ALA B N 1
ATOM 6294 C CA . ALA B 1 397 ? 19.447 4.345 41.872 1.00 62.12 397 ALA B CA 1
ATOM 6295 C C . ALA B 1 397 ? 19.495 2.920 41.347 1.00 61.91 397 ALA B C 1
ATOM 6296 O O . ALA B 1 397 ? 20.473 2.202 41.569 1.00 61.97 397 ALA B O 1
ATOM 6298 N N . ASN B 1 398 ? 18.431 2.519 40.656 1.00 61.58 398 ASN B N 1
ATOM 6299 C CA . ASN B 1 398 ? 18.343 1.196 40.053 1.00 61.27 398 ASN B CA 1
ATOM 6300 C C . ASN B 1 398 ? 19.257 1.120 38.838 1.00 60.81 398 ASN B C 1
ATOM 6301 O O . ASN B 1 398 ? 19.086 1.878 37.884 1.00 61.01 398 ASN B O 1
ATOM 6306 N N . ILE B 1 399 ? 20.221 0.204 38.875 1.00 60.33 399 ILE B N 1
ATOM 6307 C CA . ILE B 1 399 ? 21.243 0.118 37.828 1.00 60.31 399 ILE B CA 1
ATOM 6308 C C . ILE B 1 399 ? 20.676 -0.267 36.457 1.00 60.99 399 ILE B C 1
ATOM 6309 O O . ILE B 1 399 ? 20.839 0.479 35.491 1.00 60.87 399 ILE B O 1
ATOM 6314 N N . LYS B 1 400 ? 19.997 -1.412 36.386 1.00 61.46 400 LYS B N 1
ATOM 6315 C CA . LYS B 1 400 ? 19.366 -1.867 35.145 1.00 61.30 400 LYS B CA 1
ATOM 6316 C C . LYS B 1 400 ? 18.444 -0.810 34.542 1.00 61.01 400 LYS B C 1
ATOM 6317 O O . LYS B 1 400 ? 18.330 -0.700 33.320 1.00 61.13 400 LYS B O 1
ATOM 6323 N N . GLU B 1 401 ? 17.803 -0.030 35.407 1.00 60.40 401 GLU B N 1
ATOM 6324 C CA . GLU B 1 401 ? 16.831 0.968 34.979 1.00 60.35 401 GLU B CA 1
ATOM 6325 C C . GLU B 1 401 ? 17.463 2.314 34.610 1.00 59.25 401 GLU B C 1
ATOM 6326 O O . GLU B 1 401 ? 16.954 3.015 33.732 1.00 59.18 401 GLU B O 1
ATOM 6332 N N . ILE B 1 402 ? 18.566 2.671 35.270 1.00 57.75 402 ILE B N 1
ATOM 6333 C CA . ILE B 1 402 ? 19.235 3.955 35.005 1.00 56.27 402 ILE B CA 1
ATOM 6334 C C . ILE B 1 402 ? 20.096 3.921 33.734 1.00 55.19 402 ILE B C 1
ATOM 6335 O O . ILE B 1 402 ? 20.351 4.962 33.123 1.00 55.00 402 ILE B O 1
ATOM 6340 N N . ILE B 1 403 ? 20.527 2.725 33.336 1.00 53.57 403 ILE B N 1
ATOM 6341 C CA . ILE B 1 403 ? 21.385 2.578 32.157 1.00 52.22 403 ILE B CA 1
ATOM 6342 C C . ILE B 1 403 ? 20.616 2.254 30.879 1.00 51.84 403 ILE B C 1
ATOM 6343 O O . ILE B 1 403 ? 21.153 2.397 29.783 1.00 51.60 403 ILE B O 1
ATOM 6348 N N . LYS B 1 404 ? 19.368 1.811 31.022 1.00 51.50 404 LYS B N 1
ATOM 6349 C CA . LYS B 1 404 ? 18.579 1.361 29.874 1.00 51.23 404 LYS B CA 1
ATOM 6350 C C . LYS B 1 404 ? 18.478 2.442 28.801 1.00 50.88 404 LYS B C 1
ATOM 6351 O O . LYS B 1 404 ? 17.954 3.527 29.051 1.00 51.16 404 LYS B O 1
ATOM 6357 N N . GLY B 1 405 ? 19.002 2.137 27.617 1.00 50.45 405 GLY B N 1
ATOM 6358 C CA . GLY B 1 405 ? 18.978 3.077 26.497 1.00 49.98 405 GLY B CA 1
ATOM 6359 C C . GLY B 1 405 ? 20.177 4.007 26.413 1.00 49.76 405 GLY B C 1
ATOM 6360 O O . GLY B 1 405 ? 20.304 4.768 25.449 1.00 49.56 405 GLY B O 1
ATOM 6361 N N . THR B 1 406 ? 21.049 3.963 27.421 1.00 49.37 406 THR B N 1
ATOM 6362 C CA . THR B 1 406 ? 22.310 4.710 27.386 1.00 48.58 406 THR B CA 1
ATOM 6363 C C . THR B 1 406 ? 23.405 3.849 26.766 1.00 48.01 406 THR B C 1
ATOM 6364 O O . THR B 1 406 ? 23.213 2.649 26.554 1.00 47.40 406 THR B O 1
ATOM 6368 N N . VAL B 1 407 ? 24.551 4.468 26.483 1.00 47.59 407 VAL B N 1
ATOM 6369 C CA . VAL B 1 407 ? 25.722 3.753 25.974 1.00 47.68 407 VAL B CA 1
ATOM 6370 C C . VAL B 1 407 ? 26.163 2.680 26.974 1.00 47.79 407 VAL B C 1
ATOM 6371 O O . VAL B 1 407 ? 26.837 1.714 26.613 1.00 47.47 407 VAL B O 1
ATOM 6375 N N . CYS B 1 408 ? 25.757 2.851 28.229 1.00 47.79 408 CYS B N 1
ATOM 6376 C CA . CYS B 1 408 ? 26.124 1.930 29.301 1.00 47.67 408 CYS B CA 1
ATOM 6377 C C . CYS B 1 408 ? 25.359 0.602 29.258 1.00 47.38 408 CYS B C 1
ATOM 6378 O O . CYS B 1 408 ? 25.808 -0.390 29.835 1.00 47.17 408 CYS B O 1
ATOM 6381 N N . ASP B 1 409 ? 24.220 0.587 28.564 1.00 47.44 409 ASP B N 1
ATOM 6382 C CA . ASP B 1 409 ? 23.439 -0.636 28.344 1.00 47.53 409 ASP B CA 1
ATOM 6383 C C . ASP B 1 409 ? 24.226 -1.615 27.467 1.00 46.70 409 ASP B C 1
ATOM 6384 O O . ASP B 1 409 ? 24.589 -1.274 26.340 1.00 46.98 409 ASP B O 1
ATOM 6389 N N . PRO B 1 410 ? 24.489 -2.835 27.983 1.00 46.11 410 PRO B N 1
ATOM 6390 C CA . PRO B 1 410 ? 25.228 -3.870 27.245 1.00 45.64 410 PRO B CA 1
ATOM 6391 C C . PRO B 1 410 ? 24.637 -4.183 25.869 1.00 45.37 410 PRO B C 1
ATOM 6392 O O . PRO B 1 410 ? 25.379 -4.540 24.950 1.00 45.65 410 PRO B O 1
ATOM 6396 N N . THR B 1 411 ? 23.319 -4.043 25.733 1.00 44.94 411 THR B N 1
ATOM 6397 C CA . THR B 1 411 ? 22.639 -4.319 24.467 1.00 44.51 411 THR B CA 1
ATOM 6398 C C . THR B 1 411 ? 22.776 -3.179 23.447 1.00 44.14 411 THR B C 1
ATOM 6399 O O . THR B 1 411 ? 22.612 -3.399 22.247 1.00 44.71 411 THR B O 1
ATOM 6403 N N . VAL B 1 412 ? 23.080 -1.972 23.926 1.00 43.36 412 VAL B N 1
ATOM 6404 C CA . VAL B 1 412 ? 23.385 -0.837 23.047 1.00 43.09 412 VAL B CA 1
ATOM 6405 C C . VAL B 1 412 ? 24.824 -0.962 22.530 1.00 43.20 412 VAL B C 1
ATOM 6406 O O . VAL B 1 412 ? 25.739 -1.186 23.322 1.00 42.89 412 VAL B O 1
ATOM 6410 N N . PRO B 1 413 ? 25.024 -0.832 21.200 1.00 43.25 413 PRO B N 1
ATOM 6411 C CA . PRO B 1 413 ? 26.359 -0.894 20.589 1.00 43.71 413 PRO B CA 1
ATOM 6412 C C . PRO B 1 413 ? 27.243 0.309 20.951 1.00 44.68 413 PRO B C 1
ATOM 6413 O O . PRO B 1 413 ? 26.715 1.374 21.276 1.00 44.66 413 PRO B O 1
ATOM 6417 N N . PRO B 1 414 ? 28.582 0.143 20.895 1.00 45.68 414 PRO B N 1
ATOM 6418 C CA . PRO B 1 414 ? 29.504 1.239 21.213 1.00 46.88 414 PRO B CA 1
ATOM 6419 C C . PRO B 1 414 ? 29.506 2.332 20.151 1.00 48.74 414 PRO B C 1
ATOM 6420 O O . PRO B 1 414 ? 29.064 2.100 19.024 1.00 48.99 414 PRO B O 1
ATOM 6424 N N . ASN B 1 415 ? 30.002 3.510 20.514 1.00 50.91 415 ASN B N 1
ATOM 6425 C CA . ASN B 1 415 ? 30.096 4.624 19.579 1.00 53.80 415 ASN B CA 1
ATOM 6426 C C . ASN B 1 415 ? 31.456 4.689 18.901 1.00 57.54 415 ASN B C 1
ATOM 6427 O O . ASN B 1 415 ? 32.444 4.153 19.410 1.00 57.79 415 ASN B O 1
ATOM 6432 N N . VAL B 1 416 ? 31.494 5.351 17.747 1.00 62.22 416 VAL B N 1
ATOM 6433 C CA . VAL B 1 416 ? 32.721 5.500 16.959 1.00 66.49 416 VAL B CA 1
ATOM 6434 C C . VAL B 1 416 ? 32.954 6.983 16.615 1.00 69.99 416 VAL B C 1
ATOM 6435 O O . VAL B 1 416 ? 32.020 7.792 16.658 1.00 70.43 416 VAL B O 1
ATOM 6439 N N . ASP B 1 417 ? 34.203 7.316 16.280 1.00 74.33 417 ASP B N 1
ATOM 6440 C CA . ASP B 1 417 ? 34.713 8.698 16.238 1.00 78.81 417 ASP B CA 1
ATOM 6441 C C . ASP B 1 417 ? 34.002 9.697 15.302 1.00 82.14 417 ASP B C 1
ATOM 6442 O O . ASP B 1 417 ? 33.431 10.683 15.777 1.00 82.75 417 ASP B O 1
ATOM 6447 N N . HIS B 1 418 ? 34.061 9.457 13.989 1.00 85.33 418 HIS B N 1
ATOM 6448 C CA . HIS B 1 418 ? 33.442 10.353 13.004 1.00 87.66 418 HIS B CA 1
ATOM 6449 C C . HIS B 1 418 ? 31.919 10.269 13.034 1.00 87.89 418 HIS B C 1
ATOM 6450 O O . HIS B 1 418 ? 31.267 10.939 13.836 1.00 88.17 418 HIS B O 1
ATOM 6457 N N . GLN C 1 23 ? 86.887 18.607 22.118 1.00 67.86 23 GLN C N 1
ATOM 6458 C CA . GLN C 1 23 ? 85.738 19.506 22.438 1.00 68.34 23 GLN C CA 1
ATOM 6459 C C . GLN C 1 23 ? 85.000 19.025 23.693 1.00 67.50 23 GLN C C 1
ATOM 6460 O O . GLN C 1 23 ? 84.870 19.770 24.667 1.00 67.64 23 GLN C O 1
ATOM 6466 N N . VAL C 1 24 ? 84.502 17.791 23.652 1.00 66.07 24 VAL C N 1
ATOM 6467 C CA . VAL C 1 24 ? 84.043 17.096 24.850 1.00 64.34 24 VAL C CA 1
ATOM 6468 C C . VAL C 1 24 ? 85.113 16.065 25.175 1.00 63.76 24 VAL C C 1
ATOM 6469 O O . VAL C 1 24 ? 85.427 15.207 24.346 1.00 62.94 24 VAL C O 1
ATOM 6473 N N . GLU C 1 25 ? 85.690 16.157 26.367 1.00 63.56 25 GLU C N 1
ATOM 6474 C CA . GLU C 1 25 ? 86.739 15.219 26.747 1.00 63.91 25 GLU C CA 1
ATOM 6475 C C . GLU C 1 25 ? 86.511 14.542 28.094 1.00 63.28 25 GLU C C 1
ATOM 6476 O O . GLU C 1 25 ? 85.972 15.140 29.033 1.00 62.52 25 GLU C O 1
ATOM 6482 N N . GLU C 1 26 ? 86.922 13.280 28.156 1.00 62.84 26 GLU C N 1
ATOM 6483 C CA . GLU C 1 26 ? 86.911 12.498 29.378 1.00 62.81 26 GLU C CA 1
ATOM 6484 C C . GLU C 1 26 ? 88.066 12.972 30.246 1.00 63.03 26 GLU C C 1
ATOM 6485 O O . GLU C 1 26 ? 89.194 13.107 29.769 1.00 63.86 26 GLU C O 1
ATOM 6491 N N . VAL C 1 27 ? 87.779 13.235 31.517 1.00 63.12 27 VAL C N 1
ATOM 6492 C CA . VAL C 1 27 ? 88.782 13.783 32.429 1.00 62.79 27 VAL C CA 1
ATOM 6493 C C . VAL C 1 27 ? 89.201 12.767 33.496 1.00 62.73 27 VAL C C 1
ATOM 6494 O O . VAL C 1 27 ? 90.394 12.567 33.734 1.00 62.94 27 VAL C O 1
ATOM 6498 N N . LEU C 1 28 ? 88.217 12.134 34.132 1.00 62.60 28 LEU C N 1
ATOM 6499 C CA . LEU C 1 28 ? 88.472 11.141 35.175 1.00 62.82 28 LEU C CA 1
ATOM 6500 C C . LEU C 1 28 ? 87.599 9.914 34.946 1.00 62.35 28 LEU C C 1
ATOM 6501 O O . LEU C 1 28 ? 86.396 10.039 34.706 1.00 62.02 28 LEU C O 1
ATOM 6506 N N . LYS C 1 29 ? 88.206 8.732 35.019 1.00 61.77 29 LYS C N 1
ATOM 6507 C CA . LYS C 1 29 ? 87.467 7.481 34.857 1.00 61.46 29 LYS C CA 1
ATOM 6508 C C . LYS C 1 29 ? 88.045 6.351 35.708 1.00 61.66 29 LYS C C 1
ATOM 6509 O O . LYS C 1 29 ? 89.256 6.122 35.719 1.00 61.51 29 LYS C O 1
ATOM 6515 N N . TRP C 1 30 ? 87.161 5.653 36.417 1.00 62.59 30 TRP C N 1
ATOM 6516 C CA . TRP C 1 30 ? 87.554 4.597 37.347 1.00 63.65 30 TRP C CA 1
ATOM 6517 C C . TRP C 1 30 ? 87.113 3.216 36.879 1.00 64.90 30 TRP C C 1
ATOM 6518 O O . TRP C 1 30 ? 86.039 3.064 36.296 1.00 64.98 30 TRP C O 1
ATOM 6529 N N . GLN C 1 31 ? 87.948 2.216 37.148 1.00 66.67 31 GLN C N 1
ATOM 6530 C CA . GLN C 1 31 ? 87.533 0.819 37.068 1.00 69.09 31 GLN C CA 1
ATOM 6531 C C . GLN C 1 31 ? 86.820 0.488 38.372 1.00 70.53 31 GLN C C 1
ATOM 6532 O O . GLN C 1 31 ? 85.772 -0.162 38.382 1.00 70.21 31 GLN C O 1
ATOM 6538 N N . GLN C 1 32 ? 87.423 0.945 39.467 1.00 72.47 32 GLN C N 1
ATOM 6539 C CA . GLN C 1 32 ? 86.817 0.953 40.795 1.00 73.89 32 GLN C CA 1
ATOM 6540 C C . GLN C 1 32 ? 87.351 2.169 41.557 1.00 75.46 32 GLN C C 1
ATOM 6541 O O . GLN C 1 32 ? 88.158 2.933 41.020 1.00 75.52 32 GLN C O 1
ATOM 6547 N N . VAL C 1 33 ? 86.904 2.352 42.798 1.00 77.32 33 VAL C N 1
ATOM 6548 C CA . VAL C 1 33 ? 87.340 3.496 43.606 1.00 78.57 33 VAL C CA 1
ATOM 6549 C C . VAL C 1 33 ? 88.039 3.093 44.905 1.00 79.86 33 VAL C C 1
ATOM 6550 O O . VAL C 1 33 ? 87.525 2.278 45.672 1.00 80.31 33 VAL C O 1
ATOM 6554 N N . GLU C 1 34 ? 89.219 3.666 45.131 1.00 81.00 34 GLU C N 1
ATOM 6555 C CA . GLU C 1 34 ? 89.979 3.453 46.363 1.00 81.98 34 GLU C CA 1
ATOM 6556 C C . GLU C 1 34 ? 90.252 4.792 47.045 1.00 83.12 34 GLU C C 1
ATOM 6557 O O . GLU C 1 34 ? 90.234 5.840 46.398 1.00 83.10 34 GLU C O 1
ATOM 6563 N N . PHE C 1 35 ? 90.507 4.752 48.350 1.00 84.56 35 PHE C N 1
ATOM 6564 C CA . PHE C 1 35 ? 90.664 5.972 49.141 1.00 86.19 35 PHE C CA 1
ATOM 6565 C C . PHE C 1 35 ? 92.056 6.082 49.751 1.00 87.54 35 PHE C C 1
ATOM 6566 O O . PHE C 1 35 ? 92.683 5.069 50.068 1.00 87.84 35 PHE C O 1
ATOM 6574 N N . ASP C 1 36 ? 92.536 7.314 49.912 1.00 89.26 36 ASP C N 1
ATOM 6575 C CA . ASP C 1 36 ? 93.808 7.548 50.588 1.00 91.33 36 ASP C CA 1
ATOM 6576 C C . ASP C 1 36 ? 93.585 7.677 52.092 1.00 91.99 36 ASP C C 1
ATOM 6577 O O . ASP C 1 36 ? 93.543 8.780 52.645 1.00 91.98 36 ASP C O 1
ATOM 6582 N N . VAL C 1 37 ? 93.425 6.524 52.736 1.00 92.74 37 VAL C N 1
ATOM 6583 C CA . VAL C 1 37 ? 93.184 6.434 54.175 1.00 93.32 37 VAL C CA 1
ATOM 6584 C C . VAL C 1 37 ? 94.108 5.381 54.791 1.00 93.57 37 VAL C C 1
ATOM 6585 O O . VAL C 1 37 ? 94.559 4.477 54.081 1.00 93.87 37 VAL C O 1
ATOM 6589 N N . PRO C 1 38 ? 94.403 5.501 56.105 1.00 93.23 38 PRO C N 1
ATOM 6590 C CA . PRO C 1 38 ? 95.182 4.501 56.839 1.00 93.22 38 PRO C CA 1
ATOM 6591 C C . PRO C 1 38 ? 94.821 3.059 56.475 1.00 93.60 38 PRO C C 1
ATOM 6592 O O . PRO C 1 38 ? 93.645 2.745 56.265 1.00 94.40 38 PRO C O 1
ATOM 6596 N N . ALA C 1 39 ? 95.835 2.199 56.405 1.00 93.57 39 ALA C N 1
ATOM 6597 C CA . ALA C 1 39 ? 95.647 0.783 56.081 1.00 93.58 39 ALA C CA 1
ATOM 6598 C C . ALA C 1 39 ? 94.910 0.015 57.185 1.00 93.97 39 ALA C C 1
ATOM 6599 O O . ALA C 1 39 ? 94.532 -1.143 56.994 1.00 93.77 39 ALA C O 1
ATOM 6601 N N . SER C 1 40 ? 94.712 0.668 58.331 1.00 94.51 40 SER C N 1
ATOM 6602 C CA . SER C 1 40 ? 93.952 0.103 59.449 1.00 94.73 40 SER C CA 1
ATOM 6603 C C . SER C 1 40 ? 92.461 -0.002 59.120 1.00 95.14 40 SER C C 1
ATOM 6604 O O . SER C 1 40 ? 91.813 -0.996 59.458 1.00 94.62 40 SER C O 1
ATOM 6607 N N . VAL C 1 41 ? 91.933 1.029 58.461 1.00 95.34 41 VAL C N 1
ATOM 6608 C CA . VAL C 1 41 ? 90.551 1.039 57.981 1.00 95.32 41 VAL C CA 1
ATOM 6609 C C . VAL C 1 41 ? 90.404 0.055 56.818 1.00 96.16 41 VAL C C 1
ATOM 6610 O O . VAL C 1 41 ? 89.374 -0.609 56.681 1.00 96.58 41 VAL C O 1
ATOM 6614 N N . LEU C 1 42 ? 91.449 -0.042 56.000 1.00 97.03 42 LEU C N 1
ATOM 6615 C CA . LEU C 1 42 ? 91.462 -0.922 54.832 1.00 98.13 42 LEU C CA 1
ATOM 6616 C C . LEU C 1 42 ? 91.661 -2.399 55.193 1.00 99.43 42 LEU C C 1
ATOM 6617 O O . LEU C 1 42 ? 91.323 -3.282 54.400 1.00 99.55 42 LEU C O 1
ATOM 6622 N N . SER C 1 43 ? 92.205 -2.662 56.383 1.00 100.90 43 SER C N 1
ATOM 6623 C CA . SER C 1 43 ? 92.437 -4.037 56.848 1.00 101.84 43 SER C CA 1
ATOM 6624 C C . SER C 1 43 ? 91.462 -4.481 57.947 1.00 102.59 43 SER C C 1
ATOM 6625 O O . SER C 1 43 ? 91.621 -5.558 58.529 1.00 101.95 43 SER C O 1
ATOM 6628 N N . ALA C 1 44 ? 90.459 -3.647 58.218 1.00 103.91 44 ALA C N 1
ATOM 6629 C CA . ALA C 1 44 ? 89.403 -3.960 59.184 1.00 105.45 44 ALA C CA 1
ATOM 6630 C C . ALA C 1 44 ? 88.437 -5.013 58.617 1.00 106.81 44 ALA C C 1
ATOM 6631 O O . ALA C 1 44 ? 88.470 -5.289 57.413 1.00 107.16 44 ALA C O 1
ATOM 6633 N N . PRO C 1 45 ? 87.583 -5.618 59.477 1.00 108.00 45 PRO C N 1
ATOM 6634 C CA . PRO C 1 45 ? 86.572 -6.540 58.949 1.00 107.58 45 PRO C CA 1
ATOM 6635 C C . PRO C 1 45 ? 85.501 -5.802 58.141 1.00 107.23 45 PRO C C 1
ATOM 6636 O O . PRO C 1 45 ? 84.484 -5.370 58.693 1.00 106.98 45 PRO C O 1
ATOM 6640 N N . ASP C 1 46 ? 85.758 -5.662 56.841 1.00 106.96 46 ASP C N 1
ATOM 6641 C CA . ASP C 1 46 ? 84.876 -4.955 55.906 1.00 106.79 46 ASP C CA 1
ATOM 6642 C C . ASP C 1 46 ? 84.809 -3.444 56.152 1.00 105.89 46 ASP C C 1
ATOM 6643 O O . ASP C 1 46 ? 83.734 -2.876 56.367 1.00 105.89 46 ASP C O 1
ATOM 6648 N N . GLY C 1 47 ? 85.977 -2.806 56.119 1.00 104.29 47 GLY C N 1
ATOM 6649 C CA . GLY C 1 47 ? 86.075 -1.348 56.145 1.00 102.41 47 GLY C CA 1
ATOM 6650 C C . GLY C 1 47 ? 86.089 -0.804 54.729 1.00 100.62 47 GLY C C 1
ATOM 6651 O O . GLY C 1 47 ? 85.985 0.406 54.513 1.00 100.12 47 GLY C O 1
ATOM 6652 N N . TYR C 1 48 ? 86.225 -1.717 53.768 1.00 99.08 48 TYR C N 1
ATOM 6653 C CA . TYR C 1 48 ? 86.201 -1.393 52.348 1.00 98.28 48 TYR C CA 1
ATOM 6654 C C . TYR C 1 48 ? 85.785 -2.613 51.525 1.00 98.00 48 TYR C C 1
ATOM 6655 O O . TYR C 1 48 ? 86.518 -3.604 51.448 1.00 97.75 48 TYR C O 1
ATOM 6664 N N . ILE C 1 49 ? 84.594 -2.540 50.935 1.00 97.66 49 ILE C N 1
ATOM 6665 C CA . ILE C 1 49 ? 84.158 -3.514 49.934 1.00 97.34 49 ILE C CA 1
ATOM 6666 C C . ILE C 1 49 ? 84.087 -2.791 48.587 1.00 97.02 49 ILE C C 1
ATOM 6667 O O . ILE C 1 49 ? 83.300 -1.855 48.432 1.00 96.73 49 ILE C O 1
ATOM 6672 N N . PRO C 1 50 ? 84.912 -3.224 47.613 1.00 96.50 50 PRO C N 1
ATOM 6673 C CA . PRO C 1 50 ? 85.075 -2.550 46.317 1.00 95.39 50 PRO C CA 1
ATOM 6674 C C . PRO C 1 50 ? 83.767 -2.322 45.548 1.00 93.76 50 PRO C C 1
ATOM 6675 O O . PRO C 1 50 ? 83.537 -1.221 45.039 1.00 94.02 50 PRO C O 1
ATOM 6679 N N . ILE C 1 51 ? 82.927 -3.354 45.482 1.00 91.31 51 ILE C N 1
ATOM 6680 C CA . ILE C 1 51 ? 81.688 -3.333 44.697 1.00 88.85 51 ILE C CA 1
ATOM 6681 C C . ILE C 1 51 ? 80.628 -2.372 45.266 1.00 87.11 51 ILE C C 1
ATOM 6682 O O . ILE C 1 51 ? 79.728 -1.928 44.549 1.00 86.34 51 ILE C O 1
ATOM 6687 N N . ASN C 1 52 ? 80.764 -2.043 46.548 1.00 85.59 52 ASN C N 1
ATOM 6688 C CA . ASN C 1 52 ? 79.792 -1.217 47.260 1.00 83.73 52 ASN C CA 1
ATOM 6689 C C . ASN C 1 52 ? 79.991 0.290 47.094 1.00 81.85 52 ASN C C 1
ATOM 6690 O O . ASN C 1 52 ? 79.108 1.078 47.439 1.00 82.02 52 ASN C O 1
ATOM 6695 N N . ASN C 1 53 ? 81.146 0.684 46.563 1.00 79.29 53 ASN C N 1
ATOM 6696 C CA . ASN C 1 53 ? 81.503 2.097 46.452 1.00 77.10 53 ASN C CA 1
ATOM 6697 C C . ASN C 1 53 ? 81.187 2.687 45.076 1.00 75.63 53 ASN C C 1
ATOM 6698 O O . ASN C 1 53 ? 81.933 2.484 44.115 1.00 76.16 53 ASN C O 1
ATOM 6703 N N . ILE C 1 54 ? 80.074 3.414 44.993 1.00 73.07 54 ILE C N 1
ATOM 6704 C CA . ILE C 1 54 ? 79.628 4.023 43.738 1.00 70.57 54 ILE C CA 1
ATOM 6705 C C . ILE C 1 54 ? 79.583 5.547 43.875 1.00 69.38 54 ILE C C 1
ATOM 6706 O O . ILE C 1 54 ? 78.700 6.084 44.547 1.00 69.18 54 ILE C O 1
ATOM 6711 N N . PRO C 1 55 ? 80.549 6.246 43.249 1.00 68.96 55 PRO C N 1
ATOM 6712 C CA . PRO C 1 55 ? 80.598 7.710 43.253 1.00 69.01 55 PRO C CA 1
ATOM 6713 C C . PRO C 1 55 ? 79.402 8.350 42.544 1.00 69.32 55 PRO C C 1
ATOM 6714 O O . PRO C 1 55 ? 79.046 7.947 41.436 1.00 69.60 55 PRO C O 1
ATOM 6718 N N . MET C 1 56 ? 78.802 9.347 43.189 1.00 69.59 56 MET C N 1
ATOM 6719 C CA . MET C 1 56 ? 77.542 9.930 42.732 1.00 70.83 56 MET C CA 1
ATOM 6720 C C . MET C 1 56 ? 77.701 11.319 42.111 1.00 71.00 56 MET C C 1
ATOM 6721 O O . MET C 1 56 ? 76.826 11.771 41.368 1.00 71.02 56 MET C O 1
ATOM 6726 N N . SER C 1 57 ? 78.805 11.996 42.417 1.00 71.36 57 SER C N 1
ATOM 6727 C CA . SER C 1 57 ? 79.031 13.349 41.905 1.00 71.55 57 SER C CA 1
ATOM 6728 C C . SER C 1 57 ? 80.494 13.639 41.584 1.00 71.77 57 SER C C 1
ATOM 6729 O O . SER C 1 57 ? 81.396 12.914 42.013 1.00 71.45 57 SER C O 1
ATOM 6732 N N . GLY C 1 58 ? 80.702 14.705 40.812 1.00 72.04 58 GLY C N 1
ATOM 6733 C CA . GLY C 1 58 ? 82.027 15.196 40.443 1.00 71.68 58 GLY C CA 1
ATOM 6734 C C . GLY C 1 58 ? 81.937 16.646 40.002 1.00 71.48 58 GLY C C 1
ATOM 6735 O O . GLY C 1 58 ? 81.432 16.936 38.915 1.00 71.47 58 GLY C O 1
ATOM 6736 N N . VAL C 1 59 ? 82.415 17.558 40.849 1.00 71.22 59 VAL C N 1
ATOM 6737 C CA . VAL C 1 59 ? 82.338 19.001 40.568 1.00 70.77 59 VAL C CA 1
ATOM 6738 C C . VAL C 1 59 ? 83.713 19.666 40.486 1.00 71.04 59 VAL C C 1
ATOM 6739 O O . VAL C 1 59 ? 84.677 19.180 41.075 1.00 71.82 59 VAL C O 1
ATOM 6743 N N . HIS C 1 60 ? 83.784 20.789 39.772 1.00 71.06 60 HIS C N 1
ATOM 6744 C CA . HIS C 1 60 ? 85.061 21.434 39.451 1.00 70.69 60 HIS C CA 1
ATOM 6745 C C . HIS C 1 60 ? 85.323 22.753 40.175 1.00 71.06 60 HIS C C 1
ATOM 6746 O O . HIS C 1 60 ? 84.425 23.584 40.329 1.00 71.42 60 HIS C O 1
ATOM 6753 N N . TYR C 1 61 ? 86.576 22.929 40.596 1.00 71.21 61 TYR C N 1
ATOM 6754 C CA . TYR C 1 61 ? 87.077 24.191 41.140 1.00 70.49 61 TYR C CA 1
ATOM 6755 C C . TYR C 1 61 ? 88.593 24.268 40.970 1.00 69.56 61 TYR C C 1
ATOM 6756 O O . TYR C 1 61 ? 89.331 23.547 41.643 1.00 69.19 61 TYR C O 1
ATOM 6765 N N . LYS C 1 62 ? 89.043 25.141 40.069 1.00 68.66 62 LYS C N 1
ATOM 6766 C CA . LYS C 1 62 ? 90.473 25.410 39.842 1.00 68.06 62 LYS C CA 1
ATOM 6767 C C . LYS C 1 62 ? 91.348 24.156 39.926 1.00 67.59 62 LYS C C 1
ATOM 6768 O O . LYS C 1 62 ? 92.103 23.975 40.887 1.00 67.05 62 LYS C O 1
ATOM 6774 N N . ASN C 1 63 ? 91.222 23.296 38.916 1.00 67.48 63 ASN C N 1
ATOM 6775 C CA . ASN C 1 63 ? 91.985 22.041 38.809 1.00 67.18 63 ASN C CA 1
ATOM 6776 C C . ASN C 1 63 ? 91.788 21.054 39.971 1.00 66.70 63 ASN C C 1
ATOM 6777 O O . ASN C 1 63 ? 92.644 20.201 40.232 1.00 65.90 63 ASN C O 1
ATOM 6782 N N . ARG C 1 64 ? 90.652 21.180 40.655 1.00 66.92 64 ARG C N 1
ATOM 6783 C CA . ARG C 1 64 ? 90.255 20.252 41.713 1.00 67.10 64 ARG C CA 1
ATOM 6784 C C . ARG C 1 64 ? 88.842 19.744 41.437 1.00 67.02 64 ARG C C 1
ATOM 6785 O O . ARG C 1 64 ? 87.946 20.526 41.105 1.00 65.97 64 ARG C O 1
ATOM 6793 N N . VAL C 1 65 ? 88.650 18.433 41.568 1.00 67.60 65 VAL C N 1
ATOM 6794 C CA . VAL C 1 65 ? 87.339 17.816 41.357 1.00 68.30 65 VAL C CA 1
ATOM 6795 C C . VAL C 1 65 ? 86.898 17.023 42.587 1.00 68.36 65 VAL C C 1
ATOM 6796 O O . VAL C 1 65 ? 87.620 16.139 43.055 1.00 68.13 65 VAL C O 1
ATOM 6800 N N . PHE C 1 66 ? 85.712 17.346 43.100 1.00 68.19 66 PHE C N 1
ATOM 6801 C CA . PHE C 1 66 ? 85.162 16.658 44.268 1.00 68.42 66 PHE C CA 1
ATOM 6802 C C . PHE C 1 66 ? 84.266 15.498 43.868 1.00 68.08 66 PHE C C 1
ATOM 6803 O O . PHE C 1 66 ? 83.257 15.683 43.188 1.00 67.72 66 PHE C O 1
ATOM 6811 N N . VAL C 1 67 ? 84.651 14.304 44.308 1.00 68.10 67 VAL C N 1
ATOM 6812 C CA . VAL C 1 67 ? 83.917 13.080 44.012 1.00 68.77 67 VAL C CA 1
ATOM 6813 C C . VAL C 1 67 ? 83.294 12.536 45.298 1.00 69.25 67 VAL C C 1
ATOM 6814 O O . VAL C 1 67 ? 83.991 12.331 46.291 1.00 69.24 67 VAL C O 1
ATOM 6818 N N . THR C 1 68 ? 81.984 12.310 45.275 1.00 69.58 68 THR C N 1
ATOM 6819 C CA . THR C 1 68 ? 81.261 11.861 46.467 1.00 69.48 68 THR C CA 1
ATOM 6820 C C . THR C 1 68 ? 80.824 10.410 46.369 1.00 69.55 68 THR C C 1
ATOM 6821 O O . THR C 1 68 ? 80.348 9.971 45.323 1.00 69.56 68 THR C O 1
ATOM 6825 N N . VAL C 1 69 ? 80.979 9.676 47.468 1.00 69.88 69 VAL C N 1
ATOM 6826 C CA . VAL C 1 69 ? 80.440 8.322 47.575 1.00 70.21 69 VAL C CA 1
ATOM 6827 C C . VAL C 1 69 ? 79.469 8.258 48.761 1.00 71.19 69 VAL C C 1
ATOM 6828 O O . VAL C 1 69 ? 79.891 8.061 49.905 1.00 70.78 69 VAL C O 1
ATOM 6832 N N . PRO C 1 70 ? 78.162 8.451 48.490 1.00 72.38 70 PRO C N 1
ATOM 6833 C CA . PRO C 1 70 ? 77.126 8.336 49.518 1.00 72.89 70 PRO C CA 1
ATOM 6834 C C . PRO C 1 70 ? 77.064 6.913 50.058 1.00 73.37 70 PRO C C 1
ATOM 6835 O O . PRO C 1 70 ? 77.218 5.957 49.292 1.00 72.83 70 PRO C O 1
ATOM 6839 N N . ARG C 1 71 ? 76.849 6.779 51.365 1.00 74.49 71 ARG C N 1
ATOM 6840 C CA . ARG C 1 71 ? 76.838 5.466 52.011 1.00 75.47 71 ARG C CA 1
ATOM 6841 C C . ARG C 1 71 ? 75.488 4.767 51.857 1.00 75.68 71 ARG C C 1
ATOM 6842 O O . ARG C 1 71 ? 74.563 4.977 52.648 1.00 75.02 71 ARG C O 1
ATOM 6850 N N . ARG C 1 72 ? 75.396 3.945 50.815 1.00 76.31 72 ARG C N 1
ATOM 6851 C CA . ARG C 1 72 ? 74.195 3.174 50.501 1.00 76.37 72 ARG C CA 1
ATOM 6852 C C . ARG C 1 72 ? 74.437 1.697 50.791 1.00 76.41 72 ARG C C 1
ATOM 6853 O O . ARG C 1 72 ? 73.525 0.875 50.700 1.00 76.48 72 ARG C O 1
ATOM 6861 N N . ARG C 1 73 ? 75.684 1.372 51.121 1.00 77.00 73 ARG C N 1
ATOM 6862 C CA . ARG C 1 73 ? 76.077 0.021 51.500 1.00 77.91 73 ARG C CA 1
ATOM 6863 C C . ARG C 1 73 ? 77.041 0.096 52.678 1.00 78.02 73 ARG C C 1
ATOM 6864 O O . ARG C 1 73 ? 77.237 1.162 53.266 1.00 77.81 73 ARG C O 1
ATOM 6872 N N . TRP C 1 74 ? 77.644 -1.041 53.015 1.00 78.56 74 TRP C N 1
ATOM 6873 C CA . TRP C 1 74 ? 78.707 -1.081 54.009 1.00 78.86 74 TRP C CA 1
ATOM 6874 C C . TRP C 1 74 ? 80.081 -1.090 53.346 1.00 78.64 74 TRP C C 1
ATOM 6875 O O . TRP C 1 74 ? 80.251 -1.638 52.254 1.00 78.73 74 TRP C O 1
ATOM 6886 N N . GLY C 1 75 ? 81.051 -0.466 54.011 1.00 78.22 75 GLY C N 1
ATOM 6887 C CA . GLY C 1 75 ? 82.437 -0.463 53.551 1.00 77.33 75 GLY C CA 1
ATOM 6888 C C . GLY C 1 75 ? 82.826 0.755 52.736 1.00 76.90 75 GLY C C 1
ATOM 6889 O O . GLY C 1 75 ? 83.528 0.634 51.730 1.00 77.25 75 GLY C O 1
ATOM 6890 N N . ILE C 1 76 ? 82.369 1.927 53.171 1.00 76.36 76 ILE C N 1
ATOM 6891 C CA . ILE C 1 76 ? 82.702 3.189 52.510 1.00 76.48 76 ILE C CA 1
ATOM 6892 C C . ILE C 1 76 ? 83.379 4.141 53.509 1.00 76.81 76 ILE C C 1
ATOM 6893 O O . ILE C 1 76 ? 82.712 4.692 54.387 1.00 77.49 76 ILE C O 1
ATOM 6898 N N . PRO C 1 77 ? 84.713 4.316 53.383 1.00 76.25 77 PRO C N 1
ATOM 6899 C CA . PRO C 1 77 ? 85.543 5.133 54.280 1.00 75.42 77 PRO C CA 1
ATOM 6900 C C . PRO C 1 77 ? 85.230 6.629 54.276 1.00 75.17 77 PRO C C 1
ATOM 6901 O O . PRO C 1 77 ? 85.241 7.255 55.337 1.00 75.96 77 PRO C O 1
ATOM 6905 N N . SER C 1 78 ? 84.969 7.194 53.100 1.00 74.21 78 SER C N 1
ATOM 6906 C CA . SER C 1 78 ? 84.776 8.636 52.965 1.00 72.88 78 SER C CA 1
ATOM 6907 C C . SER C 1 78 ? 83.600 8.964 52.051 1.00 71.79 78 SER C C 1
ATOM 6908 O O . SER C 1 78 ? 83.522 8.468 50.927 1.00 71.35 78 SER C O 1
ATOM 6911 N N . THR C 1 79 ? 82.687 9.796 52.542 1.00 71.36 79 THR C N 1
ATOM 6912 C CA . THR C 1 79 ? 81.529 10.209 51.749 1.00 71.79 79 THR C CA 1
ATOM 6913 C C . THR C 1 79 ? 81.862 11.378 50.818 1.00 71.76 79 THR C C 1
ATOM 6914 O O . THR C 1 79 ? 81.309 11.480 49.722 1.00 72.26 79 THR C O 1
ATOM 6918 N N . LEU C 1 80 ? 82.766 12.248 51.264 1.00 71.37 80 LEU C N 1
ATOM 6919 C CA . LEU C 1 80 ? 83.230 13.378 50.463 1.00 70.80 80 LEU C CA 1
ATOM 6920 C C . LEU C 1 80 ? 84.712 13.211 50.142 1.00 71.15 80 LEU C C 1
ATOM 6921 O O . LEU C 1 80 ? 85.497 12.801 50.999 1.00 71.72 80 LEU C O 1
ATOM 6926 N N . ASN C 1 81 ? 85.087 13.519 48.903 1.00 71.19 81 ASN C N 1
ATOM 6927 C CA . ASN C 1 81 ? 86.469 13.347 48.453 1.00 71.15 81 ASN C CA 1
ATOM 6928 C C . ASN C 1 81 ? 86.964 14.477 47.546 1.00 71.24 81 ASN C C 1
ATOM 6929 O O . ASN C 1 81 ? 86.203 15.378 47.181 1.00 70.97 81 ASN C O 1
ATOM 6934 N N . VAL C 1 82 ? 88.249 14.422 47.201 1.00 71.37 82 VAL C N 1
ATOM 6935 C CA . VAL C 1 82 ? 88.855 15.371 46.267 1.00 72.25 82 VAL C CA 1
ATOM 6936 C C . VAL C 1 82 ? 89.879 14.674 45.360 1.00 72.39 82 VAL C C 1
ATOM 6937 O O . VAL C 1 82 ? 90.558 13.730 45.778 1.00 72.21 82 VAL C O 1
ATOM 6941 N N . VAL C 1 83 ? 89.952 15.135 44.112 1.00 72.72 83 VAL C N 1
ATOM 6942 C CA . VAL C 1 83 ? 90.915 14.645 43.125 1.00 72.66 83 VAL C CA 1
ATOM 6943 C C . VAL C 1 83 ? 91.587 15.847 42.454 1.00 73.03 83 VAL C C 1
ATOM 6944 O O . VAL C 1 83 ? 90.938 16.865 42.195 1.00 72.12 83 VAL C O 1
ATOM 6948 N N . GLU C 1 84 ? 92.890 15.728 42.195 1.00 74.61 84 GLU C N 1
ATOM 6949 C CA . GLU C 1 84 ? 93.668 16.794 41.558 1.00 76.00 84 GLU C CA 1
ATOM 6950 C C . GLU C 1 84 ? 93.767 16.603 40.043 1.00 76.95 84 GLU C C 1
ATOM 6951 O O . GLU C 1 84 ? 94.092 15.511 39.566 1.00 76.89 84 GLU C O 1
ATOM 6957 N N . LEU C 1 85 ? 93.489 17.671 39.296 1.00 77.75 85 LEU C N 1
ATOM 6958 C CA . LEU C 1 85 ? 93.543 17.634 37.832 1.00 78.57 85 LEU C CA 1
ATOM 6959 C C . LEU C 1 85 ? 94.958 17.842 37.300 1.00 79.44 85 LEU C C 1
ATOM 6960 O O . LEU C 1 85 ? 95.490 18.956 37.336 1.00 78.75 85 LEU C O 1
ATOM 6965 N N . GLU C 1 86 ? 95.559 16.760 36.809 1.00 81.49 86 GLU C N 1
ATOM 6966 C CA . GLU C 1 86 ? 96.895 16.802 36.215 1.00 82.98 86 GLU C CA 1
ATOM 6967 C C . GLU C 1 86 ? 96.979 15.896 34.984 1.00 82.28 86 GLU C C 1
ATOM 6968 O O . GLU C 1 86 ? 96.793 14.682 35.095 1.00 81.79 86 GLU C O 1
ATOM 6974 N N . PRO C 1 87 ? 97.255 16.490 33.805 1.00 81.69 87 PRO C N 1
ATOM 6975 C CA . PRO C 1 87 ? 97.398 15.785 32.523 1.00 81.24 87 PRO C CA 1
ATOM 6976 C C . PRO C 1 87 ? 98.367 14.595 32.590 1.00 80.79 87 PRO C C 1
ATOM 6977 O O . PRO C 1 87 ? 99.266 14.593 33.433 1.00 80.55 87 PRO C O 1
ATOM 6981 N N . PRO C 1 88 ? 98.202 13.593 31.699 1.00 81.35 88 PRO C N 1
ATOM 6982 C CA . PRO C 1 88 ? 97.246 13.509 30.585 1.00 82.33 88 PRO C CA 1
ATOM 6983 C C . PRO C 1 88 ? 95.840 13.052 30.988 1.00 82.89 88 PRO C C 1
ATOM 6984 O O . PRO C 1 88 ? 95.672 12.375 32.005 1.00 83.13 88 PRO C O 1
ATOM 6988 N N . TYR C 1 89 ? 94.849 13.428 30.180 1.00 82.95 89 TYR C N 1
ATOM 6989 C CA . TYR C 1 89 ? 93.457 13.031 30.392 1.00 82.52 89 TYR C CA 1
ATOM 6990 C C . TYR C 1 89 ? 93.052 11.942 29.393 1.00 82.07 89 TYR C C 1
ATOM 6991 O O . TYR C 1 89 ? 93.523 11.948 28.254 1.00 82.79 89 TYR C O 1
ATOM 7000 N N . PRO C 1 90 ? 92.175 11.005 29.810 1.00 81.43 90 PRO C N 1
ATOM 7001 C CA . PRO C 1 90 ? 91.571 10.927 31.139 1.00 80.38 90 PRO C CA 1
ATOM 7002 C C . PRO C 1 90 ? 92.482 10.236 32.151 1.00 79.21 90 PRO C C 1
ATOM 7003 O O . PRO C 1 90 ? 93.078 9.196 31.846 1.00 78.95 90 PRO C O 1
ATOM 7007 N N . VAL C 1 91 ? 92.596 10.825 33.339 1.00 77.37 91 VAL C N 1
ATOM 7008 C CA . VAL C 1 91 ? 93.421 10.250 34.399 1.00 76.03 91 VAL C CA 1
ATOM 7009 C C . VAL C 1 91 ? 92.808 8.941 34.897 1.00 75.39 91 VAL C C 1
ATOM 7010 O O . VAL C 1 91 ? 91.623 8.879 35.241 1.00 75.26 91 VAL C O 1
ATOM 7014 N N . THR C 1 92 ? 93.630 7.898 34.907 1.00 74.46 92 THR C N 1
ATOM 7015 C CA . THR C 1 92 ? 93.174 6.543 35.189 1.00 74.09 92 THR C CA 1
ATOM 7016 C C . THR C 1 92 ? 93.190 6.232 36.684 1.00 73.63 92 THR C C 1
ATOM 7017 O O . THR C 1 92 ? 94.166 6.529 37.378 1.00 73.49 92 THR C O 1
ATOM 7021 N N . ASN C 1 93 ? 92.092 5.643 37.159 1.00 73.12 93 ASN C N 1
ATOM 7022 C CA . ASN C 1 93 ? 91.927 5.196 38.549 1.00 72.62 93 ASN C CA 1
ATOM 7023 C C . ASN C 1 93 ? 92.550 6.101 39.618 1.00 72.60 93 ASN C C 1
ATOM 7024 O O . ASN C 1 93 ? 93.426 5.658 40.366 1.00 72.93 93 ASN C O 1
ATOM 7029 N N . PRO C 1 94 ? 92.105 7.372 39.695 1.00 72.38 94 PRO C N 1
ATOM 7030 C CA . PRO C 1 94 ? 92.658 8.254 40.723 1.00 72.73 94 PRO C CA 1
ATOM 7031 C C . PRO C 1 94 ? 92.283 7.783 42.124 1.00 73.32 94 PRO C C 1
ATOM 7032 O O . PRO C 1 94 ? 91.208 7.209 42.318 1.00 74.13 94 PRO C O 1
ATOM 7036 N N . VAL C 1 95 ? 93.172 8.009 43.085 1.00 73.61 95 VAL C N 1
ATOM 7037 C CA . VAL C 1 95 ? 92.871 7.707 44.480 1.00 73.85 95 VAL C CA 1
ATOM 7038 C C . VAL C 1 95 ? 92.144 8.899 45.112 1.00 74.28 95 VAL C C 1
ATOM 7039 O O . VAL C 1 95 ? 92.561 10.051 44.955 1.00 74.35 95 VAL C O 1
ATOM 7043 N N . LEU C 1 96 ? 91.040 8.616 45.796 1.00 74.46 96 LEU C N 1
ATOM 7044 C CA . LEU C 1 96 ? 90.195 9.661 46.368 1.00 74.83 96 LEU C CA 1
ATOM 7045 C C . LEU C 1 96 ? 90.717 10.103 47.734 1.00 74.61 96 LEU C C 1
ATOM 7046 O O . LEU C 1 96 ? 90.879 9.285 48.644 1.00 75.70 96 LEU C O 1
ATOM 7051 N N . LYS C 1 97 ? 90.991 11.398 47.860 1.00 73.50 97 LYS C N 1
ATOM 7052 C CA . LYS C 1 97 ? 91.482 11.968 49.109 1.00 72.95 97 LYS C CA 1
ATOM 7053 C C . LYS C 1 97 ? 90.306 12.539 49.901 1.00 71.30 97 LYS C C 1
ATOM 7054 O O . LYS C 1 97 ? 89.634 13.456 49.425 1.00 71.11 97 LYS C O 1
ATOM 7060 N N . PRO C 1 98 ? 90.046 11.990 51.106 1.00 69.53 98 PRO C N 1
ATOM 7061 C CA . PRO C 1 98 ? 88.959 12.480 51.961 1.00 68.14 98 PRO C CA 1
ATOM 7062 C C . PRO C 1 98 ? 89.045 13.987 52.192 1.00 67.47 98 PRO C C 1
ATOM 7063 O O . PRO C 1 98 ? 90.089 14.493 52.606 1.00 67.65 98 PRO C O 1
ATOM 7067 N N . TYR C 1 99 ? 87.952 14.687 51.906 1.00 67.25 99 TYR C N 1
ATOM 7068 C CA . TYR C 1 99 ? 87.906 16.142 52.003 1.00 67.67 99 TYR C CA 1
ATOM 7069 C C . TYR C 1 99 ? 86.790 16.585 52.953 1.00 68.90 99 TYR C C 1
ATOM 7070 O O . TYR C 1 99 ? 85.714 15.985 52.952 1.00 68.96 99 TYR C O 1
ATOM 7079 N N . PRO C 1 100 ? 87.045 17.625 53.779 1.00 70.29 100 PRO C N 1
ATOM 7080 C CA . PRO C 1 100 ? 88.329 18.319 53.940 1.00 71.22 100 PRO C CA 1
ATOM 7081 C C . PRO C 1 100 ? 89.382 17.422 54.585 1.00 72.71 100 PRO C C 1
ATOM 7082 O O . PRO C 1 100 ? 90.561 17.511 54.241 1.00 72.96 100 PRO C O 1
ATOM 7086 N N . SER C 1 101 ? 88.946 16.558 55.499 1.00 74.62 101 SER C N 1
ATOM 7087 C CA . SER C 1 101 ? 89.831 15.620 56.184 1.00 76.73 101 SER C CA 1
ATOM 7088 C C . SER C 1 101 ? 89.164 14.253 56.307 1.00 78.06 101 SER C C 1
ATOM 7089 O O . SER C 1 101 ? 87.960 14.126 56.080 1.00 79.04 101 SER C O 1
ATOM 7092 N N . PHE C 1 102 ? 89.947 13.236 56.666 1.00 79.21 102 PHE C N 1
ATOM 7093 C CA . PHE C 1 102 ? 89.405 11.900 56.914 1.00 81.01 102 PHE C CA 1
ATOM 7094 C C . PHE C 1 102 ? 88.636 11.848 58.232 1.00 82.01 102 PHE C C 1
ATOM 7095 O O . PHE C 1 102 ? 87.634 11.138 58.346 1.00 82.22 102 PHE C O 1
ATOM 7103 N N . GLU C 1 103 ? 89.110 12.610 59.215 1.00 83.50 103 GLU C N 1
ATOM 7104 C CA . GLU C 1 103 ? 88.503 12.663 60.547 1.00 84.63 103 GLU C CA 1
ATOM 7105 C C . GLU C 1 103 ? 87.005 12.975 60.498 1.00 84.14 103 GLU C C 1
ATOM 7106 O O . GLU C 1 103 ? 86.219 12.389 61.246 1.00 84.49 103 GLU C O 1
ATOM 7112 N N . LEU C 1 104 ? 86.624 13.890 59.609 1.00 83.35 104 LEU C N 1
ATOM 7113 C CA . LEU C 1 104 ? 85.224 14.258 59.402 1.00 82.60 104 LEU C CA 1
ATOM 7114 C C . LEU C 1 104 ? 84.462 13.221 58.576 1.00 82.18 104 LEU C C 1
ATOM 7115 O O . LEU C 1 104 ? 83.264 13.021 58.777 1.00 81.33 104 LEU C O 1
ATOM 7120 N N . ASN C 1 105 ? 85.161 12.568 57.650 1.00 82.52 105 ASN C N 1
ATOM 7121 C CA . ASN C 1 105 ? 84.555 11.560 56.774 1.00 82.94 105 ASN C CA 1
ATOM 7122 C C . ASN C 1 105 ? 84.449 10.165 57.397 1.00 83.55 105 ASN C C 1
ATOM 7123 O O . ASN C 1 105 ? 83.846 9.265 56.811 1.00 83.05 105 ASN C O 1
ATOM 7128 N N . GLU C 1 106 ? 85.029 9.999 58.585 1.00 85.15 106 GLU C N 1
ATOM 7129 C CA . GLU C 1 106 ? 85.099 8.700 59.257 1.00 86.40 106 GLU C CA 1
ATOM 7130 C C . GLU C 1 106 ? 83.731 8.219 59.752 1.00 87.04 106 GLU C C 1
ATOM 7131 O O . GLU C 1 106 ? 82.873 9.025 60.119 1.00 86.91 106 GLU C O 1
ATOM 7137 N N . LEU C 1 107 ? 83.544 6.900 59.752 1.00 87.80 107 LEU C N 1
ATOM 7138 C CA . LEU C 1 107 ? 82.289 6.280 60.174 1.00 88.82 107 LEU C CA 1
ATOM 7139 C C . LEU C 1 107 ? 82.356 5.796 61.625 1.00 88.61 107 LEU C C 1
ATOM 7140 O O . LEU C 1 107 ? 83.178 4.939 61.967 1.00 88.53 107 LEU C O 1
ATOM 7145 N N . ARG C 1 108 ? 81.483 6.352 62.465 1.00 87.38 108 ARG C N 1
ATOM 7146 C CA . ARG C 1 108 ? 81.402 5.982 63.881 1.00 85.83 108 ARG C CA 1
ATOM 7147 C C . ARG C 1 108 ? 80.825 4.579 64.057 1.00 85.08 108 ARG C C 1
ATOM 7148 O O . ARG C 1 108 ? 79.709 4.296 63.613 1.00 84.91 108 ARG C O 1
ATOM 7156 N N . ALA C 1 109 ? 81.595 3.706 64.703 1.00 84.10 109 ALA C N 1
ATOM 7157 C CA . ALA C 1 109 ? 81.139 2.354 65.026 1.00 83.75 109 ALA C CA 1
ATOM 7158 C C . ALA C 1 109 ? 80.054 2.377 66.106 1.00 83.69 109 ALA C C 1
ATOM 7159 O O . ALA C 1 109 ? 79.305 1.409 66.268 1.00 83.36 109 ALA C O 1
ATOM 7161 N N . ASP C 1 110 ? 79.983 3.490 66.838 1.00 83.51 110 ASP C N 1
ATOM 7162 C CA . ASP C 1 110 ? 78.943 3.717 67.843 1.00 82.88 110 ASP C CA 1
ATOM 7163 C C . ASP C 1 110 ? 77.685 4.341 67.226 1.00 82.08 110 ASP C C 1
ATOM 7164 O O . ASP C 1 110 ? 76.620 4.354 67.852 1.00 81.25 110 ASP C O 1
ATOM 7169 N N . LEU C 1 111 ? 77.832 4.867 66.007 1.00 81.49 111 LEU C N 1
ATOM 7170 C CA . LEU C 1 111 ? 76.716 5.346 65.170 1.00 80.40 111 LEU C CA 1
ATOM 7171 C C . LEU C 1 111 ? 75.882 6.490 65.771 1.00 79.38 111 LEU C C 1
ATOM 7172 O O . LEU C 1 111 ? 74.782 6.783 65.292 1.00 78.81 111 LEU C O 1
ATOM 7177 N N . GLN C 1 112 ? 76.413 7.139 66.805 1.00 78.40 112 GLN C N 1
ATOM 7178 C CA . GLN C 1 112 ? 75.705 8.226 67.482 1.00 77.98 112 GLN C CA 1
ATOM 7179 C C . GLN C 1 112 ? 75.817 9.549 66.720 1.00 77.33 112 GLN C C 1
ATOM 7180 O O . GLN C 1 112 ? 76.832 9.797 66.062 1.00 77.08 112 GLN C O 1
ATOM 7186 N N . PRO C 1 113 ? 74.770 10.398 66.801 1.00 77.01 113 PRO C N 1
ATOM 7187 C CA . PRO C 1 113 ? 74.777 11.710 66.150 1.00 77.71 113 PRO C CA 1
ATOM 7188 C C . PRO C 1 113 ? 76.041 12.502 66.471 1.00 79.01 113 PRO C C 1
ATOM 7189 O O . PRO C 1 113 ? 76.433 12.599 67.635 1.00 79.89 113 PRO C O 1
ATOM 7193 N N . ASP C 1 114 ?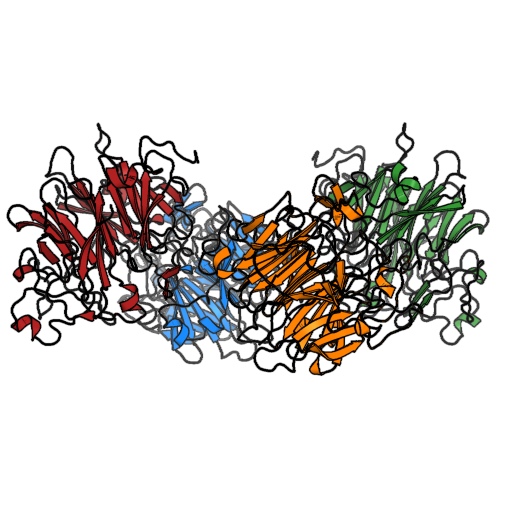 76.672 13.046 65.434 1.00 80.42 114 ASP C N 1
ATOM 7194 C CA . ASP C 1 114 ? 77.914 13.797 65.580 1.00 81.51 114 ASP C CA 1
ATOM 7195 C C . ASP C 1 114 ? 77.881 15.033 64.685 1.00 82.33 114 ASP C C 1
ATOM 7196 O O . ASP C 1 114 ? 77.689 14.925 63.471 1.00 82.54 114 ASP C O 1
ATOM 7201 N N . ALA C 1 115 ? 78.063 16.203 65.296 1.00 82.90 115 ALA C N 1
ATOM 7202 C CA . ALA C 1 115 ? 77.992 17.481 64.584 1.00 83.45 115 ALA C CA 1
ATOM 7203 C C . ALA C 1 115 ? 79.205 17.737 63.686 1.00 84.21 115 ALA C C 1
ATOM 7204 O O . ALA C 1 115 ? 79.078 18.356 62.627 1.00 84.84 115 ALA C O 1
ATOM 7206 N N . ASN C 1 116 ? 80.374 17.263 64.112 1.00 84.49 116 ASN C N 1
ATOM 7207 C CA . ASN C 1 116 ? 81.603 17.432 63.335 1.00 84.44 116 ASN C CA 1
ATOM 7208 C C . ASN C 1 116 ? 82.061 16.163 62.610 1.00 83.97 116 ASN C C 1
ATOM 7209 O O . ASN C 1 116 ? 83.252 15.834 62.590 1.00 83.74 116 ASN C O 1
ATOM 7214 N N . ARG C 1 117 ? 81.098 15.458 62.019 1.00 83.10 117 ARG C N 1
ATOM 7215 C CA . ARG C 1 117 ? 81.373 14.322 61.137 1.00 81.70 117 ARG C CA 1
ATOM 7216 C C . ARG C 1 117 ? 80.455 14.338 59.912 1.00 79.82 117 ARG C C 1
ATOM 7217 O O . ARG C 1 117 ? 79.499 15.119 59.847 1.00 78.94 117 ARG C O 1
ATOM 7225 N N . LEU C 1 118 ? 80.761 13.480 58.942 1.00 77.99 118 LEU C N 1
ATOM 7226 C CA . LEU C 1 118 ? 79.980 13.378 57.712 1.00 76.26 118 LEU C CA 1
ATOM 7227 C C . LEU C 1 118 ? 79.563 11.934 57.456 1.00 74.87 118 LEU C C 1
ATOM 7228 O O . LEU C 1 118 ? 80.390 11.018 57.508 1.00 73.41 118 LEU C O 1
ATOM 7233 N N . VAL C 1 119 ? 78.275 11.743 57.181 1.00 74.24 119 VAL C N 1
ATOM 7234 C CA . VAL C 1 119 ? 77.695 10.408 57.036 1.00 74.10 119 VAL C CA 1
ATOM 7235 C C . VAL C 1 119 ? 77.447 10.047 55.568 1.00 73.72 119 VAL C C 1
ATOM 7236 O O . VAL C 1 119 ? 77.938 9.027 55.088 1.00 73.29 119 VAL C O 1
ATOM 7240 N N . THR C 1 120 ? 76.686 10.884 54.865 1.00 73.26 120 THR C N 1
ATOM 7241 C CA . THR C 1 120 ? 76.338 10.632 53.464 1.00 72.43 120 THR C CA 1
ATOM 7242 C C . THR C 1 120 ? 76.134 11.941 52.693 1.00 71.64 120 THR C C 1
ATOM 7243 O O . THR C 1 120 ? 75.260 12.744 53.028 1.00 71.69 120 THR C O 1
ATOM 7247 N N . VAL C 1 121 ? 76.958 12.145 51.666 1.00 70.65 121 VAL C N 1
ATOM 7248 C CA . VAL C 1 121 ? 76.884 13.336 50.817 1.00 70.04 121 VAL C CA 1
ATOM 7249 C C . VAL C 1 121 ? 76.651 12.927 49.364 1.00 69.34 121 VAL C C 1
ATOM 7250 O O . VAL C 1 121 ? 77.292 11.999 48.865 1.00 68.95 121 VAL C O 1
ATOM 7254 N N . TYR C 1 122 ? 75.738 13.628 48.694 1.00 68.86 122 TYR C N 1
ATOM 7255 C CA . TYR C 1 122 ? 75.404 13.338 47.301 1.00 68.58 122 TYR C CA 1
ATOM 7256 C C . TYR C 1 122 ? 76.031 14.315 46.303 1.00 68.16 122 TYR C C 1
ATOM 7257 O O . TYR C 1 122 ? 77.118 14.063 45.791 1.00 67.85 122 TYR C O 1
ATOM 7266 N N . ARG C 1 123 ? 75.349 15.427 46.037 1.00 68.29 123 ARG C N 1
ATOM 7267 C CA . ARG C 1 123 ? 75.760 16.351 44.977 1.00 68.47 123 ARG C CA 1
ATOM 7268 C C . ARG C 1 123 ? 76.133 17.739 45.500 1.00 69.43 123 ARG C C 1
ATOM 7269 O O . ARG C 1 123 ? 75.251 18.566 45.753 1.00 70.30 123 ARG C O 1
ATOM 7277 N N . PRO C 1 124 ? 77.445 18.002 45.666 1.00 69.38 124 PRO C N 1
ATOM 7278 C CA . PRO C 1 124 ? 77.863 19.340 46.075 1.00 68.94 124 PRO C CA 1
ATOM 7279 C C . PRO C 1 124 ? 77.862 20.314 44.904 1.00 68.44 124 PRO C C 1
ATOM 7280 O O . PRO C 1 124 ? 77.898 19.888 43.750 1.00 68.52 124 PRO C O 1
ATOM 7284 N N . ARG C 1 125 ? 77.817 21.608 45.209 1.00 68.30 125 ARG C N 1
ATOM 7285 C CA . ARG C 1 125 ? 77.911 22.657 44.193 1.00 68.63 125 ARG C CA 1
ATOM 7286 C C . ARG C 1 125 ? 78.939 23.717 44.593 1.00 69.51 125 ARG C C 1
ATOM 7287 O O . ARG C 1 125 ? 79.268 23.856 45.774 1.00 70.09 125 ARG C O 1
ATOM 7295 N N . VAL C 1 126 ? 79.447 24.450 43.603 1.00 70.22 126 VAL C N 1
ATOM 7296 C CA . VAL C 1 126 ? 80.464 25.483 43.823 1.00 71.18 126 VAL C CA 1
ATOM 7297 C C . VAL C 1 126 ? 79.978 26.833 43.293 1.00 72.53 126 VAL C C 1
ATOM 7298 O O . VAL C 1 126 ? 79.569 26.940 42.134 1.00 73.15 126 VAL C O 1
ATOM 7302 N N . ASP C 1 127 ? 80.033 27.859 44.142 1.00 73.67 127 ASP C N 1
ATOM 7303 C CA . ASP C 1 127 ? 79.529 29.187 43.782 1.00 74.81 127 ASP C CA 1
ATOM 7304 C C . ASP C 1 127 ? 80.631 30.187 43.408 1.00 75.74 127 ASP C C 1
ATOM 7305 O O . ASP C 1 127 ? 81.810 29.832 43.330 1.00 76.02 127 ASP C O 1
ATOM 7310 N N . ARG C 1 128 ? 80.224 31.437 43.187 1.00 76.71 128 ARG C N 1
ATOM 7311 C CA . ARG C 1 128 ? 81.119 32.514 42.757 1.00 77.46 128 ARG C CA 1
ATOM 7312 C C . ARG C 1 128 ? 81.931 33.159 43.893 1.00 77.90 128 ARG C C 1
ATOM 7313 O O . ARG C 1 128 ? 82.773 34.024 43.638 1.00 78.66 128 ARG C O 1
ATOM 7321 N N . CYS C 1 129 ? 81.678 32.744 45.134 1.00 78.22 129 CYS C N 1
ATOM 7322 C CA . CYS C 1 129 ? 82.392 33.292 46.291 1.00 78.45 129 CYS C CA 1
ATOM 7323 C C . CYS C 1 129 ? 83.351 32.270 46.917 1.00 77.36 129 CYS C C 1
ATOM 7324 O O . CYS C 1 129 ? 83.566 32.269 48.131 1.00 77.43 129 CYS C O 1
ATOM 7327 N N . ASP C 1 130 ? 83.918 31.407 46.073 1.00 76.32 130 ASP C N 1
ATOM 7328 C CA . ASP C 1 130 ? 84.925 30.411 46.476 1.00 76.33 130 ASP C CA 1
ATOM 7329 C C . ASP C 1 130 ? 84.498 29.520 47.652 1.00 76.40 130 ASP C C 1
ATOM 7330 O O . ASP C 1 130 ? 85.296 29.223 48.548 1.00 75.83 130 ASP C O 1
ATOM 7335 N N . ARG C 1 131 ? 83.236 29.099 47.634 1.00 77.05 131 ARG C N 1
ATOM 7336 C CA . ARG C 1 131 ? 82.687 28.220 48.665 1.00 76.63 131 ARG C CA 1
ATOM 7337 C C . ARG C 1 131 ? 82.133 26.937 48.056 1.00 76.80 131 ARG C C 1
ATOM 7338 O O . ARG C 1 131 ? 81.550 26.957 46.968 1.00 77.11 131 ARG C O 1
ATOM 7346 N N . LEU C 1 132 ? 82.327 25.826 48.763 1.00 76.49 132 LEU C N 1
ATOM 7347 C CA . LEU C 1 132 ? 81.727 24.548 48.392 1.00 76.10 132 LEU C CA 1
ATOM 7348 C C . LEU C 1 132 ? 80.525 24.276 49.287 1.00 76.87 132 LEU C C 1
ATOM 7349 O O . LEU C 1 132 ? 80.626 24.354 50.512 1.00 78.44 132 LEU C O 1
ATOM 7354 N N . TRP C 1 133 ? 79.391 23.958 48.670 1.00 76.78 133 TRP C N 1
ATOM 7355 C CA . TRP C 1 133 ? 78.159 23.703 49.411 1.00 76.00 133 TRP C CA 1
ATOM 7356 C C . TRP C 1 133 ? 77.655 22.294 49.147 1.00 75.65 133 TRP C C 1
ATOM 7357 O O . TRP C 1 133 ? 77.601 21.857 47.997 1.00 76.13 133 TRP C O 1
ATOM 7368 N N . PHE C 1 134 ? 77.286 21.589 50.213 1.00 74.89 134 PHE C N 1
ATOM 7369 C CA . PHE C 1 134 ? 76.686 20.263 50.090 1.00 73.97 134 PHE C CA 1
ATOM 7370 C C . PHE C 1 134 ? 75.699 19.966 51.218 1.00 74.04 134 PHE C C 1
ATOM 7371 O O . PHE C 1 134 ? 75.511 20.778 52.128 1.00 74.12 134 PHE C O 1
ATOM 7379 N N . VAL C 1 135 ? 75.069 18.797 51.139 1.00 73.97 135 VAL C N 1
ATOM 7380 C CA . VAL C 1 135 ? 74.181 18.317 52.190 1.00 73.62 135 VAL C CA 1
ATOM 7381 C C . VAL C 1 135 ? 74.619 16.926 52.649 1.00 73.64 135 VAL C C 1
ATOM 7382 O O . VAL C 1 135 ? 74.782 16.015 51.831 1.00 74.07 135 VAL C O 1
ATOM 7386 N N . ASP C 1 136 ? 74.843 16.784 53.953 1.00 73.67 136 ASP C N 1
ATOM 7387 C CA . ASP C 1 136 ? 75.002 15.473 54.568 1.00 73.84 136 ASP C CA 1
ATOM 7388 C C . ASP C 1 136 ? 73.629 15.026 55.040 1.00 74.41 136 ASP C C 1
ATOM 7389 O O . ASP C 1 136 ? 73.030 15.659 55.911 1.00 74.91 136 ASP C O 1
ATOM 7394 N N . THR C 1 137 ? 73.138 13.939 54.451 1.00 74.56 137 THR C N 1
ATOM 7395 C CA . THR C 1 137 ? 71.805 13.414 54.754 1.00 74.60 137 THR C CA 1
ATOM 7396 C C . THR C 1 137 ? 71.735 12.832 56.165 1.00 75.02 137 THR C C 1
ATOM 7397 O O . THR C 1 137 ? 70.687 12.885 56.816 1.00 75.41 137 THR C O 1
ATOM 7401 N N . GLY C 1 138 ? 72.856 12.279 56.625 1.00 75.11 138 GLY C N 1
ATOM 7402 C CA . GLY C 1 138 ? 72.942 11.649 57.940 1.00 74.64 138 GLY C CA 1
ATOM 7403 C C . GLY C 1 138 ? 72.278 10.288 57.971 1.00 74.25 138 GLY C C 1
ATOM 7404 O O . GLY C 1 138 ? 72.140 9.676 59.032 1.00 74.07 138 GLY C O 1
ATOM 7405 N N . MET C 1 139 ? 71.877 9.815 56.795 1.00 74.59 139 MET C N 1
ATOM 7406 C CA . MET C 1 139 ? 71.108 8.591 56.663 1.00 75.46 139 MET C CA 1
ATOM 7407 C C . MET C 1 139 ? 71.803 7.623 55.716 1.00 76.15 139 MET C C 1
ATOM 7408 O O . MET C 1 139 ? 72.250 8.010 54.634 1.00 76.55 139 MET C O 1
ATOM 7413 N N . MET C 1 140 ? 71.883 6.363 56.133 1.00 76.99 140 MET C N 1
ATOM 7414 C CA . MET C 1 140 ? 72.522 5.318 55.340 1.00 77.95 140 MET C CA 1
ATOM 7415 C C . MET C 1 140 ? 71.502 4.295 54.850 1.00 77.69 140 MET C C 1
ATOM 7416 O O . MET C 1 140 ? 70.916 3.550 55.639 1.00 77.84 140 MET C O 1
ATOM 7421 N N . GLU C 1 141 ? 71.309 4.269 53.535 1.00 77.33 141 GLU C N 1
ATOM 7422 C CA . GLU C 1 141 ? 70.260 3.474 52.904 1.00 76.07 141 GLU C CA 1
ATOM 7423 C C . GLU C 1 141 ? 70.761 2.084 52.506 1.00 75.72 141 GLU C C 1
ATOM 7424 O O . GLU C 1 141 ? 70.788 1.737 51.323 1.00 75.87 141 GLU C O 1
ATOM 7430 N N . ILE C 1 142 ? 71.159 1.296 53.502 1.00 75.53 142 ILE C N 1
ATOM 7431 C CA . ILE C 1 142 ? 71.626 -0.075 53.273 1.00 76.16 142 ILE C CA 1
ATOM 7432 C C . ILE C 1 142 ? 70.429 -1.010 53.068 1.00 77.07 142 ILE C C 1
ATOM 7433 O O . ILE C 1 142 ? 69.449 -0.929 53.813 1.00 76.37 142 ILE C O 1
ATOM 7438 N N . PRO C 1 143 ? 70.496 -1.886 52.044 1.00 78.65 143 PRO C N 1
ATOM 7439 C CA . PRO C 1 143 ? 69.476 -2.920 51.859 1.00 79.78 143 PRO C CA 1
ATOM 7440 C C . PRO C 1 143 ? 69.355 -3.815 53.093 1.00 81.02 143 PRO C C 1
ATOM 7441 O O . PRO C 1 143 ? 70.349 -4.391 53.542 1.00 81.33 143 PRO C O 1
ATOM 7445 N N . GLY C 1 144 ? 68.145 -3.909 53.637 1.00 82.36 144 GLY C N 1
ATOM 7446 C CA . GLY C 1 144 ? 67.897 -4.679 54.854 1.00 83.68 144 GLY C CA 1
ATOM 7447 C C . GLY C 1 144 ? 67.744 -3.801 56.082 1.00 84.69 144 GLY C C 1
ATOM 7448 O O . GLY C 1 144 ? 66.846 -4.020 56.900 1.00 84.94 144 GLY C O 1
ATOM 7449 N N . ASN C 1 145 ? 68.625 -2.809 56.214 1.00 85.28 145 ASN C N 1
ATOM 7450 C CA . ASN C 1 145 ? 68.578 -1.868 57.339 1.00 85.57 145 ASN C CA 1
ATOM 7451 C C . ASN C 1 145 ? 68.831 -0.422 56.925 1.00 83.88 145 ASN C C 1
ATOM 7452 O O . ASN C 1 145 ? 69.975 -0.017 56.702 1.00 83.90 145 ASN C O 1
ATOM 7457 N N . PHE C 1 146 ? 67.755 0.352 56.837 1.00 81.26 146 PHE C N 1
ATOM 7458 C CA . PHE C 1 146 ? 67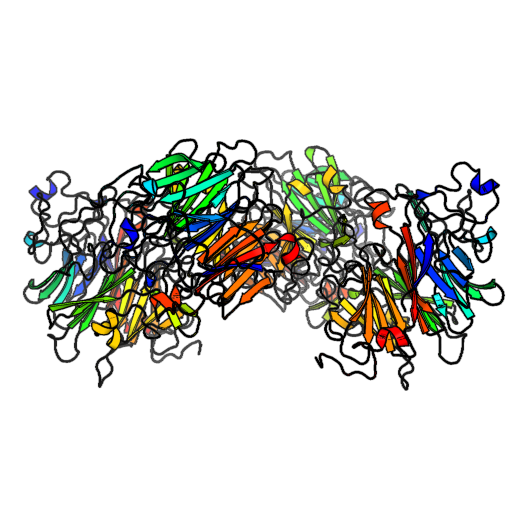.853 1.795 56.657 1.00 79.22 146 PHE C CA 1
ATOM 7459 C C . PHE C 1 146 ? 68.165 2.440 58.002 1.00 78.40 146 PHE C C 1
ATOM 7460 O O . PHE C 1 146 ? 67.368 2.354 58.938 1.00 79.41 146 PHE C O 1
ATOM 7468 N N . THR C 1 147 ? 69.332 3.072 58.097 1.00 76.44 147 THR C N 1
ATOM 7469 C CA . THR C 1 147 ? 69.815 3.613 59.369 1.00 74.69 147 THR C CA 1
ATOM 7470 C C . THR C 1 147 ? 69.946 5.132 59.353 1.00 73.99 147 THR C C 1
ATOM 7471 O O . THR C 1 147 ? 70.755 5.689 58.606 1.00 74.09 147 THR C O 1
ATOM 7475 N N . VAL C 1 148 ? 69.142 5.792 60.181 1.00 72.74 148 VAL C N 1
ATOM 7476 C CA . VAL C 1 148 ? 69.268 7.228 60.401 1.00 72.47 148 VAL C CA 1
ATOM 7477 C C . VAL C 1 148 ? 70.252 7.436 61.550 1.00 72.59 148 VAL C C 1
ATOM 7478 O O . VAL C 1 148 ? 69.993 7.023 62.684 1.00 72.53 148 VAL C O 1
ATOM 7482 N N . VAL C 1 149 ? 71.387 8.059 61.242 1.00 72.33 149 VAL C N 1
ATOM 7483 C CA . VAL C 1 149 ? 72.435 8.314 62.231 1.00 71.95 149 VAL C CA 1
ATOM 7484 C C . VAL C 1 149 ? 72.239 9.689 62.863 1.00 72.66 149 VAL C C 1
ATOM 7485 O O . VAL C 1 149 ? 72.182 9.816 64.087 1.00 72.92 149 VAL C O 1
ATOM 7489 N N . GLN C 1 150 ? 72.132 10.707 62.015 1.00 73.67 150 GLN C N 1
ATOM 7490 C CA . GLN C 1 150 ? 71.897 12.075 62.455 1.00 75.13 150 GLN C CA 1
ATOM 7491 C C . GLN C 1 150 ? 70.932 12.761 61.495 1.00 75.93 150 GLN C C 1
ATOM 7492 O O . GLN C 1 150 ? 70.604 12.218 60.436 1.00 76.42 150 GLN C O 1
ATOM 7498 N N . ARG C 1 151 ? 70.483 13.954 61.870 1.00 76.36 151 ARG C N 1
ATOM 7499 C CA . ARG C 1 151 ? 69.619 14.755 61.014 1.00 77.37 151 ARG C CA 1
ATOM 7500 C C . ARG C 1 151 ? 70.405 15.338 59.832 1.00 78.25 151 ARG C C 1
ATOM 7501 O O . ARG C 1 151 ? 71.630 15.487 59.920 1.00 78.53 151 ARG C O 1
ATOM 7509 N N . PRO C 1 152 ? 69.710 15.651 58.717 1.00 78.86 152 PRO C N 1
ATOM 7510 C CA . PRO C 1 152 ? 70.365 16.272 57.563 1.00 78.91 152 PRO C CA 1
ATOM 7511 C C . PRO C 1 152 ? 71.004 17.618 57.898 1.00 78.95 152 PRO C C 1
ATOM 7512 O O . PRO C 1 152 ? 70.484 18.363 58.735 1.00 78.62 152 PRO C O 1
ATOM 7516 N N . SER C 1 153 ? 72.121 17.912 57.238 1.00 79.13 153 SER C N 1
ATOM 7517 C CA . SER C 1 153 ? 72.917 19.103 57.523 1.00 78.97 153 SER C CA 1
ATOM 7518 C C . SER C 1 153 ? 73.491 19.729 56.255 1.00 78.70 153 SER C C 1
ATOM 7519 O O . SER C 1 153 ? 74.091 19.036 55.432 1.00 78.18 153 SER C O 1
ATOM 7522 N N . ILE C 1 154 ? 73.304 21.039 56.106 1.00 79.27 154 ILE C N 1
ATOM 7523 C CA . ILE C 1 154 ? 73.887 21.782 54.983 1.00 80.42 154 ILE C CA 1
ATOM 7524 C C . ILE C 1 154 ? 75.220 22.432 55.371 1.00 80.82 154 ILE C C 1
ATOM 7525 O O . ILE C 1 154 ? 75.352 23.010 56.454 1.00 80.76 154 ILE C O 1
ATOM 7530 N N . TRP C 1 155 ? 76.202 22.327 54.478 1.00 81.40 155 TRP C N 1
ATOM 7531 C CA . TRP C 1 155 ? 77.560 22.793 54.751 1.00 81.51 155 TRP C CA 1
ATOM 7532 C C . TRP C 1 155 ? 78.067 23.813 53.735 1.00 81.22 155 TRP C C 1
ATOM 7533 O O . TRP C 1 155 ? 77.754 23.734 52.544 1.00 80.81 155 TRP C O 1
ATOM 7544 N N . SER C 1 156 ? 78.841 24.775 54.230 1.00 81.03 156 SER C N 1
ATOM 7545 C CA . SER C 1 156 ? 79.675 25.630 53.394 1.00 80.80 156 SER C CA 1
ATOM 7546 C C . SER C 1 156 ? 81.124 25.276 53.688 1.00 81.06 156 SER C C 1
ATOM 7547 O O . SER C 1 156 ? 81.458 24.918 54.818 1.00 81.81 156 SER C O 1
ATOM 7550 N N . ILE C 1 157 ? 81.978 25.357 52.673 1.00 81.11 157 ILE C N 1
ATOM 7551 C CA . ILE C 1 157 ? 83.410 25.128 52.853 1.00 81.32 157 ILE C CA 1
ATOM 7552 C C . ILE C 1 157 ? 84.184 26.209 52.106 1.00 82.49 157 ILE C C 1
ATOM 7553 O O . ILE C 1 157 ? 84.058 26.333 50.886 1.00 82.88 157 ILE C O 1
ATOM 7558 N N . ASP C 1 158 ? 84.969 26.996 52.841 1.00 83.53 158 ASP C N 1
ATOM 7559 C CA . ASP C 1 158 ? 85.859 27.976 52.223 1.00 84.31 158 ASP C CA 1
ATOM 7560 C C . ASP C 1 158 ? 86.927 27.223 51.441 1.00 84.21 158 ASP C C 1
ATOM 7561 O O . ASP C 1 158 ? 87.787 26.556 52.025 1.00 83.49 158 ASP C O 1
ATOM 7566 N N . LEU C 1 159 ? 86.847 27.328 50.117 1.00 84.14 159 LEU C N 1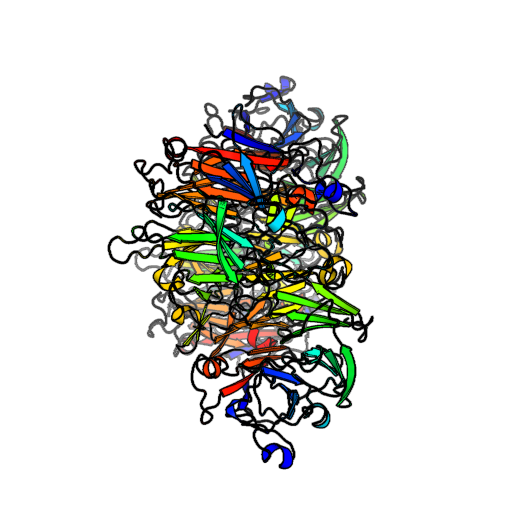
ATOM 7567 C CA . LEU C 1 159 ? 87.661 26.519 49.210 1.00 84.28 159 LEU C CA 1
ATOM 7568 C C . LEU C 1 159 ? 89.148 26.866 49.207 1.00 84.00 159 LEU C C 1
ATOM 7569 O O . LEU C 1 159 ? 89.988 26.005 48.930 1.00 84.10 159 LEU C O 1
ATOM 7574 N N . LYS C 1 160 ? 89.462 28.123 49.514 1.00 83.06 160 LYS C N 1
ATOM 7575 C CA . LYS C 1 160 ? 90.847 28.583 49.575 1.00 81.66 160 LYS C CA 1
ATOM 7576 C C . LYS C 1 160 ? 91.581 28.024 50.798 1.00 80.39 160 LYS C C 1
ATOM 7577 O O . LYS C 1 160 ? 92.757 27.666 50.710 1.00 79.66 160 LYS C O 1
ATOM 7583 N N . THR C 1 161 ? 90.874 27.936 51.924 1.00 79.34 161 THR C N 1
ATOM 7584 C CA . THR C 1 161 ? 91.472 27.516 53.196 1.00 78.07 161 THR C CA 1
ATOM 7585 C C . THR C 1 161 ? 91.199 26.053 53.562 1.00 77.68 161 THR C C 1
ATOM 7586 O O . THR C 1 161 ? 91.910 25.482 54.393 1.00 77.09 161 THR C O 1
ATOM 7590 N N . ASN C 1 162 ? 90.180 25.459 52.936 1.00 77.94 162 ASN C N 1
ATOM 7591 C CA . ASN C 1 162 ? 89.674 24.120 53.285 1.00 77.57 162 ASN C CA 1
ATOM 7592 C C . ASN C 1 162 ? 89.047 24.056 54.680 1.00 78.39 162 ASN C C 1
ATOM 7593 O O . ASN C 1 162 ? 89.004 22.994 55.308 1.00 78.65 162 ASN C O 1
ATOM 7598 N N . GLN C 1 163 ? 88.547 25.197 55.148 1.00 79.24 163 GLN C N 1
ATOM 7599 C CA . GLN C 1 163 ? 88.020 25.318 56.503 1.00 80.64 163 GLN C CA 1
ATOM 7600 C C . GLN C 1 163 ? 86.499 25.506 56.495 1.00 81.54 163 GLN C C 1
ATOM 7601 O O . GLN C 1 163 ? 86.002 26.502 55.958 1.00 81.25 163 GLN C O 1
ATOM 7607 N N . PRO C 1 164 ? 85.758 24.545 57.086 1.00 82.16 164 PRO C N 1
ATOM 7608 C CA . PRO C 1 164 ? 84.296 24.605 57.175 1.00 82.59 164 PRO C CA 1
ATOM 7609 C C . PRO C 1 164 ? 83.795 25.957 57.689 1.00 83.06 164 PRO C C 1
ATOM 7610 O O . PRO C 1 164 ? 84.093 26.340 58.823 1.00 83.20 164 PRO C O 1
ATOM 7614 N N . LEU C 1 165 ? 83.053 26.668 56.842 1.00 84.12 165 LEU C N 1
ATOM 7615 C CA . LEU C 1 165 ? 82.553 28.007 57.161 1.00 85.52 165 LEU C CA 1
ATOM 7616 C C . LEU C 1 165 ? 81.312 27.987 58.045 1.00 86.30 165 LEU C C 1
ATOM 7617 O O . LEU C 1 165 ? 81.296 28.600 59.115 1.00 87.42 165 LEU C O 1
ATOM 7622 N N . SER C 1 166 ? 80.273 27.292 57.588 1.00 86.36 166 SER C N 1
ATOM 7623 C CA . SER C 1 166 ? 79.009 27.212 58.316 1.00 85.69 166 SER C CA 1
ATOM 7624 C C . SER C 1 166 ? 78.437 25.798 58.306 1.00 84.50 166 SER C C 1
ATOM 7625 O O . SER C 1 166 ? 78.851 24.953 57.508 1.00 84.19 166 SER C O 1
ATOM 7628 N N . ARG C 1 167 ? 77.494 25.550 59.211 1.00 83.74 167 ARG C N 1
ATOM 7629 C CA . ARG C 1 167 ? 76.802 24.271 59.288 1.00 83.04 167 ARG C CA 1
ATOM 7630 C C . ARG C 1 167 ? 75.426 24.452 59.919 1.00 82.29 167 ARG C C 1
ATOM 7631 O O . ARG C 1 167 ? 75.312 24.800 61.097 1.00 81.84 167 ARG C O 1
ATOM 7639 N N . TYR C 1 168 ? 74.390 24.221 59.120 1.00 81.78 168 TYR C N 1
ATOM 7640 C CA . TYR C 1 168 ? 73.009 24.327 59.575 1.00 80.81 168 TYR C CA 1
ATOM 7641 C C . TYR C 1 168 ? 72.346 22.957 59.567 1.00 79.05 168 TYR C C 1
ATOM 7642 O O . TYR C 1 168 ? 72.437 22.220 58.583 1.00 78.88 168 TYR C O 1
ATOM 7651 N N . GLU C 1 169 ? 71.700 22.612 60.677 1.00 77.48 169 GLU C N 1
ATOM 7652 C CA . GLU C 1 169 ? 70.923 21.383 60.759 1.00 76.21 169 GLU C CA 1
ATOM 7653 C C . GLU C 1 169 ? 69.468 21.691 60.426 1.00 74.93 169 GLU C C 1
ATOM 7654 O O . GLU C 1 169 ? 68.884 22.633 60.971 1.00 74.51 169 GLU C O 1
ATOM 7660 N N . ILE C 1 170 ? 68.894 20.900 59.524 1.00 73.70 170 ILE C N 1
ATOM 7661 C CA . ILE C 1 170 ? 67.512 21.096 59.083 1.00 72.63 170 ILE C CA 1
ATOM 7662 C C . ILE C 1 170 ? 66.541 20.496 60.107 1.00 71.32 170 ILE C C 1
ATOM 7663 O O . ILE C 1 170 ? 66.627 19.305 60.417 1.00 70.92 170 ILE C O 1
ATOM 7668 N N . PRO C 1 171 ? 65.625 21.327 60.643 1.00 70.79 171 PRO C N 1
ATOM 7669 C CA . PRO C 1 171 ? 64.674 20.913 61.683 1.00 71.21 171 PRO C CA 1
ATOM 7670 C C . PRO C 1 171 ? 63.636 19.901 61.197 1.00 71.35 171 PRO C C 1
ATOM 7671 O O . PRO C 1 171 ? 63.391 19.787 59.993 1.00 71.13 171 PRO C O 1
ATOM 7675 N N . GLN C 1 172 ? 63.035 19.181 62.143 1.00 71.18 172 GLN C N 1
ATOM 7676 C CA . GLN C 1 172 ? 62.025 18.163 61.847 1.00 70.60 172 GLN C CA 1
ATOM 7677 C C . GLN C 1 172 ? 60.771 18.752 61.193 1.00 69.62 172 GLN C C 1
ATOM 7678 O O . GLN C 1 172 ? 60.024 18.042 60.518 1.00 69.53 172 GLN C O 1
ATOM 7684 N N . LYS C 1 173 ? 60.562 20.053 61.384 1.00 68.55 173 LYS C N 1
ATOM 7685 C CA . LYS C 1 173 ? 59.398 20.757 60.841 1.00 68.38 173 LYS C CA 1
ATOM 7686 C C . LYS C 1 173 ? 59.400 20.899 59.313 1.00 69.17 173 LYS C C 1
ATOM 7687 O O . LYS C 1 173 ? 58.357 21.174 58.718 1.00 69.51 173 LYS C O 1
ATOM 7693 N N . ASP C 1 174 ? 60.565 20.716 58.689 1.00 70.13 174 ASP C N 1
ATOM 7694 C CA . ASP C 1 174 ? 60.721 20.926 57.242 1.00 70.07 174 ASP C CA 1
ATOM 7695 C C . ASP C 1 174 ? 60.874 19.632 56.440 1.00 70.16 174 ASP C C 1
ATOM 7696 O O . ASP C 1 174 ? 60.232 19.465 55.402 1.00 70.19 174 ASP C O 1
ATOM 7701 N N . VAL C 1 175 ? 61.738 18.738 56.915 1.00 70.50 175 VAL C N 1
ATOM 7702 C CA . VAL C 1 175 ? 61.901 17.400 56.336 1.00 70.63 175 VAL C CA 1
ATOM 7703 C C . VAL C 1 175 ? 62.307 16.425 57.445 1.00 70.63 175 VAL C C 1
ATOM 7704 O O . VAL C 1 175 ? 63.133 16.752 58.297 1.00 71.22 175 VAL C O 1
ATOM 7708 N N . GLU C 1 176 ? 61.712 15.238 57.441 1.00 70.32 176 GLU C N 1
ATOM 7709 C CA . GLU C 1 176 ? 61.871 14.311 58.559 1.00 70.03 176 GLU C CA 1
ATOM 7710 C C . GLU C 1 176 ? 63.194 13.540 58.566 1.00 68.83 176 GLU C C 1
ATOM 7711 O O . GLU C 1 176 ? 63.808 13.377 59.621 1.00 68.44 176 GLU C O 1
ATOM 7717 N N . THR C 1 177 ? 63.639 13.080 57.399 1.00 67.65 177 THR C N 1
ATOM 7718 C CA . THR C 1 177 ? 64.692 12.061 57.354 1.00 66.13 177 THR C CA 1
ATOM 7719 C C . THR C 1 177 ? 65.945 12.378 56.522 1.00 65.28 177 THR C C 1
ATOM 7720 O O . THR C 1 177 ? 67.025 11.862 56.819 1.00 65.68 177 THR C O 1
ATOM 7724 N N . GLY C 1 178 ? 65.808 13.210 55.492 1.00 64.35 178 GLY C N 1
ATOM 7725 C CA . GLY C 1 178 ? 66.926 13.498 54.586 1.00 64.01 178 GLY C CA 1
ATOM 7726 C C . GLY C 1 178 ? 67.195 12.361 53.612 1.00 63.62 178 GLY C C 1
ATOM 7727 O O . GLY C 1 178 ? 68.228 12.329 52.942 1.00 63.31 178 GLY C O 1
ATOM 7728 N N . TYR C 1 179 ? 66.244 11.432 53.549 1.00 63.49 179 TYR C N 1
ATOM 7729 C CA . TYR C 1 179 ? 66.266 10.274 52.658 1.00 63.32 179 TYR C CA 1
ATOM 7730 C C . TYR C 1 179 ? 66.535 10.654 51.198 1.00 63.70 179 TYR C C 1
ATOM 7731 O O . TYR C 1 179 ? 67.347 10.012 50.526 1.00 63.83 179 TYR C O 1
ATOM 7740 N N . GLY C 1 180 ? 65.880 11.713 50.727 1.00 63.86 180 GLY C N 1
ATOM 7741 C CA . GLY C 1 180 ? 65.963 12.103 49.322 1.00 63.81 180 GLY C CA 1
ATOM 7742 C C . GLY C 1 180 ? 66.601 13.444 49.016 1.00 63.89 180 GLY C C 1
ATOM 7743 O O . GLY C 1 180 ? 66.458 13.959 47.906 1.00 63.65 180 GLY C O 1
ATOM 7744 N N . LEU C 1 181 ? 67.306 14.012 49.990 1.00 64.64 181 LEU C N 1
ATOM 7745 C CA . LEU C 1 181 ? 68.040 15.258 49.771 1.00 65.21 181 LEU C CA 1
ATOM 7746 C C . LEU C 1 181 ? 69.359 14.950 49.059 1.00 65.48 181 LEU C C 1
ATOM 7747 O O . LEU C 1 181 ? 70.435 14.938 49.666 1.00 66.00 181 LEU C O 1
ATOM 7752 N N . THR C 1 182 ? 69.250 14.694 47.758 1.00 65.11 182 THR C N 1
ATOM 7753 C CA . THR C 1 182 ? 70.369 14.219 46.951 1.00 64.59 182 THR C CA 1
ATOM 7754 C C . THR C 1 182 ? 70.891 15.289 45.987 1.00 64.85 182 THR C C 1
ATOM 7755 O O . THR C 1 182 ? 71.815 15.034 45.210 1.00 64.94 182 THR C O 1
ATOM 7759 N N . SER C 1 183 ? 70.304 16.484 46.047 1.00 64.67 183 SER C N 1
ATOM 7760 C CA . SER C 1 183 ? 70.643 17.563 45.119 1.00 65.03 183 SER C CA 1
ATOM 7761 C C . SER C 1 183 ? 70.280 18.947 45.655 1.00 65.55 183 SER C C 1
ATOM 7762 O O . SER C 1 183 ? 69.228 19.131 46.274 1.00 65.18 183 SER C O 1
ATOM 7765 N N . ILE C 1 184 ? 71.161 19.912 45.398 1.00 66.29 184 ILE C N 1
ATOM 7766 C CA . ILE C 1 184 ? 70.954 21.306 45.799 1.00 66.67 184 ILE C CA 1
ATOM 7767 C C . ILE C 1 184 ? 71.248 22.273 44.650 1.00 66.70 184 ILE C C 1
ATOM 7768 O O . ILE C 1 184 ? 72.002 21.948 43.732 1.00 66.32 184 ILE C O 1
ATOM 7773 N N . THR C 1 185 ? 70.645 23.458 44.712 1.00 67.44 185 THR C N 1
ATOM 7774 C CA . THR C 1 185 ? 70.911 24.522 43.744 1.00 68.04 185 THR C CA 1
ATOM 7775 C C . THR C 1 185 ? 71.067 25.856 44.474 1.00 68.36 185 THR C C 1
ATOM 7776 O O . THR C 1 185 ? 70.213 26.236 45.280 1.00 68.15 185 THR C O 1
ATOM 7780 N N . LEU C 1 186 ? 72.158 26.559 44.171 1.00 68.63 186 LEU C N 1
ATOM 7781 C CA . LEU C 1 186 ? 72.570 27.743 44.927 1.00 68.34 186 LEU C CA 1
ATOM 7782 C C . LEU C 1 186 ? 72.145 29.064 44.295 1.00 69.10 186 LEU C C 1
ATOM 7783 O O . LEU C 1 186 ? 72.377 29.305 43.109 1.00 69.65 186 LEU C O 1
ATOM 7788 N N . ASP C 1 187 ? 71.526 29.914 45.109 1.00 70.23 187 ASP C N 1
ATOM 7789 C CA . ASP C 1 187 ? 71.136 31.256 44.700 1.00 72.25 187 ASP C CA 1
ATOM 7790 C C . ASP C 1 187 ? 71.946 32.265 45.506 1.00 74.01 187 ASP C C 1
ATOM 7791 O O . ASP C 1 187 ? 71.655 32.516 46.677 1.00 74.22 187 ASP C O 1
ATOM 7796 N N . VAL C 1 188 ? 72.971 32.826 44.872 1.00 76.17 188 VAL C N 1
ATOM 7797 C CA . VAL C 1 188 ? 73.825 33.819 45.514 1.00 77.90 188 VAL C CA 1
ATOM 7798 C C . VAL C 1 188 ? 73.562 35.194 44.904 1.00 80.05 188 VAL C C 1
ATOM 7799 O O . VAL C 1 188 ? 73.521 35.342 43.679 1.00 80.22 188 VAL C O 1
ATOM 7803 N N . ASP C 1 189 ? 73.366 36.187 45.770 1.00 82.55 189 ASP C N 1
ATOM 7804 C CA . ASP C 1 189 ? 73.182 37.577 45.357 1.00 85.14 189 ASP C CA 1
ATOM 7805 C C . ASP C 1 189 ? 74.392 38.040 44.537 1.00 86.96 189 ASP C C 1
ATOM 7806 O O . ASP C 1 189 ? 75.531 37.826 44.955 1.00 86.59 189 ASP C O 1
ATOM 7811 N N . PRO C 1 190 ? 74.147 38.667 43.366 1.00 88.72 190 PRO C N 1
ATOM 7812 C CA . PRO C 1 190 ? 75.215 39.100 42.447 1.00 89.40 190 PRO C CA 1
ATOM 7813 C C . PRO C 1 190 ? 76.189 40.140 43.019 1.00 90.10 190 PRO C C 1
ATOM 7814 O O . PRO C 1 190 ? 77.203 40.443 42.383 1.00 89.39 190 PRO C O 1
ATOM 7818 N N . ASP C 1 191 ? 75.885 40.672 44.203 1.00 90.92 191 ASP C N 1
ATOM 7819 C CA . ASP C 1 191 ? 76.742 41.658 44.861 1.00 90.98 191 ASP C CA 1
ATOM 7820 C C . ASP C 1 191 ? 77.302 41.142 46.190 1.00 90.86 191 ASP C C 1
ATOM 7821 O O . ASP C 1 191 ? 78.500 40.877 46.305 1.00 91.66 191 ASP C O 1
ATOM 7826 N N . ASP C 1 192 ? 76.424 41.000 47.181 1.00 90.00 192 ASP C N 1
ATOM 7827 C CA . ASP C 1 192 ? 76.806 40.567 48.524 1.00 89.28 192 ASP C CA 1
ATOM 7828 C C . ASP C 1 192 ? 76.829 39.038 48.621 1.00 88.76 192 ASP C C 1
ATOM 7829 O O . ASP C 1 192 ? 75.849 38.375 48.278 1.00 88.85 192 ASP C O 1
ATOM 7834 N N . CYS C 1 193 ? 77.950 38.487 49.086 1.00 87.45 193 CYS C N 1
ATOM 7835 C CA . CYS C 1 193 ? 78.118 37.032 49.197 1.00 86.64 193 CYS C CA 1
ATOM 7836 C C . CYS C 1 193 ? 77.453 36.421 50.435 1.00 87.03 193 CYS C C 1
ATOM 7837 O O . CYS C 1 193 ? 77.314 35.200 50.526 1.00 87.09 193 CYS C O 1
ATOM 7840 N N . SER C 1 194 ? 77.047 37.262 51.384 1.00 86.90 194 SER C N 1
ATOM 7841 C CA . SER C 1 194 ? 76.395 36.780 52.605 1.00 86.58 194 SER C CA 1
ATOM 7842 C C . SER C 1 194 ? 74.924 36.402 52.387 1.00 86.19 194 SER C C 1
ATOM 7843 O O . SER C 1 194 ? 74.375 35.579 53.124 1.00 86.62 194 SER C O 1
ATOM 7846 N N . LYS C 1 195 ? 74.299 37.001 51.374 1.00 85.18 195 LYS C N 1
ATOM 7847 C CA . LYS C 1 195 ? 72.896 36.731 51.043 1.00 84.39 195 LYS C CA 1
ATOM 7848 C C . LYS C 1 195 ? 72.770 35.534 50.096 1.00 83.25 195 LYS C C 1
ATOM 7849 O O . LYS C 1 195 ? 72.783 35.691 48.871 1.00 82.86 195 LYS C O 1
ATOM 7855 N N . VAL C 1 196 ? 72.650 34.340 50.673 1.00 81.94 196 VAL C N 1
ATOM 7856 C CA . VAL C 1 196 ? 72.552 33.105 49.893 1.00 80.16 196 VAL C CA 1
ATOM 7857 C C . VAL C 1 196 ? 71.254 32.354 50.199 1.00 78.68 196 VAL C C 1
ATOM 7858 O O . VAL C 1 196 ? 70.862 32.212 51.359 1.00 78.83 196 VAL C O 1
ATOM 7862 N N . PHE C 1 197 ? 70.588 31.896 49.143 1.00 76.42 197 PHE C N 1
ATOM 7863 C CA . PHE C 1 197 ? 69.460 30.981 49.270 1.00 74.02 197 PHE C CA 1
ATOM 7864 C C . PHE C 1 197 ? 69.808 29.640 48.637 1.00 71.67 197 PHE C C 1
ATOM 7865 O O . PHE C 1 197 ? 70.279 29.587 47.502 1.00 71.22 197 PHE C O 1
ATOM 7873 N N . VAL C 1 198 ? 69.593 28.562 49.384 1.00 69.19 198 VAL C N 1
ATOM 7874 C CA . VAL C 1 198 ? 69.823 27.216 48.867 1.00 67.33 198 VAL C CA 1
ATOM 7875 C C . VAL C 1 198 ? 68.498 26.470 48.732 1.00 66.42 198 VAL C C 1
ATOM 7876 O O . VAL C 1 198 ? 67.707 26.408 49.677 1.00 66.35 198 VAL C O 1
ATOM 7880 N N . TYR C 1 199 ? 68.264 25.916 47.547 1.00 65.23 199 TYR C N 1
ATOM 7881 C CA . TYR C 1 199 ? 67.075 25.113 47.292 1.00 64.11 199 TYR C CA 1
ATOM 7882 C C . TYR C 1 199 ? 67.468 23.645 47.160 1.00 63.26 199 TYR C C 1
ATOM 7883 O O . TYR C 1 199 ? 68.279 23.281 46.302 1.00 63.43 199 TYR C O 1
ATOM 7892 N N . ILE C 1 200 ? 66.904 22.812 48.031 1.00 61.68 200 ILE C N 1
ATOM 7893 C CA . ILE C 1 200 ? 67.220 21.386 48.063 1.00 60.01 200 ILE C CA 1
ATOM 7894 C C . ILE C 1 200 ? 66.077 20.584 47.449 1.00 58.96 200 ILE C C 1
ATOM 7895 O O . ILE C 1 200 ? 64.907 20.837 47.742 1.00 59.17 200 ILE C O 1
ATOM 7900 N N . SER C 1 201 ? 66.426 19.626 46.595 1.00 57.73 201 SER C N 1
ATOM 7901 C CA . SER C 1 201 ? 65.438 18.765 45.953 1.00 56.81 201 SER C CA 1
ATOM 7902 C C . SER C 1 201 ? 65.282 17.453 46.713 1.00 56.14 201 SER C C 1
ATOM 7903 O O . SER C 1 201 ? 66.270 16.779 47.011 1.00 55.80 201 SER C O 1
ATOM 7906 N N . ASP C 1 202 ? 64.037 17.102 47.028 1.00 55.81 202 ASP C N 1
ATOM 7907 C CA . ASP C 1 202 ? 63.731 15.824 47.665 1.00 55.58 202 ASP C CA 1
ATOM 7908 C C . ASP C 1 202 ? 62.943 14.940 46.701 1.00 55.67 202 ASP C C 1
ATOM 7909 O O . ASP C 1 202 ? 61.745 15.146 46.491 1.00 55.93 202 ASP C O 1
ATOM 7914 N N . LEU C 1 203 ? 63.631 13.958 46.120 1.00 55.55 203 LEU C N 1
ATOM 7915 C CA . LEU C 1 203 ? 63.040 13.059 45.122 1.00 55.46 203 LEU C CA 1
ATOM 7916 C C . LEU C 1 203 ? 62.295 11.870 45.738 1.00 55.37 203 LEU C C 1
ATOM 7917 O O . LEU C 1 203 ? 61.655 11.095 45.022 1.00 54.84 203 LEU C O 1
ATOM 7922 N N . GLN C 1 204 ? 62.380 11.736 47.060 1.00 55.55 204 GLN C N 1
ATOM 7923 C CA . GLN C 1 204 ? 61.787 10.599 47.767 1.00 55.35 204 GLN C CA 1
ATOM 7924 C C . GLN C 1 204 ? 60.487 10.940 48.495 1.00 55.24 204 GLN C C 1
ATOM 7925 O O . GLN C 1 204 ? 59.548 10.142 48.492 1.00 55.61 204 GLN C O 1
ATOM 7931 N N . THR C 1 205 ? 60.441 12.113 49.124 1.00 54.63 205 THR C N 1
ATOM 7932 C CA . THR C 1 205 ? 59.241 12.561 49.837 1.00 54.45 205 THR C CA 1
ATOM 7933 C C . THR C 1 205 ? 58.518 13.668 49.070 1.00 54.46 205 THR C C 1
ATOM 7934 O O . THR C 1 205 ? 57.506 14.198 49.538 1.00 54.49 205 THR C O 1
ATOM 7938 N N . TYR C 1 206 ? 59.055 14.004 47.896 1.00 54.75 206 TYR C N 1
ATOM 7939 C CA . TYR C 1 206 ? 58.430 14.922 46.929 1.00 55.28 206 TYR C CA 1
ATOM 7940 C C . TYR C 1 206 ? 58.232 16.339 47.480 1.00 56.49 206 TYR C C 1
ATOM 7941 O O . TYR C 1 206 ? 57.106 16.840 47.583 1.00 56.31 206 TYR C O 1
ATOM 7950 N N . ARG C 1 207 ? 59.352 16.974 47.824 1.00 58.54 207 ARG C N 1
ATOM 7951 C CA . ARG C 1 207 ? 59.356 18.324 48.389 1.00 60.28 207 ARG C CA 1
ATOM 7952 C C . ARG C 1 207 ? 60.607 19.118 48.014 1.00 61.44 207 ARG C C 1
ATOM 7953 O O . ARG C 1 207 ? 61.620 18.551 47.592 1.00 60.93 207 ARG C O 1
ATOM 7961 N N . MET C 1 208 ? 60.517 20.436 48.173 1.00 62.99 208 MET C N 1
ATOM 7962 C CA . MET C 1 208 ? 61.658 21.325 47.999 1.00 64.92 208 MET C CA 1
ATOM 7963 C C . MET C 1 208 ? 61.895 22.096 49.293 1.00 66.21 208 MET C C 1
ATOM 7964 O O . MET C 1 208 ? 61.015 22.824 49.758 1.00 66.04 208 MET C O 1
ATOM 7969 N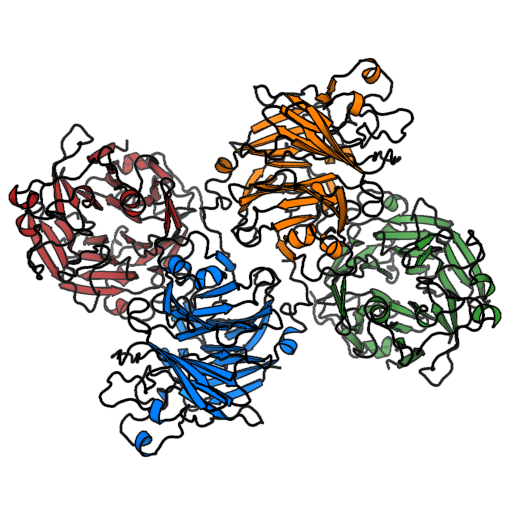 N . VAL C 1 209 ? 63.081 21.925 49.871 1.00 68.10 209 VAL C N 1
ATOM 7970 C CA . VAL C 1 209 ? 63.450 22.604 51.115 1.00 70.06 209 VAL C CA 1
ATOM 7971 C C . VAL C 1 209 ? 64.227 23.883 50.804 1.00 71.34 209 VAL C C 1
ATOM 7972 O O . VAL C 1 209 ? 65.263 23.842 50.136 1.00 71.88 209 VAL C O 1
ATOM 7976 N N . VAL C 1 210 ? 63.715 25.012 51.289 1.00 72.66 210 VAL C N 1
ATOM 7977 C CA . VAL C 1 210 ? 64.329 26.319 51.047 1.00 75.23 210 VAL C CA 1
ATOM 7978 C C . VAL C 1 210 ? 65.115 26.776 52.276 1.00 77.01 210 VAL C C 1
ATOM 7979 O O . VAL C 1 210 ? 64.572 26.827 53.382 1.00 77.21 210 VAL C O 1
ATOM 7983 N N . TYR C 1 211 ? 66.388 27.112 52.072 1.00 79.31 211 TYR C N 1
ATOM 7984 C CA . TYR C 1 211 ? 67.278 27.504 53.170 1.00 81.35 211 TYR C CA 1
ATOM 7985 C C . TYR C 1 211 ? 67.808 28.934 53.056 1.00 81.93 211 TYR C C 1
ATOM 7986 O O . TYR C 1 211 ? 68.501 29.286 52.098 1.00 81.47 211 TYR C O 1
ATOM 7995 N N . ASP C 1 212 ? 67.469 29.743 54.057 1.00 83.74 212 ASP C N 1
ATOM 7996 C CA . ASP C 1 212 ? 67.959 31.110 54.182 1.00 85.83 212 ASP C CA 1
ATOM 7997 C C . ASP C 1 212 ? 69.291 31.084 54.930 1.00 87.67 212 ASP C C 1
ATOM 7998 O O . ASP C 1 212 ? 69.334 30.775 56.124 1.00 87.90 212 ASP C O 1
ATOM 8003 N N . HIS C 1 213 ? 70.371 31.406 54.221 1.00 89.40 213 HIS C N 1
ATOM 8004 C CA . HIS C 1 213 ? 71.726 31.335 54.777 1.00 90.91 213 HIS C CA 1
ATOM 8005 C C . HIS C 1 213 ? 72.003 32.397 55.843 1.00 91.80 213 HIS C C 1
ATOM 8006 O O . HIS C 1 213 ? 72.621 32.101 56.869 1.00 92.33 213 HIS C O 1
ATOM 8013 N N . GLU C 1 214 ? 71.540 33.622 55.598 1.00 92.16 214 GLU C N 1
ATOM 8014 C CA . GLU C 1 214 ? 71.740 34.737 56.526 1.00 92.68 214 GLU C CA 1
ATOM 8015 C C . GLU C 1 214 ? 71.003 34.515 57.851 1.00 92.13 214 GLU C C 1
ATOM 8016 O O . GLU C 1 214 ? 71.637 34.291 58.886 1.00 92.43 214 GLU C O 1
ATOM 8022 N N . ASN C 1 215 ? 69.672 34.560 57.802 1.00 90.93 215 ASN C N 1
ATOM 8023 C CA . ASN C 1 215 ? 68.821 34.442 58.993 1.00 89.28 215 ASN C CA 1
ATOM 8024 C C . ASN C 1 215 ? 68.868 33.081 59.693 1.00 88.49 215 ASN C C 1
ATOM 8025 O O . ASN C 1 215 ? 68.357 32.938 60.807 1.00 88.47 215 ASN C O 1
ATOM 8030 N N . GLN C 1 216 ? 69.487 32.099 59.033 1.00 87.71 216 GLN C N 1
ATOM 8031 C CA . GLN C 1 216 ? 69.631 30.724 59.542 1.00 87.00 216 GLN C CA 1
ATOM 8032 C C . GLN C 1 216 ? 68.292 30.010 59.775 1.00 86.40 216 GLN C C 1
ATOM 8033 O O . GLN C 1 216 ? 68.141 29.228 60.718 1.00 86.70 216 GLN C O 1
ATOM 8039 N N . LYS C 1 217 ? 67.333 30.286 58.895 1.00 85.17 217 LYS C N 1
ATOM 8040 C CA . LYS C 1 217 ? 66.005 29.680 58.950 1.00 84.15 217 LYS C CA 1
ATOM 8041 C C . LYS C 1 217 ? 65.787 28.768 57.743 1.00 84.00 217 LYS C C 1
ATOM 8042 O O . LYS C 1 217 ? 66.590 28.766 56.805 1.00 85.03 217 LYS C O 1
ATOM 8048 N N . SER C 1 218 ? 64.705 27.993 57.773 1.00 82.75 218 SER C N 1
ATOM 8049 C CA . SER C 1 218 ? 64.328 27.144 56.642 1.00 81.62 218 SER C CA 1
ATOM 8050 C C . SER C 1 218 ? 62.825 26.870 56.601 1.00 81.18 218 SER C C 1
ATOM 8051 O O . SER C 1 218 ? 62.143 26.926 57.627 1.00 81.78 218 SER C O 1
ATOM 8054 N N . TRP C 1 219 ? 62.324 26.585 55.401 1.00 80.09 219 TRP C N 1
ATOM 8055 C CA . TRP C 1 219 ? 60.924 26.219 55.183 1.00 78.44 219 TRP C CA 1
ATOM 8056 C C . TRP C 1 219 ? 60.799 25.345 53.935 1.00 76.31 219 TRP C C 1
ATOM 8057 O O . TRP C 1 219 ? 61.612 25.457 53.013 1.00 76.24 219 TRP C O 1
ATOM 8068 N N . ARG C 1 220 ? 59.790 24.477 53.906 1.00 72.93 220 ARG C N 1
ATOM 8069 C CA . ARG C 1 220 ? 59.639 23.529 52.803 1.00 69.51 220 ARG C CA 1
ATOM 8070 C C . ARG C 1 220 ? 58.402 23.813 51.948 1.00 67.66 220 ARG C C 1
ATOM 8071 O O . ARG C 1 220 ? 57.437 24.420 52.416 1.00 67.65 220 ARG C O 1
ATOM 8079 N N . PHE C 1 221 ? 58.450 23.373 50.692 1.00 65.80 221 PHE C N 1
ATOM 8080 C CA . PHE C 1 221 ? 57.313 23.460 49.780 1.00 63.90 221 PHE C CA 1
ATOM 8081 C C . PHE C 1 221 ? 56.832 22.075 49.365 1.00 62.63 221 PHE C C 1
ATOM 8082 O O . PHE C 1 221 ? 57.640 21.170 49.138 1.00 61.90 221 PHE C O 1
ATOM 8090 N N . LEU C 1 222 ? 55.512 21.923 49.274 1.00 61.35 222 LEU C N 1
ATOM 8091 C CA . LEU C 1 222 ? 54.887 20.712 48.744 1.00 60.03 222 LEU C CA 1
ATOM 8092 C C . LEU C 1 222 ? 53.962 21.084 47.586 1.00 58.54 222 LEU C C 1
ATOM 8093 O O . LEU C 1 222 ? 53.096 21.949 47.732 1.00 58.19 222 LEU C O 1
ATOM 8098 N N . HIS C 1 223 ? 54.157 20.437 46.439 1.00 56.77 223 HIS C N 1
ATOM 8099 C CA . HIS C 1 223 ? 53.350 20.711 45.247 1.00 55.04 223 HIS C CA 1
ATOM 8100 C C . HIS C 1 223 ? 53.142 19.459 44.398 1.00 53.97 223 HIS C C 1
ATOM 8101 O O . HIS C 1 223 ? 53.929 18.513 44.469 1.00 54.16 223 HIS C O 1
ATOM 8108 N N . ASN C 1 224 ? 52.076 19.464 43.599 1.00 52.60 224 ASN C N 1
ATOM 8109 C CA . ASN C 1 224 ? 51.776 18.372 42.671 1.00 51.41 224 ASN C CA 1
ATOM 8110 C C . ASN C 1 224 ? 52.849 18.167 41.609 1.00 50.73 224 ASN C C 1
ATOM 8111 O O . ASN C 1 224 ? 53.027 17.055 41.110 1.00 50.79 224 ASN C O 1
ATOM 8116 N N . TYR C 1 225 ? 53.563 19.239 41.272 1.00 49.95 225 TYR C N 1
ATOM 8117 C CA . TYR C 1 225 ? 54.556 19.193 40.199 1.00 49.42 225 TYR C CA 1
ATOM 8118 C C . TYR C 1 225 ? 55.894 18.579 40.627 1.00 49.96 225 TYR C C 1
ATOM 8119 O O . TYR C 1 225 ? 56.764 18.344 39.783 1.00 49.86 225 TYR C O 1
ATOM 8128 N N . PHE C 1 226 ? 56.055 18.321 41.927 1.00 50.11 226 PHE C N 1
ATOM 8129 C CA . PHE C 1 226 ? 57.272 17.682 42.444 1.00 50.51 226 PHE C CA 1
ATOM 8130 C C . PHE C 1 226 ? 57.213 16.160 42.321 1.00 50.44 226 PHE C C 1
ATOM 8131 O O . PHE C 1 226 ? 58.219 15.475 42.527 1.00 50.48 226 PHE C O 1
ATOM 8139 N N . PHE C 1 227 ? 56.031 15.642 41.989 1.00 50.26 227 PHE C N 1
ATOM 8140 C CA . PHE C 1 227 ? 55.809 14.203 41.845 1.00 49.87 227 PHE C CA 1
ATOM 8141 C C . PHE C 1 227 ? 56.262 13.675 40.486 1.00 49.36 227 PHE C C 1
ATOM 8142 O O . PHE C 1 227 ? 56.555 14.445 39.571 1.00 49.44 227 PHE C O 1
ATOM 8150 N N . LEU C 1 228 ? 56.319 12.351 40.375 1.00 48.72 228 LEU C N 1
ATOM 8151 C CA . LEU C 1 228 ? 56.607 11.671 39.116 1.00 48.26 228 LEU C CA 1
ATOM 8152 C C . LEU C 1 228 ? 55.403 11.737 38.174 1.00 47.65 228 LEU C C 1
ATOM 8153 O O . LEU C 1 228 ? 54.282 12.016 38.607 1.00 47.54 228 LEU C O 1
ATOM 8158 N N . ASN C 1 229 ? 55.642 11.481 36.890 1.00 46.89 229 ASN C N 1
ATOM 8159 C CA . ASN C 1 229 ? 54.559 11.224 35.949 1.00 46.35 229 ASN C CA 1
ATOM 8160 C C . ASN C 1 229 ? 54.422 9.708 35.805 1.00 45.79 229 ASN C C 1
ATOM 8161 O O . ASN C 1 229 ? 55.341 9.056 35.308 1.00 45.81 229 ASN C O 1
ATOM 8166 N N . PRO C 1 230 ? 53.282 9.142 36.256 1.00 45.33 230 PRO C N 1
ATOM 8167 C CA . PRO C 1 230 ? 53.075 7.687 36.347 1.00 45.36 230 PRO C CA 1
ATOM 8168 C C . PRO C 1 230 ? 53.496 6.892 35.111 1.00 45.63 230 PRO C C 1
ATOM 8169 O O . PRO C 1 230 ? 54.047 5.797 35.243 1.00 45.84 230 PRO C O 1
ATOM 8173 N N . LEU C 1 231 ? 53.249 7.448 33.929 1.00 45.83 231 LEU C N 1
ATOM 8174 C CA . LEU C 1 231 ? 53.574 6.777 32.676 1.00 46.06 231 LEU C CA 1
ATOM 8175 C C . LEU C 1 231 ? 55.045 6.908 32.303 1.00 46.35 231 LEU C C 1
ATOM 8176 O O . LEU C 1 231 ? 55.597 6.038 31.630 1.00 46.59 231 LEU C O 1
ATOM 8181 N N . GLU C 1 232 ? 55.675 7.990 32.751 1.00 46.97 232 GLU C N 1
ATOM 8182 C CA . GLU C 1 232 ? 56.998 8.377 32.256 1.00 47.56 232 GLU C CA 1
ATOM 8183 C C . GLU C 1 232 ? 58.134 8.039 33.231 1.00 47.14 232 GLU C C 1
ATOM 8184 O O . GLU C 1 232 ? 59.064 8.827 33.418 1.00 46.94 232 GLU C O 1
ATOM 8190 N N . GLY C 1 233 ? 58.062 6.852 33.830 1.00 47.02 233 GLY C N 1
ATOM 8191 C CA . GLY C 1 233 ? 59.047 6.430 34.825 1.00 47.13 233 GLY C CA 1
ATOM 8192 C C . GLY C 1 233 ? 59.703 5.084 34.576 1.00 47.42 233 GLY C C 1
ATOM 8193 O O . GLY C 1 233 ? 60.364 4.543 35.465 1.00 47.51 233 GLY C O 1
ATOM 8194 N N . ASP C 1 234 ? 59.518 4.540 33.374 1.00 47.73 234 ASP C N 1
ATOM 8195 C CA . ASP C 1 234 ? 60.131 3.268 32.991 1.00 47.84 234 ASP C CA 1
ATOM 8196 C C . ASP C 1 234 ? 61.325 3.495 32.077 1.00 47.95 234 ASP C C 1
ATOM 8197 O O . ASP C 1 234 ? 61.274 4.330 31.173 1.00 47.94 234 ASP C O 1
ATOM 8202 N N . PHE C 1 235 ? 62.397 2.744 32.312 1.00 48.38 235 PHE C N 1
ATOM 8203 C CA . PHE C 1 235 ? 63.628 2.917 31.548 1.00 48.84 235 PHE C CA 1
ATOM 8204 C C . PHE C 1 235 ? 64.215 1.605 31.049 1.00 49.36 235 PHE C C 1
ATOM 8205 O O . PHE C 1 235 ? 64.000 0.550 31.645 1.00 49.92 235 PHE C O 1
ATOM 8213 N N . ASN C 1 236 ? 64.949 1.688 29.943 1.00 49.96 236 ASN C N 1
ATOM 8214 C CA . ASN C 1 236 ? 65.704 0.557 29.421 1.00 50.63 236 ASN C CA 1
ATOM 8215 C C . ASN C 1 236 ? 67.097 0.998 28.973 1.00 51.04 236 ASN C C 1
ATOM 8216 O O . ASN C 1 236 ? 67.312 1.353 27.810 1.00 50.94 236 ASN C O 1
ATOM 8221 N N . ILE C 1 237 ? 68.032 0.994 29.918 1.00 51.16 237 ILE C N 1
ATOM 8222 C CA . ILE C 1 237 ? 69.425 1.321 29.632 1.00 51.25 237 ILE C CA 1
ATOM 8223 C C . ILE C 1 237 ? 70.250 0.037 29.599 1.00 51.80 237 ILE C C 1
ATOM 8224 O O . ILE C 1 237 ? 70.128 -0.808 30.489 1.00 51.80 237 ILE C O 1
ATOM 8229 N N . GLN C 1 238 ? 71.075 -0.101 28.562 1.00 52.30 238 GLN C N 1
ATOM 8230 C CA . GLN C 1 238 ? 71.940 -1.270 28.371 1.0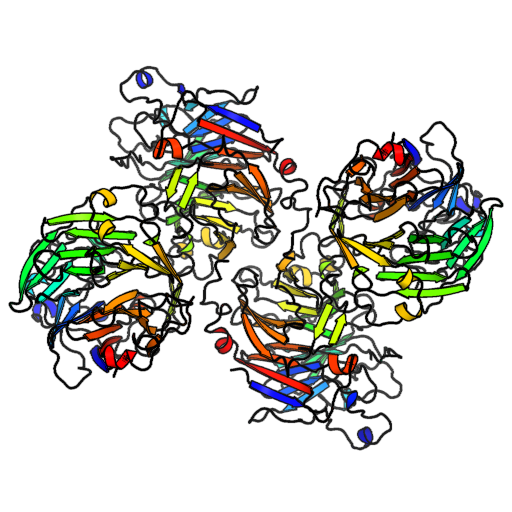0 52.79 238 GLN C CA 1
ATOM 8231 C C . GLN C 1 238 ? 71.136 -2.577 28.335 1.00 53.07 238 GLN C C 1
ATOM 8232 O O . GLN C 1 238 ? 71.562 -3.602 28.875 1.00 53.35 238 GLN C O 1
ATOM 8238 N N . GLY C 1 239 ? 69.971 -2.521 27.693 1.00 52.93 239 GLY C N 1
ATOM 8239 C CA . GLY C 1 239 ? 69.052 -3.655 27.627 1.00 52.50 239 GLY C CA 1
ATOM 8240 C C . GLY C 1 239 ? 68.452 -4.042 28.968 1.00 52.60 239 GLY C C 1
ATOM 8241 O O . GLY C 1 239 ? 67.975 -5.166 29.131 1.00 53.35 239 GLY C O 1
ATOM 8242 N N . ILE C 1 240 ? 68.471 -3.116 29.927 1.00 52.16 240 ILE C N 1
ATOM 8243 C CA . ILE C 1 240 ? 67.995 -3.393 31.286 1.00 51.86 240 ILE C CA 1
ATOM 8244 C C . ILE C 1 240 ? 66.722 -2.604 31.608 1.00 51.83 240 ILE C C 1
ATOM 8245 O O . ILE C 1 240 ? 66.765 -1.375 31.713 1.00 51.63 240 ILE C O 1
ATOM 8250 N N . PRO C 1 241 ? 65.584 -3.313 31.765 1.00 51.66 241 PRO C N 1
ATOM 8251 C CA . PRO C 1 241 ? 64.326 -2.668 32.135 1.00 51.29 241 PRO C CA 1
ATOM 8252 C C . PRO C 1 241 ? 64.209 -2.440 33.641 1.00 51.43 241 PRO C C 1
ATOM 8253 O O . PRO C 1 241 ? 64.569 -3.316 34.435 1.00 52.17 241 PRO C O 1
ATOM 8257 N N . PHE C 1 242 ? 63.718 -1.261 34.015 1.00 50.86 242 PHE C N 1
ATOM 8258 C CA . PHE C 1 242 ? 63.477 -0.902 35.412 1.00 50.35 242 PHE C CA 1
ATOM 8259 C C . PHE C 1 242 ? 62.534 0.293 35.491 1.00 50.04 242 PHE C C 1
ATOM 8260 O O . PHE C 1 242 ? 62.314 0.982 34.493 1.00 49.77 242 PHE C O 1
ATOM 8268 N N . ALA C 1 243 ? 61.978 0.529 36.675 1.00 50.20 243 ALA C N 1
ATOM 8269 C CA . ALA C 1 243 ? 61.107 1.679 36.907 1.00 50.22 243 ALA C CA 1
ATOM 8270 C C . ALA C 1 243 ? 61.394 2.332 38.255 1.00 50.41 243 ALA C C 1
ATOM 8271 O O . ALA C 1 243 ? 61.525 1.645 39.272 1.00 50.33 243 ALA C O 1
ATOM 8273 N N . TRP C 1 244 ? 61.500 3.659 38.251 1.00 50.46 244 TRP C N 1
ATOM 8274 C CA . TRP C 1 244 ? 61.736 4.424 39.473 1.00 51.13 244 TRP C CA 1
ATOM 8275 C C . TRP C 1 244 ? 60.598 5.391 39.761 1.00 51.85 244 TRP C C 1
ATOM 8276 O O . TRP C 1 244 ? 60.046 6.005 38.845 1.00 52.05 244 TRP C O 1
ATOM 8287 N N . ASP C 1 245 ? 60.261 5.530 41.040 1.00 52.55 245 ASP C N 1
ATOM 8288 C CA . ASP C 1 245 ? 59.235 6.478 41.465 1.00 53.08 245 ASP C CA 1
ATOM 8289 C C . ASP C 1 245 ? 59.831 7.819 41.919 1.00 53.32 245 ASP C C 1
ATOM 8290 O O . ASP C 1 245 ? 59.195 8.577 42.656 1.00 53.66 245 ASP C O 1
ATOM 8295 N N . ASP C 1 246 ? 61.047 8.106 41.459 1.00 52.78 246 ASP C N 1
ATOM 8296 C CA . ASP C 1 246 ? 61.787 9.297 41.881 1.00 52.58 246 ASP C CA 1
ATOM 8297 C C . ASP C 1 246 ? 61.151 10.603 41.402 1.00 51.89 246 ASP C C 1
ATOM 8298 O O . ASP C 1 246 ? 60.778 10.734 40.234 1.00 51.46 246 ASP C O 1
ATOM 8303 N N . GLY C 1 247 ? 61.033 11.561 42.322 1.00 51.58 247 GLY C N 1
ATOM 8304 C CA . GLY C 1 247 ? 60.388 12.848 42.051 1.00 51.69 247 GLY C CA 1
ATOM 8305 C C . GLY C 1 247 ? 61.370 13.968 41.771 1.00 51.58 247 GLY C C 1
ATOM 8306 O O . GLY C 1 247 ? 62.431 13.729 41.190 1.00 51.30 247 GLY C O 1
ATOM 8307 N N . ILE C 1 248 ? 61.016 15.188 42.184 1.00 52.00 248 ILE C N 1
ATOM 8308 C CA . ILE C 1 248 ? 61.832 16.387 41.918 1.00 52.82 248 ILE C CA 1
ATOM 8309 C C . ILE C 1 248 ? 63.316 16.147 42.213 1.00 53.68 248 ILE C C 1
ATOM 8310 O O . ILE C 1 248 ? 63.682 15.720 43.309 1.00 53.71 248 ILE C O 1
ATOM 8315 N N . PHE C 1 249 ? 64.156 16.418 41.218 1.00 54.71 249 PHE C N 1
ATOM 8316 C CA . PHE C 1 249 ? 65.552 15.993 41.253 1.00 55.94 249 PHE C CA 1
ATOM 8317 C C . PHE C 1 249 ? 66.544 17.122 41.007 1.00 56.83 249 PHE C C 1
ATOM 8318 O O . PHE C 1 249 ? 67.644 17.116 41.561 1.00 57.37 249 PHE C O 1
ATOM 8326 N N . SER C 1 250 ? 66.161 18.085 40.175 1.00 56.85 250 SER C N 1
ATOM 8327 C CA . SER C 1 250 ? 67.073 19.152 39.793 1.00 57.24 250 SER C CA 1
ATOM 8328 C C . SER C 1 250 ? 66.356 20.478 39.578 1.00 58.07 250 SER C C 1
ATOM 8329 O O . SER C 1 250 ? 65.223 20.516 39.093 1.00 57.82 250 SER C O 1
ATOM 8332 N N . ILE C 1 251 ? 67.032 21.559 39.956 1.00 59.27 251 ILE C N 1
ATOM 8333 C CA . ILE C 1 251 ? 66.529 22.918 39.769 1.00 59.98 251 ILE C CA 1
ATOM 8334 C C . ILE C 1 251 ? 67.607 23.765 39.086 1.00 61.34 251 ILE C C 1
ATOM 8335 O O . ILE C 1 251 ? 68.796 23.623 39.381 1.00 61.95 251 ILE C O 1
ATOM 8340 N N . ALA C 1 252 ? 67.187 24.625 38.160 1.00 62.58 252 ALA C N 1
ATOM 8341 C CA . ALA C 1 252 ? 68.101 25.515 37.448 1.00 63.82 252 ALA C CA 1
ATOM 8342 C C . ALA C 1 252 ? 67.624 26.960 37.549 1.00 64.95 252 ALA C C 1
ATOM 8343 O O . ALA C 1 252 ? 66.502 27.283 37.154 1.00 64.93 252 ALA C O 1
ATOM 8345 N N . LEU C 1 253 ? 68.486 27.823 38.078 1.00 66.55 253 LEU C N 1
ATOM 8346 C CA . LEU C 1 253 ? 68.125 29.214 38.344 1.00 67.92 253 LEU C CA 1
ATOM 8347 C C . LEU C 1 253 ? 68.655 30.161 37.271 1.00 68.73 253 LEU C C 1
ATOM 8348 O O . LEU C 1 253 ? 69.848 30.158 36.959 1.00 69.08 253 LEU C O 1
ATOM 8353 N N . SER C 1 254 ? 67.755 30.967 36.714 1.00 69.75 254 SER C N 1
ATOM 8354 C CA . SER C 1 254 ? 68.110 31.950 35.694 1.00 70.83 254 SER C CA 1
ATOM 8355 C C . SER C 1 254 ? 68.769 33.187 36.307 1.00 72.20 254 SER C C 1
ATOM 8356 O O . SER C 1 254 ? 68.802 33.339 37.531 1.00 72.51 254 SER C O 1
ATOM 8359 N N . ASN C 1 255 ? 69.297 34.057 35.448 1.00 73.56 255 ASN C N 1
ATOM 8360 C CA . ASN C 1 255 ? 69.876 35.329 35.869 1.00 74.61 255 ASN C CA 1
ATOM 8361 C C . ASN C 1 255 ? 68.801 36.254 36.429 1.00 77.07 255 ASN C C 1
ATOM 8362 O O . ASN C 1 255 ? 67.702 36.321 35.872 1.00 77.27 255 ASN C O 1
ATOM 8367 N N . PRO C 1 256 ? 69.107 36.964 37.536 1.00 79.55 256 PRO C N 1
ATOM 8368 C CA . PRO C 1 256 ? 68.113 37.856 38.139 1.00 81.64 256 PRO C CA 1
ATOM 8369 C C . PRO C 1 256 ? 67.544 38.858 37.135 1.00 83.78 256 PRO C C 1
ATOM 8370 O O . PRO C 1 256 ? 68.301 39.521 36.420 1.00 83.88 256 PRO C O 1
ATOM 8374 N N . ASP C 1 257 ? 66.216 38.929 37.069 1.00 86.47 257 ASP C N 1
ATOM 8375 C CA . ASP C 1 257 ? 65.519 39.918 36.255 1.00 89.35 257 ASP C CA 1
ATOM 8376 C C . ASP C 1 257 ? 66.011 41.308 36.665 1.00 90.67 257 ASP C C 1
ATOM 8377 O O . ASP C 1 257 ? 65.898 41.678 37.832 1.00 90.72 257 ASP C O 1
ATOM 8382 N N . PRO C 1 258 ? 66.572 42.074 35.708 1.00 91.95 258 PRO C N 1
ATOM 8383 C CA . PRO C 1 258 ? 67.227 43.364 35.973 1.00 92.05 258 PRO C CA 1
ATOM 8384 C C . PRO C 1 258 ? 66.453 44.314 36.899 1.00 92.08 258 PRO C C 1
ATOM 8385 O O . PRO C 1 258 ? 67.067 45.120 37.604 1.00 91.24 258 PRO C O 1
ATOM 8389 N N . MET C 1 259 ? 65.132 44.174 36.951 1.00 92.44 259 MET C N 1
ATOM 8390 C CA . MET C 1 259 ? 64.349 45.147 37.754 1.00 92.48 259 MET C CA 1
ATOM 8391 C C . MET C 1 259 ? 63.920 44.505 39.082 1.00 92.23 259 MET C C 1
ATOM 8392 O O . MET C 1 259 ? 64.311 45.021 40.145 1.00 92.24 259 MET C O 1
ATOM 8397 N N . THR C 1 260 ? 63.150 43.419 39.020 1.00 91.07 260 THR C N 1
ATOM 8398 C CA . THR C 1 260 ? 62.652 42.777 40.241 1.00 89.17 260 THR C CA 1
ATOM 8399 C C . THR C 1 260 ? 63.775 42.132 41.058 1.00 88.22 260 THR C C 1
ATOM 8400 O O . THR C 1 260 ? 63.622 41.901 42.260 1.00 88.10 260 THR C O 1
ATOM 8404 N N . LYS C 1 261 ? 64.893 41.853 40.384 1.00 87.03 261 LYS C N 1
ATOM 8405 C CA . LYS C 1 261 ? 66.052 41.132 40.942 1.00 85.53 261 LYS C CA 1
ATOM 8406 C C . LYS C 1 261 ? 65.745 39.674 41.318 1.00 83.62 261 LYS C C 1
ATOM 8407 O O . LYS C 1 261 ? 66.532 39.018 42.007 1.00 83.57 261 LYS C O 1
ATOM 8413 N N . PHE C 1 262 ? 64.604 39.176 40.841 1.00 81.05 262 PHE C N 1
ATOM 8414 C CA . PHE C 1 262 ? 64.200 37.788 41.052 1.00 78.65 262 PHE C CA 1
ATOM 8415 C C . PHE C 1 262 ? 64.539 36.910 39.852 1.00 76.15 262 PHE C C 1
ATOM 8416 O O . PHE C 1 262 ? 64.865 37.409 38.774 1.00 76.63 262 PHE C O 1
ATOM 8424 N N . ARG C 1 263 ? 64.448 35.598 40.051 1.00 72.81 263 ARG C N 1
ATOM 8425 C CA . ARG C 1 263 ? 64.874 34.619 39.056 1.00 69.41 263 ARG C CA 1
ATOM 8426 C C . ARG C 1 263 ? 63.761 33.630 38.725 1.00 66.84 263 ARG C C 1
ATOM 8427 O O . ARG C 1 263 ? 62.760 33.539 39.441 1.00 66.30 263 ARG C O 1
ATOM 8435 N N . THR C 1 264 ? 63.949 32.897 37.632 1.00 64.21 264 THR C N 1
ATOM 8436 C CA . THR C 1 264 ? 63.050 31.817 37.248 1.00 61.99 264 THR C CA 1
ATOM 8437 C C . THR C 1 264 ? 63.714 30.475 37.558 1.00 61.21 264 THR C C 1
ATOM 8438 O O . THR C 1 264 ? 64.783 30.159 37.025 1.00 60.97 264 THR C O 1
ATOM 8442 N N . ALA C 1 265 ? 63.080 29.705 38.439 1.00 59.98 265 ALA C N 1
ATOM 8443 C CA . ALA C 1 265 ? 63.576 28.388 38.825 1.00 59.13 265 ALA C CA 1
ATOM 8444 C C . ALA C 1 265 ? 62.952 27.295 37.962 1.00 58.52 265 ALA C C 1
ATOM 8445 O O . ALA C 1 265 ? 61.742 27.057 38.018 1.00 58.50 265 ALA C O 1
ATOM 8447 N N . TYR C 1 266 ? 63.794 26.648 37.160 1.00 57.54 266 TYR C N 1
ATOM 8448 C CA . TYR C 1 266 ? 63.380 25.561 36.282 1.00 56.57 266 TYR C CA 1
ATOM 8449 C C . TYR C 1 266 ? 63.582 24.238 37.003 1.00 55.64 266 TYR C C 1
ATOM 8450 O O . TYR C 1 266 ? 64.702 23.917 37.400 1.00 55.53 266 TYR C O 1
ATOM 8459 N N . PHE C 1 267 ? 62.508 23.471 37.172 1.00 54.28 267 PHE C N 1
ATOM 8460 C CA . PHE C 1 267 ? 62.602 22.192 37.879 1.00 53.14 267 PHE C CA 1
ATOM 8461 C C . PHE C 1 267 ? 61.884 21.035 37.189 1.00 51.94 267 PHE C C 1
ATOM 8462 O O . PHE C 1 267 ? 60.848 21.219 36.543 1.00 51.43 267 PHE C O 1
ATOM 8470 N N . HIS C 1 268 ? 62.452 19.842 37.346 1.00 50.40 268 HIS C N 1
ATOM 8471 C CA . HIS C 1 268 ? 61.866 18.619 36.816 1.00 49.12 268 HIS C CA 1
ATOM 8472 C C . HIS C 1 268 ? 62.048 17.447 37.775 1.00 47.81 268 HIS C C 1
ATOM 8473 O O . HIS C 1 268 ? 62.994 17.413 38.568 1.00 47.80 268 HIS C O 1
ATOM 8480 N N . ALA C 1 269 ? 61.131 16.491 37.689 1.00 46.40 269 ALA C N 1
ATOM 8481 C CA . ALA C 1 269 ? 61.283 15.212 38.363 1.00 45.10 269 ALA C CA 1
ATOM 8482 C C . ALA C 1 269 ? 62.162 14.301 37.509 1.00 44.02 269 ALA C C 1
ATOM 8483 O O . ALA C 1 269 ? 62.306 14.521 36.303 1.00 43.86 269 ALA C O 1
ATOM 8485 N N . LEU C 1 270 ? 62.757 13.289 38.138 1.00 43.28 270 LEU C N 1
ATOM 8486 C CA . LEU C 1 270 ? 63.533 12.282 37.417 1.00 42.76 270 LEU C CA 1
ATOM 8487 C C . LEU C 1 270 ? 62.626 11.500 36.462 1.00 42.77 270 LEU C C 1
ATOM 8488 O O . LEU C 1 270 ? 62.962 11.306 35.293 1.00 42.65 270 LEU C O 1
ATOM 8493 N N . SER C 1 271 ? 61.472 11.070 36.972 1.00 42.99 271 SER C N 1
ATOM 8494 C CA . SER C 1 271 ? 60.489 10.334 36.183 1.00 42.75 271 SER C CA 1
ATOM 8495 C C . SER C 1 271 ? 59.461 11.266 35.539 1.00 42.58 271 SER C C 1
ATOM 8496 O O . SER C 1 271 ? 58.259 11.153 35.796 1.00 42.45 271 SER C O 1
ATOM 8499 N N . SER C 1 272 ? 59.946 12.186 34.706 1.00 42.73 272 SER C N 1
ATOM 8500 C CA . SER C 1 272 ? 59.084 13.122 33.984 1.00 42.98 272 SER C CA 1
ATOM 8501 C C . SER C 1 272 ? 59.754 13.681 32.735 1.00 43.35 272 SER C C 1
ATOM 8502 O O . SER C 1 272 ? 60.957 13.947 32.727 1.00 43.61 272 SER C O 1
ATOM 8505 N N . ASN C 1 273 ? 58.954 13.851 31.685 1.00 43.92 273 ASN C N 1
ATOM 8506 C CA . ASN C 1 273 ? 59.384 14.518 30.461 1.00 44.35 273 ASN C CA 1
ATOM 8507 C C . ASN C 1 273 ? 59.052 16.005 30.483 1.00 44.92 273 ASN C C 1
ATOM 8508 O O . ASN C 1 273 ? 59.349 16.729 29.533 1.00 45.41 273 ASN C O 1
ATOM 8513 N N . SER C 1 274 ? 58.428 16.457 31.565 1.00 45.36 274 SER C N 1
ATOM 8514 C CA . SER C 1 274 ? 57.984 17.840 31.664 1.00 46.12 274 SER C CA 1
ATOM 8515 C C . SER C 1 274 ? 58.948 18.705 32.467 1.00 47.20 274 SER C C 1
ATOM 8516 O O . SER C 1 274 ? 59.561 18.243 33.432 1.00 47.69 274 SER C O 1
ATOM 8519 N N . GLU C 1 275 ? 59.082 19.959 32.042 1.00 48.02 275 GLU C N 1
ATOM 8520 C CA . GLU C 1 275 ? 59.857 20.954 32.770 1.00 48.85 275 GLU C CA 1
ATOM 8521 C C . GLU C 1 275 ? 58.901 22.008 33.313 1.00 49.54 275 GLU C C 1
ATOM 8522 O O . GLU C 1 275 ? 57.961 22.417 32.628 1.00 49.33 275 GLU C O 1
ATOM 8528 N N . PHE C 1 276 ? 59.142 22.425 34.552 1.00 50.50 276 PHE C N 1
ATOM 8529 C CA . PHE C 1 276 ? 58.277 23.374 35.240 1.00 51.42 276 PHE C CA 1
ATOM 8530 C C . PHE C 1 276 ? 59.070 24.590 35.701 1.00 52.72 276 PHE C C 1
ATOM 8531 O O . PHE C 1 276 ? 60.274 24.497 35.952 1.00 52.68 276 PHE C O 1
ATOM 8539 N N . THR C 1 277 ? 58.384 25.725 35.817 1.00 54.15 277 THR C N 1
ATOM 8540 C CA . THR C 1 277 ? 59.011 26.980 36.234 1.00 55.48 277 THR C CA 1
ATOM 8541 C C . THR C 1 277 ? 58.301 27.602 37.432 1.00 57.19 277 THR C C 1
ATOM 8542 O O . THR C 1 277 ? 57.077 27.510 37.558 1.00 57.87 277 THR C O 1
ATOM 8546 N N . VAL C 1 278 ? 59.083 28.236 38.303 1.00 58.77 278 VAL C N 1
ATOM 8547 C CA . VAL C 1 278 ? 58.553 28.977 39.448 1.00 60.04 278 VAL C CA 1
ATOM 8548 C C . VAL C 1 278 ? 59.445 30.184 39.752 1.00 61.24 278 VAL C C 1
ATOM 8549 O O . VAL C 1 278 ? 60.673 30.088 39.692 1.00 61.54 278 VAL C O 1
ATOM 8553 N N . SER C 1 279 ? 58.817 31.320 40.049 1.00 62.76 279 SER C N 1
ATOM 8554 C CA . SER C 1 279 ? 59.535 32.530 40.448 1.00 64.09 279 SER C CA 1
ATOM 8555 C C . SER C 1 279 ? 60.261 32.300 41.770 1.00 64.71 279 SER C C 1
ATOM 8556 O O . SER C 1 279 ? 59.760 31.585 42.642 1.00 64.67 279 SER C O 1
ATOM 8559 N N . THR C 1 280 ? 61.438 32.903 41.914 1.00 65.82 280 THR C N 1
ATOM 8560 C CA . THR C 1 280 ? 62.219 32.753 43.142 1.00 67.14 280 THR C CA 1
ATOM 8561 C C . THR C 1 280 ? 61.648 33.605 44.287 1.00 68.05 280 THR C C 1
ATOM 8562 O O . THR C 1 280 ? 61.982 33.394 45.455 1.00 68.06 280 THR C O 1
ATOM 8566 N N . ALA C 1 281 ? 60.774 34.550 43.937 1.00 69.51 281 ALA C N 1
ATOM 8567 C CA . ALA C 1 281 ? 60.040 35.361 44.911 1.00 71.20 281 ALA C CA 1
ATOM 8568 C C . ALA C 1 281 ? 59.137 34.499 45.790 1.00 72.38 281 ALA C C 1
ATOM 8569 O O . ALA C 1 281 ? 59.009 34.748 46.991 1.00 73.55 281 ALA C O 1
ATOM 8571 N N . VAL C 1 282 ? 58.518 33.490 45.179 1.00 73.30 282 VAL C N 1
ATOM 8572 C CA . VAL C 1 282 ? 57.631 32.563 45.881 1.00 73.51 282 VAL C CA 1
ATOM 8573 C C . VAL C 1 282 ? 58.436 31.593 46.748 1.00 73.90 282 VAL C C 1
ATOM 8574 O O . VAL C 1 282 ? 58.048 31.298 47.879 1.00 73.95 282 VAL C O 1
ATOM 8578 N N . LEU C 1 283 ? 59.561 31.117 46.217 1.00 74.82 283 LEU C N 1
ATOM 8579 C CA . LEU C 1 283 ? 60.414 30.156 46.919 1.00 76.24 283 LEU C CA 1
ATOM 8580 C C . LEU C 1 283 ? 61.092 30.754 48.151 1.00 77.09 283 LEU C C 1
ATOM 8581 O O . LEU C 1 283 ? 61.303 30.061 49.145 1.00 76.99 283 LEU C O 1
ATOM 8586 N N . ARG C 1 284 ? 61.418 32.043 48.077 1.00 78.39 284 ARG C N 1
ATOM 8587 C CA . ARG C 1 284 ? 62.094 32.757 49.165 1.00 79.84 284 ARG C CA 1
ATOM 8588 C C . ARG C 1 284 ? 61.126 33.288 50.230 1.00 80.47 284 ARG C C 1
ATOM 8589 O O . ARG C 1 284 ? 61.543 33.942 51.190 1.00 80.34 284 ARG C O 1
ATOM 8597 N N . ASN C 1 285 ? 59.841 32.990 50.057 1.00 81.67 285 ASN C N 1
ATOM 8598 C CA . ASN C 1 285 ? 58.781 33.492 50.927 1.00 82.59 285 ASN C CA 1
ATOM 8599 C C . ASN C 1 285 ? 58.260 32.401 51.868 1.00 82.01 285 ASN C C 1
ATOM 8600 O O . ASN C 1 285 ? 57.623 31.442 51.425 1.00 82.47 285 ASN C O 1
ATOM 8605 N N . GLU C 1 286 ? 58.533 32.559 53.164 1.00 80.98 286 GLU C N 1
ATOM 8606 C CA . GLU C 1 286 ? 58.150 31.572 54.183 1.00 79.96 286 GLU C CA 1
ATOM 8607 C C . GLU C 1 286 ? 56.634 31.466 54.368 1.00 79.12 286 GLU C C 1
ATOM 8608 O O . GLU C 1 286 ? 56.103 30.374 54.586 1.00 78.44 286 GLU C O 1
ATOM 8614 N N . THR C 1 287 ? 55.950 32.605 54.283 1.00 78.91 287 THR C N 1
ATOM 8615 C CA . THR C 1 287 ? 54.501 32.666 54.459 1.00 79.07 287 THR C CA 1
ATOM 8616 C C . THR C 1 287 ? 53.782 31.866 53.373 1.00 79.34 287 THR C C 1
ATOM 8617 O O . THR C 1 287 ? 52.765 31.221 53.638 1.00 79.90 287 THR C O 1
ATOM 8621 N N . ALA C 1 288 ? 54.323 31.913 52.157 1.00 78.89 288 ALA C N 1
ATOM 8622 C CA . ALA C 1 288 ? 53.801 31.141 51.032 1.00 77.93 288 ALA C CA 1
ATOM 8623 C C . ALA C 1 288 ? 54.103 29.650 51.189 1.00 77.43 288 ALA C C 1
ATOM 8624 O O . ALA C 1 288 ? 53.397 28.804 50.633 1.00 76.68 288 ALA C O 1
ATOM 8626 N N . SER C 1 289 ? 55.148 29.344 51.957 1.00 76.66 289 SER C N 1
ATOM 8627 C CA . SER C 1 289 ? 55.589 27.968 52.200 1.00 75.70 289 SER C CA 1
ATOM 8628 C C . SER C 1 289 ? 54.659 27.173 53.116 1.00 75.43 289 SER C C 1
ATOM 8629 O O . SER C 1 289 ? 54.686 25.941 53.112 1.00 75.52 289 SER C O 1
ATOM 8632 N N . LYS C 1 290 ? 53.849 27.877 53.901 1.00 75.56 290 LYS C N 1
ATOM 8633 C CA . LYS C 1 290 ? 52.943 27.231 54.851 1.00 75.40 290 LYS C CA 1
ATOM 8634 C C . LYS C 1 290 ? 51.501 27.133 54.340 1.00 74.45 290 LYS C C 1
ATOM 8635 O O . LYS C 1 290 ? 50.605 26.706 55.072 1.00 74.98 290 LYS C O 1
ATOM 8641 N N . ARG C 1 291 ? 51.287 27.517 53.083 1.00 73.35 291 ARG C N 1
ATOM 8642 C CA . ARG C 1 291 ? 49.966 27.436 52.456 1.00 72.58 291 ARG C CA 1
ATOM 8643 C C . ARG C 1 291 ? 49.555 25.993 52.162 1.00 72.47 291 ARG C C 1
ATOM 8644 O O . ARG C 1 291 ? 50.387 25.083 52.168 1.00 72.70 291 ARG C O 1
ATOM 8652 N N . GLY C 1 292 ? 48.263 25.796 51.913 1.00 72.32 292 GLY C N 1
ATOM 8653 C CA . GLY C 1 292 ? 47.746 24.507 51.468 1.00 71.82 292 GLY C CA 1
ATOM 8654 C C . GLY C 1 292 ? 47.514 24.493 49.969 1.00 71.49 292 GLY C C 1
ATOM 8655 O O . GLY C 1 292 ? 47.412 23.428 49.358 1.00 71.84 292 GLY C O 1
ATOM 8656 N N . TYR C 1 293 ? 47.439 25.685 49.381 1.00 71.13 293 TYR C N 1
ATOM 8657 C CA . TYR C 1 293 ? 47.139 25.853 47.962 1.00 70.55 293 TYR C CA 1
ATOM 8658 C C . TYR C 1 293 ? 47.931 27.020 47.367 1.00 69.62 293 TYR C C 1
ATOM 8659 O O . TYR C 1 293 ? 47.666 28.184 47.676 1.00 69.93 293 TYR C O 1
ATOM 8668 N N . HIS C 1 294 ? 48.901 26.695 46.513 1.00 68.42 294 HIS C N 1
ATOM 8669 C CA . HIS C 1 294 ? 49.789 27.696 45.913 1.00 67.28 294 HIS C CA 1
ATOM 8670 C C . HIS C 1 294 ? 49.214 28.335 44.647 1.00 66.99 294 HIS C C 1
ATOM 8671 O O . HIS C 1 294 ? 49.772 29.301 44.124 1.00 66.94 294 HIS C O 1
ATOM 8678 N N . GLY C 1 295 ? 48.109 27.780 44.157 1.00 67.06 295 GLY C N 1
ATOM 8679 C CA . GLY C 1 295 ? 47.372 28.357 43.037 1.00 67.56 295 GLY C CA 1
ATOM 8680 C C . GLY C 1 295 ? 48.088 28.389 41.703 1.00 67.80 295 GLY C C 1
ATOM 8681 O O . GLY C 1 295 ? 48.563 27.364 41.211 1.00 67.50 295 GLY C O 1
ATOM 8682 N N . ASP C 1 296 ? 48.162 29.586 41.128 1.00 68.12 296 ASP C N 1
ATOM 8683 C CA . ASP C 1 296 ? 48.698 29.798 39.787 1.00 68.38 296 ASP C CA 1
ATOM 8684 C C . ASP C 1 296 ? 50.202 30.117 39.798 1.00 67.83 296 ASP C C 1
ATOM 8685 O O . ASP C 1 296 ? 50.776 30.477 38.767 1.00 67.85 296 ASP C O 1
ATOM 8690 N N . ASP C 1 297 ? 50.838 29.961 40.961 1.00 66.72 297 ASP C N 1
ATOM 8691 C CA . ASP C 1 297 ? 52.255 30.311 41.140 1.00 65.15 297 ASP C CA 1
ATOM 8692 C C . ASP C 1 297 ? 53.226 29.384 40.403 1.00 63.36 297 ASP C C 1
ATOM 8693 O O . ASP C 1 297 ? 54.101 29.854 39.671 1.00 63.00 297 ASP C O 1
ATOM 8698 N N . PHE C 1 298 ? 53.074 28.077 40.604 1.00 61.64 298 PHE C N 1
ATOM 8699 C CA . PHE C 1 298 ? 53.915 27.085 39.936 1.00 60.31 298 PHE C CA 1
ATOM 8700 C C . PHE C 1 298 ? 53.404 26.810 38.524 1.00 59.61 298 PHE C C 1
ATOM 8701 O O . PHE C 1 298 ? 52.227 26.496 38.329 1.00 59.07 298 PHE C O 1
ATOM 8709 N N . LYS C 1 299 ? 54.299 26.935 37.546 1.00 58.74 299 LYS C N 1
ATOM 8710 C CA . LYS C 1 299 ? 53.925 26.877 36.134 1.00 57.52 299 LYS C CA 1
ATOM 8711 C C . LYS C 1 299 ? 54.526 25.665 35.433 1.00 56.57 299 LYS C C 1
ATOM 8712 O O . LYS C 1 299 ? 55.647 25.255 35.740 1.00 56.09 299 LYS C O 1
ATOM 8718 N N . LEU C 1 300 ? 53.770 25.098 34.495 1.00 55.61 300 LEU C N 1
ATOM 8719 C CA . LEU C 1 300 ? 54.303 24.116 33.560 1.00 54.52 300 LEU C CA 1
ATOM 8720 C C . LEU C 1 300 ? 54.938 24.851 32.390 1.00 54.45 300 LEU C C 1
ATOM 8721 O O . LEU C 1 300 ? 54.303 25.706 31.767 1.00 54.40 300 LEU C O 1
ATOM 8726 N N . LEU C 1 301 ? 56.192 24.518 32.102 1.00 54.29 301 LEU C N 1
ATOM 8727 C CA . LEU C 1 301 ? 56.905 25.119 30.979 1.00 54.12 301 LEU C CA 1
ATOM 8728 C C . LEU C 1 301 ? 56.607 24.390 29.670 1.00 53.99 301 LEU C C 1
ATOM 8729 O O . LEU C 1 301 ? 56.419 25.028 28.632 1.00 54.32 301 LEU C O 1
ATOM 8734 N N . GLY C 1 302 ? 56.564 23.059 29.721 1.00 53.62 302 GLY C N 1
ATOM 8735 C CA . GLY C 1 302 ? 56.234 22.259 28.543 1.00 52.52 302 GLY C CA 1
ATOM 8736 C C . GLY C 1 302 ? 56.763 20.837 28.546 1.00 52.11 302 GLY C C 1
ATOM 8737 O O . GLY C 1 302 ? 57.157 20.307 29.589 1.00 52.03 302 GLY C O 1
ATOM 8738 N N . TYR C 1 303 ? 56.772 20.233 27.359 1.00 51.76 303 TYR C N 1
ATOM 8739 C CA . TYR C 1 303 ? 57.141 18.830 27.162 1.00 51.24 303 TYR C CA 1
ATOM 8740 C C . TYR C 1 303 ? 58.508 18.718 26.479 1.00 50.97 303 TYR C C 1
ATOM 8741 O O . TYR C 1 303 ? 58.673 19.113 25.320 1.00 50.57 303 TYR C O 1
ATOM 8750 N N . ARG C 1 304 ? 59.479 18.182 27.219 1.00 50.76 304 ARG C N 1
ATOM 8751 C CA . ARG C 1 304 ? 60.872 18.079 26.766 1.00 50.77 304 ARG C CA 1
ATOM 8752 C C . ARG C 1 304 ? 61.039 17.158 25.555 1.00 50.78 304 ARG C C 1
ATOM 8753 O O . ARG C 1 304 ? 61.895 17.396 24.702 1.00 51.01 304 ARG C O 1
ATOM 8761 N N . GLY C 1 305 ? 60.217 16.115 25.483 1.00 50.76 305 GLY C N 1
ATOM 8762 C CA . GLY C 1 305 ? 60.240 15.201 24.346 1.00 50.44 305 GLY C CA 1
ATOM 8763 C C . GLY C 1 305 ? 60.149 13.743 24.741 1.00 50.48 305 GLY C C 1
ATOM 8764 O O . GLY C 1 305 ? 60.220 13.401 25.924 1.00 50.21 305 GLY C O 1
ATOM 8765 N N . ALA C 1 306 ? 59.986 12.884 23.738 1.00 51.07 306 ALA C N 1
ATOM 8766 C CA . ALA C 1 306 ? 59.925 11.439 23.943 1.00 51.29 306 ALA C CA 1
ATOM 8767 C C . ALA C 1 306 ? 61.250 10.910 24.485 1.00 50.97 306 ALA C C 1
ATOM 8768 O O . ALA C 1 306 ? 62.317 11.226 23.951 1.00 50.98 306 ALA C O 1
ATOM 8770 N N . GLN C 1 307 ? 61.164 10.119 25.556 1.00 50.55 307 GLN C N 1
ATOM 8771 C CA . GLN C 1 307 ? 62.333 9.542 26.237 1.00 50.17 307 GLN C CA 1
ATOM 8772 C C . GLN C 1 307 ? 63.364 10.602 26.645 1.00 50.49 307 GLN C C 1
ATOM 8773 O O . GLN C 1 307 ? 64.559 10.317 26.765 1.00 50.64 307 GLN C O 1
ATOM 8779 N N . SER C 1 308 ? 62.881 11.823 26.866 1.00 50.79 308 SER C N 1
ATOM 8780 C CA . SER C 1 308 ? 63.734 12.944 27.244 1.00 50.94 308 SER C CA 1
ATOM 8781 C C . SER C 1 308 ? 63.672 13.218 28.746 1.00 50.96 308 SER C C 1
ATOM 8782 O O . SER C 1 308 ? 63.720 14.377 29.173 1.00 50.75 308 SER C O 1
ATOM 8785 N N . GLN C 1 309 ? 63.555 12.155 29.544 1.00 50.95 309 GLN C N 1
ATOM 8786 C CA . GLN C 1 309 ? 63.611 12.292 30.996 1.00 50.61 309 GLN C CA 1
ATOM 8787 C C . GLN C 1 309 ? 65.017 12.701 31.343 1.00 50.62 309 GLN C C 1
ATOM 8788 O O . GLN C 1 309 ? 65.974 12.246 30.717 1.00 51.27 309 GLN C O 1
ATOM 8794 N N . SER C 1 310 ? 65.138 13.565 32.338 1.00 50.65 310 SER C N 1
ATOM 8795 C CA . SER C 1 310 ? 66.428 14.108 32.699 1.00 50.72 310 SER C CA 1
ATOM 8796 C C . SER C 1 310 ? 66.678 13.990 34.184 1.00 51.18 310 SER C C 1
ATOM 8797 O O . SER C 1 310 ? 65.747 14.026 34.990 1.00 51.00 310 SER C O 1
ATOM 8800 N N . SER C 1 311 ? 67.946 13.856 34.542 1.00 51.62 311 SER C N 1
ATOM 8801 C CA . SER C 1 311 ? 68.323 13.823 35.937 1.00 52.37 311 SER C CA 1
ATOM 8802 C C . SER C 1 311 ? 68.697 15.222 36.408 1.00 52.90 311 SER C C 1
ATOM 8803 O O . SER C 1 311 ? 67.846 15.965 36.903 1.00 53.00 311 SER C O 1
ATOM 8806 N N . ILE C 1 312 ? 69.967 15.575 36.232 1.00 53.25 312 ILE C N 1
ATOM 8807 C CA . ILE C 1 312 ? 70.497 16.838 36.726 1.00 53.50 312 ILE C CA 1
ATOM 8808 C C . ILE C 1 312 ? 70.767 17.794 35.576 1.00 53.57 312 ILE C C 1
ATOM 8809 O O . ILE C 1 312 ? 71.469 17.454 34.624 1.00 53.25 312 ILE C O 1
ATOM 8814 N N . HIS C 1 313 ? 70.201 18.990 35.679 1.00 53.83 313 HIS C N 1
ATOM 8815 C CA . HIS C 1 313 ? 70.390 20.020 34.671 1.00 54.48 313 HIS C CA 1
ATOM 8816 C C . HIS C 1 313 ? 70.885 21.317 35.308 1.00 55.48 313 HIS C C 1
ATOM 8817 O O . HIS C 1 313 ? 70.600 21.593 36.474 1.00 55.87 313 HIS C O 1
ATOM 8824 N N . GLY C 1 314 ? 71.632 22.102 34.537 1.00 56.37 314 GLY C N 1
ATOM 8825 C CA . GLY C 1 314 ? 72.209 23.347 35.033 1.00 57.35 314 GLY C CA 1
ATOM 8826 C C . GLY C 1 314 ? 72.025 24.503 34.073 1.00 58.01 314 GLY C C 1
ATOM 8827 O O . GLY C 1 314 ? 71.950 24.307 32.860 1.00 58.08 314 GLY C O 1
ATOM 8828 N N . PHE C 1 315 ? 71.962 25.709 34.627 1.00 59.25 315 PHE C N 1
ATOM 8829 C CA . PHE C 1 315 ? 71.786 26.930 33.848 1.00 60.60 315 PHE C CA 1
ATOM 8830 C C . PHE C 1 315 ? 73.090 27.721 33.817 1.00 61.00 315 PHE C C 1
ATOM 8831 O O . PHE C 1 315 ? 73.619 28.093 34.867 1.00 60.48 315 PHE C O 1
ATOM 8839 N N . HIS C 1 316 ? 73.607 27.966 32.615 1.00 62.22 316 HIS C N 1
ATOM 8840 C CA . HIS C 1 316 ? 74.817 28.768 32.451 1.00 63.76 316 HIS C CA 1
ATOM 8841 C C . HIS C 1 316 ? 74.465 30.253 32.370 1.00 64.01 316 HIS C C 1
ATOM 8842 O O . HIS C 1 316 ? 73.783 30.677 31.435 1.00 64.63 316 HIS C O 1
ATOM 8849 N N . PRO C 1 317 ? 74.929 31.044 33.357 1.00 63.87 317 PRO C N 1
ATOM 8850 C CA . PRO C 1 317 ? 74.566 32.460 33.477 1.00 64.03 317 PRO C CA 1
ATOM 8851 C C . PRO C 1 317 ? 74.957 33.342 32.285 1.00 64.79 317 PRO C C 1
ATOM 8852 O O . PRO C 1 317 ? 74.202 34.250 31.931 1.00 65.06 317 PRO C O 1
ATOM 8856 N N . GLU C 1 318 ? 76.109 33.073 31.672 1.00 65.13 318 GLU C N 1
ATOM 8857 C CA . GLU C 1 318 ? 76.643 33.945 30.616 1.00 65.12 318 GLU C CA 1
ATOM 8858 C C . GLU C 1 318 ? 75.922 33.832 29.274 1.00 64.29 318 GLU C C 1
ATOM 8859 O O . GLU C 1 318 ? 75.753 34.832 28.573 1.00 64.32 318 GLU C O 1
ATOM 8865 N N . THR C 1 319 ? 75.505 32.617 28.922 1.00 63.37 319 THR C N 1
ATOM 8866 C CA . THR C 1 319 ? 74.849 32.362 27.636 1.00 62.10 319 THR C CA 1
ATOM 8867 C C . THR C 1 319 ? 73.329 32.235 27.754 1.00 61.40 319 THR C C 1
ATOM 8868 O O . THR C 1 319 ? 72.614 32.348 26.755 1.00 61.30 319 THR C O 1
ATOM 8872 N N . GLY C 1 320 ? 72.846 32.000 28.973 1.00 60.48 320 GLY C N 1
ATOM 8873 C CA . GLY C 1 320 ? 71.423 31.767 29.220 1.00 59.05 320 GLY C CA 1
ATOM 8874 C C . GLY C 1 320 ? 70.961 30.412 28.713 1.00 58.21 320 GLY C C 1
ATOM 8875 O O . GLY C 1 320 ? 69.803 30.243 28.326 1.00 57.87 320 GLY C O 1
ATOM 8876 N N . VAL C 1 321 ? 71.876 29.446 28.721 1.00 57.61 321 VAL C N 1
ATOM 8877 C CA . VAL C 1 321 ? 71.611 28.112 28.186 1.00 57.23 321 VAL C CA 1
ATOM 8878 C C . VAL C 1 321 ? 71.541 27.075 29.309 1.00 56.90 321 VAL C C 1
ATOM 8879 O O . VAL C 1 321 ? 72.400 27.044 30.199 1.00 56.95 321 VAL C O 1
ATOM 8883 N N . ILE C 1 322 ? 70.500 26.247 29.267 1.00 55.70 322 ILE C N 1
ATOM 8884 C CA . ILE C 1 322 ? 70.362 25.124 30.186 1.00 54.68 322 ILE C CA 1
ATOM 8885 C C . ILE C 1 322 ? 70.919 23.867 29.533 1.00 53.97 322 ILE C C 1
ATOM 8886 O O . ILE C 1 322 ? 70.673 23.608 28.353 1.00 53.74 322 ILE C O 1
ATOM 8891 N N . PHE C 1 323 ? 71.678 23.102 30.308 1.00 53.05 323 PHE C N 1
ATOM 8892 C CA . PHE C 1 323 ? 72.173 21.812 29.865 1.00 52.84 323 PHE C CA 1
ATOM 8893 C C . PHE C 1 323 ? 71.486 20.697 30.637 1.00 52.68 323 PHE C C 1
ATOM 8894 O O . PHE C 1 323 ? 71.514 20.682 31.866 1.00 52.87 323 PHE C O 1
ATOM 8902 N N . PHE C 1 324 ? 70.861 19.779 29.901 1.00 51.73 324 PHE C N 1
ATOM 8903 C CA . PHE C 1 324 ? 70.162 18.638 30.487 1.00 50.46 324 PHE C CA 1
ATOM 8904 C C . PHE C 1 324 ? 71.009 17.379 30.392 1.00 49.91 324 PHE C C 1
ATOM 8905 O O . PHE C 1 324 ? 71.700 17.165 29.397 1.00 50.39 324 PHE C O 1
ATOM 8913 N N . ALA C 1 325 ? 70.942 16.546 31.425 1.00 49.21 325 ALA C N 1
ATOM 8914 C CA . ALA C 1 325 ? 71.495 15.200 31.356 1.00 48.94 325 ALA C CA 1
ATOM 8915 C C . ALA C 1 325 ? 70.350 14.212 31.121 1.00 48.71 325 ALA C C 1
ATOM 8916 O O . ALA C 1 325 ? 69.516 13.994 32.003 1.00 49.02 325 ALA C O 1
ATOM 8918 N N . LEU C 1 326 ? 70.310 13.631 29.922 1.00 48.02 326 LEU C N 1
ATOM 8919 C CA . LEU C 1 326 ? 69.208 12.760 29.513 1.00 47.48 326 LEU C CA 1
ATOM 8920 C C . LEU C 1 326 ? 69.487 11.301 29.858 1.00 47.00 326 LEU C C 1
ATOM 8921 O O . LEU C 1 326 ? 70.486 10.726 29.418 1.00 46.61 326 LEU C O 1
ATOM 8926 N N . ILE C 1 327 ? 68.583 10.715 30.639 1.00 46.61 327 ILE C N 1
ATOM 8927 C CA . ILE C 1 327 ? 68.774 9.386 31.224 1.00 46.39 327 ILE C CA 1
ATOM 8928 C C . ILE C 1 327 ? 68.609 8.261 30.200 1.00 46.76 327 ILE C C 1
ATOM 8929 O O . ILE C 1 327 ? 69.511 7.433 30.035 1.00 46.48 327 ILE C O 1
ATOM 8934 N N . GLN C 1 328 ? 67.462 8.241 29.522 1.00 47.45 328 GLN C N 1
ATOM 8935 C CA . GLN C 1 328 ? 67.149 7.199 28.541 1.00 47.69 328 GLN C CA 1
ATOM 8936 C C . GLN C 1 328 ? 67.944 7.364 27.244 1.00 47.99 328 GLN C C 1
ATOM 8937 O O . GLN C 1 328 ? 68.377 6.374 26.649 1.00 47.95 328 GLN C O 1
ATOM 8943 N N . LEU C 1 329 ? 68.145 8.611 26.821 1.00 48.02 329 LEU C N 1
ATOM 8944 C CA . LEU C 1 329 ? 68.864 8.904 25.578 1.00 48.28 329 LEU C CA 1
ATOM 8945 C C . LEU C 1 329 ? 70.391 8.783 25.687 1.00 48.75 329 LEU C C 1
ATOM 8946 O O . LEU C 1 329 ? 71.096 8.960 24.688 1.00 48.47 329 LEU C O 1
ATOM 8951 N N . ASN C 1 330 ? 70.886 8.484 26.892 1.00 49.36 330 ASN C N 1
ATOM 8952 C CA . ASN C 1 330 ? 72.325 8.312 27.163 1.00 49.87 330 ASN C CA 1
ATOM 8953 C C . ASN C 1 330 ? 73.164 9.498 26.687 1.00 50.21 330 ASN C C 1
ATOM 8954 O O . ASN C 1 330 ? 74.214 9.324 26.061 1.00 50.54 330 ASN C O 1
ATOM 8959 N N . ALA C 1 331 ? 72.697 10.705 26.998 1.00 50.53 331 ALA C N 1
ATOM 8960 C CA . ALA C 1 331 ? 73.208 11.904 26.346 1.00 51.18 331 ALA C CA 1
ATOM 8961 C C . ALA C 1 331 ? 73.115 13.173 27.192 1.00 51.64 331 ALA C C 1
ATOM 8962 O O . ALA C 1 331 ? 72.497 13.189 28.259 1.00 51.93 331 ALA C O 1
ATOM 8964 N N . VAL C 1 332 ? 73.751 14.232 26.695 1.00 51.78 332 VAL C N 1
ATOM 8965 C CA . VAL C 1 332 ? 73.648 15.566 27.274 1.00 51.86 332 VAL C CA 1
ATOM 8966 C C . VAL C 1 332 ? 73.116 16.502 26.191 1.00 52.22 332 VAL C C 1
ATOM 8967 O O . VAL C 1 332 ? 73.589 16.475 25.051 1.00 52.35 332 VAL C O 1
ATOM 8971 N N . SER C 1 333 ? 72.122 17.310 26.545 1.00 52.77 333 SER C N 1
ATOM 8972 C CA . SER C 1 333 ? 71.511 18.244 25.601 1.00 53.89 333 SER C CA 1
ATOM 8973 C C . SER C 1 333 ? 71.526 19.681 26.128 1.00 54.17 333 SER C C 1
ATOM 8974 O O . SER C 1 333 ? 71.865 19.921 27.288 1.00 54.25 333 SER C O 1
ATOM 8977 N N . CYS C 1 334 ? 71.163 20.632 25.270 1.00 54.42 334 CYS C N 1
ATOM 8978 C CA . CYS C 1 334 ? 71.119 22.039 25.662 1.00 54.82 334 CYS C CA 1
ATOM 8979 C C . CYS C 1 334 ? 69.834 22.734 25.221 1.00 53.84 334 CYS C C 1
ATOM 8980 O O . CYS C 1 334 ? 69.099 22.223 24.371 1.00 53.34 334 CYS C O 1
ATOM 8983 N N . TRP C 1 335 ? 69.579 23.905 25.804 1.00 53.01 335 TRP C N 1
ATOM 8984 C CA . TRP C 1 335 ? 68.433 24.738 25.437 1.00 52.52 335 TRP C CA 1
ATOM 8985 C C . TRP C 1 335 ? 68.669 26.221 25.751 1.00 52.81 335 TRP C C 1
ATOM 8986 O O . TRP C 1 335 ? 69.087 26.572 26.857 1.00 52.97 335 TRP C O 1
ATOM 8997 N N . ASP C 1 336 ? 68.410 27.081 24.767 1.00 53.11 336 ASP C N 1
ATOM 8998 C CA . ASP C 1 336 ? 68.464 28.530 24.964 1.00 53.49 336 ASP C CA 1
ATOM 8999 C C . ASP C 1 336 ? 67.136 29.026 25.531 1.00 53.66 336 ASP C C 1
ATOM 9000 O O . ASP C 1 336 ? 66.093 28.916 24.880 1.00 53.50 336 ASP C O 1
ATOM 9005 N N . THR C 1 337 ? 67.189 29.579 26.741 1.00 54.03 337 THR C N 1
ATOM 9006 C CA . THR C 1 337 ? 65.988 29.987 27.479 1.00 54.93 337 THR C CA 1
ATOM 9007 C C . THR C 1 337 ? 65.184 31.104 26.801 1.00 56.00 337 THR C C 1
ATOM 9008 O O . THR C 1 337 ? 63.972 31.209 27.005 1.00 55.82 337 THR C O 1
ATOM 9012 N N . ARG C 1 338 ? 65.865 31.923 25.997 1.00 57.37 338 ARG C N 1
ATOM 9013 C CA . ARG C 1 338 ? 65.228 32.991 25.215 1.00 57.98 338 ARG C CA 1
ATOM 9014 C C . ARG C 1 338 ? 64.279 32.431 24.154 1.00 57.75 338 ARG C C 1
ATOM 9015 O O . ARG C 1 338 ? 63.286 33.069 23.796 1.00 57.40 338 ARG C O 1
ATOM 9023 N N . LYS C 1 339 ? 64.607 31.242 23.652 1.00 57.88 339 LYS C N 1
ATOM 9024 C CA . LYS C 1 339 ? 63.769 30.528 22.694 1.00 57.80 339 LYS C CA 1
ATOM 9025 C C . LYS C 1 339 ? 62.669 29.754 23.419 1.00 57.97 339 LYS C C 1
ATOM 9026 O O . LYS C 1 339 ? 62.902 29.233 24.511 1.00 58.23 339 LYS C O 1
ATOM 9032 N N . PRO C 1 340 ? 61.462 29.685 22.819 1.00 57.92 340 PRO C N 1
ATOM 9033 C CA . PRO C 1 340 ? 60.365 28.914 23.406 1.00 58.04 340 PRO C CA 1
ATOM 9034 C C . PRO C 1 340 ? 60.731 27.443 23.595 1.00 58.39 340 PRO C C 1
ATOM 9035 O O . PRO C 1 340 ? 61.391 26.852 22.734 1.00 58.46 340 PRO C O 1
ATOM 9039 N N . PHE C 1 341 ? 60.308 26.877 24.725 1.00 58.46 341 PHE C N 1
ATOM 9040 C CA . PHE C 1 341 ? 60.621 25.497 25.097 1.00 58.43 341 PHE C CA 1
ATOM 9041 C C . PHE C 1 341 ? 59.914 24.507 24.175 1.00 58.84 341 PHE C C 1
ATOM 9042 O O . PHE C 1 341 ? 58.688 24.367 24.215 1.00 58.93 341 PHE C O 1
ATOM 9050 N N . ALA C 1 342 ? 60.706 23.841 23.336 1.00 58.92 342 ALA C N 1
ATOM 9051 C CA . ALA C 1 342 ? 60.216 22.868 22.359 1.00 59.08 342 ALA C CA 1
ATOM 9052 C C . ALA C 1 342 ? 61.377 22.002 21.863 1.00 59.46 342 ALA C C 1
ATOM 9053 O O . ALA C 1 342 ? 62.498 22.500 21.733 1.00 59.55 342 ALA C O 1
ATOM 9055 N N . PRO C 1 343 ? 61.117 20.702 21.596 1.00 59.69 343 PRO C N 1
ATOM 9056 C CA . PRO C 1 343 ? 62.137 19.778 21.081 1.00 59.47 343 PRO C CA 1
ATOM 9057 C C . PRO C 1 343 ? 62.966 20.348 19.926 1.00 59.01 343 PRO C C 1
ATOM 9058 O O . PRO C 1 343 ? 64.187 20.173 19.903 1.00 58.40 343 PRO C O 1
ATOM 9062 N N . GLN C 1 344 ? 62.303 21.031 18.992 1.00 58.93 344 GLN C N 1
ATOM 9063 C CA . GLN C 1 344 ? 62.963 21.625 17.824 1.00 59.09 344 GLN C CA 1
ATOM 9064 C C . GLN C 1 344 ? 63.968 22.720 18.199 1.00 58.49 344 GLN C C 1
ATOM 9065 O O . GLN C 1 344 ? 64.951 22.939 17.486 1.00 58.46 344 GLN C O 1
ATOM 9071 N N . ASN C 1 345 ? 63.714 23.401 19.315 1.00 57.57 345 ASN C N 1
ATOM 9072 C CA . ASN C 1 345 ? 64.604 24.448 19.817 1.00 56.54 345 ASN C CA 1
ATOM 9073 C C . ASN C 1 345 ? 65.681 23.908 20.761 1.00 55.98 345 ASN C C 1
ATOM 9074 O O . ASN C 1 345 ? 66.331 24.672 21.480 1.00 56.09 345 ASN C O 1
ATOM 9079 N N . MET C 1 346 ? 65.864 22.590 20.755 1.00 55.52 346 MET C N 1
ATOM 9080 C CA . MET C 1 346 ? 66.864 21.941 21.600 1.00 55.32 346 MET C CA 1
ATOM 9081 C C . MET C 1 346 ? 67.803 21.081 20.770 1.00 54.69 346 MET C C 1
ATOM 9082 O O . MET C 1 346 ? 67.444 20.615 19.688 1.00 54.92 346 MET C O 1
ATOM 9087 N N . ALA C 1 347 ? 69.006 20.870 21.292 1.00 54.40 347 ALA C N 1
ATOM 9088 C CA . ALA C 1 347 ? 70.022 20.103 20.592 1.00 54.29 347 ALA C CA 1
ATOM 9089 C C . ALA C 1 347 ? 70.806 19.226 21.549 1.00 54.24 347 ALA C C 1
ATOM 9090 O O . ALA C 1 347 ? 71.139 19.637 22.661 1.00 54.37 347 ALA C O 1
ATOM 9092 N N . ILE C 1 348 ? 71.089 18.011 21.099 1.00 54.25 348 ILE C N 1
ATOM 9093 C CA . ILE C 1 348 ? 71.932 17.080 21.830 1.00 54.66 348 ILE C CA 1
ATOM 9094 C C . ILE C 1 348 ? 73.397 17.396 21.515 1.00 54.77 348 ILE C C 1
ATOM 9095 O O . ILE C 1 348 ? 73.818 17.347 20.355 1.00 55.18 348 ILE C O 1
ATOM 9100 N N . VAL C 1 349 ? 74.164 17.744 22.546 1.00 54.76 349 VAL C N 1
ATOM 9101 C CA . VAL C 1 349 ? 75.562 18.156 22.354 1.00 54.53 349 VAL C CA 1
ATOM 9102 C C . VAL C 1 349 ? 76.572 17.017 22.489 1.00 54.37 349 VAL C C 1
ATOM 9103 O O . VAL C 1 349 ? 77.696 17.122 21.995 1.00 54.75 349 VAL C O 1
ATOM 9107 N N . TYR C 1 350 ? 76.170 15.940 23.159 1.00 54.33 350 TYR C N 1
ATOM 9108 C CA . TYR C 1 350 ? 77.020 14.763 23.328 1.00 54.59 350 TYR C CA 1
ATOM 9109 C C . TYR C 1 350 ? 76.168 13.521 23.558 1.00 55.17 350 TYR C C 1
ATOM 9110 O O . TYR C 1 350 ? 75.177 13.576 24.285 1.00 55.55 350 TYR C O 1
ATOM 9119 N N . LYS C 1 351 ? 76.557 12.414 22.927 1.00 55.73 351 LYS C N 1
ATOM 9120 C CA . LYS C 1 351 ? 75.861 11.132 23.070 1.00 56.32 351 LYS C CA 1
ATOM 9121 C C . LYS C 1 351 ? 76.856 9.974 23.117 1.00 56.93 351 LYS C C 1
ATOM 9122 O O . LYS C 1 351 ? 77.742 9.868 22.264 1.00 56.95 351 LYS C O 1
ATOM 9128 N N . ASN C 1 352 ? 76.696 9.109 24.116 1.00 57.61 352 ASN C N 1
ATOM 9129 C CA . ASN C 1 352 ? 77.552 7.939 24.285 1.00 58.11 352 ASN C CA 1
ATOM 9130 C C . ASN C 1 352 ? 76.761 6.760 24.850 1.00 59.08 352 ASN C C 1
ATOM 9131 O O . ASN C 1 352 ? 76.556 6.664 26.061 1.00 59.41 352 ASN C O 1
ATOM 9136 N N . ASP C 1 353 ? 76.318 5.869 23.964 1.00 60.16 353 ASP C N 1
ATOM 9137 C CA . ASP C 1 353 ? 75.564 4.674 24.359 1.00 60.78 353 ASP C CA 1
ATOM 9138 C C . ASP C 1 353 ? 76.444 3.643 25.066 1.00 61.50 353 ASP C C 1
ATOM 9139 O O . ASP C 1 353 ? 75.950 2.819 25.840 1.00 62.05 353 ASP C O 1
ATOM 9144 N N . ARG C 1 354 ? 77.744 3.692 24.787 1.00 61.76 354 ARG C N 1
ATOM 9145 C CA . ARG C 1 354 ? 78.705 2.786 25.400 1.00 62.77 354 ARG C CA 1
ATOM 9146 C C . ARG C 1 354 ? 78.994 3.204 26.841 1.00 62.41 354 ARG C C 1
ATOM 9147 O O . ARG C 1 354 ? 78.744 2.438 27.773 1.00 62.23 354 ARG C O 1
ATOM 9155 N N . ASP C 1 355 ? 79.494 4.426 27.013 1.00 62.21 355 ASP C N 1
ATOM 9156 C CA . ASP C 1 355 ? 79.982 4.893 28.313 1.00 62.16 355 ASP C CA 1
ATOM 9157 C C . ASP C 1 355 ? 78.892 5.472 29.219 1.00 61.76 355 ASP C C 1
ATOM 9158 O O . ASP C 1 355 ? 78.774 5.066 30.378 1.00 62.25 355 ASP C O 1
ATOM 9163 N N . ILE C 1 356 ? 78.106 6.416 28.699 1.00 60.99 356 ILE C N 1
ATOM 9164 C CA . ILE C 1 356 ? 77.000 6.993 29.468 1.00 60.40 356 ILE C CA 1
ATOM 9165 C C . ILE C 1 356 ? 75.869 5.979 29.599 1.00 60.38 356 ILE C C 1
ATOM 9166 O O . ILE C 1 356 ? 75.089 5.772 28.665 1.00 60.29 356 ILE C O 1
ATOM 9171 N N . ILE C 1 357 ? 75.798 5.329 30.753 1.00 60.45 357 ILE C N 1
ATOM 9172 C CA . ILE C 1 357 ? 74.647 4.492 31.059 1.00 60.75 357 ILE C CA 1
ATOM 9173 C C . ILE C 1 357 ? 73.584 5.373 31.734 1.00 61.22 357 ILE C C 1
ATOM 9174 O O . ILE C 1 357 ? 72.557 5.687 31.125 1.00 61.60 357 ILE C O 1
ATOM 9179 N N . TYR C 1 358 ? 73.861 5.800 32.964 1.00 60.44 358 TYR C N 1
ATOM 9180 C CA . TYR C 1 358 ? 73.009 6.724 33.697 1.00 59.90 358 TYR C CA 1
ATOM 9181 C C . TYR C 1 358 ? 73.829 7.948 34.082 1.00 59.31 358 TYR C C 1
ATOM 9182 O O . TYR C 1 358 ? 74.819 7.828 34.809 1.00 59.24 358 TYR C O 1
ATOM 9191 N N . PRO C 1 359 ? 73.434 9.128 33.573 1.00 58.64 359 PRO C N 1
ATOM 9192 C CA . PRO C 1 359 ? 74.070 10.372 33.993 1.00 58.39 359 PRO C CA 1
ATOM 9193 C C . PRO C 1 359 ? 73.595 10.784 35.389 1.00 58.04 359 PRO C C 1
ATOM 9194 O O . PRO C 1 359 ? 72.424 11.128 35.572 1.00 57.98 359 PRO C O 1
ATOM 9198 N N . ASN C 1 360 ? 74.500 10.736 36.362 1.00 57.77 360 ASN C N 1
ATOM 9199 C CA . ASN C 1 360 ? 74.150 10.999 37.761 1.00 58.02 360 ASN C CA 1
ATOM 9200 C C . ASN C 1 360 ? 74.277 12.456 38.195 1.00 58.34 360 ASN C C 1
ATOM 9201 O O . ASN C 1 360 ? 73.475 12.939 38.998 1.00 58.43 360 ASN C O 1
ATOM 9206 N N . ASP C 1 361 ? 75.281 13.152 37.666 1.00 58.39 361 ASP C N 1
ATOM 9207 C CA . ASP C 1 361 ? 75.491 14.559 37.992 1.00 58.07 361 ASP C CA 1
ATOM 9208 C C . ASP C 1 361 ? 75.804 15.399 36.758 1.00 57.46 361 ASP C C 1
ATOM 9209 O O . ASP C 1 361 ? 76.436 14.925 35.814 1.00 56.78 361 ASP C O 1
ATOM 9214 N N . LEU C 1 362 ? 75.330 16.643 36.778 1.00 57.23 362 LEU C N 1
ATOM 9215 C CA . LEU C 1 362 ? 75.719 17.659 35.809 1.00 56.59 362 LEU C CA 1
ATOM 9216 C C . LEU C 1 362 ? 75.880 18.997 36.523 1.00 56.68 362 LEU C C 1
ATOM 9217 O O . LEU C 1 362 ? 74.944 19.497 37.149 1.00 56.30 362 LEU C O 1
ATOM 9222 N N . SER C 1 363 ? 77.076 19.565 36.426 1.00 57.50 363 SER C N 1
ATOM 9223 C CA . SER C 1 363 ? 77.397 20.820 37.097 1.00 58.05 363 SER C CA 1
ATOM 9224 C C . SER C 1 363 ? 78.114 21.788 36.162 1.00 58.58 363 SER C C 1
ATOM 9225 O O . SER C 1 363 ? 78.814 21.374 35.239 1.00 58.46 363 SER C O 1
ATOM 9228 N N . ILE C 1 364 ? 77.930 23.080 36.408 1.00 59.19 364 ILE C N 1
ATOM 9229 C CA . ILE C 1 364 ? 78.587 24.114 35.621 1.00 59.91 364 ILE C CA 1
ATOM 9230 C C . ILE C 1 364 ? 79.595 24.847 36.495 1.00 60.56 364 ILE C C 1
ATOM 9231 O O . ILE C 1 364 ? 79.226 25.464 37.496 1.00 61.05 364 ILE C O 1
ATOM 9236 N N . ASP C 1 365 ? 80.870 24.764 36.119 1.00 61.39 365 ASP C N 1
ATOM 9237 C CA . ASP C 1 365 ? 81.939 25.404 36.885 1.00 62.05 365 ASP C CA 1
ATOM 9238 C C . ASP C 1 365 ? 81.988 26.917 36.672 1.00 62.53 365 ASP C C 1
ATOM 9239 O O . ASP C 1 365 ? 81.236 27.465 35.864 1.00 62.33 365 ASP C O 1
ATOM 9244 N N . GLN C 1 366 ? 82.882 27.581 37.401 1.00 63.62 366 GLN C N 1
ATOM 9245 C CA . GLN C 1 366 ? 83.018 29.039 37.350 1.00 63.55 366 GLN C CA 1
ATOM 9246 C C . GLN C 1 366 ? 83.735 29.538 36.093 1.00 63.69 366 GLN C C 1
ATOM 9247 O O . GLN C 1 366 ? 83.941 30.743 35.930 1.00 63.34 366 GLN C O 1
ATOM 9253 N N . GLU C 1 367 ? 84.097 28.617 35.206 1.00 64.41 367 GLU C N 1
ATOM 9254 C CA . GLU C 1 367 ? 84.956 28.942 34.068 1.00 64.89 367 GLU C CA 1
ATOM 9255 C C . GLU C 1 367 ? 84.269 28.829 32.702 1.00 64.69 367 GLU C C 1
ATOM 9256 O O . GLU C 1 367 ? 84.894 29.073 31.667 1.00 64.55 367 GLU C O 1
ATOM 9262 N N . GLY C 1 368 ? 82.988 28.468 32.705 1.00 64.46 368 GLY C N 1
ATOM 9263 C CA . GLY C 1 368 ? 82.221 28.313 31.469 1.00 64.26 368 GLY C CA 1
ATOM 9264 C C . GLY C 1 368 ? 82.300 26.922 30.863 1.00 64.13 368 GLY C C 1
ATOM 9265 O O . GLY C 1 368 ? 82.255 26.765 29.639 1.00 63.87 368 GLY C O 1
ATOM 9266 N N . ASN C 1 369 ? 82.418 25.912 31.722 1.00 63.94 369 ASN C N 1
ATOM 9267 C CA . ASN C 1 369 ? 82.397 24.517 31.292 1.00 63.87 369 ASN C CA 1
ATOM 9268 C C . ASN C 1 369 ? 81.214 23.760 31.881 1.00 63.88 369 ASN C C 1
ATOM 9269 O O . ASN C 1 369 ? 80.813 24.011 33.019 1.00 64.23 369 ASN C O 1
ATOM 9274 N N . VAL C 1 370 ? 80.659 22.834 31.102 1.00 63.43 370 VAL C N 1
ATOM 9275 C CA . VAL C 1 370 ? 79.621 21.935 31.605 1.00 62.75 370 VAL C CA 1
ATOM 9276 C C . VAL C 1 370 ? 80.225 20.563 31.939 1.00 61.84 370 VAL C C 1
ATOM 9277 O O . VAL C 1 370 ? 80.961 19.976 31.137 1.00 61.23 370 VAL C O 1
ATOM 9281 N N . TRP C 1 371 ? 79.918 20.086 33.144 1.00 61.02 371 TRP C N 1
ATOM 9282 C CA . TRP C 1 371 ? 80.481 18.854 33.693 1.00 59.70 371 TRP C CA 1
ATOM 9283 C C . TRP C 1 371 ? 79.401 17.802 33.893 1.00 58.34 371 TRP C C 1
ATOM 9284 O O . TRP C 1 371 ? 78.332 18.102 34.425 1.00 57.77 371 TRP C O 1
ATOM 9295 N N . PHE C 1 372 ? 79.681 16.571 33.472 1.00 57.02 372 PHE C N 1
ATOM 9296 C CA . PHE C 1 372 ? 78.743 15.463 33.668 1.00 55.64 372 PHE C CA 1
ATOM 9297 C C . PHE C 1 372 ? 79.419 14.118 33.929 1.00 55.20 372 PHE C C 1
ATOM 9298 O O . PHE C 1 372 ? 80.532 13.863 33.458 1.00 54.98 372 PHE C O 1
ATOM 9306 N N . MET C 1 373 ? 78.724 13.266 34.681 1.00 54.93 373 MET C N 1
ATOM 9307 C CA . MET C 1 373 ? 79.284 12.012 35.173 1.00 54.61 373 MET C CA 1
ATOM 9308 C C . MET C 1 373 ? 78.358 10.812 34.962 1.00 54.27 373 MET C C 1
ATOM 9309 O O . MET C 1 373 ? 77.136 10.947 34.993 1.00 54.07 373 MET C O 1
ATOM 9314 N N . SER C 1 374 ? 78.963 9.645 34.745 1.00 54.50 374 SER C N 1
ATOM 9315 C CA . SER C 1 374 ? 78.251 8.370 34.702 1.00 54.68 374 SER C CA 1
ATOM 9316 C C . SER C 1 374 ? 78.878 7.413 35.715 1.00 54.53 374 SER C C 1
ATOM 9317 O O . SER C 1 374 ? 80.098 7.415 35.895 1.00 54.49 374 SER C O 1
ATOM 9320 N N . ASN C 1 375 ? 78.047 6.598 36.365 1.00 54.22 375 ASN C N 1
ATOM 9321 C CA . ASN C 1 375 ? 78.508 5.746 37.467 1.00 54.14 375 ASN C CA 1
ATOM 9322 C C . ASN C 1 375 ? 78.133 4.262 37.380 1.00 54.29 375 ASN C C 1
ATOM 9323 O O . ASN C 1 375 ? 78.416 3.495 38.304 1.00 54.15 375 ASN C O 1
ATOM 9328 N N . SER C 1 376 ? 77.503 3.867 36.273 1.00 54.71 376 SER C N 1
ATOM 9329 C CA . SER C 1 376 ? 77.044 2.482 36.052 1.00 55.09 376 SER C CA 1
ATOM 9330 C C . SER C 1 376 ? 76.206 1.911 37.203 1.00 55.55 376 SER C C 1
ATOM 9331 O O . SER C 1 376 ? 76.323 0.733 37.555 1.00 55.43 376 SER C O 1
ATOM 9334 N N . ILE C 1 377 ? 75.345 2.758 37.763 1.00 56.33 377 ILE C N 1
ATOM 9335 C CA . ILE C 1 377 ? 74.553 2.410 38.945 1.00 57.17 377 ILE C CA 1
ATOM 9336 C C . ILE C 1 377 ? 73.545 1.290 38.678 1.00 57.75 377 ILE C C 1
ATOM 9337 O O . ILE C 1 377 ? 73.357 0.410 39.522 1.00 57.93 377 ILE C O 1
ATOM 9342 N N . ILE C 1 378 ? 72.922 1.315 37.501 1.00 58.28 378 ILE C N 1
ATOM 9343 C CA . ILE C 1 378 ? 71.878 0.344 37.159 1.00 58.66 378 ILE C CA 1
ATOM 9344 C C . ILE C 1 378 ? 72.449 -1.055 36.910 1.00 58.59 378 ILE C C 1
ATOM 9345 O O . ILE C 1 378 ? 71.741 -2.055 37.047 1.00 58.73 378 ILE C O 1
ATOM 9350 N N . LYS C 1 379 ? 73.729 -1.112 36.545 1.00 59.13 379 LYS C N 1
ATOM 9351 C CA . LYS C 1 379 ? 74.442 -2.378 36.415 1.00 59.41 379 LYS C CA 1
ATOM 9352 C C . LYS C 1 379 ? 74.653 -3.015 37.784 1.00 59.33 379 LYS C C 1
ATOM 9353 O O . LYS C 1 379 ? 74.527 -4.228 37.930 1.00 59.25 379 LYS C O 1
ATOM 9359 N N . LEU C 1 380 ? 74.971 -2.189 38.781 1.00 59.14 380 LEU C N 1
ATOM 9360 C CA . LEU C 1 380 ? 75.118 -2.658 40.157 1.00 59.18 380 LEU C CA 1
ATOM 9361 C C . LEU C 1 380 ? 73.805 -3.230 40.674 1.00 59.66 380 LEU C C 1
ATOM 9362 O O . LEU C 1 380 ? 73.770 -4.340 41.208 1.00 60.15 380 LEU C O 1
ATOM 9367 N N . LEU C 1 381 ? 72.734 -2.461 40.493 1.00 59.98 381 LEU C N 1
ATOM 9368 C CA . LEU C 1 381 ? 71.426 -2.765 41.069 1.00 59.87 381 LEU C CA 1
ATOM 9369 C C . LEU C 1 381 ? 70.751 -3.994 40.464 1.00 60.34 381 LEU C C 1
ATOM 9370 O O . LEU C 1 381 ? 70.243 -4.845 41.196 1.00 61.04 381 LEU C O 1
ATOM 9375 N N . TYR C 1 382 ? 70.761 -4.095 39.138 1.00 60.28 382 TYR C N 1
ATOM 9376 C CA . TYR C 1 382 ? 69.936 -5.088 38.452 1.00 60.86 382 TYR C CA 1
ATOM 9377 C C . TYR C 1 382 ? 70.710 -6.238 37.791 1.00 62.57 382 TYR C C 1
ATOM 9378 O O . TYR C 1 382 ? 70.168 -7.330 37.611 1.00 62.57 382 TYR C O 1
ATOM 9387 N N . THR C 1 383 ? 71.969 -5.987 37.443 1.00 65.06 383 THR C N 1
ATOM 9388 C CA . THR C 1 383 ? 72.890 -7.044 37.009 1.00 66.97 383 THR C CA 1
ATOM 9389 C C . THR C 1 383 ? 74.070 -7.105 37.987 1.00 68.43 383 THR C C 1
ATOM 9390 O O . THR C 1 383 ? 73.896 -6.846 39.182 1.00 68.62 383 THR C O 1
ATOM 9394 N N . GLN C 1 384 ? 75.259 -7.447 37.496 1.00 70.19 384 GLN C N 1
ATOM 9395 C CA . GLN C 1 384 ? 76.470 -7.331 38.310 1.00 72.38 384 GLN C CA 1
ATOM 9396 C C . GLN C 1 384 ? 77.489 -6.399 37.656 1.00 72.62 384 GLN C C 1
ATOM 9397 O O . GLN C 1 384 ? 77.562 -6.298 36.428 1.00 72.39 384 GLN C O 1
ATOM 9403 N N . LEU C 1 385 ? 78.257 -5.705 38.490 1.00 73.22 385 LEU C N 1
ATOM 9404 C CA . LEU C 1 385 ? 79.259 -4.760 38.015 1.00 73.34 385 LEU C CA 1
ATOM 9405 C C . LEU C 1 385 ? 80.612 -5.450 37.873 1.00 74.09 385 LEU C C 1
ATOM 9406 O O . LEU C 1 385 ? 81.017 -6.226 38.743 1.00 74.65 385 LEU C O 1
ATOM 9411 N N . SER C 1 386 ? 81.294 -5.172 36.765 1.00 74.60 386 SER C N 1
ATOM 9412 C CA . SER C 1 386 ? 82.618 -5.726 36.498 1.00 75.11 386 SER C CA 1
ATOM 9413 C C . SER C 1 386 ? 83.705 -4.703 36.820 1.00 75.88 386 SER C C 1
ATOM 9414 O O . SER C 1 386 ? 83.805 -3.665 36.164 1.00 76.41 386 SER C O 1
ATOM 9417 N N . LEU C 1 387 ? 84.515 -5.010 37.831 1.00 76.39 387 LEU C N 1
ATOM 9418 C CA . LEU C 1 387 ? 85.599 -4.126 38.269 1.00 76.55 387 LEU C CA 1
ATOM 9419 C C . LEU C 1 387 ? 86.774 -4.109 37.286 1.00 76.74 387 LEU C C 1
ATOM 9420 O O . LEU C 1 387 ? 87.708 -3.314 37.436 1.00 76.35 387 LEU C O 1
ATOM 9425 N N . GLU C 1 388 ? 86.712 -4.985 36.284 1.00 77.30 388 GLU C N 1
ATOM 9426 C CA . GLU C 1 388 ? 87.737 -5.082 35.246 1.00 77.52 388 GLU C CA 1
ATOM 9427 C C . GLU C 1 388 ? 87.453 -4.141 34.072 1.00 76.61 388 GLU C C 1
ATOM 9428 O O . GLU C 1 388 ? 88.226 -4.081 33.112 1.00 76.55 388 GLU C O 1
ATOM 9434 N N . GLU C 1 389 ? 86.340 -3.415 34.158 1.00 75.48 389 GLU C N 1
ATOM 9435 C CA . GLU C 1 389 ? 85.962 -2.421 33.155 1.00 74.65 389 GLU C CA 1
ATOM 9436 C C . GLU C 1 389 ? 85.773 -1.053 33.804 1.00 72.94 389 GLU C C 1
ATOM 9437 O O . GLU C 1 389 ? 85.507 -0.961 35.004 1.00 72.63 389 GLU C O 1
ATOM 9443 N N . PHE C 1 390 ? 85.906 0.002 33.005 1.00 71.42 390 PHE C N 1
ATOM 9444 C CA . PHE C 1 390 ? 85.694 1.365 33.487 1.00 70.06 390 PHE C CA 1
ATOM 9445 C C . PHE C 1 390 ? 84.203 1.679 33.633 1.00 68.83 390 PHE C C 1
ATOM 9446 O O . PHE C 1 390 ? 83.490 1.857 32.641 1.00 68.24 390 PHE C O 1
ATOM 9454 N N . ASN C 1 391 ? 83.748 1.743 34.882 1.00 68.10 391 ASN C N 1
ATOM 9455 C CA . ASN C 1 391 ? 82.330 1.923 35.195 1.00 67.53 391 ASN C CA 1
ATOM 9456 C C . ASN C 1 391 ? 81.948 3.372 35.482 1.00 66.61 391 ASN C C 1
ATOM 9457 O O . ASN C 1 391 ? 80.780 3.750 35.365 1.00 66.79 391 ASN C O 1
ATOM 9462 N N . PHE C 1 392 ? 82.937 4.176 35.856 1.00 65.13 392 PHE C N 1
ATOM 9463 C CA . PHE C 1 392 ? 82.692 5.534 36.320 1.00 64.28 392 PHE C CA 1
ATOM 9464 C C . PHE C 1 392 ? 83.447 6.526 35.445 1.00 63.34 392 PHE C C 1
ATOM 9465 O O . PHE C 1 392 ? 84.660 6.408 35.279 1.00 62.91 392 PHE C O 1
ATOM 9473 N N . HIS C 1 393 ? 82.720 7.487 34.875 1.00 62.79 393 HIS C N 1
ATOM 9474 C CA . HIS C 1 393 ? 83.286 8.430 33.903 1.00 61.86 393 HIS C CA 1
ATOM 9475 C C . HIS C 1 393 ? 82.869 9.870 34.193 1.00 60.82 393 HIS C C 1
ATOM 9476 O O . HIS C 1 393 ? 81.708 10.129 34.504 1.00 60.41 393 HIS C O 1
ATOM 9483 N N . ILE C 1 394 ? 83.816 10.800 34.073 1.00 60.05 394 ILE C N 1
ATOM 9484 C CA . ILE C 1 394 ? 83.533 12.235 34.193 1.00 59.70 394 ILE C CA 1
ATOM 9485 C C . ILE C 1 394 ? 84.021 12.981 32.947 1.00 59.89 394 ILE C C 1
ATOM 9486 O O . ILE C 1 394 ? 85.124 12.730 32.455 1.00 60.06 394 ILE C O 1
ATOM 9491 N N . TRP C 1 395 ? 83.188 13.887 32.440 1.00 60.00 395 TRP C N 1
ATOM 9492 C CA . TRP C 1 395 ? 83.507 14.662 31.242 1.00 60.29 395 TRP C CA 1
ATOM 9493 C C . TRP C 1 395 ? 83.413 16.166 31.503 1.00 61.11 395 TRP C C 1
ATOM 9494 O O . TRP C 1 395 ? 82.691 16.603 32.403 1.00 61.37 395 TRP C O 1
ATOM 9505 N N . ARG C 1 396 ? 84.145 16.951 30.713 1.00 62.08 396 ARG C N 1
ATOM 9506 C CA . ARG C 1 396 ? 83.968 18.406 30.688 1.00 63.02 396 ARG C CA 1
ATOM 9507 C C . ARG C 1 396 ? 83.836 18.918 29.253 1.00 62.68 396 ARG C C 1
ATOM 9508 O O . ARG C 1 396 ? 84.469 18.387 28.333 1.00 63.05 396 ARG C O 1
ATOM 9516 N N . ALA C 1 397 ? 83.001 19.938 29.071 1.00 61.81 397 ALA C N 1
ATOM 9517 C CA . ALA C 1 397 ? 82.800 20.551 27.760 1.00 61.10 397 ALA C CA 1
ATOM 9518 C C . ALA C 1 397 ? 82.781 22.071 27.853 1.00 60.95 397 ALA C C 1
ATOM 9519 O O . ALA C 1 397 ? 82.170 22.638 28.760 1.00 60.46 397 ALA C O 1
ATOM 9521 N N . ASN C 1 398 ? 83.457 22.726 26.913 1.00 61.24 398 ASN C N 1
ATOM 9522 C CA . ASN C 1 398 ? 83.416 24.180 26.826 1.00 61.64 398 ASN C CA 1
ATOM 9523 C C . ASN C 1 398 ? 82.100 24.635 26.207 1.00 61.63 398 ASN C C 1
ATOM 9524 O O . ASN C 1 398 ? 81.805 24.334 25.046 1.00 60.77 398 ASN C O 1
ATOM 9529 N N . ILE C 1 399 ? 81.322 25.365 27.001 1.00 62.34 399 ILE C N 1
ATOM 9530 C CA . ILE C 1 399 ? 79.961 25.768 26.641 1.00 63.24 399 ILE C CA 1
ATOM 9531 C C . ILE C 1 399 ? 79.884 26.554 25.326 1.00 64.52 399 ILE C C 1
ATOM 9532 O O . ILE C 1 399 ? 79.086 26.216 24.449 1.00 64.76 399 ILE C O 1
ATOM 9537 N N . LYS C 1 400 ? 80.725 27.579 25.191 1.00 65.81 400 LYS C N 1
ATOM 9538 C CA . LYS C 1 400 ? 80.713 28.458 24.013 1.00 66.35 400 LYS C CA 1
ATOM 9539 C C . LYS C 1 400 ? 81.103 27.749 22.714 1.00 66.58 400 LYS C C 1
ATOM 9540 O O . LYS C 1 400 ? 80.623 28.109 21.635 1.00 66.65 400 LYS C O 1
ATOM 9546 N N . GLU C 1 401 ? 81.973 26.748 22.825 1.00 66.95 401 GLU C N 1
ATOM 9547 C CA . GLU C 1 401 ? 82.393 25.959 21.671 1.00 67.48 401 GLU C CA 1
ATOM 9548 C C . GLU C 1 401 ? 81.336 24.923 21.300 1.00 67.01 401 GLU C C 1
ATOM 9549 O O . GLU C 1 401 ? 81.142 24.620 20.122 1.00 67.47 401 GLU C O 1
ATOM 9555 N N . ILE C 1 402 ? 80.648 24.400 22.311 1.00 66.12 402 ILE C N 1
ATOM 9556 C CA . ILE C 1 402 ? 79.726 23.283 22.122 1.00 64.72 402 ILE C CA 1
ATOM 9557 C C . ILE C 1 402 ? 78.356 23.697 21.566 1.00 63.86 402 ILE C C 1
ATOM 9558 O O . ILE C 1 402 ? 77.698 22.908 20.887 1.00 63.28 402 ILE C O 1
ATOM 9563 N N . ILE C 1 403 ? 77.943 24.931 21.847 1.00 63.92 403 ILE C N 1
ATOM 9564 C CA . ILE C 1 403 ? 76.645 25.440 21.385 1.00 64.37 403 ILE C CA 1
ATOM 9565 C C . ILE C 1 403 ? 76.764 26.226 20.079 1.00 64.71 403 ILE C C 1
ATOM 9566 O O . ILE C 1 403 ? 75.755 26.603 19.476 1.00 64.51 403 ILE C O 1
ATOM 9571 N N . LYS C 1 404 ? 78.007 26.449 19.654 1.00 65.33 404 LYS C N 1
ATOM 9572 C CA . LYS C 1 404 ? 78.346 27.339 18.542 1.00 64.92 404 LYS C CA 1
ATOM 9573 C C . LYS C 1 404 ? 77.487 27.137 17.289 1.00 65.12 404 LYS C C 1
ATOM 9574 O O . LYS C 1 404 ? 76.744 28.035 16.892 1.00 65.13 404 LYS C O 1
ATOM 9580 N N . GLY C 1 405 ? 77.582 25.957 16.681 1.00 65.36 405 GLY C N 1
ATOM 9581 C CA . GLY C 1 405 ? 76.859 25.672 15.442 1.00 66.32 405 GLY C CA 1
ATOM 9582 C C . GLY C 1 405 ? 75.483 25.058 15.633 1.00 66.76 405 GLY C C 1
ATOM 9583 O O . GLY C 1 405 ? 74.981 24.369 14.742 1.00 67.42 405 GLY C O 1
ATOM 9584 N N . THR C 1 406 ? 74.870 25.312 16.789 1.00 66.17 406 THR C N 1
ATOM 9585 C CA . THR C 1 406 ? 73.574 24.720 17.126 1.00 65.60 406 THR C CA 1
ATOM 9586 C C . THR C 1 406 ? 72.494 25.767 17.409 1.00 65.12 406 THR C C 1
ATOM 9587 O O . THR C 1 406 ? 72.751 26.974 17.366 1.00 65.05 406 THR C O 1
ATOM 9591 N N . VAL C 1 407 ? 71.286 25.283 17.698 1.00 64.32 407 VAL C N 1
ATOM 9592 C CA . VAL C 1 407 ? 70.139 26.125 18.041 1.00 63.15 407 VAL C CA 1
ATOM 9593 C C . VAL C 1 407 ? 70.351 26.779 19.405 1.00 62.52 407 VAL C C 1
ATOM 9594 O O . VAL C 1 407 ? 69.764 27.821 19.701 1.00 62.73 407 VAL C O 1
ATOM 9598 N N . CYS C 1 408 ? 71.202 26.163 20.223 1.00 61.43 408 CYS C N 1
ATOM 9599 C CA . CYS C 1 408 ? 71.494 26.646 21.574 1.00 60.60 408 CYS C CA 1
ATOM 9600 C C . CYS C 1 408 ? 72.267 27.967 21.591 1.00 59.96 408 CYS C C 1
ATOM 9601 O O . CYS C 1 408 ? 72.298 28.656 22.614 1.00 59.61 408 CYS C O 1
ATOM 9604 N N . ASP C 1 409 ? 72.875 28.312 20.455 1.00 59.02 409 ASP C N 1
ATOM 9605 C CA . ASP C 1 409 ? 73.541 29.601 20.263 1.00 57.63 409 ASP C CA 1
ATOM 9606 C C . ASP C 1 409 ? 72.516 30.738 20.332 1.00 56.90 409 ASP C C 1
ATOM 9607 O O . ASP C 1 409 ? 71.573 30.767 19.536 1.00 56.97 409 ASP C O 1
ATOM 9612 N N . PRO C 1 410 ? 72.692 31.673 21.289 1.00 56.09 410 PRO C N 1
ATOM 9613 C CA . PRO C 1 410 ? 71.766 32.798 21.461 1.00 55.69 410 PRO C CA 1
ATOM 9614 C C . PRO C 1 410 ? 71.675 33.728 20.246 1.00 55.46 410 PRO C C 1
ATOM 9615 O O . PRO C 1 410 ? 70.694 34.462 20.116 1.00 55.26 410 PRO C O 1
ATOM 9619 N N . THR C 1 411 ? 72.683 33.695 19.374 1.00 55.27 411 THR C N 1
ATOM 9620 C CA . THR C 1 411 ? 72.696 34.530 18.163 1.00 55.30 411 THR C CA 1
ATOM 9621 C C . THR C 1 411 ? 71.909 33.912 17.001 1.00 55.48 411 THR C C 1
ATOM 9622 O O . THR C 1 411 ? 71.372 34.631 16.155 1.00 55.23 411 THR C O 1
ATOM 9626 N N . VAL C 1 412 ? 71.857 32.582 16.964 1.00 55.63 412 VAL C N 1
ATOM 9627 C CA . VAL C 1 412 ? 71.071 31.845 15.973 1.00 55.84 412 VAL C CA 1
ATOM 9628 C C . VAL C 1 412 ? 69.584 31.886 16.366 1.00 56.72 412 VAL C C 1
ATOM 9629 O O . VAL C 1 412 ? 69.260 31.767 17.549 1.00 56.76 412 VAL C O 1
ATOM 9633 N N . PRO C 1 413 ? 68.680 32.091 15.379 1.00 57.55 413 PRO C N 1
ATOM 9634 C CA . PRO C 1 413 ? 67.230 32.093 15.631 1.00 57.69 413 PRO C CA 1
ATOM 9635 C C . PRO C 1 413 ? 66.659 30.704 15.959 1.00 57.59 413 PRO C C 1
ATOM 9636 O O . PRO C 1 413 ? 67.317 29.691 15.691 1.00 57.69 413 PRO C O 1
ATOM 9640 N N . PRO C 1 414 ? 65.445 30.655 16.549 1.00 56.93 414 PRO C N 1
ATOM 9641 C CA . PRO C 1 414 ? 64.783 29.377 16.834 1.00 57.13 414 PRO C CA 1
ATOM 9642 C C . PRO C 1 414 ? 64.250 28.682 15.581 1.00 57.52 414 PRO C C 1
ATOM 9643 O O . PRO C 1 414 ? 63.872 29.350 14.616 1.00 57.58 414 PRO C O 1
ATOM 9647 N N . ASN C 1 415 ? 64.227 27.350 15.607 1.00 58.03 415 ASN C N 1
ATOM 9648 C CA . ASN C 1 415 ? 63.577 26.565 14.560 1.00 58.60 415 ASN C CA 1
ATOM 9649 C C . ASN C 1 415 ? 62.062 26.727 14.613 1.00 59.88 415 ASN C C 1
ATOM 9650 O O . ASN C 1 415 ? 61.384 26.672 13.585 1.00 60.23 415 ASN C O 1
ATOM 9655 N N . VAL C 1 416 ? 61.547 26.934 15.823 1.00 60.95 416 VAL C N 1
ATOM 9656 C CA . VAL C 1 416 ? 60.114 27.056 16.062 1.00 62.37 416 VAL C CA 1
ATOM 9657 C C . VAL C 1 416 ? 59.824 28.315 16.888 1.00 63.77 416 VAL C C 1
ATOM 9658 O O . VAL C 1 416 ? 60.413 28.521 17.954 1.00 64.04 416 VAL C O 1
ATOM 9662 N N . ASP C 1 417 ? 58.933 29.161 16.368 1.00 65.08 417 ASP C N 1
ATOM 9663 C CA . ASP C 1 417 ? 58.476 30.366 17.067 1.00 66.37 417 ASP C CA 1
ATOM 9664 C C . ASP C 1 417 ? 57.306 30.054 18.004 1.00 67.49 417 ASP C C 1
ATOM 9665 O O . ASP C 1 417 ? 56.840 30.923 18.748 1.00 68.33 417 ASP C O 1
ATOM 9670 N N . HIS C 1 418 ? 56.846 28.803 17.937 1.00 67.88 418 HIS C N 1
ATOM 9671 C CA . HIS C 1 418 ? 55.728 28.271 18.725 1.00 67.66 418 HIS C CA 1
ATOM 9672 C C . HIS C 1 418 ? 54.381 28.844 18.285 1.00 67.00 418 HIS C C 1
ATOM 9673 O O . HIS C 1 418 ? 53.809 28.404 17.286 1.00 65.49 418 HIS C O 1
ATOM 9680 N N . GLN D 1 23 ? -6.122 6.788 20.016 1.00 47.82 23 GLN D N 1
ATOM 9681 C CA . GLN D 1 23 ? -6.443 7.093 18.587 1.00 47.84 23 GLN D CA 1
ATOM 9682 C C . GLN D 1 23 ? -5.757 6.141 17.599 1.00 46.80 23 GLN D C 1
ATOM 9683 O O . GLN D 1 23 ? -6.084 6.134 16.410 1.00 47.13 23 GLN D O 1
ATOM 9689 N N . VAL D 1 24 ? -4.799 5.357 18.092 1.00 45.00 24 VAL D N 1
ATOM 9690 C CA . VAL D 1 24 ? -4.258 4.232 17.330 1.00 43.59 24 VAL D CA 1
ATOM 9691 C C . VAL D 1 24 ? -5.115 3.013 17.653 1.00 42.76 24 VAL D C 1
ATOM 9692 O O . VAL D 1 24 ? -5.166 2.572 18.803 1.00 43.10 24 VAL D O 1
ATOM 9696 N N . GLU D 1 25 ? -5.801 2.481 16.646 1.00 41.90 25 GLU D N 1
ATOM 9697 C CA . GLU D 1 25 ? -6.709 1.356 16.868 1.00 41.37 25 GLU D CA 1
ATOM 9698 C C . GLU D 1 25 ? -6.261 0.062 16.196 1.00 40.19 25 GLU D C 1
ATOM 9699 O O . GLU D 1 25 ? -5.815 0.063 15.045 1.00 39.93 25 GLU D O 1
ATOM 9705 N N . GLU D 1 26 ? -6.384 -1.035 16.940 1.00 38.92 26 GLU D N 1
ATOM 9706 C CA . GLU D 1 26 ? -6.080 -2.366 16.437 1.00 37.83 26 GLU D CA 1
ATOM 9707 C C . GLU D 1 26 ? -7.245 -2.866 15.593 1.00 37.27 26 GLU D C 1
ATOM 9708 O O . GLU D 1 26 ? -8.372 -2.984 16.077 1.00 37.16 26 GLU D O 1
ATOM 9714 N N . VAL D 1 27 ? -6.963 -3.154 14.328 1.00 36.57 27 VAL D N 1
ATOM 9715 C CA . VAL D 1 27 ? -8.000 -3.514 13.369 1.00 36.14 27 VAL D CA 1
ATOM 9716 C C . VAL D 1 27 ? -8.163 -5.030 13.254 1.00 35.93 27 VAL D C 1
ATOM 9717 O O . VAL D 1 27 ? -9.285 -5.543 13.222 1.00 35.75 27 VAL D O 1
ATOM 9721 N N . LEU D 1 28 ? -7.041 -5.739 13.190 1.00 35.40 28 LEU D N 1
ATOM 9722 C CA . LEU D 1 28 ? -7.055 -7.186 13.017 1.00 35.26 28 LEU D CA 1
ATOM 9723 C C . LEU D 1 28 ? -6.066 -7.861 13.955 1.00 35.10 28 LEU D C 1
ATOM 9724 O O . LEU D 1 28 ? -4.996 -7.312 14.239 1.00 35.37 28 LEU D O 1
ATOM 9729 N N . LYS D 1 29 ? -6.433 -9.045 14.439 1.00 34.34 29 LYS D N 1
ATOM 9730 C CA . LYS D 1 29 ? -5.506 -9.883 15.195 1.00 33.95 29 LYS D CA 1
ATOM 9731 C C . LYS D 1 29 ? -5.835 -11.374 15.121 1.00 34.05 29 LYS D C 1
ATOM 9732 O O . LYS D 1 29 ? -7.003 -11.774 15.138 1.00 33.78 29 LYS D O 1
ATOM 9738 N N . TRP D 1 30 ? -4.780 -12.180 15.033 1.00 34.04 30 TRP D N 1
ATOM 9739 C CA . TRP D 1 30 ? -4.898 -13.630 14.953 1.00 33.93 30 TRP D CA 1
ATOM 9740 C C . TRP D 1 30 ? -4.099 -14.308 16.057 1.00 34.04 30 TRP D C 1
ATOM 9741 O O . TRP D 1 30 ? -3.025 -13.836 16.438 1.00 33.85 30 TRP D O 1
ATOM 9752 N N . GLN D 1 31 ? -4.632 -15.419 16.561 1.00 34.42 31 GLN D N 1
ATOM 9753 C CA . GLN D 1 31 ? -3.843 -16.378 17.328 1.00 34.34 31 GLN D CA 1
ATOM 9754 C C . GLN D 1 31 ? -3.093 -17.225 16.309 1.00 33.98 31 GLN D C 1
ATOM 9755 O O . GLN D 1 31 ? -1.881 -17.429 16.411 1.00 33.85 31 GLN D O 1
ATOM 9761 N N . GLN D 1 32 ? -3.841 -17.712 15.324 1.00 33.76 32 GLN D N 1
ATOM 9762 C CA . GLN D 1 32 ? -3.282 -18.415 14.183 1.00 33.74 32 GLN D CA 1
ATOM 9763 C C . GLN D 1 32 ? -4.042 -18.026 12.923 1.00 33.78 32 GLN D C 1
ATOM 9764 O O . GLN D 1 32 ? -5.193 -17.586 12.987 1.00 33.73 32 GLN D O 1
ATOM 9770 N N . VAL D 1 33 ? -3.381 -18.188 11.785 1.00 34.05 33 VAL D N 1
ATOM 9771 C CA . VAL D 1 33 ? -3.953 -17.855 10.493 1.00 34.09 33 VAL D CA 1
ATOM 9772 C C . VAL D 1 33 ? -4.645 -19.077 9.903 1.00 34.54 33 VAL D C 1
ATOM 9773 O O . VAL D 1 33 ? -4.108 -20.182 9.951 1.00 34.72 33 VAL D O 1
ATOM 9777 N N . GLU D 1 34 ? -5.847 -18.869 9.373 1.00 35.21 34 GLU D N 1
ATOM 9778 C CA . GLU D 1 34 ? -6.598 -19.921 8.692 1.00 35.49 34 GLU D CA 1
ATOM 9779 C C . GLU D 1 34 ? -7.059 -19.451 7.318 1.00 35.38 34 GLU D C 1
ATOM 9780 O O . GLU D 1 34 ? -7.251 -18.254 7.094 1.00 35.32 34 GLU D O 1
ATOM 9786 N N . PHE D 1 35 ? -7.248 -20.402 6.407 1.00 35.16 35 PHE D N 1
ATOM 9787 C CA . PHE D 1 35 ? -7.566 -20.089 5.017 1.00 34.72 35 PHE D CA 1
ATOM 9788 C C . PHE D 1 35 ? -8.912 -20.662 4.582 1.00 34.61 35 PHE D C 1
ATOM 9789 O O . PHE D 1 35 ? -9.268 -21.783 4.951 1.00 34.29 35 PHE D O 1
ATOM 9797 N N . ASP D 1 36 ? -9.653 -19.882 3.799 1.00 34.72 36 ASP D N 1
ATOM 9798 C CA . ASP D 1 36 ? -10.877 -20.362 3.171 1.00 35.21 36 ASP D CA 1
ATOM 9799 C C . ASP D 1 36 ? -10.503 -21.122 1.901 1.00 35.28 36 ASP D C 1
ATOM 9800 O O . ASP D 1 36 ? -10.219 -20.523 0.861 1.00 35.26 36 ASP D O 1
ATOM 9805 N N . VAL D 1 37 ? -10.506 -22.448 2.005 1.00 35.61 37 VAL D N 1
ATOM 9806 C CA . VAL D 1 37 ? -9.952 -23.329 0.975 1.00 35.87 37 VAL D CA 1
ATOM 9807 C C . VAL D 1 37 ? -10.594 -24.728 1.056 1.00 35.97 37 VAL D C 1
ATOM 9808 O O . VAL D 1 37 ? -10.935 -25.183 2.151 1.00 36.04 37 VAL D O 1
ATOM 9812 N N . PRO D 1 38 ? -10.791 -25.398 -0.103 1.00 36.02 38 PRO D N 1
ATOM 9813 C CA . PRO D 1 38 ? -11.312 -26.768 -0.126 1.00 36.08 38 PRO D CA 1
ATOM 9814 C C . PRO D 1 38 ? -10.620 -27.700 0.871 1.00 36.22 38 PRO D C 1
ATOM 9815 O O . PRO D 1 38 ? -9.388 -27.735 0.936 1.00 36.55 38 PRO D O 1
ATOM 9819 N N . ALA D 1 39 ? -11.425 -28.444 1.630 1.00 36.24 39 ALA D N 1
ATOM 9820 C CA . ALA D 1 39 ? -10.941 -29.336 2.693 1.00 36.41 39 ALA D CA 1
ATOM 9821 C C . ALA D 1 39 ? -9.853 -30.317 2.249 1.00 36.55 39 ALA D C 1
ATOM 9822 O O . ALA D 1 39 ? -8.979 -30.675 3.042 1.00 36.63 39 ALA D O 1
ATOM 9824 N N . SER D 1 40 ? -9.914 -30.743 0.988 1.00 36.87 40 SER D N 1
ATOM 9825 C CA . SER D 1 40 ? -8.919 -31.653 0.413 1.00 37.18 40 SER D CA 1
ATOM 9826 C C . SER D 1 40 ? -7.500 -31.084 0.485 1.00 37.40 40 SER D C 1
ATOM 9827 O O . SER D 1 40 ? -6.533 -31.838 0.631 1.00 37.78 40 SER D O 1
ATOM 9830 N N . VAL D 1 41 ? -7.388 -29.759 0.383 1.00 37.06 41 VAL D N 1
ATOM 9831 C CA . VAL D 1 41 ? -6.104 -29.070 0.529 1.00 36.98 41 VAL D CA 1
ATOM 9832 C C . VAL D 1 41 ? -5.646 -29.090 1.991 1.00 37.03 41 VAL D C 1
ATOM 9833 O O . VAL D 1 41 ? -4.457 -29.262 2.275 1.00 37.09 41 VAL D O 1
ATOM 9837 N N . LEU D 1 42 ? -6.594 -28.930 2.910 1.00 36.73 42 LEU D N 1
ATOM 9838 C CA . LEU D 1 42 ? -6.284 -28.899 4.336 1.00 36.77 42 LEU D CA 1
ATOM 9839 C C . LEU D 1 42 ? -5.931 -30.277 4.885 1.00 37.05 42 LEU D C 1
ATOM 9840 O O . LEU D 1 42 ? -5.198 -30.388 5.869 1.00 37.45 42 LEU D O 1
ATOM 9845 N N . SER D 1 43 ? -6.452 -31.319 4.240 1.00 37.01 43 SER D N 1
ATOM 9846 C CA . SER D 1 43 ? -6.208 -32.702 4.649 1.00 36.92 43 SER D CA 1
ATOM 9847 C C . SER D 1 43 ? -4.959 -33.294 3.990 1.00 37.09 43 SER D C 1
ATOM 9848 O O . SER D 1 43 ? -4.366 -34.243 4.511 1.00 36.96 43 SER D O 1
ATOM 9851 N N . ALA D 1 44 ? -4.571 -32.728 2.848 1.00 37.16 44 ALA D N 1
ATOM 9852 C CA . ALA D 1 44 ? -3.388 -33.170 2.106 1.00 37.55 44 ALA D CA 1
ATOM 9853 C C . ALA D 1 44 ? -2.136 -33.203 2.992 1.00 38.04 44 ALA D C 1
ATOM 9854 O O . ALA D 1 44 ? -2.018 -32.394 3.917 1.00 38.18 44 ALA D O 1
ATOM 9856 N N . PRO D 1 45 ? -1.199 -34.138 2.713 1.00 38.50 45 PRO D N 1
ATOM 9857 C CA . PRO D 1 45 ? 0.009 -34.316 3.532 1.00 38.60 45 PRO D CA 1
ATOM 9858 C C . PRO D 1 45 ? 0.854 -33.049 3.592 1.00 38.88 45 PRO D C 1
ATOM 9859 O O . PRO D 1 45 ? 1.415 -32.630 2.574 1.00 39.34 45 PRO D O 1
ATOM 9863 N N . ASP D 1 46 ? 0.930 -32.455 4.784 1.00 38.73 46 ASP D N 1
ATOM 9864 C CA . ASP D 1 46 ? 1.602 -31.168 5.009 1.00 38.38 46 ASP D CA 1
ATOM 9865 C C . ASP D 1 46 ? 0.983 -30.034 4.187 1.00 37.59 46 ASP D C 1
ATOM 9866 O O . ASP D 1 46 ? 1.686 -29.145 3.702 1.00 37.45 46 ASP D O 1
ATOM 9871 N N . GLY D 1 47 ? -0.338 -30.080 4.036 1.00 36.74 47 GLY D N 1
ATOM 9872 C CA . GLY D 1 47 ? -1.073 -29.043 3.323 1.00 35.63 47 GLY D CA 1
ATOM 9873 C C . GLY D 1 47 ? -1.184 -27.770 4.139 1.00 34.58 47 GLY D C 1
ATOM 9874 O O . GLY D 1 47 ? -0.994 -26.672 3.613 1.00 34.27 47 GLY D O 1
ATOM 9875 N N . TYR D 1 48 ? -1.488 -27.923 5.427 1.00 33.70 48 TYR D N 1
ATOM 9876 C CA . TYR D 1 48 ? -1.670 -26.789 6.330 1.00 33.06 48 TYR D CA 1
ATOM 9877 C C . TYR D 1 48 ? -1.016 -27.025 7.688 1.00 32.76 48 TYR D C 1
ATOM 9878 O O . TYR D 1 48 ? -1.518 -27.800 8.502 1.00 32.83 48 TYR D O 1
ATOM 9887 N N . ILE D 1 49 ? 0.109 -26.354 7.919 1.00 32.57 49 ILE D N 1
ATOM 9888 C CA . ILE D 1 49 ? 0.792 -26.406 9.211 1.00 32.32 49 ILE D CA 1
ATOM 9889 C C . ILE D 1 49 ? 0.671 -25.032 9.885 1.00 32.35 49 ILE D C 1
ATOM 9890 O O . ILE D 1 49 ? 1.420 -24.109 9.557 1.00 32.20 49 ILE D O 1
ATOM 9895 N N . PRO D 1 50 ? -0.289 -24.898 10.823 1.00 32.46 50 PRO D N 1
ATOM 9896 C CA . PRO D 1 50 ? -0.671 -23.633 11.460 1.00 32.57 50 PRO D CA 1
ATOM 9897 C C . PRO D 1 50 ? 0.507 -22.779 11.928 1.00 32.67 50 PRO D C 1
ATOM 9898 O O . PRO D 1 50 ? 0.526 -21.570 11.681 1.00 32.85 50 PRO D O 1
ATOM 9902 N N . ILE D 1 51 ? 1.476 -23.406 12.588 1.00 32.72 51 ILE D N 1
ATOM 9903 C CA . ILE D 1 51 ? 2.614 -22.683 13.158 1.00 32.85 51 ILE D CA 1
ATOM 9904 C C . ILE D 1 51 ? 3.534 -22.085 12.082 1.00 32.68 51 ILE D C 1
ATOM 9905 O O . ILE D 1 51 ? 4.188 -21.065 12.317 1.00 32.80 51 ILE D O 1
ATOM 9910 N N . ASN D 1 52 ? 3.562 -22.711 10.908 1.00 32.11 52 ASN D N 1
ATOM 9911 C CA . ASN D 1 52 ? 4.372 -22.232 9.788 1.00 31.44 52 ASN D CA 1
ATOM 9912 C C . ASN D 1 52 ? 3.810 -20.985 9.105 1.00 30.91 52 ASN D C 1
ATOM 9913 O O . ASN D 1 52 ? 4.558 -20.229 8.481 1.00 30.98 52 ASN D O 1
ATOM 9918 N N . ASN D 1 53 ? 2.501 -20.774 9.230 1.00 30.16 53 ASN D N 1
ATOM 9919 C CA . ASN D 1 53 ? 1.830 -19.663 8.557 1.00 29.72 53 ASN D CA 1
ATOM 9920 C C . ASN D 1 53 ? 1.982 -18.326 9.281 1.00 29.64 53 ASN D C 1
ATOM 9921 O O . ASN D 1 53 ? 1.131 -17.934 10.086 1.00 29.63 53 ASN D O 1
ATOM 9926 N N . ILE D 1 54 ? 3.077 -17.632 8.985 1.00 29.54 54 ILE D N 1
ATOM 9927 C CA . ILE D 1 54 ? 3.331 -16.316 9.559 1.00 29.40 54 ILE D CA 1
ATOM 9928 C C . ILE D 1 54 ? 3.042 -15.239 8.515 1.00 29.42 54 ILE D C 1
ATOM 9929 O O . ILE D 1 54 ? 3.710 -15.178 7.482 1.00 29.36 54 ILE D O 1
ATOM 9934 N N . PRO D 1 55 ? 2.028 -14.397 8.774 1.00 29.49 55 PRO D N 1
ATOM 9935 C CA . PRO D 1 55 ? 1.733 -13.310 7.846 1.00 29.77 55 PRO D CA 1
ATOM 9936 C C . PRO D 1 55 ? 2.835 -12.253 7.868 1.00 30.32 55 PRO D C 1
ATOM 9937 O O . PRO D 1 55 ? 3.475 -12.053 8.902 1.00 30.33 55 PRO D O 1
ATOM 9941 N N . MET D 1 56 ? 3.066 -11.596 6.736 1.00 31.21 56 MET D N 1
ATOM 9942 C CA . MET D 1 56 ? 4.154 -10.623 6.640 1.00 32.14 56 MET D CA 1
ATOM 9943 C C . MET D 1 56 ? 3.709 -9.212 6.256 1.00 32.21 56 MET D C 1
ATOM 9944 O O . MET D 1 56 ? 4.470 -8.257 6.424 1.00 32.25 56 MET D O 1
ATOM 9949 N N . SER D 1 57 ? 2.490 -9.072 5.743 1.00 32.26 57 SER D N 1
ATOM 9950 C CA . SER D 1 57 ? 1.987 -7.751 5.384 1.00 32.41 57 SER D CA 1
ATOM 9951 C C . SER D 1 57 ? 0.476 -7.655 5.478 1.00 32.28 57 SER D C 1
ATOM 9952 O O . SER D 1 57 ? -0.230 -8.638 5.273 1.00 32.80 57 SER D O 1
ATOM 9955 N N . GLY D 1 58 ? -0.009 -6.461 5.799 1.00 31.82 58 GLY D N 1
ATOM 9956 C CA . GLY D 1 58 ? -1.436 -6.161 5.771 1.00 31.13 58 GLY D CA 1
ATOM 9957 C C . GLY D 1 58 ? -1.626 -4.757 5.236 1.00 30.77 58 GLY D C 1
ATOM 9958 O O . GLY D 1 58 ? -1.226 -3.792 5.885 1.00 30.99 58 GLY D O 1
ATOM 9959 N N . VAL D 1 59 ? -2.217 -4.636 4.049 1.00 30.25 59 VAL D N 1
ATOM 9960 C CA . VAL D 1 59 ? -2.362 -3.325 3.404 1.00 29.68 59 VAL D CA 1
ATOM 9961 C C . VAL D 1 59 ? -3.815 -3.000 3.064 1.00 29.63 59 VAL D C 1
ATOM 9962 O O . VAL D 1 59 ? -4.579 -3.874 2.649 1.00 29.83 59 VAL D O 1
ATOM 9966 N N . HIS D 1 60 ? -4.174 -1.732 3.228 1.00 29.34 60 HIS D N 1
ATOM 9967 C CA . HIS D 1 60 ? -5.566 -1.305 3.160 1.00 29.01 60 HIS D CA 1
ATOM 9968 C C . HIS D 1 60 ? -5.963 -0.700 1.826 1.00 28.91 60 HIS D C 1
ATOM 9969 O O . HIS D 1 60 ? -5.240 0.120 1.259 1.00 28.95 60 HIS D O 1
ATOM 9976 N N . TYR D 1 61 ? -7.127 -1.121 1.341 1.00 28.84 61 TYR D N 1
ATOM 9977 C CA . TYR D 1 61 ? -7.794 -0.480 0.218 1.00 28.68 61 TYR D CA 1
ATOM 9978 C C . TYR D 1 61 ? -9.303 -0.636 0.371 1.00 28.68 61 TYR D C 1
ATOM 9979 O O . TYR D 1 61 ? -9.816 -1.757 0.414 1.00 28.55 61 TYR D O 1
ATOM 9988 N N . LYS D 1 62 ? -9.995 0.500 0.461 1.00 28.57 62 LYS D N 1
ATOM 9989 C CA . LYS D 1 62 ? -11.459 0.556 0.541 1.00 28.55 62 LYS D CA 1
ATOM 9990 C C . LYS D 1 62 ? -12.062 -0.587 1.363 1.00 28.47 62 LYS D C 1
ATOM 9991 O O . LYS D 1 62 ? -12.790 -1.435 0.838 1.00 28.43 62 LYS D O 1
ATOM 9997 N N . ASN D 1 63 ? -11.719 -0.602 2.651 1.00 28.46 63 ASN D N 1
ATOM 9998 C CA . ASN D 1 63 ? -12.229 -1.575 3.627 1.00 28.55 63 ASN D CA 1
ATOM 9999 C C . ASN D 1 63 ? -11.828 -3.035 3.397 1.00 28.20 63 ASN D C 1
ATOM 10000 O O . ASN D 1 63 ? -12.444 -3.953 3.947 1.00 28.15 63 ASN D O 1
ATOM 10005 N N . ARG D 1 64 ? -10.788 -3.240 2.594 1.00 27.95 64 ARG D N 1
ATOM 10006 C CA . ARG D 1 64 ? -10.217 -4.565 2.382 1.00 27.58 64 ARG D CA 1
ATOM 10007 C C . ARG D 1 64 ? -8.751 -4.524 2.783 1.00 27.29 64 ARG D C 1
ATOM 10008 O O . ARG D 1 64 ? -8.021 -3.612 2.386 1.00 27.54 64 ARG D O 1
ATOM 10016 N N . VAL D 1 65 ? -8.328 -5.500 3.581 1.00 26.78 65 VAL D N 1
ATOM 10017 C CA . VAL D 1 65 ? -6.929 -5.611 3.983 1.00 26.38 65 VAL D CA 1
ATOM 10018 C C . VAL D 1 65 ? -6.305 -6.854 3.365 1.00 26.22 65 VAL D C 1
ATOM 10019 O O . VAL D 1 65 ? -6.753 -7.976 3.613 1.00 26.33 65 VAL D O 1
ATOM 10023 N N . PHE D 1 66 ? -5.273 -6.640 2.556 1.00 26.03 66 PHE D N 1
ATOM 10024 C CA . PHE D 1 66 ? -4.572 -7.734 1.904 1.00 26.01 66 PHE D CA 1
ATOM 10025 C C . PHE D 1 66 ? -3.455 -8.269 2.795 1.00 26.01 66 PHE D C 1
ATOM 10026 O O . PHE D 1 66 ? -2.510 -7.552 3.131 1.00 26.03 66 PHE D O 1
ATOM 10034 N N . VAL D 1 67 ? -3.588 -9.534 3.184 1.00 25.93 67 VAL D N 1
ATOM 10035 C CA . VAL D 1 67 ? -2.630 -10.193 4.069 1.00 25.88 67 VAL D CA 1
ATOM 10036 C C . VAL D 1 67 ? -1.837 -11.249 3.302 1.00 25.95 67 VAL D C 1
ATOM 10037 O O . VAL D 1 67 ? -2.413 -12.073 2.592 1.00 26.07 67 VAL D O 1
ATOM 10041 N N . THR D 1 68 ? -0.515 -11.221 3.442 1.00 26.09 68 THR D N 1
ATOM 10042 C CA . THR D 1 68 ? 0.333 -12.198 2.767 1.00 26.59 68 THR D CA 1
ATOM 10043 C C . THR D 1 68 ? 0.975 -13.169 3.740 1.00 26.91 68 THR D C 1
ATOM 10044 O O . THR D 1 68 ? 1.288 -12.809 4.875 1.00 27.23 68 THR D O 1
ATOM 10048 N N . VAL D 1 69 ? 1.163 -14.402 3.276 1.00 27.03 69 VAL D N 1
ATOM 10049 C CA . VAL D 1 69 ? 1.914 -15.416 4.006 1.00 26.95 69 VAL D CA 1
ATOM 10050 C C . VAL D 1 69 ? 2.984 -15.981 3.068 1.00 27.19 69 VAL D C 1
ATOM 10051 O O . VAL D 1 69 ? 2.708 -16.900 2.296 1.00 27.06 69 VAL D O 1
ATOM 10055 N N . PRO D 1 70 ? 4.206 -15.414 3.116 1.00 27.48 70 PRO D N 1
ATOM 10056 C CA . PRO D 1 70 ? 5.307 -15.878 2.273 1.00 27.85 70 PRO D CA 1
ATOM 10057 C C . PRO D 1 70 ? 5.663 -17.313 2.613 1.00 28.30 70 PRO D C 1
ATOM 10058 O O . PRO D 1 70 ? 5.720 -17.670 3.791 1.00 28.31 70 PRO D O 1
ATOM 10062 N N . ARG D 1 71 ? 5.891 -18.128 1.590 1.00 28.63 71 ARG D N 1
ATOM 10063 C CA . ARG D 1 71 ? 6.180 -19.535 1.806 1.00 29.00 71 ARG D CA 1
ATOM 10064 C C . ARG D 1 71 ? 7.642 -19.740 2.179 1.00 29.22 71 ARG D C 1
ATOM 10065 O O . ARG D 1 71 ? 8.488 -20.003 1.325 1.00 29.34 71 ARG D O 1
ATOM 10073 N N . ARG D 1 72 ? 7.915 -19.592 3.473 1.00 29.56 72 ARG D N 1
ATOM 10074 C CA . ARG D 1 72 ? 9.241 -19.799 4.050 1.00 29.87 72 ARG D CA 1
ATOM 10075 C C . ARG D 1 72 ? 9.291 -21.155 4.758 1.00 30.11 72 ARG D C 1
ATOM 10076 O O . ARG D 1 72 ? 10.296 -21.513 5.382 1.00 30.44 72 ARG D O 1
ATOM 10084 N N . ARG D 1 73 ? 8.184 -21.889 4.659 1.00 29.99 73 ARG D N 1
ATOM 10085 C CA . ARG D 1 73 ? 8.014 -23.205 5.269 1.00 29.71 73 ARG D CA 1
ATOM 10086 C C . ARG D 1 73 ? 6.915 -23.960 4.533 1.00 29.03 73 ARG D C 1
ATOM 10087 O O . ARG D 1 73 ? 6.085 -23.349 3.856 1.00 29.39 73 ARG D O 1
ATOM 10095 N N . TRP D 1 74 ? 6.911 -25.283 4.661 1.00 28.00 74 TRP D N 1
ATOM 10096 C CA . TRP D 1 74 ? 5.859 -26.100 4.071 1.00 26.97 74 TRP D CA 1
ATOM 10097 C C . TRP D 1 74 ? 4.558 -25.887 4.836 1.00 27.04 74 TRP D C 1
ATOM 10098 O O . TRP D 1 74 ? 4.575 -25.500 6.003 1.00 27.21 74 TRP D O 1
ATOM 10109 N N . GLY D 1 75 ? 3.433 -26.124 4.168 1.00 27.13 75 GLY D N 1
ATOM 10110 C CA . GLY D 1 75 ? 2.133 -26.115 4.830 1.00 27.12 75 GLY D CA 1
ATOM 10111 C C . GLY D 1 75 ? 1.422 -24.781 4.798 1.00 27.22 75 GLY D C 1
ATOM 10112 O O . GLY D 1 75 ? 0.717 -24.427 5.745 1.00 27.34 75 GLY D O 1
ATOM 10113 N N . ILE D 1 76 ? 1.606 -24.046 3.704 1.00 27.22 76 ILE D N 1
ATOM 10114 C CA . ILE D 1 76 ? 0.956 -22.752 3.515 1.00 27.25 76 ILE D CA 1
ATOM 10115 C C . ILE D 1 76 ? 0.072 -22.809 2.266 1.00 27.55 76 ILE D C 1
ATOM 10116 O O . ILE D 1 76 ? 0.581 -22.760 1.150 1.00 27.68 76 ILE D O 1
ATOM 10121 N N . PRO D 1 77 ? -1.256 -22.931 2.457 1.00 28.01 77 PRO D N 1
ATOM 10122 C CA . PRO D 1 77 ? -2.207 -23.114 1.355 1.00 28.53 77 PRO D CA 1
ATOM 10123 C C . PRO D 1 77 ? -2.218 -21.985 0.323 1.00 29.21 77 PRO D C 1
ATOM 10124 O O . PRO D 1 77 ? -2.373 -22.253 -0.870 1.00 29.81 77 PRO D O 1
ATOM 10128 N N . SER D 1 78 ? -2.053 -20.743 0.779 1.00 29.49 78 SER D N 1
ATOM 10129 C CA . SER D 1 78 ? -2.149 -19.564 -0.086 1.00 29.56 78 SER D CA 1
ATOM 10130 C C . SER D 1 78 ? -1.244 -18.433 0.401 1.00 29.49 78 SER D C 1
ATOM 10131 O O . SER D 1 78 ? -1.220 -18.125 1.595 1.00 29.58 78 SER D O 1
ATOM 10134 N N . THR D 1 79 ? -0.519 -17.810 -0.528 1.00 29.20 79 THR D N 1
ATOM 10135 C CA . THR D 1 79 ? 0.482 -16.792 -0.172 1.00 29.06 79 THR D CA 1
ATOM 10136 C C . THR D 1 79 ? -0.045 -15.350 -0.154 1.00 29.12 79 THR D C 1
ATOM 10137 O O . THR D 1 79 ? 0.444 -14.525 0.619 1.00 28.96 79 THR D O 1
ATOM 10141 N N . LEU D 1 80 ? -1.026 -15.056 -1.005 1.00 29.04 80 LEU D N 1
ATOM 10142 C CA . LEU D 1 80 ? -1.679 -13.749 -1.027 1.00 28.82 80 LEU D CA 1
ATOM 10143 C C . LEU D 1 80 ? -3.155 -13.899 -0.675 1.00 29.17 80 LEU D C 1
ATOM 10144 O O . LEU D 1 80 ? -3.865 -14.708 -1.273 1.00 29.23 80 LEU D O 1
ATOM 10149 N N . ASN D 1 81 ? -3.611 -13.113 0.296 1.00 29.52 81 ASN D N 1
ATOM 10150 C CA . ASN D 1 81 ? -4.978 -13.225 0.798 1.00 29.90 81 ASN D CA 1
ATOM 10151 C C . ASN D 1 81 ? -5.654 -11.881 1.040 1.00 30.30 81 ASN D C 1
ATOM 10152 O O . ASN D 1 81 ? -4.985 -10.853 1.150 1.00 30.35 81 ASN D O 1
ATOM 10157 N N . VAL D 1 82 ? -6.983 -11.905 1.131 1.00 30.64 82 VAL D N 1
ATOM 10158 C CA . VAL D 1 82 ? -7.772 -10.705 1.413 1.00 31.11 82 VAL D CA 1
ATOM 10159 C C . VAL D 1 82 ? -8.690 -10.903 2.624 1.00 31.82 82 VAL D C 1
ATOM 10160 O O . VAL D 1 82 ? -9.247 -11.983 2.830 1.00 31.90 82 VAL D O 1
ATOM 10164 N N . VAL D 1 83 ? -8.824 -9.852 3.427 1.00 32.78 83 VAL D N 1
ATOM 10165 C CA . VAL D 1 83 ? -9.767 -9.835 4.539 1.00 33.64 83 VAL D CA 1
ATOM 10166 C C . VAL D 1 83 ? -10.693 -8.630 4.395 1.00 34.34 83 VAL D C 1
ATOM 10167 O O . VAL D 1 83 ? -10.234 -7.511 4.155 1.00 34.64 83 VAL D O 1
ATOM 10171 N N . GLU D 1 84 ? -11.996 -8.869 4.524 1.00 35.16 84 GLU D N 1
ATOM 10172 C CA . GLU D 1 84 ? -12.986 -7.805 4.404 1.00 36.01 84 GLU D CA 1
ATOM 10173 C C . GLU D 1 84 ? -13.241 -7.175 5.768 1.00 36.93 84 GLU D C 1
ATOM 10174 O O . GLU D 1 84 ? -13.735 -7.840 6.681 1.00 37.42 84 GLU D O 1
ATOM 10180 N N . LEU D 1 85 ? -12.900 -5.894 5.896 1.00 37.79 85 LEU D N 1
ATOM 10181 C CA . LEU D 1 85 ? -13.039 -5.165 7.159 1.00 38.87 85 LEU D CA 1
ATOM 10182 C C . LEU D 1 85 ? -14.476 -4.819 7.522 1.00 39.99 85 LEU D C 1
ATOM 10183 O O . LEU D 1 85 ? -15.208 -4.230 6.721 1.00 40.36 85 LEU D O 1
ATOM 10188 N N . GLU D 1 86 ? -14.858 -5.181 8.745 1.00 41.28 86 GLU D N 1
ATOM 10189 C CA . GLU D 1 86 ? -16.161 -4.842 9.315 1.00 42.55 86 GLU D CA 1
ATOM 10190 C C . GLU D 1 86 ? -16.072 -4.750 10.839 1.00 42.79 86 GLU D C 1
ATOM 10191 O O . GLU D 1 86 ? -15.411 -5.579 11.472 1.00 42.80 86 GLU D O 1
ATOM 10197 N N . PRO D 1 87 ? -16.730 -3.734 11.430 1.00 42.93 87 PRO D N 1
ATOM 10198 C CA . PRO D 1 87 ? -16.829 -3.573 12.884 1.00 42.92 87 PRO D CA 1
ATOM 10199 C C . PRO D 1 87 ? -17.590 -4.729 13.549 1.00 42.71 87 PRO D C 1
ATOM 10200 O O . PRO D 1 87 ? -18.374 -5.404 12.879 1.00 42.60 87 PRO D O 1
ATOM 10204 N N . PRO D 1 88 ? -17.366 -4.961 14.860 1.00 42.68 88 PRO D N 1
ATOM 10205 C CA . PRO D 1 88 ? -16.477 -4.212 15.753 1.00 42.56 88 PRO D CA 1
ATOM 10206 C C . PRO D 1 88 ? -15.010 -4.641 15.670 1.00 42.22 88 PRO D C 1
ATOM 10207 O O . PRO D 1 88 ? -14.709 -5.821 15.469 1.00 42.07 88 PRO D O 1
ATOM 10211 N N . TYR D 1 89 ? -14.114 -3.674 15.826 1.00 41.65 89 TYR D N 1
ATOM 10212 C CA . TYR D 1 89 ? -12.683 -3.939 15.828 1.00 41.10 89 TYR D CA 1
ATOM 10213 C C . TYR D 1 89 ? -12.179 -4.144 17.261 1.00 40.65 89 TYR D C 1
ATOM 10214 O O . TYR D 1 89 ? -12.778 -3.618 18.202 1.00 41.09 89 TYR D O 1
ATOM 10223 N N . PRO D 1 90 ? -11.095 -4.930 17.439 1.00 39.69 90 PRO D N 1
ATOM 10224 C CA . PRO D 1 90 ? -10.374 -5.670 16.399 1.00 38.68 90 PRO D CA 1
ATOM 10225 C C . PRO D 1 90 ? -11.159 -6.880 15.901 1.00 37.74 90 PRO D C 1
ATOM 10226 O O . PRO D 1 90 ? -11.856 -7.530 16.682 1.00 37.76 90 PRO D O 1
ATOM 10230 N N . VAL D 1 91 ? -11.060 -7.157 14.604 1.00 36.75 91 VAL D N 1
ATOM 10231 C CA . VAL D 1 91 ? -11.639 -8.371 14.039 1.00 35.64 91 VAL D CA 1
ATOM 10232 C C . VAL D 1 91 ? -10.753 -9.533 14.468 1.00 34.93 91 VAL D C 1
ATOM 10233 O O . VAL D 1 91 ? -9.598 -9.638 14.052 1.00 35.27 91 VAL D O 1
ATOM 10237 N N . THR D 1 92 ? -11.302 -10.389 15.318 1.00 34.10 92 THR D N 1
ATOM 10238 C CA . THR D 1 92 ? -10.559 -11.495 15.903 1.00 33.28 92 THR D CA 1
ATOM 10239 C C . THR D 1 92 ? -10.579 -12.737 15.011 1.00 32.62 92 THR D C 1
ATOM 10240 O O . THR D 1 92 ? -11.647 -13.238 14.649 1.00 32.64 92 THR D O 1
ATOM 10244 N N . ASN D 1 93 ? -9.382 -13.212 14.665 1.00 31.91 93 ASN D N 1
ATOM 10245 C CA . ASN D 1 93 ? -9.176 -14.434 13.875 1.00 31.18 93 ASN D CA 1
ATOM 10246 C C . ASN D 1 93 ? -9.968 -14.510 12.565 1.00 30.69 93 ASN D C 1
ATOM 10247 O O . ASN D 1 93 ? -10.667 -15.495 12.328 1.00 30.63 93 ASN D O 1
ATOM 10252 N N . PRO D 1 94 ? -9.859 -13.478 11.705 1.00 30.45 94 PRO D N 1
ATOM 10253 C CA . PRO D 1 94 ? -10.557 -13.568 10.419 1.00 30.10 94 PRO D CA 1
ATOM 10254 C C . PRO D 1 94 ? -9.976 -14.685 9.565 1.00 29.80 94 PRO D C 1
ATOM 10255 O O . PRO D 1 94 ? -8.763 -14.895 9.567 1.00 30.06 94 PRO D O 1
ATOM 10259 N N . VAL D 1 95 ? -10.839 -15.403 8.856 1.00 29.36 95 VAL D N 1
ATOM 10260 C CA . VAL D 1 95 ? -10.384 -16.433 7.930 1.00 28.94 95 VAL D CA 1
ATOM 10261 C C . VAL D 1 95 ? -9.904 -15.747 6.657 1.00 28.79 95 VAL D C 1
ATOM 10262 O O . VAL D 1 95 ? -10.659 -15.009 6.020 1.00 28.60 95 VAL D O 1
ATOM 10266 N N . LEU D 1 96 ? -8.643 -15.983 6.304 1.00 28.82 96 LEU D N 1
ATOM 10267 C CA . LEU D 1 96 ? -8.052 -15.398 5.104 1.00 29.19 96 LEU D CA 1
ATOM 10268 C C . LEU D 1 96 ? -8.650 -15.999 3.832 1.00 29.56 96 LEU D C 1
ATOM 10269 O O . LEU D 1 96 ? -8.724 -17.222 3.683 1.00 29.61 96 LEU D O 1
ATOM 10274 N N . LYS D 1 97 ? -9.083 -15.131 2.923 1.00 30.07 97 LYS D N 1
ATOM 10275 C CA . LYS D 1 97 ? -9.568 -15.558 1.616 1.00 30.60 97 LYS D CA 1
ATOM 10276 C C . LYS D 1 97 ? -8.480 -15.364 0.567 1.00 30.39 97 LYS D C 1
ATOM 10277 O O . LYS D 1 97 ? -7.969 -14.256 0.411 1.00 30.62 97 LYS D O 1
ATOM 10283 N N . PRO D 1 98 ? -8.115 -16.442 -0.153 1.00 30.13 98 PRO D N 1
ATOM 10284 C CA . PRO D 1 98 ? -7.100 -16.329 -1.200 1.00 29.85 98 PRO D CA 1
ATOM 10285 C C . PRO D 1 98 ? -7.479 -15.267 -2.224 1.00 29.69 98 PRO D C 1
ATOM 10286 O O . PRO D 1 98 ? -8.649 -15.149 -2.588 1.00 29.86 98 PRO D O 1
ATOM 10290 N N . TYR D 1 99 ? -6.493 -14.489 -2.658 1.00 29.57 99 TYR D N 1
ATOM 10291 C CA . TYR D 1 99 ? -6.722 -13.391 -3.585 1.00 29.47 99 TYR D CA 1
ATOM 10292 C C . TYR D 1 99 ? -5.649 -13.379 -4.669 1.00 29.66 99 TYR D C 1
ATOM 10293 O O . TYR D 1 99 ? -4.476 -13.593 -4.364 1.00 29.55 99 TYR D O 1
ATOM 10302 N N . PRO D 1 100 ? -6.039 -13.129 -5.939 1.00 29.97 100 PRO D N 1
ATOM 10303 C CA . PRO D 1 100 ? -7.400 -12.887 -6.445 1.00 30.30 100 PRO D CA 1
ATOM 10304 C C . PRO D 1 100 ? -8.302 -14.099 -6.266 1.00 30.91 100 PRO D C 1
ATOM 10305 O O . PRO D 1 100 ? -9.494 -13.950 -5.999 1.00 31.22 100 PRO D O 1
ATOM 10309 N N . SER D 1 101 ? -7.717 -15.284 -6.412 1.00 31.58 101 SER D N 1
ATOM 10310 C CA . SER D 1 101 ? -8.415 -16.544 -6.222 1.00 32.12 101 SER D CA 1
ATOM 10311 C C . SER D 1 101 ? -7.429 -17.571 -5.691 1.00 32.95 101 SER D C 1
ATOM 10312 O O . SER D 1 101 ? -6.223 -17.313 -5.631 1.00 33.15 101 SER D O 1
ATOM 10315 N N . PHE D 1 102 ? -7.942 -18.738 -5.316 1.00 34.06 102 PHE D N 1
ATOM 10316 C CA . PHE D 1 102 ? -7.090 -19.841 -4.896 1.00 35.07 102 PHE D CA 1
ATOM 10317 C C . PHE D 1 102 ? -6.386 -20.486 -6.091 1.00 35.63 102 PHE D C 1
ATOM 10318 O O . PHE D 1 102 ? -5.329 -21.099 -5.933 1.00 35.88 102 PHE D O 1
ATOM 10326 N N . GLU D 1 103 ? -6.965 -20.323 -7.282 1.00 36.24 103 GLU D N 1
ATOM 10327 C CA . GLU D 1 103 ? -6.413 -20.894 -8.516 1.00 36.97 103 GLU D CA 1
ATOM 10328 C C . GLU D 1 103 ? -5.029 -20.345 -8.868 1.00 36.78 103 GLU D C 1
ATOM 10329 O O . GLU D 1 103 ? -4.237 -21.026 -9.519 1.00 37.05 103 GLU D O 1
ATOM 10335 N N . LEU D 1 104 ? -4.752 -19.114 -8.443 1.00 36.56 104 LEU D N 1
ATOM 10336 C CA . LEU D 1 104 ? -3.436 -18.498 -8.628 1.00 36.50 104 LEU D CA 1
ATOM 10337 C C . LEU D 1 104 ? -2.532 -18.737 -7.426 1.00 36.04 104 LEU D C 1
ATOM 10338 O O . LEU D 1 104 ? -1.311 -18.792 -7.558 1.00 35.66 104 LEU D O 1
ATOM 10343 N N . ASN D 1 105 ? -3.145 -18.869 -6.256 1.00 35.72 105 ASN D N 1
ATOM 10344 C CA . ASN D 1 105 ? -2.410 -18.984 -5.008 1.00 35.61 105 ASN D CA 1
ATOM 10345 C C . ASN D 1 105 ? -1.959 -20.394 -4.667 1.00 35.53 105 ASN D C 1
ATOM 10346 O O . ASN D 1 105 ? -1.025 -20.573 -3.889 1.00 35.36 105 ASN D O 1
ATOM 10351 N N . GLU D 1 106 ? -2.625 -21.390 -5.245 1.00 35.78 106 GLU D N 1
ATOM 10352 C CA . GLU D 1 106 ? -2.354 -22.787 -4.919 1.00 35.92 106 GLU D CA 1
ATOM 10353 C C . GLU D 1 106 ? -0.978 -23.234 -5.394 1.00 35.61 106 GLU D C 1
ATOM 10354 O O . GLU D 1 106 ? -0.619 -23.048 -6.559 1.00 35.40 106 GLU D O 1
ATOM 10360 N N . LEU D 1 107 ? -0.222 -23.830 -4.479 1.00 35.49 107 LEU D N 1
ATOM 10361 C CA . LEU D 1 107 ? 1.116 -24.314 -4.777 1.00 35.53 107 LEU D CA 1
ATOM 10362 C C . LEU D 1 107 ? 1.054 -25.624 -5.555 1.00 35.92 107 LEU D C 1
ATOM 10363 O O . LEU D 1 107 ? 0.452 -26.600 -5.098 1.00 36.09 107 LEU D O 1
ATOM 10368 N N . ARG D 1 108 ? 1.670 -25.626 -6.736 1.00 36.39 108 ARG D N 1
ATOM 10369 C CA . ARG D 1 108 ? 1.786 -26.821 -7.566 1.00 37.02 108 ARG D CA 1
ATOM 10370 C C . ARG D 1 108 ? 2.612 -27.878 -6.852 1.00 37.89 108 ARG D C 1
ATOM 10371 O O . ARG D 1 108 ? 3.711 -27.590 -6.375 1.00 38.27 108 ARG D O 1
ATOM 10379 N N . ALA D 1 109 ? 2.084 -29.098 -6.782 1.00 38.85 109 ALA D N 1
ATOM 10380 C CA . ALA D 1 109 ? 2.784 -30.213 -6.138 1.00 39.54 109 ALA D CA 1
ATOM 10381 C C . ALA D 1 109 ? 4.088 -30.556 -6.862 1.00 39.76 109 ALA D C 1
ATOM 10382 O O . ALA D 1 109 ? 5.123 -30.767 -6.226 1.00 39.77 109 ALA D O 1
ATOM 10384 N N . ASP D 1 110 ? 4.026 -30.588 -8.191 1.00 40.12 110 ASP D N 1
ATOM 10385 C CA . ASP D 1 110 ? 5.176 -30.883 -9.044 1.00 40.49 110 ASP D CA 1
ATOM 10386 C C . ASP D 1 110 ? 6.269 -29.818 -8.969 1.00 40.47 110 ASP D C 1
ATOM 10387 O O . ASP D 1 110 ? 7.369 -30.022 -9.481 1.00 41.28 110 ASP D O 1
ATOM 10392 N N . LEU D 1 111 ? 5.950 -28.682 -8.348 1.00 40.18 111 LEU D N 1
ATOM 10393 C CA . LEU D 1 111 ? 6.898 -27.577 -8.134 1.00 39.73 111 LEU D CA 1
ATOM 10394 C C . LEU D 1 111 ? 7.603 -27.093 -9.410 1.00 39.86 111 LEU D C 1
ATOM 10395 O O . LEU D 1 111 ? 8.770 -26.697 -9.374 1.00 40.07 111 LEU D O 1
ATOM 10400 N N . GLN D 1 112 ? 6.889 -27.123 -10.532 1.00 39.96 112 GLN D N 1
ATOM 10401 C CA . GLN D 1 112 ? 7.416 -26.587 -11.784 1.00 40.04 112 GLN D CA 1
ATOM 10402 C C . GLN D 1 112 ? 7.080 -25.099 -11.903 1.00 39.03 112 GLN D C 1
ATOM 10403 O O . GLN D 1 112 ? 6.124 -24.635 -11.280 1.00 39.01 112 GLN D O 1
ATOM 10409 N N . PRO D 1 113 ? 7.873 -24.343 -12.686 1.00 38.41 113 PRO D N 1
ATOM 10410 C CA . PRO D 1 113 ? 7.568 -22.927 -12.909 1.00 38.02 113 PRO D CA 1
ATOM 10411 C C . PRO D 1 113 ? 6.192 -22.739 -13.538 1.00 37.53 113 PRO D C 1
ATOM 10412 O O . PRO D 1 113 ? 5.740 -23.601 -14.292 1.00 38.07 113 PRO D O 1
ATOM 10416 N N . ASP D 1 114 ? 5.531 -21.631 -13.214 1.00 36.79 114 ASP D N 1
ATOM 10417 C CA . ASP D 1 114 ? 4.218 -21.318 -13.774 1.00 36.14 114 ASP D CA 1
ATOM 10418 C C . ASP D 1 114 ? 3.927 -19.829 -13.635 1.00 35.40 114 ASP D C 1
ATOM 10419 O O . ASP D 1 114 ? 3.846 -19.306 -12.523 1.00 35.19 114 ASP D O 1
ATOM 10424 N N . ALA D 1 115 ? 3.762 -19.161 -14.775 1.00 34.76 115 ALA D N 1
ATOM 10425 C CA . ALA D 1 115 ? 3.469 -17.727 -14.816 1.00 34.06 115 ALA D CA 1
ATOM 10426 C C . ALA D 1 115 ? 2.049 -17.398 -14.344 1.00 33.74 115 ALA D C 1
ATOM 10427 O O . ALA D 1 115 ? 1.697 -16.228 -14.185 1.00 33.50 115 ALA D O 1
ATOM 10429 N N . ASN D 1 116 ? 1.241 -18.431 -14.121 1.00 33.47 116 ASN D N 1
ATOM 10430 C CA . ASN D 1 116 ? -0.111 -18.250 -13.603 1.00 33.40 116 ASN D CA 1
ATOM 10431 C C . ASN D 1 116 ? -0.274 -18.689 -12.154 1.00 32.74 116 ASN D C 1
ATOM 10432 O O . ASN D 1 116 ? -1.395 -18.864 -11.670 1.00 32.75 116 ASN D O 1
ATOM 10437 N N . ARG D 1 117 ? 0.854 -18.853 -11.470 1.00 32.09 117 ARG D N 1
ATOM 10438 C CA . ARG D 1 117 ? 0.860 -19.226 -10.061 1.00 31.44 117 ARG D CA 1
ATOM 10439 C C . ARG D 1 117 ? 1.587 -18.182 -9.227 1.00 30.70 117 ARG D C 1
ATOM 10440 O O . ARG D 1 117 ? 2.532 -17.542 -9.698 1.00 30.68 117 ARG D O 1
ATOM 10448 N N . LEU D 1 118 ? 1.129 -18.014 -7.989 1.00 29.97 118 LEU D N 1
ATOM 10449 C CA . LEU D 1 118 ? 1.791 -17.160 -7.008 1.00 29.07 118 LEU D CA 1
ATOM 10450 C C . LEU D 1 118 ? 2.477 -18.036 -5.966 1.00 28.51 118 LEU D C 1
ATOM 10451 O O . LEU D 1 118 ? 1.813 -18.740 -5.200 1.00 28.59 118 LEU D O 1
ATOM 10456 N N . VAL D 1 119 ? 3.805 -17.997 -5.952 1.00 27.91 119 VAL D N 1
ATOM 10457 C CA . VAL D 1 119 ? 4.590 -18.827 -5.041 1.00 27.63 119 VAL D CA 1
ATOM 10458 C C . VAL D 1 119 ? 4.773 -18.153 -3.680 1.00 27.40 119 VAL D C 1
ATOM 10459 O O . VAL D 1 119 ? 4.361 -18.695 -2.654 1.00 27.31 119 VAL D O 1
ATOM 10463 N N . THR D 1 120 ? 5.380 -16.967 -3.688 1.00 27.23 120 THR D N 1
ATOM 10464 C CA . THR D 1 120 ? 5.765 -16.265 -2.467 1.00 27.02 120 THR D CA 1
ATOM 10465 C C . THR D 1 120 ? 5.645 -14.753 -2.636 1.00 27.05 120 THR D C 1
ATOM 10466 O O . THR D 1 120 ? 6.345 -14.152 -3.453 1.00 26.98 120 THR D O 1
ATOM 10470 N N . VAL D 1 121 ? 4.757 -14.151 -1.849 1.00 26.96 121 VAL D N 1
ATOM 10471 C CA . VAL D 1 121 ? 4.553 -12.706 -1.863 1.00 26.71 121 VAL D CA 1
ATOM 10472 C C . VAL D 1 121 ? 4.739 -12.147 -0.454 1.00 26.58 121 VAL D C 1
ATOM 10473 O O . VAL D 1 121 ? 4.084 -12.594 0.487 1.00 26.66 121 VAL D O 1
ATOM 10477 N N . TYR D 1 122 ? 5.640 -11.177 -0.316 1.00 26.48 122 TYR D N 1
ATOM 10478 C CA . TYR D 1 122 ? 5.890 -10.533 0.970 1.00 26.37 122 TYR D CA 1
ATOM 10479 C C . TYR D 1 122 ? 5.008 -9.301 1.231 1.00 26.61 122 TYR D C 1
ATOM 10480 O O . TYR D 1 122 ? 4.024 -9.397 1.957 1.00 26.95 122 TYR D O 1
ATOM 10489 N N . ARG D 1 123 ? 5.353 -8.153 0.643 1.00 26.56 123 ARG D N 1
ATOM 10490 C CA . ARG D 1 123 ? 4.693 -6.879 0.980 1.00 26.42 123 ARG D CA 1
ATOM 10491 C C . ARG D 1 123 ? 4.081 -6.148 -0.220 1.00 26.39 123 ARG D C 1
ATOM 10492 O O . ARG D 1 123 ? 4.780 -5.421 -0.931 1.00 26.42 123 ARG D O 1
ATOM 10500 N N . PRO D 1 124 ? 2.765 -6.320 -0.439 1.00 26.33 124 PRO D N 1
ATOM 10501 C CA . PRO D 1 124 ? 2.115 -5.606 -1.533 1.00 26.50 124 PRO D CA 1
ATOM 10502 C C . PRO D 1 124 ? 1.969 -4.120 -1.224 1.00 26.64 124 PRO D C 1
ATOM 10503 O O . PRO D 1 124 ? 2.074 -3.717 -0.066 1.00 26.74 124 PRO D O 1
ATOM 10507 N N . ARG D 1 125 ? 1.741 -3.319 -2.258 1.00 26.73 125 ARG D N 1
ATOM 10508 C CA . ARG D 1 125 ? 1.501 -1.893 -2.088 1.00 26.96 125 ARG D CA 1
ATOM 10509 C C . ARG D 1 125 ? 0.372 -1.437 -2.999 1.00 27.56 125 ARG D C 1
ATOM 10510 O O . ARG D 1 125 ? 0.272 -1.887 -4.141 1.00 28.05 125 ARG D O 1
ATOM 10518 N N . VAL D 1 126 ? -0.475 -0.553 -2.478 1.00 27.99 126 VAL D N 1
ATOM 10519 C CA . VAL D 1 126 ? -1.613 -0.009 -3.216 1.00 28.66 126 VAL D CA 1
ATOM 10520 C C . VAL D 1 126 ? -1.288 1.411 -3.683 1.00 29.51 126 VAL D C 1
ATOM 10521 O O . VAL D 1 126 ? -0.866 2.248 -2.880 1.00 29.48 126 VAL D O 1
ATOM 10525 N N . ASP D 1 127 ? -1.477 1.675 -4.978 1.00 30.57 127 ASP D N 1
ATOM 10526 C CA . ASP D 1 127 ? -1.277 3.018 -5.537 1.00 31.57 127 ASP D CA 1
ATOM 10527 C C . ASP D 1 127 ? -2.574 3.831 -5.591 1.00 32.26 127 ASP D C 1
ATOM 10528 O O . ASP D 1 127 ? -3.613 3.398 -5.088 1.00 32.47 127 ASP D O 1
ATOM 10533 N N . ARG D 1 128 ? -2.503 5.008 -6.206 1.00 33.37 128 ARG D N 1
ATOM 10534 C CA . ARG D 1 128 ? -3.671 5.873 -6.368 1.00 34.44 128 ARG D CA 1
ATOM 10535 C C . ARG D 1 128 ? -4.597 5.425 -7.507 1.00 35.60 128 ARG D C 1
ATOM 10536 O O . ARG D 1 128 ? -5.741 5.877 -7.592 1.00 35.79 128 ARG D O 1
ATOM 10544 N N . CYS D 1 129 ? -4.101 4.536 -8.368 1.00 36.99 129 CYS D N 1
ATOM 10545 C CA . CYS D 1 129 ? -4.807 4.161 -9.597 1.00 37.85 129 CYS D CA 1
ATOM 10546 C C . CYS D 1 129 ? -5.670 2.898 -9.475 1.00 36.78 129 CYS D C 1
ATOM 10547 O O . CYS D 1 129 ? -5.990 2.270 -10.486 1.00 36.86 129 CYS D O 1
ATOM 10550 N N . ASP D 1 130 ? -6.056 2.541 -8.248 1.00 35.62 130 ASP D N 1
ATOM 10551 C CA . ASP D 1 130 ? -6.843 1.321 -7.967 1.00 34.92 130 ASP D CA 1
ATOM 10552 C C . ASP D 1 130 ? -6.124 0.023 -8.366 1.00 34.10 130 ASP D C 1
ATOM 10553 O O . ASP D 1 130 ? -6.741 -0.908 -8.894 1.00 33.74 130 ASP D O 1
ATOM 10558 N N . ARG D 1 131 ? -4.822 -0.030 -8.106 1.00 33.27 131 ARG D N 1
ATOM 10559 C CA . ARG D 1 131 ? -4.020 -1.201 -8.440 1.00 32.60 131 ARG D CA 1
ATOM 10560 C C . ARG D 1 131 ? -3.310 -1.749 -7.212 1.00 32.22 131 ARG D C 1
ATOM 10561 O O . ARG D 1 131 ? -2.902 -0.990 -6.330 1.00 32.41 131 ARG D O 1
ATOM 10569 N N . LEU D 1 132 ? -3.181 -3.072 -7.155 1.00 31.45 132 LEU D N 1
ATOM 10570 C CA . LEU D 1 132 ? -2.371 -3.721 -6.136 1.00 30.59 132 LEU D CA 1
ATOM 10571 C C . LEU D 1 132 ? -1.089 -4.215 -6.780 1.00 30.09 132 LEU D C 1
ATOM 10572 O O . LEU D 1 132 ? -1.124 -5.041 -7.695 1.00 30.17 132 LEU D O 1
ATOM 10577 N N . TRP D 1 133 ? 0.034 -3.694 -6.298 1.00 29.43 133 TRP D N 1
ATOM 10578 C CA . TRP D 1 133 ? 1.350 -4.062 -6.806 1.00 28.94 133 TRP D CA 1
ATOM 10579 C C . TRP D 1 133 ? 2.074 -4.975 -5.822 1.00 28.71 133 TRP D C 1
ATOM 10580 O O . TRP D 1 133 ? 2.055 -4.726 -4.613 1.00 28.68 133 TRP D O 1
ATOM 10591 N N . PHE D 1 134 ? 2.714 -6.022 -6.343 1.00 28.25 134 PHE D N 1
ATOM 10592 C CA . PHE D 1 134 ? 3.532 -6.922 -5.524 1.00 27.93 134 PHE D CA 1
ATOM 10593 C C . PHE D 1 134 ? 4.553 -7.715 -6.336 1.00 28.05 134 PHE D C 1
ATOM 10594 O O . PHE D 1 134 ? 4.460 -7.803 -7.563 1.00 28.32 134 PHE D O 1
ATOM 10602 N N . VAL D 1 135 ? 5.521 -8.294 -5.631 1.00 27.99 135 VAL D N 1
ATOM 10603 C CA . VAL D 1 135 ? 6.488 -9.202 -6.233 1.00 28.03 135 VAL D CA 1
ATOM 10604 C C . VAL D 1 135 ? 6.251 -10.625 -5.730 1.00 28.32 135 VAL D C 1
ATOM 10605 O O . VAL D 1 135 ? 6.194 -10.858 -4.520 1.00 28.43 135 VAL D O 1
ATOM 10609 N N . ASP D 1 136 ? 6.083 -11.564 -6.661 1.00 28.77 136 ASP D N 1
ATOM 10610 C CA . ASP D 1 136 ? 6.173 -12.984 -6.336 1.00 29.25 136 ASP D CA 1
ATOM 10611 C C . ASP D 1 136 ? 7.638 -13.362 -6.459 1.00 29.70 136 ASP D C 1
ATOM 10612 O O . ASP D 1 136 ? 8.182 -13.378 -7.563 1.00 30.19 136 ASP D O 1
ATOM 10617 N N . THR D 1 137 ? 8.273 -13.659 -5.327 1.00 29.86 137 THR D N 1
ATOM 10618 C CA . THR D 1 137 ? 9.707 -13.947 -5.306 1.00 30.36 137 THR D CA 1
ATOM 10619 C C . THR D 1 137 ? 10.032 -15.227 -6.072 1.00 30.79 137 THR D C 1
ATOM 10620 O O . THR D 1 137 ? 11.140 -15.386 -6.587 1.00 31.35 137 THR D O 1
ATOM 10624 N N . GLY D 1 138 ? 9.052 -16.127 -6.144 1.00 31.15 138 GLY D N 1
ATOM 10625 C CA . GLY D 1 138 ? 9.191 -17.391 -6.862 1.00 31.46 138 GLY D CA 1
ATOM 10626 C C . GLY D 1 138 ? 10.016 -18.420 -6.114 1.00 31.68 138 GLY D C 1
ATOM 10627 O O . GLY D 1 138 ? 10.267 -19.513 -6.623 1.00 31.44 138 GLY D O 1
ATOM 10628 N N . MET D 1 139 ? 10.420 -18.066 -4.895 1.00 32.24 139 MET D N 1
ATOM 10629 C CA . MET D 1 139 ? 11.324 -18.877 -4.091 1.00 32.83 139 MET D CA 1
ATOM 10630 C C . MET D 1 139 ? 10.738 -19.181 -2.714 1.00 32.83 139 MET D C 1
ATOM 10631 O O . MET D 1 139 ? 10.046 -18.352 -2.123 1.00 32.70 139 MET D O 1
ATOM 10636 N N . MET D 1 140 ? 11.024 -20.378 -2.214 1.00 33.12 140 MET D N 1
ATOM 10637 C CA . MET D 1 140 ? 10.607 -20.779 -0.878 1.00 33.43 140 MET D CA 1
ATOM 10638 C C . MET D 1 140 ? 11.830 -20.977 0.012 1.00 33.45 140 MET D C 1
ATOM 10639 O O . MET D 1 140 ? 12.648 -21.870 -0.227 1.00 33.22 140 MET D O 1
ATOM 10644 N N . GLU D 1 141 ? 11.946 -20.132 1.034 1.00 33.49 141 GLU D N 1
ATOM 10645 C CA . GLU D 1 141 ? 13.100 -20.141 1.934 1.00 33.56 141 GLU D CA 1
ATOM 10646 C C . GLU D 1 141 ? 12.896 -21.088 3.120 1.00 33.84 141 GLU D C 1
ATOM 10647 O O . GLU D 1 141 ? 12.918 -20.669 4.281 1.00 33.90 141 GLU D O 1
ATOM 10653 N N . ILE D 1 142 ? 12.699 -22.367 2.810 1.00 33.96 142 ILE D N 1
ATOM 10654 C CA . ILE D 1 142 ? 12.521 -23.411 3.816 1.00 34.10 142 ILE D CA 1
ATOM 10655 C C . ILE D 1 142 ? 13.876 -23.741 4.442 1.00 34.40 142 ILE D C 1
ATOM 10656 O O . ILE D 1 142 ? 14.829 -24.040 3.720 1.00 34.43 142 ILE D O 1
ATOM 10661 N N . PRO D 1 143 ? 13.971 -23.676 5.785 1.00 34.74 143 PRO D N 1
ATOM 10662 C CA . PRO D 1 143 ? 15.235 -23.983 6.460 1.00 35.07 143 PRO D CA 1
ATOM 10663 C C . PRO D 1 143 ? 15.714 -25.393 6.119 1.00 35.43 143 PRO D C 1
ATOM 10664 O O . PRO D 1 143 ? 14.968 -26.357 6.291 1.00 35.64 143 PRO D O 1
ATOM 10668 N N . GLY D 1 144 ? 16.939 -25.504 5.617 1.00 35.64 144 GLY D N 1
ATOM 10669 C CA . GLY D 1 144 ? 17.477 -26.797 5.195 1.00 36.45 144 GLY D CA 1
ATOM 10670 C C . GLY D 1 144 ? 17.539 -26.933 3.685 1.00 36.93 144 GLY D C 1
ATOM 10671 O O . GLY D 1 144 ? 18.615 -27.159 3.122 1.00 37.28 144 GLY D O 1
ATOM 10672 N N . ASN D 1 145 ? 16.382 -26.823 3.028 1.00 37.12 145 ASN D N 1
ATOM 10673 C CA . ASN D 1 145 ? 16.334 -26.718 1.558 1.00 37.29 145 ASN D CA 1
ATOM 10674 C C . ASN D 1 145 ? 15.539 -25.541 1.004 1.00 36.41 145 ASN D C 1
ATOM 10675 O O . ASN D 1 145 ? 14.308 -25.577 0.937 1.00 36.49 145 ASN D O 1
ATOM 10680 N N . PHE D 1 146 ? 16.267 -24.507 0.600 1.00 35.16 146 PHE D N 1
ATOM 10681 C CA . PHE D 1 146 ? 15.696 -23.417 -0.172 1.00 34.20 146 PHE D CA 1
ATOM 10682 C C . PHE D 1 146 ? 15.272 -23.976 -1.524 1.00 33.86 146 PHE D C 1
ATOM 10683 O O . PHE D 1 146 ? 16.041 -24.681 -2.178 1.00 33.77 146 PHE D O 1
ATOM 10691 N N . THR D 1 147 ? 14.042 -23.679 -1.926 1.00 33.61 147 THR D N 1
ATOM 10692 C CA . THR D 1 147 ? 13.494 -24.205 -3.173 1.00 33.28 147 THR D CA 1
ATOM 10693 C C . THR D 1 147 ? 13.086 -23.071 -4.113 1.00 32.89 147 THR D C 1
ATOM 10694 O O . THR D 1 147 ? 12.139 -22.330 -3.837 1.00 33.14 147 THR D O 1
ATOM 10698 N N . VAL D 1 148 ? 13.820 -22.942 -5.215 1.00 32.03 148 VAL D N 1
ATOM 10699 C CA . VAL D 1 148 ? 13.522 -21.950 -6.241 1.00 31.29 148 VAL D CA 1
ATOM 10700 C C . VAL D 1 148 ? 12.575 -22.577 -7.258 1.00 31.14 148 VAL D C 1
ATOM 10701 O O . VAL D 1 148 ? 12.996 -23.362 -8.112 1.00 31.28 148 VAL D O 1
ATOM 10705 N N . VAL D 1 149 ? 11.295 -22.231 -7.148 1.00 30.82 149 VAL D N 1
ATOM 10706 C CA . VAL D 1 149 ? 10.253 -22.761 -8.031 1.00 30.65 149 VAL D CA 1
ATOM 10707 C C . VAL D 1 149 ? 10.276 -22.058 -9.388 1.00 30.82 149 VAL D C 1
ATOM 10708 O O . VAL D 1 149 ? 10.142 -22.697 -10.436 1.00 31.02 149 VAL D O 1
ATOM 10712 N N . GLN D 1 150 ? 10.447 -20.741 -9.355 1.00 30.81 150 GLN D N 1
ATOM 10713 C CA . GLN D 1 150 ? 10.423 -19.917 -10.556 1.00 30.73 150 GLN D CA 1
ATOM 10714 C C . GLN D 1 150 ? 11.159 -18.609 -10.299 1.00 30.68 150 GLN D C 1
ATOM 10715 O O . GLN D 1 150 ? 11.490 -18.290 -9.155 1.00 30.94 150 GLN D O 1
ATOM 10721 N N . ARG D 1 151 ? 11.424 -17.867 -11.370 1.00 30.48 151 ARG D N 1
ATOM 10722 C CA . ARG D 1 151 ? 12.042 -16.550 -11.263 1.00 30.25 151 ARG D CA 1
ATOM 10723 C C . ARG D 1 151 ? 11.082 -15.566 -10.585 1.00 30.16 151 ARG D C 1
ATOM 10724 O O . ARG D 1 151 ? 9.868 -15.796 -10.574 1.00 30.46 151 ARG D O 1
ATOM 10732 N N . PRO D 1 152 ? 11.622 -14.484 -9.990 1.00 29.89 152 PRO D N 1
ATOM 10733 C CA . PRO D 1 152 ? 10.763 -13.457 -9.399 1.00 29.65 152 PRO D CA 1
ATOM 10734 C C . PRO D 1 152 ? 10.004 -12.671 -10.464 1.00 29.30 152 PRO D C 1
ATOM 10735 O O . PRO D 1 152 ? 10.510 -12.496 -11.574 1.00 29.16 152 PRO D O 1
ATOM 10739 N N . SER D 1 153 ? 8.802 -12.213 -10.124 1.00 29.08 153 SER D N 1
ATOM 10740 C CA . SER D 1 153 ? 7.968 -11.446 -11.052 1.00 28.94 153 SER D CA 1
ATOM 10741 C C . SER D 1 153 ? 7.218 -10.302 -10.366 1.00 28.76 153 SER D C 1
ATOM 10742 O O . SER D 1 153 ? 6.983 -10.340 -9.160 1.00 28.68 153 SER D O 1
ATOM 10745 N N . ILE D 1 154 ? 6.845 -9.289 -11.145 1.00 28.91 154 ILE D N 1
ATOM 10746 C CA . ILE D 1 154 ? 6.134 -8.119 -10.621 1.00 29.23 154 ILE D CA 1
ATOM 10747 C C . ILE D 1 154 ? 4.724 -8.037 -11.204 1.00 29.24 154 ILE D C 1
ATOM 10748 O O . ILE D 1 154 ? 4.545 -7.954 -12.421 1.00 29.32 154 ILE D O 1
ATOM 10753 N N . TRP D 1 155 ? 3.730 -8.057 -10.320 1.00 29.27 155 TRP D N 1
ATOM 10754 C CA . TRP D 1 155 ? 2.328 -8.062 -10.720 1.00 29.45 155 TRP D CA 1
ATOM 10755 C C . TRP D 1 155 ? 1.630 -6.753 -10.377 1.00 29.55 155 TRP D C 1
ATOM 10756 O O . TRP D 1 155 ? 1.964 -6.102 -9.382 1.00 29.35 155 TRP D O 1
ATOM 10767 N N . SER D 1 156 ? 0.652 -6.386 -11.200 1.00 29.71 156 SER D N 1
ATOM 10768 C CA . SER D 1 156 ? -0.321 -5.359 -10.840 1.00 30.08 156 SER D CA 1
ATOM 10769 C C . SER D 1 156 ? -1.719 -5.927 -11.033 1.00 30.45 156 SER D C 1
ATOM 10770 O O . SER D 1 156 ? -2.000 -6.546 -12.060 1.00 30.62 156 SER D O 1
ATOM 10773 N N . ILE D 1 157 ? -2.585 -5.734 -10.040 1.00 30.76 157 ILE D N 1
ATOM 10774 C CA . ILE D 1 157 ? -3.953 -6.252 -10.100 1.00 31.24 157 ILE D CA 1
ATOM 10775 C C . ILE D 1 157 ? -4.985 -5.130 -9.983 1.00 31.80 157 ILE D C 1
ATOM 10776 O O . ILE D 1 157 ? -4.950 -4.341 -9.037 1.00 32.07 157 ILE D O 1
ATOM 10781 N N . ASP D 1 158 ? -5.899 -5.069 -10.950 1.00 32.35 158 ASP D N 1
ATOM 10782 C CA . ASP D 1 158 ? -6.987 -4.091 -10.938 1.00 33.04 158 ASP D CA 1
ATOM 10783 C C . ASP D 1 158 ? -7.942 -4.380 -9.787 1.00 33.36 158 ASP D C 1
ATOM 10784 O O . ASP D 1 158 ? -8.653 -5.386 -9.795 1.00 33.62 158 ASP D O 1
ATOM 10789 N N . LEU D 1 159 ? -7.959 -3.485 -8.804 1.00 33.66 159 LEU D N 1
ATOM 10790 C CA . LEU D 1 159 ? -8.734 -3.695 -7.580 1.00 34.12 159 LEU D CA 1
ATOM 10791 C C . LEU D 1 159 ? -10.237 -3.448 -7.740 1.00 34.51 159 LEU D C 1
ATOM 10792 O O . LEU D 1 159 ? -11.009 -3.673 -6.805 1.00 34.43 159 LEU D O 1
ATOM 10797 N N . LYS D 1 160 ? -10.646 -2.991 -8.920 1.00 35.16 160 LYS D N 1
ATOM 10798 C CA . LYS D 1 160 ? -12.064 -2.785 -9.214 1.00 35.77 160 LYS D CA 1
ATOM 10799 C C . LYS D 1 160 ? -12.706 -4.058 -9.755 1.00 35.91 160 LYS D C 1
ATOM 10800 O O . LYS D 1 160 ? -13.884 -4.316 -9.507 1.00 36.25 160 LYS D O 1
ATOM 10806 N N . THR D 1 161 ? -11.920 -4.846 -10.489 1.00 35.92 161 THR D N 1
ATOM 10807 C CA . THR D 1 161 ? -12.403 -6.063 -11.144 1.00 35.74 161 THR D CA 1
ATOM 10808 C C . THR D 1 161 ? -11.811 -7.335 -10.529 1.00 35.57 161 THR D C 1
ATOM 10809 O O . THR D 1 161 ? -12.292 -8.441 -10.795 1.00 35.52 161 THR D O 1
ATOM 10813 N N . ASN D 1 162 ? -10.771 -7.164 -9.710 1.00 35.28 162 ASN D N 1
ATOM 10814 C CA . ASN D 1 162 ? -9.990 -8.272 -9.134 1.00 35.05 162 ASN D CA 1
ATOM 10815 C C . ASN D 1 162 ? -9.271 -9.127 -10.183 1.00 35.01 162 ASN D C 1
ATOM 10816 O O . ASN D 1 162 ? -8.953 -10.293 -9.933 1.00 35.01 162 ASN D O 1
ATOM 10821 N N . GLN D 1 163 ? -9.019 -8.541 -11.352 1.00 34.90 163 GLN D N 1
ATOM 10822 C CA . GLN D 1 163 ? -8.313 -9.235 -12.425 1.00 34.76 163 GLN D CA 1
ATOM 10823 C C . GLN D 1 163 ? -6.888 -8.699 -12.548 1.00 34.25 163 GLN D C 1
ATOM 10824 O O . GLN D 1 163 ? -6.679 -7.485 -12.484 1.00 34.18 163 GLN D O 1
ATOM 10830 N N . PRO D 1 164 ? -5.900 -9.602 -12.715 1.00 33.84 164 PRO D N 1
ATOM 10831 C CA . PRO D 1 164 ? -4.515 -9.169 -12.895 1.00 33.32 164 PRO D CA 1
ATOM 10832 C C . PRO D 1 164 ? -4.375 -8.313 -14.144 1.00 33.13 164 PRO D C 1
ATOM 10833 O O . PRO D 1 164 ? -4.916 -8.662 -15.195 1.00 33.29 164 PRO D O 1
ATOM 10837 N N . LEU D 1 165 ? -3.669 -7.194 -14.017 1.00 32.73 165 LEU D N 1
ATOM 10838 C CA . LEU D 1 165 ? -3.436 -6.293 -15.139 1.00 32.34 165 LEU D CA 1
ATOM 10839 C C . LEU D 1 165 ? -2.153 -6.619 -15.892 1.00 32.19 165 LEU D C 1
ATOM 10840 O O . LEU D 1 165 ? -2.138 -6.607 -17.122 1.00 32.40 165 LEU D O 1
ATOM 10845 N N . SER D 1 166 ? -1.079 -6.898 -15.154 1.00 31.95 166 SER D N 1
ATOM 10846 C CA . SER D 1 166 ? 0.225 -7.172 -15.759 1.00 31.47 166 SER D CA 1
ATOM 10847 C C . SER D 1 166 ? 1.124 -8.031 -14.874 1.00 31.29 166 SER D C 1
ATOM 10848 O O . SER D 1 166 ? 1.022 -8.000 -13.646 1.00 31.59 166 SER D O 1
ATOM 10851 N N . ARG D 1 167 ? 1.997 -8.795 -15.524 1.00 31.08 167 ARG D N 1
ATOM 10852 C CA . ARG D 1 167 ? 3.021 -9.593 -14.860 1.00 30.91 167 ARG D CA 1
ATOM 10853 C C . ARG D 1 167 ? 4.306 -9.475 -15.665 1.00 31.10 167 ARG D C 1
ATOM 10854 O O . ARG D 1 167 ? 4.287 -9.582 -16.892 1.00 31.22 167 ARG D O 1
ATOM 10862 N N . TYR D 1 168 ? 5.419 -9.257 -14.976 1.00 31.33 168 TYR D N 1
ATOM 10863 C CA . TYR D 1 168 ? 6.708 -9.100 -15.635 1.00 31.63 168 TYR D CA 1
ATOM 10864 C C . TYR D 1 168 ? 7.760 -9.903 -14.886 1.00 32.03 168 TYR D C 1
ATOM 10865 O O . TYR D 1 168 ? 7.936 -9.729 -13.683 1.00 32.43 168 TYR D O 1
ATOM 10874 N N . GLU D 1 169 ? 8.449 -10.789 -15.597 1.00 32.36 169 GLU D N 1
ATOM 10875 C CA . GLU D 1 169 ? 9.524 -11.569 -14.999 1.00 32.81 169 GLU D CA 1
ATOM 10876 C C . GLU D 1 169 ? 10.827 -10.768 -15.012 1.00 32.73 169 GLU D C 1
ATOM 10877 O O . GLU D 1 169 ? 11.235 -10.250 -16.053 1.00 32.68 169 GLU D O 1
ATOM 10883 N N . ILE D 1 170 ? 11.465 -10.655 -13.849 1.00 32.43 170 ILE D N 1
ATOM 10884 C CA . ILE D 1 170 ? 12.762 -9.991 -13.742 1.00 32.40 170 ILE D CA 1
ATOM 10885 C C . ILE D 1 170 ? 13.835 -10.920 -14.317 1.00 32.66 170 ILE D C 1
ATOM 10886 O O . ILE D 1 170 ? 14.015 -12.031 -13.818 1.00 32.70 170 ILE D O 1
ATOM 10891 N N . PRO D 1 171 ? 14.537 -10.475 -15.382 1.00 32.91 171 PRO D N 1
ATOM 10892 C CA . PRO D 1 171 ? 15.581 -11.294 -16.014 1.00 33.04 171 PRO D CA 1
ATOM 10893 C C . PRO D 1 171 ? 16.769 -11.539 -15.088 1.00 33.34 171 PRO D C 1
ATOM 10894 O O . PRO D 1 171 ? 16.987 -10.769 -14.151 1.00 33.22 171 PRO D O 1
ATOM 10898 N N . GLN D 1 172 ? 17.531 -12.598 -15.356 1.00 33.87 172 GLN D N 1
ATOM 10899 C CA . GLN D 1 172 ? 18.614 -13.017 -14.455 1.00 34.06 172 GLN D CA 1
ATOM 10900 C C . GLN D 1 172 ? 19.802 -12.052 -14.386 1.00 33.87 172 GLN D C 1
ATOM 10901 O O . GLN D 1 172 ? 20.653 -12.174 -13.502 1.00 33.58 172 GLN D O 1
ATOM 10907 N N . LYS D 1 173 ? 19.830 -11.081 -15.299 1.00 33.92 173 LYS D N 1
ATOM 10908 C CA . LYS D 1 173 ? 20.856 -10.035 -15.307 1.00 33.78 173 LYS D CA 1
ATOM 10909 C C . LYS D 1 173 ? 20.726 -9.084 -14.117 1.00 33.92 173 LYS D C 1
ATOM 10910 O O . LYS D 1 173 ? 21.727 -8.573 -13.617 1.00 33.83 173 LYS D O 1
ATOM 10916 N N . ASP D 1 174 ? 19.492 -8.865 -13.664 1.00 34.35 174 ASP D N 1
ATOM 10917 C CA . ASP D 1 174 ? 19.207 -7.890 -12.613 1.00 34.70 174 ASP D CA 1
ATOM 10918 C C . ASP D 1 174 ? 19.304 -8.485 -11.215 1.00 34.85 174 ASP D C 1
ATOM 10919 O O . ASP D 1 174 ? 19.946 -7.911 -10.336 1.00 34.94 174 ASP D O 1
ATOM 10924 N N . VAL D 1 175 ? 18.667 -9.633 -11.016 1.00 35.15 175 VAL D N 1
ATOM 10925 C CA . VAL D 1 175 ? 18.742 -10.339 -9.740 1.00 35.78 175 VAL D CA 1
ATOM 10926 C C . VAL D 1 175 ? 18.882 -11.851 -9.962 1.00 36.51 175 VAL D C 1
ATOM 10927 O O . VAL D 1 175 ? 18.428 -12.386 -10.978 1.00 36.53 175 VAL D O 1
ATOM 10931 N N . GLU D 1 176 ? 19.526 -12.528 -9.014 1.00 37.41 176 GLU D N 1
ATOM 10932 C CA . GLU D 1 176 ? 19.775 -13.961 -9.130 1.00 38.41 176 GLU D CA 1
ATOM 10933 C C . GLU D 1 176 ? 18.508 -14.806 -8.957 1.00 38.01 176 GLU D C 1
ATOM 10934 O O . GLU D 1 176 ? 18.054 -15.435 -9.913 1.00 38.06 176 GLU D O 1
ATOM 10940 N N . THR D 1 177 ? 17.933 -14.807 -7.752 1.00 37.31 177 THR D N 1
ATOM 10941 C CA . THR D 1 177 ? 16.841 -15.737 -7.423 1.00 36.74 177 THR D CA 1
ATOM 10942 C C . THR D 1 177 ? 15.518 -15.108 -6.965 1.00 36.33 177 THR D C 1
ATOM 10943 O O . THR D 1 177 ? 14.447 -15.680 -7.192 1.00 37.18 177 THR D O 1
ATOM 10947 N N . GLY D 1 178 ? 15.586 -13.952 -6.315 1.00 34.95 178 GLY D N 1
ATOM 10948 C CA . GLY D 1 178 ? 14.402 -13.372 -5.681 1.00 33.69 178 GLY D CA 1
ATOM 10949 C C . GLY D 1 178 ? 14.362 -13.686 -4.196 1.00 32.69 178 GLY D C 1
ATOM 10950 O O . GLY D 1 178 ? 13.354 -13.461 -3.527 1.00 32.32 178 GLY D O 1
ATOM 10951 N N . TYR D 1 179 ? 15.479 -14.209 -3.692 1.00 31.93 179 TYR D N 1
ATOM 10952 C CA . TYR D 1 179 ? 15.689 -14.499 -2.271 1.00 31.29 179 TYR D CA 1
ATOM 10953 C C . TYR D 1 179 ? 15.310 -13.325 -1.353 1.00 31.03 179 TYR D C 1
ATOM 10954 O O . TYR D 1 179 ? 14.624 -13.517 -0.344 1.00 30.95 179 TYR D O 1
ATOM 10963 N N . GLY D 1 180 ? 15.724 -12.115 -1.721 1.00 30.70 180 GLY D N 1
ATOM 10964 C CA . GLY D 1 180 ? 15.493 -10.939 -0.883 1.00 30.14 180 GLY D CA 1
ATOM 10965 C C . GLY D 1 180 ? 14.615 -9.836 -1.444 1.00 29.75 180 GLY D C 1
ATOM 10966 O O . GLY D 1 180 ? 14.734 -8.687 -1.029 1.00 29.84 180 GLY D O 1
ATOM 10967 N N . LEU D 1 181 ? 13.723 -10.174 -2.370 1.00 29.44 181 LEU D N 1
ATOM 10968 C CA . LEU D 1 181 ? 12.833 -9.176 -2.965 1.00 29.10 181 LEU D CA 1
ATOM 10969 C C . LEU D 1 181 ? 11.524 -9.094 -2.178 1.00 29.07 181 LEU D C 1
ATOM 10970 O O . LEU D 1 181 ? 10.457 -9.483 -2.658 1.00 29.30 181 LEU D O 1
ATOM 10975 N N . THR D 1 182 ? 11.631 -8.561 -0.965 1.00 28.99 182 THR D N 1
ATOM 10976 C CA . THR D 1 182 ? 10.563 -8.622 0.032 1.00 28.71 182 THR D CA 1
ATOM 10977 C C . THR D 1 182 ? 9.867 -7.278 0.262 1.00 28.54 182 THR D C 1
ATOM 10978 O O . THR D 1 182 ? 8.985 -7.166 1.118 1.00 28.16 182 THR D O 1
ATOM 10982 N N . SER D 1 183 ? 10.263 -6.264 -0.505 1.00 28.76 183 SER D N 1
ATOM 10983 C CA . SER D 1 183 ? 9.782 -4.901 -0.297 1.00 28.78 183 SER D CA 1
ATOM 10984 C C . SER D 1 183 ? 9.903 -4.047 -1.557 1.00 28.80 183 SER D C 1
ATOM 10985 O O . SER D 1 183 ? 10.969 -3.989 -2.181 1.00 29.01 183 SER D O 1
ATOM 10988 N N . ILE D 1 184 ? 8.801 -3.385 -1.911 1.00 28.53 184 ILE D N 1
ATOM 10989 C CA . ILE D 1 184 ? 8.728 -2.543 -3.108 1.00 28.40 184 ILE D CA 1
ATOM 10990 C C . ILE D 1 184 ? 8.221 -1.139 -2.774 1.00 28.62 184 ILE D C 1
ATOM 10991 O O . ILE D 1 184 ? 7.573 -0.936 -1.744 1.00 28.84 184 ILE D O 1
ATOM 10996 N N . THR D 1 185 ? 8.522 -0.183 -3.651 1.00 28.72 185 THR D N 1
ATOM 10997 C CA . THR D 1 185 ? 8.044 1.194 -3.521 1.00 28.69 185 THR D CA 1
ATOM 10998 C C . THR D 1 185 ? 7.570 1.714 -4.879 1.00 29.18 185 THR D C 1
ATOM 10999 O O . THR D 1 185 ? 8.252 1.544 -5.893 1.00 29.33 185 THR D O 1
ATOM 11003 N N . LEU D 1 186 ? 6.401 2.346 -4.889 1.00 29.62 186 LEU D N 1
ATOM 11004 C CA . LEU D 1 186 ? 5.801 2.831 -6.125 1.00 30.29 186 LEU D CA 1
ATOM 11005 C C . LEU D 1 186 ? 6.169 4.281 -6.414 1.00 31.30 186 LEU D C 1
ATOM 11006 O O . LEU D 1 186 ? 6.090 5.141 -5.536 1.00 31.81 186 LEU D O 1
ATOM 11011 N N . ASP D 1 187 ? 6.592 4.531 -7.650 1.00 32.34 187 ASP D N 1
ATOM 11012 C CA . ASP D 1 187 ? 6.789 5.879 -8.161 1.00 33.29 187 ASP D CA 1
ATOM 11013 C C . ASP D 1 187 ? 5.818 6.049 -9.319 1.00 34.19 187 ASP D C 1
ATOM 11014 O O . ASP D 1 187 ? 6.152 5.755 -10.470 1.00 34.41 187 ASP D O 1
ATOM 11019 N N . VAL D 1 188 ? 4.608 6.502 -9.005 1.00 35.16 188 VAL D N 1
ATOM 11020 C CA . VAL D 1 188 ? 3.572 6.686 -10.022 1.00 36.53 188 VAL D CA 1
ATOM 11021 C C . VAL D 1 188 ? 3.519 8.147 -10.466 1.00 37.42 188 VAL D C 1
ATOM 11022 O O . VAL D 1 188 ? 3.520 9.058 -9.635 1.00 37.73 188 VAL D O 1
ATOM 11026 N N . ASP D 1 189 ? 3.494 8.352 -11.780 1.00 38.68 189 ASP D N 1
ATOM 11027 C CA . ASP D 1 189 ? 3.328 9.675 -12.376 1.00 40.58 189 ASP D CA 1
ATOM 11028 C C . ASP D 1 189 ? 2.022 10.311 -11.877 1.00 41.14 189 ASP D C 1
ATOM 11029 O O . ASP D 1 189 ? 0.949 9.722 -12.029 1.00 41.11 189 ASP D O 1
ATOM 11034 N N . PRO D 1 190 ? 2.113 11.511 -11.267 1.00 41.46 190 PRO D N 1
ATOM 11035 C CA . PRO D 1 190 ? 0.941 12.209 -10.720 1.00 41.87 190 PRO D CA 1
ATOM 11036 C C . PRO D 1 190 ? -0.162 12.457 -11.751 1.00 42.31 190 PRO D C 1
ATOM 11037 O O . PRO D 1 190 ? -1.340 12.515 -11.395 1.00 41.88 190 PRO D O 1
ATOM 11041 N N . ASP D 1 191 ? 0.227 12.588 -13.015 1.00 43.42 191 ASP D N 1
ATOM 11042 C CA . ASP D 1 191 ? -0.716 12.846 -14.095 1.00 44.51 191 ASP D CA 1
ATOM 11043 C C . ASP D 1 191 ? -1.144 11.561 -14.804 1.00 45.36 191 ASP D C 1
ATOM 11044 O O . ASP D 1 191 ? -2.340 11.299 -14.957 1.00 45.91 191 ASP D O 1
ATOM 11049 N N . ASP D 1 192 ? -0.165 10.759 -15.214 1.00 45.71 192 ASP D N 1
ATOM 11050 C CA . ASP D 1 192 ? -0.413 9.561 -16.014 1.00 45.83 192 ASP D CA 1
ATOM 11051 C C . ASP D 1 192 ? -0.281 8.279 -15.186 1.00 45.72 192 ASP D C 1
ATOM 11052 O O . ASP D 1 192 ? 0.778 8.009 -14.621 1.00 46.09 192 ASP D O 1
ATOM 11057 N N . CYS D 1 193 ? -1.353 7.487 -15.131 1.00 45.30 193 CYS D N 1
ATOM 11058 C CA . CYS D 1 193 ? -1.349 6.213 -14.394 1.00 44.83 193 CYS D CA 1
ATOM 11059 C C . CYS D 1 193 ? -0.508 5.122 -15.062 1.00 44.80 193 CYS D C 1
ATOM 11060 O O . CYS D 1 193 ? -0.094 4.169 -14.402 1.00 44.85 193 CYS D O 1
ATOM 11063 N N . SER D 1 194 ? -0.267 5.255 -16.364 1.00 44.70 194 SER D N 1
ATOM 11064 C CA . SER D 1 194 ? 0.458 4.232 -17.123 1.00 44.63 194 SER D CA 1
ATOM 11065 C C . SER D 1 194 ? 1.976 4.368 -17.000 1.00 44.19 194 SER D C 1
ATOM 11066 O O . SER D 1 194 ? 2.724 3.467 -17.396 1.00 44.24 194 SER D O 1
ATOM 11069 N N . LYS D 1 195 ? 2.420 5.494 -16.447 1.00 43.44 195 LYS D N 1
ATOM 11070 C CA . LYS D 1 195 ? 3.841 5.780 -16.292 1.00 42.30 195 LYS D CA 1
ATOM 11071 C C . LYS D 1 195 ? 4.271 5.523 -14.854 1.00 41.06 195 LYS D C 1
ATOM 11072 O O . LYS D 1 195 ? 4.153 6.393 -13.987 1.00 41.03 195 LYS D O 1
ATOM 11078 N N . VAL D 1 196 ? 4.752 4.305 -14.611 1.00 39.87 196 VAL D N 1
ATOM 11079 C CA . VAL D 1 196 ? 5.118 3.852 -13.270 1.00 38.57 196 VAL D CA 1
ATOM 11080 C C . VAL D 1 196 ? 6.550 3.325 -13.246 1.00 37.98 196 VAL D C 1
ATOM 11081 O O . VAL D 1 196 ? 6.999 2.677 -14.192 1.00 38.11 196 VAL D O 1
ATOM 11085 N N . PHE D 1 197 ? 7.259 3.630 -12.165 1.00 37.10 197 PHE D N 1
ATOM 11086 C CA . PHE D 1 197 ? 8.501 2.950 -11.824 1.00 35.96 197 PHE D CA 1
ATOM 11087 C C . PHE D 1 197 ? 8.327 2.305 -10.457 1.00 35.02 197 PHE D C 1
ATOM 11088 O O . PHE D 1 197 ? 7.672 2.871 -9.579 1.00 34.70 197 PHE D O 1
ATOM 11096 N N . VAL D 1 198 ? 8.889 1.113 -10.284 1.00 34.05 198 VAL D N 1
ATOM 11097 C CA . VAL D 1 198 ? 8.848 0.433 -8.991 1.00 33.18 198 VAL D CA 1
ATOM 11098 C C . VAL D 1 198 ? 10.266 0.110 -8.544 1.00 32.40 198 VAL D C 1
ATOM 11099 O O . VAL D 1 198 ? 11.008 -0.562 -9.256 1.00 32.29 198 VAL D O 1
ATOM 11103 N N . TYR D 1 199 ? 10.637 0.606 -7.370 1.00 31.97 199 TYR D N 1
ATOM 11104 C CA . TYR D 1 199 ? 11.953 0.331 -6.812 1.00 31.63 199 TYR D CA 1
ATOM 11105 C C . TYR D 1 199 ? 11.827 -0.761 -5.765 1.00 31.34 199 TYR D C 1
ATOM 11106 O O . TYR D 1 199 ? 11.035 -0.647 -4.826 1.00 31.50 199 TYR D O 1
ATOM 11115 N N . ILE D 1 200 ? 12.604 -1.822 -5.950 1.00 30.74 200 ILE D N 1
ATOM 11116 C CA . ILE D 1 200 ? 12.535 -3.010 -5.109 1.00 30.19 200 ILE D CA 1
ATOM 11117 C C . ILE D 1 200 ? 13.810 -3.126 -4.278 1.00 30.03 200 ILE D C 1
ATOM 11118 O O . ILE D 1 200 ? 14.914 -3.026 -4.814 1.00 30.06 200 ILE D O 1
ATOM 11123 N N . SER D 1 201 ? 13.651 -3.327 -2.971 1.00 29.73 201 SER D N 1
ATOM 11124 C CA . SER D 1 201 ? 14.788 -3.484 -2.065 1.00 29.67 201 SER D CA 1
ATOM 11125 C C . SER D 1 201 ? 15.156 -4.952 -1.881 1.00 29.61 201 SER D C 1
ATOM 11126 O O . SER D 1 201 ? 14.314 -5.761 -1.487 1.00 29.81 201 SER D O 1
ATOM 11129 N N . ASP D 1 202 ? 16.412 -5.290 -2.165 1.00 29.39 202 ASP D N 1
ATOM 11130 C CA . ASP D 1 202 ? 16.922 -6.632 -1.889 1.00 29.26 202 ASP D CA 1
ATOM 11131 C C . ASP D 1 202 ? 17.853 -6.609 -0.682 1.00 29.01 202 ASP D C 1
ATOM 11132 O O . ASP D 1 202 ? 19.013 -6.198 -0.782 1.00 28.97 202 ASP D O 1
ATOM 11137 N N . LEU D 1 203 ? 17.327 -7.071 0.450 1.00 28.64 203 LEU D N 1
ATOM 11138 C CA . LEU D 1 203 ? 18.034 -7.041 1.730 1.00 28.52 203 LEU D CA 1
ATOM 11139 C C . LEU D 1 203 ? 19.009 -8.207 1.898 1.00 28.64 203 LEU D C 1
ATOM 11140 O O . LEU D 1 203 ? 19.811 -8.228 2.838 1.00 28.40 203 LEU D O 1
ATOM 11145 N N . GLN D 1 204 ? 18.929 -9.174 0.986 1.00 28.84 204 GLN D N 1
ATOM 11146 C CA . GLN D 1 204 ? 19.760 -10.372 1.057 1.00 28.94 204 GLN D CA 1
ATOM 11147 C C . GLN D 1 204 ? 21.032 -10.250 0.222 1.00 29.21 204 GLN D C 1
ATOM 11148 O O . GLN D 1 204 ? 22.109 -10.644 0.674 1.00 29.43 204 GLN D O 1
ATOM 11154 N N . THR D 1 205 ? 20.903 -9.711 -0.990 1.00 29.40 205 THR D N 1
ATOM 11155 C CA . THR D 1 205 ? 22.048 -9.544 -1.890 1.00 29.47 205 THR D CA 1
ATOM 11156 C C . THR D 1 205 ? 22.503 -8.089 -1.957 1.00 29.77 205 THR D C 1
ATOM 11157 O O . THR D 1 205 ? 23.363 -7.738 -2.770 1.00 30.02 205 THR D O 1
ATOM 11161 N N . TYR D 1 206 ? 21.917 -7.253 -1.099 1.00 30.02 206 TYR D N 1
ATOM 11162 C CA . TYR D 1 206 ? 22.305 -5.843 -0.954 1.00 30.17 206 TYR D CA 1
ATOM 11163 C C . TYR D 1 206 ? 22.293 -5.093 -2.286 1.00 30.15 206 TYR D C 1
ATOM 11164 O O . TYR D 1 206 ? 23.320 -4.593 -2.757 1.00 30.34 206 TYR D O 1
ATOM 11173 N N . ARG D 1 207 ? 21.114 -5.033 -2.891 1.00 30.16 207 ARG D N 1
ATOM 11174 C CA . ARG D 1 207 ? 20.933 -4.325 -4.144 1.00 30.27 207 ARG D CA 1
ATOM 11175 C C . ARG D 1 207 ? 19.542 -3.719 -4.233 1.00 30.31 207 ARG D C 1
ATOM 11176 O O . ARG D 1 207 ? 18.657 -4.019 -3.424 1.00 30.40 207 ARG D O 1
ATOM 11184 N N . MET D 1 208 ? 19.364 -2.865 -5.231 1.00 30.00 208 MET D N 1
ATOM 11185 C CA . MET D 1 208 ? 18.068 -2.307 -5.539 1.00 29.64 208 MET D CA 1
ATOM 11186 C C . MET D 1 208 ? 17.748 -2.654 -6.979 1.00 29.64 208 MET D C 1
ATOM 11187 O O . MET D 1 208 ? 18.579 -2.465 -7.868 1.00 29.62 208 MET D O 1
ATOM 11192 N N . VAL D 1 209 ? 16.549 -3.178 -7.199 1.00 29.44 209 VAL D N 1
ATOM 11193 C CA . VAL D 1 209 ? 16.095 -3.493 -8.545 1.00 29.39 209 VAL D CA 1
ATOM 11194 C C . VAL D 1 209 ? 15.067 -2.449 -8.972 1.00 29.57 209 VAL D C 1
ATOM 11195 O O . VAL D 1 209 ? 14.090 -2.197 -8.262 1.00 30.08 209 VAL D O 1
ATOM 11199 N N . VAL D 1 210 ? 15.313 -1.832 -10.124 1.00 29.36 210 VAL D N 1
ATOM 11200 C CA . VAL D 1 210 ? 14.437 -0.797 -10.659 1.00 29.38 210 VAL D CA 1
ATOM 11201 C C . VAL D 1 210 ? 13.585 -1.391 -11.774 1.00 29.61 210 VAL D C 1
ATOM 11202 O O . VAL D 1 210 ? 14.113 -2.014 -12.694 1.00 29.97 210 VAL D O 1
ATOM 11206 N N . TYR D 1 211 ? 12.271 -1.204 -11.681 1.00 29.51 211 TYR D N 1
ATOM 11207 C CA . TYR D 1 211 ? 11.346 -1.716 -12.685 1.00 29.65 211 TYR D CA 1
ATOM 11208 C C . TYR D 1 211 ? 10.681 -0.590 -13.467 1.00 30.34 211 TYR D C 1
ATOM 11209 O O . TYR D 1 211 ? 10.013 0.271 -12.892 1.00 30.54 211 TYR D O 1
ATOM 11218 N N . ASP D 1 212 ? 10.884 -0.612 -14.783 1.00 31.39 212 ASP D N 1
ATOM 11219 C CA . ASP D 1 212 ? 10.253 0.324 -15.707 1.00 32.36 212 ASP D CA 1
ATOM 11220 C C . ASP D 1 212 ? 8.994 -0.327 -16.270 1.00 32.93 212 ASP D C 1
ATOM 11221 O O . ASP D 1 212 ? 9.072 -1.228 -17.108 1.00 32.95 212 ASP D O 1
ATOM 11226 N N . HIS D 1 213 ? 7.840 0.144 -15.806 1.00 33.75 213 HIS D N 1
ATOM 11227 C CA . HIS D 1 213 ? 6.553 -0.459 -16.142 1.00 34.43 213 HIS D CA 1
ATOM 11228 C C . HIS D 1 213 ? 6.117 -0.178 -17.577 1.00 35.40 213 HIS D C 1
ATOM 11229 O O . HIS D 1 213 ? 5.640 -1.077 -18.270 1.00 35.35 213 HIS D O 1
ATOM 11236 N N . GLU D 1 214 ? 6.286 1.069 -18.009 1.00 36.69 214 GLU D N 1
ATOM 11237 C CA . GLU D 1 214 ? 5.900 1.495 -19.353 1.00 37.86 214 GLU D CA 1
ATOM 11238 C C . GLU D 1 214 ? 6.708 0.785 -20.442 1.00 38.00 214 GLU D C 1
ATOM 11239 O O . GLU D 1 214 ? 6.151 0.352 -21.453 1.00 38.24 214 GLU D O 1
ATOM 11245 N N . ASN D 1 215 ? 8.014 0.664 -20.223 1.00 38.03 215 ASN D N 1
ATOM 11246 C CA . ASN D 1 215 ? 8.921 0.096 -21.218 1.00 38.00 215 ASN D CA 1
ATOM 11247 C C . ASN D 1 215 ? 9.219 -1.388 -21.012 1.00 37.86 215 ASN D C 1
ATOM 11248 O O . ASN D 1 215 ? 10.005 -1.977 -21.761 1.00 38.07 215 ASN D O 1
ATOM 11253 N N . GLN D 1 216 ? 8.587 -1.984 -20.000 1.00 37.40 216 GLN D N 1
ATOM 11254 C CA . GLN D 1 216 ? 8.800 -3.390 -19.643 1.00 36.85 216 GLN D CA 1
ATOM 11255 C C . GLN D 1 216 ? 10.285 -3.763 -19.616 1.00 36.45 216 GLN D C 1
ATOM 11256 O O . GLN D 1 216 ? 10.712 -4.744 -20.233 1.00 36.36 216 GLN D O 1
ATOM 11262 N N . LYS D 1 217 ? 11.059 -2.947 -18.902 1.00 36.09 217 LYS D N 1
ATOM 11263 C CA . LYS D 1 217 ? 12.491 -3.156 -18.713 1.00 35.52 217 LYS D CA 1
ATOM 11264 C C . LYS D 1 217 ? 12.837 -3.055 -17.231 1.00 34.70 217 LYS D C 1
ATOM 11265 O O . LYS D 1 217 ? 12.020 -2.596 -16.427 1.00 34.52 217 LYS D O 1
ATOM 11271 N N . SER D 1 218 ? 14.046 -3.493 -16.877 1.00 33.71 218 SER D N 1
ATOM 11272 C CA . SER D 1 218 ? 14.532 -3.441 -15.496 1.00 32.80 218 SER D CA 1
ATOM 11273 C C . SER D 1 218 ? 16.058 -3.428 -15.420 1.00 32.15 218 SER D C 1
ATOM 11274 O O . SER D 1 218 ? 16.736 -3.944 -16.309 1.00 32.28 218 SER D O 1
ATOM 11277 N N . TRP D 1 219 ? 16.585 -2.828 -14.356 1.00 31.13 219 TRP D N 1
ATOM 11278 C CA . TRP D 1 219 ? 18.021 -2.823 -14.080 1.00 30.28 219 TRP D CA 1
ATOM 11279 C C . TRP D 1 219 ? 18.265 -2.837 -12.572 1.00 29.53 219 TRP D C 1
ATOM 11280 O O . TRP D 1 219 ? 17.320 -2.733 -11.794 1.00 29.37 219 TRP D O 1
ATOM 11291 N N . ARG D 1 220 ? 19.524 -2.972 -12.164 1.00 28.90 220 ARG D N 1
ATOM 11292 C CA . ARG D 1 220 ? 19.862 -3.047 -10.743 1.00 28.55 220 ARG D CA 1
ATOM 11293 C C . ARG D 1 220 ? 20.921 -2.026 -10.327 1.00 28.29 220 ARG D C 1
ATOM 11294 O O . ARG D 1 220 ? 21.730 -1.595 -11.146 1.00 28.63 220 ARG D O 1
ATOM 11302 N N . PHE D 1 221 ? 20.907 -1.646 -9.052 1.00 27.74 221 PHE D N 1
ATOM 11303 C CA . PHE D 1 221 ? 21.926 -0.760 -8.491 1.00 27.36 221 PHE D CA 1
ATOM 11304 C C . PHE D 1 221 ? 22.686 -1.455 -7.369 1.00 27.07 221 PHE D C 1
ATOM 11305 O O . PHE D 1 221 ? 22.077 -1.992 -6.441 1.00 27.13 221 PHE D O 1
ATOM 11313 N N . LEU D 1 222 ? 24.012 -1.449 -7.462 1.00 26.59 222 LEU D N 1
ATOM 11314 C CA . LEU D 1 222 ? 24.863 -1.957 -6.388 1.00 26.40 222 LEU D CA 1
ATOM 11315 C C . LEU D 1 222 ? 25.600 -0.791 -5.738 1.00 26.45 222 LEU D C 1
ATOM 11316 O O . LEU D 1 222 ? 26.112 0.087 -6.433 1.00 26.66 222 LEU D O 1
ATOM 11321 N N . HIS D 1 223 ? 25.647 -0.780 -4.407 1.00 26.50 223 HIS D N 1
ATOM 11322 C CA . HIS D 1 223 ? 26.222 0.340 -3.662 1.00 26.61 223 HIS D CA 1
ATOM 11323 C C . HIS D 1 223 ? 26.515 -0.041 -2.218 1.00 26.75 223 HIS D C 1
ATOM 11324 O O . HIS D 1 223 ? 25.747 -0.774 -1.595 1.00 26.78 223 HIS D O 1
ATOM 11331 N N . ASN D 1 224 ? 27.617 0.488 -1.690 1.00 27.14 224 ASN D N 1
ATOM 11332 C CA . ASN D 1 224 ? 28.029 0.261 -0.301 1.00 27.45 224 ASN D CA 1
ATOM 11333 C C . ASN D 1 224 ? 26.957 0.582 0.742 1.00 27.66 224 ASN D C 1
ATOM 11334 O O . ASN D 1 224 ? 26.922 -0.034 1.809 1.00 27.84 224 ASN D O 1
ATOM 11339 N N . TYR D 1 225 ? 26.088 1.541 0.428 1.00 27.61 225 TYR D N 1
ATOM 11340 C CA . TYR D 1 225 ? 25.085 2.013 1.382 1.00 27.65 225 TYR D CA 1
ATOM 11341 C C . TYR D 1 225 ? 23.897 1.067 1.523 1.00 27.77 225 TYR D C 1
ATOM 11342 O O . TYR D 1 225 ? 23.074 1.227 2.427 1.00 27.61 225 TYR D O 1
ATOM 11351 N N . PHE D 1 226 ? 23.817 0.082 0.630 1.00 27.97 226 PHE D N 1
ATOM 11352 C CA . PHE D 1 226 ? 22.767 -0.931 0.687 1.00 27.88 226 PHE D CA 1
ATOM 11353 C C . PHE D 1 226 ? 23.094 -1.993 1.732 1.00 27.70 226 PHE D C 1
ATOM 11354 O O . PHE D 1 226 ? 22.224 -2.773 2.122 1.00 27.78 226 PHE D O 1
ATOM 11362 N N . PHE D 1 227 ? 24.349 -2.013 2.179 1.00 27.33 227 PHE D N 1
ATOM 11363 C CA . PHE D 1 227 ? 24.800 -2.945 3.211 1.00 27.21 227 PHE D CA 1
ATOM 11364 C C . PHE D 1 227 ? 24.388 -2.529 4.620 1.00 27.12 227 PHE D C 1
ATOM 11365 O O . PHE D 1 227 ? 24.020 -1.379 4.861 1.00 27.19 227 PHE D O 1
ATOM 11373 N N . LEU D 1 228 ? 24.456 -3.487 5.540 1.00 27.15 228 LEU D N 1
ATOM 11374 C CA . LEU D 1 228 ? 24.217 -3.257 6.959 1.00 27.16 228 LEU D CA 1
ATOM 11375 C C . LEU D 1 228 ? 25.405 -2.536 7.577 1.00 27.51 228 LEU D C 1
ATOM 11376 O O . LEU D 1 228 ? 26.496 -2.525 7.004 1.00 27.67 228 LEU D O 1
ATOM 11381 N N . ASN D 1 229 ? 25.193 -1.952 8.751 1.00 27.85 229 ASN D N 1
ATOM 11382 C CA . ASN D 1 229 ? 26.292 -1.417 9.533 1.00 28.41 229 ASN D CA 1
ATOM 11383 C C . ASN D 1 229 ? 26.693 -2.459 10.572 1.00 28.71 229 ASN D C 1
ATOM 11384 O O . ASN D 1 229 ? 25.872 -2.839 11.407 1.00 28.93 229 ASN D O 1
ATOM 11389 N N . PRO D 1 230 ? 27.956 -2.927 10.519 1.00 28.92 230 PRO D N 1
ATOM 11390 C CA . PRO D 1 230 ? 28.429 -4.075 11.302 1.00 29.28 230 PRO D CA 1
ATOM 11391 C C . PRO D 1 230 ? 28.041 -4.050 12.779 1.00 30.06 230 PRO D C 1
ATOM 11392 O O . PRO D 1 230 ? 27.704 -5.094 13.338 1.00 30.31 230 PRO D O 1
ATOM 11396 N N . LEU D 1 231 ? 28.083 -2.872 13.397 1.00 30.92 231 LEU D N 1
ATOM 11397 C CA . LEU D 1 231 ? 27.835 -2.740 14.833 1.00 31.83 231 LEU D CA 1
ATOM 11398 C C . LEU D 1 231 ? 26.360 -2.577 15.203 1.00 32.49 231 LEU D C 1
ATOM 11399 O O . LEU D 1 231 ? 25.993 -2.716 16.374 1.00 32.57 231 LEU D O 1
ATOM 11404 N N . GLU D 1 232 ? 25.520 -2.301 14.210 1.00 33.23 232 GLU D N 1
ATOM 11405 C CA . GLU D 1 232 ? 24.122 -1.941 14.460 1.00 33.90 232 GLU D CA 1
ATOM 11406 C C . GLU D 1 232 ? 23.126 -3.015 14.011 1.00 34.06 232 GLU D C 1
ATOM 11407 O O . GLU D 1 232 ? 21.993 -2.705 13.626 1.00 33.79 232 GLU D O 1
ATOM 11413 N N . GLY D 1 233 ? 23.553 -4.274 14.077 1.00 34.27 233 GLY D N 1
ATOM 11414 C CA . GLY D 1 233 ? 22.722 -5.399 13.659 1.00 34.41 233 GLY D CA 1
ATOM 11415 C C . GLY D 1 233 ? 22.380 -6.349 14.787 1.00 34.75 233 GLY D C 1
ATOM 11416 O O . GLY D 1 233 ? 21.933 -7.469 14.541 1.00 34.69 233 GLY D O 1
ATOM 11417 N N . ASP D 1 234 ? 22.594 -5.894 16.022 1.00 35.06 234 ASP D N 1
ATOM 11418 C CA . ASP D 1 234 ? 22.324 -6.683 17.225 1.00 35.17 234 ASP D CA 1
ATOM 11419 C C . ASP D 1 234 ? 21.024 -6.245 17.882 1.00 34.97 234 ASP D C 1
ATOM 11420 O O . ASP D 1 234 ? 20.824 -5.061 18.154 1.00 35.22 234 ASP D O 1
ATOM 11425 N N . PHE D 1 235 ? 20.147 -7.205 18.145 1.00 34.82 235 PHE D N 1
ATOM 11426 C CA . PHE D 1 235 ? 18.854 -6.896 18.738 1.00 34.94 235 PHE D CA 1
ATOM 11427 C C . PHE D 1 235 ? 18.578 -7.717 19.991 1.00 35.11 235 PHE D C 1
ATOM 11428 O O . PHE D 1 235 ? 19.139 -8.796 20.181 1.00 35.27 235 PHE D O 1
ATOM 11436 N N . ASN D 1 236 ? 17.723 -7.178 20.853 1.00 35.49 236 ASN D N 1
ATOM 11437 C CA . ASN D 1 236 ? 17.139 -7.948 21.938 1.00 36.21 236 ASN D CA 1
ATOM 11438 C C . ASN D 1 236 ? 15.683 -7.549 22.146 1.00 36.04 236 ASN D C 1
ATOM 11439 O O . ASN D 1 236 ? 15.380 -6.569 22.829 1.00 36.11 236 ASN D O 1
ATOM 11444 N N . ILE D 1 237 ? 14.791 -8.310 21.525 1.00 35.89 237 ILE D N 1
ATOM 11445 C CA . ILE D 1 237 ? 13.358 -8.069 21.625 1.00 35.54 237 ILE D CA 1
ATOM 11446 C C . ILE D 1 237 ? 12.736 -9.146 22.504 1.00 35.71 237 ILE D C 1
ATOM 11447 O O . ILE D 1 237 ? 13.011 -10.336 22.326 1.00 35.76 237 ILE D O 1
ATOM 11452 N N . GLN D 1 238 ? 11.914 -8.715 23.461 1.00 35.89 238 GLN D N 1
ATOM 11453 C CA . GLN D 1 238 ? 11.214 -9.611 24.390 1.00 36.00 238 GLN D CA 1
ATOM 11454 C C . GLN D 1 238 ? 12.186 -10.576 25.081 1.00 35.73 238 GLN D C 1
ATOM 11455 O O . GLN D 1 238 ? 11.873 -11.751 25.295 1.00 35.53 238 GLN D O 1
ATOM 11461 N N . GLY D 1 239 ? 13.369 -10.062 25.413 1.00 35.82 239 GLY D N 1
ATOM 11462 C CA . GLY D 1 239 ? 14.419 -10.842 26.067 1.00 35.75 239 GLY D CA 1
ATOM 11463 C C . GLY D 1 239 ? 15.103 -11.860 25.172 1.00 35.63 239 GLY D C 1
ATOM 11464 O O . GLY D 1 239 ? 15.827 -12.730 25.659 1.00 35.58 239 GLY D O 1
ATOM 11465 N N . ILE D 1 240 ? 14.875 -11.755 23.864 1.00 35.73 240 ILE D N 1
ATOM 11466 C CA . ILE D 1 240 ? 15.464 -12.680 22.896 1.00 35.55 240 ILE D CA 1
ATOM 11467 C C . ILE D 1 240 ? 16.595 -11.994 22.130 1.00 35.21 240 ILE D C 1
ATOM 11468 O O . ILE D 1 240 ? 16.346 -11.078 21.341 1.00 35.28 240 ILE D O 1
ATOM 11473 N N . PRO D 1 241 ? 17.844 -12.430 22.370 1.00 34.72 241 PRO D N 1
ATOM 11474 C CA . PRO D 1 241 ? 18.993 -11.834 21.697 1.00 34.16 241 PRO D CA 1
ATOM 11475 C C . PRO D 1 241 ? 19.253 -12.470 20.335 1.00 33.28 241 PRO D C 1
ATOM 11476 O O . PRO D 1 241 ? 19.289 -13.697 20.218 1.00 33.25 241 PRO D O 1
ATOM 11480 N N . PHE D 1 242 ? 19.421 -11.631 19.317 1.00 32.32 242 PHE D N 1
ATOM 11481 C CA . PHE D 1 242 ? 19.708 -12.100 17.962 1.00 31.46 242 PHE D CA 1
ATOM 11482 C C . PHE D 1 242 ? 20.428 -11.039 17.132 1.00 30.89 242 PHE D C 1
ATOM 11483 O O . PHE D 1 242 ? 20.454 -9.863 17.500 1.00 30.42 242 PHE D O 1
ATOM 11491 N N . ALA D 1 243 ? 21.023 -11.472 16.022 1.00 30.59 243 ALA D N 1
ATOM 11492 C CA . ALA D 1 243 ? 21.673 -10.567 15.081 1.00 30.27 243 ALA D CA 1
ATOM 11493 C C . ALA D 1 243 ? 21.294 -10.917 13.647 1.00 30.03 243 ALA D C 1
ATOM 11494 O O . ALA D 1 243 ? 21.252 -12.092 13.284 1.00 29.90 243 ALA D O 1
ATOM 11496 N N . TRP D 1 244 ? 21.005 -9.892 12.847 1.00 30.00 244 TRP D N 1
ATOM 11497 C CA . TRP D 1 244 ? 20.733 -10.064 11.420 1.00 30.12 244 TRP D CA 1
ATOM 11498 C C . TRP D 1 244 ? 21.713 -9.258 10.570 1.00 29.90 244 TRP D C 1
ATOM 11499 O O . TRP D 1 244 ? 22.203 -8.215 11.001 1.00 30.12 244 TRP D O 1
ATOM 11510 N N . ASP D 1 245 ? 21.991 -9.752 9.364 1.00 29.63 245 ASP D N 1
ATOM 11511 C CA . ASP D 1 245 ? 22.882 -9.076 8.422 1.00 29.44 245 ASP D CA 1
ATOM 11512 C C . ASP D 1 245 ? 22.101 -8.403 7.288 1.00 29.30 245 ASP D C 1
ATOM 11513 O O . ASP D 1 245 ? 22.634 -8.174 6.203 1.00 29.06 245 ASP D O 1
ATOM 11518 N N . ASP D 1 246 ? 20.839 -8.084 7.555 1.00 29.10 246 ASP D N 1
ATOM 11519 C CA . ASP D 1 246 ? 19.924 -7.585 6.528 1.00 28.76 246 ASP D CA 1
ATOM 11520 C C . ASP D 1 246 ? 20.213 -6.157 6.069 1.00 28.22 246 ASP D C 1
ATOM 11521 O O . ASP D 1 246 ? 20.362 -5.243 6.884 1.00 27.97 246 ASP D O 1
ATOM 11526 N N . GLY D 1 247 ? 20.286 -5.985 4.751 1.00 27.86 247 GLY D N 1
ATOM 11527 C CA . GLY D 1 247 ? 20.608 -4.700 4.139 1.00 27.36 247 GLY D CA 1
ATOM 11528 C C . GLY D 1 247 ? 19.395 -3.874 3.761 1.00 27.01 247 GLY D C 1
ATOM 11529 O O . GLY D 1 247 ? 18.401 -3.854 4.488 1.00 26.92 247 GLY D O 1
ATOM 11530 N N . ILE D 1 248 ? 19.486 -3.188 2.622 1.00 26.71 248 ILE D N 1
ATOM 11531 C CA . ILE D 1 248 ? 18.439 -2.272 2.163 1.00 26.65 248 ILE D CA 1
ATOM 11532 C C . ILE D 1 248 ? 17.054 -2.917 2.250 1.00 26.99 248 ILE D C 1
ATOM 11533 O O . ILE D 1 248 ? 16.783 -3.932 1.608 1.00 27.37 248 ILE D O 1
ATOM 11538 N N . PHE D 1 249 ? 16.189 -2.323 3.065 1.00 27.02 249 PHE D N 1
ATOM 11539 C CA . PHE D 1 249 ? 14.907 -2.933 3.391 1.00 27.20 249 PHE D CA 1
ATOM 11540 C C . PHE D 1 249 ? 13.725 -2.115 2.888 1.00 27.55 249 PHE D C 1
ATOM 11541 O O . PHE D 1 249 ? 12.809 -2.661 2.278 1.00 27.85 249 PHE D O 1
ATOM 11549 N N . SER D 1 250 ? 13.748 -0.811 3.140 1.00 27.63 250 SER D N 1
ATOM 11550 C CA . SER D 1 250 ? 12.638 0.041 2.749 1.00 27.39 250 SER D CA 1
ATOM 11551 C C . SER D 1 250 ? 13.100 1.299 2.021 1.00 27.49 250 SER D C 1
ATOM 11552 O O . SER D 1 250 ? 14.233 1.755 2.198 1.00 27.42 250 SER D O 1
ATOM 11555 N N . ILE D 1 251 ? 12.205 1.832 1.191 1.00 27.63 251 ILE D N 1
ATOM 11556 C CA . ILE D 1 251 ? 12.439 3.033 0.391 1.00 27.65 251 ILE D CA 1
ATOM 11557 C C . ILE D 1 251 ? 11.165 3.875 0.450 1.00 28.07 251 ILE D C 1
ATOM 11558 O O . ILE D 1 251 ? 10.067 3.358 0.242 1.00 28.21 251 ILE D O 1
ATOM 11563 N N . ALA D 1 252 ? 11.318 5.161 0.755 1.00 28.72 252 ALA D N 1
ATOM 11564 C CA . ALA D 1 252 ? 10.189 6.087 0.840 1.00 29.16 252 ALA D CA 1
ATOM 11565 C C . ALA D 1 252 ? 10.411 7.297 -0.063 1.00 29.76 252 ALA D C 1
ATOM 11566 O O . ALA D 1 252 ? 11.466 7.940 -0.012 1.00 29.73 252 ALA D O 1
ATOM 11568 N N . LEU D 1 253 ? 9.407 7.600 -0.884 1.00 30.43 253 LEU D N 1
ATOM 11569 C CA . LEU D 1 253 ? 9.515 8.646 -1.901 1.00 30.91 253 LEU D CA 1
ATOM 11570 C C . LEU D 1 253 ? 8.817 9.938 -1.499 1.00 31.70 253 LEU D C 1
ATOM 11571 O O . LEU D 1 253 ? 7.643 9.929 -1.126 1.00 31.95 253 LEU D O 1
ATOM 11576 N N . SER D 1 254 ? 9.549 11.045 -1.593 1.00 32.55 254 SER D N 1
ATOM 11577 C CA . SER D 1 254 ? 9.006 12.381 -1.351 1.00 33.37 254 SER D CA 1
ATOM 11578 C C . SER D 1 254 ? 8.017 12.774 -2.448 1.00 34.34 254 SER D C 1
ATOM 11579 O O . SER D 1 254 ? 7.783 12.008 -3.386 1.00 34.42 254 SER D O 1
ATOM 11582 N N . ASN D 1 255 ? 7.441 13.966 -2.329 1.00 35.59 255 ASN D N 1
ATOM 11583 C CA . ASN D 1 255 ? 6.594 14.512 -3.385 1.00 37.09 255 ASN D CA 1
ATOM 11584 C C . ASN D 1 255 ? 7.436 14.943 -4.590 1.00 38.59 255 ASN D C 1
ATOM 11585 O O . ASN D 1 255 ? 8.539 15.466 -4.415 1.00 38.89 255 ASN D O 1
ATOM 11590 N N . PRO D 1 256 ? 6.927 14.713 -5.816 1.00 40.15 256 PRO D N 1
ATOM 11591 C CA . PRO D 1 256 ? 7.726 14.978 -7.018 1.00 41.85 256 PRO D CA 1
ATOM 11592 C C . PRO D 1 256 ? 7.947 16.465 -7.302 1.00 43.98 256 PRO D C 1
ATOM 11593 O O . PRO D 1 256 ? 7.047 17.278 -7.079 1.00 44.18 256 PRO D O 1
ATOM 11597 N N . ASP D 1 257 ? 9.144 16.799 -7.784 1.00 47.09 257 ASP D N 1
ATOM 11598 C CA . ASP D 1 257 ? 9.474 18.156 -8.229 1.00 50.19 257 ASP D CA 1
ATOM 11599 C C . ASP D 1 257 ? 8.450 18.597 -9.277 1.00 51.45 257 ASP D C 1
ATOM 11600 O O . ASP D 1 257 ? 8.246 17.896 -10.269 1.00 51.61 257 ASP D O 1
ATOM 11605 N N . PRO D 1 258 ? 7.798 19.757 -9.060 1.00 52.60 258 PRO D N 1
ATOM 11606 C CA . PRO D 1 258 ? 6.674 20.156 -9.917 1.00 53.02 258 PRO D CA 1
ATOM 11607 C C . PRO D 1 258 ? 7.032 20.158 -11.403 1.00 53.58 258 PRO D C 1
ATOM 11608 O O . PRO D 1 258 ? 6.257 19.661 -12.223 1.00 53.61 258 PRO D O 1
ATOM 11612 N N . MET D 1 259 ? 8.235 20.607 -11.710 1.00 53.77 259 MET D N 1
ATOM 11613 C CA . MET D 1 259 ? 8.637 20.670 -13.127 1.00 53.90 259 MET D CA 1
ATOM 11614 C C . MET D 1 259 ? 9.102 19.293 -13.610 1.00 53.15 259 MET D C 1
ATOM 11615 O O . MET D 1 259 ? 8.404 18.700 -14.456 1.00 52.85 259 MET D O 1
ATOM 11620 N N . THR D 1 260 ? 10.203 18.786 -13.059 1.00 51.88 260 THR D N 1
ATOM 11621 C CA . THR D 1 260 ? 10.828 17.527 -13.569 1.00 49.55 260 THR D CA 1
ATOM 11622 C C . THR D 1 260 ? 10.174 16.251 -13.106 1.00 47.98 260 THR D C 1
ATOM 11623 O O . THR D 1 260 ? 10.429 15.216 -13.746 1.00 47.71 260 THR D O 1
ATOM 11627 N N . LYS D 1 261 ? 9.409 16.298 -12.026 1.00 46.40 261 LYS D N 1
ATOM 11628 C CA . LYS D 1 261 ? 8.706 15.117 -11.481 1.00 44.40 261 LYS D CA 1
ATOM 11629 C C . LYS D 1 261 ? 9.602 14.067 -10.806 1.00 42.53 261 LYS D C 1
ATOM 11630 O O . LYS D 1 261 ? 9.157 12.952 -10.522 1.00 42.18 261 LYS D O 1
ATOM 11636 N N . PHE D 1 262 ? 10.854 14.438 -10.540 1.00 40.41 262 PHE D N 1
ATOM 11637 C CA . PHE D 1 262 ? 11.771 13.593 -9.780 1.00 38.28 262 PHE D CA 1
ATOM 11638 C C . PHE D 1 262 ? 11.516 13.734 -8.284 1.00 37.21 262 PHE D C 1
ATOM 11639 O O . PHE D 1 262 ? 11.062 14.783 -7.821 1.00 37.55 262 PHE D O 1
ATOM 11647 N N . ARG D 1 263 ? 11.811 12.672 -7.538 1.00 35.37 263 ARG D N 1
ATOM 11648 C CA . ARG D 1 263 ? 11.545 12.622 -6.101 1.00 34.12 263 ARG D CA 1
ATOM 11649 C C . ARG D 1 263 ? 12.808 12.246 -5.325 1.00 33.28 263 ARG D C 1
ATOM 11650 O O . ARG D 1 263 ? 13.781 11.760 -5.905 1.00 33.06 263 ARG D O 1
ATOM 11658 N N . THR D 1 264 ? 12.786 12.482 -4.016 1.00 32.23 264 THR D N 1
ATOM 11659 C CA . THR D 1 264 ? 13.866 12.054 -3.133 1.00 31.47 264 THR D CA 1
ATOM 11660 C C . THR D 1 264 ? 13.536 10.678 -2.556 1.00 31.20 264 THR D C 1
ATOM 11661 O O . THR D 1 264 ? 12.486 10.491 -1.929 1.00 31.30 264 THR D O 1
ATOM 11665 N N . ALA D 1 265 ? 14.432 9.722 -2.787 1.00 30.40 265 ALA D N 1
ATOM 11666 C CA . ALA D 1 265 ? 14.268 8.368 -2.273 1.00 29.96 265 ALA D CA 1
ATOM 11667 C C . ALA D 1 265 ? 14.975 8.203 -0.931 1.00 29.77 265 ALA D C 1
ATOM 11668 O O . ALA D 1 265 ? 16.203 8.172 -0.864 1.00 29.85 265 ALA D O 1
ATOM 11670 N N . TYR D 1 266 ? 14.188 8.116 0.136 1.00 29.58 266 TYR D N 1
ATOM 11671 C CA . TYR D 1 266 ? 14.723 7.868 1.469 1.00 29.62 266 TYR D CA 1
ATOM 11672 C C . TYR D 1 266 ? 14.835 6.363 1.688 1.00 29.08 266 TYR D C 1
ATOM 11673 O O . TYR D 1 266 ? 13.824 5.663 1.722 1.00 28.97 266 TYR D O 1
ATOM 11682 N N . PHE D 1 267 ? 16.059 5.865 1.832 1.00 28.32 267 PHE D N 1
ATOM 11683 C CA . PHE D 1 267 ? 16.263 4.432 2.031 1.00 27.65 267 PHE D CA 1
ATOM 11684 C C . PHE D 1 267 ? 17.178 4.094 3.203 1.00 27.42 267 PHE D C 1
ATOM 11685 O O . PHE D 1 267 ? 18.099 4.845 3.533 1.00 27.26 267 PHE D O 1
ATOM 11693 N N . HIS D 1 268 ? 16.911 2.950 3.823 1.00 27.18 268 HIS D N 1
ATOM 11694 C CA . HIS D 1 268 ? 17.738 2.455 4.914 1.00 27.21 268 HIS D CA 1
ATOM 11695 C C . HIS D 1 268 ? 17.869 0.933 4.886 1.00 27.17 268 HIS D C 1
ATOM 11696 O O . HIS D 1 268 ? 17.008 0.233 4.341 1.00 27.19 268 HIS D O 1
ATOM 11703 N N . ALA D 1 269 ? 18.963 0.443 5.465 1.00 26.96 269 ALA D N 1
ATOM 11704 C CA . ALA D 1 269 ? 19.142 -0.972 5.753 1.00 26.79 269 ALA D CA 1
ATOM 11705 C C . ALA D 1 269 ? 18.409 -1.305 7.051 1.00 26.96 269 ALA D C 1
ATOM 11706 O O . ALA D 1 269 ? 18.197 -0.421 7.889 1.00 27.06 269 ALA D O 1
ATOM 11708 N N . LEU D 1 270 ? 18.018 -2.570 7.212 1.00 27.01 270 LEU D N 1
ATOM 11709 C CA . LEU D 1 270 ? 17.380 -3.033 8.447 1.00 27.23 270 LEU D CA 1
ATOM 11710 C C . LEU D 1 270 ? 18.351 -2.921 9.617 1.00 27.47 270 LEU D C 1
ATOM 11711 O O . LEU D 1 270 ? 17.985 -2.440 10.688 1.00 27.53 270 LEU D O 1
ATOM 11716 N N . SER D 1 271 ? 19.583 -3.377 9.396 1.00 27.71 271 SER D N 1
ATOM 11717 C CA . SER D 1 271 ? 20.623 -3.369 10.419 1.00 28.05 271 SER D CA 1
ATOM 11718 C C . SER D 1 271 ? 21.493 -2.120 10.297 1.00 28.47 271 SER D C 1
ATOM 11719 O O . SER D 1 271 ? 22.687 -2.193 9.989 1.00 28.59 271 SER D O 1
ATOM 11722 N N . SER D 1 272 ? 20.872 -0.970 10.541 1.00 28.96 272 SER D N 1
ATOM 11723 C CA . SER D 1 272 ? 21.539 0.321 10.445 1.00 29.46 272 SER D CA 1
ATOM 11724 C C . SER D 1 272 ? 20.720 1.363 11.189 1.00 29.50 272 SER D C 1
ATOM 11725 O O . SER D 1 272 ? 19.492 1.278 11.225 1.00 29.71 272 SER D O 1
ATOM 11728 N N . ASN D 1 273 ? 21.402 2.333 11.794 1.00 29.52 273 ASN D N 1
ATOM 11729 C CA . ASN D 1 273 ? 20.737 3.475 12.419 1.00 29.73 273 ASN D CA 1
ATOM 11730 C C . ASN D 1 273 ? 20.821 4.708 11.530 1.00 29.67 273 ASN D C 1
ATOM 11731 O O . ASN D 1 273 ? 20.468 5.813 11.944 1.00 29.91 273 A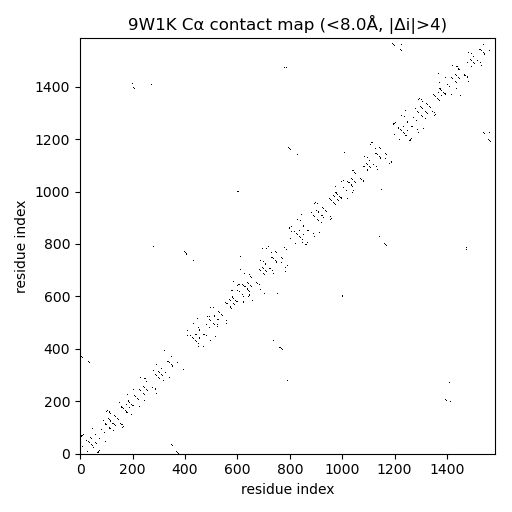SN D O 1
ATOM 11736 N N . SER D 1 274 ? 21.302 4.512 10.308 1.00 29.41 274 SER D N 1
ATOM 11737 C CA . SER D 1 274 ? 21.479 5.609 9.371 1.00 29.08 274 SER D CA 1
ATOM 11738 C C . SER D 1 274 ? 20.427 5.591 8.272 1.00 28.97 274 SER D C 1
ATOM 11739 O O . SER D 1 274 ? 19.938 4.529 7.881 1.00 28.94 274 SER D O 1
ATOM 11742 N N . GLU D 1 275 ? 20.074 6.783 7.799 1.00 28.84 275 GLU D N 1
ATOM 11743 C CA . GLU D 1 275 ? 19.151 6.948 6.685 1.00 28.53 275 GLU D CA 1
ATOM 11744 C C . GLU D 1 275 ? 19.901 7.600 5.532 1.00 28.17 275 GLU D C 1
ATOM 11745 O O . GLU D 1 275 ? 20.762 8.454 5.746 1.00 27.98 275 GLU D O 1
ATOM 11751 N N . PHE D 1 276 ? 19.580 7.178 4.315 1.00 27.99 276 PHE D N 1
ATOM 11752 C CA . PHE D 1 276 ? 20.243 7.689 3.125 1.00 27.94 276 PHE D CA 1
ATOM 11753 C C . PHE D 1 276 ? 19.227 8.251 2.143 1.00 27.92 276 PHE D C 1
ATOM 11754 O O . PHE D 1 276 ? 18.033 7.964 2.239 1.00 27.77 276 PHE D O 1
ATOM 11762 N N . THR D 1 277 ? 19.705 9.069 1.211 1.00 28.11 277 THR D N 1
ATOM 11763 C CA . THR D 1 277 ? 18.856 9.600 0.149 1.00 28.56 277 THR D CA 1
ATOM 11764 C C . THR D 1 277 ? 19.509 9.421 -1.213 1.00 28.84 277 THR D C 1
ATOM 11765 O O . THR D 1 277 ? 20.735 9.335 -1.325 1.00 28.80 277 THR D O 1
ATOM 11769 N N . VAL D 1 278 ? 18.670 9.360 -2.241 1.00 29.26 278 VAL D N 1
ATOM 11770 C CA . VAL D 1 278 ? 19.118 9.402 -3.628 1.00 29.65 278 VAL D CA 1
ATOM 11771 C C . VAL D 1 278 ? 17.982 9.967 -4.482 1.00 29.94 278 VAL D C 1
ATOM 11772 O O . VAL D 1 278 ? 16.807 9.780 -4.166 1.00 29.71 278 VAL D O 1
ATOM 11776 N N . SER D 1 279 ? 18.341 10.690 -5.536 1.00 31.01 279 SER D N 1
ATOM 11777 C CA . SER D 1 279 ? 17.361 11.245 -6.457 1.00 31.99 279 SER D CA 1
ATOM 11778 C C . SER D 1 279 ? 16.837 10.146 -7.372 1.00 32.37 279 SER D C 1
ATOM 11779 O O . SER D 1 279 ? 17.610 9.317 -7.860 1.00 32.48 279 SER D O 1
ATOM 11782 N N . THR D 1 280 ? 15.525 10.135 -7.597 1.00 32.90 280 THR D N 1
ATOM 11783 C CA . THR D 1 280 ? 14.920 9.165 -8.511 1.00 33.64 280 THR D CA 1
ATOM 11784 C C . THR D 1 280 ? 15.427 9.380 -9.937 1.00 34.20 280 THR D C 1
ATOM 11785 O O . THR D 1 280 ? 15.390 8.466 -10.762 1.00 34.50 280 THR D O 1
ATOM 11789 N N . ALA D 1 281 ? 15.919 10.591 -10.204 1.00 34.56 281 ALA D N 1
ATOM 11790 C CA . ALA D 1 281 ? 16.618 10.907 -11.447 1.00 35.04 281 ALA D CA 1
ATOM 11791 C C . ALA D 1 281 ? 17.710 9.881 -11.719 1.00 35.52 281 ALA D C 1
ATOM 11792 O O . ALA D 1 281 ? 17.970 9.533 -12.870 1.00 35.98 281 ALA D O 1
ATOM 11794 N N . VAL D 1 282 ? 18.337 9.402 -10.646 1.00 35.85 282 VAL D N 1
ATOM 11795 C CA . VAL D 1 282 ? 19.402 8.408 -10.731 1.00 36.24 282 VAL D CA 1
ATOM 11796 C C . VAL D 1 282 ? 18.833 7.000 -10.907 1.00 36.80 282 VAL D C 1
ATOM 11797 O O . VAL D 1 282 ? 19.240 6.270 -11.815 1.00 36.84 282 VAL D O 1
ATOM 11801 N N . LEU D 1 283 ? 17.888 6.632 -10.043 1.00 37.14 283 LEU D N 1
ATOM 11802 C CA . LEU D 1 283 ? 17.276 5.301 -10.061 1.00 37.51 283 LEU D CA 1
ATOM 11803 C C . LEU D 1 283 ? 16.603 4.985 -11.399 1.00 38.71 283 LEU D C 1
ATOM 11804 O O . LEU D 1 283 ? 16.702 3.863 -11.897 1.00 38.49 283 LEU D O 1
ATOM 11809 N N . ARG D 1 284 ? 15.948 5.989 -11.982 1.00 40.33 284 ARG D N 1
ATOM 11810 C CA . ARG D 1 284 ? 15.232 5.851 -13.254 1.00 41.75 284 ARG D CA 1
ATOM 11811 C C . ARG D 1 284 ? 16.152 5.926 -14.477 1.00 42.97 284 ARG D C 1
ATOM 11812 O O . ARG D 1 284 ? 15.679 6.060 -15.610 1.00 42.88 284 ARG D O 1
ATOM 11820 N N . ASN D 1 285 ? 17.458 5.835 -14.243 1.00 44.71 285 ASN D N 1
ATOM 11821 C CA . ASN D 1 285 ? 18.461 5.950 -15.297 1.00 46.63 285 ASN D CA 1
ATOM 11822 C C . ASN D 1 285 ? 19.258 4.647 -15.422 1.00 45.49 285 ASN D C 1
ATOM 11823 O O . ASN D 1 285 ? 20.154 4.376 -14.617 1.00 45.59 285 ASN D O 1
ATOM 11828 N N . GLU D 1 286 ? 18.916 3.845 -16.430 1.00 43.78 286 GLU D N 1
ATOM 11829 C CA . GLU D 1 286 ? 19.554 2.544 -16.662 1.00 42.40 286 GLU D CA 1
ATOM 11830 C C . GLU D 1 286 ? 21.068 2.652 -16.848 1.00 42.03 286 GLU D C 1
ATOM 11831 O O . GLU D 1 286 ? 21.818 1.813 -16.345 1.00 42.26 286 GLU D O 1
ATOM 11837 N N . THR D 1 287 ? 21.508 3.684 -17.564 1.00 41.44 287 THR D N 1
ATOM 11838 C CA . THR D 1 287 ? 22.933 3.905 -17.821 1.00 40.77 287 THR D CA 1
ATOM 11839 C C . THR D 1 287 ? 23.700 4.136 -16.517 1.00 39.71 287 THR D C 1
ATOM 11840 O O . THR D 1 287 ? 24.807 3.621 -16.346 1.00 39.63 287 THR D O 1
ATOM 11844 N N . ALA D 1 288 ? 23.096 4.893 -15.602 1.00 38.52 288 ALA D N 1
ATOM 11845 C CA . ALA D 1 288 ? 23.698 5.185 -14.300 1.00 37.64 288 ALA D CA 1
ATOM 11846 C C . ALA D 1 288 ? 23.915 3.930 -13.451 1.00 37.13 288 ALA D C 1
ATOM 11847 O O . ALA D 1 288 ? 24.852 3.873 -12.649 1.00 36.96 288 ALA D O 1
ATOM 11849 N N . SER D 1 289 ? 23.056 2.929 -13.648 1.00 36.33 289 SER D N 1
ATOM 11850 C CA . SER D 1 289 ? 23.103 1.680 -12.883 1.00 35.64 289 SER D CA 1
ATOM 11851 C C . SER D 1 289 ? 24.233 0.746 -13.314 1.00 35.35 289 SER D C 1
ATOM 11852 O O . SER D 1 289 ? 24.559 -0.213 -12.610 1.00 34.90 289 SER D O 1
ATOM 11855 N N . LYS D 1 290 ? 24.823 1.032 -14.469 1.00 35.40 290 LYS D N 1
ATOM 11856 C CA . LYS D 1 290 ? 25.881 0.199 -15.024 1.00 35.47 290 LYS D CA 1
ATOM 11857 C C . LYS D 1 290 ? 27.283 0.687 -14.659 1.00 35.74 290 LYS D C 1
ATOM 11858 O O . LYS D 1 290 ? 28.275 0.034 -14.985 1.00 36.04 290 LYS D O 1
ATOM 11864 N N . ARG D 1 291 ? 27.361 1.827 -13.976 1.00 36.07 291 ARG D N 1
ATOM 11865 C CA . ARG D 1 291 ? 28.635 2.346 -13.486 1.00 36.38 291 ARG D CA 1
ATOM 11866 C C . ARG D 1 291 ? 29.183 1.450 -12.379 1.00 36.80 291 ARG D C 1
ATOM 11867 O O . ARG D 1 291 ? 28.419 0.837 -11.631 1.00 37.41 291 ARG D O 1
ATOM 11875 N N . GLY D 1 292 ? 30.506 1.373 -12.286 1.00 36.80 292 GLY D N 1
ATOM 11876 C CA . GLY D 1 292 ? 31.156 0.701 -11.166 1.00 36.76 292 GLY D CA 1
ATOM 11877 C C . GLY D 1 292 ? 31.266 1.637 -9.977 1.00 36.83 292 GLY D C 1
ATOM 11878 O O . GLY D 1 292 ? 31.370 1.194 -8.831 1.00 37.03 292 GLY D O 1
ATOM 11879 N N . TYR D 1 293 ? 31.239 2.938 -10.261 1.00 36.88 293 TYR D N 1
ATOM 11880 C CA . TYR D 1 293 ? 31.338 3.978 -9.243 1.00 37.13 293 TYR D CA 1
ATOM 11881 C C . TYR D 1 293 ? 30.206 4.984 -9.415 1.00 37.05 293 TYR D C 1
ATOM 11882 O O . TYR D 1 293 ? 30.018 5.537 -10.500 1.00 37.15 293 TYR D O 1
ATOM 11891 N N . HIS D 1 294 ? 29.455 5.217 -8.343 1.00 36.85 294 HIS D N 1
ATOM 11892 C CA . HIS D 1 294 ? 28.287 6.095 -8.409 1.00 37.02 294 HIS D CA 1
ATOM 11893 C C . HIS D 1 294 ? 28.567 7.536 -7.978 1.00 37.02 294 HIS D C 1
ATOM 11894 O O . HIS D 1 294 ? 27.682 8.390 -8.056 1.00 37.17 294 HIS D O 1
ATOM 11901 N N . GLY D 1 295 ? 29.792 7.801 -7.533 1.00 37.09 295 GLY D N 1
ATOM 11902 C CA . GLY D 1 295 ? 30.179 9.135 -7.088 1.00 37.40 295 GLY D CA 1
ATOM 11903 C C . GLY D 1 295 ? 29.388 9.597 -5.882 1.00 37.96 295 GLY D C 1
ATOM 11904 O O . GLY D 1 295 ? 29.233 8.854 -4.912 1.00 37.84 295 GLY D O 1
ATOM 11905 N N . ASP D 1 296 ? 28.870 10.820 -5.962 1.00 38.85 296 ASP D N 1
ATOM 11906 C CA . ASP D 1 296 ? 28.160 11.450 -4.849 1.00 39.45 296 ASP D CA 1
ATOM 11907 C C . ASP D 1 296 ? 26.635 11.389 -4.995 1.00 38.87 296 ASP D C 1
ATOM 11908 O O . ASP D 1 296 ? 25.913 12.100 -4.291 1.00 39.08 296 ASP D O 1
ATOM 11913 N N . ASP D 1 297 ? 26.147 10.537 -5.895 1.00 37.63 297 ASP D N 1
ATOM 11914 C CA . ASP D 1 297 ? 24.706 10.415 -6.142 1.00 36.97 297 ASP D CA 1
ATOM 11915 C C . ASP D 1 297 ? 23.902 9.952 -4.918 1.00 35.95 297 ASP D C 1
ATOM 11916 O O . ASP D 1 297 ? 22.826 10.486 -4.645 1.00 35.70 297 ASP D O 1
ATOM 11921 N N . PHE D 1 298 ? 24.432 8.970 -4.190 1.00 34.91 298 PHE D N 1
ATOM 11922 C CA . PHE D 1 298 ? 23.808 8.470 -2.962 1.00 34.24 298 PHE D CA 1
ATOM 11923 C C . PHE D 1 298 ? 24.381 9.191 -1.738 1.00 34.04 298 PHE D C 1
ATOM 11924 O O . PHE D 1 298 ? 25.575 9.082 -1.452 1.00 34.35 298 PHE D O 1
ATOM 11932 N N . LYS D 1 299 ? 23.531 9.918 -1.016 1.00 33.53 299 LYS D N 1
ATOM 11933 C CA . LYS D 1 299 ? 23.983 10.723 0.122 1.00 33.36 299 LYS D CA 1
ATOM 11934 C C . LYS D 1 299 ? 23.557 10.168 1.479 1.00 32.97 299 LYS D C 1
ATOM 11935 O O . LYS D 1 299 ? 22.440 9.669 1.635 1.00 32.86 299 LYS D O 1
ATOM 11941 N N . LEU D 1 300 ? 24.451 10.274 2.460 1.00 32.52 300 LEU D N 1
ATOM 11942 C CA . LEU D 1 300 ? 24.102 9.982 3.845 1.00 32.21 300 LEU D CA 1
ATOM 11943 C C . LEU D 1 300 ? 23.234 11.115 4.377 1.00 32.39 300 LEU D C 1
ATOM 11944 O O . LEU D 1 300 ? 23.683 12.259 4.470 1.00 32.51 300 LEU D O 1
ATOM 11949 N N . LEU D 1 301 ? 21.987 10.799 4.707 1.00 32.37 301 LEU D N 1
ATOM 11950 C CA . LEU D 1 301 ? 21.101 11.791 5.294 1.00 32.51 301 LEU D CA 1
ATOM 11951 C C . LEU D 1 301 ? 21.514 12.045 6.735 1.00 32.82 301 LEU D C 1
ATOM 11952 O O . LEU D 1 301 ? 21.733 13.190 7.124 1.00 33.28 301 LEU D O 1
ATOM 11957 N N . GLY D 1 302 ? 21.634 10.975 7.516 1.00 33.19 302 GLY D N 1
ATOM 11958 C CA . GLY D 1 302 ? 22.080 11.095 8.896 1.00 33.37 302 GLY D CA 1
ATOM 11959 C C . GLY D 1 302 ? 21.726 9.939 9.808 1.00 33.60 302 GLY D C 1
ATOM 11960 O O . GLY D 1 302 ? 21.391 8.840 9.356 1.00 33.34 302 GLY D O 1
ATOM 11961 N N . TYR D 1 303 ? 21.792 10.219 11.105 1.00 33.81 303 TYR D N 1
ATOM 11962 C CA . TYR D 1 303 ? 21.667 9.224 12.154 1.00 34.22 303 TYR D CA 1
ATOM 11963 C C . TYR D 1 303 ? 20.284 9.318 12.790 1.00 34.33 303 TYR D C 1
ATOM 11964 O O . TYR D 1 303 ? 19.801 10.411 13.078 1.00 34.84 303 TYR D O 1
ATOM 11973 N N . ARG D 1 304 ? 19.652 8.167 12.999 1.00 34.30 304 ARG D N 1
ATOM 11974 C CA . ARG D 1 304 ? 18.250 8.108 13.420 1.00 34.48 304 ARG D CA 1
ATOM 11975 C C . ARG D 1 304 ? 18.088 8.066 14.942 1.00 34.54 304 ARG D C 1
ATOM 11976 O O . ARG D 1 304 ? 16.999 8.322 15.463 1.00 34.80 304 ARG D O 1
ATOM 11984 N N . GLY D 1 305 ? 19.173 7.758 15.647 1.00 34.45 305 GLY D N 1
ATOM 11985 C CA . GLY D 1 305 ? 19.140 7.640 17.103 1.00 34.49 305 GLY D CA 1
ATOM 11986 C C . GLY D 1 305 ? 19.591 6.278 17.594 1.00 34.65 305 GLY D C 1
ATOM 11987 O O . GLY D 1 305 ? 19.616 5.309 16.832 1.00 34.71 305 GLY D O 1
ATOM 11988 N N . ALA D 1 306 ? 19.955 6.209 18.874 1.00 34.75 306 ALA D N 1
ATOM 11989 C CA . ALA D 1 306 ? 20.352 4.952 19.504 1.00 34.58 306 ALA D CA 1
ATOM 11990 C C . ALA D 1 306 ? 19.200 3.956 19.471 1.00 34.55 306 ALA D C 1
ATOM 11991 O O . ALA D 1 306 ? 18.061 4.307 19.793 1.00 34.56 306 ALA D O 1
ATOM 11993 N N . GLN D 1 307 ? 19.505 2.726 19.060 1.00 34.40 307 GLN D N 1
ATOM 11994 C CA . GLN D 1 307 ? 18.520 1.641 18.970 1.00 34.07 307 GLN D CA 1
ATOM 11995 C C . GLN D 1 307 ? 17.339 1.991 18.064 1.00 33.72 307 GLN D C 1
ATOM 11996 O O . GLN D 1 307 ? 16.205 1.584 18.323 1.00 34.31 307 GLN D O 1
ATOM 12002 N N . SER D 1 308 ? 17.611 2.734 16.997 1.00 33.01 308 SER D N 1
ATOM 12003 C CA . SER D 1 308 ? 16.551 3.196 16.110 1.00 32.31 308 SER D CA 1
ATOM 12004 C C . SER D 1 308 ? 16.583 2.513 14.745 1.00 31.41 308 SER D C 1
ATOM 12005 O O . SER D 1 308 ? 16.226 3.123 13.733 1.00 31.70 308 SER D O 1
ATOM 12008 N N . GLN D 1 309 ? 17.005 1.249 14.723 1.00 30.30 309 GLN D N 1
ATOM 12009 C CA . GLN D 1 309 ? 16.974 0.457 13.497 1.00 29.50 309 GLN D CA 1
ATOM 12010 C C . GLN D 1 309 ? 15.539 0.367 13.027 1.00 28.97 309 GLN D C 1
ATOM 12011 O O . GLN D 1 309 ? 14.648 -0.057 13.771 1.00 28.99 309 GLN D O 1
ATOM 12017 N N . SER D 1 310 ? 15.314 0.796 11.797 1.00 28.26 310 SER D N 1
ATOM 12018 C CA . SER D 1 310 ? 13.985 0.753 11.233 1.00 27.76 310 SER D CA 1
ATOM 12019 C C . SER D 1 310 ? 13.846 -0.412 10.264 1.00 27.23 310 SER D C 1
ATOM 12020 O O . SER D 1 310 ? 14.808 -0.805 9.597 1.00 26.94 310 SER D O 1
ATOM 12023 N N . SER D 1 311 ? 12.642 -0.970 10.208 1.00 26.69 311 SER D N 1
ATOM 12024 C CA . SER D 1 311 ? 12.321 -1.961 9.203 1.00 26.31 311 SER D CA 1
ATOM 12025 C C . SER D 1 311 ? 11.690 -1.248 8.008 1.00 26.13 311 SER D C 1
ATOM 12026 O O . SER D 1 311 ? 12.386 -0.898 7.053 1.00 26.21 311 SER D O 1
ATOM 12029 N N . ILE D 1 312 ? 10.385 -1.004 8.082 1.00 25.87 312 ILE D N 1
ATOM 12030 C CA . ILE D 1 312 ? 9.658 -0.348 7.002 1.00 25.81 312 ILE D CA 1
ATOM 12031 C C . ILE D 1 312 ? 9.264 1.071 7.396 1.00 25.93 312 ILE D C 1
ATOM 12032 O O . ILE D 1 312 ? 8.867 1.330 8.536 1.00 25.81 312 ILE D O 1
ATOM 12037 N N . HIS D 1 313 ? 9.390 1.988 6.445 1.00 25.90 313 HIS D N 1
ATOM 12038 C CA . HIS D 1 313 ? 8.937 3.350 6.646 1.00 26.11 313 HIS D CA 1
ATOM 12039 C C . HIS D 1 313 ? 8.174 3.843 5.422 1.00 26.50 313 HIS D C 1
ATOM 12040 O O . HIS D 1 313 ? 8.277 3.258 4.342 1.00 26.62 313 HIS D O 1
ATOM 12047 N N . GLY D 1 314 ? 7.395 4.905 5.597 1.00 26.87 314 GLY D N 1
ATOM 12048 C CA . GLY D 1 314 ? 6.582 5.433 4.510 1.00 27.41 314 GLY D CA 1
ATOM 12049 C C . GLY D 1 314 ? 6.487 6.942 4.515 1.00 27.96 314 GLY D C 1
ATOM 12050 O O . GLY D 1 314 ? 6.599 7.577 5.564 1.00 28.12 314 GLY D O 1
ATOM 12051 N N . PHE D 1 315 ? 6.270 7.508 3.332 1.00 28.47 315 PHE D N 1
ATOM 12052 C CA . PHE D 1 315 ? 6.097 8.945 3.172 1.00 29.11 315 PHE D CA 1
ATOM 12053 C C . PHE D 1 315 ? 4.633 9.265 2.897 1.00 29.59 315 PHE D C 1
ATOM 12054 O O . PHE D 1 315 ? 4.011 8.667 2.014 1.00 29.63 315 PHE D O 1
ATOM 12062 N N . HIS D 1 316 ? 4.088 10.201 3.666 1.00 30.26 316 HIS D N 1
ATOM 12063 C CA . HIS D 1 316 ? 2.713 10.654 3.479 1.00 30.73 316 HIS D CA 1
ATOM 12064 C C . HIS D 1 316 ? 2.705 11.980 2.720 1.00 31.14 316 HIS D C 1
ATOM 12065 O O . HIS D 1 316 ? 3.164 12.995 3.247 1.00 31.39 316 HIS D O 1
ATOM 12072 N N . PRO D 1 317 ? 2.190 11.973 1.476 1.00 31.28 317 PRO D N 1
ATOM 12073 C CA . PRO D 1 317 ? 2.259 13.150 0.606 1.00 31.44 317 PRO D CA 1
ATOM 12074 C C . PRO D 1 317 ? 1.653 14.433 1.198 1.00 31.57 317 PRO D C 1
ATOM 12075 O O . PRO D 1 317 ? 2.268 15.497 1.097 1.00 31.55 317 PRO D O 1
ATOM 12079 N N . GLU D 1 318 ? 0.477 14.328 1.818 1.00 31.76 318 GLU D N 1
ATOM 12080 C CA . GLU D 1 318 ? -0.250 15.502 2.325 1.00 32.03 318 GLU D CA 1
ATOM 12081 C C . GLU D 1 318 ? 0.489 16.279 3.420 1.00 31.32 318 GLU D C 1
ATOM 12082 O O . GLU D 1 318 ? 0.471 17.509 3.422 1.00 31.47 318 GLU D O 1
ATOM 12088 N N . THR D 1 319 ? 1.134 15.564 4.340 1.00 30.30 319 THR D N 1
ATOM 12089 C CA . THR D 1 319 ? 1.848 16.202 5.450 1.00 29.49 319 THR D CA 1
ATOM 12090 C C . THR D 1 319 ? 3.352 16.333 5.207 1.00 28.88 319 THR D C 1
ATOM 12091 O O . THR D 1 319 ? 3.999 17.228 5.754 1.00 28.80 319 THR D O 1
ATOM 12095 N N . GLY D 1 320 ? 3.903 15.435 4.396 1.00 28.19 320 GLY D N 1
ATOM 12096 C CA . GLY D 1 320 ? 5.345 15.382 4.175 1.00 27.64 320 GLY D CA 1
ATOM 12097 C C . GLY D 1 320 ? 6.072 14.712 5.327 1.00 27.31 320 GLY D C 1
ATOM 12098 O O . GLY D 1 320 ? 7.279 14.894 5.498 1.00 27.44 320 GLY D O 1
ATOM 12099 N N . VAL D 1 321 ? 5.327 13.934 6.112 1.00 26.83 321 VAL D N 1
ATOM 12100 C CA . VAL D 1 321 ? 5.858 13.230 7.280 1.00 26.37 321 VAL D CA 1
ATOM 12101 C C . VAL D 1 321 ? 6.191 11.775 6.937 1.00 26.00 321 VAL D C 1
ATOM 12102 O O . VAL D 1 321 ? 5.385 11.070 6.322 1.00 26.03 321 VAL D O 1
ATOM 12106 N N . ILE D 1 322 ? 7.385 11.339 7.329 1.00 25.50 322 ILE D N 1
ATOM 12107 C CA . ILE D 1 322 ? 7.783 9.942 7.182 1.00 25.16 322 ILE D CA 1
ATOM 12108 C C . ILE D 1 322 ? 7.541 9.191 8.485 1.00 25.11 322 ILE D C 1
ATOM 12109 O O . ILE D 1 322 ? 7.934 9.652 9.559 1.00 25.40 322 ILE D O 1
ATOM 12114 N N . PHE D 1 323 ? 6.887 8.037 8.384 1.00 24.86 323 PHE D N 1
ATOM 12115 C CA . PHE D 1 323 ? 6.713 7.146 9.527 1.00 24.43 323 PHE D CA 1
ATOM 12116 C C . PHE D 1 323 ? 7.705 5.986 9.469 1.00 24.07 323 PHE D C 1
ATOM 12117 O O . PHE D 1 323 ? 7.949 5.433 8.400 1.00 23.77 323 PHE D O 1
ATOM 12125 N N . PHE D 1 324 ? 8.279 5.643 10.622 1.00 23.60 324 PHE D N 1
ATOM 12126 C CA . PHE D 1 324 ? 9.247 4.554 10.737 1.00 23.34 324 PHE D CA 1
ATOM 12127 C C . PHE D 1 324 ? 8.702 3.438 11.617 1.00 23.29 324 PHE D C 1
ATOM 12128 O O . PHE D 1 324 ? 8.135 3.703 12.673 1.00 23.39 324 PHE D O 1
ATOM 12136 N N . ALA D 1 325 ? 8.884 2.193 11.189 1.00 23.43 325 ALA D N 1
ATOM 12137 C CA . ALA D 1 325 ? 8.655 1.055 12.073 1.00 23.67 325 ALA D CA 1
ATOM 12138 C C . ALA D 1 325 ? 9.969 0.727 12.774 1.00 23.77 325 ALA D C 1
ATOM 12139 O O . ALA D 1 325 ? 10.969 0.421 12.123 1.00 23.76 325 ALA D O 1
ATOM 12141 N N . LEU D 1 326 ? 9.964 0.814 14.100 1.00 24.06 326 LEU D N 1
ATOM 12142 C CA . LEU D 1 326 ? 11.185 0.656 14.885 1.00 24.53 326 LEU D CA 1
ATOM 12143 C C . LEU D 1 326 ? 11.268 -0.723 15.523 1.00 25.06 326 LEU D C 1
ATOM 12144 O O . LEU D 1 326 ? 10.452 -1.086 16.376 1.00 25.05 326 LEU D O 1
ATOM 12149 N N . ILE D 1 327 ? 12.276 -1.477 15.097 1.00 25.79 327 ILE D N 1
ATOM 12150 C CA . ILE D 1 327 ? 12.453 -2.874 15.484 1.00 26.40 327 ILE D CA 1
ATOM 12151 C C . ILE D 1 327 ? 12.740 -3.038 16.977 1.00 27.06 327 ILE D C 1
ATOM 12152 O O . ILE D 1 327 ? 11.993 -3.716 17.685 1.00 27.05 327 ILE D O 1
ATOM 12157 N N . GLN D 1 328 ? 13.815 -2.404 17.441 1.00 27.88 328 GLN D N 1
ATOM 12158 C CA . GLN D 1 328 ? 14.298 -2.574 18.810 1.00 28.37 328 GLN D CA 1
ATOM 12159 C C . GLN D 1 328 ? 13.412 -1.872 19.836 1.00 28.45 328 GLN D C 1
ATOM 12160 O O . GLN D 1 328 ? 13.296 -2.332 20.971 1.00 28.49 328 GLN D O 1
ATOM 12166 N N . LEU D 1 329 ? 12.780 -0.773 19.429 1.00 28.64 329 LEU D N 1
ATOM 12167 C CA . LEU D 1 329 ? 12.011 0.062 20.357 1.00 28.75 329 LEU D CA 1
ATOM 12168 C C . LEU D 1 329 ? 10.530 -0.309 20.474 1.00 28.97 329 LEU D C 1
ATOM 12169 O O . LEU D 1 329 ? 9.783 0.336 21.220 1.00 29.14 329 LEU D O 1
ATOM 12174 N N . ASN D 1 330 ? 10.121 -1.357 19.754 1.00 29.07 330 ASN D N 1
ATOM 12175 C CA . ASN D 1 330 ? 8.736 -1.854 19.766 1.00 29.27 330 ASN D CA 1
ATOM 12176 C C . ASN D 1 330 ? 7.733 -0.739 19.468 1.00 29.27 330 ASN D C 1
ATOM 12177 O O . ASN D 1 330 ? 6.663 -0.669 20.079 1.00 29.36 330 ASN D O 1
ATOM 12182 N N . ALA D 1 331 ? 8.087 0.129 18.525 1.00 29.36 331 ALA D N 1
ATOM 12183 C CA . ALA D 1 331 ? 7.391 1.398 18.360 1.00 29.58 331 ALA D CA 1
ATOM 12184 C C . ALA D 1 331 ? 7.316 1.898 16.917 1.00 29.86 331 ALA D C 1
ATOM 12185 O O . ALA D 1 331 ? 8.031 1.418 16.036 1.00 29.71 331 ALA D O 1
ATOM 12187 N N . VAL D 1 332 ? 6.422 2.858 16.695 1.00 30.26 332 VAL D N 1
ATOM 12188 C CA . VAL D 1 332 ? 6.339 3.587 15.436 1.00 30.51 332 VAL D CA 1
ATOM 12189 C C . VAL D 1 332 ? 6.706 5.039 15.734 1.00 31.06 332 VAL D C 1
ATOM 12190 O O . VAL D 1 332 ? 6.131 5.657 16.633 1.00 31.05 332 VAL D O 1
ATOM 12194 N N . SER D 1 333 ? 7.679 5.565 14.994 1.00 31.70 333 SER D N 1
ATOM 12195 C CA . SER D 1 333 ? 8.094 6.959 15.127 1.00 32.37 333 SER D CA 1
ATOM 12196 C C . SER D 1 333 ? 7.844 7.724 13.833 1.00 32.93 333 SER D C 1
ATOM 12197 O O . SER D 1 333 ? 7.629 7.117 12.782 1.00 32.99 333 SER D O 1
ATOM 12200 N N . CYS D 1 334 ? 7.878 9.054 13.913 1.00 33.47 334 CYS D N 1
ATOM 12201 C CA . CYS D 1 334 ? 7.691 9.903 12.736 1.00 33.72 334 CYS D CA 1
ATOM 12202 C C . CYS D 1 334 ? 8.737 11.010 12.623 1.00 33.43 334 CYS D C 1
ATOM 12203 O O . CYS D 1 334 ? 9.457 11.302 13.581 1.00 33.40 334 CYS D O 1
ATOM 12206 N N . TRP D 1 335 ? 8.804 11.622 11.444 1.00 32.87 335 TRP D N 1
ATOM 12207 C CA . TRP D 1 335 ? 9.723 12.718 11.170 1.00 32.27 335 TRP D CA 1
ATOM 12208 C C . TRP D 1 335 ? 9.184 13.589 10.039 1.00 32.48 335 TRP D C 1
ATOM 12209 O O . TRP D 1 335 ? 8.817 13.083 8.977 1.00 32.21 335 TRP D O 1
ATOM 12220 N N . ASP D 1 336 ? 9.122 14.895 10.286 1.00 32.85 336 ASP D N 1
ATOM 12221 C CA . ASP D 1 336 ? 8.782 15.864 9.250 1.00 33.13 336 ASP D CA 1
ATOM 12222 C C . ASP D 1 336 ? 10.030 16.119 8.415 1.00 33.26 336 ASP D C 1
ATOM 12223 O O . ASP D 1 336 ? 11.058 16.561 8.937 1.00 33.32 336 ASP D O 1
ATOM 12228 N N . THR D 1 337 ? 9.923 15.830 7.118 1.00 33.32 337 THR D N 1
ATOM 12229 C CA . THR D 1 337 ? 11.047 15.912 6.176 1.00 33.37 337 THR D CA 1
ATOM 12230 C C . THR D 1 337 ? 11.598 17.330 6.017 1.00 33.51 337 THR D C 1
ATOM 12231 O O . THR D 1 337 ? 12.721 17.518 5.541 1.00 33.13 337 THR D O 1
ATOM 12235 N N . ARG D 1 338 ? 10.805 18.317 6.427 1.00 34.23 338 ARG D N 1
ATOM 12236 C CA . ARG D 1 338 ? 11.198 19.720 6.337 1.00 34.98 338 ARG D CA 1
ATOM 12237 C C . ARG D 1 338 ? 12.157 20.102 7.465 1.00 34.58 338 ARG D C 1
ATOM 12238 O O . ARG D 1 338 ? 13.041 20.939 7.278 1.00 34.26 338 ARG D O 1
ATOM 12246 N N . LYS D 1 339 ? 11.976 19.484 8.630 1.00 34.49 339 LYS D N 1
ATOM 12247 C CA . LYS D 1 339 ? 12.903 19.641 9.746 1.00 34.92 339 LYS D CA 1
ATOM 12248 C C . LYS D 1 339 ? 14.124 18.749 9.533 1.00 35.40 339 LYS D C 1
ATOM 12249 O O . LYS D 1 339 ? 13.982 17.623 9.047 1.00 35.40 339 LYS D O 1
ATOM 12255 N N . PRO D 1 340 ? 15.327 19.244 9.897 1.00 35.86 340 PRO D N 1
ATOM 12256 C CA . PRO D 1 340 ? 16.564 18.462 9.779 1.00 36.13 340 PRO D CA 1
ATOM 12257 C C . PRO D 1 340 ? 16.464 17.079 10.423 1.00 36.58 340 PRO D C 1
ATOM 12258 O O . PRO D 1 340 ? 15.797 16.911 11.449 1.00 36.54 340 PRO D O 1
ATOM 12262 N N . PHE D 1 341 ? 17.124 16.102 9.805 1.00 37.21 341 PHE D N 1
ATOM 12263 C CA . PHE D 1 341 ? 17.041 14.709 10.229 1.00 38.06 341 PHE D CA 1
ATOM 12264 C C . PHE D 1 341 ? 17.894 14.458 11.473 1.00 38.62 341 PHE D C 1
ATOM 12265 O O . PHE D 1 341 ? 19.111 14.261 11.382 1.00 38.61 341 PHE D O 1
ATOM 12273 N N . ALA D 1 342 ? 17.241 14.474 12.632 1.00 39.38 342 ALA D N 1
ATOM 12274 C CA . ALA D 1 342 ? 17.914 14.314 13.921 1.00 40.45 342 ALA D CA 1
ATOM 12275 C C . ALA D 1 342 ? 16.966 13.729 14.976 1.00 41.24 342 ALA D C 1
ATOM 12276 O O . ALA D 1 342 ? 15.770 14.022 14.957 1.00 40.91 342 ALA D O 1
ATOM 12278 N N . PRO D 1 343 ? 17.498 12.896 15.895 1.00 42.30 343 PRO D N 1
ATOM 12279 C CA . PRO D 1 343 ? 16.705 12.181 16.906 1.00 43.01 343 PRO D CA 1
ATOM 12280 C C . PRO D 1 343 ? 15.649 13.011 17.643 1.00 43.65 343 PRO D C 1
ATOM 12281 O O . PRO D 1 343 ? 14.542 12.522 17.881 1.00 44.08 343 PRO D O 1
ATOM 12285 N N . GLN D 1 344 ? 15.986 14.250 17.992 1.00 44.16 344 GLN D N 1
ATOM 12286 C CA . GLN D 1 344 ? 15.072 15.127 18.730 1.00 44.53 344 GLN D CA 1
ATOM 12287 C C . GLN D 1 344 ? 13.975 15.722 17.840 1.00 43.54 344 GLN D C 1
ATOM 12288 O O . GLN D 1 344 ? 12.963 16.219 18.339 1.00 43.66 344 GLN D O 1
ATOM 12294 N N . ASN D 1 345 ? 14.180 15.659 16.527 1.00 42.48 345 ASN D N 1
ATOM 12295 C CA . ASN D 1 345 ? 13.167 16.075 15.563 1.00 41.77 345 ASN D CA 1
ATOM 12296 C C . ASN D 1 345 ? 12.226 14.936 15.191 1.00 41.21 345 ASN D C 1
ATOM 12297 O O . ASN D 1 345 ? 11.446 15.041 14.244 1.00 40.89 345 ASN D O 1
ATOM 12302 N N . MET D 1 346 ? 12.311 13.847 15.947 1.00 40.86 346 MET D N 1
ATOM 12303 C CA . MET D 1 346 ? 11.481 12.676 15.719 1.00 40.34 346 MET D CA 1
ATOM 12304 C C . MET D 1 346 ? 10.733 12.313 16.987 1.00 39.93 346 MET D C 1
ATOM 12305 O O . MET D 1 346 ? 11.263 12.448 18.092 1.00 40.43 346 MET D O 1
ATOM 12310 N N . ALA D 1 347 ? 9.499 11.856 16.820 1.00 39.06 347 ALA D N 1
ATOM 12311 C CA . ALA D 1 347 ? 8.657 11.504 17.950 1.00 38.38 347 ALA D CA 1
ATOM 12312 C C . ALA D 1 347 ? 8.082 10.106 17.783 1.00 37.93 347 ALA D C 1
ATOM 12313 O O . ALA D 1 347 ? 7.795 9.673 16.666 1.00 38.35 347 ALA D O 1
ATOM 12315 N N . ILE D 1 348 ? 7.927 9.407 18.901 1.00 36.62 348 ILE D N 1
ATOM 12316 C CA . ILE D 1 348 ? 7.254 8.118 18.917 1.00 35.47 348 ILE D CA 1
ATOM 12317 C C . ILE D 1 348 ? 5.753 8.370 18.997 1.00 34.96 348 ILE D C 1
ATOM 12318 O O . ILE D 1 348 ? 5.278 9.021 19.928 1.00 35.12 348 ILE D O 1
ATOM 12323 N N . VAL D 1 349 ? 5.017 7.867 18.010 1.00 34.37 349 VAL D N 1
ATOM 12324 C CA . VAL D 1 349 ? 3.563 8.038 17.969 1.00 33.75 349 VAL D CA 1
ATOM 12325 C C . VAL D 1 349 ? 2.804 6.850 18.562 1.00 33.53 349 VAL D C 1
ATOM 12326 O O . VAL D 1 349 ? 1.638 6.979 18.938 1.00 33.94 349 VAL D O 1
ATOM 12330 N N . TYR D 1 350 ? 3.465 5.697 18.637 1.00 33.01 350 TYR D N 1
ATOM 12331 C CA . TYR D 1 350 ? 2.873 4.507 19.240 1.00 32.50 350 TYR D CA 1
ATOM 12332 C C . TYR D 1 350 ? 3.949 3.561 19.742 1.00 32.66 350 TYR D C 1
ATOM 12333 O O . TYR D 1 350 ? 4.892 3.239 19.019 1.00 32.32 350 TYR D O 1
ATOM 12342 N N . LYS D 1 351 ? 3.793 3.120 20.986 1.00 32.99 351 LYS D N 1
ATOM 12343 C CA . LYS D 1 351 ? 4.724 2.184 21.597 1.00 33.58 351 LYS D CA 1
ATOM 12344 C C . LYS D 1 351 ? 3.955 1.081 22.319 1.00 33.88 351 LYS D C 1
ATOM 12345 O O . LYS D 1 351 ? 3.085 1.355 23.149 1.00 34.25 351 LYS D O 1
ATOM 12351 N N . ASN D 1 352 ? 4.272 -0.166 21.987 1.00 33.75 352 ASN D N 1
ATOM 12352 C CA . ASN D 1 352 ? 3.621 -1.309 22.607 1.00 33.64 352 ASN D CA 1
ATOM 12353 C C . ASN D 1 352 ? 4.582 -2.483 22.732 1.00 34.10 352 ASN D C 1
ATOM 12354 O O . ASN D 1 352 ? 4.705 -3.306 21.822 1.00 34.19 352 ASN D O 1
ATOM 12359 N N . ASP D 1 353 ? 5.255 -2.548 23.875 1.00 34.64 353 ASP D N 1
ATOM 12360 C CA . ASP D 1 353 ? 6.267 -3.567 24.132 1.00 34.97 353 ASP D CA 1
ATOM 12361 C C . ASP D 1 353 ? 5.677 -4.971 24.204 1.00 34.71 353 ASP D C 1
ATOM 12362 O O . ASP D 1 353 ? 6.331 -5.943 23.828 1.00 34.77 353 ASP D O 1
ATOM 12367 N N . ARG D 1 354 ? 4.438 -5.061 24.679 1.00 34.47 354 ARG D N 1
ATOM 12368 C CA . ARG D 1 354 ? 3.748 -6.336 24.816 1.00 34.45 354 ARG D CA 1
ATOM 12369 C C . ARG D 1 354 ? 3.338 -6.916 23.466 1.00 33.95 354 ARG D C 1
ATOM 12370 O O . ARG D 1 354 ? 3.511 -8.111 23.224 1.00 33.90 354 ARG D O 1
ATOM 12378 N N . ASP D 1 355 ? 2.804 -6.064 22.592 1.00 33.60 355 ASP D N 1
ATOM 12379 C CA . ASP D 1 355 ? 2.212 -6.522 21.336 1.00 33.35 355 ASP D CA 1
ATOM 12380 C C . ASP D 1 355 ? 3.142 -6.409 20.127 1.00 32.98 355 ASP D C 1
ATOM 12381 O O . ASP D 1 355 ? 3.272 -7.364 19.359 1.00 32.95 355 ASP D O 1
ATOM 12386 N N . ILE D 1 356 ? 3.778 -5.249 19.952 1.00 32.48 356 ILE D N 1
ATOM 12387 C CA . ILE D 1 356 ? 4.760 -5.090 18.874 1.00 31.87 356 ILE D CA 1
ATOM 12388 C C . ILE D 1 356 ? 6.026 -5.861 19.232 1.00 31.69 356 ILE D C 1
ATOM 12389 O O . ILE D 1 356 ? 6.819 -5.434 20.075 1.00 31.88 356 ILE D O 1
ATOM 12394 N N . ILE D 1 357 ? 6.188 -7.016 18.600 1.00 31.11 357 ILE D N 1
ATOM 12395 C CA . ILE D 1 357 ? 7.377 -7.824 18.803 1.00 30.79 357 ILE D CA 1
ATOM 12396 C C . ILE D 1 357 ? 8.303 -7.637 17.602 1.00 30.80 357 ILE D C 1
ATOM 12397 O O . ILE D 1 357 ? 9.351 -7.006 17.724 1.00 31.49 357 ILE D O 1
ATOM 12402 N N . TYR D 1 358 ? 7.927 -8.145 16.437 1.00 29.84 358 TYR D N 1
ATOM 12403 C CA . TYR D 1 358 ? 8.630 -7.710 15.240 1.00 29.03 358 TYR D CA 1
ATOM 12404 C C . TYR D 1 358 ? 7.714 -6.885 14.340 1.00 28.65 358 TYR D C 1
ATOM 12405 O O . TYR D 1 358 ? 6.798 -7.433 13.725 1.00 28.80 358 TYR D O 1
ATOM 12414 N N . PRO D 1 359 ? 7.945 -5.559 14.274 1.00 28.12 359 PRO D N 1
ATOM 12415 C CA . PRO D 1 359 ? 7.132 -4.733 13.382 1.00 27.64 359 PRO D CA 1
ATOM 12416 C C . PRO D 1 359 ? 7.478 -5.053 11.933 1.00 27.18 359 PRO D C 1
ATOM 12417 O O . PRO D 1 359 ? 8.455 -4.535 11.396 1.00 27.14 359 PRO D O 1
ATOM 12421 N N . ASN D 1 360 ? 6.680 -5.922 11.319 1.00 26.81 360 ASN D N 1
ATOM 12422 C CA . ASN D 1 360 ? 7.030 -6.504 10.025 1.00 26.56 360 ASN D CA 1
ATOM 12423 C C . ASN D 1 360 ? 6.628 -5.686 8.803 1.00 26.54 360 ASN D C 1
ATOM 12424 O O . ASN D 1 360 ? 7.100 -5.961 7.699 1.00 26.55 360 ASN D O 1
ATOM 12429 N N . ASP D 1 361 ? 5.760 -4.695 8.993 1.00 26.63 361 ASP D N 1
ATOM 12430 C CA . ASP D 1 361 ? 5.277 -3.881 7.875 1.00 26.64 361 ASP D CA 1
ATOM 12431 C C . ASP D 1 361 ? 4.663 -2.552 8.309 1.00 26.36 361 ASP D C 1
ATOM 12432 O O . ASP D 1 361 ? 4.102 -2.439 9.400 1.00 26.28 361 ASP D O 1
ATOM 12437 N N . LEU D 1 362 ? 4.789 -1.552 7.439 1.00 26.16 362 LEU D N 1
ATOM 12438 C CA . LEU D 1 362 ? 4.158 -0.251 7.621 1.00 25.97 362 LEU D CA 1
ATOM 12439 C C . LEU D 1 362 ? 3.759 0.308 6.258 1.00 25.99 362 LEU D C 1
ATOM 12440 O O . LEU D 1 362 ? 4.597 0.464 5.369 1.00 26.20 362 LEU D O 1
ATOM 12445 N N . SER D 1 363 ? 2.475 0.597 6.096 1.00 25.89 363 SER D N 1
ATOM 12446 C CA . SER D 1 363 ? 1.973 1.123 4.836 1.00 25.99 363 SER D CA 1
ATOM 12447 C C . SER D 1 363 ? 1.177 2.405 5.044 1.00 26.09 363 SER D C 1
ATOM 12448 O O . SER D 1 363 ? 0.599 2.630 6.109 1.00 26.29 363 SER D O 1
ATOM 12451 N N . ILE D 1 364 ? 1.155 3.242 4.015 1.00 25.95 364 ILE D N 1
ATOM 12452 C CA . ILE D 1 364 ? 0.360 4.457 4.029 1.00 25.93 364 ILE D CA 1
ATOM 12453 C C . ILE D 1 364 ? -0.701 4.352 2.938 1.00 26.03 364 ILE D C 1
ATOM 12454 O O . ILE D 1 364 ? -0.378 4.230 1.754 1.00 26.05 364 ILE D O 1
ATOM 12459 N N . ASP D 1 365 ? -1.966 4.382 3.351 1.00 26.19 365 ASP D N 1
ATOM 12460 C CA . ASP D 1 365 ? -3.086 4.142 2.440 1.00 26.50 365 ASP D CA 1
ATOM 12461 C C . ASP D 1 365 ? -3.517 5.391 1.664 1.00 26.63 365 ASP D C 1
ATOM 12462 O O . ASP D 1 365 ? -2.876 6.439 1.749 1.00 26.76 365 ASP D O 1
ATOM 12467 N N . GLN D 1 366 ? -4.613 5.266 0.921 1.00 26.82 366 GLN D N 1
ATOM 12468 C CA . GLN D 1 366 ? -5.164 6.372 0.141 1.00 26.96 366 GLN D CA 1
ATOM 12469 C C . GLN D 1 366 ? -6.136 7.233 0.958 1.00 27.04 366 GLN D C 1
ATOM 12470 O O . GLN D 1 366 ? -6.765 8.149 0.420 1.00 27.16 366 GLN D O 1
ATOM 12476 N N . GLU D 1 367 ? -6.250 6.940 2.253 1.00 27.01 367 GLU D N 1
ATOM 12477 C CA . GLU D 1 367 ? -7.202 7.635 3.125 1.00 26.91 367 GLU D CA 1
ATOM 12478 C C . GLU D 1 367 ? -6.528 8.302 4.337 1.00 26.74 367 GLU D C 1
ATOM 12479 O O . GLU D 1 367 ? -7.128 8.421 5.409 1.00 26.36 367 GLU D O 1
ATOM 12485 N N . GLY D 1 368 ? -5.284 8.740 4.149 1.00 26.71 368 GLY D N 1
ATOM 12486 C CA . GLY D 1 368 ? -4.527 9.440 5.188 1.00 26.71 368 GLY D CA 1
ATOM 12487 C C . GLY D 1 368 ? -4.309 8.662 6.475 1.00 26.79 368 GLY D C 1
ATOM 12488 O O . GLY D 1 368 ? -4.279 9.247 7.560 1.00 27.04 368 GLY D O 1
ATOM 12489 N N . ASN D 1 369 ? -4.163 7.345 6.359 1.00 26.72 369 ASN D N 1
ATOM 12490 C CA . ASN D 1 369 ? -3.862 6.500 7.510 1.00 26.44 369 ASN D CA 1
ATOM 12491 C C . ASN D 1 369 ? -2.469 5.926 7.433 1.00 26.20 369 ASN D C 1
ATOM 12492 O O . ASN D 1 369 ? -1.946 5.694 6.343 1.00 26.25 369 ASN D O 1
ATOM 12497 N N . VAL D 1 370 ? -1.878 5.694 8.600 1.00 25.98 370 VAL D N 1
ATOM 12498 C CA . VAL D 1 370 ? -0.699 4.849 8.699 1.00 25.78 370 VAL D CA 1
ATOM 12499 C C . VAL D 1 370 ? -1.131 3.463 9.187 1.00 25.66 370 VAL D C 1
ATOM 12500 O O . VAL D 1 370 ? -1.944 3.341 10.110 1.00 25.46 370 VAL D O 1
ATOM 12504 N N . TRP D 1 371 ? -0.606 2.433 8.531 1.00 25.57 371 TRP D N 1
ATOM 12505 C CA . TRP D 1 371 ? -0.886 1.046 8.880 1.00 25.60 371 TRP D CA 1
ATOM 12506 C C . TRP D 1 371 ? 0.406 0.360 9.294 1.00 25.79 371 TRP D C 1
ATOM 12507 O O . TRP D 1 371 ? 1.445 0.567 8.668 1.00 25.99 371 TRP D O 1
ATOM 12518 N N . PHE D 1 372 ? 0.349 -0.437 10.359 1.00 25.93 372 PHE D N 1
ATOM 12519 C CA . PHE D 1 372 ? 1.509 -1.230 10.778 1.00 25.95 372 PHE D CA 1
ATOM 12520 C C . PHE D 1 372 ? 1.151 -2.590 11.375 1.00 26.16 372 PHE D C 1
ATOM 12521 O O . PHE D 1 372 ? 0.023 -2.815 11.826 1.00 26.12 372 PHE D O 1
ATOM 12529 N N . MET D 1 373 ? 2.129 -3.492 11.361 1.00 26.53 373 MET D N 1
ATOM 12530 C CA . MET D 1 373 ? 1.902 -4.893 11.684 1.00 26.84 373 MET D CA 1
ATOM 12531 C C . MET D 1 373 ? 3.031 -5.491 12.514 1.00 27.17 373 MET D C 1
ATOM 12532 O O . MET D 1 373 ? 4.205 -5.191 12.289 1.00 27.11 373 MET D O 1
ATOM 12537 N N . SER D 1 374 ? 2.659 -6.336 13.473 1.00 27.67 374 SER D N 1
ATOM 12538 C CA . SER D 1 374 ? 3.613 -7.166 14.200 1.00 28.07 374 SER D CA 1
ATOM 12539 C C . SER D 1 374 ? 3.208 -8.634 14.102 1.00 28.29 374 SER D C 1
ATOM 12540 O O . SER D 1 374 ? 2.050 -8.980 14.340 1.00 28.43 374 SER D O 1
ATOM 12543 N N . ASN D 1 375 ? 4.164 -9.490 13.752 1.00 28.57 375 ASN D N 1
ATOM 12544 C CA . ASN D 1 375 ? 3.880 -10.905 13.509 1.00 28.96 375 ASN D CA 1
ATOM 12545 C C . ASN D 1 375 ? 4.667 -11.874 14.394 1.00 29.67 375 ASN D C 1
ATOM 12546 O O . ASN D 1 375 ? 4.605 -13.090 14.200 1.00 29.68 375 ASN D O 1
ATOM 12551 N N . SER D 1 376 ? 5.411 -11.324 15.353 1.00 30.60 376 SER D N 1
ATOM 12552 C CA . SER D 1 376 ? 6.162 -12.110 16.343 1.00 31.48 376 SER D CA 1
ATOM 12553 C C . SER D 1 376 ? 7.113 -13.144 15.729 1.00 32.43 376 SER D C 1
ATOM 12554 O O . SER D 1 376 ? 7.385 -14.179 16.341 1.00 32.68 376 SER D O 1
ATOM 12557 N N . ILE D 1 377 ? 7.625 -12.853 14.532 1.00 33.62 377 ILE D N 1
ATOM 12558 C CA . ILE D 1 377 ? 8.503 -13.779 13.806 1.00 34.72 377 ILE D CA 1
ATOM 12559 C C . ILE D 1 377 ? 9.654 -14.319 14.667 1.00 35.56 377 ILE D C 1
ATOM 12560 O O . ILE D 1 377 ? 10.040 -15.483 14.534 1.00 35.74 377 ILE D O 1
ATOM 12565 N N . ILE D 1 378 ? 10.174 -13.480 15.560 1.00 36.52 378 ILE D N 1
ATOM 12566 C CA . ILE D 1 378 ? 11.350 -13.830 16.361 1.00 37.63 378 ILE D CA 1
ATOM 12567 C C . ILE D 1 378 ? 11.054 -14.878 17.439 1.00 38.53 378 ILE D C 1
ATOM 12568 O O . ILE D 1 378 ? 11.966 -15.566 17.903 1.00 39.01 378 ILE D O 1
ATOM 12573 N N . LYS D 1 379 ? 9.785 -14.986 17.831 1.00 39.33 379 LYS D N 1
ATOM 12574 C CA . LYS D 1 379 ? 9.346 -16.030 18.757 1.00 39.91 379 LYS D CA 1
ATOM 12575 C C . LYS D 1 379 ? 9.266 -17.391 18.073 1.00 40.04 379 LYS D C 1
ATOM 12576 O O . LYS D 1 379 ? 9.546 -18.408 18.693 1.00 40.52 379 LYS D O 1
ATOM 12582 N N . LEU D 1 380 ? 8.871 -17.409 16.802 1.00 39.97 380 LEU D N 1
ATOM 12583 C CA . LEU D 1 380 ? 8.876 -18.646 16.028 1.00 40.53 380 LEU D CA 1
ATOM 12584 C C . LEU D 1 380 ? 10.310 -19.104 15.798 1.00 41.04 380 LEU D C 1
ATOM 12585 O O . LEU D 1 380 ? 10.631 -20.282 15.958 1.00 41.47 380 LEU D O 1
ATOM 12590 N N . LEU D 1 381 ? 11.161 -18.149 15.433 1.00 41.44 381 LEU D N 1
ATOM 12591 C CA . LEU D 1 381 ? 12.536 -18.414 15.025 1.00 41.81 381 LEU D CA 1
ATOM 12592 C C . LEU D 1 381 ? 13.453 -18.872 16.148 1.00 42.04 381 LEU D C 1
ATOM 12593 O O . LEU D 1 381 ? 14.211 -19.825 15.983 1.00 42.33 381 LEU D O 1
ATOM 12598 N N . TYR D 1 382 ? 13.401 -18.177 17.278 1.00 41.88 382 TYR D N 1
ATOM 12599 C CA . TYR D 1 382 ? 14.399 -18.367 18.325 1.00 42.05 382 TYR D CA 1
ATOM 12600 C C . TYR D 1 382 ? 13.798 -18.873 19.612 1.00 42.07 382 TYR D C 1
ATOM 12601 O O . TYR D 1 382 ? 14.489 -19.030 20.620 1.00 41.76 382 TYR D O 1
ATOM 12610 N N . THR D 1 383 ? 12.503 -19.127 19.579 1.00 42.22 383 THR D N 1
ATOM 12611 C CA . THR D 1 383 ? 11.772 -19.420 20.789 1.00 42.42 383 THR D CA 1
ATOM 12612 C C . THR D 1 383 ? 10.563 -20.230 20.343 1.00 42.97 383 THR D C 1
ATOM 12613 O O . THR D 1 383 ? 10.627 -20.926 19.326 1.00 43.06 383 THR D O 1
ATOM 12617 N N . GLN D 1 384 ? 9.470 -20.161 21.085 1.00 43.51 384 GLN D N 1
ATOM 12618 C CA . GLN D 1 384 ? 8.275 -20.866 20.685 1.00 44.13 384 GLN D CA 1
ATOM 12619 C C . GLN D 1 384 ? 7.089 -19.926 20.598 1.00 44.16 384 GLN D C 1
ATOM 12620 O O . GLN D 1 384 ? 7.002 -18.924 21.314 1.00 43.62 384 GLN D O 1
ATOM 12626 N N . LEU D 1 385 ? 6.185 -20.269 19.694 1.00 44.64 385 LEU D N 1
ATOM 12627 C CA . LEU D 1 385 ? 4.976 -19.512 19.470 1.00 45.03 385 LEU D CA 1
ATOM 12628 C C . LEU D 1 385 ? 3.804 -20.324 20.003 1.00 45.24 385 LEU D C 1
ATOM 12629 O O . LEU D 1 385 ? 3.638 -21.489 19.638 1.00 45.23 385 LEU D O 1
ATOM 12634 N N . SER D 1 386 ? 3.006 -19.714 20.876 1.00 45.60 386 SER D N 1
ATOM 12635 C CA . SER D 1 386 ? 1.841 -20.382 21.449 1.00 46.07 386 SER D CA 1
ATOM 12636 C C . SER D 1 386 ? 0.561 -19.915 20.767 1.00 46.39 386 SER D C 1
ATOM 12637 O O . SER D 1 386 ? 0.238 -18.725 20.777 1.00 46.72 386 SER D O 1
ATOM 12640 N N . LEU D 1 387 ? -0.168 -20.863 20.187 1.00 46.57 387 LEU D N 1
ATOM 12641 C CA . LEU D 1 387 ? -1.345 -20.552 19.383 1.00 47.05 387 LEU D CA 1
ATOM 12642 C C . LEU D 1 387 ? -2.576 -20.185 20.216 1.00 47.56 387 LEU D C 1
ATOM 12643 O O . LEU D 1 387 ? -3.665 -19.991 19.670 1.00 47.67 387 LEU D O 1
ATOM 12648 N N . GLU D 1 388 ? -2.399 -20.093 21.534 1.00 48.11 388 GLU D N 1
ATOM 12649 C CA . GLU D 1 388 ? -3.441 -19.589 22.428 1.00 48.36 388 GLU D CA 1
ATOM 12650 C C . GLU D 1 388 ? -3.350 -18.068 22.528 1.00 47.71 388 GLU D C 1
ATOM 12651 O O . GLU D 1 388 ? -4.347 -17.389 22.780 1.00 47.57 388 GLU D O 1
ATOM 12657 N N . GLU D 1 389 ? -2.141 -17.549 22.327 1.00 47.01 389 GLU D N 1
ATOM 12658 C CA . GLU D 1 389 ? -1.879 -16.115 22.368 1.00 46.10 389 GLU D CA 1
ATOM 12659 C C . GLU D 1 389 ? -2.166 -15.472 21.022 1.00 44.75 389 GLU D C 1
ATOM 12660 O O . GLU D 1 389 ? -2.096 -16.131 19.984 1.00 44.41 389 GLU D O 1
ATOM 12666 N N . PHE D 1 390 ? -2.475 -14.180 21.043 1.00 43.04 390 PHE D N 1
ATOM 12667 C CA . PHE D 1 390 ? -2.585 -13.404 19.816 1.00 41.45 390 PHE D CA 1
ATOM 12668 C C . PHE D 1 390 ? -1.196 -12.976 19.368 1.00 40.77 390 PHE D C 1
ATOM 12669 O O . PHE D 1 390 ? -0.545 -12.153 20.016 1.00 41.11 390 PHE D O 1
ATOM 12677 N N . ASN D 1 391 ? -0.745 -13.557 18.261 1.00 39.22 391 ASN D N 1
ATOM 12678 C CA . ASN D 1 391 ? 0.629 -13.381 17.802 1.00 37.88 391 ASN D CA 1
ATOM 12679 C C . ASN D 1 391 ? 0.779 -12.419 16.624 1.00 36.31 391 ASN D C 1
ATOM 12680 O O . ASN D 1 391 ? 1.875 -11.915 16.365 1.00 36.17 391 ASN D O 1
ATOM 12685 N N . PHE D 1 392 ? -0.313 -12.174 15.907 1.00 34.40 392 PHE D N 1
ATOM 12686 C CA . PHE D 1 392 ? -0.275 -11.282 14.752 1.00 33.02 392 PHE D CA 1
ATOM 12687 C C . PHE D 1 392 ? -1.265 -10.140 14.934 1.00 32.18 392 PHE D C 1
ATOM 12688 O O . PHE D 1 392 ? -2.446 -10.374 15.184 1.00 32.08 392 PHE D O 1
ATOM 12696 N N . HIS D 1 393 ? -0.773 -8.909 14.819 1.00 31.37 393 HIS D N 1
ATOM 12697 C CA . HIS D 1 393 ? -1.592 -7.721 15.055 1.00 30.96 393 HIS D CA 1
ATOM 12698 C C . HIS D 1 393 ? -1.459 -6.704 13.926 1.00 30.61 393 HIS D C 1
ATOM 12699 O O . HIS D 1 393 ? -0.363 -6.480 13.414 1.00 30.83 393 HIS D O 1
ATOM 12706 N N . ILE D 1 394 ? -2.576 -6.089 13.547 1.00 30.03 394 ILE D N 1
ATOM 12707 C CA . ILE D 1 394 ? -2.565 -4.981 12.591 1.00 29.85 394 ILE D CA 1
ATOM 12708 C C . ILE D 1 394 ? -3.212 -3.742 13.217 1.00 30.20 394 ILE D C 1
ATOM 12709 O O . ILE D 1 394 ? -4.309 -3.822 13.774 1.00 30.47 394 ILE D O 1
ATOM 12714 N N . TRP D 1 395 ? -2.518 -2.607 13.134 1.00 30.43 395 TRP D N 1
ATOM 12715 C CA . TRP D 1 395 ? -3.028 -1.331 13.643 1.00 30.62 395 TRP D CA 1
ATOM 12716 C C . TRP D 1 395 ? -3.163 -0.287 12.537 1.00 30.92 395 TRP D C 1
ATOM 12717 O O . TRP D 1 395 ? -2.431 -0.327 11.547 1.00 30.80 395 TRP D O 1
ATOM 12728 N N . ARG D 1 396 ? -4.093 0.650 12.724 1.00 31.55 396 ARG D N 1
ATOM 12729 C CA . ARG D 1 396 ? -4.187 1.848 11.880 1.00 32.06 396 ARG D CA 1
ATOM 12730 C C . ARG D 1 396 ? -4.308 3.120 12.726 1.00 32.06 396 ARG D C 1
ATOM 12731 O O . ARG D 1 396 ? -4.734 3.070 13.886 1.00 31.83 396 ARG D O 1
ATOM 12739 N N . ALA D 1 397 ? -3.930 4.252 12.134 1.00 32.25 397 ALA D N 1
ATOM 12740 C CA . ALA D 1 397 ? -4.034 5.559 12.785 1.00 32.46 397 ALA D CA 1
ATOM 12741 C C . ALA D 1 397 ? -4.191 6.670 11.754 1.00 32.61 397 ALA D C 1
ATOM 12742 O O . ALA D 1 397 ? -3.639 6.582 10.657 1.00 32.36 397 ALA D O 1
ATOM 12744 N N . ASN D 1 398 ? -4.946 7.711 12.104 1.00 33.10 398 ASN D N 1
ATOM 12745 C CA . ASN D 1 398 ? -5.048 8.893 11.252 1.00 33.56 398 ASN D CA 1
ATOM 12746 C C . ASN D 1 398 ? -3.798 9.751 11.376 1.00 33.97 398 ASN D C 1
ATOM 12747 O O . ASN D 1 398 ? -3.454 10.209 12.467 1.00 33.79 398 ASN D O 1
ATOM 12752 N N . ILE D 1 399 ? -3.134 9.965 10.244 1.00 34.65 399 ILE D N 1
ATOM 12753 C CA . ILE D 1 399 ? -1.827 10.617 10.202 1.00 35.45 399 ILE D CA 1
ATOM 12754 C C . ILE D 1 399 ? -1.865 12.040 10.756 1.00 36.61 399 ILE D C 1
ATOM 12755 O O . ILE D 1 399 ? -1.043 12.395 11.601 1.00 36.89 399 ILE D O 1
ATOM 12760 N N . LYS D 1 400 ? -2.825 12.838 10.297 1.00 37.99 400 LYS D N 1
ATOM 12761 C CA . LYS D 1 400 ? -2.933 14.233 10.730 1.00 39.12 400 LYS D CA 1
ATOM 12762 C C . LYS D 1 400 ? -3.319 14.364 12.202 1.00 40.24 400 LYS D C 1
ATOM 12763 O O . LYS D 1 400 ? -2.886 15.296 12.884 1.00 40.59 400 LYS D O 1
ATOM 12769 N N . GLU D 1 401 ? -4.118 13.418 12.689 1.00 41.35 401 GLU D N 1
ATOM 12770 C CA . GLU D 1 401 ? -4.525 13.402 14.088 1.00 43.00 401 GLU D CA 1
ATOM 12771 C C . GLU D 1 401 ? -3.396 12.916 15.001 1.00 42.78 401 GLU D C 1
ATOM 12772 O O . GLU D 1 401 ? -3.277 13.369 16.140 1.00 43.16 401 GLU D O 1
ATOM 12778 N N . ILE D 1 402 ? -2.568 12.003 14.497 1.00 42.33 402 ILE D N 1
ATOM 12779 C CA . ILE D 1 402 ? -1.498 11.412 15.301 1.00 41.78 402 ILE D CA 1
ATOM 12780 C C . ILE D 1 402 ? -0.290 12.345 15.439 1.00 41.53 402 ILE D C 1
ATOM 12781 O O . ILE D 1 402 ? 0.493 12.223 16.383 1.00 41.60 402 ILE D O 1
ATOM 12786 N N . ILE D 1 403 ? -0.158 13.286 14.507 1.00 41.12 403 ILE D N 1
ATOM 12787 C CA . ILE D 1 403 ? 0.965 14.227 14.513 1.00 40.99 403 ILE D CA 1
ATOM 12788 C C . ILE D 1 403 ? 0.599 15.615 15.051 1.00 41.42 403 ILE D C 1
ATOM 12789 O O . ILE D 1 403 ? 1.461 16.493 15.128 1.00 41.61 403 ILE D O 1
ATOM 12794 N N . LYS D 1 404 ? -0.666 15.797 15.433 1.00 41.62 404 LYS D N 1
ATOM 12795 C CA . LYS D 1 404 ? -1.210 17.115 15.791 1.00 41.88 404 LYS D CA 1
ATOM 12796 C C . LYS D 1 404 ? -0.362 17.906 16.799 1.00 41.87 404 LYS D C 1
ATOM 12797 O O . LYS D 1 404 ? 0.090 19.012 16.500 1.00 41.98 404 LYS D O 1
ATOM 12803 N N . GLY D 1 405 ? -0.140 17.342 17.982 1.00 41.32 405 GLY D N 1
ATOM 12804 C CA . GLY D 1 405 ? 0.626 18.036 19.015 1.00 40.89 405 GLY D CA 1
ATOM 12805 C C . GLY D 1 405 ? 2.134 17.972 18.838 1.00 40.41 405 GLY D C 1
ATOM 12806 O O . GLY D 1 405 ? 2.851 18.897 19.226 1.00 40.24 405 GLY D O 1
ATOM 12807 N N . THR D 1 406 ? 2.608 16.888 18.229 1.00 39.97 406 THR D N 1
ATOM 12808 C CA . THR D 1 406 ? 4.026 16.514 18.254 1.00 39.35 406 THR D CA 1
ATOM 12809 C C . THR D 1 406 ? 4.953 17.371 17.388 1.00 39.14 406 THR D C 1
ATOM 12810 O O . THR D 1 406 ? 4.511 18.274 16.672 1.00 39.08 406 THR D O 1
ATOM 12814 N N . VAL D 1 407 ? 6.246 17.056 17.478 1.00 38.84 407 VAL D N 1
ATOM 12815 C CA . VAL D 1 407 ? 7.303 17.658 16.665 1.00 38.47 407 VAL D CA 1
ATOM 12816 C C . VAL D 1 407 ? 7.058 17.384 15.183 1.00 38.06 407 VAL D C 1
ATOM 12817 O O . VAL D 1 407 ? 7.543 18.117 14.321 1.00 37.90 407 VAL D O 1
ATOM 12821 N N . CYS D 1 408 ? 6.297 16.329 14.901 1.00 37.85 408 CYS D N 1
ATOM 12822 C CA . CYS D 1 408 ? 6.003 15.911 13.534 1.00 37.55 408 CYS D CA 1
ATOM 12823 C C . CYS D 1 408 ? 5.024 16.825 12.803 1.00 37.62 408 CYS D C 1
ATOM 12824 O O . CYS D 1 408 ? 4.986 16.825 11.573 1.00 37.58 408 CYS D O 1
ATOM 12827 N N . ASP D 1 409 ? 4.239 17.592 13.559 1.00 37.78 409 ASP D N 1
ATOM 12828 C CA . ASP D 1 409 ? 3.336 18.588 12.981 1.00 38.07 409 ASP D CA 1
ATOM 12829 C C . ASP D 1 409 ? 4.125 19.643 12.198 1.00 38.43 409 ASP D C 1
ATOM 12830 O O . ASP D 1 409 ? 5.047 20.260 12.740 1.00 38.01 409 ASP D O 1
ATOM 12835 N N . PRO D 1 410 ? 3.765 19.846 10.916 1.00 38.99 410 PRO D N 1
ATOM 12836 C CA . PRO D 1 410 ? 4.417 20.825 10.037 1.00 39.65 410 PRO D CA 1
ATOM 12837 C C . PRO D 1 410 ? 4.390 22.270 10.554 1.00 40.42 410 PRO D C 1
ATOM 12838 O O . PRO D 1 410 ? 5.258 23.063 10.183 1.00 40.76 410 PRO D O 1
ATOM 12842 N N . THR D 1 411 ? 3.411 22.607 11.392 1.00 41.14 411 THR D N 1
ATOM 12843 C CA . THR D 1 411 ? 3.290 23.963 11.939 1.00 42.32 411 THR D CA 1
ATOM 12844 C C . THR D 1 411 ? 4.133 24.169 13.203 1.00 43.41 411 THR D C 1
ATOM 12845 O O . THR D 1 411 ? 4.529 25.294 13.512 1.00 44.28 411 THR D O 1
ATOM 12849 N N . VAL D 1 412 ? 4.395 23.080 13.925 1.00 44.05 412 VAL D N 1
ATOM 12850 C CA . VAL D 1 412 ? 5.246 23.096 15.119 1.00 44.74 412 VAL D CA 1
ATOM 12851 C C . VAL D 1 412 ? 6.715 23.276 14.707 1.00 45.63 412 VAL D C 1
ATOM 12852 O O . VAL D 1 412 ? 7.158 22.651 13.743 1.00 45.55 412 VAL D O 1
ATOM 12856 N N . PRO D 1 413 ? 7.468 24.145 15.420 1.00 46.66 413 PRO D N 1
ATOM 12857 C CA . PRO D 1 413 ? 8.881 24.376 15.087 1.00 46.93 413 PRO D CA 1
ATOM 12858 C C . PRO D 1 413 ? 9.799 23.204 15.463 1.00 47.52 413 PRO D C 1
ATOM 12859 O O . PRO D 1 413 ? 9.474 22.440 16.378 1.00 46.89 413 PRO D O 1
ATOM 12863 N N . PRO D 1 414 ? 10.938 23.060 14.754 1.00 48.28 414 PRO D N 1
ATOM 12864 C CA . PRO D 1 414 ? 11.946 22.051 15.097 1.00 49.39 414 PRO D CA 1
ATOM 12865 C C . PRO D 1 414 ? 12.562 22.291 16.473 1.00 50.92 414 PRO D C 1
ATOM 12866 O O . PRO D 1 414 ? 12.578 23.424 16.956 1.00 51.28 414 PRO D O 1
ATOM 12870 N N . ASN D 1 415 ? 13.055 21.224 17.096 1.00 52.65 415 ASN D N 1
ATOM 12871 C CA . ASN D 1 415 ? 13.736 21.326 18.383 1.00 54.45 415 ASN D CA 1
ATOM 12872 C C . ASN D 1 415 ? 15.235 21.571 18.226 1.00 57.14 415 ASN D C 1
ATOM 12873 O O . ASN D 1 415 ? 15.896 22.026 19.161 1.00 57.96 415 ASN D O 1
ATOM 12878 N N . VAL D 1 416 ? 15.760 21.273 17.038 1.00 60.39 416 VAL D N 1
ATOM 12879 C CA . VAL D 1 416 ? 17.189 21.411 16.749 1.00 63.61 416 VAL D CA 1
ATOM 12880 C C . VAL D 1 416 ? 17.436 21.829 15.294 1.00 65.65 416 VAL D C 1
ATOM 12881 O O . VAL D 1 416 ? 16.775 21.339 14.373 1.00 65.16 416 VAL D O 1
ATOM 12885 N N . ASP D 1 417 ? 18.382 22.749 15.111 1.00 68.75 417 ASP D N 1
ATOM 12886 C CA . ASP D 1 417 ? 18.784 23.240 13.789 1.00 71.98 417 ASP D CA 1
ATOM 12887 C C . ASP D 1 417 ? 19.711 22.275 13.038 1.00 74.03 417 ASP D C 1
ATOM 12888 O O . ASP D 1 417 ? 19.678 22.219 11.806 1.00 73.84 417 ASP D O 1
ATOM 12893 N N . HIS D 1 418 ? 20.538 21.542 13.790 1.00 76.20 418 HIS D N 1
ATOM 12894 C CA . HIS D 1 418 ? 21.409 20.470 13.269 1.00 77.83 418 HIS D CA 1
ATOM 12895 C C . HIS D 1 418 ? 22.422 20.956 12.222 1.00 77.86 418 HIS D C 1
ATOM 12896 O O . HIS D 1 418 ? 22.266 20.732 11.021 1.00 78.30 418 HIS D O 1
#

Secondary structure (DSSP, 8-state):
-EEEEEEESS--B---HHHHHSTTS--GGG----EEEEETTEEEEE---SSS--S-SEEEEE--SSSSEESPPBEESS-HHHHPPPTT----TT----B---EE-TTSEEEEEE--EEE-SS-EEE-S--EEEEEETTTTEEEEEEEPPTTT-SS-SSEEEEEEEE-SS-SS-EEEEEEETTTTEEEEEETTTTEEEEEE-GGGSPPGGG-EEEETTEEEE----EEEEEE-PPPTTT---EEEEEESS-SEEEEEEHHHHT-HHHHT-S--TTSSEEEEE--TT--EEEEEEETTTTEEEEEETTTTEEEEEETTS-SSGGGEEEEEE-TTT-S-EEEEEE-TTSEEEEEE--HHHHHHS---TTS--EEEEEEEHHHHTSSSTTSTTSPPP--/--S-EEEEEESS-EE-S-HHHHHSTTS--TTT----EEEEETTEEEEE---SSS----SEEEEE--SSSSEES-EEEESS-GGGTPPPSS----TTS-S-----EE-SSSEEEEEE--EEE-SS-EEE-S--EEEEEETTTTEEEEEEEPPTTT-SS-SSEEEEEEEE-SS-SS-EEEEEEETTTTEEEEEETTTTEEEEEE-GGGS--TTS-EEEETTEEEE----EEEEEEPPPPTTT---EEEEEESS-SEEEEEEHHHHT-HHHHT-S--TTSEEEEEE--TT--EEEEEEETTTTEEEEEETTTTEEEEEETTS-S-GGGEEEEEE-TTT-S-EEEEEE-SSSEEEEEE--HHHHHHS---SSS--EEEEEEEHHHHHTTSTTSTTSPPP---/-EEEEEEESS--B---HHHHTSTTS--GGG----EEEEETTEEEEE---SSS--S-SBEEEE--SSSSEESPPBEESS-HHHHPPPTT----TT----B---EE-TTSEEEEEE--EEEETTEEEE-S--EEEEEETTTTEEEEEEEPPTTT-SS-TTEEEEEEEE-SS-SS-EEEEEEETTTTEEEEEETTTTEEEEE--GGGS--TTS-EEEETTEEEE----EEEEEEPPPPTTT---EEEEEETT-SEEEEEEHHHHT-HHHHT-S--TTSSEEEEE--TT--BS--EEETTTTEEEEEETTTTEEEEEETTS-S-GGGEEEEEE-TTT-SSEEEEEE-TTSEEEEEE--HHHHHHS---TTS--EEEEEEEHHHHSTTSTTSTTSPPS---/--EEEEEESS--B---HHHHHSTTS--GGG----EEEEETTEEEEE---SSS--S-SEEEEE--SSSSEESPPBEESS-HHHHSPPTT----TT----B---EE-TTSEEEEEE--EEE-SS-EEE-S--EEEEEETTTTEEEEEEEPPTTT-SS-TTEEEEEEEE-SS-TT-EEEEEEETTTTEEEEEETTTTEEEEEE-GGGSPPTTS-EEEETTEEEE----EEEEEE-PPPTTT---EEEEEESS-SEEEEEEHHHHT-TTGGG-S--TTSSEEEEE--TT--EEEEEEETTTTEEEEEETTTTEEEEEETTS-S-GGGEEEEEE-TTT-SSEEEEEE-TTSEEEEEE--HHHHHHS---TTS--EEEEEEEHHHHSSSSTTSTTSPPS---

Solvent-accessible surface area: 58390 Å² total; per-residue (Å²): 161,33,63,36,1,0,46,1,54,49,0,84,14,84,20,71,77,80,33,87,91,46,128,105,19,39,55,42,68,23,0,5,0,7,0,3,4,15,18,129,94,39,0,0,0,0,0,2,5,63,58,102,7,7,8,0,0,0,0,5,2,89,22,133,87,122,63,52,34,71,43,17,75,0,75,14,5,27,36,32,125,21,0,68,56,72,109,72,59,94,89,39,56,106,54,1,3,2,0,6,13,0,34,19,8,110,20,34,22,0,1,0,8,0,0,0,10,0,18,11,82,81,94,107,30,79,15,13,42,0,0,2,8,2,0,20,9,153,78,52,107,56,102,28,65,24,94,0,33,116,132,4,4,132,42,1,68,0,2,10,4,6,20,26,10,19,49,83,131,58,47,66,100,1,22,0,0,0,1,1,13,46,62,21,50,0,0,0,0,17,31,99,81,82,103,2,11,67,0,74,31,11,23,0,15,0,24,4,80,19,0,64,8,76,1,92,65,24,63,3,33,35,55,24,0,0,2,3,6,3,8,18,67,42,55,113,106,28,158,53,39,50,0,21,0,0,1,2,0,5,10,5,0,6,22,3,44,1,22,22,0,92,71,52,104,12,2,144,85,78,75,14,32,83,54,4,60,15,46,5,28,6,6,55,101,8,8,0,0,2,6,12,23,5,61,121,7,5,0,0,0,0,0,5,0,28,48,16,0,0,5,0,4,2,30,80,10,31,25,17,69,55,2,24,21,87,25,44,108,24,76,188,15,2,9,13,2,0,2,2,11,34,13,97,101,22,11,1,4,7,2,0,0,1,9,0,43,32,73,95,74,152,9,36,55,139,82,68,2,2,10,0,6,65,3,60,0,127,79,10,5,125,54,43,30,0,16,53,58,10,30,21,60,101,99,86,221,91,24,70,41,0,0,41,1,49,44,1,91,14,86,21,80,69,82,29,68,90,45,128,105,11,48,42,63,45,18,2,6,0,6,0,2,4,7,18,131,99,35,0,0,0,0,0,1,6,72,65,97,2,1,1,0,0,0,0,1,9,91,26,121,85,115,68,48,33,77,44,15,84,0,90,8,3,29,41,24,107,31,0,60,71,88,102,73,60,104,89,10,78,105,68,4,10,2,0,2,9,0,34,16,8,106,34,38,28,0,0,1,1,0,0,0,10,6,18,12,85,91,76,104,31,76,14,13,58,0,0,3,6,3,1,19,5,152,85,45,108,49,97,41,59,25,99,1,46,120,119,4,0,98,34,0,67,0,0,7,2,2,18,29,11,19,39,79,135,57,30,64,100,1,24,0,1,0,0,0,18,46,48,17,36,0,0,0,2,13,28,96,86,71,108,1,10,54,0,71,29,11,28,0,10,0,11,5,83,31,0,63,5,70,3,89,65,23,57,2,31,31,54,20,0,0,2,3,4,2,10,18,64,40,54,108,106,32,142,48,41,50,0,19,0,0,1,2,0,4,9,10,1,5,22,3,48,1,25,20,0,91,68,37,108,7,1,132,86,74,84,9,32,76,47,4,73,20,43,9,50,6,6,77,100,9,10,0,0,1,6,11,22,5,61,122,8,5,0,0,0,0,0,6,0,29,52,15,0,0,5,0,5,1,31,94,9,34,26,19,73,70,0,27,22,74,10,19,81,32,79,190,17,2,6,11,2,0,1,2,10,32,14,109,109,21,22,1,2,5,2,0,0,3,10,0,37,23,72,92,46,139,21,44,63,153,89,80,2,5,2,0,2,47,5,76,0,132,93,15,4,148,37,41,28,0,16,48,68,9,23,27,58,53,99,189,145,34,68,37,0,0,44,0,55,55,0,103,8,68,12,73,73,79,36,76,93,44,135,101,16,40,39,46,58,27,1,8,0,8,0,3,3,14,17,128,93,44,0,0,0,0,0,2,2,70,55,102,6,4,6,0,0,0,0,12,8,97,11,124,96,116,66,44,25,84,60,20,83,0,109,9,2,30,32,31,114,33,0,61,62,74,106,71,70,107,93,35,64,109,55,1,7,1,0,6,9,0,30,19,9,106,23,59,22,0,1,0,7,0,0,0,14,0,16,10,84,92,86,106,27,84,16,12,54,0,0,4,3,2,0,36,3,174,83,51,121,52,102,34,73,27,82,1,37,126,126,6,1,125,28,0,62,0,1,8,4,4,24,26,11,15,35,70,114,62,42,57,103,1,26,0,0,0,2,0,12,45,48,16,48,0,0,0,3,16,29,102,99,80,101,1,12,54,0,73,24,9,30,0,13,0,13,4,8,17,0,46,7,42,2,89,64,18,60,2,30,35,50,22,0,0,4,3,3,2,11,16,67,36,61,129,166,85,111,66,39,49,0,18,0,0,1,1,0,4,3,12,0,5,15,2,48,2,35,22,0,92,70,45,113,11,1,146,87,71,82,12,24,113,51,5,98,82,58,17,110,7,6,58,28,11,3,0,0,3,5,11,23,4,63,125,7,2,0,0,0,0,0,7,0,29,55,12,0,0,9,0,4,1,32,150,8,45,16,5,66,97,0,29,19,87,25,48,106,15,83,181,26,1,3,9,2,0,2,2,8,35,13,96,110,18,21,0,1,5,2,0,0,6,10,0,54,27,63,95,71,150,12,46,51,151,97,63,4,2,10,0,6,47,2,61,0,124,80,15,6,116,83,39,23,0,22,48,122,61,98,57,102,36,131,161,150,30,72,36,0,0,45,1,48,53,0,83,10,74,16,80,77,82,29,72,93,41,131,105,15,46,51,40,65,23,0,8,0,9,0,4,3,13,18,131,86,47,0,0,0,0,0,3,2,60,51,93,7,8,6,0,0,0,0,7,6,87,9,117,100,121,59,50,33,72,45,17,80,0,107,10,4,28,31,24,124,30,0,66,49,79,102,72,55,98,90,32,57,102,58,1,3,0,0,7,12,0,34,18,7,110,18,37,20,0,1,0,6,0,0,0,10,1,17,10,79,90,89,102,33,78,9,11,54,0,0,2,8,2,0,22,11,140,73,53,108,58,101,33,65,26,86,0,44,140,130,4,2,118,40,0,66,0,1,8,5,8,19,29,5,16,24,63,125,53,45,61,88,1,26,0,0,0,2,0,14,50,48,19,41,0,0,0,1,8,27,92,86,81,118,2,13,64,0,79,29,11,30,0,16,0,25,6,17,23,0,46,7,44,1,87,62,16,67,1,34,37,57,17,0,0,4,4,5,3,14,17,72,32,64,130,169,66,59,71,36,50,0,20,0,0,0,2,0,4,2,20,0,4,18,3,47,0,35,19,0,82,64,55,106,12,2,150,88,80,73,12,28,117,43,7,119,78,56,12,102,6,6,51,22,9,2,0,0,2,5,11,24,5,65,127,20,11,0,0,0,0,0,5,0,24,45,12,0,0,6,0,4,6,37,208,8,42,8,1,56,76,0,26,19,87,25,43,102,27,73,185,13,1,11,11,2,0,2,2,8,34,14,93,100,22,21,0,1,5,3,0,0,1,10,0,43,28,63,90,53,136,12,48,55,144,86,66,6,2,9,1,4,49,2,68,0,120,99,14,5,141,68,44,26,0,13,51,124,47,98,69,96,50,136,146